Protein 6XKC (pdb70)

Secondary structure (DSSP, 8-state):
-HHHHHHHHHHHT-HHHHHHHTSS--HHHHHHHHT--BTTB-HHHHHHHTT-HHHHHHHHHH-SGGGG--EEEEETTEEEEEE-HHHHHHHTT-HHHHHHHHHTT--TT---TT---HHHHHHHHT-HHHHHHHHHTT--TT---TT---HHHHHHHHT-HHHHHHHHHTT--TT---TT---HHHHHHHHT-HHHHHHHHHTTPPP---TTS--HHHHHHHTT-HHHHHHHHHHHHGGGG--/-HHHHHHHHHHTT-HHHHHHHHTT--HHHHHHHHH--BTTB-HHHHHHHTT-HHHHHHHHHH--TTTT--EEEEETTEEEEEE-HHHHHHHHT-HHHHHHHHHTT--TT---TT---HHHHHHHTT-HHHHHHHHHTT--TT---TT---HHHHHHHTT-HHHHHHHHHTT--TT---TT---HHHHHHHHT-HHHHHHHHHTTPPP---TTS--HHHHHHHTT-HHHHHHHHHHHHGGGG--/-HHHHHHHHHHHT-HHHHHHHHTT--HHHHHHHHHS-BTTB-HHHHHHHTT-HHHHHHHHHH--GGGG--EEEEETTEEEEEE-HHHHHHHTT-HHHHHHHHHTT--TT---TT---HHHHHHHHT-HHHHHHHHHTT--TT---TT---HHHHHHHHT-HHHHHHHHHTT--TT---SS---HHHHHHHHT-HHHHHHHHHT-PPP---TTS--HHHHHHHTT-HHHHHHHHHHHTGGGG--/-HHHHHHHHHHTT-HHHHHHHTSS--HHHHHHHTTS-BTTB-HHHHHHHTT-HHHHHHHHTT-SGGGG--EEEEETTEEEEEE-HHHHHHHTT-HHHHHHHHHTT--TT---TT---HHHHHHHHT-HHHHHHHHHTT--TT---TT---HHHHHHHHT-HHHHHHHHHTT--TT---TT---HHHHHHHHT-HHHHHHHHHTTPPP---TTS--HHHHHHHTT-HHHHHHHHHHHSGGGG--/-HHHHHHHHHHTT-HHHHHHHHTT--HHHHHHHHHS-BTTB-HHHHHHHTT-HHHHHHHHHH--TTTT--EEEEETTEEEEEE-HHHHHHHHT-HHHHHHHHHTT--TT---TT---HHHHHHHTT-HHHHHHHHHTT--TT---TT---HHHHHHHTT-HHHHHHHHHTT--TT---TT---HHHHHHHHT-HHHHHHHHHTTPPP---TTS--HHHHHHHTT-HHHHHHHHHHHHGGGG--/-HHHHHHHHHHHT-HHHHHHHSSSS-HHHHHHHTTS-BTTB-HHHHHHHTT-HHHHHHHHHH-SSGGG--EEEESSS-EEEEE-HHHHHHHHT-HHHHHHHHHT---TT---TT---HHHHHHHHT-HHHHHHHHHTT--TT---TT---HHHHHHHTT-HHHHHHHHHTT--SS---TT---HHHHHHHHT-HHHHHHHHHT-PPP---TTS--HHHHHHHTT-HHHHHHHHHHHTGGGG--

InterPro domains:
  IPR002110 Ankyrin repeat [PF00023] (40-68)
  IPR002110 Ankyrin repeat [PF12796] (88-178)
  IPR002110 Ankyrin repeat [PF12796] (181-237)
  IPR002110 Ankyrin repeat [PF12796] (483-557)
  IPR002110 Ankyrin repeat [PR01415] (41-56)
  IPR002110 Ankyrin repeat [PR01415] (164-178)
  IPR002110 Ankyrin repeat [PS50088] (40-62)
  IPR002110 Ankyrin repeat [PS50088] (82-114)
  IPR002110 Ankyrin repeat [PS50088] (115-147)
  IPR002110 Ankyrin repeat [PS50088] (148-180)
  IPR002110 Ankyrin repeat [PS50088] (181-213)
  IPR002110 Ankyrin repeat [PS50088] (481-526)
  IPR002110 Ankyrin repeat [PS50088] (527-559)
  IPR002110 Ankyrin repeat [SM00248] (2-33)
  IPR002110 Ankyrin repeat [SM00248] (40-70)
  IPR002110 Ankyrin repeat [SM00248] (82-111)
  IPR002110 Ankyrin repeat [SM00248] (115-144)
  IPR002110 Ankyrin repeat [SM00248] (148-177)
  IPR002110 Ankyrin repeat [SM00248] (181-210)
  IPR002110 Ankyrin repeat [SM00248] (213-243)

Structure (mmCIF, N/CA/C/O backbone):
data_6XKC
#
_entry.id   6XKC
#
_cell.length_a   97.003
_cell.length_b   97.003
_cell.length_c   148.341
_cell.angle_alpha   90.000
_cell.angle_beta   90.000
_cell.angle_gamma   120.000
#
_symmetry.space_group_name_H-M   'P 31'
#
loop_
_entity.id
_entity.type
_entity.pdbx_description
1 polymer 'Protein fem-1 homolog C'
2 water water
#
loop_
_atom_site.group_PDB
_atom_site.id
_atom_site.type_symbol
_atom_site.label_atom_id
_atom_site.label_alt_id
_atom_site.label_comp_id
_atom_site.label_asym_id
_atom_site.label_entity_id
_atom_site.label_seq_id
_atom_site.pdbx_PDB_ins_code
_atom_site.Cartn_x
_atom_site.Cartn_y
_atom_site.Cartn_z
_atom_site.occupancy
_atom_site.B_iso_or_equiv
_atom_site.auth_seq_id
_atom_site.auth_comp_id
_atom_site.auth_asym_id
_atom_site.auth_atom_id
_atom_site.pdbx_PDB_model_num
ATOM 1 N N . ASP A 1 4 ? -0.779 -47.810 61.906 1.00 107.66 2 ASP A N 1
ATOM 2 C CA . ASP A 1 4 ? -0.208 -48.098 60.590 1.00 107.21 2 ASP A CA 1
ATOM 3 C C . ASP A 1 4 ? 1.058 -48.948 60.695 1.00 110.70 2 ASP A C 1
ATOM 4 O O . ASP A 1 4 ? 1.923 -48.661 61.530 1.00 110.85 2 ASP A O 1
ATOM 6 N N . LEU A 1 5 ? 1.174 -49.977 59.827 1.00 106.43 3 LEU A N 1
ATOM 7 C CA . LEU A 1 5 ? 2.342 -50.865 59.748 1.00 105.90 3 LEU A CA 1
ATOM 8 C C . LEU A 1 5 ? 3.573 -50.085 59.269 1.00 107.58 3 LEU A C 1
ATOM 9 O O . LEU A 1 5 ? 4.672 -50.322 59.772 1.00 107.06 3 LEU A O 1
ATOM 14 N N . LYS A 1 6 ? 3.372 -49.129 58.339 1.00 102.81 4 LYS A N 1
ATOM 15 C CA . LYS A 1 6 ? 4.415 -48.246 57.804 1.00 102.00 4 LYS A CA 1
ATOM 16 C C . LYS A 1 6 ? 5.120 -47.490 58.949 1.00 104.85 4 LYS A C 1
ATOM 17 O O . LYS A 1 6 ? 6.345 -47.369 58.934 1.00 105.01 4 LYS A O 1
ATOM 20 N N . THR A 1 7 ? 4.341 -47.025 59.948 1.00 100.46 5 THR A N 1
ATOM 21 C CA . THR A 1 7 ? 4.809 -46.327 61.151 1.00 99.95 5 THR A CA 1
ATOM 22 C C . THR A 1 7 ? 5.598 -47.305 62.056 1.00 102.16 5 THR A C 1
ATOM 23 O O . THR A 1 7 ? 6.679 -46.946 62.528 1.00 101.29 5 THR A O 1
ATOM 27 N N . ALA A 1 8 ? 5.054 -48.534 62.281 1.00 97.73 6 ALA A N 1
ATOM 28 C CA . ALA A 1 8 ? 5.670 -49.594 63.098 1.00 96.41 6 ALA A CA 1
ATOM 29 C C . ALA A 1 8 ? 7.040 -50.033 62.536 1.00 97.30 6 ALA A C 1
ATOM 30 O O . ALA A 1 8 ? 7.966 -50.294 63.311 1.00 96.51 6 ALA A O 1
ATOM 32 N N . VAL A 1 9 ? 7.153 -50.092 61.188 1.00 91.13 7 VAL A N 1
ATOM 33 C CA . VAL A 1 9 ? 8.361 -50.426 60.424 1.00 89.62 7 VAL A CA 1
ATOM 34 C C . VAL A 1 9 ? 9.400 -49.299 60.615 1.00 92.47 7 VAL A C 1
ATOM 35 O O . VAL A 1 9 ? 10.581 -49.580 60.835 1.00 92.08 7 VAL A O 1
ATOM 39 N N . PHE A 1 10 ? 8.941 -48.033 60.562 1.00 87.92 8 PHE A N 1
ATOM 40 C CA . PHE A 1 10 ? 9.773 -46.840 60.729 1.00 87.27 8 PHE A CA 1
ATOM 41 C C . PHE A 1 10 ? 10.409 -46.803 62.130 1.00 91.85 8 PHE A C 1
ATOM 42 O O . PHE A 1 10 ? 11.632 -46.686 62.225 1.00 91.35 8 PHE A O 1
ATOM 50 N N . ASN A 1 11 ? 9.590 -46.943 63.204 1.00 89.32 9 ASN A N 1
ATOM 51 C CA . ASN A 1 11 ? 10.056 -46.930 64.600 1.00 89.19 9 ASN A CA 1
ATOM 52 C C . ASN A 1 11 ? 11.097 -48.023 64.865 1.00 92.65 9 ASN A C 1
ATOM 53 O O . ASN A 1 11 ? 12.132 -47.738 65.473 1.00 92.73 9 ASN A O 1
ATOM 58 N N . ALA A 1 12 ? 10.840 -49.249 64.364 1.00 87.53 10 ALA A N 1
ATOM 59 C CA . ALA A 1 12 ? 11.723 -50.413 64.494 1.00 86.70 10 ALA A CA 1
ATOM 60 C C . ALA A 1 12 ? 13.084 -50.164 63.827 1.00 88.80 10 ALA A C 1
ATOM 61 O O . ALA A 1 12 ? 14.113 -50.500 64.410 1.00 88.27 10 ALA A O 1
ATOM 63 N N . ALA A 1 13 ? 13.093 -49.552 62.633 1.00 84.92 11 ALA A N 1
ATOM 64 C CA . ALA A 1 13 ? 14.336 -49.225 61.930 1.00 84.64 11 ALA A CA 1
ATOM 65 C C . ALA A 1 13 ? 15.125 -48.143 62.686 1.00 88.44 11 ALA A C 1
ATOM 66 O O . ALA A 1 13 ? 16.338 -48.281 62.854 1.00 87.96 11 ALA A O 1
ATOM 68 N N . ARG A 1 14 ? 14.419 -47.102 63.178 1.00 85.02 12 ARG A N 1
ATOM 69 C CA . ARG A 1 14 ? 14.977 -45.992 63.949 1.00 84.98 12 ARG A CA 1
ATOM 70 C C . ARG A 1 14 ? 15.608 -46.485 65.266 1.00 91.53 12 ARG A C 1
ATOM 71 O O . ARG A 1 14 ? 16.721 -46.077 65.601 1.00 90.61 12 ARG A O 1
ATOM 79 N N . ASP A 1 15 ? 14.899 -47.371 65.994 1.00 91.24 13 ASP A N 1
ATOM 80 C CA . ASP A 1 15 ? 15.345 -47.920 67.276 1.00 92.24 13 ASP A CA 1
ATOM 81 C C . ASP A 1 15 ? 16.283 -49.134 67.106 1.00 98.24 13 ASP A C 1
ATOM 82 O O . ASP A 1 15 ? 16.812 -49.639 68.102 1.00 98.61 13 ASP A O 1
ATOM 87 N N . GLY A 1 16 ? 16.486 -49.574 65.862 1.00 95.48 14 GLY A N 1
ATOM 88 C CA . GLY A 1 16 ? 17.354 -50.701 65.527 1.00 95.79 14 GLY A CA 1
ATOM 89 C C . GLY A 1 16 ? 16.832 -52.059 65.957 1.00 100.95 14 GLY A C 1
ATOM 90 O O . GLY A 1 16 ? 17.606 -53.016 66.049 1.00 100.48 14 GLY A O 1
ATOM 91 N N . LYS A 1 17 ? 15.512 -52.153 66.212 1.00 98.58 15 LYS A N 1
ATOM 92 C CA . LYS A 1 17 ? 14.825 -53.372 66.634 1.00 98.70 15 LYS A CA 1
ATOM 93 C C . LYS A 1 17 ? 14.610 -54.289 65.413 1.00 105.03 15 LYS A C 1
ATOM 94 O O . LYS A 1 17 ? 13.527 -54.307 64.821 1.00 104.43 15 LYS A O 1
ATOM 97 N N . LEU A 1 18 ? 15.671 -55.022 65.024 1.00 103.68 16 LEU A N 1
ATOM 98 C CA . LEU A 1 18 ? 15.677 -55.913 63.863 1.00 104.95 16 LEU A CA 1
ATOM 99 C C . LEU A 1 18 ? 14.754 -57.130 64.058 1.00 113.59 16 LEU A C 1
ATOM 100 O O . LEU A 1 18 ? 14.170 -57.610 63.085 1.00 112.69 16 LEU A O 1
ATOM 105 N N . ARG A 1 19 ? 14.604 -57.598 65.310 1.00 114.05 17 ARG A N 1
ATOM 106 C CA . ARG A 1 19 ? 13.750 -58.723 65.673 1.00 115.79 17 ARG A CA 1
ATOM 107 C C . ARG A 1 19 ? 12.268 -58.427 65.392 1.00 121.74 17 ARG A C 1
ATOM 108 O O . ARG A 1 19 ? 11.608 -59.227 64.725 1.00 121.66 17 ARG A O 1
ATOM 112 N N . LEU A 1 20 ? 11.763 -57.271 65.878 1.00 119.80 18 LEU A N 1
ATOM 113 C CA . LEU A 1 20 ? 10.371 -56.828 65.721 1.00 118.88 18 LEU A CA 1
ATOM 114 C C . LEU A 1 20 ? 9.995 -56.546 64.248 1.00 118.73 18 LEU A C 1
ATOM 115 O O . LEU A 1 20 ? 8.878 -56.862 63.833 1.00 118.07 18 LEU A O 1
ATOM 120 N N . LEU A 1 21 ? 10.924 -55.962 63.474 1.00 112.53 19 LEU A N 1
ATOM 121 C CA . LEU A 1 21 ? 10.712 -55.594 62.073 1.00 111.11 19 LEU A CA 1
ATOM 122 C C . LEU A 1 21 ? 10.413 -56.807 61.182 1.00 113.77 19 LEU A C 1
ATOM 123 O O . LEU A 1 21 ? 9.557 -56.712 60.305 1.00 111.91 19 LEU A O 1
ATOM 128 N N . THR A 1 22 ? 11.104 -57.930 61.412 1.00 111.82 20 THR A N 1
ATOM 129 C CA . THR A 1 22 ? 10.943 -59.164 60.639 1.00 112.30 20 THR A CA 1
ATOM 130 C C . THR A 1 22 ? 9.590 -59.840 60.935 1.00 117.21 20 THR A C 1
ATOM 131 O O . THR A 1 22 ? 9.042 -60.509 60.053 1.00 116.27 20 THR A O 1
ATOM 135 N N . LYS A 1 23 ? 9.049 -59.651 62.162 1.00 115.18 21 LYS A N 1
ATOM 136 C CA . LYS A 1 23 ? 7.732 -60.156 62.542 1.00 115.16 21 LYS A CA 1
ATOM 137 C C . LYS A 1 23 ? 6.662 -59.293 61.867 1.00 119.25 21 LYS A C 1
ATOM 138 O O . LYS A 1 23 ? 5.585 -59.790 61.542 1.00 120.84 21 LYS A O 1
ATOM 140 N N . LEU A 1 24 ? 6.984 -58.013 61.624 1.00 115.09 22 LEU A N 1
ATOM 141 C CA . LEU A 1 24 ? 6.121 -57.055 60.940 1.00 113.86 22 LEU A CA 1
ATOM 142 C C . LEU A 1 24 ? 6.102 -57.329 59.428 1.00 113.84 22 LEU A C 1
ATOM 143 O O . LEU A 1 24 ? 5.030 -57.283 58.827 1.00 113.30 22 LEU A O 1
ATOM 145 N N . LEU A 1 25 ? 7.276 -57.643 58.825 1.00 107.52 23 LEU A N 1
ATOM 146 C CA . LEU A 1 25 ? 7.420 -57.950 57.388 1.00 106.04 23 LEU A CA 1
ATOM 147 C C . LEU A 1 25 ? 7.363 -59.476 57.139 1.00 108.25 23 LEU A C 1
ATOM 148 O O . LEU A 1 25 ? 7.983 -59.988 56.198 1.00 107.24 23 LEU A O 1
ATOM 153 N N . ALA A 1 26 ? 6.600 -60.188 57.982 1.00 104.16 24 ALA A N 1
ATOM 154 C CA . ALA A 1 26 ? 6.447 -61.637 57.948 1.00 103.56 24 ALA A CA 1
ATOM 155 C C . ALA A 1 26 ? 5.711 -62.140 56.700 1.00 108.17 24 ALA A C 1
ATOM 156 O O . ALA A 1 26 ? 6.352 -62.772 55.861 1.00 108.50 24 ALA A O 1
ATOM 158 N N . SER A 1 27 ? 4.386 -61.888 56.577 1.00 104.75 25 SER A N 1
ATOM 159 C CA . SER A 1 27 ? 3.561 -62.387 55.464 1.00 104.02 25 SER A CA 1
ATOM 160 C C . SER A 1 27 ? 3.523 -61.457 54.235 1.00 106.60 25 SER A C 1
ATOM 161 O O . SER A 1 27 ? 2.748 -61.716 53.306 1.00 107.39 25 SER A O 1
ATOM 163 N N . LYS A 1 28 ? 4.358 -60.402 54.218 1.00 100.62 26 LYS A N 1
ATOM 164 C CA . LYS A 1 28 ? 4.410 -59.442 53.115 1.00 98.98 26 LYS A CA 1
ATOM 165 C C . LYS A 1 28 ? 5.385 -59.898 52.032 1.00 100.02 26 LYS A C 1
ATOM 166 O O . LYS A 1 28 ? 6.500 -60.317 52.352 1.00 99.91 26 LYS A O 1
ATOM 171 N N . SER A 1 29 ? 4.976 -59.792 50.751 1.00 93.82 27 SER A N 1
ATOM 172 C CA . SER A 1 29 ? 5.823 -60.144 49.607 1.00 92.61 27 SER A CA 1
ATOM 173 C C . SER A 1 29 ? 6.988 -59.152 49.457 1.00 95.32 27 SER A C 1
ATOM 174 O O . SER A 1 29 ? 6.912 -58.040 49.985 1.00 94.58 27 SER A O 1
ATOM 177 N N . LYS A 1 30 ? 8.046 -59.545 48.710 1.00 90.91 28 LYS A N 1
ATOM 178 C CA . LYS A 1 30 ? 9.227 -58.711 48.434 1.00 90.06 28 LYS A CA 1
ATOM 179 C C . LYS A 1 30 ? 8.844 -57.349 47.827 1.00 92.16 28 LYS A C 1
ATOM 180 O O . LYS A 1 30 ? 9.546 -56.370 48.057 1.00 91.81 28 LYS A O 1
ATOM 182 N N . GLU A 1 31 ? 7.716 -57.291 47.089 1.00 87.40 29 GLU A N 1
ATOM 183 C CA . GLU A 1 31 ? 7.164 -56.084 46.469 1.00 86.77 29 GLU A CA 1
ATOM 184 C C . GLU A 1 31 ? 6.562 -55.162 47.546 1.00 89.66 29 GLU A C 1
ATOM 185 O O . GLU A 1 31 ? 6.753 -53.944 47.494 1.00 88.07 29 GLU A O 1
ATOM 191 N N . GLU A 1 32 ? 5.829 -55.756 48.511 1.00 86.28 30 GLU A N 1
ATOM 192 C CA . GLU A 1 32 ? 5.187 -55.061 49.627 1.00 85.82 30 GLU A CA 1
ATOM 193 C C . GLU A 1 32 ? 6.245 -54.526 50.584 1.00 89.50 30 GLU A C 1
ATOM 194 O O . GLU A 1 32 ? 6.158 -53.363 50.995 1.00 89.18 30 GLU A O 1
ATOM 196 N N . VAL A 1 33 ? 7.272 -55.356 50.902 1.00 85.52 31 VAL A N 1
ATOM 197 C CA . VAL A 1 33 ? 8.398 -54.974 51.768 1.00 84.92 31 VAL A CA 1
ATOM 198 C C . VAL A 1 33 ? 9.114 -53.769 51.153 1.00 85.93 31 VAL A C 1
ATOM 199 O O . VAL A 1 33 ? 9.262 -52.752 51.834 1.00 85.32 31 VAL A O 1
ATOM 203 N N . SER A 1 34 ? 9.485 -53.870 49.849 1.00 80.95 32 SER A N 1
ATOM 204 C CA . SER A 1 34 ? 10.161 -52.825 49.068 1.00 80.28 32 SER A CA 1
ATOM 205 C C . SER A 1 34 ? 9.451 -51.470 49.169 1.00 83.52 32 SER A C 1
ATOM 206 O O . SER A 1 34 ? 10.104 -50.469 49.457 1.00 82.62 32 SER A O 1
ATOM 208 N N . SER A 1 35 ? 8.118 -51.453 48.968 1.00 80.08 33 SER A N 1
ATOM 209 C CA . SER A 1 35 ? 7.283 -50.254 49.040 1.00 79.92 33 SER A CA 1
ATOM 210 C C . SER A 1 35 ? 7.191 -49.691 50.466 1.00 84.56 33 SER A C 1
ATOM 211 O O . SER A 1 35 ? 7.205 -48.472 50.633 1.00 84.28 33 SER A O 1
ATOM 213 N N . LEU A 1 36 ? 7.112 -50.572 51.484 1.00 81.89 34 LEU A N 1
ATOM 214 C CA . LEU A 1 36 ? 7.007 -50.182 52.895 1.00 82.21 34 LEU A CA 1
ATOM 215 C C . LEU A 1 36 ? 8.313 -49.604 53.472 1.00 85.80 34 LEU A C 1
ATOM 216 O O . LEU A 1 36 ? 8.272 -48.633 54.232 1.00 84.77 34 LEU A O 1
ATOM 221 N N . ILE A 1 37 ? 9.458 -50.223 53.125 1.00 82.15 35 ILE A N 1
ATOM 222 C CA . ILE A 1 37 ? 10.803 -49.881 53.592 1.00 81.55 35 ILE A CA 1
ATOM 223 C C . ILE A 1 37 ? 11.324 -48.595 52.895 1.00 84.17 35 ILE A C 1
ATOM 224 O O . ILE A 1 37 ? 12.271 -47.988 53.388 1.00 83.64 35 ILE A O 1
ATOM 228 N N . SER A 1 38 ? 10.694 -48.174 51.784 1.00 79.92 36 SER A N 1
ATOM 229 C CA . SER A 1 38 ? 11.081 -46.978 51.033 1.00 79.11 36 SER A CA 1
ATOM 230 C C . SER A 1 38 ? 10.195 -45.762 51.353 1.00 82.02 36 SER A C 1
ATOM 231 O O . SER A 1 38 ? 10.515 -44.653 50.928 1.00 81.63 36 SER A O 1
ATOM 233 N N . GLU A 1 39 ? 9.084 -45.969 52.085 1.00 78.84 37 GLU A N 1
ATOM 234 C CA . GLU A 1 39 ? 8.127 -44.918 52.445 1.00 78.52 37 GLU A CA 1
ATOM 235 C C . GLU A 1 39 ? 8.676 -43.980 53.510 1.00 81.16 37 GLU A C 1
ATOM 236 O O . GLU A 1 39 ? 9.430 -44.412 54.384 1.00 81.36 37 GLU A O 1
ATOM 238 N N . LYS A 1 40 ? 8.279 -42.698 53.442 1.00 76.09 38 LYS A N 1
ATOM 239 C CA . LYS A 1 40 ? 8.710 -41.664 54.387 1.00 75.43 38 LYS A CA 1
ATOM 240 C C . LYS A 1 40 ? 7.703 -41.443 55.510 1.00 79.64 38 LYS A C 1
ATOM 241 O O . LYS A 1 40 ? 6.491 -41.461 55.281 1.00 78.84 38 LYS A O 1
ATOM 247 N N . THR A 1 41 ? 8.229 -41.231 56.723 1.00 76.46 39 THR A N 1
ATOM 248 C CA . THR A 1 41 ? 7.497 -40.915 57.948 1.00 76.50 39 THR A CA 1
ATOM 249 C C . THR A 1 41 ? 8.311 -39.812 58.627 1.00 80.09 39 THR A C 1
ATOM 250 O O . THR A 1 41 ? 9.525 -39.966 58.783 1.00 79.39 39 THR A O 1
ATOM 254 N N . ASN A 1 42 ? 7.651 -38.687 58.988 1.00 76.56 40 ASN A N 1
ATOM 255 C CA . ASN A 1 42 ? 8.254 -37.492 59.601 1.00 76.13 40 ASN A CA 1
ATOM 256 C C . ASN A 1 42 ? 9.326 -36.876 58.659 1.00 78.69 40 ASN A C 1
ATOM 257 O O . ASN A 1 42 ? 10.288 -36.242 59.112 1.00 78.76 40 ASN A O 1
ATOM 262 N N . GLY A 1 43 ? 9.118 -37.068 57.354 1.00 73.35 41 GLY A N 1
ATOM 263 C CA . GLY A 1 43 ? 10.003 -36.587 56.301 1.00 72.17 41 GLY A CA 1
ATOM 264 C C . GLY A 1 43 ? 11.270 -37.400 56.123 1.00 73.86 41 GLY A C 1
ATOM 265 O O . GLY A 1 43 ? 12.182 -36.954 55.430 1.00 73.57 41 GLY A O 1
ATOM 266 N N . ALA A 1 44 ? 11.340 -38.599 56.735 1.00 69.14 42 ALA A N 1
ATOM 267 C CA . ALA A 1 44 ? 12.508 -39.479 56.657 1.00 67.94 42 ALA A CA 1
ATOM 268 C C . ALA A 1 44 ? 12.138 -40.938 56.368 1.00 69.99 42 ALA A C 1
ATOM 269 O O . ALA A 1 44 ? 11.049 -41.395 56.729 1.00 69.93 42 ALA A O 1
ATOM 271 N N . THR A 1 45 ? 13.068 -41.669 55.730 1.00 64.79 43 THR A N 1
ATOM 272 C CA . THR A 1 45 ? 12.923 -43.091 55.398 1.00 63.64 43 THR A CA 1
ATOM 273 C C . THR A 1 45 ? 13.473 -43.956 56.555 1.00 66.21 43 THR A C 1
ATOM 274 O O . THR A 1 45 ? 14.330 -43.473 57.308 1.00 65.79 43 THR A O 1
ATOM 278 N N . PRO A 1 46 ? 13.059 -45.244 56.675 1.00 61.94 44 PRO A N 1
ATOM 279 C CA . PRO A 1 46 ? 13.630 -46.114 57.718 1.00 61.24 44 PRO A CA 1
ATOM 280 C C . PRO A 1 46 ? 15.161 -46.242 57.643 1.00 63.82 44 PRO A C 1
ATOM 281 O O . PRO A 1 46 ? 15.804 -46.249 58.686 1.00 64.59 44 PRO A O 1
ATOM 285 N N . LEU A 1 47 ? 15.742 -46.327 56.423 1.00 57.87 45 LEU A N 1
ATOM 286 C CA . LEU A 1 47 ? 17.193 -46.440 56.204 1.00 57.10 45 LEU A CA 1
ATOM 287 C C . LEU A 1 47 ? 17.950 -45.187 56.685 1.00 60.40 45 LEU A C 1
ATOM 288 O O . LEU A 1 47 ? 19.015 -45.316 57.295 1.00 59.44 45 LEU A O 1
ATOM 293 N N . LEU A 1 48 ? 17.402 -43.990 56.429 1.00 57.13 46 LEU A N 1
ATOM 294 C CA . LEU A 1 48 ? 18.033 -42.754 56.888 1.00 57.03 46 LEU A CA 1
ATOM 295 C C . LEU A 1 48 ? 18.126 -42.729 58.422 1.00 65.05 46 LEU A C 1
ATOM 296 O O . LEU A 1 48 ? 19.167 -42.340 58.958 1.00 64.29 46 LEU A O 1
ATOM 301 N N . MET A 1 49 ? 17.051 -43.165 59.107 1.00 64.97 47 MET A N 1
ATOM 302 C CA . MET A 1 49 ? 16.964 -43.232 60.567 1.00 67.25 47 MET A CA 1
ATOM 303 C C . MET A 1 49 ? 17.888 -44.313 61.137 1.00 72.19 47 MET A C 1
ATOM 304 O O . MET A 1 49 ? 18.488 -44.089 62.181 1.00 72.42 47 MET A O 1
ATOM 309 N N . ALA A 1 50 ? 18.010 -45.476 60.457 1.00 68.23 48 ALA A N 1
ATOM 310 C CA . ALA A 1 50 ? 18.917 -46.550 60.881 1.00 67.71 48 ALA A CA 1
ATOM 311 C C . ALA A 1 50 ? 20.383 -46.075 60.763 1.00 71.74 48 ALA A C 1
ATOM 312 O O . ALA A 1 50 ? 21.196 -46.385 61.642 1.00 72.48 48 ALA A O 1
ATOM 314 N N . ALA A 1 51 ? 20.700 -45.306 59.686 1.00 65.79 49 ALA A N 1
ATOM 315 C CA . ALA A 1 51 ? 22.033 -44.752 59.405 1.00 64.71 49 ALA A CA 1
ATOM 316 C C . ALA A 1 51 ? 22.397 -43.654 60.393 1.00 68.61 49 ALA A C 1
ATOM 317 O O . ALA A 1 51 ? 23.507 -43.660 60.914 1.00 68.76 49 ALA A O 1
ATOM 319 N N . ARG A 1 52 ? 21.454 -42.734 60.662 1.00 64.93 50 ARG A N 1
ATOM 320 C CA . ARG A 1 52 ? 21.592 -41.617 61.592 1.00 65.25 50 ARG A CA 1
ATOM 321 C C . ARG A 1 52 ? 21.903 -42.099 63.027 1.00 71.69 50 ARG A C 1
ATOM 322 O O . ARG A 1 52 ? 22.704 -41.453 63.711 1.00 71.02 50 ARG A O 1
ATOM 330 N N . TYR A 1 53 ? 21.289 -43.220 63.477 1.00 69.06 51 TYR A N 1
ATOM 331 C CA . TYR A 1 53 ? 21.510 -43.697 64.844 1.00 70.05 51 TYR A CA 1
ATOM 332 C C . TYR A 1 53 ? 22.437 -44.941 64.905 1.00 73.07 51 TYR A C 1
ATOM 333 O O . TYR A 1 53 ? 22.516 -45.602 65.938 1.00 72.16 51 TYR A O 1
ATOM 342 N N . GLY A 1 54 ? 23.208 -45.149 63.842 1.00 70.29 52 GLY A N 1
ATOM 343 C CA . GLY A 1 54 ? 24.252 -46.162 63.734 1.00 70.80 52 GLY A CA 1
ATOM 344 C C . GLY A 1 54 ? 23.922 -47.598 64.052 1.00 77.14 52 GLY A C 1
ATOM 345 O O . GLY A 1 54 ? 24.687 -48.266 64.759 1.00 77.13 52 GLY A O 1
ATOM 346 N N . HIS A 1 55 ? 22.800 -48.088 63.516 1.00 75.19 53 HIS A N 1
ATOM 347 C CA . HIS A 1 55 ? 22.393 -49.479 63.691 1.00 75.23 53 HIS A CA 1
ATOM 348 C C . HIS A 1 55 ? 22.871 -50.234 62.446 1.00 81.05 53 HIS A C 1
ATOM 349 O O . HIS A 1 55 ? 22.141 -50.321 61.453 1.00 81.41 53 HIS A O 1
ATOM 356 N N . LEU A 1 56 ? 24.130 -50.728 62.488 1.00 78.54 54 LEU A N 1
ATOM 357 C CA . LEU A 1 56 ? 24.800 -51.451 61.395 1.00 79.13 54 LEU A CA 1
ATOM 358 C C . LEU A 1 56 ? 24.025 -52.718 60.923 1.00 84.53 54 LEU A C 1
ATOM 359 O O . LEU A 1 56 ? 23.967 -52.949 59.712 1.00 84.05 54 LEU A O 1
ATOM 364 N N . ASP A 1 57 ? 23.449 -53.529 61.846 1.00 82.82 55 ASP A N 1
ATOM 365 C CA . ASP A 1 57 ? 22.682 -54.718 61.433 1.00 83.09 55 ASP A CA 1
ATOM 366 C C . ASP A 1 57 ? 21.430 -54.305 60.653 1.00 84.49 55 ASP A C 1
ATOM 367 O O . ASP A 1 57 ? 21.165 -54.857 59.587 1.00 83.34 55 ASP A O 1
ATOM 372 N N . MET A 1 58 ? 20.713 -53.281 61.152 1.00 80.36 56 MET A N 1
ATOM 373 C CA . MET A 1 58 ? 19.512 -52.714 60.534 1.00 79.61 56 MET A CA 1
ATOM 374 C C . MET A 1 58 ? 19.787 -52.188 59.113 1.00 80.79 56 MET A C 1
ATOM 375 O O . MET A 1 58 ? 19.025 -52.516 58.203 1.00 80.33 56 MET A O 1
ATOM 380 N N . VAL A 1 59 ? 20.869 -51.388 58.930 1.00 75.28 57 VAL A N 1
ATOM 381 C CA . VAL A 1 59 ? 21.262 -50.797 57.640 1.00 74.09 57 VAL A CA 1
ATOM 382 C C . VAL A 1 59 ? 21.455 -51.925 56.593 1.00 77.39 57 VAL A C 1
ATOM 383 O O . VAL A 1 59 ? 20.856 -51.861 55.514 1.00 75.72 57 VAL A O 1
ATOM 387 N N . GLU A 1 60 ? 22.253 -52.958 56.942 1.00 74.73 58 GLU A 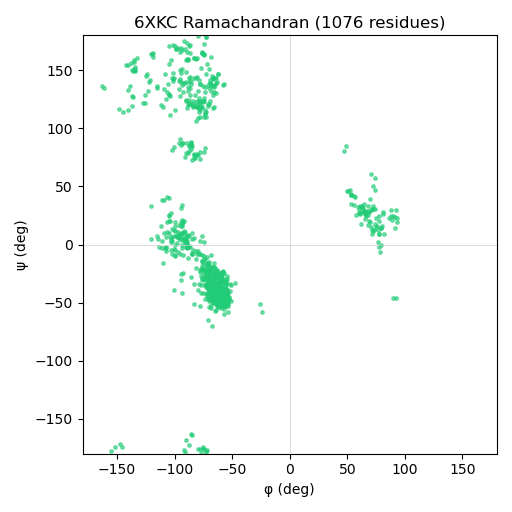N 1
ATOM 388 C CA . GLU A 1 60 ? 22.534 -54.131 56.104 1.00 75.52 58 GLU A CA 1
ATOM 389 C C . GLU A 1 60 ? 21.246 -54.795 55.618 1.00 80.65 58 GLU A C 1
ATOM 390 O O . GLU A 1 60 ? 21.139 -55.115 54.433 1.00 80.83 58 GLU A O 1
ATOM 396 N N . PHE A 1 61 ? 20.266 -54.965 56.532 1.00 77.77 59 PHE A N 1
ATOM 397 C CA . PHE A 1 61 ? 18.971 -55.590 56.272 1.00 77.63 59 PHE A CA 1
ATOM 398 C C . PHE A 1 61 ? 18.099 -54.771 55.318 1.00 78.80 59 PHE A C 1
ATOM 399 O O . PHE A 1 61 ? 17.550 -55.337 54.371 1.00 78.20 59 PHE A O 1
ATOM 407 N N . LEU A 1 62 ? 17.937 -53.461 55.592 1.00 72.48 60 LEU A N 1
ATOM 408 C CA . LEU A 1 62 ? 17.097 -52.571 54.789 1.00 71.38 60 LEU A CA 1
ATOM 409 C C . LEU A 1 62 ? 17.637 -52.416 53.367 1.00 75.41 60 LEU A C 1
ATOM 410 O O . LEU A 1 62 ? 16.843 -52.386 52.427 1.00 75.50 60 LEU A O 1
ATOM 415 N N . LEU A 1 63 ? 18.977 -52.359 53.210 1.00 70.96 61 LEU A N 1
ATOM 416 C CA . LEU A 1 63 ? 19.640 -52.277 51.908 1.00 70.90 61 LEU A CA 1
ATOM 417 C C . LEU A 1 63 ? 19.503 -53.597 51.132 1.00 78.32 61 LEU A C 1
ATOM 418 O O . LEU A 1 63 ? 19.475 -53.571 49.902 1.00 78.19 61 LEU A O 1
ATOM 423 N N . GLU A 1 64 ? 19.393 -54.741 51.846 1.00 77.33 62 GLU A N 1
ATOM 424 C CA . GLU A 1 64 ? 19.214 -56.070 51.238 1.00 78.74 62 GLU A CA 1
ATOM 425 C C . GLU A 1 64 ? 17.785 -56.209 50.678 1.00 85.52 62 GLU A C 1
ATOM 426 O O . GLU A 1 64 ? 17.547 -57.048 49.806 1.00 86.18 62 GLU A O 1
ATOM 429 N N . GLN A 1 65 ? 16.844 -55.383 51.184 1.00 83.18 63 GLN A N 1
ATOM 430 C CA . GLN A 1 65 ? 15.439 -55.362 50.777 1.00 83.17 63 GLN A CA 1
ATOM 431 C C . GLN A 1 65 ? 15.194 -54.324 49.673 1.00 87.05 63 GLN A C 1
ATOM 432 O O . GLN A 1 65 ? 14.466 -54.616 48.726 1.00 87.04 63 GLN A O 1
ATOM 435 N N . CYS A 1 66 ? 15.801 -53.126 49.790 1.00 83.30 64 CYS A N 1
ATOM 436 C CA . CYS A 1 66 ? 15.682 -52.039 48.811 1.00 83.06 64 CYS A CA 1
ATOM 437 C C . CYS A 1 66 ? 17.010 -51.258 48.710 1.00 83.29 64 CYS A C 1
ATOM 438 O O . CYS A 1 66 ? 17.437 -50.613 49.675 1.00 83.14 64 CYS A O 1
ATOM 441 N N . SER A 1 67 ? 17.660 -51.338 47.531 1.00 76.69 65 SER A N 1
ATOM 442 C CA . SER A 1 67 ? 18.941 -50.686 47.237 1.00 74.73 65 SER A CA 1
ATOM 443 C C . SER A 1 67 ? 18.793 -49.224 46.816 1.00 74.76 65 SER A C 1
ATOM 444 O O . SER A 1 67 ? 19.681 -48.431 47.109 1.00 72.79 65 SER A O 1
ATOM 446 N N . ALA A 1 68 ? 17.698 -48.877 46.105 1.00 70.03 66 ALA A N 1
ATOM 447 C CA . ALA A 1 68 ? 17.428 -47.525 45.582 1.00 69.04 66 ALA A CA 1
ATOM 448 C C . ALA A 1 68 ? 17.248 -46.461 46.683 1.00 69.04 66 ALA A C 1
ATOM 449 O O . ALA A 1 68 ? 17.466 -45.273 46.424 1.00 69.42 66 ALA A O 1
ATOM 451 N N . SER A 1 69 ? 16.885 -46.892 47.903 1.00 61.77 67 SER A N 1
ATOM 452 C CA . SER A 1 69 ? 16.678 -46.045 49.082 1.00 60.39 67 SER A CA 1
ATOM 453 C C . SER A 1 69 ? 17.981 -45.375 49.589 1.00 60.70 67 SER A C 1
ATOM 454 O O . SER A 1 69 ? 17.904 -44.377 50.313 1.00 59.61 67 SER A O 1
ATOM 457 N N . ILE A 1 70 ? 19.164 -45.918 49.195 1.00 54.60 68 ILE A N 1
ATOM 458 C CA . ILE A 1 70 ? 20.511 -45.505 49.618 1.00 52.72 68 ILE A CA 1
ATOM 459 C C . ILE A 1 70 ? 20.790 -43.990 49.380 1.00 55.06 68 ILE A C 1
ATOM 460 O O . ILE A 1 70 ? 21.602 -43.425 50.110 1.00 55.09 68 ILE A O 1
ATOM 465 N N . GLU A 1 71 ? 20.138 -43.341 48.398 1.00 51.08 69 GLU A N 1
ATOM 466 C CA . GLU A 1 71 ? 20.406 -41.921 48.118 1.00 50.59 69 GLU A CA 1
ATOM 467 C C . GLU A 1 71 ? 19.272 -40.988 48.553 1.00 54.89 69 GLU A C 1
ATOM 468 O O . GLU A 1 71 ? 19.432 -39.770 48.463 1.00 54.45 69 GLU A O 1
ATOM 474 N N . VAL A 1 72 ? 18.141 -41.537 49.020 1.00 51.66 70 VAL A N 1
ATOM 475 C CA . VAL A 1 72 ? 16.979 -40.727 49.404 1.00 51.18 70 VAL A CA 1
ATOM 476 C C . VAL A 1 72 ? 17.313 -39.851 50.626 1.00 51.97 70 VAL A C 1
ATOM 477 O O . VAL A 1 72 ? 17.647 -40.363 51.702 1.00 49.53 70 VAL A O 1
ATOM 481 N N . GLY A 1 73 ? 17.226 -38.535 50.416 1.00 48.06 71 GLY A N 1
ATOM 482 C CA . GLY A 1 73 ? 17.457 -37.538 51.450 1.00 47.72 71 GLY A CA 1
ATOM 483 C C . GLY A 1 73 ? 16.185 -37.240 52.220 1.00 52.69 71 GLY A C 1
ATOM 484 O O . GLY A 1 73 ? 15.096 -37.232 51.638 1.00 52.11 71 GLY A O 1
ATOM 485 N N . GLY A 1 74 ? 16.319 -37.010 53.525 1.00 49.96 72 GLY A N 1
ATOM 486 C CA . GLY A 1 74 ? 15.195 -36.693 54.398 1.00 50.26 72 GLY A CA 1
ATOM 487 C C . GLY A 1 74 ? 15.556 -35.843 55.602 1.00 56.02 72 GLY A C 1
ATOM 488 O O . GLY A 1 74 ? 16.708 -35.424 55.741 1.00 54.50 72 GLY A O 1
ATOM 489 N N . SER A 1 75 ? 14.574 -35.617 56.503 1.00 54.96 73 SER A N 1
ATOM 490 C CA . SER A 1 75 ? 14.761 -34.792 57.708 1.00 55.59 73 SER A CA 1
ATOM 491 C C . SER A 1 75 ? 15.468 -35.560 58.825 1.00 59.86 73 SER A C 1
ATOM 492 O O . SER A 1 75 ? 15.094 -36.693 59.138 1.00 58.04 73 SER A O 1
ATOM 495 N N . VAL A 1 76 ? 16.487 -34.935 59.422 1.00 57.54 74 VAL A N 1
ATOM 496 C CA . VAL A 1 76 ? 17.251 -35.480 60.550 1.00 58.14 74 VAL A CA 1
ATOM 497 C C . VAL A 1 76 ? 17.429 -34.396 61.609 1.00 64.51 74 VAL A C 1
ATOM 498 O O . VAL A 1 76 ? 17.501 -33.219 61.269 1.00 63.80 74 VAL A O 1
ATOM 502 N N . ASN A 1 77 ? 17.506 -34.793 62.885 1.00 63.44 75 ASN A N 1
ATOM 503 C CA . ASN A 1 77 ? 17.698 -33.859 63.991 1.00 63.85 75 ASN A CA 1
ATOM 504 C C . ASN A 1 77 ? 19.136 -33.917 64.505 1.00 67.63 75 ASN A C 1
ATOM 505 O O . ASN A 1 77 ? 19.655 -35.002 64.791 1.00 68.06 75 ASN A O 1
ATOM 510 N N . PHE A 1 78 ? 19.780 -32.747 64.592 1.00 63.36 76 PHE A N 1
ATOM 511 C CA . PHE A 1 78 ? 21.138 -32.573 65.099 1.00 63.07 76 PHE A CA 1
ATOM 512 C C . PHE A 1 78 ? 21.203 -31.308 65.934 1.00 70.01 76 PHE A C 1
ATOM 513 O O . PHE A 1 78 ? 20.982 -30.217 65.402 1.00 70.41 76 PHE A O 1
ATOM 521 N N . ASP A 1 79 ? 21.484 -31.461 67.250 1.00 68.15 77 ASP A N 1
ATOM 522 C CA . ASP A 1 79 ? 21.629 -30.382 68.243 1.00 68.63 77 ASP A CA 1
ATOM 523 C C . ASP A 1 79 ? 20.397 -29.435 68.263 1.00 74.91 77 ASP A C 1
ATOM 524 O O . ASP A 1 79 ? 20.544 -28.211 68.339 1.00 75.40 77 ASP A O 1
ATOM 529 N N . GLY A 1 80 ? 19.205 -30.024 68.206 1.00 72.75 78 GLY A N 1
ATOM 530 C CA . GLY A 1 80 ? 17.942 -29.295 68.188 1.00 73.08 78 GLY A CA 1
ATOM 531 C C . GLY A 1 80 ? 17.453 -28.999 66.783 1.00 78.36 78 GLY A C 1
ATOM 532 O O . GLY A 1 80 ? 16.280 -29.233 66.477 1.00 79.06 78 GLY A O 1
ATOM 533 N N . GLU A 1 81 ? 18.366 -28.508 65.913 1.00 73.80 79 GLU A N 1
ATOM 534 C CA . GLU A 1 81 ? 18.108 -28.143 64.516 1.00 73.32 79 GLU A CA 1
ATOM 535 C C . GLU A 1 81 ? 17.753 -29.349 63.634 1.00 76.85 79 GLU A C 1
ATOM 536 O O . GLU A 1 81 ? 18.306 -30.438 63.813 1.00 76.96 79 GLU A O 1
ATOM 538 N N . THR A 1 82 ? 16.825 -29.138 62.677 1.00 71.83 80 THR A N 1
ATOM 539 C CA . THR A 1 82 ? 16.365 -30.152 61.727 1.00 70.31 80 THR A CA 1
ATOM 540 C C . THR A 1 82 ? 16.996 -29.896 60.349 1.00 70.60 80 THR A C 1
ATOM 541 O O . THR A 1 82 ? 16.680 -28.889 59.711 1.00 71.18 80 THR A O 1
ATOM 545 N N . ILE A 1 83 ? 17.900 -30.799 59.909 1.00 63.01 81 ILE A N 1
ATOM 546 C CA . ILE A 1 83 ? 18.588 -30.745 58.607 1.00 60.80 81 ILE A CA 1
ATOM 547 C C . ILE A 1 83 ? 17.696 -31.432 57.565 1.00 60.17 81 ILE A C 1
ATOM 548 O O . ILE A 1 83 ? 17.146 -32.498 57.852 1.00 58.39 81 ILE A O 1
ATOM 553 N N . GLU A 1 84 ? 17.526 -30.812 56.381 1.00 53.64 82 GLU A N 1
ATOM 554 C CA . GLU A 1 84 ? 16.648 -31.350 55.334 1.00 52.57 82 GLU A CA 1
ATOM 555 C C . GLU A 1 84 ? 17.426 -31.908 54.142 1.00 51.36 82 GLU A C 1
ATOM 556 O O . GLU A 1 84 ? 18.491 -31.402 53.807 1.00 49.28 82 GLU A O 1
ATOM 562 N N . GLY A 1 85 ? 16.878 -32.951 53.521 1.00 45.87 83 GLY A N 1
ATOM 563 C CA . GLY A 1 85 ? 17.471 -33.600 52.351 1.00 44.24 83 GLY A CA 1
ATOM 564 C C . GLY A 1 85 ? 18.797 -34.289 52.603 1.00 45.41 83 GLY A C 1
ATOM 565 O O . GLY A 1 85 ? 19.597 -34.444 51.682 1.00 42.93 83 GLY A O 1
ATOM 566 N N . ALA A 1 86 ? 19.032 -34.721 53.845 1.00 43.81 84 ALA A N 1
ATOM 567 C CA . ALA A 1 86 ? 20.241 -35.436 54.227 1.00 44.52 84 ALA A CA 1
ATOM 568 C C . ALA A 1 86 ? 20.177 -36.902 53.766 1.00 49.68 84 ALA A C 1
ATOM 569 O O . ALA A 1 86 ? 19.295 -37.626 54.227 1.00 51.50 84 ALA A O 1
ATOM 571 N N . PRO A 1 87 ? 21.089 -37.391 52.888 1.00 45.68 85 PRO A N 1
ATOM 572 C CA . PRO A 1 87 ? 21.061 -38.823 52.537 1.00 45.41 85 PRO A CA 1
ATOM 573 C C . PRO A 1 87 ? 21.641 -39.659 53.696 1.00 48.79 85 PRO A C 1
ATOM 574 O O . PRO A 1 87 ? 22.297 -39.083 54.573 1.00 47.76 85 PRO A O 1
ATOM 578 N N . PRO A 1 88 ? 21.421 -41.004 53.732 1.00 45.87 86 PRO A N 1
ATOM 579 C CA . PRO A 1 88 ? 21.958 -41.821 54.841 1.00 45.65 86 PRO A CA 1
ATOM 580 C C . PRO A 1 88 ? 23.462 -41.646 55.122 1.00 49.71 86 PRO A C 1
ATOM 581 O O . PRO A 1 88 ? 23.853 -41.627 56.291 1.00 49.89 86 PRO A O 1
ATOM 585 N N . LEU A 1 89 ? 24.294 -41.538 54.067 1.00 45.50 87 LEU A N 1
ATOM 586 C CA . LEU A 1 89 ? 25.744 -41.409 54.184 1.00 44.89 87 LEU A CA 1
ATOM 587 C C . LEU A 1 89 ? 26.125 -40.127 54.908 1.00 47.91 87 LEU A C 1
ATOM 588 O O . LEU A 1 89 ? 27.045 -40.164 55.721 1.00 47.98 87 LEU A O 1
ATOM 593 N N . TRP A 1 90 ? 25.400 -39.015 54.655 1.00 43.62 88 TRP A N 1
ATOM 594 C CA . TRP A 1 90 ? 25.647 -37.736 55.326 1.00 42.59 88 TRP A CA 1
ATOM 595 C C . TRP A 1 90 ? 25.392 -37.842 56.841 1.00 48.95 88 TRP A C 1
ATOM 596 O O . TRP A 1 90 ? 26.221 -37.380 57.638 1.00 48.46 88 TRP A O 1
ATOM 607 N N . ALA A 1 91 ? 24.220 -38.389 57.220 1.00 47.92 89 ALA A N 1
ATOM 608 C CA . ALA A 1 91 ? 23.754 -38.555 58.604 1.00 49.67 89 ALA A CA 1
ATOM 609 C C . ALA A 1 91 ? 24.686 -39.433 59.436 1.00 56.22 89 ALA A C 1
ATOM 610 O O . ALA A 1 91 ? 24.976 -39.081 60.573 1.00 56.31 89 ALA A O 1
ATOM 612 N N . ALA A 1 92 ? 25.145 -40.573 58.866 1.00 53.57 90 ALA A N 1
ATOM 613 C CA . ALA A 1 92 ? 26.077 -41.510 59.502 1.00 53.22 90 ALA A CA 1
ATOM 614 C C . ALA A 1 92 ? 27.469 -40.864 59.699 1.00 55.73 90 ALA A C 1
ATOM 615 O O . ALA A 1 92 ? 28.146 -41.153 60.695 1.00 54.13 90 ALA A O 1
ATOM 617 N N . SER A 1 93 ? 27.880 -39.993 58.752 1.00 51.58 91 SER A N 1
ATOM 618 C CA . SER A 1 93 ? 29.147 -39.254 58.799 1.00 51.83 91 SER A CA 1
ATOM 619 C C . SER A 1 93 ? 29.110 -38.229 59.918 1.00 55.22 91 SER A C 1
ATOM 620 O O . SER A 1 93 ? 30.052 -38.156 60.705 1.00 54.74 91 SER A O 1
ATOM 623 N N . ALA A 1 94 ? 28.010 -37.457 59.993 1.00 52.10 92 ALA A N 1
ATOM 624 C CA . ALA A 1 94 ? 27.793 -36.402 60.985 1.00 52.02 92 ALA A CA 1
ATOM 625 C C . ALA A 1 94 ? 27.703 -36.962 62.400 1.00 56.19 92 ALA A C 1
ATOM 626 O O . ALA A 1 94 ? 28.291 -36.388 63.310 1.00 53.48 92 ALA A O 1
ATOM 628 N N . ALA A 1 95 ? 27.015 -38.114 62.571 1.00 55.97 93 ALA A N 1
ATOM 629 C CA . ALA A 1 95 ? 26.832 -38.777 63.865 1.00 57.23 93 ALA A CA 1
ATOM 630 C C . ALA A 1 95 ? 28.049 -39.631 64.289 1.00 65.16 93 ALA A C 1
ATOM 631 O O . ALA A 1 95 ? 28.066 -40.167 65.407 1.00 65.13 93 ALA A O 1
ATOM 633 N N . GLY A 1 96 ? 29.033 -39.757 63.394 1.00 63.18 94 GLY A N 1
ATOM 634 C CA . GLY A 1 96 ? 30.275 -40.481 63.641 1.00 63.57 94 GLY A CA 1
ATOM 635 C C . GLY A 1 96 ? 30.224 -41.994 63.692 1.00 68.91 94 GLY A C 1
ATOM 636 O O . GLY A 1 96 ? 31.051 -42.611 64.371 1.00 68.74 94 GLY A O 1
ATOM 637 N N . HIS A 1 97 ? 29.334 -42.607 62.899 1.00 66.04 95 HIS A N 1
ATOM 638 C CA . HIS A 1 97 ? 29.177 -44.063 62.825 1.00 66.04 95 HIS A CA 1
ATOM 639 C C . HIS A 1 97 ? 30.008 -44.610 61.651 1.00 72.19 95 HIS A C 1
ATOM 640 O O . HIS A 1 97 ? 29.518 -44.676 60.516 1.00 71.63 95 HIS A O 1
ATOM 647 N N . LEU A 1 98 ? 31.283 -44.974 61.936 1.00 69.54 96 LEU A N 1
ATOM 648 C CA . LEU A 1 98 ? 32.273 -45.426 60.955 1.00 69.30 96 LEU A CA 1
ATOM 649 C C . LEU A 1 98 ? 31.846 -46.719 60.250 1.00 72.01 96 LEU A C 1
ATOM 650 O O . LEU A 1 98 ? 31.861 -46.734 59.018 1.00 71.09 96 LEU A O 1
ATOM 655 N N . LYS A 1 99 ? 31.445 -47.782 60.998 1.00 68.17 97 LYS A N 1
ATOM 656 C CA . LYS A 1 99 ? 31.011 -49.043 60.386 1.00 67.49 97 LYS A CA 1
ATOM 657 C C . LYS A 1 99 ? 29.835 -48.820 59.417 1.00 70.85 97 LYS A C 1
ATOM 658 O O . LYS A 1 99 ? 29.821 -49.399 58.331 1.00 70.12 97 LYS A O 1
ATOM 660 N N . VAL A 1 100 ? 28.897 -47.925 59.789 1.00 66.28 98 VAL A N 1
ATOM 661 C CA . VAL A 1 100 ? 27.713 -47.601 58.994 1.00 64.88 98 VAL A CA 1
ATOM 662 C C . VAL A 1 100 ? 28.148 -46.836 57.728 1.00 67.68 98 VAL A C 1
ATOM 663 O O . VAL A 1 100 ? 27.623 -47.127 56.652 1.00 66.33 98 VAL A O 1
ATOM 667 N N . VAL A 1 101 ? 29.145 -45.917 57.846 1.00 64.51 99 VAL A N 1
ATOM 668 C CA . VAL A 1 101 ? 29.704 -45.155 56.712 1.00 63.81 99 VAL A CA 1
ATOM 669 C C . VAL A 1 101 ? 30.368 -46.144 55.740 1.00 67.72 99 VAL A C 1
ATOM 670 O O . VAL A 1 101 ? 30.062 -46.126 54.545 1.00 66.26 99 VAL A O 1
ATOM 674 N N . GLN A 1 102 ? 31.221 -47.046 56.281 1.00 65.99 100 GLN A N 1
ATOM 675 C CA . GLN A 1 102 ? 31.934 -48.089 55.535 1.00 66.32 100 GLN A CA 1
ATOM 676 C C . GLN A 1 102 ? 30.969 -49.020 54.795 1.00 69.10 100 GLN A C 1
ATOM 677 O O . GLN A 1 102 ? 31.205 -49.334 53.626 1.00 69.43 100 GLN A O 1
ATOM 683 N N . SER A 1 103 ? 29.877 -49.438 55.472 1.00 63.82 101 SER A N 1
ATOM 684 C CA . SER A 1 103 ? 28.849 -50.313 54.905 1.00 62.69 101 SER A CA 1
ATOM 685 C C . SER A 1 103 ? 28.123 -49.650 53.734 1.00 64.70 101 SER A C 1
ATOM 686 O O . SER A 1 103 ? 27.916 -50.299 52.702 1.00 65.25 101 SER A O 1
ATOM 689 N N . LEU A 1 104 ? 27.725 -48.372 53.899 1.00 58.59 102 LEU A N 1
ATOM 690 C CA . LEU A 1 104 ? 27.008 -47.626 52.868 1.00 56.96 102 LEU A CA 1
ATOM 691 C C . LEU A 1 104 ? 27.871 -47.436 51.616 1.00 60.36 102 LEU A C 1
ATOM 692 O O . LEU A 1 104 ? 27.354 -47.615 50.518 1.00 60.44 102 LEU A O 1
ATOM 697 N N . LEU A 1 105 ? 29.182 -47.153 51.774 1.00 56.58 103 LEU A N 1
ATOM 698 C CA . LEU A 1 105 ? 30.105 -47.020 50.641 1.00 56.84 103 LEU A CA 1
ATOM 699 C C . LEU A 1 105 ? 30.365 -48.389 49.959 1.00 64.67 103 LEU A C 1
ATOM 700 O O . LEU A 1 105 ? 30.489 -48.440 48.729 1.00 64.53 103 LEU A O 1
ATOM 705 N N . ASN A 1 106 ? 30.408 -49.492 50.746 1.00 63.25 104 ASN A N 1
ATOM 706 C CA . ASN A 1 106 ? 30.578 -50.850 50.206 1.00 64.58 104 ASN A CA 1
ATOM 707 C C . ASN A 1 106 ? 29.333 -51.256 49.402 1.00 69.89 104 ASN A C 1
ATOM 708 O O . ASN A 1 106 ? 29.427 -52.091 48.505 1.00 70.05 104 ASN A O 1
ATOM 713 N N . HIS A 1 107 ? 28.178 -50.635 49.713 1.00 67.03 105 HIS A N 1
ATOM 714 C CA . HIS A 1 107 ? 26.897 -50.865 49.045 1.00 66.22 105 HIS A CA 1
ATOM 715 C C . HIS A 1 107 ? 26.674 -49.905 47.852 1.00 65.96 105 HIS A C 1
ATOM 716 O O . HIS A 1 107 ? 25.603 -49.931 47.242 1.00 65.22 105 HIS A O 1
ATOM 723 N N . GLY A 1 108 ? 27.688 -49.102 47.524 1.00 59.59 106 GLY A N 1
ATOM 724 C CA . GLY A 1 108 ? 27.665 -48.172 46.395 1.00 58.54 106 GLY A CA 1
ATOM 725 C C . GLY A 1 108 ? 27.123 -46.769 46.621 1.00 59.55 106 GLY A C 1
ATOM 726 O O . GLY A 1 108 ? 26.737 -46.108 45.651 1.00 59.25 106 GLY A O 1
ATOM 727 N N . ALA A 1 109 ? 27.096 -46.281 47.879 1.00 54.03 107 ALA A N 1
ATOM 728 C CA . ALA A 1 109 ? 26.598 -44.923 48.160 1.00 53.05 107 ALA A CA 1
ATOM 729 C C . ALA A 1 109 ? 27.483 -43.838 47.535 1.00 54.86 107 ALA A C 1
ATOM 730 O O . ALA A 1 109 ? 28.701 -43.988 47.471 1.00 54.03 107 ALA A O 1
ATOM 732 N N . SER A 1 110 ? 26.861 -42.756 47.056 1.00 51.45 108 SER A N 1
ATOM 733 C CA . SER A 1 110 ? 27.562 -41.627 46.446 1.00 50.54 108 SER A CA 1
ATOM 734 C C . SER A 1 110 ? 28.275 -40.799 47.531 1.00 52.15 108 SER A C 1
ATOM 735 O O . SER A 1 110 ? 27.634 -40.185 48.393 1.00 51.48 108 SER A O 1
ATOM 738 N N . VAL A 1 111 ? 29.613 -40.817 47.490 1.00 47.35 109 VAL A N 1
ATOM 739 C CA . VAL A 1 111 ? 30.503 -40.143 48.440 1.00 46.76 109 VAL A CA 1
ATOM 740 C C . VAL A 1 111 ? 30.298 -38.596 48.440 1.00 49.20 109 VAL A C 1
ATOM 741 O O . VAL A 1 111 ? 30.557 -37.958 49.462 1.00 48.91 109 VAL A O 1
ATOM 745 N N . ASN A 1 112 ? 29.795 -38.015 47.335 1.00 44.50 110 ASN A N 1
ATOM 746 C CA . ASN A 1 112 ? 29.606 -36.566 47.231 1.00 43.55 110 ASN A CA 1
ATOM 747 C C . ASN A 1 112 ? 28.127 -36.128 47.194 1.00 44.93 110 ASN A C 1
ATOM 748 O O . ASN A 1 112 ? 27.847 -34.981 46.829 1.00 44.38 110 ASN A O 1
ATOM 753 N N . ASN A 1 113 ? 27.187 -37.015 47.587 1.00 39.10 111 ASN A N 1
ATOM 754 C CA . ASN A 1 113 ? 25.770 -36.643 47.638 1.00 37.70 111 ASN A CA 1
ATOM 755 C C . ASN A 1 113 ? 25.573 -35.754 48.866 1.00 40.40 111 ASN A C 1
ATOM 756 O O . ASN A 1 113 ? 26.008 -36.095 49.966 1.00 40.95 111 ASN A O 1
ATOM 761 N N . THR A 1 114 ? 25.000 -34.578 48.656 1.00 36.43 112 THR A N 1
ATOM 762 C CA . THR A 1 114 ? 24.873 -33.546 49.681 1.00 35.93 112 THR A CA 1
ATOM 763 C C . THR A 1 114 ? 23.471 -33.378 50.271 1.00 40.91 112 THR A C 1
ATOM 764 O O . THR A 1 114 ? 22.499 -33.918 49.734 1.00 41.18 112 THR A O 1
ATOM 768 N N . THR A 1 115 ? 23.369 -32.564 51.354 1.00 38.19 113 THR A N 1
ATOM 769 C CA . THR A 1 115 ? 22.089 -32.169 51.955 1.00 38.37 113 THR A CA 1
ATOM 770 C C . THR A 1 115 ? 21.499 -31.109 51.008 1.00 43.31 113 THR A C 1
ATOM 771 O O . THR A 1 115 ? 22.096 -30.836 49.966 1.00 42.34 113 THR A O 1
ATOM 775 N N . LEU A 1 116 ? 20.368 -30.476 51.386 1.00 41.77 114 LEU A N 1
ATOM 776 C CA . LEU A 1 116 ? 19.764 -29.421 50.568 1.00 42.34 114 LEU A CA 1
ATOM 777 C C . LEU A 1 116 ? 20.562 -28.107 50.657 1.00 44.05 114 LEU A C 1
ATOM 778 O O . LEU A 1 116 ? 20.350 -27.231 49.815 1.00 44.22 114 LEU A O 1
ATOM 783 N N . THR A 1 117 ? 21.516 -28.001 51.622 1.00 38.43 115 THR A N 1
ATOM 784 C CA . THR A 1 117 ? 22.378 -26.810 51.798 1.00 38.18 115 THR A CA 1
ATOM 785 C C . THR A 1 117 ? 23.821 -27.080 51.261 1.00 39.09 115 THR A C 1
ATOM 786 O O . THR A 1 117 ? 24.760 -26.379 51.632 1.00 38.41 115 THR A O 1
ATOM 790 N N . ASN A 1 118 ? 23.967 -28.089 50.377 1.00 35.10 116 ASN A N 1
ATOM 791 C CA . ASN A 1 118 ? 25.190 -28.511 49.672 1.00 34.21 116 ASN A CA 1
ATOM 792 C C . ASN A 1 118 ? 26.295 -28.981 50.649 1.00 38.03 116 ASN A C 1
ATOM 793 O O . ASN A 1 118 ? 27.492 -28.837 50.346 1.00 38.61 116 ASN A O 1
ATOM 798 N N . SER A 1 119 ? 25.908 -29.582 51.791 1.00 32.94 117 SER A N 1
ATOM 799 C CA . SER A 1 119 ? 26.897 -30.106 52.737 1.00 33.18 117 SER A CA 1
ATOM 800 C C . SER A 1 119 ? 27.218 -31.563 52.389 1.00 38.43 117 SER A C 1
ATOM 801 O O . SER A 1 119 ? 26.311 -32.396 52.312 1.00 37.67 117 SER A O 1
ATOM 804 N N . THR A 1 120 ? 28.506 -31.863 52.160 1.00 36.19 118 THR A N 1
ATOM 805 C CA . THR A 1 120 ? 28.954 -33.234 51.855 1.00 35.77 118 THR A CA 1
ATOM 806 C C . THR A 1 120 ? 29.093 -34.075 53.128 1.00 40.12 118 THR A C 1
ATOM 807 O O . THR A 1 120 ? 29.290 -33.496 54.210 1.00 38.77 118 THR A O 1
ATOM 811 N N . PRO A 1 121 ? 29.102 -35.442 53.014 1.00 37.17 119 PRO A N 1
ATOM 812 C CA . PRO A 1 121 ? 29.397 -36.272 54.183 1.00 37.39 119 PRO A CA 1
ATOM 813 C C . PRO A 1 121 ? 30.779 -35.924 54.761 1.00 43.13 119 PRO A C 1
ATOM 814 O O . PRO A 1 121 ? 30.956 -35.993 55.981 1.00 43.62 119 PRO A O 1
ATOM 818 N N . LEU A 1 122 ? 31.753 -35.529 53.895 1.00 39.66 120 LEU A N 1
ATOM 819 C CA . LEU A 1 122 ? 33.089 -35.121 54.334 1.00 40.74 120 LEU A CA 1
ATOM 820 C C . LEU A 1 122 ? 33.007 -33.897 55.258 1.00 45.05 120 LEU A C 1
ATOM 821 O O . LEU A 1 122 ? 33.670 -33.884 56.294 1.00 45.54 120 LEU A O 1
ATOM 826 N N . ARG A 1 123 ? 32.174 -32.898 54.907 1.00 41.51 121 ARG A N 1
ATOM 827 C CA . ARG A 1 123 ? 31.983 -31.695 55.729 1.00 40.88 121 ARG A CA 1
ATOM 828 C C . ARG A 1 123 ? 31.254 -32.066 57.033 1.00 46.06 121 ARG A C 1
ATOM 829 O O . ARG A 1 123 ? 31.639 -31.604 58.108 1.00 46.15 121 ARG A O 1
ATOM 837 N N . ALA A 1 124 ? 30.232 -32.934 56.929 1.00 44.01 122 ALA A N 1
ATOM 838 C CA . ALA A 1 124 ? 29.442 -33.471 58.042 1.00 44.00 122 ALA A CA 1
ATOM 839 C C . ALA A 1 124 ? 30.340 -34.091 59.111 1.00 46.95 122 ALA A C 1
ATOM 840 O O . ALA A 1 124 ? 30.149 -33.801 60.286 1.00 45.87 122 ALA A O 1
ATOM 842 N N . ALA A 1 125 ? 31.327 -34.922 58.695 1.00 43.77 123 ALA A N 1
ATOM 843 C CA . ALA A 1 125 ? 32.277 -35.600 59.590 1.00 44.53 123 ALA A CA 1
ATOM 844 C C . ALA A 1 125 ? 33.276 -34.628 60.236 1.00 48.15 123 ALA A C 1
ATOM 845 O O . ALA A 1 125 ? 33.670 -34.835 61.383 1.00 48.79 123 ALA A O 1
ATOM 847 N N . CYS A 1 126 ? 33.673 -33.583 59.496 1.00 44.02 124 CYS A N 1
ATOM 848 C CA . CYS A 1 126 ? 34.594 -32.523 59.915 1.00 44.71 124 CYS A CA 1
ATOM 849 C C . CYS A 1 126 ? 34.024 -31.676 61.058 1.00 52.00 124 CYS A C 1
ATOM 850 O O . CYS A 1 126 ? 34.792 -31.271 61.934 1.00 52.86 124 CYS A O 1
ATOM 853 N N . PHE A 1 127 ? 32.702 -31.390 61.039 1.00 48.68 125 PHE A N 1
ATOM 854 C CA . PHE A 1 127 ? 32.030 -30.559 62.047 1.00 49.23 125 PHE A CA 1
ATOM 855 C C . PHE A 1 127 ? 32.287 -31.076 63.474 1.00 55.03 125 PHE A C 1
ATOM 856 O O . PHE A 1 127 ? 32.858 -30.342 64.284 1.00 54.14 125 PHE A O 1
ATOM 864 N N . ASP A 1 128 ? 31.918 -32.341 63.767 1.00 53.59 126 ASP A N 1
ATOM 865 C CA . ASP A 1 128 ? 32.098 -32.895 65.110 1.00 53.92 126 ASP A CA 1
ATOM 866 C C . ASP A 1 128 ? 33.473 -33.566 65.321 1.00 59.24 126 ASP A C 1
ATOM 867 O O . ASP A 1 128 ? 33.758 -34.025 66.424 1.00 60.30 126 ASP A O 1
ATOM 872 N N . GLY A 1 129 ? 34.314 -33.578 64.295 1.00 55.75 127 GLY A N 1
ATOM 873 C CA . GLY A 1 129 ? 35.665 -34.114 64.384 1.00 55.50 127 GLY A CA 1
ATOM 874 C C . GLY A 1 129 ? 35.811 -35.620 64.444 1.00 60.64 127 GLY A C 1
ATOM 875 O O . GLY A 1 129 ? 36.451 -36.131 65.366 1.00 61.26 127 GLY A O 1
ATOM 876 N N . HIS A 1 130 ? 35.273 -36.337 63.436 1.00 56.74 128 HIS A N 1
ATOM 877 C CA . HIS A 1 130 ? 35.377 -37.804 63.322 1.00 56.06 128 HIS A CA 1
ATOM 878 C C . HIS A 1 130 ? 36.490 -38.112 62.303 1.00 60.95 128 HIS A C 1
ATOM 879 O O . HIS A 1 130 ? 36.218 -38.282 61.113 1.00 59.21 128 HIS A O 1
ATOM 886 N N . LEU A 1 131 ? 37.756 -38.119 62.782 1.00 60.33 129 LEU A N 1
ATOM 887 C CA . LEU A 1 131 ? 38.987 -38.282 61.994 1.00 61.21 129 LEU A CA 1
ATOM 888 C C . LEU A 1 131 ? 38.993 -39.538 61.092 1.00 64.76 129 LEU A C 1
ATOM 889 O O . LEU A 1 131 ? 39.373 -39.435 59.920 1.00 63.80 129 LEU A O 1
ATOM 894 N N . GLU A 1 132 ? 38.602 -40.703 61.632 1.00 62.21 130 GLU A N 1
ATOM 895 C CA . GLU A 1 132 ? 38.601 -41.960 60.872 1.00 61.77 130 GLU A CA 1
ATOM 896 C C . GLU A 1 132 ? 37.613 -41.911 59.700 1.00 62.59 130 GLU A C 1
ATOM 897 O O . GLU A 1 132 ? 37.931 -42.408 58.615 1.00 61.63 130 GLU A O 1
ATOM 903 N N . ILE A 1 133 ? 36.443 -41.279 59.903 1.00 57.38 131 ILE A N 1
ATOM 904 C CA . ILE A 1 133 ? 35.439 -41.133 58.847 1.00 56.53 131 ILE A CA 1
ATOM 905 C C . ILE A 1 133 ? 35.979 -40.172 57.774 1.00 57.87 131 ILE A C 1
ATOM 906 O O . ILE A 1 133 ? 35.843 -40.465 56.584 1.00 56.22 131 ILE A O 1
ATOM 911 N N . VAL A 1 134 ? 36.669 -39.090 58.199 1.00 54.77 132 VAL A N 1
ATOM 912 C CA . VAL A 1 134 ? 37.292 -38.102 57.311 1.00 54.76 132 VAL A CA 1
ATOM 913 C C . VAL A 1 134 ? 38.306 -38.804 56.390 1.00 58.82 132 VAL A C 1
ATOM 914 O O . VAL A 1 134 ? 38.224 -38.640 55.178 1.00 58.34 132 VAL A O 1
ATOM 918 N N . LYS A 1 135 ? 39.215 -39.612 56.957 1.00 56.89 133 LYS A N 1
ATOM 919 C CA . LYS A 1 135 ? 40.234 -40.346 56.200 1.00 57.83 133 LYS A CA 1
ATOM 920 C C . LYS A 1 135 ? 39.615 -41.388 55.259 1.00 62.46 133 LYS A C 1
ATOM 921 O O . LYS A 1 135 ? 40.072 -41.510 54.119 1.00 62.25 133 LYS A O 1
ATOM 925 N N . TYR A 1 136 ? 38.567 -42.118 55.721 1.00 59.39 134 TYR A N 1
ATOM 926 C CA . TYR A 1 136 ? 37.894 -43.154 54.921 1.00 59.57 134 TYR A CA 1
ATOM 927 C C . TYR A 1 136 ? 37.190 -42.532 53.705 1.00 61.50 134 TYR A C 1
ATOM 928 O O . TYR A 1 136 ? 37.356 -43.042 52.595 1.00 61.58 134 TYR A O 1
ATOM 937 N N . LEU A 1 137 ? 36.445 -41.418 53.912 1.00 55.93 135 LEU A N 1
ATOM 938 C CA . LEU A 1 137 ? 35.741 -40.695 52.848 1.00 54.37 135 LEU A CA 1
ATOM 939 C C . LEU A 1 137 ? 36.724 -40.139 51.809 1.00 56.58 135 LEU A C 1
ATOM 940 O O . LEU A 1 137 ? 36.511 -40.340 50.611 1.00 55.40 135 LEU A O 1
ATOM 945 N N . VAL A 1 138 ? 37.818 -39.484 52.269 1.00 52.16 136 VAL A N 1
ATOM 946 C CA . VAL A 1 138 ? 38.872 -38.934 51.402 1.00 52.56 136 VAL A CA 1
ATOM 947 C C . VAL A 1 138 ? 39.499 -40.065 50.558 1.00 61.49 136 VAL A C 1
ATOM 948 O O . VAL A 1 138 ? 39.671 -39.892 49.350 1.00 62.43 136 VAL A O 1
ATOM 952 N N . GLU A 1 139 ? 39.768 -41.238 51.174 1.00 60.39 137 GLU A N 1
ATOM 953 C CA . GLU A 1 139 ? 40.354 -42.376 50.465 1.00 61.05 137 GLU A CA 1
ATOM 954 C C . GLU A 1 139 ? 39.298 -43.091 49.590 1.00 65.38 137 GLU A C 1
ATOM 955 O O . GLU A 1 139 ? 39.665 -43.912 48.746 1.00 66.20 137 GLU A O 1
ATOM 961 N N . HIS A 1 140 ? 38.012 -42.724 49.736 1.00 61.57 138 HIS A N 1
ATOM 962 C CA . HIS A 1 140 ? 36.927 -43.223 48.896 1.00 61.28 138 HIS A CA 1
ATOM 963 C C . HIS A 1 140 ? 36.383 -42.082 47.990 1.00 62.41 138 HIS A C 1
ATOM 964 O O . HIS A 1 140 ? 35.184 -41.982 47.732 1.00 61.90 138 HIS A O 1
ATOM 971 N N . LYS A 1 141 ? 37.325 -41.240 47.498 1.00 57.29 139 LYS A N 1
ATOM 972 C CA . LYS A 1 141 ? 37.232 -40.177 46.488 1.00 55.82 139 LYS A CA 1
ATOM 973 C C . LYS A 1 141 ? 36.304 -38.987 46.843 1.00 57.22 139 LYS A C 1
ATOM 974 O O . LYS A 1 141 ? 35.788 -38.345 45.922 1.00 56.39 139 LYS A O 1
ATOM 979 N N . ALA A 1 142 ? 36.184 -38.620 48.138 1.00 52.29 140 ALA A N 1
ATOM 980 C CA . ALA A 1 142 ? 35.403 -37.442 48.536 1.00 51.09 140 ALA A CA 1
ATOM 981 C C . ALA A 1 142 ? 36.098 -36.171 48.049 1.00 52.36 140 ALA A C 1
ATOM 982 O O . ALA A 1 142 ? 37.312 -36.012 48.224 1.00 51.37 140 ALA A O 1
ATOM 984 N N . ASP A 1 143 ? 35.323 -35.281 47.419 1.00 46.85 141 ASP A N 1
ATOM 985 C CA . ASP A 1 143 ? 35.803 -34.001 46.920 1.00 45.82 141 ASP A CA 1
ATOM 986 C C . ASP A 1 143 ? 36.018 -33.061 48.119 1.00 47.56 141 ASP A C 1
ATOM 987 O O . ASP A 1 143 ? 35.061 -32.730 48.823 1.00 47.02 141 ASP A O 1
ATOM 992 N N . LEU A 1 144 ? 37.280 -32.655 48.360 1.00 42.81 142 LEU A N 1
ATOM 993 C CA . LEU A 1 144 ? 37.648 -31.766 49.470 1.00 42.55 142 LEU A CA 1
ATOM 994 C C . LEU A 1 144 ? 37.145 -30.345 49.256 1.00 43.49 142 LEU A C 1
ATOM 995 O O . LEU A 1 144 ? 37.100 -29.581 50.220 1.00 43.75 142 LEU A O 1
ATOM 1000 N N . GLU A 1 145 ? 36.871 -29.955 47.994 1.00 37.24 143 GLU A N 1
ATOM 1001 C CA . GLU A 1 145 ? 36.567 -28.563 47.650 1.00 36.35 143 GLU A CA 1
ATOM 1002 C C . GLU A 1 145 ? 35.065 -28.209 47.514 1.00 39.30 143 GLU A C 1
ATOM 1003 O O . GLU A 1 145 ? 34.758 -27.038 47.244 1.00 39.47 143 GLU A O 1
ATOM 1009 N N . VAL A 1 146 ? 34.143 -29.164 47.739 1.00 34.03 144 VAL A N 1
ATOM 1010 C CA . VAL A 1 146 ? 32.711 -28.849 47.698 1.00 33.44 144 VAL A CA 1
ATOM 1011 C C . VAL A 1 146 ? 32.390 -28.143 49.033 1.00 38.46 144 VAL A C 1
ATOM 1012 O O . VAL A 1 146 ? 32.597 -28.717 50.107 1.00 38.42 144 VAL A O 1
ATOM 1016 N N . SER A 1 147 ? 31.943 -26.892 48.952 1.00 34.56 145 SER A N 1
ATOM 1017 C CA . SER A 1 147 ? 31.591 -26.075 50.115 1.00 34.37 145 SER A CA 1
ATOM 1018 C C . SER A 1 147 ? 30.077 -26.007 50.267 1.00 37.45 145 SER A C 1
ATOM 1019 O O . SER A 1 147 ? 29.366 -26.246 49.293 1.00 38.20 145 SER A O 1
ATOM 1022 N N . ASN A 1 148 ? 29.581 -25.687 51.472 1.00 33.30 146 ASN A N 1
ATOM 1023 C CA . ASN A 1 148 ? 28.131 -25.602 51.721 1.00 34.09 146 ASN A CA 1
ATOM 1024 C C . ASN A 1 148 ? 27.572 -24.310 51.089 1.00 37.63 146 ASN A C 1
ATOM 1025 O O . ASN A 1 148 ? 28.343 -23.577 50.470 1.00 37.65 146 ASN A O 1
ATOM 1030 N N . ARG A 1 149 ? 26.268 -24.003 51.272 1.00 34.44 147 ARG A N 1
ATOM 1031 C CA . ARG A 1 149 ? 25.633 -22.811 50.683 1.00 34.50 147 ARG A CA 1
ATOM 1032 C C . ARG A 1 149 ? 26.305 -21.483 51.098 1.00 38.33 147 ARG A C 1
ATOM 1033 O O . ARG A 1 149 ? 26.225 -20.532 50.336 1.00 38.01 147 ARG A O 1
ATOM 1041 N N . HIS A 1 150 ? 27.002 -21.423 52.253 1.00 36.32 148 HIS A N 1
ATOM 1042 C CA . HIS A 1 150 ? 27.681 -20.186 52.663 1.00 36.34 148 HIS A CA 1
ATOM 1043 C C . HIS A 1 150 ? 29.134 -20.100 52.119 1.00 37.63 148 HIS A C 1
ATOM 1044 O O . HIS A 1 150 ? 29.813 -19.106 52.357 1.00 36.69 148 HIS A O 1
ATOM 1051 N N . GLY A 1 151 ? 29.565 -21.102 51.358 1.00 32.59 149 GLY A N 1
ATOM 1052 C CA . GLY A 1 151 ? 30.920 -21.157 50.813 1.00 31.73 149 GLY A CA 1
ATOM 1053 C C . GLY A 1 151 ? 31.942 -21.630 51.829 1.00 34.68 149 GLY A C 1
ATOM 1054 O O . GLY A 1 151 ? 33.145 -21.504 51.597 1.00 33.30 149 GLY A O 1
ATOM 1055 N N . HIS A 1 152 ? 31.472 -22.202 52.961 1.00 32.10 150 HIS A N 1
ATOM 1056 C CA . HIS A 1 152 ? 32.318 -22.706 54.036 1.00 32.12 150 HIS A CA 1
ATOM 1057 C C . HIS A 1 152 ? 32.798 -24.130 53.716 1.00 36.95 150 HIS A C 1
ATOM 1058 O O . HIS A 1 152 ? 31.988 -25.038 53.551 1.00 37.08 150 HIS A O 1
ATOM 1065 N N . THR A 1 153 ? 34.121 -24.315 53.613 1.00 34.17 151 THR A N 1
ATOM 1066 C CA . THR A 1 153 ? 34.755 -25.587 53.251 1.00 33.39 151 THR A CA 1
ATOM 1067 C C . THR A 1 153 ? 34.999 -26.488 54.457 1.00 38.76 151 THR A C 1
ATOM 1068 O O . THR A 1 153 ? 34.864 -26.045 55.598 1.00 37.77 151 THR A O 1
ATOM 1072 N N . CYS A 1 154 ? 35.421 -27.741 54.192 1.00 37.05 152 CYS A N 1
ATOM 1073 C CA . CYS A 1 154 ? 35.798 -28.735 55.204 1.00 38.72 152 CYS A CA 1
ATOM 1074 C C . CYS A 1 154 ? 36.983 -28.218 55.976 1.00 42.59 152 CYS A C 1
ATOM 1075 O O . CYS A 1 154 ? 37.003 -28.353 57.195 1.00 42.54 152 CYS A O 1
ATOM 1078 N N . LEU A 1 155 ? 37.967 -27.612 55.269 1.00 38.69 153 LEU A N 1
ATOM 1079 C CA . LEU A 1 155 ? 39.142 -27.008 55.906 1.00 38.74 153 LEU A CA 1
ATOM 1080 C C . LEU A 1 155 ? 38.718 -25.896 56.844 1.00 38.44 153 LEU A C 1
ATOM 1081 O O . LEU A 1 155 ? 39.203 -25.850 57.968 1.00 38.96 153 LEU A O 1
ATOM 1086 N N . MET A 1 156 ? 37.784 -25.045 56.413 1.00 32.87 154 MET A N 1
ATOM 1087 C CA . MET A 1 156 ? 37.295 -23.923 57.212 1.00 31.47 154 MET A CA 1
ATOM 1088 C C . MET A 1 156 ? 36.654 -24.375 58.530 1.00 40.36 154 MET A C 1
ATOM 1089 O O . MET A 1 156 ? 37.068 -23.880 59.583 1.00 39.94 154 MET A O 1
ATOM 1094 N N . ILE A 1 157 ? 35.664 -25.314 58.477 1.00 38.36 155 ILE A N 1
ATOM 1095 C CA . ILE A 1 157 ? 34.958 -25.778 59.675 1.00 38.88 155 ILE A CA 1
ATOM 1096 C C . ILE A 1 157 ? 35.948 -26.511 60.599 1.00 43.40 155 ILE A C 1
ATOM 1097 O O . ILE A 1 157 ? 35.893 -26.285 61.809 1.00 43.65 155 ILE A O 1
ATOM 1102 N N . SER A 1 158 ? 36.897 -27.296 60.030 1.00 39.87 156 SER A N 1
ATOM 1103 C CA . SER A 1 158 ? 37.938 -27.990 60.800 1.00 39.97 156 SER A CA 1
ATOM 1104 C C . SER A 1 158 ? 38.769 -26.980 61.592 1.00 45.61 156 SER A C 1
ATOM 1105 O O . SER A 1 158 ? 39.023 -27.195 62.774 1.00 47.02 156 SER A O 1
ATOM 1108 N N . CYS A 1 159 ? 39.160 -25.874 60.943 1.00 41.58 157 CYS A N 1
ATOM 1109 C CA . CYS A 1 159 ? 39.911 -24.770 61.538 1.00 41.60 157 CYS A CA 1
ATOM 1110 C C . CYS A 1 159 ? 39.095 -24.046 62.620 1.00 44.57 157 CYS A C 1
ATOM 1111 O O . CYS A 1 159 ? 39.641 -23.698 63.665 1.00 44.87 157 CYS A O 1
ATOM 1114 N N . TYR A 1 160 ? 37.795 -23.855 62.380 1.00 39.32 158 TYR A N 1
ATOM 1115 C CA . TYR A 1 160 ? 36.879 -23.198 63.304 1.00 39.19 158 TYR A CA 1
ATOM 1116 C C . TYR A 1 160 ? 36.615 -24.024 64.567 1.00 44.40 158 TYR A C 1
ATOM 1117 O O . TYR A 1 160 ? 36.491 -23.449 65.644 1.00 43.38 158 TYR A O 1
ATOM 1126 N N . LYS A 1 161 ? 36.506 -25.360 64.440 1.00 42.42 159 LYS A N 1
ATOM 1127 C CA . LYS A 1 161 ? 36.213 -26.228 65.577 1.00 43.16 159 LYS A CA 1
ATOM 1128 C C . LYS A 1 161 ? 37.489 -26.685 66.314 1.00 50.00 159 LYS A C 1
ATOM 1129 O O . LYS A 1 161 ? 37.392 -27.361 67.348 1.00 50.74 159 LYS A O 1
ATOM 1135 N N . GLY A 1 162 ? 38.653 -26.279 65.807 1.00 46.99 160 GLY A N 1
ATOM 1136 C CA . GLY A 1 162 ? 39.945 -26.613 66.394 1.00 47.28 160 GLY A CA 1
ATOM 1137 C C . GLY A 1 162 ? 40.385 -28.054 66.212 1.00 52.72 160 GLY A C 1
ATOM 1138 O O . GLY A 1 162 ? 41.122 -28.576 67.049 1.00 53.42 160 GLY A O 1
ATOM 1139 N N . HIS A 1 163 ? 39.980 -28.702 65.111 1.00 49.72 161 HIS A N 1
ATOM 1140 C CA . HIS A 1 163 ? 40.384 -30.098 64.839 1.00 49.89 161 HIS A CA 1
ATOM 1141 C C . HIS A 1 163 ? 41.740 -30.111 64.134 1.00 55.06 161 HIS A C 1
ATOM 1142 O O . HIS A 1 163 ? 41.805 -30.049 62.896 1.00 53.81 161 HIS A O 1
ATOM 1149 N N . LYS A 1 164 ? 42.820 -30.126 64.949 1.00 52.63 162 LYS A N 1
ATOM 1150 C CA . LYS A 1 164 ? 44.222 -30.095 64.529 1.00 53.56 162 LYS A CA 1
ATOM 1151 C C . LYS A 1 164 ? 44.594 -31.233 63.579 1.00 57.72 162 LYS A C 1
ATOM 1152 O O . LYS A 1 164 ? 45.112 -30.963 62.493 1.00 56.33 162 LYS A O 1
ATOM 1155 N N . GLU A 1 165 ? 44.349 -32.501 63.987 1.00 55.82 163 GLU A N 1
ATOM 1156 C CA . GLU A 1 165 ? 44.670 -33.666 63.172 1.00 55.21 163 GLU A CA 1
ATOM 1157 C C . GLU A 1 165 ? 43.887 -33.654 61.853 1.00 57.62 163 GLU A C 1
ATOM 1158 O O . GLU A 1 165 ? 44.490 -33.878 60.808 1.00 57.93 163 GLU A O 1
ATOM 1160 N N . ILE A 1 166 ? 42.583 -33.312 61.880 1.00 53.29 164 ILE A N 1
ATOM 1161 C CA . ILE A 1 166 ? 41.742 -33.256 60.667 1.00 51.59 164 ILE A CA 1
ATOM 1162 C C . ILE A 1 166 ? 42.252 -32.177 59.695 1.00 54.21 164 ILE A C 1
ATOM 1163 O O . ILE A 1 166 ? 42.358 -32.463 58.497 1.00 53.37 164 ILE A O 1
ATOM 1168 N N . ALA A 1 167 ? 42.572 -30.963 60.197 1.00 50.07 165 ALA A N 1
ATOM 1169 C CA . ALA A 1 167 ? 43.101 -29.866 59.373 1.00 49.45 165 ALA A CA 1
ATOM 1170 C C . ALA A 1 167 ? 44.429 -30.290 58.714 1.00 53.71 165 ALA A C 1
ATOM 1171 O O . ALA A 1 167 ? 44.602 -30.093 57.513 1.00 52.95 165 ALA A O 1
ATOM 1173 N N . GLN A 1 168 ? 45.316 -30.940 59.496 1.00 51.22 166 GLN A N 1
ATOM 1174 C CA . GLN A 1 168 ? 46.612 -31.485 59.080 1.00 51.96 166 GLN A CA 1
ATOM 1175 C C . GLN A 1 168 ? 46.437 -32.505 57.937 1.00 55.74 166 GLN A C 1
ATOM 1176 O O . GLN A 1 168 ? 47.166 -32.450 56.946 1.00 54.51 166 GLN A O 1
ATOM 1182 N N . TYR A 1 169 ? 45.459 -33.414 58.073 1.00 52.98 167 TYR A N 1
ATOM 1183 C CA . TYR A 1 169 ? 45.182 -34.428 57.065 1.00 53.08 167 TYR A CA 1
ATOM 1184 C C . TYR A 1 169 ? 44.643 -33.792 55.779 1.00 55.69 167 TYR A C 1
ATOM 1185 O O . TYR A 1 169 ? 45.060 -34.198 54.693 1.00 55.92 167 TYR A O 1
ATOM 1194 N N . LEU A 1 170 ? 43.731 -32.799 55.901 1.00 49.44 168 LEU A N 1
ATOM 1195 C CA . LEU A 1 170 ? 43.127 -32.120 54.758 1.00 47.94 168 LEU A CA 1
ATOM 1196 C C . LEU A 1 170 ? 44.183 -31.384 53.934 1.00 50.49 168 LEU A C 1
ATOM 1197 O O . LEU A 1 170 ? 44.159 -31.498 52.710 1.00 49.10 168 LEU A O 1
ATOM 1202 N N . LEU A 1 171 ? 45.125 -30.673 54.601 1.00 47.35 169 LEU A N 1
ATOM 1203 C CA . LEU A 1 171 ? 46.238 -29.971 53.955 1.00 48.44 169 LEU A CA 1
ATOM 1204 C C . LEU A 1 171 ? 47.174 -30.944 53.233 1.00 56.98 169 LEU A C 1
ATOM 1205 O O . LEU A 1 171 ? 47.560 -30.684 52.092 1.00 57.42 169 LEU A O 1
ATOM 1210 N N . GLU A 1 172 ? 47.521 -32.073 53.886 1.00 55.02 170 GLU A N 1
ATOM 1211 C CA . GLU A 1 172 ? 48.414 -33.082 53.306 1.00 55.58 170 GLU A CA 1
ATOM 1212 C C . GLU A 1 172 ? 47.761 -33.736 52.085 1.00 59.88 170 GLU A C 1
ATOM 1213 O O . GLU A 1 172 ? 48.473 -34.172 51.177 1.00 59.67 170 GLU A O 1
ATOM 1219 N N . LYS A 1 173 ? 46.403 -33.770 52.050 1.00 56.51 171 LYS A N 1
ATOM 1220 C CA . LYS A 1 173 ? 45.648 -34.354 50.939 1.00 56.19 171 LYS A CA 1
ATOM 1221 C C . LYS A 1 173 ? 45.350 -33.302 49.848 1.00 58.85 171 LYS A C 1
ATOM 1222 O O . LYS A 1 173 ? 44.670 -33.604 48.862 1.00 59.46 171 LYS A O 1
ATOM 1226 N N . GLY A 1 174 ? 45.883 -32.095 50.032 1.00 52.99 172 GLY A N 1
ATOM 1227 C CA . GLY A 1 174 ? 45.823 -31.009 49.063 1.00 51.30 172 GLY A CA 1
ATOM 1228 C C . GLY A 1 174 ? 44.649 -30.059 49.055 1.00 51.72 172 GLY A C 1
ATOM 1229 O O . GLY A 1 174 ? 44.353 -29.496 47.998 1.00 50.84 172 GLY A O 1
ATOM 1230 N N . ALA A 1 175 ? 44.008 -29.817 50.222 1.00 46.46 173 ALA A N 1
ATOM 1231 C CA . ALA A 1 175 ? 42.898 -28.858 50.338 1.00 45.12 173 ALA A CA 1
ATOM 1232 C C . ALA A 1 175 ? 43.410 -27.434 50.062 1.00 46.85 173 ALA A C 1
ATOM 1233 O O . ALA A 1 175 ? 44.498 -27.085 50.519 1.00 46.41 173 ALA A O 1
ATOM 1235 N N . ASP A 1 176 ? 42.649 -26.629 49.298 1.00 41.32 174 ASP A N 1
ATOM 1236 C CA . ASP A 1 176 ? 43.056 -25.256 48.958 1.00 40.17 174 ASP A CA 1
ATOM 1237 C C . ASP A 1 176 ? 42.907 -24.319 50.173 1.00 43.15 174 ASP A C 1
ATOM 1238 O O . ASP A 1 176 ? 41.792 -24.019 50.604 1.00 44.27 174 ASP A O 1
ATOM 1243 N N . VAL A 1 177 ? 44.039 -23.852 50.696 1.00 39.04 175 VAL A N 1
ATOM 1244 C CA . VAL A 1 177 ? 44.134 -22.943 51.851 1.00 38.80 175 VAL A CA 1
ATOM 1245 C C . VAL A 1 177 ? 43.554 -21.569 51.564 1.00 41.34 175 VAL A C 1
ATOM 1246 O O . VAL A 1 177 ? 43.252 -20.846 52.505 1.00 41.14 175 VAL A O 1
ATOM 1250 N N . ASN A 1 178 ? 43.450 -21.182 50.282 1.00 37.33 176 ASN A N 1
ATOM 1251 C CA . ASN A 1 178 ? 43.047 -19.827 49.931 1.00 36.65 176 ASN A CA 1
ATOM 1252 C C . ASN A 1 178 ? 41.589 -19.712 49.483 1.00 40.51 176 ASN A C 1
ATOM 1253 O O . ASN A 1 178 ? 41.193 -18.631 49.038 1.00 39.81 176 ASN A O 1
ATOM 1258 N N . ARG A 1 179 ? 40.757 -20.754 49.716 1.00 34.98 177 ARG A N 1
ATOM 1259 C CA . ARG A 1 179 ? 39.339 -20.642 49.392 1.00 33.79 177 ARG A CA 1
ATOM 1260 C C . ARG A 1 179 ? 38.703 -19.529 50.224 1.00 37.09 177 ARG A C 1
ATOM 1261 O O . ARG A 1 179 ? 39.106 -19.294 51.364 1.00 36.74 177 ARG A O 1
ATOM 1269 N N . LYS A 1 180 ? 37.722 -18.846 49.641 1.00 32.28 178 LYS A N 1
ATOM 1270 C CA . LYS A 1 180 ? 36.970 -17.812 50.314 1.00 32.44 178 LYS A CA 1
ATOM 1271 C C . LYS A 1 180 ? 35.512 -18.198 50.307 1.00 38.59 178 LYS A C 1
ATOM 1272 O O . LYS A 1 180 ? 35.015 -18.725 49.306 1.00 37.45 178 LYS A O 1
ATOM 1278 N N . SER A 1 181 ? 34.807 -17.915 51.417 1.00 36.14 179 SER A N 1
ATOM 1279 C CA . SER A 1 181 ? 33.374 -18.153 51.494 1.00 34.86 179 SER A CA 1
ATOM 1280 C C . SER A 1 181 ? 32.698 -16.981 50.763 1.00 39.64 179 SER A C 1
ATOM 1281 O O . SER A 1 181 ? 33.372 -16.051 50.285 1.00 39.06 179 SER A O 1
ATOM 1284 N N . VAL A 1 182 ? 31.367 -17.007 50.711 1.00 37.45 180 VAL A N 1
ATOM 1285 C CA . VAL A 1 182 ? 30.548 -15.968 50.097 1.00 37.70 180 VAL A CA 1
ATOM 1286 C C . VAL A 1 182 ? 30.757 -14.652 50.881 1.00 42.18 180 VAL A C 1
ATOM 1287 O O . VAL A 1 182 ? 30.771 -13.596 50.268 1.00 41.20 180 VAL A O 1
ATOM 1291 N N . LYS A 1 183 ? 30.989 -14.720 52.213 1.00 40.99 181 LYS A N 1
ATOM 1292 C CA . LYS A 1 183 ? 31.247 -13.518 53.027 1.00 41.51 181 LYS A CA 1
ATOM 1293 C C . LYS A 1 183 ? 32.760 -13.239 53.166 1.00 44.14 181 LYS A C 1
ATOM 1294 O O . LYS A 1 183 ? 33.184 -12.512 54.071 1.00 44.29 181 LYS A O 1
ATOM 1300 N N . GLY A 1 184 ? 33.544 -13.787 52.236 1.00 38.88 182 GLY A N 1
ATOM 1301 C CA . GLY A 1 184 ? 34.985 -13.582 52.158 1.00 37.87 182 GLY A CA 1
ATOM 1302 C C . GLY A 1 184 ? 35.824 -14.224 53.240 1.00 39.27 182 GLY A C 1
ATOM 1303 O O . GLY A 1 184 ? 37.004 -13.885 53.374 1.00 37.92 182 GLY A O 1
ATOM 1304 N N . ASN A 1 185 ? 35.234 -15.175 54.003 1.00 34.21 183 ASN A N 1
ATOM 1305 C CA . ASN A 1 185 ? 35.928 -15.907 55.063 1.00 33.13 183 ASN A CA 1
ATOM 1306 C C . ASN A 1 185 ? 36.922 -16.872 54.468 1.00 34.87 183 ASN A C 1
ATOM 1307 O O . ASN A 1 185 ? 36.591 -17.587 53.521 1.00 34.78 183 ASN A O 1
ATOM 1312 N N . THR A 1 186 ? 38.122 -16.933 55.062 1.00 31.48 184 THR A N 1
ATOM 1313 C CA . THR A 1 186 ? 39.196 -17.861 54.687 1.00 30.98 184 THR A CA 1
ATOM 1314 C C . THR A 1 186 ? 39.472 -18.739 55.907 1.00 36.27 184 THR A C 1
ATOM 1315 O O . THR A 1 186 ? 39.114 -18.344 57.014 1.00 36.27 184 THR A O 1
ATOM 1319 N N . ALA A 1 187 ? 40.135 -19.900 55.723 1.00 33.72 185 ALA A N 1
ATOM 1320 C CA . ALA A 1 187 ? 40.500 -20.789 56.833 1.00 33.72 185 ALA A CA 1
ATOM 1321 C C . ALA A 1 187 ? 41.322 -20.050 57.921 1.00 37.11 185 ALA A C 1
ATOM 1322 O O . ALA A 1 187 ? 41.152 -20.353 59.098 1.00 37.44 185 ALA A O 1
ATOM 1324 N N . LEU A 1 188 ? 42.161 -19.055 57.541 1.00 33.08 186 LEU A N 1
ATOM 1325 C CA . LEU A 1 188 ? 42.920 -18.237 58.511 1.00 32.26 186 LEU A CA 1
ATOM 1326 C C . LEU A 1 188 ? 42.005 -17.470 59.458 1.00 34.86 186 LEU A C 1
ATOM 1327 O O . LEU A 1 188 ? 42.364 -17.274 60.616 1.00 35.02 186 LEU A O 1
ATOM 1332 N N . HIS A 1 189 ? 40.845 -17.010 58.961 1.00 32.07 187 HIS A N 1
ATOM 1333 C CA . HIS A 1 189 ? 39.855 -16.304 59.772 1.00 31.87 187 HIS A CA 1
ATOM 1334 C C . HIS A 1 189 ? 39.214 -17.276 60.775 1.00 36.14 187 HIS A C 1
ATOM 1335 O O . HIS A 1 189 ? 39.001 -16.897 61.925 1.00 36.49 187 HIS A O 1
ATOM 1342 N N . ASP A 1 190 ? 38.937 -18.534 60.353 1.00 32.91 188 ASP A N 1
ATOM 1343 C CA . ASP A 1 190 ? 38.370 -19.565 61.243 1.00 31.84 188 ASP A CA 1
ATOM 1344 C C . ASP A 1 190 ? 39.312 -19.855 62.396 1.00 36.63 188 ASP A C 1
ATOM 1345 O O . ASP A 1 190 ? 38.849 -19.967 63.529 1.00 35.76 188 ASP A O 1
ATOM 1350 N N . CYS A 1 191 ? 40.636 -19.894 62.114 1.00 36.39 189 CYS A N 1
ATOM 1351 C CA . CYS A 1 191 ? 41.699 -20.079 63.104 1.00 38.56 189 CYS A CA 1
ATOM 1352 C C . CYS A 1 191 ? 41.712 -18.929 64.087 1.00 42.26 189 CYS A C 1
ATOM 1353 O O . CYS A 1 191 ? 41.690 -19.161 65.292 1.00 42.36 189 CYS A O 1
ATOM 1356 N N . ALA A 1 192 ? 41.752 -17.686 63.566 1.00 39.76 190 ALA A N 1
ATOM 1357 C CA . ALA A 1 192 ? 41.778 -16.460 64.363 1.00 39.22 190 ALA A CA 1
ATOM 1358 C C . ALA A 1 192 ? 40.544 -16.319 65.269 1.00 44.48 190 ALA A C 1
ATOM 1359 O O . ALA A 1 192 ? 40.696 -15.907 66.414 1.00 45.26 190 ALA A O 1
ATOM 1361 N N . GLU A 1 193 ? 39.346 -16.707 64.787 1.00 42.47 191 GLU A N 1
ATOM 1362 C CA . GLU A 1 193 ? 38.094 -16.630 65.561 1.00 42.53 191 GLU A CA 1
ATOM 1363 C C . GLU A 1 193 ? 37.979 -17.673 66.684 1.00 47.35 191 GLU A C 1
ATOM 1364 O O . GLU A 1 193 ? 37.187 -17.474 67.607 1.00 46.83 191 GLU A O 1
ATOM 1370 N N . SER A 1 194 ? 38.720 -18.790 66.583 1.00 44.71 192 SER A N 1
ATOM 1371 C CA . SER A 1 194 ? 38.692 -19.871 67.567 1.00 44.26 192 SER A CA 1
ATOM 1372 C C . SER A 1 194 ? 39.965 -19.953 68.418 1.00 50.10 192 SER A C 1
ATOM 1373 O O . SER A 1 194 ? 40.047 -20.815 69.298 1.00 50.43 192 SER A O 1
ATOM 1376 N N . GLY A 1 195 ? 40.947 -19.097 68.121 1.00 46.91 193 GLY A N 1
ATOM 1377 C CA . GLY A 1 195 ? 42.236 -19.075 68.806 1.00 47.27 193 GLY A CA 1
ATOM 1378 C C . GLY A 1 195 ? 43.098 -20.296 68.526 1.00 52.00 193 GLY A C 1
ATOM 1379 O O . GLY A 1 195 ? 43.928 -20.678 69.355 1.00 52.25 193 GLY A O 1
ATOM 1380 N N . SER A 1 196 ? 42.918 -20.903 67.345 1.00 48.55 194 SER A N 1
ATOM 1381 C CA . SER A 1 196 ? 43.632 -22.106 66.911 1.00 47.63 194 SER A CA 1
ATOM 1382 C C . SER A 1 196 ? 44.984 -21.721 66.284 1.00 52.13 194 SER A C 1
ATOM 1383 O O . SER A 1 196 ? 45.156 -21.783 65.064 1.00 51.40 194 SER A O 1
ATOM 1386 N N . LEU A 1 197 ? 45.939 -21.306 67.139 1.00 49.41 195 LEU A N 1
ATOM 1387 C CA . LEU A 1 197 ? 47.267 -20.843 66.722 1.00 50.01 195 LEU A CA 1
ATOM 1388 C C . LEU A 1 197 ? 48.100 -21.964 66.101 1.00 54.59 195 LEU A C 1
ATOM 1389 O O . LEU A 1 197 ? 48.863 -21.683 65.172 1.00 53.55 195 LEU A O 1
ATOM 1394 N N . ASP A 1 198 ? 47.935 -23.220 66.573 1.00 52.75 196 ASP A N 1
ATOM 1395 C CA . ASP A 1 198 ? 48.653 -24.371 66.015 1.00 52.61 196 ASP A CA 1
ATOM 1396 C C . ASP A 1 198 ? 48.228 -24.576 64.555 1.00 54.32 196 ASP A C 1
ATOM 1397 O O . ASP A 1 198 ? 49.082 -24.722 63.682 1.00 53.17 196 ASP A O 1
ATOM 1402 N N . ILE A 1 199 ? 46.916 -24.523 64.291 1.00 50.37 197 ILE A N 1
ATOM 1403 C CA . ILE A 1 199 ? 46.354 -24.733 62.949 1.00 49.68 197 ILE A CA 1
ATOM 1404 C C . ILE A 1 199 ? 46.726 -23.549 62.023 1.00 51.85 197 ILE A C 1
ATOM 1405 O O . ILE A 1 199 ? 47.007 -23.773 60.844 1.00 51.60 197 ILE A O 1
ATOM 1410 N N . MET A 1 200 ? 46.789 -22.316 62.566 1.00 46.37 198 MET A N 1
ATOM 1411 C CA . MET A 1 200 ? 47.174 -21.129 61.793 1.00 43.96 198 MET A CA 1
ATOM 1412 C C . MET A 1 200 ? 48.599 -21.275 61.264 1.00 48.90 198 MET A C 1
ATOM 1413 O O . MET A 1 200 ? 48.837 -21.012 60.083 1.00 48.07 198 MET A O 1
ATOM 1418 N N . LYS A 1 201 ? 49.532 -21.716 62.136 1.00 47.16 199 LYS A N 1
ATOM 1419 C CA . LYS A 1 201 ? 50.935 -21.957 61.804 1.00 48.34 199 LYS A CA 1
ATOM 1420 C C . LYS A 1 201 ? 51.030 -22.946 60.656 1.00 54.25 199 LYS A C 1
ATOM 1421 O O . LYS A 1 201 ? 51.841 -22.764 59.752 1.00 53.53 199 LYS A O 1
ATOM 1427 N N . MET A 1 202 ? 50.155 -23.962 60.677 1.00 53.91 200 MET A N 1
ATOM 1428 C CA . MET A 1 202 ? 50.029 -25.001 59.658 1.00 54.93 200 MET A CA 1
ATOM 1429 C C . MET A 1 202 ? 49.613 -24.402 58.324 1.00 55.31 200 MET A C 1
ATOM 1430 O O . MET A 1 202 ? 50.154 -24.785 57.291 1.00 55.30 200 MET A O 1
ATOM 1435 N N . LEU A 1 203 ? 48.627 -23.488 58.343 1.00 49.48 201 LEU A N 1
ATOM 1436 C CA . LEU A 1 203 ? 48.107 -22.852 57.132 1.00 47.57 201 LEU A CA 1
ATOM 1437 C C . LEU A 1 203 ? 49.157 -21.975 56.462 1.00 50.75 201 LEU A C 1
ATOM 1438 O O . LEU A 1 203 ? 49.244 -21.958 55.237 1.00 49.02 201 LEU A O 1
ATOM 1443 N N . LEU A 1 204 ? 49.984 -21.295 57.269 1.00 49.43 202 LEU A N 1
ATOM 1444 C CA . LEU A 1 204 ? 51.046 -20.414 56.790 1.00 50.44 202 LEU A CA 1
ATOM 1445 C C . LEU A 1 204 ? 52.209 -21.202 56.187 1.00 59.89 202 LEU A C 1
ATOM 1446 O O . LEU A 1 204 ? 52.939 -20.645 55.367 1.00 60.09 202 LEU A O 1
ATOM 1451 N N . MET A 1 205 ? 52.352 -22.499 56.548 1.00 60.37 203 MET A N 1
ATOM 1452 C CA . MET A 1 205 ? 53.346 -23.416 55.980 1.00 62.50 203 MET A CA 1
ATOM 1453 C C . MET A 1 205 ? 52.924 -23.748 54.537 1.00 64.95 203 MET A C 1
ATOM 1454 O O . MET A 1 205 ? 53.775 -24.061 53.700 1.00 64.87 203 MET A O 1
ATOM 1459 N N . TYR A 1 206 ? 51.598 -23.682 54.265 1.00 59.68 204 TYR A N 1
ATOM 1460 C CA . TYR A 1 206 ? 50.987 -23.909 52.957 1.00 58.76 204 TYR A CA 1
ATOM 1461 C C . TYR A 1 206 ? 50.748 -22.572 52.217 1.00 61.95 204 TYR A C 1
ATOM 1462 O O . TYR A 1 206 ? 50.008 -22.529 51.231 1.00 62.03 204 TYR A O 1
ATOM 1471 N N . CYS A 1 207 ? 51.423 -21.496 52.681 1.00 57.66 205 CYS A N 1
ATOM 1472 C CA . CYS A 1 207 ? 51.430 -20.138 52.134 1.00 57.51 205 CYS A CA 1
ATOM 1473 C C . CYS A 1 207 ? 50.003 -19.532 52.040 1.00 54.77 205 CYS A C 1
ATOM 1474 O O . CYS A 1 207 ? 49.688 -18.864 51.053 1.00 53.85 205 CYS A O 1
ATOM 1477 N N . ALA A 1 208 ? 49.153 -19.752 53.077 1.00 46.82 206 ALA A N 1
ATOM 1478 C CA . ALA A 1 208 ? 47.805 -19.166 53.151 1.00 44.67 206 ALA A CA 1
ATOM 1479 C C . ALA A 1 208 ? 47.967 -17.651 53.246 1.00 47.77 206 ALA A C 1
ATOM 1480 O O . ALA A 1 208 ? 48.792 -17.181 54.028 1.00 46.10 206 ALA A O 1
ATOM 1482 N N . LYS A 1 209 ? 47.246 -16.895 52.403 1.00 43.76 207 LYS A N 1
ATOM 1483 C CA . LYS A 1 209 ? 47.397 -15.445 52.361 1.00 42.99 207 LYS A CA 1
ATOM 1484 C C . LYS A 1 209 ? 46.422 -14.742 53.286 1.00 43.84 207 LYS A C 1
ATOM 1485 O O . LYS A 1 209 ? 45.255 -15.125 53.373 1.00 42.10 207 LYS A O 1
ATOM 1491 N N . MET A 1 210 ? 46.915 -13.703 53.969 1.00 38.54 208 MET A N 1
ATOM 1492 C CA . MET A 1 210 ? 46.157 -12.833 54.858 1.00 38.19 208 MET A CA 1
ATOM 1493 C C . MET A 1 210 ? 45.336 -11.925 53.945 1.00 42.46 208 MET A C 1
ATOM 1494 O O . MET A 1 210 ? 45.899 -11.280 53.050 1.00 42.44 208 MET A O 1
ATOM 1499 N N . GLU A 1 211 ? 44.011 -11.923 54.128 1.00 37.72 209 GLU A N 1
ATOM 1500 C CA . GLU A 1 211 ? 43.080 -11.138 53.317 1.00 38.60 209 GLU A CA 1
ATOM 1501 C C . GLU A 1 211 ? 41.976 -10.594 54.210 1.00 42.53 209 GLU A C 1
ATOM 1502 O O . GLU A 1 211 ? 41.655 -11.210 55.226 1.00 41.88 209 GLU A O 1
ATOM 1508 N N . LYS A 1 212 ? 41.354 -9.480 53.806 1.00 39.39 210 LYS A N 1
ATOM 1509 C CA . LYS A 1 212 ? 40.207 -8.940 54.531 1.00 38.66 210 LYS A CA 1
ATOM 1510 C C . LYS A 1 212 ? 38.973 -9.734 54.109 1.00 41.78 210 LYS A C 1
ATOM 1511 O O . LYS A 1 212 ? 38.889 -10.141 52.953 1.00 40.40 210 LYS A O 1
ATOM 1517 N N . ASP A 1 213 ? 38.035 -9.975 55.036 1.00 39.62 211 ASP A N 1
ATOM 1518 C CA . ASP A 1 213 ? 36.782 -10.682 54.715 1.00 39.82 211 ASP A CA 1
ATOM 1519 C C . ASP A 1 213 ? 35.735 -9.622 54.290 1.00 46.73 211 ASP A C 1
ATOM 1520 O O . ASP A 1 213 ? 36.111 -8.473 54.058 1.00 47.22 211 ASP A O 1
ATOM 1525 N N . GLY A 1 214 ? 34.460 -10.009 54.182 1.00 46.11 212 GLY A N 1
ATOM 1526 C CA . GLY A 1 214 ? 33.358 -9.125 53.787 1.00 46.26 212 GLY A CA 1
ATOM 1527 C C . GLY A 1 214 ? 33.001 -8.078 54.824 1.00 52.18 212 GLY A C 1
ATOM 1528 O O . GLY A 1 214 ? 32.295 -7.108 54.520 1.00 52.47 212 GLY A O 1
ATOM 1529 N N . TYR A 1 215 ? 33.490 -8.268 56.059 1.00 48.59 213 TYR A N 1
ATOM 1530 C CA . TYR A 1 215 ? 33.289 -7.348 57.169 1.00 48.76 213 TYR A CA 1
ATOM 1531 C C . TYR A 1 215 ? 34.503 -6.423 57.328 1.00 50.53 213 TYR A C 1
ATOM 1532 O O . TYR A 1 215 ? 34.559 -5.665 58.306 1.00 51.04 213 TYR A O 1
ATOM 1541 N N . GLY A 1 216 ? 35.444 -6.491 56.361 1.00 43.87 214 GLY A N 1
ATOM 1542 C CA . GLY A 1 216 ? 36.669 -5.684 56.307 1.00 42.34 214 GLY A CA 1
ATOM 1543 C C . GLY A 1 216 ? 37.739 -6.126 57.286 1.00 43.98 214 GLY A C 1
ATOM 1544 O O . GLY A 1 216 ? 38.644 -5.356 57.628 1.00 42.23 214 GLY A O 1
ATOM 1545 N N . MET A 1 217 ? 37.679 -7.398 57.710 1.00 39.11 215 MET A N 1
ATOM 1546 C CA . MET A 1 217 ? 38.593 -7.894 58.724 1.00 38.85 215 MET A CA 1
ATOM 1547 C C . MET A 1 217 ? 39.625 -8.852 58.202 1.00 41.17 215 MET A C 1
ATOM 1548 O O . MET A 1 217 ? 39.283 -9.816 57.517 1.00 40.98 215 MET A O 1
ATOM 1553 N N . THR A 1 218 ? 40.884 -8.636 58.609 1.00 35.77 216 THR A N 1
ATOM 1554 C CA . THR A 1 218 ? 41.981 -9.561 58.316 1.00 34.90 216 THR A CA 1
ATOM 1555 C C . THR A 1 218 ? 41.943 -10.590 59.458 1.00 37.21 216 THR A C 1
ATOM 1556 O O . THR A 1 218 ? 41.328 -10.299 60.492 1.00 34.23 216 THR A O 1
ATOM 1560 N N . PRO A 1 219 ? 42.613 -11.761 59.360 1.00 35.18 217 PRO A N 1
ATOM 1561 C CA . PRO A 1 219 ? 42.599 -12.695 60.500 1.00 35.21 217 PRO A CA 1
ATOM 1562 C C . PRO A 1 219 ? 43.094 -12.032 61.801 1.00 39.66 217 PRO A C 1
ATOM 1563 O O . PRO A 1 219 ? 42.463 -12.251 62.826 1.00 40.26 217 PRO A O 1
ATOM 1567 N N . LEU A 1 220 ? 44.123 -11.140 61.747 1.00 36.57 218 LEU A N 1
ATOM 1568 C CA . LEU A 1 220 ? 44.637 -10.388 62.908 1.00 36.48 218 LEU A CA 1
ATOM 1569 C C . LEU A 1 220 ? 43.541 -9.544 63.592 1.00 38.01 218 LEU A C 1
ATOM 1570 O O . LEU A 1 220 ? 43.432 -9.570 64.822 1.00 38.28 218 LEU A O 1
ATOM 1575 N N . LEU A 1 221 ? 42.740 -8.813 62.813 1.00 32.84 219 LEU A N 1
ATOM 1576 C CA . LEU A 1 221 ? 41.677 -7.977 63.379 1.00 32.20 219 LEU A CA 1
ATOM 1577 C C . LEU A 1 221 ? 40.522 -8.846 63.931 1.00 37.66 219 LEU A C 1
ATOM 1578 O O . LEU A 1 221 ? 39.972 -8.527 64.986 1.00 37.32 219 LEU A O 1
ATOM 1583 N N . SER A 1 222 ? 40.201 -9.953 63.252 1.00 35.80 220 SER A N 1
ATOM 1584 C CA . SER A 1 222 ? 39.183 -10.911 63.712 1.00 36.54 220 SER A CA 1
ATOM 1585 C C . SER A 1 222 ? 39.577 -11.455 65.115 1.00 43.02 220 SER A C 1
ATOM 1586 O O . SER A 1 222 ? 38.741 -11.477 66.016 1.00 43.62 220 SER A O 1
ATOM 1589 N N . ALA A 1 223 ? 40.867 -11.815 65.303 1.00 39.47 221 ALA A N 1
ATOM 1590 C CA . ALA A 1 223 ? 41.414 -12.311 66.570 1.00 39.04 221 ALA A CA 1
ATOM 1591 C C . ALA A 1 223 ? 41.381 -11.243 67.661 1.00 43.75 221 ALA A C 1
ATOM 1592 O O . ALA A 1 223 ? 41.072 -11.561 68.814 1.00 42.54 221 ALA A O 1
ATOM 1594 N N . SER A 1 224 ? 41.710 -9.978 67.297 1.00 41.37 222 SER A N 1
ATOM 1595 C CA . SER A 1 224 ? 41.716 -8.846 68.215 1.00 41.75 222 SER A CA 1
ATOM 1596 C C . SER A 1 224 ? 40.318 -8.552 68.780 1.00 47.23 222 SER A C 1
ATOM 1597 O O . SER A 1 224 ? 40.197 -8.358 69.985 1.00 46.65 222 SER A O 1
ATOM 1600 N N . VAL A 1 225 ? 39.274 -8.553 67.929 1.00 46.73 223 VAL A N 1
ATOM 1601 C CA . VAL A 1 225 ? 37.901 -8.254 68.366 1.00 48.21 223 VAL A CA 1
ATOM 1602 C C . VAL A 1 225 ? 37.263 -9.460 69.101 1.00 54.56 223 VAL A C 1
ATOM 1603 O O . VAL A 1 225 ? 36.297 -9.249 69.842 1.00 55.85 223 VAL A O 1
ATOM 1607 N N . THR A 1 226 ? 37.774 -10.697 68.894 1.00 50.94 224 THR A N 1
ATOM 1608 C CA . THR A 1 226 ? 37.231 -11.897 69.551 1.00 50.72 224 THR A CA 1
ATOM 1609 C C . THR A 1 226 ? 38.085 -12.281 70.791 1.00 56.03 224 THR A C 1
ATOM 1610 O O . THR A 1 226 ? 37.841 -13.321 71.411 1.00 56.27 224 THR A O 1
ATOM 1614 N N . GLY A 1 227 ? 39.041 -11.422 71.147 1.00 52.65 225 GLY A N 1
ATOM 1615 C CA . GLY A 1 227 ? 39.894 -11.573 72.321 1.00 52.69 225 GLY A CA 1
ATOM 1616 C C . GLY A 1 227 ? 40.963 -12.653 72.312 1.00 56.42 225 GLY A C 1
ATOM 1617 O O . GLY A 1 227 ? 41.609 -12.871 73.340 1.00 56.96 225 GLY A O 1
ATOM 1618 N N . HIS A 1 228 ? 41.208 -13.300 71.162 1.00 51.40 226 HIS A N 1
ATOM 1619 C CA . HIS A 1 228 ? 42.239 -14.339 71.047 1.00 50.55 226 HIS A CA 1
ATOM 1620 C C . HIS A 1 228 ? 43.625 -13.701 70.911 1.00 54.79 226 HIS A C 1
ATOM 1621 O O . HIS A 1 228 ? 44.201 -13.647 69.819 1.00 53.17 226 HIS A O 1
ATOM 1628 N N . THR A 1 229 ? 44.159 -13.221 72.055 1.00 53.68 227 THR A N 1
ATOM 1629 C CA . THR A 1 229 ? 45.448 -12.526 72.159 1.00 54.06 227 THR A CA 1
ATOM 1630 C C . THR A 1 229 ? 46.617 -13.396 71.697 1.00 57.40 227 THR A C 1
ATOM 1631 O O . THR A 1 229 ? 47.597 -12.839 71.224 1.00 56.78 227 THR A O 1
ATOM 1635 N N . ASN A 1 230 ? 46.510 -14.737 71.798 1.00 54.85 228 ASN A N 1
ATOM 1636 C CA . ASN A 1 230 ? 47.557 -15.669 71.345 1.00 54.39 228 ASN A CA 1
ATOM 1637 C C . ASN A 1 230 ? 47.857 -15.452 69.855 1.00 55.65 228 ASN A C 1
ATOM 1638 O O . ASN A 1 230 ? 49.029 -15.334 69.488 1.00 55.11 228 ASN A O 1
ATOM 1643 N N . ILE A 1 231 ? 46.789 -15.302 69.024 1.00 49.61 229 ILE A N 1
ATOM 1644 C CA . ILE A 1 231 ? 46.871 -15.047 67.580 1.00 48.22 229 ILE A CA 1
ATOM 1645 C C . ILE A 1 231 ? 47.432 -13.645 67.343 1.00 52.49 229 ILE A C 1
ATOM 1646 O O . ILE A 1 231 ? 48.314 -13.481 66.498 1.00 52.76 229 ILE A O 1
ATOM 1651 N N . VAL A 1 232 ? 46.899 -12.634 68.071 1.00 48.62 230 VAL A N 1
ATOM 1652 C CA . VAL A 1 232 ? 47.314 -11.224 67.962 1.00 48.59 230 VAL A CA 1
ATOM 1653 C C . VAL A 1 232 ? 48.806 -11.088 68.245 1.00 52.76 230 VAL A C 1
ATOM 1654 O O . VAL A 1 232 ? 49.536 -10.543 67.414 1.00 50.06 230 VAL A O 1
ATOM 1658 N N . ASP A 1 233 ? 49.256 -11.627 69.400 1.00 52.84 231 ASP A N 1
ATOM 1659 C CA . ASP A 1 233 ? 50.659 -11.621 69.824 1.00 54.01 231 ASP A CA 1
ATOM 1660 C C . ASP A 1 233 ? 51.553 -12.277 68.770 1.00 57.31 231 ASP A C 1
ATOM 1661 O O . ASP A 1 233 ? 52.650 -11.786 68.543 1.00 57.00 231 ASP A O 1
ATOM 1666 N N . PHE A 1 234 ? 51.067 -13.348 68.099 1.00 52.99 232 PHE A N 1
ATOM 1667 C CA . PHE A 1 234 ? 51.833 -14.043 67.069 1.00 52.81 232 PHE A CA 1
ATOM 1668 C C . PHE A 1 234 ? 51.990 -13.208 65.806 1.00 53.26 232 PHE A C 1
ATOM 1669 O O . PHE A 1 234 ? 53.110 -13.025 65.337 1.00 52.31 232 PHE A O 1
ATOM 1677 N N . LEU A 1 235 ? 50.874 -12.722 65.248 1.00 48.04 233 LEU A N 1
ATOM 1678 C CA . LEU A 1 235 ? 50.849 -11.982 63.997 1.00 46.72 233 LEU A CA 1
ATOM 1679 C C . LEU A 1 235 ? 51.502 -10.614 64.092 1.00 53.23 233 LEU A C 1
ATOM 1680 O O . LEU A 1 235 ? 52.110 -10.197 63.111 1.00 52.65 233 LEU A O 1
ATOM 1685 N N . THR A 1 236 ? 51.367 -9.906 65.235 1.00 52.06 234 THR A N 1
ATOM 1686 C CA . THR A 1 236 ? 52.011 -8.598 65.409 1.00 52.90 234 THR A CA 1
ATOM 1687 C C . THR A 1 236 ? 53.517 -8.818 65.517 1.00 60.57 234 THR A C 1
ATOM 1688 O O . THR A 1 236 ? 54.270 -8.150 64.814 1.00 58.91 234 THR A O 1
ATOM 1692 N N . HIS A 1 237 ? 53.934 -9.814 66.338 1.00 61.64 235 HIS A N 1
ATOM 1693 C CA . HIS A 1 237 ? 55.330 -10.215 66.565 1.00 63.84 235 HIS A CA 1
ATOM 1694 C C . HIS A 1 237 ? 55.980 -10.663 65.255 1.00 70.42 235 HIS A C 1
ATOM 1695 O O . HIS A 1 237 ? 57.121 -10.295 65.010 1.00 70.81 235 HIS A O 1
ATOM 1702 N N . HIS A 1 238 ? 55.235 -11.409 64.401 1.00 67.68 236 HIS A N 1
ATOM 1703 C CA . HIS A 1 238 ? 55.681 -11.886 63.087 1.00 67.31 236 HIS A CA 1
ATOM 1704 C C . HIS A 1 238 ? 55.864 -10.725 62.111 1.00 66.96 236 HIS A C 1
ATOM 1705 O O . HIS A 1 238 ? 56.880 -10.675 61.426 1.00 66.33 236 HIS A O 1
ATOM 1712 N N . ALA A 1 239 ? 54.895 -9.798 62.050 1.00 61.55 237 ALA A N 1
ATOM 1713 C CA . ALA A 1 239 ? 54.956 -8.610 61.191 1.00 60.90 237 ALA A CA 1
ATOM 1714 C C . ALA A 1 239 ? 55.985 -7.574 61.709 1.00 64.64 237 ALA A C 1
ATOM 1715 O O . ALA A 1 239 ? 56.361 -6.674 60.953 1.00 63.78 237 ALA A O 1
ATOM 1717 N N . GLN A 1 240 ? 56.430 -7.707 62.988 1.00 62.21 238 GLN A N 1
ATOM 1718 C CA . GLN A 1 240 ? 57.388 -6.804 63.661 1.00 62.91 238 GLN A CA 1
ATOM 1719 C C . GLN A 1 240 ? 58.775 -7.443 63.934 1.00 69.97 238 GLN A C 1
ATOM 1720 O O . GLN A 1 240 ? 59.649 -6.753 64.461 1.00 70.50 238 GLN A O 1
ATOM 1726 N N . THR A 1 241 ? 58.973 -8.744 63.598 1.00 68.30 239 THR A N 1
ATOM 1727 C CA . THR A 1 241 ? 60.230 -9.460 63.861 1.00 69.03 239 THR A CA 1
ATOM 1728 C C . THR A 1 241 ? 61.394 -8.884 63.018 1.00 72.66 239 THR A C 1
ATOM 1729 O O . THR A 1 241 ? 62.524 -8.931 63.497 1.00 72.08 239 THR A O 1
ATOM 1733 N N . SER A 1 242 ? 61.125 -8.316 61.804 1.00 69.70 240 SER A N 1
ATOM 1734 C CA . SER A 1 242 ? 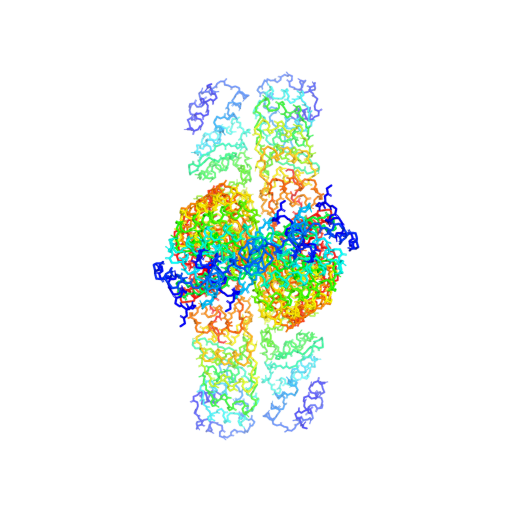62.165 -7.702 60.953 1.00 69.70 240 SER A CA 1
ATOM 1735 C C . SER A 1 242 ? 62.784 -6.470 61.613 1.00 75.36 240 SER A C 1
ATOM 1736 O O . SER A 1 242 ? 63.956 -6.153 61.393 1.00 74.62 240 SER A O 1
ATOM 1739 N N . LYS A 1 243 ? 61.992 -5.818 62.466 1.00 73.36 241 LYS A N 1
ATOM 1740 C CA . LYS A 1 243 ? 62.332 -4.605 63.179 1.00 73.75 241 LYS A CA 1
ATOM 1741 C C . LYS A 1 243 ? 63.102 -4.859 64.499 1.00 79.31 241 LYS A C 1
ATOM 1742 O O . LYS A 1 243 ? 63.335 -3.911 65.258 1.00 78.67 241 LYS A O 1
ATOM 1744 N N . THR A 1 244 ? 63.548 -6.115 64.739 1.00 77.43 242 THR A N 1
ATOM 1745 C CA . THR A 1 244 ? 64.399 -6.477 65.892 1.00 77.78 242 THR A CA 1
ATOM 1746 C C . THR A 1 244 ? 65.868 -6.390 65.425 1.00 82.77 242 THR A C 1
ATOM 1747 O O . THR A 1 244 ? 66.778 -6.219 66.237 1.00 82.80 242 THR A O 1
ATOM 1751 N N . GLU A 1 245 ? 66.069 -6.534 64.101 1.00 80.41 243 GLU A N 1
ATOM 1752 C CA . GLU A 1 245 ? 67.339 -6.573 63.369 1.00 81.18 243 GLU A CA 1
ATOM 1753 C C . GLU A 1 245 ? 68.032 -5.202 63.316 1.00 85.30 243 GLU A C 1
ATOM 1754 O O . GLU A 1 245 ? 67.460 -4.254 62.779 1.00 84.95 243 GLU A O 1
ATOM 1760 N N . ARG A 1 246 ? 69.271 -5.121 63.849 1.00 81.33 244 ARG A N 1
ATOM 1761 C CA . ARG A 1 246 ? 70.102 -3.909 63.884 1.00 83.81 244 ARG A CA 1
ATOM 1762 C C . ARG A 1 246 ? 70.660 -3.526 62.507 1.00 102.62 244 ARG A C 1
ATOM 1763 O O . ARG A 1 246 ? 70.710 -2.308 62.211 1.00 102.21 244 ARG A O 1
ATOM 1772 N N . ASP B 1 4 ? 24.545 55.195 66.866 1.00 60.16 2 ASP B N 1
ATOM 1773 C CA . ASP B 1 4 ? 24.134 54.632 68.148 1.00 59.54 2 ASP B CA 1
ATOM 1774 C C . ASP B 1 4 ? 22.705 54.070 68.095 1.00 59.67 2 ASP B C 1
ATOM 1775 O O . ASP B 1 4 ? 22.426 53.094 68.797 1.00 59.91 2 ASP B O 1
ATOM 1780 N N . LEU B 1 5 ? 21.809 54.663 67.265 1.00 51.75 3 LEU B N 1
ATOM 1781 C CA . LEU B 1 5 ? 20.422 54.189 67.117 1.00 49.79 3 LEU B CA 1
ATOM 1782 C C . LEU B 1 5 ? 20.366 52.746 66.583 1.00 50.64 3 LEU B C 1
ATOM 1783 O O . LEU B 1 5 ? 19.578 51.947 67.095 1.00 48.65 3 LEU B O 1
ATOM 1788 N N . LYS B 1 6 ? 21.225 52.421 65.587 1.00 46.33 4 LYS B N 1
ATOM 1789 C CA . LYS B 1 6 ? 21.387 51.092 64.964 1.00 45.89 4 LYS B CA 1
ATOM 1790 C C . LYS B 1 6 ? 21.773 50.055 66.035 1.00 49.03 4 LYS B C 1
ATOM 1791 O O . LYS B 1 6 ? 21.240 48.942 66.051 1.00 47.16 4 LYS B O 1
ATOM 1794 N N . THR B 1 7 ? 22.706 50.441 66.927 1.00 46.45 5 THR B N 1
ATOM 1795 C CA . THR B 1 7 ? 23.191 49.620 68.039 1.00 45.46 5 THR B CA 1
ATOM 1796 C C . THR B 1 7 ? 22.067 49.455 69.064 1.00 46.54 5 THR B C 1
ATOM 1797 O O . THR B 1 7 ? 21.813 48.340 69.496 1.00 45.86 5 THR B O 1
ATOM 1801 N N . ALA B 1 8 ? 21.370 50.553 69.416 1.00 43.26 6 ALA B N 1
ATOM 1802 C CA . ALA B 1 8 ? 20.245 50.516 70.360 1.00 42.27 6 ALA B CA 1
ATOM 1803 C C . ALA B 1 8 ? 19.138 49.560 69.843 1.00 45.08 6 ALA B C 1
ATOM 1804 O O . ALA B 1 8 ? 18.619 48.758 70.620 1.00 44.41 6 ALA B O 1
ATOM 1806 N N . VAL B 1 9 ? 18.834 49.617 68.520 1.00 40.39 7 VAL B N 1
ATOM 1807 C CA . VAL B 1 9 ? 17.835 48.778 67.843 1.00 38.99 7 VAL B CA 1
ATOM 1808 C C . VAL B 1 9 ? 18.264 47.296 67.939 1.00 41.09 7 VAL B C 1
ATOM 1809 O O . VAL B 1 9 ? 17.475 46.475 68.422 1.00 40.77 7 VAL B O 1
ATOM 1813 N N . PHE B 1 10 ? 19.513 46.983 67.539 1.00 36.12 8 PHE B N 1
ATOM 1814 C CA . PHE B 1 10 ? 20.093 45.635 67.606 1.00 36.40 8 PHE B CA 1
ATOM 1815 C C . PHE B 1 10 ? 20.045 45.062 69.028 1.00 42.12 8 PHE B C 1
ATOM 1816 O O . PHE B 1 10 ? 19.672 43.897 69.194 1.00 42.30 8 PHE B O 1
ATOM 1824 N N . ASN B 1 11 ? 20.453 45.864 70.037 1.00 39.32 9 ASN B N 1
ATOM 1825 C CA . ASN B 1 11 ? 20.465 45.464 71.449 1.00 39.90 9 ASN B CA 1
ATOM 1826 C C . ASN B 1 11 ? 19.059 45.188 71.971 1.00 45.90 9 ASN B C 1
ATOM 1827 O O . ASN B 1 11 ? 18.883 44.226 72.715 1.00 47.44 9 ASN B O 1
ATOM 1832 N N . ALA B 1 12 ? 18.052 45.997 71.561 1.00 42.04 10 ALA B N 1
ATOM 1833 C CA . ALA B 1 12 ? 16.659 45.772 71.957 1.00 41.02 10 ALA B CA 1
ATOM 1834 C C . ALA B 1 12 ? 16.129 44.484 71.329 1.00 44.73 10 ALA B C 1
ATOM 1835 O O . ALA B 1 12 ? 15.468 43.706 72.016 1.00 46.28 10 ALA B O 1
ATOM 1837 N N . ALA B 1 13 ? 16.445 44.242 70.032 1.00 39.47 11 ALA B N 1
ATOM 1838 C CA . ALA B 1 13 ? 16.010 43.059 69.285 1.00 38.27 11 ALA B CA 1
ATOM 1839 C C . ALA B 1 13 ? 16.644 41.784 69.807 1.00 40.43 11 ALA B C 1
ATOM 1840 O O . ALA B 1 13 ? 15.941 40.779 69.937 1.00 39.00 11 ALA B O 1
ATOM 1842 N N . ARG B 1 14 ? 17.961 41.817 70.103 1.00 38.03 12 ARG B N 1
ATOM 1843 C CA . ARG B 1 14 ? 18.710 40.652 70.603 1.00 39.54 12 ARG B CA 1
ATOM 1844 C C . ARG B 1 14 ? 18.164 40.154 71.960 1.00 47.11 12 ARG B C 1
ATOM 1845 O O . ARG B 1 14 ? 18.083 38.948 72.179 1.00 46.30 12 ARG B O 1
ATOM 1853 N N . ASP B 1 15 ? 17.770 41.082 72.847 1.00 47.22 13 ASP B N 1
ATOM 1854 C CA . ASP B 1 15 ? 17.244 40.751 74.173 1.00 48.53 13 ASP B CA 1
ATOM 1855 C C . ASP B 1 15 ? 15.688 40.734 74.220 1.00 52.48 13 ASP B C 1
ATOM 1856 O O . ASP B 1 15 ? 15.120 40.649 75.306 1.00 52.69 13 ASP B O 1
ATOM 1861 N N . GLY B 1 16 ? 15.034 40.785 73.054 1.00 48.19 14 GLY B N 1
ATOM 1862 C CA . GLY B 1 16 ? 13.577 40.740 72.917 1.00 47.72 14 GLY B CA 1
ATOM 1863 C C . GLY B 1 16 ? 12.768 41.855 73.561 1.00 52.91 14 GLY B C 1
ATOM 1864 O O . GLY B 1 16 ? 11.548 41.706 73.721 1.00 53.21 14 GLY B O 1
ATOM 1865 N N . LYS B 1 17 ? 13.411 43.000 73.899 1.00 48.86 15 LYS B N 1
ATOM 1866 C CA . LYS B 1 17 ? 12.756 44.166 74.527 1.00 48.21 15 LYS B CA 1
ATOM 1867 C C . LYS B 1 17 ? 11.905 44.916 73.491 1.00 51.77 15 LYS B C 1
ATOM 1868 O O . LYS B 1 17 ? 12.328 45.945 72.947 1.00 50.46 15 LYS B O 1
ATOM 1874 N N . LEU B 1 18 ? 10.702 44.385 73.214 1.00 48.82 16 LEU B N 1
ATOM 1875 C CA . LEU B 1 18 ? 9.796 44.907 72.200 1.00 48.82 16 LEU B CA 1
ATOM 1876 C C . LEU B 1 18 ? 9.240 46.284 72.549 1.00 54.77 16 LEU B C 1
ATOM 1877 O O . LEU B 1 18 ? 9.101 47.121 71.650 1.00 53.62 16 LEU B O 1
ATOM 1882 N N . ARG B 1 19 ? 8.934 46.521 73.836 1.00 53.59 17 ARG B N 1
ATOM 1883 C CA . ARG B 1 19 ? 8.417 47.799 74.322 1.00 53.57 17 ARG B CA 1
ATOM 1884 C C . ARG B 1 19 ? 9.416 48.910 73.978 1.00 56.60 17 ARG B C 1
ATOM 1885 O O . ARG B 1 19 ? 9.044 49.882 73.318 1.00 57.26 17 ARG B O 1
ATOM 1887 N N . LEU B 1 20 ? 10.693 48.706 74.340 1.00 52.56 18 LEU B N 1
ATOM 1888 C CA . LEU B 1 20 ? 11.805 49.619 74.073 1.00 52.53 18 LEU B CA 1
ATOM 1889 C C . LEU B 1 20 ? 12.005 49.869 72.562 1.00 55.60 18 LEU B C 1
ATOM 1890 O O . LEU B 1 20 ? 12.113 51.026 72.161 1.00 54.22 18 LEU B O 1
ATOM 1895 N N . LEU B 1 21 ? 12.051 48.792 71.741 1.00 51.46 19 LEU B N 1
ATOM 1896 C CA . LEU B 1 21 ? 12.251 48.887 70.291 1.00 50.73 19 LEU B CA 1
ATOM 1897 C C . LEU B 1 21 ? 11.147 49.698 69.609 1.00 54.31 19 LEU B C 1
ATOM 1898 O O . LEU B 1 21 ? 11.443 50.475 68.698 1.00 53.49 19 LEU B O 1
ATOM 1903 N N . THR B 1 22 ? 9.891 49.521 70.048 1.00 51.84 20 THR B N 1
ATOM 1904 C CA . THR B 1 22 ? 8.727 50.253 69.535 1.00 52.18 20 THR B CA 1
ATOM 1905 C C . THR B 1 22 ? 8.928 51.764 69.752 1.00 57.59 20 THR B C 1
ATOM 1906 O O . THR B 1 22 ? 8.669 52.556 68.839 1.00 56.87 20 THR B O 1
ATOM 1910 N N . LYS B 1 23 ? 9.423 52.141 70.955 1.00 54.76 21 LYS B N 1
ATOM 1911 C CA . LYS B 1 23 ? 9.719 53.519 71.349 1.00 54.48 21 LYS B CA 1
ATOM 1912 C C . LYS B 1 23 ? 10.909 54.094 70.573 1.00 57.31 21 LYS B C 1
ATOM 1913 O O . LYS B 1 23 ? 10.899 55.278 70.254 1.00 57.64 21 LYS B O 1
ATOM 1915 N N . LEU B 1 24 ? 11.930 53.273 70.272 1.00 52.83 22 LEU B N 1
ATOM 1916 C CA . LEU B 1 24 ? 13.109 53.737 69.533 1.00 51.98 22 LEU B CA 1
ATOM 1917 C C . LEU B 1 24 ? 12.804 53.992 68.042 1.00 56.02 22 LEU B C 1
ATOM 1918 O O . LEU B 1 24 ? 13.516 54.776 67.404 1.00 56.01 22 LEU B O 1
ATOM 1923 N N . LEU B 1 25 ? 11.773 53.307 67.487 1.00 51.10 23 LEU B N 1
ATOM 1924 C CA . LEU B 1 25 ? 11.373 53.429 66.075 1.00 50.20 23 LEU B CA 1
ATOM 1925 C C . LEU B 1 25 ? 10.115 54.290 65.884 1.00 56.38 23 LEU B C 1
ATOM 1926 O O . LEU B 1 25 ? 9.720 54.559 64.748 1.00 56.09 23 LEU B O 1
ATOM 1931 N N . ALA B 1 26 ? 9.515 54.721 67.003 1.00 55.29 24 ALA B N 1
ATOM 1932 C CA . ALA B 1 26 ? 8.280 55.494 67.163 1.00 56.05 24 ALA B CA 1
ATOM 1933 C C . ALA B 1 26 ? 7.866 56.364 65.959 1.00 63.28 24 ALA B C 1
ATOM 1934 O O . ALA B 1 26 ? 6.745 56.185 65.476 1.00 65.07 24 ALA B O 1
ATOM 1936 N N . SER B 1 27 ? 8.705 57.303 65.489 1.00 60.16 25 SER B N 1
ATOM 1937 C CA . SER B 1 27 ? 8.253 58.191 64.404 1.00 60.68 25 SER B CA 1
ATOM 1938 C C . SER B 1 27 ? 9.121 58.101 63.141 1.00 65.07 25 SER B C 1
ATOM 1939 O O . SER B 1 27 ? 9.265 59.087 62.406 1.00 65.25 25 SER B O 1
ATOM 1941 N N . LYS B 1 28 ? 9.656 56.911 62.861 1.00 61.54 26 LYS B N 1
ATOM 1942 C CA . LYS B 1 28 ? 10.524 56.699 61.705 1.00 60.83 26 LYS B CA 1
ATOM 1943 C C . LYS B 1 28 ? 9.731 56.205 60.492 1.00 63.22 26 LYS B C 1
ATOM 1944 O O . LYS B 1 28 ? 8.693 55.547 60.642 1.00 61.26 26 LYS B O 1
ATOM 1950 N N . SER B 1 29 ? 10.230 56.543 59.291 1.00 60.44 27 SER B N 1
ATOM 1951 C CA . SER B 1 29 ? 9.664 56.143 58.002 1.00 60.59 27 SER B CA 1
ATOM 1952 C C . SER B 1 29 ? 9.966 54.656 57.721 1.00 66.14 27 SER B C 1
ATOM 1953 O O . SER B 1 29 ? 10.740 54.033 58.458 1.00 65.78 27 SER B O 1
ATOM 1956 N N . LYS B 1 30 ? 9.369 54.099 56.643 1.00 63.00 28 LYS B N 1
ATOM 1957 C CA . LYS B 1 30 ? 9.579 52.713 56.214 1.00 61.81 28 LYS B CA 1
ATOM 1958 C C . LYS B 1 30 ? 11.052 52.506 55.877 1.00 66.23 28 LYS B C 1
ATOM 1959 O O . LYS B 1 30 ? 11.666 51.577 56.406 1.00 65.38 28 LYS B O 1
ATOM 1961 N N . GLU B 1 31 ? 11.627 53.417 55.060 1.00 63.26 29 GLU B N 1
ATOM 1962 C CA . GLU B 1 31 ? 13.032 53.421 54.636 1.00 63.00 29 GLU B CA 1
ATOM 1963 C C . GLU B 1 31 ? 13.970 53.380 55.852 1.00 65.03 29 GLU B C 1
ATOM 1964 O O . GLU B 1 31 ? 14.883 52.548 55.885 1.00 64.67 29 GLU B O 1
ATOM 1967 N N . GLU B 1 32 ? 13.719 54.271 56.849 1.00 59.44 30 GLU B N 1
ATOM 1968 C CA . GLU B 1 32 ? 14.478 54.414 58.095 1.00 57.99 30 GLU B CA 1
ATOM 1969 C C . GLU B 1 32 ? 14.413 53.138 58.943 1.00 58.01 30 GLU B C 1
ATOM 1970 O O . GLU B 1 32 ? 15.474 52.615 59.303 1.00 56.56 30 GLU B O 1
ATOM 1972 N N . VAL B 1 33 ? 13.184 52.618 59.225 1.00 52.56 31 VAL B N 1
ATOM 1973 C CA . VAL B 1 33 ? 12.965 51.390 60.013 1.00 51.57 31 VAL B CA 1
ATOM 1974 C C . VAL B 1 33 ? 13.651 50.194 59.315 1.00 54.15 31 VAL B C 1
ATOM 1975 O O . VAL B 1 33 ? 14.421 49.490 59.965 1.00 53.32 31 VAL B O 1
ATOM 1979 N N . SER B 1 34 ? 13.400 50.001 58.001 1.00 50.61 32 SER B N 1
ATOM 1980 C CA . SER B 1 34 ? 13.966 48.903 57.204 1.00 51.29 32 SER B CA 1
ATOM 1981 C C . SER B 1 34 ? 15.486 48.921 57.241 1.00 54.33 32 SER B C 1
ATOM 1982 O O . SER B 1 34 ? 16.075 47.883 57.492 1.00 52.98 32 SER B O 1
ATOM 1985 N N . SER B 1 35 ? 16.108 50.112 57.092 1.00 51.55 33 SER B N 1
ATOM 1986 C CA . SER B 1 35 ? 17.563 50.289 57.153 1.00 51.08 33 SER B CA 1
ATOM 1987 C C . SER B 1 35 ? 18.104 49.864 58.520 1.00 53.48 33 SER B C 1
ATOM 1988 O O . SER B 1 35 ? 19.028 49.050 58.584 1.00 53.32 33 SER B O 1
ATOM 1990 N N . LEU B 1 36 ? 17.485 50.372 59.604 1.00 48.55 34 LEU B N 1
ATOM 1991 C CA . LEU B 1 36 ? 17.866 50.087 60.985 1.00 48.31 34 LEU B CA 1
ATOM 1992 C C . LEU B 1 36 ? 17.740 48.604 61.328 1.00 52.19 34 LEU B C 1
ATOM 1993 O O . LEU B 1 36 ? 18.659 48.039 61.922 1.00 51.45 34 LEU B O 1
ATOM 1998 N N . ILE B 1 37 ? 16.634 47.977 60.906 1.00 49.11 35 ILE B N 1
ATOM 1999 C CA . ILE B 1 37 ? 16.322 46.573 61.180 1.00 49.60 35 ILE B CA 1
ATOM 2000 C C . ILE B 1 37 ? 17.136 45.601 60.254 1.00 53.60 35 ILE B C 1
ATOM 2001 O O . ILE B 1 37 ? 17.365 44.465 60.665 1.00 53.25 35 ILE B O 1
ATOM 2005 N N . SER B 1 38 ? 17.606 46.032 59.064 1.00 50.27 36 SER B N 1
ATOM 2006 C CA . SER B 1 38 ? 18.344 45.131 58.166 1.00 50.34 36 SER B CA 1
ATOM 2007 C C . SER B 1 38 ? 19.885 45.230 58.309 1.00 54.00 36 SER B C 1
ATOM 2008 O O . SER B 1 38 ? 20.592 44.408 57.727 1.00 53.58 36 SER B O 1
ATOM 2010 N N . GLU B 1 39 ? 20.398 46.208 59.075 1.00 50.05 37 GLU B N 1
ATOM 2011 C CA . GLU B 1 39 ? 21.843 46.380 59.289 1.00 49.55 37 GLU B CA 1
ATOM 2012 C C . GLU B 1 39 ? 22.404 45.274 60.202 1.00 51.53 37 GLU B C 1
ATOM 2013 O O . GLU B 1 39 ? 21.658 44.670 60.978 1.00 51.50 37 GLU B O 1
ATOM 2015 N N . LYS B 1 40 ? 23.711 44.998 60.084 1.00 45.61 38 LYS B N 1
ATOM 2016 C CA . LYS B 1 40 ? 24.407 44.009 60.901 1.00 43.64 38 LYS B CA 1
ATOM 2017 C C . LYS B 1 40 ? 25.189 44.703 62.013 1.00 47.30 38 LYS B C 1
ATOM 2018 O O . LYS B 1 40 ? 25.798 45.752 61.777 1.00 45.77 38 LYS B O 1
ATOM 2024 N N . THR B 1 41 ? 25.191 44.102 63.215 1.00 43.30 39 THR B N 1
ATOM 2025 C CA . THR B 1 41 ? 25.984 44.562 64.360 1.00 43.29 39 THR B CA 1
ATOM 2026 C C . THR B 1 41 ? 26.742 43.327 64.793 1.00 46.91 39 THR B C 1
ATOM 2027 O O . THR B 1 41 ? 26.117 42.298 65.061 1.00 46.10 39 THR B O 1
ATOM 2031 N N . ASN B 1 42 ? 28.087 43.408 64.801 1.00 44.01 40 ASN B N 1
ATOM 2032 C CA . ASN B 1 42 ? 29.003 42.300 65.141 1.00 44.23 40 ASN B CA 1
ATOM 2033 C C . ASN B 1 42 ? 28.705 41.052 64.295 1.00 45.68 40 ASN B C 1
ATOM 2034 O O . ASN B 1 42 ? 28.699 39.921 64.796 1.00 46.87 40 ASN B O 1
ATOM 2039 N N . GLY B 1 43 ? 28.461 41.274 63.007 1.00 40.46 41 GLY B N 1
ATOM 2040 C CA . GLY B 1 43 ? 28.178 40.197 62.062 1.00 39.58 41 GLY B CA 1
ATOM 2041 C C . GLY B 1 43 ? 26.785 39.590 62.115 1.00 41.68 41 GLY B C 1
ATOM 2042 O O . GLY B 1 43 ? 26.511 38.659 61.360 1.00 41.94 41 GLY B O 1
ATOM 2043 N N . ALA B 1 44 ? 25.890 40.092 62.987 1.00 36.83 42 ALA B N 1
ATOM 2044 C CA . ALA B 1 44 ? 24.521 39.569 63.092 1.00 36.40 42 ALA B CA 1
ATOM 2045 C C . ALA B 1 44 ? 23.463 40.653 62.911 1.00 39.84 42 ALA B C 1
ATOM 2046 O O . ALA B 1 44 ? 23.656 41.772 63.364 1.00 39.21 42 ALA B O 1
ATOM 2048 N N . THR B 1 45 ? 22.319 40.304 62.293 1.00 37.27 43 THR B N 1
ATOM 2049 C CA . THR B 1 45 ? 21.179 41.217 62.113 1.00 35.96 43 THR B CA 1
ATOM 2050 C C . THR B 1 45 ? 20.243 41.127 63.342 1.00 37.64 43 THR B C 1
ATOM 2051 O O . THR B 1 45 ? 20.244 40.087 64.002 1.00 35.47 43 THR B O 1
ATOM 2055 N N . PRO B 1 46 ? 19.369 42.139 63.610 1.00 36.50 44 PRO B N 1
ATOM 2056 C CA . PRO B 1 46 ? 18.413 42.025 64.726 1.00 36.20 44 PRO B CA 1
ATOM 2057 C C . PRO B 1 46 ? 17.512 40.786 64.633 1.00 38.92 44 PRO B C 1
ATOM 2058 O O . PRO B 1 46 ? 17.304 40.113 65.646 1.00 38.02 44 PRO B O 1
ATOM 2062 N N . LEU B 1 47 ? 17.025 40.453 63.413 1.00 35.31 45 LEU B N 1
ATOM 2063 C CA . LEU B 1 47 ? 16.168 39.284 63.157 1.00 34.24 45 LEU B CA 1
ATOM 2064 C C . LEU B 1 47 ? 16.863 37.966 63.501 1.00 35.69 45 LEU B C 1
ATOM 2065 O O . LEU B 1 47 ? 16.274 37.121 64.179 1.00 33.88 45 LEU B O 1
ATOM 2070 N N . LEU B 1 48 ? 18.102 37.800 63.035 1.00 31.64 46 LEU B N 1
ATOM 2071 C CA . LEU B 1 48 ? 18.883 36.615 63.313 1.00 30.21 46 LEU B CA 1
ATOM 2072 C C . LEU B 1 48 ? 19.010 36.384 64.819 1.00 35.85 46 LEU B C 1
ATOM 2073 O O . LEU B 1 48 ? 18.814 35.265 65.272 1.00 37.13 46 LEU B O 1
ATOM 2078 N N . MET B 1 49 ? 19.298 37.433 65.586 1.00 34.25 47 MET B N 1
ATOM 2079 C CA . MET B 1 49 ? 19.453 37.326 67.031 1.00 34.75 47 MET B CA 1
ATOM 2080 C C . MET B 1 49 ? 18.114 37.029 67.712 1.00 37.63 47 MET B C 1
ATOM 2081 O O . MET B 1 49 ? 18.047 36.113 68.541 1.00 36.61 47 MET B O 1
ATOM 2086 N N . ALA B 1 50 ? 17.044 37.738 67.311 1.00 33.81 48 ALA B N 1
ATOM 2087 C CA . ALA B 1 50 ? 15.703 37.481 67.834 1.00 33.72 48 ALA B CA 1
ATOM 2088 C C . ALA B 1 50 ? 15.341 35.995 67.595 1.00 37.81 48 ALA B C 1
ATOM 2089 O O . ALA B 1 50 ? 14.904 35.330 68.526 1.00 37.72 48 ALA B O 1
ATOM 2091 N N . ALA B 1 51 ? 15.615 35.464 66.377 1.00 34.93 49 ALA B N 1
ATOM 2092 C CA . ALA B 1 51 ? 15.348 34.077 65.987 1.00 35.46 49 ALA B CA 1
ATOM 2093 C C . ALA B 1 51 ? 16.201 33.070 66.773 1.00 38.72 49 ALA B C 1
ATOM 2094 O O . ALA B 1 51 ? 15.656 32.085 67.277 1.00 38.96 49 ALA B O 1
ATOM 2096 N N . ARG B 1 52 ? 17.522 33.329 66.885 1.00 34.50 50 ARG B N 1
ATOM 2097 C CA . ARG B 1 52 ? 18.499 32.488 67.608 1.00 34.53 50 ARG B CA 1
ATOM 2098 C C . ARG B 1 52 ? 18.135 32.337 69.093 1.00 38.21 50 ARG B C 1
ATOM 2099 O O . ARG B 1 52 ? 18.290 31.248 69.639 1.00 36.85 50 ARG B O 1
ATOM 2107 N N . TYR B 1 53 ? 17.666 33.418 69.735 1.00 37.00 51 TYR B N 1
ATOM 2108 C CA . TYR B 1 53 ? 17.329 33.379 71.156 1.00 37.69 51 TYR B CA 1
ATOM 2109 C C . TYR B 1 53 ? 15.814 33.170 71.403 1.00 42.38 51 TYR B C 1
ATOM 2110 O O . TYR B 1 53 ? 15.386 33.145 72.555 1.00 41.76 51 TYR B O 1
ATOM 2119 N N . GLY B 1 54 ? 15.060 32.914 70.334 1.00 39.65 52 GLY B N 1
ATOM 2120 C CA . GLY B 1 54 ? 13.644 32.563 70.387 1.00 39.60 52 GLY B CA 1
ATOM 2121 C C . GLY B 1 54 ? 12.649 33.570 70.910 1.00 43.73 52 GLY B C 1
ATOM 2122 O O . GLY B 1 54 ? 11.638 33.183 71.521 1.00 41.99 52 GLY B O 1
ATOM 2123 N N . HIS B 1 55 ? 12.893 34.859 70.632 1.00 40.23 53 HIS B N 1
ATOM 2124 C CA . HIS B 1 55 ? 11.970 35.919 71.029 1.00 39.84 53 HIS B CA 1
ATOM 2125 C C . HIS B 1 55 ? 10.923 36.005 69.905 1.00 43.27 53 HIS B C 1
ATOM 2126 O O . HIS B 1 55 ? 11.122 36.724 68.928 1.00 42.69 53 HIS B O 1
ATOM 2133 N N . LEU B 1 56 ? 9.853 35.202 70.007 1.00 41.89 54 LEU B N 1
ATOM 2134 C CA . LEU B 1 56 ? 8.787 35.087 68.997 1.00 43.15 54 LEU B CA 1
ATOM 2135 C C . LEU B 1 56 ? 8.109 36.428 68.662 1.00 47.64 54 LEU B C 1
ATOM 2136 O O . LEU B 1 56 ? 7.978 36.754 67.476 1.00 47.32 54 LEU B O 1
ATOM 2141 N N . ASP B 1 57 ? 7.639 37.170 69.685 1.00 44.31 55 ASP B N 1
ATOM 2142 C CA . ASP B 1 57 ? 6.977 38.465 69.481 1.00 43.95 55 ASP B CA 1
ATOM 2143 C C . ASP B 1 57 ? 7.926 39.429 68.750 1.00 45.79 55 ASP B C 1
ATOM 2144 O O . ASP B 1 57 ? 7.519 40.049 67.765 1.00 45.22 55 ASP B O 1
ATOM 2149 N N . MET B 1 58 ? 9.215 39.461 69.167 1.00 40.10 56 MET B N 1
ATOM 2150 C CA . MET B 1 58 ? 10.245 40.264 68.516 1.00 38.96 56 MET B CA 1
ATOM 2151 C C . MET B 1 58 ? 10.399 39.846 67.038 1.00 44.22 56 MET B C 1
ATOM 2152 O O . MET B 1 58 ? 10.368 40.720 66.174 1.00 43.65 56 MET B O 1
ATOM 2157 N N . VAL B 1 59 ? 10.497 38.519 66.750 1.00 41.26 57 VAL B N 1
ATOM 2158 C CA . VAL B 1 59 ? 10.598 37.971 65.382 1.00 40.38 57 VAL B CA 1
ATOM 2159 C C . VAL B 1 59 ? 9.389 38.449 64.544 1.00 45.58 57 VAL B C 1
ATOM 2160 O O . VAL B 1 59 ? 9.569 38.977 63.439 1.00 45.36 57 VAL B O 1
ATOM 2164 N N . GLU B 1 60 ? 8.171 38.293 65.101 1.00 43.00 58 GLU B N 1
ATOM 2165 C CA . GLU B 1 60 ? 6.914 38.700 64.472 1.00 43.67 58 GLU B CA 1
ATOM 2166 C C . GLU B 1 60 ? 6.897 40.189 64.157 1.00 48.76 58 GLU B C 1
ATOM 2167 O O . GLU B 1 60 ? 6.458 40.569 63.069 1.00 49.62 58 GLU B O 1
ATOM 2173 N N . PHE B 1 61 ? 7.376 41.032 65.100 1.00 43.85 59 PHE B N 1
ATOM 2174 C CA . PHE B 1 61 ? 7.402 42.484 64.906 1.00 43.89 59 PHE B CA 1
ATOM 2175 C C . PHE B 1 61 ? 8.340 42.886 63.767 1.00 45.49 59 PHE B C 1
ATOM 2176 O O . PHE B 1 61 ? 7.940 43.665 62.902 1.00 44.69 59 PHE B O 1
ATOM 2184 N N . LEU B 1 62 ? 9.582 42.379 63.791 1.00 40.67 60 LEU B N 1
ATOM 2185 C CA . LEU B 1 62 ? 10.609 42.670 62.786 1.00 39.95 60 LEU B CA 1
ATOM 2186 C C . LEU B 1 62 ? 10.180 42.231 61.392 1.00 44.90 60 LEU B C 1
ATOM 2187 O O . LEU B 1 62 ? 10.356 42.995 60.450 1.00 45.32 60 LEU B O 1
ATOM 2192 N N . LEU B 1 63 ? 9.582 41.034 61.266 1.00 42.49 61 LEU B N 1
ATOM 2193 C CA . LEU B 1 63 ? 9.103 40.518 59.983 1.00 43.31 61 LEU B CA 1
ATOM 2194 C C . LEU B 1 63 ? 7.919 41.348 59.439 1.00 51.01 61 LEU B C 1
ATOM 2195 O O . LEU B 1 63 ? 7.832 41.539 58.223 1.00 51.31 61 LEU B O 1
ATOM 2200 N N . GLU B 1 64 ? 7.052 41.877 60.330 1.00 49.00 62 GLU B N 1
ATOM 2201 C CA . GLU B 1 64 ? 5.912 42.721 59.928 1.00 50.27 62 GLU B CA 1
ATOM 2202 C C . GLU B 1 64 ? 6.365 44.144 59.531 1.00 54.89 62 GLU B C 1
ATOM 2203 O O . GLU B 1 64 ? 5.634 44.835 58.824 1.00 55.91 62 GLU B O 1
ATOM 2209 N N . GLN B 1 65 ? 7.560 44.574 59.971 1.00 51.57 63 GLN B N 1
ATOM 2210 C CA . GLN B 1 65 ? 8.133 45.869 59.590 1.00 51.15 63 GLN B CA 1
ATOM 2211 C C . GLN B 1 65 ? 8.831 45.701 58.235 1.00 56.37 63 GLN B C 1
ATOM 2212 O O . GLN B 1 65 ? 8.559 46.476 57.323 1.00 56.89 63 GLN B O 1
ATOM 2218 N N . CYS B 1 66 ? 9.713 44.675 58.104 1.00 53.12 64 CYS B N 1
ATOM 2219 C CA . CYS B 1 66 ? 10.464 44.377 56.880 1.00 52.83 64 CYS B CA 1
ATOM 2220 C C . CYS B 1 66 ? 11.008 42.944 56.888 1.00 56.09 64 CYS B C 1
ATOM 2221 O O . CYS B 1 66 ? 11.589 42.517 57.885 1.00 54.73 64 CYS B O 1
ATOM 2224 N N . SER B 1 67 ? 10.857 42.227 55.761 1.00 52.94 65 SER B N 1
ATOM 2225 C CA . SER B 1 67 ? 11.313 40.839 55.607 1.00 53.24 65 SER B CA 1
ATOM 2226 C C . SER B 1 67 ? 12.598 40.733 54.769 1.00 56.71 65 SER B C 1
ATOM 2227 O O . SER B 1 67 ? 13.044 39.623 54.480 1.00 56.59 65 SER B O 1
ATOM 2229 N N . ALA B 1 68 ? 13.208 41.883 54.406 1.00 52.58 66 ALA B N 1
ATOM 2230 C CA . ALA B 1 68 ? 14.435 41.954 53.603 1.00 51.07 66 ALA B CA 1
ATOM 2231 C C . ALA B 1 68 ? 15.573 41.081 54.136 1.00 52.49 66 ALA B C 1
ATOM 2232 O O . ALA B 1 68 ? 16.340 40.548 53.330 1.00 51.89 66 ALA B O 1
ATOM 2234 N N . SER B 1 69 ? 15.694 40.943 55.475 1.00 47.03 67 SER B N 1
ATOM 2235 C CA . SER B 1 69 ? 16.779 40.174 56.099 1.00 45.35 67 SER B CA 1
ATOM 2236 C C . SER B 1 69 ? 16.411 38.704 56.431 1.00 47.31 67 SER B C 1
ATOM 2237 O O . SER B 1 69 ? 17.214 38.023 57.080 1.00 47.16 67 SER B O 1
ATOM 2240 N N . ILE B 1 70 ? 15.239 38.203 55.971 1.00 42.36 68 ILE B N 1
ATOM 2241 C CA . ILE B 1 70 ? 14.780 36.834 56.271 1.00 41.38 68 ILE B CA 1
ATOM 2242 C C . ILE B 1 70 ? 15.783 35.756 55.758 1.00 44.29 68 ILE B C 1
ATOM 2243 O O . ILE B 1 70 ? 15.851 34.682 56.350 1.00 44.04 68 ILE B O 1
ATOM 2248 N N . GLU B 1 71 ? 16.574 36.045 54.713 1.00 41.75 69 GLU B N 1
ATOM 2249 C CA . GLU B 1 71 ? 17.524 35.071 54.172 1.00 41.75 69 GLU B CA 1
ATOM 2250 C C . GLU B 1 71 ? 18.994 35.451 54.431 1.00 45.80 69 GLU B C 1
ATOM 2251 O O . GLU B 1 71 ? 19.900 34.729 53.992 1.00 45.78 69 GLU B O 1
ATOM 2257 N N . VAL B 1 72 ? 19.232 36.552 55.159 1.00 41.57 70 VAL B N 1
ATOM 2258 C CA . VAL B 1 72 ? 20.588 37.032 55.427 1.00 41.07 70 VAL B CA 1
ATOM 2259 C C . VAL B 1 72 ? 21.229 36.217 56.557 1.00 43.01 70 VAL B C 1
ATOM 2260 O O . VAL B 1 72 ? 20.750 36.209 57.695 1.00 41.00 70 VAL B O 1
ATOM 2264 N N . GLY B 1 73 ? 22.322 35.556 56.212 1.00 40.54 71 GLY B N 1
ATOM 2265 C CA . GLY B 1 73 ? 23.107 34.768 57.146 1.00 39.17 71 GLY B CA 1
ATOM 2266 C C . GLY B 1 73 ? 24.065 35.657 57.911 1.00 40.33 71 GLY B C 1
ATOM 2267 O O . GLY B 1 73 ? 24.616 36.610 57.351 1.00 39.31 71 GLY B O 1
ATOM 2268 N N . GLY B 1 74 ? 24.273 35.337 59.183 1.00 34.40 72 GLY B N 1
ATOM 2269 C CA . GLY B 1 74 ? 25.165 36.097 60.046 1.00 33.29 72 GLY B CA 1
ATOM 2270 C C . GLY B 1 74 ? 25.857 35.234 61.074 1.00 38.25 72 GLY B C 1
ATOM 2271 O O . GLY B 1 74 ? 25.759 34.006 61.036 1.00 36.96 72 GLY B O 1
ATOM 2272 N N . SER B 1 75 ? 26.554 35.884 62.002 1.00 37.06 73 SER B N 1
ATOM 2273 C CA . SER B 1 75 ? 27.355 35.237 63.039 1.00 36.88 73 SER B CA 1
ATOM 2274 C C . SER B 1 75 ? 26.523 34.832 64.248 1.00 39.22 73 SER B C 1
ATOM 2275 O O . SER B 1 75 ? 25.831 35.661 64.826 1.00 39.75 73 SER B O 1
ATOM 2277 N N . VAL B 1 76 ? 26.555 33.543 64.605 1.00 36.17 74 VAL B N 1
ATOM 2278 C CA . VAL B 1 76 ? 25.853 32.999 65.780 1.00 35.54 74 VAL B CA 1
ATOM 2279 C C . VAL B 1 76 ? 26.813 32.113 66.574 1.00 39.74 74 VAL B C 1
ATOM 2280 O O . VAL B 1 76 ? 27.791 31.637 66.011 1.00 40.26 74 VAL B O 1
ATOM 2284 N N . ASN B 1 77 ? 26.516 31.844 67.843 1.00 35.88 75 ASN B N 1
ATOM 2285 C CA . ASN B 1 77 ? 27.395 31.006 68.647 1.00 35.73 75 ASN B CA 1
ATOM 2286 C C . ASN B 1 77 ? 26.652 29.833 69.268 1.00 38.91 75 ASN B C 1
ATOM 2287 O O . ASN B 1 77 ? 25.585 30.005 69.860 1.00 38.01 75 ASN B O 1
ATOM 2292 N N . PHE B 1 78 ? 27.200 28.634 69.071 1.00 34.26 76 PHE B N 1
ATOM 2293 C CA . PHE B 1 78 ? 26.708 27.368 69.609 1.00 34.09 76 PHE B CA 1
ATOM 2294 C C . PHE B 1 78 ? 27.918 26.572 70.064 1.00 41.76 76 PHE B C 1
ATOM 2295 O O . PHE B 1 78 ? 28.931 26.537 69.350 1.00 40.79 76 PHE B O 1
ATOM 2303 N N . ASP B 1 79 ? 27.810 25.943 71.254 1.00 41.03 77 ASP B N 1
ATOM 2304 C CA . ASP B 1 79 ? 28.836 25.102 71.897 1.00 42.30 77 ASP B CA 1
ATOM 2305 C C . ASP B 1 79 ? 30.203 25.832 72.009 1.00 47.24 77 ASP B C 1
ATOM 2306 O O . ASP B 1 79 ? 31.250 25.207 71.869 1.00 47.11 77 ASP B O 1
ATOM 2311 N N . GLY B 1 80 ? 30.158 27.141 72.224 1.00 44.92 78 GLY B N 1
ATOM 2312 C CA . GLY B 1 80 ? 31.335 28.006 72.307 1.00 45.98 78 GLY B CA 1
ATOM 2313 C C . GLY B 1 80 ? 31.971 28.400 70.980 1.00 52.01 78 GLY B C 1
ATOM 2314 O O . GLY B 1 80 ? 32.895 29.219 70.964 1.00 53.41 78 GLY B O 1
ATOM 2315 N N . GLU B 1 81 ? 31.486 27.828 69.860 1.00 48.35 79 GLU B N 1
ATOM 2316 C CA . GLU B 1 81 ? 31.995 28.060 68.505 1.00 47.95 79 GLU B CA 1
ATOM 2317 C C . GLU B 1 81 ? 31.137 29.035 67.708 1.00 50.82 79 GLU B C 1
ATOM 2318 O O . GLU B 1 81 ? 29.914 29.019 67.820 1.00 49.52 79 GLU B O 1
ATOM 2320 N N . THR B 1 82 ? 31.785 29.863 66.883 1.00 47.50 80 THR B N 1
ATOM 2321 C CA . THR B 1 82 ? 31.116 30.833 66.023 1.00 47.00 80 THR B CA 1
ATOM 2322 C C . THR B 1 82 ? 30.726 30.162 64.704 1.00 49.35 80 THR B C 1
ATOM 2323 O O . THR B 1 82 ? 31.553 29.485 64.088 1.00 49.80 80 THR B O 1
ATOM 2327 N N . ILE B 1 83 ? 29.453 30.301 64.310 1.00 43.01 81 ILE B N 1
ATOM 2328 C CA . ILE B 1 83 ? 28.932 29.774 63.045 1.00 41.66 81 ILE B CA 1
ATOM 2329 C C . ILE B 1 83 ? 28.609 30.993 62.174 1.00 44.52 81 ILE B C 1
ATOM 2330 O O . ILE B 1 83 ? 27.849 31.881 62.587 1.00 41.71 81 ILE B O 1
ATOM 2335 N N . GLU B 1 84 ? 29.265 31.067 61.009 1.00 41.94 82 GLU B N 1
ATOM 2336 C CA . GLU B 1 84 ? 29.139 32.194 60.083 1.00 42.03 82 GLU B CA 1
ATOM 2337 C C . GLU B 1 84 ? 28.112 31.917 59.006 1.00 42.35 82 GLU B C 1
ATOM 2338 O O . GLU B 1 84 ? 27.911 30.766 58.632 1.00 40.83 82 GLU B O 1
ATOM 2344 N N . GLY B 1 85 ? 27.478 32.979 58.519 1.00 38.10 83 GLY B N 1
ATOM 2345 C CA . GLY B 1 85 ? 26.486 32.914 57.450 1.00 37.89 83 GLY B CA 1
ATOM 2346 C C . GLY B 1 85 ? 25.243 32.087 57.740 1.00 41.27 83 GLY B C 1
ATOM 2347 O O . GLY B 1 85 ? 24.603 31.599 56.801 1.00 40.38 83 GLY B O 1
ATOM 2348 N N . ALA B 1 86 ? 24.869 31.966 59.030 1.00 37.51 84 ALA B N 1
ATOM 2349 C CA . ALA B 1 86 ? 23.666 31.246 59.457 1.00 38.55 84 ALA B CA 1
ATOM 2350 C C . ALA B 1 86 ? 22.408 32.120 59.298 1.00 40.90 84 ALA B C 1
ATOM 2351 O O . ALA B 1 86 ? 22.337 33.189 59.907 1.00 40.46 84 ALA B O 1
ATOM 2353 N N . PRO B 1 87 ? 21.418 31.718 58.461 1.00 36.48 85 PRO B N 1
ATOM 2354 C CA . PRO B 1 87 ? 20.190 32.534 58.318 1.00 35.35 85 PRO B CA 1
ATOM 2355 C C . PRO B 1 87 ? 19.248 32.363 59.538 1.00 38.30 85 PRO B C 1
ATOM 2356 O O . PRO B 1 87 ? 19.467 31.430 60.310 1.00 37.97 85 PRO B O 1
ATOM 2360 N N . PRO B 1 88 ? 18.214 33.236 59.767 1.00 33.84 86 PRO B N 1
ATOM 2361 C CA . PRO B 1 88 ? 17.366 33.081 60.968 1.00 33.47 86 PRO B CA 1
ATOM 2362 C C . PRO B 1 88 ? 16.711 31.699 61.129 1.00 37.76 86 PRO B C 1
ATOM 2363 O O . PRO B 1 88 ? 16.674 31.187 62.251 1.00 37.09 86 PRO B O 1
ATOM 2367 N N . LEU B 1 89 ? 16.233 31.071 60.032 1.00 34.93 87 LEU B N 1
ATOM 2368 C CA . LEU B 1 89 ? 15.588 29.758 60.106 1.00 33.66 87 LEU B CA 1
ATOM 2369 C C . LEU B 1 89 ? 16.538 28.679 60.642 1.00 36.15 87 LEU B C 1
ATOM 2370 O O . LEU B 1 89 ? 16.136 27.898 61.501 1.00 34.71 87 LEU B O 1
ATOM 2375 N N . TRP B 1 90 ? 17.790 28.654 60.174 1.00 33.01 88 TRP B N 1
ATOM 2376 C CA . TRP B 1 90 ? 18.779 27.678 60.644 1.00 31.59 88 TRP B CA 1
ATOM 2377 C C . TRP B 1 90 ? 19.049 27.840 62.148 1.00 34.18 88 TRP B C 1
ATOM 2378 O O . TRP B 1 90 ? 19.074 26.844 62.869 1.00 34.28 88 TRP B O 1
ATOM 2389 N N . ALA B 1 91 ? 19.281 29.089 62.606 1.00 30.13 89 ALA B N 1
ATOM 2390 C CA . ALA B 1 91 ? 19.572 29.426 64.002 1.00 29.05 89 ALA B CA 1
ATOM 2391 C C . ALA B 1 91 ? 18.421 29.023 64.927 1.00 33.78 89 ALA B C 1
ATOM 2392 O O . ALA B 1 91 ? 18.658 28.478 66.003 1.00 34.26 89 ALA B O 1
ATOM 2394 N N . ALA B 1 92 ? 17.179 29.281 64.503 1.00 30.38 90 ALA B N 1
ATOM 2395 C CA . ALA B 1 92 ? 15.987 28.936 65.282 1.00 30.15 90 ALA B CA 1
ATOM 2396 C C . ALA B 1 92 ? 15.836 27.418 65.369 1.00 33.07 90 ALA B C 1
ATOM 2397 O O . ALA B 1 92 ? 15.438 26.877 66.414 1.00 31.40 90 ALA B O 1
ATOM 2399 N N . SER B 1 93 ? 16.161 26.728 64.261 1.00 30.28 91 SER B N 1
ATOM 2400 C CA . SER B 1 93 ? 16.049 25.279 64.163 1.00 30.14 91 SER B CA 1
ATOM 2401 C C . SER B 1 93 ? 17.112 24.618 65.041 1.00 33.29 91 SER B C 1
ATOM 2402 O O . SER B 1 93 ? 16.823 23.647 65.740 1.00 33.68 91 SER B O 1
ATOM 2405 N N . ALA B 1 94 ? 18.325 25.175 65.029 1.00 28.93 92 ALA B N 1
ATOM 2406 C CA . ALA B 1 94 ? 19.450 24.676 65.810 1.00 28.47 92 ALA B CA 1
ATOM 2407 C C . ALA B 1 94 ? 19.222 24.908 67.298 1.00 32.91 92 ALA B C 1
ATOM 2408 O O . ALA B 1 94 ? 19.568 24.044 68.108 1.00 33.13 92 ALA B O 1
ATOM 2410 N N . ALA B 1 95 ? 18.613 26.054 67.659 1.00 30.22 93 ALA B N 1
ATOM 2411 C CA . ALA B 1 95 ? 18.391 26.389 69.068 1.00 30.57 93 ALA B CA 1
ATOM 2412 C C . ALA B 1 95 ? 17.117 25.767 69.651 1.00 37.24 93 ALA B C 1
ATOM 2413 O O . ALA B 1 95 ? 16.909 25.836 70.864 1.00 38.41 93 ALA B O 1
ATOM 2415 N N . GLY B 1 96 ? 16.295 25.161 68.798 1.00 34.96 94 GLY B N 1
ATOM 2416 C CA . GLY B 1 96 ? 15.062 24.487 69.195 1.00 33.98 94 GLY B CA 1
ATOM 2417 C C . GLY B 1 96 ? 13.834 25.344 69.421 1.00 37.63 94 GLY B C 1
ATOM 2418 O O . GLY B 1 96 ? 12.942 24.934 70.170 1.00 36.76 94 GLY B O 1
ATOM 2419 N N . HIS B 1 97 ? 13.737 26.509 68.743 1.00 33.33 95 HIS B N 1
ATOM 2420 C CA . HIS B 1 97 ? 12.587 27.415 68.902 1.00 32.50 95 HIS B CA 1
ATOM 2421 C C . HIS B 1 97 ? 11.520 27.123 67.825 1.00 39.22 95 HIS B C 1
ATOM 2422 O O . HIS B 1 97 ? 11.532 27.719 66.747 1.00 38.85 95 HIS B O 1
ATOM 2429 N N . LEU B 1 98 ? 10.618 26.176 68.121 1.00 38.16 96 LEU B N 1
ATOM 2430 C CA . LEU B 1 98 ? 9.597 25.688 67.190 1.00 38.73 96 LEU B CA 1
ATOM 2431 C C . LEU B 1 98 ? 8.660 26.786 66.688 1.00 44.69 96 LEU B C 1
ATOM 2432 O O . LEU B 1 98 ? 8.413 26.825 65.481 1.00 45.85 96 LEU B O 1
ATOM 2437 N N . LYS B 1 99 ? 8.102 27.635 67.594 1.00 40.00 97 LYS B N 1
ATOM 2438 C CA . LYS B 1 99 ? 7.193 28.712 67.197 1.00 39.38 97 LYS B CA 1
ATOM 2439 C C . LYS B 1 99 ? 7.915 29.731 66.290 1.00 41.73 97 LYS B C 1
ATOM 2440 O O . LYS B 1 99 ? 7.295 30.280 65.377 1.00 39.87 97 LYS B O 1
ATOM 2446 N N . VAL B 1 100 ? 9.225 29.960 66.520 1.00 37.34 98 VAL B N 1
ATOM 2447 C CA . VAL B 1 100 ? 10.014 30.888 65.679 1.00 37.58 98 VAL B CA 1
ATOM 2448 C C . VAL B 1 100 ? 10.194 30.257 64.279 1.00 41.25 98 VAL B C 1
ATOM 2449 O O . VAL B 1 100 ? 10.012 30.949 63.278 1.00 41.40 98 VAL B O 1
ATOM 2453 N N . VAL B 1 101 ? 10.486 28.936 64.220 1.00 38.17 99 VAL B N 1
ATOM 2454 C CA . VAL B 1 101 ? 10.620 28.169 62.974 1.00 38.08 99 VAL B CA 1
ATOM 2455 C C . VAL B 1 101 ? 9.320 28.316 62.137 1.00 43.72 99 VAL B C 1
ATOM 2456 O O . VAL B 1 101 ? 9.390 28.580 60.934 1.00 43.84 99 VAL B O 1
ATOM 2460 N N . GLN B 1 102 ? 8.153 28.149 62.796 1.00 40.49 100 GLN B N 1
ATOM 2461 C CA . GLN B 1 102 ? 6.832 28.250 62.183 1.00 40.77 100 GLN B CA 1
ATOM 2462 C C . GLN B 1 102 ? 6.553 29.665 61.681 1.00 45.69 100 GLN B C 1
ATOM 2463 O O . GLN B 1 102 ? 6.028 29.825 60.584 1.00 45.03 100 GLN B O 1
ATOM 2469 N N . SER B 1 103 ? 6.949 30.687 62.457 1.00 44.34 101 SER B N 1
ATOM 2470 C CA . SER B 1 103 ? 6.758 32.100 62.104 1.00 44.55 101 SER B CA 1
ATOM 2471 C C . SER B 1 103 ? 7.586 32.479 60.866 1.00 47.40 101 SER B C 1
ATOM 2472 O O . SER B 1 103 ? 7.079 33.144 59.956 1.00 46.85 101 SER B O 1
ATOM 2475 N N . LEU B 1 104 ? 8.841 32.018 60.824 1.00 43.80 102 LEU B N 1
ATOM 2476 C CA . LEU B 1 104 ? 9.753 32.280 59.715 1.00 42.48 102 LEU B CA 1
ATOM 2477 C C . LEU B 1 104 ? 9.242 31.637 58.436 1.00 46.47 102 LEU B C 1
ATOM 2478 O O . LEU B 1 104 ? 9.215 32.303 57.401 1.00 45.48 102 LEU B O 1
ATOM 2483 N N . LEU B 1 105 ? 8.747 30.385 58.525 1.00 43.75 103 LEU B N 1
ATOM 2484 C CA . LEU B 1 105 ? 8.200 29.682 57.359 1.00 43.43 103 LEU B CA 1
ATOM 2485 C C . LEU B 1 105 ? 6.886 30.306 56.913 1.00 47.62 103 LEU B C 1
ATOM 2486 O O . LEU B 1 105 ? 6.692 30.463 55.709 1.00 47.11 103 LEU B O 1
ATOM 2491 N N . ASN B 1 106 ? 6.024 30.737 57.863 1.00 45.59 104 ASN B N 1
ATOM 2492 C CA . ASN B 1 106 ? 4.765 31.422 57.541 1.00 47.11 104 ASN B CA 1
ATOM 2493 C C . ASN B 1 106 ? 5.047 32.743 56.797 1.00 51.99 104 ASN B C 1
ATOM 2494 O O . ASN B 1 106 ? 4.216 33.176 56.004 1.00 52.36 104 ASN B O 1
ATOM 2499 N N . HIS B 1 107 ? 6.225 33.359 57.039 1.00 48.85 105 HIS B N 1
ATOM 2500 C CA . HIS B 1 107 ? 6.632 34.630 56.434 1.00 49.39 105 HIS B CA 1
ATOM 2501 C C . HIS B 1 107 ? 7.473 34.447 55.142 1.00 54.01 105 HIS B C 1
ATOM 2502 O O . HIS B 1 107 ? 8.002 35.429 54.612 1.00 54.40 105 HIS B O 1
ATOM 2509 N N . GLY B 1 108 ? 7.542 33.214 54.635 1.00 49.69 106 GLY B N 1
ATOM 2510 C CA . GLY B 1 108 ? 8.226 32.893 53.386 1.00 48.65 106 GLY B CA 1
ATOM 2511 C C . GLY B 1 108 ? 9.698 32.532 53.439 1.00 51.17 106 GLY B C 1
ATOM 2512 O O . GLY B 1 108 ? 10.386 32.676 52.426 1.00 52.71 106 GLY B O 1
ATOM 2513 N N . ALA B 1 109 ? 10.201 32.036 54.580 1.00 44.94 107 ALA B N 1
ATOM 2514 C CA . ALA B 1 109 ? 11.604 31.609 54.674 1.00 43.73 107 ALA B CA 1
ATOM 2515 C C . ALA B 1 109 ? 11.861 30.379 53.814 1.00 45.91 107 ALA B C 1
ATOM 2516 O O . ALA B 1 109 ? 10.978 29.530 53.675 1.00 44.14 107 ALA B O 1
ATOM 2518 N N . SER B 1 110 ? 13.064 30.298 53.224 1.00 42.66 108 SER B N 1
ATOM 2519 C CA . SER B 1 110 ? 13.506 29.174 52.414 1.00 43.00 108 SER B CA 1
ATOM 2520 C C . SER B 1 110 ? 13.937 28.055 53.353 1.00 45.02 108 SER B C 1
ATOM 2521 O O . SER B 1 110 ? 14.896 28.201 54.108 1.00 43.02 108 SER B O 1
ATOM 2524 N N . VAL B 1 111 ? 13.197 26.947 53.318 1.00 41.78 109 VAL B N 1
ATOM 2525 C CA . VAL B 1 111 ? 13.407 25.764 54.161 1.00 40.73 109 VAL B CA 1
ATOM 2526 C C . VAL B 1 111 ? 14.796 25.114 53.915 1.00 42.92 109 VAL B C 1
ATOM 2527 O O . VAL B 1 111 ? 15.339 24.528 54.847 1.00 42.13 109 VAL B O 1
ATOM 2531 N N . ASN B 1 112 ? 15.382 25.237 52.704 1.00 38.56 110 ASN B N 1
ATOM 2532 C CA . ASN B 1 112 ? 16.674 24.598 52.432 1.00 38.38 110 ASN B CA 1
ATOM 2533 C C . ASN B 1 112 ? 17.854 25.591 52.398 1.00 41.79 110 ASN B C 1
ATOM 2534 O O . ASN B 1 112 ? 18.960 25.188 52.044 1.00 42.41 110 ASN B O 1
ATOM 2539 N N . ASN B 1 113 ? 17.643 26.865 52.805 1.00 35.54 111 ASN B N 1
ATOM 2540 C CA . ASN B 1 113 ? 18.727 27.844 52.852 1.00 34.51 111 ASN B CA 1
ATOM 2541 C C . ASN B 1 113 ? 19.710 27.492 53.986 1.00 36.15 111 ASN B C 1
ATOM 2542 O O . ASN B 1 113 ? 19.339 27.378 55.159 1.00 33.73 111 ASN B O 1
ATOM 2547 N N . THR B 1 114 ? 20.968 27.279 53.598 1.00 33.65 112 THR B N 1
ATOM 2548 C CA . THR B 1 114 ? 22.027 26.770 54.467 1.00 33.14 112 THR B CA 1
ATOM 2549 C C . THR B 1 114 ? 22.964 27.830 55.039 1.00 37.03 112 THR B C 1
ATOM 2550 O O . THR B 1 114 ? 23.023 28.961 54.536 1.00 37.66 112 THR B O 1
ATOM 2554 N N . THR B 1 115 ? 23.787 27.413 56.025 1.00 33.35 113 THR B N 1
ATOM 2555 C CA . THR B 1 115 ? 24.902 28.228 56.548 1.00 33.04 113 THR B CA 1
ATOM 2556 C C . THR B 1 115 ? 25.978 28.210 55.435 1.00 35.09 113 THR B C 1
ATOM 2557 O O . THR B 1 115 ? 25.819 27.503 54.430 1.00 33.31 113 THR B O 1
ATOM 2561 N N . LEU B 1 116 ? 27.099 28.902 55.646 1.00 33.34 114 LEU B N 1
ATOM 2562 C CA . LEU B 1 116 ? 28.188 28.910 54.666 1.00 34.09 114 LEU B CA 1
ATOM 2563 C C . LEU B 1 116 ? 28.810 27.508 54.455 1.00 37.22 114 LEU B C 1
ATOM 2564 O O . LEU B 1 116 ? 29.347 27.268 53.376 1.00 37.60 114 LEU B O 1
ATOM 2569 N N . THR B 1 117 ? 28.670 26.576 55.432 1.00 33.45 115 THR B N 1
ATOM 2570 C CA . THR B 1 117 ? 29.199 25.201 55.349 1.00 33.18 115 THR B CA 1
ATOM 2571 C C . THR B 1 117 ? 28.149 24.199 54.804 1.00 35.92 115 THR B C 1
ATOM 2572 O O . THR B 1 117 ? 28.316 22.990 54.972 1.00 36.12 115 THR B O 1
ATOM 2576 N N . ASN B 1 118 ? 27.068 24.706 54.177 1.00 31.48 116 ASN B N 1
ATOM 2577 C CA . ASN B 1 118 ? 25.984 23.937 53.551 1.00 31.02 116 ASN B CA 1
ATOM 2578 C C . ASN B 1 118 ? 25.154 23.092 54.541 1.00 35.32 116 ASN B C 1
ATOM 2579 O O . ASN B 1 118 ? 24.556 22.067 54.151 1.00 33.80 116 ASN B O 1
ATOM 2584 N N . SER B 1 119 ? 25.075 23.542 55.805 1.00 31.12 117 SER B N 1
ATOM 2585 C CA . SER B 1 119 ? 24.232 22.865 56.783 1.00 30.69 117 SER B CA 1
ATOM 2586 C C . SER B 1 119 ? 22.803 23.460 56.671 1.00 34.57 117 SER B C 1
ATOM 2587 O O . SER B 1 119 ? 22.637 24.675 56.759 1.00 33.48 117 SER B O 1
ATOM 2590 N N . THR B 1 120 ? 21.791 22.611 56.441 1.00 33.14 118 THR B N 1
ATOM 2591 C CA . THR B 1 120 ? 20.388 23.033 56.318 1.00 32.87 118 THR B CA 1
ATOM 2592 C C . THR B 1 120 ? 19.734 23.180 57.688 1.00 36.29 118 THR B C 1
ATOM 2593 O O . THR B 1 120 ? 20.189 22.533 58.633 1.00 34.79 118 THR B O 1
ATOM 2597 N N . PRO B 1 121 ? 18.601 23.928 57.795 1.00 33.93 119 PRO B N 1
ATOM 2598 C CA . PRO B 1 121 ? 17.846 23.960 59.059 1.00 33.97 119 PRO B CA 1
ATOM 2599 C C . PRO B 1 121 ? 17.434 22.558 59.535 1.00 37.68 119 PRO B C 1
ATOM 2600 O O . PRO B 1 121 ? 17.353 22.356 60.742 1.00 37.44 119 PRO B O 1
ATOM 2604 N N . LEU B 1 122 ? 17.169 21.595 58.606 1.00 34.17 120 LEU B N 1
ATOM 2605 C CA . LEU B 1 122 ? 16.818 20.224 58.995 1.00 35.00 120 LEU B CA 1
ATOM 2606 C C . LEU B 1 122 ? 17.993 19.573 59.703 1.00 36.69 120 LEU B C 1
ATOM 2607 O O . LEU B 1 122 ? 17.810 18.993 60.776 1.00 35.17 120 LEU B O 1
ATOM 2612 N N . ARG B 1 123 ? 19.206 19.730 59.141 1.00 32.81 121 ARG B N 1
ATOM 2613 C CA . ARG B 1 123 ? 20.438 19.232 59.761 1.00 31.54 121 ARG B CA 1
ATOM 2614 C C . ARG B 1 123 ? 20.677 19.922 61.124 1.00 34.19 121 ARG B C 1
ATOM 2615 O O . ARG B 1 123 ? 21.142 19.275 62.067 1.00 33.03 121 ARG B O 1
ATOM 2623 N N . ALA B 1 124 ? 20.345 21.227 61.226 1.00 31.33 122 ALA B N 1
ATOM 2624 C CA . ALA B 1 124 ? 20.466 22.007 62.461 1.00 31.42 122 ALA B CA 1
ATOM 2625 C C . ALA B 1 124 ? 19.618 21.415 63.590 1.00 34.32 122 ALA B C 1
ATOM 2626 O O . ALA B 1 124 ? 20.111 21.260 64.715 1.00 32.37 122 ALA B O 1
ATOM 2628 N N . ALA B 1 125 ? 18.359 21.048 63.280 1.00 32.45 123 ALA B N 1
ATOM 2629 C CA . ALA B 1 125 ? 17.415 20.470 64.246 1.00 31.98 123 ALA B CA 1
ATOM 2630 C C . ALA B 1 125 ? 17.818 19.063 64.702 1.00 36.87 123 ALA B C 1
ATOM 2631 O O . ALA B 1 125 ? 17.546 18.703 65.851 1.00 37.40 123 ALA B O 1
ATOM 2633 N N . CYS B 1 126 ? 18.441 18.271 63.809 1.00 34.10 124 CYS B N 1
ATOM 2634 C CA . CYS B 1 126 ? 18.870 16.887 64.078 1.00 33.51 124 CYS B CA 1
ATOM 2635 C C . CYS B 1 126 ? 20.036 16.811 65.086 1.00 37.06 124 CYS B C 1
ATOM 2636 O O . CYS B 1 126 ? 20.176 15.769 65.714 1.00 36.43 124 CYS B O 1
ATOM 2639 N N . PHE B 1 127 ? 20.879 17.874 65.224 1.00 33.82 125 PHE B N 1
ATOM 2640 C CA . PHE B 1 127 ? 22.074 17.883 66.103 1.00 32.07 125 PHE B CA 1
ATOM 2641 C C . PHE B 1 127 ? 21.699 17.767 67.594 1.00 37.12 125 PHE B C 1
ATOM 2642 O O . PHE B 1 127 ? 22.149 16.830 68.243 1.00 35.42 125 PHE B O 1
ATOM 2650 N N . ASP B 1 128 ? 20.858 18.680 68.130 1.00 35.99 126 ASP B N 1
ATOM 2651 C CA . ASP B 1 128 ? 20.434 18.607 69.534 1.00 36.35 126 ASP B CA 1
ATOM 2652 C C . ASP B 1 128 ? 19.129 17.806 69.695 1.00 41.59 126 ASP B C 1
ATOM 2653 O O . ASP B 1 128 ? 18.609 17.688 70.807 1.00 42.84 126 ASP B O 1
ATOM 2658 N N . GLY B 1 129 ? 18.638 17.244 68.593 1.00 37.16 127 GLY B N 1
ATOM 2659 C CA . GLY B 1 129 ? 17.474 16.365 68.575 1.00 36.33 127 GLY B CA 1
ATOM 2660 C C . GLY B 1 129 ? 16.110 16.976 68.789 1.00 39.23 127 GLY B C 1
ATOM 2661 O O . GLY B 1 129 ? 15.308 16.434 69.555 1.00 39.07 127 GLY B O 1
ATOM 2662 N N . HIS B 1 130 ? 15.788 18.036 68.043 1.00 34.84 128 HIS B N 1
ATOM 2663 C CA . HIS B 1 130 ? 14.477 18.709 68.149 1.00 34.06 128 HIS B CA 1
ATOM 2664 C C . HIS B 1 130 ? 13.466 18.022 67.203 1.00 38.27 128 HIS B C 1
ATOM 2665 O O . HIS B 1 130 ? 13.281 18.454 66.060 1.00 37.04 128 HIS B O 1
ATOM 2672 N N . LEU B 1 131 ? 12.842 16.929 67.685 1.00 37.08 129 LEU B N 1
ATOM 2673 C CA . LEU B 1 131 ? 11.960 16.066 66.892 1.00 37.77 129 LEU B CA 1
ATOM 2674 C C . LEU B 1 131 ? 10.796 16.842 66.188 1.00 43.57 129 LEU B C 1
ATOM 2675 O O . LEU B 1 131 ? 10.609 16.663 64.979 1.00 43.53 129 LEU B O 1
ATOM 2680 N N . GLU B 1 132 ? 10.037 17.671 66.929 1.00 40.21 130 GLU B N 1
ATOM 2681 C CA . GLU B 1 132 ? 8.902 18.439 66.391 1.00 40.86 130 GLU B CA 1
ATOM 2682 C C . GLU B 1 132 ? 9.326 19.386 65.264 1.00 42.79 130 GLU B C 1
ATOM 2683 O O . GLU B 1 132 ? 8.590 19.523 64.284 1.00 41.95 130 GLU B O 1
ATOM 2689 N N . ILE B 1 133 ? 10.507 20.026 65.400 1.00 37.45 131 ILE B N 1
ATOM 2690 C CA . ILE B 1 133 ? 11.084 20.904 64.370 1.00 36.69 131 ILE B CA 1
ATOM 2691 C C . ILE B 1 133 ? 11.441 20.054 63.112 1.00 40.74 131 ILE B C 1
ATOM 2692 O O . ILE B 1 133 ? 11.092 20.445 61.996 1.00 41.73 131 ILE B O 1
ATOM 2697 N N . VAL B 1 134 ? 12.078 18.894 63.303 1.00 37.48 132 VAL B N 1
ATOM 2698 C CA . VAL B 1 134 ? 12.434 17.957 62.217 1.00 36.71 132 VAL B CA 1
ATOM 2699 C C . VAL B 1 134 ? 11.150 17.623 61.402 1.00 41.46 132 VAL B C 1
ATOM 2700 O O . VAL B 1 134 ? 11.136 17.777 60.174 1.00 39.99 132 VAL B O 1
ATOM 2704 N N . LYS B 1 135 ? 10.075 17.214 62.101 1.00 39.60 133 LYS B N 1
ATOM 2705 C CA . LYS B 1 135 ? 8.783 16.892 61.480 1.00 40.83 133 LYS B CA 1
ATOM 2706 C C . LYS B 1 135 ? 8.207 18.110 60.752 1.00 45.98 133 LYS B C 1
ATOM 2707 O O . LYS B 1 135 ? 7.848 17.978 59.589 1.00 47.22 133 LYS B O 1
ATOM 2713 N N . TYR B 1 136 ? 8.206 19.301 61.388 1.00 42.33 134 TYR B N 1
ATOM 2714 C CA . TYR B 1 136 ? 7.681 20.529 60.764 1.00 42.31 134 TYR B CA 1
ATOM 2715 C C . TYR B 1 136 ? 8.431 20.869 59.483 1.00 43.96 134 TYR B C 1
ATOM 2716 O O . TYR B 1 136 ? 7.799 21.132 58.462 1.00 44.10 134 TYR B O 1
ATOM 2725 N N . LEU B 1 137 ? 9.757 20.803 59.525 1.00 39.19 135 LEU B N 1
ATOM 2726 C CA . LEU B 1 137 ? 10.613 21.074 58.369 1.00 38.40 135 LEU B CA 1
ATOM 2727 C C . LEU B 1 137 ? 10.360 20.081 57.226 1.00 44.25 135 LEU B C 1
ATOM 2728 O O . LEU B 1 137 ? 10.143 20.516 56.093 1.00 42.66 135 LEU B O 1
ATOM 2733 N N . VAL B 1 138 ? 10.327 18.766 57.530 1.00 43.32 136 VAL B N 1
ATOM 2734 C CA . VAL B 1 138 ? 10.066 17.704 56.537 1.00 44.11 136 VAL B CA 1
ATOM 2735 C C . VAL B 1 138 ? 8.685 17.925 55.931 1.00 50.19 136 VAL B C 1
ATOM 2736 O O . VAL B 1 138 ? 8.564 17.889 54.707 1.00 49.63 136 VAL B O 1
ATOM 2740 N N . GLU B 1 139 ? 7.673 18.261 56.770 1.00 49.59 137 GLU B N 1
ATOM 2741 C CA . GLU B 1 139 ? 6.318 18.570 56.312 1.00 50.27 137 GLU B CA 1
ATOM 2742 C C . GLU B 1 139 ? 6.302 19.805 55.396 1.00 54.53 137 GLU B C 1
ATOM 2743 O O . GLU B 1 139 ? 5.446 19.893 54.522 1.00 54.89 137 GLU B O 1
ATOM 2749 N N . HIS B 1 140 ? 7.268 20.719 55.562 1.00 50.35 138 HIS B N 1
ATOM 2750 C CA . HIS B 1 140 ? 7.357 21.944 54.766 1.00 50.04 138 HIS B CA 1
ATOM 2751 C C . HIS B 1 140 ? 8.513 21.863 53.733 1.00 54.12 138 HIS B C 1
ATOM 2752 O O . HIS B 1 140 ? 9.237 22.827 53.510 1.00 54.08 138 HIS B O 1
ATOM 2759 N N . LYS B 1 141 ? 8.651 20.674 53.106 1.00 50.26 139 LYS B N 1
ATOM 2760 C CA . LYS B 1 141 ? 9.504 20.292 51.971 1.00 48.98 139 LYS B CA 1
ATOM 2761 C C . LYS B 1 141 ? 11.032 20.411 52.215 1.00 49.08 139 LYS B C 1
ATOM 2762 O O . LYS B 1 141 ? 11.776 20.613 51.249 1.00 48.38 139 LYS B O 1
ATOM 2766 N N . ALA B 1 142 ? 11.510 20.178 53.455 1.00 43.09 140 ALA B N 1
ATOM 2767 C CA . ALA B 1 142 ? 12.952 20.147 53.726 1.00 42.31 140 ALA B CA 1
ATOM 2768 C C . ALA B 1 142 ? 13.548 18.946 52.979 1.00 44.97 140 ALA B C 1
ATOM 2769 O O . ALA B 1 142 ? 12.933 17.878 52.956 1.00 45.60 140 ALA B O 1
ATOM 2771 N N . ASP B 1 143 ? 14.688 19.137 52.307 1.00 40.80 141 ASP B N 1
ATOM 2772 C CA . ASP B 1 143 ? 15.340 18.067 51.550 1.00 40.47 141 ASP B CA 1
ATOM 2773 C C . ASP B 1 143 ? 16.220 17.254 52.491 1.00 43.53 141 ASP B C 1
ATOM 2774 O O . ASP B 1 143 ? 17.138 17.795 53.083 1.00 43.28 141 ASP B O 1
ATOM 2779 N N . LEU B 1 144 ? 15.952 15.945 52.604 1.00 41.93 142 LEU B N 1
ATOM 2780 C CA . LEU B 1 144 ? 16.688 15.006 53.463 1.00 40.96 142 LEU B CA 1
ATOM 2781 C C . LEU B 1 144 ? 18.117 14.694 52.979 1.00 42.32 142 LEU B C 1
ATOM 2782 O O . LEU B 1 144 ? 18.936 14.191 53.752 1.00 40.06 142 LEU B O 1
ATOM 2787 N N . GLU B 1 145 ? 18.403 14.937 51.706 1.00 38.41 143 GLU B N 1
ATOM 2788 C CA . GLU B 1 145 ? 19.678 14.516 51.129 1.00 37.08 143 GLU B CA 1
ATOM 2789 C C . GLU B 1 145 ? 20.690 15.655 50.962 1.00 40.68 143 GLU B C 1
ATOM 2790 O O . GLU B 1 145 ? 21.797 15.415 50.468 1.00 40.65 143 GLU B O 1
ATOM 2796 N N . VAL B 1 146 ? 20.353 16.867 51.414 1.00 36.22 144 VAL B N 1
ATOM 2797 C CA . VAL B 1 146 ? 21.301 17.980 51.353 1.00 35.66 144 VAL B CA 1
ATOM 2798 C C . VAL B 1 146 ? 22.225 17.825 52.576 1.00 37.36 144 VAL B C 1
ATOM 2799 O O . VAL B 1 146 ? 21.793 17.998 53.720 1.00 36.02 144 VAL B O 1
ATOM 2803 N N . SER B 1 147 ? 23.466 17.392 52.322 1.00 33.81 145 SER B N 1
ATOM 2804 C CA . SER B 1 147 ? 24.461 17.144 53.359 1.00 33.79 145 SER B CA 1
ATOM 2805 C C . SER B 1 147 ? 25.286 18.405 53.597 1.00 37.90 145 SER B C 1
ATOM 2806 O O . SER B 1 147 ? 25.237 19.314 52.768 1.00 37.76 145 SER B O 1
ATOM 2809 N N . ASN B 1 148 ? 26.096 18.450 54.682 1.00 33.56 146 ASN B N 1
ATOM 2810 C CA . ASN B 1 148 ? 26.978 19.605 54.872 1.00 32.30 146 ASN B CA 1
ATOM 2811 C C . ASN B 1 148 ? 28.220 19.424 53.960 1.00 36.64 146 ASN B C 1
ATOM 2812 O O . ASN B 1 148 ? 28.282 18.456 53.196 1.00 36.18 146 ASN B O 1
ATOM 2817 N N . ARG B 1 149 ? 29.196 20.346 54.044 1.00 33.13 147 ARG B N 1
ATOM 2818 C CA . ARG B 1 149 ? 30.421 20.326 53.252 1.00 33.24 147 ARG B CA 1
ATOM 2819 C C . ARG B 1 149 ? 31.247 19.038 53.440 1.00 36.88 147 ARG B C 1
ATOM 2820 O O . ARG B 1 149 ? 32.041 18.705 52.557 1.00 36.52 147 ARG B O 1
ATOM 2828 N N . HIS B 1 150 ? 31.060 18.326 54.575 1.00 32.89 148 HIS B N 1
ATOM 2829 C CA . HIS B 1 150 ? 31.759 17.056 54.835 1.00 32.83 148 HIS B CA 1
ATOM 2830 C C . HIS B 1 150 ? 30.986 15.867 54.257 1.00 35.99 148 HIS B C 1
ATOM 2831 O O . HIS B 1 150 ? 31.443 14.735 54.359 1.00 36.05 148 HIS B O 1
ATOM 2838 N N . GLY B 1 151 ? 29.826 16.128 53.653 1.00 32.98 149 GLY B N 1
ATOM 2839 C CA . GLY B 1 151 ? 28.984 15.071 53.095 1.00 32.40 149 GLY B CA 1
ATOM 2840 C C . GLY B 1 151 ? 28.282 14.297 54.191 1.00 36.99 149 GLY B C 1
ATOM 2841 O O . GLY B 1 151 ? 27.799 13.184 53.955 1.00 37.78 149 GLY B O 1
ATOM 2842 N N . HIS B 1 152 ? 28.224 14.883 55.411 1.00 33.05 150 HIS B N 1
ATOM 2843 C CA . HIS B 1 152 ? 27.583 14.271 56.579 1.00 32.49 150 HIS B CA 1
ATOM 2844 C C . HIS B 1 152 ? 26.101 14.657 56.539 1.00 36.01 150 HIS B C 1
ATOM 2845 O O . HIS B 1 152 ? 25.776 15.837 56.447 1.00 36.08 150 HIS B O 1
ATOM 2852 N N . THR B 1 153 ? 25.204 13.664 56.510 1.00 31.94 151 THR B N 1
ATOM 2853 C CA . THR B 1 153 ? 23.771 13.911 56.357 1.00 31.53 151 THR B CA 1
ATOM 2854 C C . THR B 1 153 ? 23.011 14.050 57.685 1.00 35.55 151 THR B C 1
ATOM 2855 O O . THR B 1 153 ? 23.577 13.832 58.760 1.00 33.93 151 THR B O 1
ATOM 2859 N N . CYS B 1 154 ? 21.703 14.383 57.570 1.00 32.89 152 CYS B N 1
ATOM 2860 C CA . CYS B 1 154 ? 20.726 14.485 58.655 1.00 34.20 152 CYS B CA 1
ATOM 2861 C C . CYS B 1 154 ? 20.608 13.116 59.347 1.00 34.77 152 CYS B C 1
ATOM 2862 O O . CYS B 1 154 ? 20.635 13.048 60.574 1.00 33.33 152 CYS B O 1
ATOM 2865 N N . LEU B 1 155 ? 20.502 12.032 58.551 1.00 30.69 153 LEU B N 1
ATOM 2866 C CA . LEU B 1 155 ? 20.445 10.665 59.076 1.00 30.37 153 LEU B CA 1
ATOM 2867 C C . LEU B 1 155 ? 21.748 10.333 59.816 1.00 31.44 153 LEU B C 1
ATOM 2868 O O . LEU B 1 155 ? 21.702 9.810 60.930 1.00 31.04 153 LEU B O 1
ATOM 2873 N N . MET B 1 156 ? 22.901 10.681 59.226 1.00 27.31 154 MET B N 1
ATOM 2874 C CA . MET B 1 156 ? 24.193 10.401 59.850 1.00 26.74 154 MET B CA 1
ATOM 2875 C C . MET B 1 156 ? 24.344 11.091 61.204 1.00 31.72 154 MET B C 1
ATOM 2876 O O . MET B 1 156 ? 24.760 10.454 62.174 1.00 33.03 154 MET B O 1
ATOM 2881 N N . ILE B 1 157 ? 23.996 12.380 61.286 1.00 28.07 155 ILE B N 1
ATOM 2882 C CA . ILE B 1 157 ? 24.160 13.108 62.538 1.00 28.10 155 ILE B CA 1
ATOM 2883 C C . ILE B 1 157 ? 23.131 12.632 63.595 1.00 31.64 155 ILE B C 1
ATOM 2884 O O . ILE B 1 157 ? 23.465 12.600 64.776 1.00 30.74 155 ILE B O 1
ATOM 2889 N N . SER B 1 158 ? 21.927 12.212 63.181 1.00 30.93 156 SER B N 1
ATOM 2890 C CA . SER B 1 158 ? 20.918 11.693 64.106 1.00 30.82 156 SER B CA 1
ATOM 2891 C C . SER B 1 158 ? 21.398 10.393 64.737 1.00 35.32 156 SER B C 1
ATOM 2892 O O . SER B 1 158 ? 21.216 10.213 65.942 1.00 36.03 156 SER B O 1
ATOM 2895 N N . CYS B 1 159 ? 22.057 9.515 63.943 1.00 32.33 157 CYS B N 1
ATOM 2896 C CA . CYS B 1 159 ? 22.640 8.244 64.421 1.00 32.16 157 CYS B CA 1
ATOM 2897 C C . CYS B 1 159 ? 23.821 8.507 65.333 1.00 35.57 157 CYS B C 1
ATOM 2898 O O . CYS B 1 159 ? 23.907 7.897 66.399 1.00 33.66 157 CYS B O 1
ATOM 2901 N N . TYR B 1 160 ? 24.707 9.468 64.942 1.00 32.10 158 TYR B N 1
ATOM 2902 C CA . TYR B 1 160 ? 25.890 9.823 65.732 1.00 32.12 158 TYR B CA 1
ATOM 2903 C C . TYR B 1 160 ? 25.523 10.331 67.130 1.00 36.19 158 TYR B C 1
ATOM 2904 O O . TYR B 1 160 ? 26.251 10.074 68.092 1.00 34.53 158 TYR B O 1
ATOM 2913 N N . LYS B 1 161 ? 24.389 11.037 67.235 1.00 32.80 159 LYS B N 1
ATOM 2914 C CA . LYS B 1 161 ? 23.920 11.623 68.479 1.00 33.46 159 LYS B CA 1
ATOM 2915 C C . LYS B 1 161 ? 22.952 10.706 69.226 1.00 39.66 159 LYS B C 1
ATOM 2916 O O . LYS B 1 161 ? 22.560 11.031 70.346 1.00 40.29 159 LYS B O 1
ATOM 2922 N N . GLY B 1 162 ? 22.621 9.555 68.634 1.00 36.73 160 GLY B N 1
ATOM 2923 C CA . GLY B 1 162 ? 21.754 8.555 69.241 1.00 36.18 160 GLY B CA 1
ATOM 2924 C C . GLY B 1 162 ? 20.295 8.949 69.340 1.00 39.49 160 GLY B C 1
ATOM 2925 O O . GLY B 1 162 ? 19.602 8.467 70.239 1.00 40.64 160 GLY B O 1
ATOM 2926 N N . HIS B 1 163 ? 19.801 9.791 68.406 1.00 33.19 161 HIS B N 1
ATOM 2927 C CA . HIS B 1 163 ? 18.386 10.212 68.402 1.00 31.83 161 HIS B CA 1
ATOM 2928 C C . HIS B 1 163 ? 17.550 9.189 67.647 1.00 38.39 161 HIS B C 1
ATOM 2929 O O . HIS B 1 163 ? 17.354 9.316 66.433 1.00 39.11 161 HIS B O 1
ATOM 2936 N N . LYS B 1 164 ? 17.097 8.138 68.362 1.00 36.87 162 LYS B N 1
ATOM 2937 C CA . LYS B 1 164 ? 16.339 7.017 67.807 1.00 37.31 162 LYS B CA 1
ATOM 2938 C C . LYS B 1 164 ? 15.070 7.483 67.083 1.00 41.92 162 LYS B C 1
ATOM 2939 O O . LYS B 1 164 ? 14.869 7.108 65.928 1.00 40.52 162 LYS B O 1
ATOM 2942 N N . GLU B 1 165 ? 14.238 8.306 67.749 1.00 40.01 163 GLU B N 1
ATOM 2943 C CA . GLU B 1 165 ? 12.970 8.788 67.191 1.00 40.90 163 GLU B CA 1
ATOM 2944 C C . GLU B 1 165 ? 13.172 9.550 65.879 1.00 41.24 163 GLU B C 1
ATOM 2945 O O . GLU B 1 165 ? 12.502 9.221 64.895 1.00 39.42 163 GLU B O 1
ATOM 2951 N N . ILE B 1 166 ? 14.159 10.466 65.828 1.00 37.42 164 ILE B N 1
ATOM 2952 C CA . ILE B 1 166 ? 14.476 11.238 64.621 1.00 36.47 164 ILE B CA 1
ATOM 2953 C C . ILE B 1 166 ? 14.981 10.314 63.515 1.00 41.12 164 ILE B C 1
ATOM 2954 O O . ILE B 1 166 ? 14.515 10.428 62.380 1.00 41.07 164 ILE B O 1
ATOM 2959 N N . ALA B 1 167 ? 15.908 9.394 63.838 1.00 38.74 165 ALA B N 1
ATOM 2960 C CA . ALA B 1 167 ? 16.454 8.461 62.850 1.00 38.94 165 ALA B CA 1
ATOM 2961 C C . ALA B 1 167 ? 15.309 7.630 62.251 1.00 43.33 165 ALA B C 1
ATOM 2962 O O . ALA B 1 167 ? 15.220 7.525 61.030 1.00 42.17 165 ALA B O 1
ATOM 2964 N N . GLN B 1 168 ? 14.387 7.147 63.107 1.00 40.57 166 GLN B N 1
ATOM 2965 C CA . GLN B 1 168 ? 13.214 6.348 62.735 1.00 41.09 166 GLN B CA 1
ATOM 2966 C C . GLN B 1 168 ? 12.330 7.119 61.744 1.00 45.17 166 GLN B C 1
ATOM 2967 O O . GLN B 1 168 ? 11.945 6.562 60.714 1.00 45.08 166 GLN B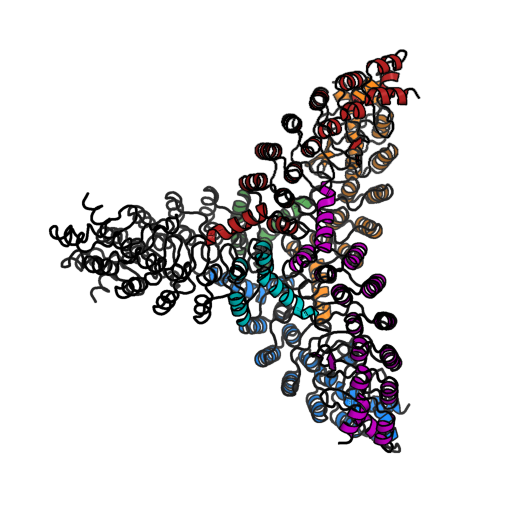 O 1
ATOM 2973 N N . TYR B 1 169 ? 12.042 8.400 62.055 1.00 42.16 167 TYR B N 1
ATOM 2974 C CA . TYR B 1 169 ? 11.213 9.297 61.245 1.00 41.70 167 TYR B CA 1
ATOM 2975 C C . TYR B 1 169 ? 11.849 9.554 59.872 1.00 43.93 167 TYR B C 1
ATOM 2976 O O . TYR B 1 169 ? 11.142 9.511 58.859 1.00 43.27 167 TYR B O 1
ATOM 2985 N N . LEU B 1 170 ? 13.168 9.837 59.849 1.00 37.94 168 LEU B N 1
ATOM 2986 C CA . LEU B 1 170 ? 13.920 10.104 58.613 1.00 37.34 168 LEU B CA 1
ATOM 2987 C C . LEU B 1 170 ? 13.881 8.886 57.703 1.00 41.79 168 LEU B C 1
ATOM 2988 O O . LEU B 1 170 ? 13.605 9.027 56.509 1.00 40.78 168 LEU B O 1
ATOM 2993 N N . LEU B 1 171 ? 14.112 7.688 58.283 1.00 39.31 169 LEU B N 1
ATOM 2994 C CA . LEU B 1 171 ? 14.067 6.413 57.568 1.00 39.35 169 LEU B CA 1
ATOM 2995 C C . LEU B 1 171 ? 12.696 6.226 56.918 1.00 46.49 169 LEU B C 1
ATOM 2996 O O . LEU B 1 171 ? 12.638 6.000 55.711 1.00 47.39 169 LEU B O 1
ATOM 3001 N N . GLU B 1 172 ? 11.600 6.436 57.680 1.00 44.05 170 GLU B N 1
ATOM 3002 C CA . GLU B 1 172 ? 10.222 6.311 57.171 1.00 44.91 170 GLU B CA 1
ATOM 3003 C C . GLU B 1 172 ? 9.945 7.296 56.044 1.00 49.12 170 GLU B C 1
ATOM 3004 O O . GLU B 1 172 ? 9.287 6.930 55.074 1.00 49.95 170 GLU B O 1
ATOM 3010 N N . LYS B 1 173 ? 10.494 8.512 56.141 1.00 45.53 171 LYS B N 1
ATOM 3011 C CA . LYS B 1 173 ? 10.332 9.555 55.133 1.00 45.38 171 LYS B CA 1
ATOM 3012 C C . LYS B 1 173 ? 11.234 9.344 53.890 1.00 51.18 171 LYS B C 1
ATOM 3013 O O . LYS B 1 173 ? 11.186 10.147 52.955 1.00 51.69 171 LYS B O 1
ATOM 3019 N N . GLY B 1 174 ? 11.981 8.244 53.865 1.00 48.44 172 GLY B N 1
ATOM 3020 C CA . GLY B 1 174 ? 12.804 7.851 52.726 1.00 47.57 172 GLY B CA 1
ATOM 3021 C C . GLY B 1 174 ? 14.248 8.310 52.691 1.00 49.16 172 GLY B C 1
ATOM 3022 O O . GLY B 1 174 ? 14.829 8.353 51.601 1.00 48.94 172 GLY B O 1
ATOM 3023 N N . ALA B 1 175 ? 14.862 8.614 53.864 1.00 43.30 173 ALA B N 1
ATOM 3024 C CA . ALA B 1 175 ? 16.289 8.985 53.926 1.00 42.26 173 ALA B CA 1
ATOM 3025 C C . ALA B 1 175 ? 17.160 7.863 53.336 1.00 44.88 173 ALA B C 1
ATOM 3026 O O . ALA B 1 175 ? 16.916 6.686 53.604 1.00 42.98 173 ALA B O 1
ATOM 3028 N N . ASP B 1 176 ? 18.166 8.233 52.530 1.00 41.98 174 ASP B N 1
ATOM 3029 C CA . ASP B 1 176 ? 19.079 7.280 51.898 1.00 41.29 174 ASP B CA 1
ATOM 3030 C C . ASP B 1 176 ? 20.058 6.739 52.951 1.00 41.62 174 ASP B C 1
ATOM 3031 O O . ASP B 1 176 ? 20.923 7.470 53.426 1.00 41.01 174 ASP B O 1
ATOM 3036 N N . VAL B 1 177 ? 19.907 5.458 53.313 1.00 36.89 175 VAL B N 1
ATOM 3037 C CA . VAL B 1 177 ? 20.732 4.784 54.327 1.00 35.93 175 VAL B CA 1
ATOM 3038 C C . VAL B 1 177 ? 22.174 4.530 53.852 1.00 37.22 175 VAL B C 1
ATOM 3039 O O . VAL B 1 177 ? 23.070 4.405 54.695 1.00 36.27 175 VAL B O 1
ATOM 3043 N N . ASN B 1 178 ? 22.385 4.399 52.527 1.00 32.15 176 ASN B N 1
ATOM 3044 C CA . ASN B 1 178 ? 23.688 4.043 51.987 1.00 32.58 176 ASN B CA 1
ATOM 3045 C C . ASN B 1 178 ? 24.494 5.239 51.450 1.00 38.81 176 ASN B C 1
ATOM 3046 O O . ASN B 1 178 ? 25.515 5.023 50.797 1.00 39.65 176 ASN B O 1
ATOM 3051 N N . ARG B 1 179 ? 24.112 6.477 51.813 1.00 35.42 177 ARG B N 1
ATOM 3052 C CA . ARG B 1 179 ? 24.883 7.685 51.484 1.00 34.95 177 ARG B CA 1
ATOM 3053 C C . ARG B 1 179 ? 26.246 7.575 52.189 1.00 36.92 177 ARG B C 1
ATOM 3054 O O . ARG B 1 179 ? 26.311 7.079 53.322 1.00 36.25 177 ARG B O 1
ATOM 3062 N N . LYS B 1 180 ? 27.319 7.984 51.499 1.00 32.95 178 LYS B N 1
ATOM 3063 C CA . LYS B 1 180 ? 28.694 8.002 52.022 1.00 32.70 178 LYS B CA 1
ATOM 3064 C C . LYS B 1 180 ? 29.149 9.464 52.083 1.00 36.90 178 LYS B C 1
ATOM 3065 O O . LYS B 1 180 ? 28.959 10.206 51.117 1.00 35.84 178 LYS B O 1
ATOM 3069 N N . SER B 1 181 ? 29.779 9.866 53.200 1.00 31.42 179 SER B N 1
ATOM 3070 C CA . SER B 1 181 ? 30.295 11.221 53.361 1.00 30.42 179 SER B CA 1
ATOM 3071 C C . SER B 1 181 ? 31.551 11.408 52.482 1.00 33.42 179 SER B C 1
ATOM 3072 O O . SER B 1 181 ? 31.934 10.488 51.755 1.00 33.17 179 SER B O 1
ATOM 3075 N N . VAL B 1 182 ? 32.200 12.592 52.545 1.00 30.64 180 VAL B N 1
ATOM 3076 C CA . VAL B 1 182 ? 33.410 12.841 51.763 1.00 31.44 180 VAL B CA 1
ATOM 3077 C C . VAL B 1 182 ? 34.508 11.775 52.138 1.00 37.07 180 VAL B C 1
ATOM 3078 O O . VAL B 1 182 ? 35.187 11.245 51.258 1.00 37.39 180 VAL B O 1
ATOM 3082 N N . LYS B 1 183 ? 34.587 11.411 53.429 1.00 34.46 181 LYS B N 1
ATOM 3083 C CA . LYS B 1 183 ? 35.575 10.468 53.965 1.00 34.71 181 LYS B CA 1
ATOM 3084 C C . LYS B 1 183 ? 35.034 9.014 54.043 1.00 39.77 181 LYS B C 1
ATOM 3085 O O . LYS B 1 183 ? 35.608 8.190 54.752 1.00 39.39 181 LYS B O 1
ATOM 3089 N N . GLY B 1 184 ? 33.967 8.712 53.297 1.00 36.94 182 GLY B N 1
ATOM 3090 C CA . GLY B 1 184 ? 33.404 7.362 53.224 1.00 35.68 182 GLY B CA 1
ATOM 3091 C C . GLY B 1 184 ? 32.563 6.936 54.411 1.00 38.06 182 GLY B C 1
ATOM 3092 O O . GLY B 1 184 ? 32.193 5.761 54.511 1.00 37.48 182 GLY B O 1
ATOM 3093 N N . ASN B 1 185 ? 32.244 7.875 55.326 1.00 33.61 183 ASN B N 1
ATOM 3094 C CA . ASN B 1 185 ? 31.401 7.558 56.489 1.00 31.81 183 ASN B CA 1
ATOM 3095 C C . ASN B 1 185 ? 29.961 7.269 56.072 1.00 33.51 183 ASN B C 1
ATOM 3096 O O . ASN B 1 185 ? 29.411 7.978 55.239 1.00 33.65 183 ASN B O 1
ATOM 3101 N N . THR B 1 186 ? 29.336 6.245 56.685 1.00 30.71 184 THR B N 1
ATOM 3102 C CA . THR B 1 186 ? 27.925 5.902 56.465 1.00 29.38 184 THR B CA 1
ATOM 3103 C C . THR B 1 186 ? 27.206 6.036 57.802 1.00 32.40 184 THR B C 1
ATOM 3104 O O . THR B 1 186 ? 27.869 6.040 58.839 1.00 30.52 184 THR B O 1
ATOM 3108 N N . ALA B 1 187 ? 25.859 6.086 57.797 1.00 29.89 185 ALA B N 1
ATOM 3109 C CA . ALA B 1 187 ? 25.067 6.151 59.035 1.00 29.76 185 ALA B CA 1
ATOM 3110 C C . ALA B 1 187 ? 25.350 4.961 59.976 1.00 33.71 185 ALA B C 1
ATOM 3111 O O . ALA B 1 187 ? 25.300 5.117 61.195 1.00 32.70 185 ALA B O 1
ATOM 3113 N N . LEU B 1 188 ? 25.698 3.791 59.411 1.00 32.21 186 LEU B N 1
ATOM 3114 C CA . LEU B 1 188 ? 26.050 2.613 60.198 1.00 31.28 186 LEU B CA 1
ATOM 3115 C C . LEU B 1 188 ? 27.291 2.876 61.062 1.00 33.89 186 LEU B C 1
ATOM 3116 O O . LEU B 1 188 ? 27.326 2.408 62.199 1.00 34.14 186 LEU B O 1
ATOM 3121 N N . HIS B 1 189 ? 28.286 3.626 60.539 1.00 30.41 187 HIS B N 1
ATOM 3122 C CA . HIS B 1 189 ? 29.506 3.993 61.279 1.00 29.68 187 HIS B CA 1
ATOM 3123 C C . HIS B 1 189 ? 29.160 4.936 62.425 1.00 31.35 187 HIS B C 1
ATOM 3124 O O . HIS B 1 189 ? 29.702 4.786 63.513 1.00 30.25 187 HIS B O 1
ATOM 3131 N N . ASP B 1 190 ? 28.236 5.898 62.188 1.00 28.91 188 ASP B N 1
ATOM 3132 C CA . ASP B 1 190 ? 27.777 6.846 63.218 1.00 28.60 188 ASP B CA 1
ATOM 3133 C C . ASP B 1 190 ? 27.155 6.106 64.406 1.00 33.55 188 ASP B C 1
ATOM 3134 O O . ASP B 1 190 ? 27.420 6.454 65.554 1.00 33.66 188 ASP B O 1
ATOM 3139 N N . CYS B 1 191 ? 26.380 5.046 64.120 1.00 30.07 189 CYS B N 1
ATOM 3140 C CA . CYS B 1 191 ? 25.769 4.168 65.123 1.00 31.76 189 CYS B CA 1
ATOM 3141 C C . CYS B 1 191 ? 26.872 3.452 65.920 1.00 33.73 189 CYS B C 1
ATOM 3142 O O . CYS B 1 191 ? 26.810 3.382 67.144 1.00 32.22 189 CYS B O 1
ATOM 3145 N N . ALA B 1 192 ? 27.866 2.905 65.212 1.00 31.84 190 ALA B N 1
ATOM 3146 C CA . ALA B 1 192 ? 28.961 2.152 65.829 1.00 31.32 190 ALA B CA 1
ATOM 3147 C C . ALA B 1 192 ? 29.735 3.019 66.814 1.00 36.92 190 ALA B C 1
ATOM 3148 O O . ALA B 1 192 ? 30.012 2.585 67.934 1.00 36.83 190 ALA B O 1
ATOM 3150 N N . GLU B 1 193 ? 30.010 4.273 66.418 1.00 33.56 191 GLU B N 1
ATOM 3151 C CA . GLU B 1 193 ? 30.765 5.229 67.208 1.00 34.46 191 GLU B CA 1
ATOM 3152 C C . GLU B 1 193 ? 30.007 5.753 68.424 1.00 39.38 191 GLU B C 1
ATOM 3153 O O . GLU B 1 193 ? 30.651 6.175 69.381 1.00 40.34 191 GLU B O 1
ATOM 3159 N N . SER B 1 194 ? 28.662 5.747 68.390 1.00 36.01 192 SER B N 1
ATOM 3160 C CA . SER B 1 194 ? 27.838 6.220 69.509 1.00 35.83 192 SER B CA 1
ATOM 3161 C C . SER B 1 194 ? 27.282 5.083 70.350 1.00 38.63 192 SER B C 1
ATOM 3162 O O . SER B 1 194 ? 26.590 5.345 71.335 1.00 38.28 192 SER B O 1
ATOM 3165 N N . GLY B 1 195 ? 27.535 3.843 69.923 1.00 33.89 193 GLY B N 1
ATOM 3166 C CA . GLY B 1 195 ? 27.026 2.636 70.559 1.00 34.02 193 GLY B CA 1
ATOM 3167 C C . GLY B 1 195 ? 25.518 2.503 70.448 1.00 39.97 193 GLY B C 1
ATOM 3168 O O . GLY B 1 195 ? 24.886 1.877 71.307 1.00 39.87 193 GLY B O 1
ATOM 3169 N N . SER B 1 196 ? 24.929 3.090 69.384 1.00 35.96 194 SER B N 1
ATOM 3170 C CA . SER B 1 196 ? 23.476 3.078 69.153 1.00 35.34 194 SER B CA 1
ATOM 3171 C C . SER B 1 196 ? 23.053 1.765 68.472 1.00 39.85 194 SER B C 1
ATOM 3172 O O . SER B 1 196 ? 22.803 1.731 67.260 1.00 39.00 194 SER B O 1
ATOM 3175 N N . LEU B 1 197 ? 22.991 0.680 69.260 1.00 37.95 195 LEU B N 1
ATOM 3176 C CA . LEU B 1 197 ? 22.647 -0.659 68.785 1.00 37.95 195 LEU B CA 1
ATOM 3177 C C . LEU B 1 197 ? 21.222 -0.729 68.175 1.00 43.57 195 LEU B C 1
ATOM 3178 O O . LEU B 1 197 ? 21.061 -1.322 67.105 1.00 41.75 195 LEU B O 1
ATOM 3183 N N . ASP B 1 198 ? 20.212 -0.102 68.830 1.00 42.02 196 ASP B N 1
ATOM 3184 C CA . ASP B 1 198 ? 18.825 -0.061 68.337 1.00 41.66 196 ASP B CA 1
ATOM 3185 C C . ASP B 1 198 ? 18.711 0.663 66.984 1.00 42.75 196 ASP B C 1
ATOM 3186 O O . ASP B 1 198 ? 17.977 0.193 66.109 1.00 42.26 196 ASP B O 1
ATOM 3191 N N . ILE B 1 199 ? 19.436 1.788 66.807 1.00 36.70 197 ILE B N 1
ATOM 3192 C CA . ILE B 1 199 ? 19.436 2.514 65.529 1.00 35.05 197 ILE B CA 1
ATOM 3193 C C . ILE B 1 199 ? 20.165 1.670 64.456 1.00 38.43 197 ILE B C 1
ATOM 3194 O O . ILE B 1 199 ? 19.680 1.565 63.329 1.00 37.73 197 ILE B O 1
ATOM 3199 N N . MET B 1 200 ? 21.282 1.015 64.817 1.00 35.34 198 MET B N 1
ATOM 3200 C CA . MET B 1 200 ? 21.984 0.139 63.858 1.00 34.10 198 MET B CA 1
ATOM 3201 C C . MET B 1 200 ? 21.033 -0.954 63.320 1.00 38.08 198 MET B C 1
ATOM 3202 O O . MET B 1 200 ? 21.005 -1.216 62.116 1.00 37.66 198 MET B O 1
ATOM 3207 N N . LYS B 1 201 ? 20.245 -1.559 64.212 1.00 36.63 199 LYS B N 1
ATOM 3208 C CA . LYS B 1 201 ? 19.272 -2.597 63.859 1.00 37.91 199 LYS B CA 1
ATOM 3209 C C . LYS B 1 201 ? 18.220 -2.047 62.874 1.00 43.55 199 LYS B C 1
ATOM 3210 O O . LYS B 1 201 ? 17.875 -2.730 61.903 1.00 43.00 199 LYS B O 1
ATOM 3216 N N . MET B 1 202 ? 17.771 -0.787 63.099 1.00 41.57 200 MET B N 1
ATOM 3217 C CA . MET B 1 202 ? 16.831 -0.069 62.242 1.00 42.56 200 MET B CA 1
ATOM 3218 C C . MET B 1 202 ? 17.434 0.075 60.850 1.00 44.63 200 MET B C 1
ATOM 3219 O O . MET B 1 202 ? 16.788 -0.278 59.871 1.00 44.88 200 MET B O 1
ATOM 3224 N N . LEU B 1 203 ? 18.665 0.617 60.759 1.00 40.31 201 LEU B N 1
ATOM 3225 C CA . LEU B 1 203 ? 19.354 0.817 59.484 1.00 39.46 201 LEU B CA 1
ATOM 3226 C C . LEU B 1 203 ? 19.441 -0.486 58.705 1.00 43.50 201 LEU B C 1
ATOM 3227 O O . LEU B 1 203 ? 19.086 -0.496 57.525 1.00 42.99 201 LEU B O 1
ATOM 3232 N N . LEU B 1 204 ? 19.880 -1.584 59.375 1.00 39.02 202 LEU B N 1
ATOM 3233 C CA . LEU B 1 204 ? 19.970 -2.920 58.770 1.00 39.93 202 LEU B CA 1
ATOM 3234 C C . LEU B 1 204 ? 18.622 -3.415 58.266 1.00 47.19 202 LEU B C 1
ATOM 3235 O O . LEU B 1 204 ? 18.578 -4.110 57.256 1.00 47.26 202 LEU B O 1
ATOM 3240 N N . MET B 1 205 ? 17.531 -3.046 58.953 1.00 46.64 203 MET B N 1
ATOM 3241 C CA . MET B 1 205 ? 16.158 -3.395 58.578 1.00 48.38 203 MET B CA 1
ATOM 3242 C C . MET B 1 205 ? 15.772 -2.611 57.292 1.00 51.38 203 MET B C 1
ATOM 3243 O O . MET B 1 205 ? 14.981 -3.106 56.489 1.00 50.22 203 MET B O 1
ATOM 3248 N N . TYR B 1 206 ? 16.356 -1.399 57.097 1.00 46.05 204 TYR B N 1
ATOM 3249 C CA . TYR B 1 206 ? 16.113 -0.556 55.923 1.00 46.05 204 TYR B CA 1
ATOM 3250 C C . TYR B 1 206 ? 17.178 -0.793 54.805 1.00 50.47 204 TYR B C 1
ATOM 3251 O O . TYR B 1 206 ? 17.302 0.009 53.874 1.00 48.16 204 TYR B O 1
ATOM 3260 N N . CYS B 1 207 ? 17.897 -1.925 54.900 1.00 49.92 205 CYS B N 1
ATOM 3261 C CA . CYS B 1 207 ? 18.862 -2.476 53.944 1.00 52.29 205 CYS B CA 1
ATOM 3262 C C . CYS B 1 207 ? 20.169 -1.650 53.836 1.00 51.10 205 CYS B C 1
ATOM 3263 O O . CYS B 1 207 ? 20.768 -1.573 52.753 1.00 50.83 205 CYS B O 1
ATOM 3266 N N . ALA B 1 208 ? 20.670 -1.149 54.979 1.00 42.89 206 ALA B N 1
ATOM 3267 C CA . ALA B 1 208 ? 21.962 -0.452 55.034 1.00 40.55 206 ALA B CA 1
ATOM 3268 C C . ALA B 1 208 ? 23.071 -1.526 54.929 1.00 41.10 206 ALA B C 1
ATOM 3269 O O . ALA B 1 208 ? 22.953 -2.583 55.548 1.00 39.94 206 ALA B O 1
ATOM 3271 N N . LYS B 1 209 ? 24.119 -1.262 54.122 1.00 35.98 207 LYS B N 1
ATOM 3272 C CA . LYS B 1 209 ? 25.232 -2.184 53.885 1.00 35.30 207 LYS B CA 1
ATOM 3273 C C . LYS B 1 209 ? 26.476 -1.811 54.676 1.00 39.23 207 LYS B C 1
ATOM 3274 O O . LYS B 1 209 ? 26.780 -0.629 54.818 1.00 36.92 207 LYS B O 1
ATOM 3280 N N . MET B 1 210 ? 27.207 -2.819 55.170 1.00 37.74 208 MET B N 1
ATOM 3281 C CA . MET B 1 210 ? 28.457 -2.619 55.910 1.00 38.69 208 MET B CA 1
ATOM 3282 C C . MET B 1 210 ? 29.529 -2.263 54.885 1.00 40.11 208 MET B C 1
ATOM 3283 O O . MET B 1 210 ? 29.690 -2.976 53.893 1.00 37.59 208 MET B O 1
ATOM 3288 N N . GLU B 1 211 ? 30.177 -1.105 55.063 1.00 36.33 209 GLU B N 1
ATOM 3289 C CA . GLU B 1 211 ? 31.172 -0.608 54.109 1.00 36.15 209 GLU B CA 1
ATOM 3290 C C . GLU B 1 211 ? 32.410 -0.085 54.795 1.00 38.36 209 GLU B C 1
ATOM 3291 O O . GLU B 1 211 ? 32.350 0.298 55.957 1.00 37.20 209 GLU B O 1
ATOM 3297 N N . LYS B 1 212 ? 33.536 -0.058 54.067 1.00 36.24 210 LYS B N 1
ATOM 3298 C CA . LYS B 1 212 ? 34.788 0.484 54.559 1.00 36.19 210 LYS B CA 1
ATOM 3299 C C . LYS B 1 212 ? 34.729 1.976 54.272 1.00 40.78 210 LYS B C 1
ATOM 3300 O O . LYS B 1 212 ? 34.323 2.366 53.166 1.00 40.69 210 LYS B O 1
ATOM 3305 N N . ASP B 1 213 ? 35.176 2.810 55.228 1.00 37.12 211 ASP B N 1
ATOM 3306 C CA . ASP B 1 213 ? 35.233 4.260 55.024 1.00 36.99 211 ASP B CA 1
ATOM 3307 C C . ASP B 1 213 ? 36.635 4.574 54.465 1.00 43.87 211 ASP B C 1
ATOM 3308 O O . ASP B 1 213 ? 37.418 3.658 54.274 1.00 42.54 211 ASP B O 1
ATOM 3313 N N . GLY B 1 214 ? 36.940 5.839 54.232 1.00 43.22 212 GLY B N 1
ATOM 3314 C CA . GLY B 1 214 ? 38.235 6.272 53.714 1.00 45.16 212 GLY B CA 1
ATOM 3315 C C . GLY B 1 214 ? 39.418 5.894 54.583 1.00 53.36 212 GLY B C 1
ATOM 3316 O O . GLY B 1 214 ? 40.529 5.758 54.071 1.00 54.11 212 GLY B O 1
ATOM 3317 N N . TYR B 1 215 ? 39.178 5.678 55.901 1.00 51.57 213 TYR B N 1
ATOM 3318 C CA . TYR B 1 215 ? 40.206 5.283 56.872 1.00 51.81 213 TYR B CA 1
ATOM 3319 C C . TYR B 1 215 ? 40.367 3.751 56.967 1.00 53.20 213 TYR B C 1
ATOM 3320 O O . TYR B 1 215 ? 41.116 3.262 57.819 1.00 54.35 213 TYR B O 1
ATOM 3329 N N . GLY B 1 216 ? 39.690 3.017 56.083 1.00 47.30 214 GLY B N 1
ATOM 3330 C CA . GLY B 1 216 ? 39.692 1.555 56.053 1.00 45.52 214 GLY B CA 1
ATOM 3331 C C . GLY B 1 216 ? 38.858 0.939 57.166 1.00 46.59 214 GLY B C 1
ATOM 3332 O O . GLY B 1 216 ? 38.972 -0.252 57.442 1.00 47.96 214 GLY B O 1
ATOM 3333 N N . MET B 1 217 ? 38.001 1.733 57.809 1.00 39.28 215 MET B N 1
ATOM 3334 C CA . MET B 1 217 ? 37.179 1.273 58.924 1.00 36.99 215 MET B CA 1
ATOM 3335 C C . MET B 1 217 ? 35.793 0.864 58.477 1.00 39.05 215 MET B C 1
ATOM 3336 O O . MET B 1 217 ? 35.122 1.604 57.753 1.00 38.75 215 MET B O 1
ATOM 3341 N N . THR B 1 218 ? 35.330 -0.288 58.953 1.00 35.01 216 THR B N 1
ATOM 3342 C CA . THR B 1 218 ? 33.954 -0.730 58.725 1.00 33.57 216 THR B CA 1
ATOM 3343 C C . THR B 1 218 ? 33.223 -0.410 60.039 1.00 35.21 216 THR B C 1
ATOM 3344 O O . THR B 1 218 ? 33.913 -0.156 61.030 1.00 33.69 216 THR B O 1
ATOM 3348 N N . PRO B 1 219 ? 31.877 -0.524 60.144 1.00 33.27 217 PRO B N 1
ATOM 3349 C CA . PRO B 1 219 ? 31.229 -0.256 61.445 1.00 34.07 217 PRO B CA 1
ATOM 3350 C C . PRO B 1 219 ? 31.701 -1.200 62.567 1.00 35.75 217 PRO B C 1
ATOM 3351 O O . PRO B 1 219 ? 31.827 -0.741 63.693 1.00 33.78 217 PRO B O 1
ATOM 3355 N N . LEU B 1 220 ? 32.042 -2.472 62.274 1.00 34.45 218 LEU B N 1
ATOM 3356 C CA . LEU B 1 220 ? 32.567 -3.354 63.323 1.00 34.59 218 LEU B CA 1
ATOM 3357 C C . LEU B 1 220 ? 33.824 -2.742 63.978 1.00 37.52 218 LEU B C 1
ATOM 3358 O O . LEU B 1 220 ? 33.875 -2.597 65.205 1.00 35.99 218 LEU B O 1
ATOM 3363 N N . LEU B 1 221 ? 34.794 -2.336 63.151 1.00 34.53 219 LEU B N 1
ATOM 3364 C CA . LEU B 1 221 ? 36.055 -1.761 63.603 1.00 33.41 219 LEU B CA 1
ATOM 3365 C C . LEU B 1 221 ? 35.859 -0.421 64.314 1.00 37.24 219 LEU B C 1
ATOM 3366 O O . LEU B 1 221 ? 36.541 -0.166 65.301 1.00 38.23 219 LEU B O 1
ATOM 3371 N N . SER B 1 222 ? 34.943 0.425 63.835 1.00 34.43 220 SER B N 1
ATOM 3372 C CA . SER B 1 222 ? 34.661 1.725 64.464 1.00 34.10 220 SER B CA 1
ATOM 3373 C C . SER B 1 222 ? 34.144 1.506 65.887 1.00 38.44 220 SER B C 1
ATOM 3374 O O . SER B 1 222 ? 34.541 2.234 66.796 1.00 38.18 220 SER B O 1
ATOM 3377 N N . ALA B 1 223 ? 33.304 0.465 66.084 1.00 34.08 221 ALA B N 1
ATOM 3378 C CA . ALA B 1 223 ? 32.777 0.098 67.399 1.00 34.06 221 ALA B CA 1
ATOM 3379 C C . ALA B 1 223 ? 33.893 -0.404 68.310 1.00 38.71 221 ALA B C 1
ATOM 3380 O O . ALA B 1 223 ? 33.899 -0.069 69.486 1.00 39.31 221 ALA B O 1
ATOM 3382 N N . SER B 1 224 ? 34.828 -1.206 67.771 1.00 36.53 222 SER B N 1
ATOM 3383 C CA . SER B 1 224 ? 35.947 -1.771 68.538 1.00 37.38 222 SER B CA 1
ATOM 3384 C C . SER B 1 224 ? 36.876 -0.679 69.092 1.00 42.97 222 SER B C 1
ATOM 3385 O O . SER B 1 224 ? 37.202 -0.702 70.270 1.00 44.05 222 SER B O 1
ATOM 3388 N N . VAL B 1 225 ? 37.277 0.280 68.261 1.00 40.83 223 VAL B N 1
ATOM 3389 C CA . VAL B 1 225 ?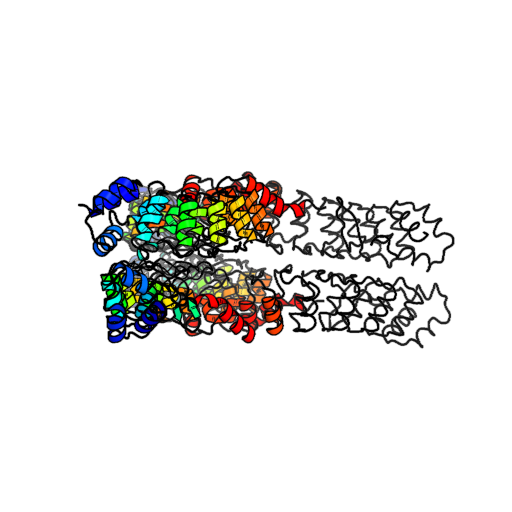 38.194 1.341 68.688 1.00 41.45 223 VAL B CA 1
ATOM 3390 C C . VAL B 1 225 ? 37.504 2.345 69.652 1.00 46.34 223 VAL B C 1
ATOM 3391 O O . VAL B 1 225 ? 38.199 2.963 70.451 1.00 48.18 223 VAL B O 1
ATOM 3395 N N . THR B 1 226 ? 36.166 2.495 69.593 1.00 41.81 224 THR B N 1
ATOM 3396 C CA . THR B 1 226 ? 35.437 3.418 70.473 1.00 41.19 224 THR B CA 1
ATOM 3397 C C . THR B 1 226 ? 34.891 2.704 71.739 1.00 45.41 224 THR B C 1
ATOM 3398 O O . THR B 1 226 ? 34.146 3.312 72.501 1.00 43.93 224 THR B O 1
ATOM 3402 N N . GLY B 1 227 ? 35.258 1.433 71.935 1.00 43.46 225 GLY B N 1
ATOM 3403 C CA . GLY B 1 227 ? 34.844 0.629 73.083 1.00 43.11 225 GLY B CA 1
ATOM 3404 C C . GLY B 1 227 ? 33.363 0.296 73.196 1.00 47.29 225 GLY B C 1
ATOM 3405 O O . GLY B 1 227 ? 32.895 -0.035 74.294 1.00 47.88 225 GLY B O 1
ATOM 3406 N N . HIS B 1 228 ? 32.606 0.343 72.071 1.00 40.82 226 HIS B N 1
ATOM 3407 C CA . HIS B 1 228 ? 31.186 -0.006 72.102 1.00 38.76 226 HIS B CA 1
ATOM 3408 C C . HIS B 1 228 ? 31.043 -1.505 71.880 1.00 44.56 226 HIS B C 1
ATOM 3409 O O . HIS B 1 228 ? 30.753 -1.955 70.765 1.00 43.69 226 HIS B O 1
ATOM 3416 N N . THR B 1 229 ? 31.290 -2.286 72.958 1.00 43.62 227 THR B N 1
ATOM 3417 C CA . THR B 1 229 ? 31.295 -3.763 72.938 1.00 44.17 227 THR B CA 1
ATOM 3418 C C . THR B 1 229 ? 29.914 -4.354 72.614 1.00 46.16 227 THR B C 1
ATOM 3419 O O . THR B 1 229 ? 29.863 -5.470 72.109 1.00 45.80 227 THR B O 1
ATOM 3423 N N . ASN B 1 230 ? 28.817 -3.601 72.855 1.00 42.22 228 ASN B N 1
ATOM 3424 C CA . ASN B 1 230 ? 27.453 -4.028 72.534 1.00 41.39 228 ASN B CA 1
ATOM 3425 C C . ASN B 1 230 ? 27.327 -4.261 71.022 1.00 44.05 228 ASN B C 1
ATOM 3426 O O . ASN B 1 230 ? 26.803 -5.284 70.605 1.00 43.78 228 ASN B O 1
ATOM 3431 N N . ILE B 1 231 ? 27.900 -3.356 70.216 1.00 39.16 229 ILE B N 1
ATOM 3432 C CA . ILE B 1 231 ? 27.855 -3.427 68.764 1.00 38.19 229 ILE B CA 1
ATOM 3433 C C . ILE B 1 231 ? 28.895 -4.453 68.245 1.00 41.54 229 ILE B C 1
ATOM 3434 O O . ILE B 1 231 ? 28.611 -5.139 67.262 1.00 39.88 229 ILE B O 1
ATOM 3439 N N . VAL B 1 232 ? 30.053 -4.589 68.915 1.00 37.77 230 VAL B N 1
ATOM 3440 C CA . VAL B 1 232 ? 31.060 -5.587 68.518 1.00 37.92 230 VAL B CA 1
ATOM 3441 C C . VAL B 1 232 ? 30.443 -6.982 68.673 1.00 42.72 230 VAL B C 1
ATOM 3442 O O . VAL B 1 232 ? 30.479 -7.760 67.726 1.00 42.84 230 VAL B O 1
ATOM 3446 N N . ASP B 1 233 ? 29.808 -7.253 69.828 1.00 40.50 231 ASP B N 1
ATOM 3447 C CA . ASP B 1 233 ? 29.157 -8.523 70.133 1.00 40.80 231 ASP B CA 1
ATOM 3448 C C . ASP B 1 233 ? 28.092 -8.856 69.111 1.00 43.55 231 ASP B C 1
ATOM 3449 O O . ASP B 1 233 ? 28.078 -9.974 68.605 1.00 41.06 231 ASP B O 1
ATOM 3454 N N . PHE B 1 234 ? 27.226 -7.873 68.780 1.00 39.64 232 PHE B N 1
ATOM 3455 C CA . PHE B 1 234 ? 26.144 -8.049 67.815 1.00 39.30 232 PHE B CA 1
ATOM 3456 C C . PHE B 1 234 ? 26.674 -8.383 66.407 1.00 41.86 232 PHE B C 1
ATOM 3457 O O . PHE B 1 234 ? 26.170 -9.314 65.782 1.00 41.99 232 PHE B O 1
ATOM 3465 N N . LEU B 1 235 ? 27.682 -7.643 65.921 1.00 38.08 233 LEU B N 1
ATOM 3466 C CA . LEU B 1 235 ? 28.234 -7.854 64.575 1.00 38.27 233 LEU B CA 1
ATOM 3467 C C . LEU B 1 235 ? 29.090 -9.113 64.480 1.00 45.46 233 LEU B C 1
ATOM 3468 O O . LEU B 1 235 ? 29.060 -9.761 63.427 1.00 47.52 233 LEU B O 1
ATOM 3473 N N . THR B 1 236 ? 29.827 -9.492 65.555 1.00 41.38 234 THR B N 1
ATOM 3474 C CA . THR B 1 236 ? 30.607 -10.744 65.523 1.00 40.74 234 THR B CA 1
ATOM 3475 C C . THR B 1 236 ? 29.652 -11.940 65.506 1.00 45.59 234 THR B C 1
ATOM 3476 O O . THR B 1 236 ? 29.881 -12.874 64.738 1.00 44.49 234 THR B O 1
ATOM 3480 N N . HIS B 1 237 ? 28.561 -11.890 66.300 1.00 46.03 235 HIS B N 1
ATOM 3481 C CA . HIS B 1 237 ? 27.540 -12.952 66.341 1.00 48.80 235 HIS B CA 1
ATOM 3482 C C . HIS B 1 237 ? 26.834 -13.079 64.978 1.00 56.01 235 HIS B C 1
ATOM 3483 O O . HIS B 1 237 ? 26.581 -14.193 64.523 1.00 54.80 235 HIS B O 1
ATOM 3490 N N . HIS B 1 238 ? 26.536 -11.928 64.335 1.00 55.97 236 HIS B N 1
ATOM 3491 C CA . HIS B 1 238 ? 25.912 -11.814 63.011 1.00 57.35 236 HIS B CA 1
ATOM 3492 C C . HIS B 1 238 ? 26.813 -12.482 61.950 1.00 59.16 236 HIS B C 1
ATOM 3493 O O . HIS B 1 238 ? 26.313 -13.207 61.088 1.00 59.48 236 HIS B O 1
ATOM 3500 N N . ALA B 1 239 ? 28.134 -12.266 62.045 1.00 52.83 237 ALA B N 1
ATOM 3501 C CA . ALA B 1 239 ? 29.115 -12.813 61.114 1.00 51.62 237 ALA B CA 1
ATOM 3502 C C . ALA B 1 239 ? 29.360 -14.314 61.309 1.00 52.63 237 ALA B C 1
ATOM 3503 O O . ALA B 1 239 ? 29.581 -15.016 60.326 1.00 52.70 237 ALA B O 1
ATOM 3505 N N . GLN B 1 240 ? 29.334 -14.803 62.564 1.00 46.61 238 GLN B N 1
ATOM 3506 C CA . GLN B 1 240 ? 29.628 -16.191 62.888 1.00 45.41 238 GLN B CA 1
ATOM 3507 C C . GLN B 1 240 ? 28.389 -17.120 62.952 1.00 48.60 238 GLN B C 1
ATOM 3508 O O . GLN B 1 240 ? 28.584 -18.325 63.015 1.00 47.60 238 GLN B O 1
ATOM 3514 N N . THR B 1 241 ? 27.146 -16.589 62.904 1.00 45.53 239 THR B N 1
ATOM 3515 C CA . THR B 1 241 ? 25.918 -17.393 63.046 1.00 44.98 239 THR B CA 1
ATOM 3516 C C . THR B 1 241 ? 25.787 -18.519 61.979 1.00 47.84 239 THR B C 1
ATOM 3517 O O . THR B 1 241 ? 25.363 -19.620 62.337 1.00 47.22 239 THR B O 1
ATOM 3521 N N . SER B 1 242 ? 26.174 -18.276 60.712 1.00 43.55 240 SER B N 1
ATOM 3522 C CA . SER B 1 242 ? 26.077 -19.309 59.664 1.00 42.49 240 SER B CA 1
ATOM 3523 C C . SER B 1 242 ? 27.126 -20.453 59.838 1.00 47.72 240 SER B C 1
ATOM 3524 O O . SER B 1 242 ? 27.000 -21.495 59.181 1.00 47.15 240 SER B O 1
ATOM 3527 N N . LYS B 1 243 ? 28.125 -20.292 60.743 1.00 45.74 241 LYS B N 1
ATOM 3528 C CA . LYS B 1 243 ? 29.161 -21.325 60.991 1.00 46.20 241 LYS B CA 1
ATOM 3529 C C . LYS B 1 243 ? 28.648 -22.439 61.915 1.00 51.94 241 LYS B C 1
ATOM 3530 O O . LYS B 1 243 ? 29.313 -23.464 62.089 1.00 52.50 241 LYS B O 1
ATOM 3536 N N . THR B 1 244 ? 27.450 -22.259 62.487 1.00 50.56 242 THR B N 1
ATOM 3537 C CA . THR B 1 244 ? 26.818 -23.287 63.324 1.00 51.02 242 THR B CA 1
ATOM 3538 C C . THR B 1 244 ? 26.138 -24.335 62.426 1.00 53.98 242 THR B C 1
ATOM 3539 O O . THR B 1 244 ? 25.752 -25.384 62.921 1.00 55.02 242 THR B O 1
ATOM 3543 N N . GLU B 1 245 ? 25.993 -24.043 61.112 1.00 49.81 243 GLU B N 1
ATOM 3544 C CA . GLU B 1 245 ? 25.356 -24.908 60.116 1.00 50.54 243 GLU B CA 1
ATOM 3545 C C . GLU B 1 245 ? 26.253 -26.083 59.729 1.00 56.92 243 GLU B C 1
ATOM 3546 O O . GLU B 1 245 ? 27.386 -25.884 59.283 1.00 57.58 243 GLU B O 1
ATOM 3552 N N . ARG B 1 246 ? 25.741 -27.309 59.899 1.00 54.22 244 ARG B N 1
ATOM 3553 C CA . ARG B 1 246 ? 26.468 -28.533 59.558 1.00 55.65 244 ARG B CA 1
ATOM 3554 C C . ARG B 1 246 ? 26.558 -28.734 58.046 1.00 59.25 244 ARG B C 1
ATOM 3555 O O . ARG B 1 246 ? 25.684 -28.211 57.322 1.00 54.82 244 ARG B O 1
ATOM 3564 N N A ASP C 1 4 ? 99.620 -15.560 56.532 0.50 51.35 2 ASP C N 1
ATOM 3565 N N B ASP C 1 4 ? 98.451 -20.490 68.809 0.50 54.24 2 ASP C N 1
ATOM 3566 C CA A ASP C 1 4 ? 99.101 -14.873 55.355 0.50 51.06 2 ASP C CA 1
ATOM 3567 C CA B ASP C 1 4 ? 98.388 -19.607 67.651 0.50 54.07 2 ASP C CA 1
ATOM 3568 C C A ASP C 1 4 ? 99.251 -13.358 55.510 0.50 54.60 2 ASP C C 1
ATOM 3569 C C B ASP C 1 4 ? 98.685 -18.155 68.027 0.50 57.46 2 ASP C C 1
ATOM 3570 O O A ASP C 1 4 ? 98.760 -12.788 56.484 0.50 53.99 2 ASP C O 1
ATOM 3571 O O B ASP C 1 4 ? 98.189 -17.672 69.048 0.50 57.18 2 ASP C O 1
ATOM 3574 N N A LEU C 1 5 ? 99.959 -12.721 54.558 0.50 51.21 3 LEU C N 1
ATOM 3575 N N B LEU C 1 5 ? 99.492 -17.463 67.197 0.50 53.17 3 LEU C N 1
ATOM 3576 C CA A LEU C 1 5 ? 100.258 -11.287 54.552 0.50 50.73 3 LEU C CA 1
ATOM 3577 C CA B LEU C 1 5 ? 99.857 -16.056 67.398 0.50 52.35 3 LEU C CA 1
ATOM 3578 C C A LEU C 1 5 ? 98.995 -10.437 54.430 0.50 53.78 3 LEU C C 1
ATOM 3579 C C B LEU C 1 5 ? 98.741 -15.132 66.896 0.50 54.87 3 LEU C C 1
ATOM 3580 O O A LEU C 1 5 ? 98.834 -9.488 55.198 0.50 53.72 3 LEU C O 1
ATOM 3581 O O B LEU C 1 5 ? 98.412 -14.155 67.571 0.50 54.26 3 LEU C O 1
ATOM 3584 N N A LYS C 1 6 ? 98.096 -10.793 53.485 0.50 49.38 4 LYS C N 1
ATOM 3585 N N B LYS C 1 6 ? 98.146 -15.459 65.727 0.50 50.35 4 LYS C N 1
ATOM 3586 C CA A LYS C 1 6 ? 96.820 -10.108 53.240 0.50 48.45 4 LYS C CA 1
ATOM 3587 C CA B LYS C 1 6 ? 97.047 -14.708 65.109 0.50 49.51 4 LYS C CA 1
ATOM 3588 C C A LYS C 1 6 ? 95.919 -10.148 54.481 0.50 50.90 4 LYS C C 1
ATOM 3589 C C B LYS C 1 6 ? 95.817 -14.642 66.021 0.50 51.79 4 LYS C C 1
ATOM 3590 O O A LYS C 1 6 ? 95.274 -9.147 54.802 0.50 49.76 4 LYS C O 1
ATOM 3591 O O B LYS C 1 6 ? 95.120 -13.625 66.032 0.50 51.42 4 LYS C O 1
ATOM 3594 N N A THR C 1 7 ? 95.905 -11.299 55.187 0.50 46.93 5 THR C N 1
ATOM 3595 N N B THR C 1 7 ? 95.568 -15.720 66.790 0.50 47.07 5 THR C N 1
ATOM 3596 C CA A THR C 1 7 ? 95.131 -11.517 56.414 0.50 46.44 5 THR C CA 1
ATOM 3597 C CA B THR C 1 7 ? 94.464 -15.822 67.747 0.50 46.41 5 THR C CA 1
ATOM 3598 C C A THR C 1 7 ? 95.717 -10.667 57.545 0.50 48.32 5 THR C C 1
ATOM 3599 C C B THR C 1 7 ? 94.770 -14.953 68.971 0.50 48.19 5 THR C C 1
ATOM 3600 O O A THR C 1 7 ? 94.956 -10.008 58.252 0.50 47.44 5 THR C O 1
ATOM 3601 O O B THR C 1 7 ? 93.906 -14.187 69.399 0.50 47.53 5 THR C O 1
ATOM 3608 N N A ALA C 1 8 ? 97.063 -10.665 57.694 0.50 44.24 6 ALA C N 1
ATOM 3609 N N B ALA C 1 8 ? 96.000 -15.084 69.527 0.50 43.19 6 ALA C N 1
ATOM 3610 C CA A ALA C 1 8 ? 97.802 -9.894 58.706 0.50 43.74 6 ALA C CA 1
ATOM 3611 C CA B ALA C 1 8 ? 96.490 -14.346 70.695 0.50 42.34 6 ALA C CA 1
ATOM 3612 C C A ALA C 1 8 ? 97.541 -8.381 58.599 0.50 46.58 6 ALA C C 1
ATOM 3613 C C B ALA C 1 8 ? 96.405 -12.831 70.494 0.50 43.85 6 ALA C C 1
ATOM 3614 O O A ALA C 1 8 ? 97.481 -7.699 59.625 0.50 46.41 6 ALA C O 1
ATOM 3615 O O B ALA C 1 8 ? 96.015 -12.118 71.417 0.50 42.79 6 ALA C O 1
ATOM 3618 N N A VAL C 1 9 ? 97.352 -7.874 57.363 0.50 42.37 7 VAL C N 1
ATOM 3619 N N B VAL C 1 9 ? 96.737 -12.358 69.273 0.50 39.54 7 VAL C N 1
ATOM 3620 C CA A VAL C 1 9 ? 97.050 -6.467 57.069 0.50 41.64 7 VAL C CA 1
ATOM 3621 C CA B VAL C 1 9 ? 96.697 -10.957 68.844 0.50 39.04 7 VAL C CA 1
ATOM 3622 C C A VAL C 1 9 ? 95.592 -6.160 57.492 0.50 43.32 7 VAL C C 1
ATOM 3623 C C B VAL C 1 9 ? 95.229 -10.499 68.771 0.50 42.60 7 VAL C C 1
ATOM 3624 O O A VAL C 1 9 ? 95.349 -5.139 58.140 0.50 41.90 7 VAL C O 1
ATOM 3625 O O B VAL C 1 9 ? 94.901 -9.423 69.282 0.50 42.60 7 VAL C O 1
ATOM 3632 N N A PHE C 1 10 ? 94.648 -7.060 57.144 0.50 39.24 8 PHE C N 1
ATOM 3633 N N B PHE C 1 10 ? 94.347 -11.334 68.177 0.50 38.23 8 PHE C N 1
ATOM 3634 C CA A PHE C 1 10 ? 93.217 -6.953 57.447 0.50 38.67 8 PHE C CA 1
ATOM 3635 C CA B PHE C 1 10 ? 92.910 -11.050 68.058 0.50 37.57 8 PHE C CA 1
ATOM 3636 C C A PHE C 1 10 ? 92.946 -6.963 58.952 0.50 41.47 8 PHE C C 1
ATOM 3637 C C B PHE C 1 10 ? 92.252 -10.949 69.440 0.50 41.91 8 PHE C C 1
ATOM 3638 O O A PHE C 1 10 ? 92.096 -6.204 59.418 0.50 40.81 8 PHE C O 1
ATOM 3639 O O B PHE C 1 10 ? 91.460 -10.033 69.666 0.50 41.49 8 PHE C O 1
ATOM 3654 N N A ASN C 1 11 ? 93.633 -7.852 59.690 0.50 37.95 9 ASN C N 1
ATOM 3655 N N B ASN C 1 11 ? 92.593 -11.887 70.355 0.50 38.55 9 ASN C N 1
ATOM 3656 C CA A ASN C 1 11 ? 93.477 -8.028 61.133 0.50 37.92 9 ASN C CA 1
ATOM 3657 C CA B ASN C 1 11 ? 92.070 -11.959 71.722 0.50 38.43 9 ASN C CA 1
ATOM 3658 C C A ASN C 1 11 ? 93.944 -6.793 61.899 0.50 41.96 9 ASN C C 1
ATOM 3659 C C B ASN C 1 11 ? 92.429 -10.714 72.537 0.50 42.40 9 ASN C C 1
ATOM 3660 O O A ASN C 1 11 ? 93.212 -6.328 62.773 0.50 42.56 9 ASN C O 1
ATOM 3661 O O B ASN C 1 11 ? 91.551 -10.165 73.209 0.50 41.74 9 ASN C O 1
ATOM 3670 N N A ALA C 1 12 ? 95.121 -6.232 61.538 0.50 37.24 10 ALA C N 1
ATOM 3671 N N B ALA C 1 12 ? 93.706 -10.257 72.458 0.50 38.85 10 ALA C N 1
ATOM 3672 C CA A ALA C 1 12 ? 95.676 -5.023 62.154 0.50 36.56 10 ALA C CA 1
ATOM 3673 C CA B ALA C 1 12 ? 94.198 -9.064 73.157 0.50 38.17 10 ALA C CA 1
ATOM 3674 C C A ALA C 1 12 ? 94.744 -3.814 61.961 0.50 39.69 10 ALA C C 1
ATOM 3675 C C B ALA C 1 12 ? 93.429 -7.803 72.740 0.50 40.68 10 ALA C C 1
ATOM 3676 O O A ALA C 1 12 ? 94.546 -3.045 62.902 0.50 39.49 10 ALA C O 1
ATOM 3677 O O B ALA C 1 12 ? 93.100 -6.987 73.600 0.50 39.65 10 ALA C O 1
ATOM 3680 N N A ALA C 1 13 ? 94.156 -3.672 60.754 0.50 35.13 11 ALA C N 1
ATOM 3681 N N B ALA C 1 13 ? 93.108 -7.672 71.432 0.50 37.33 11 ALA C N 1
ATOM 3682 C CA A ALA C 1 13 ? 93.235 -2.591 60.404 0.50 34.70 11 ALA C CA 1
ATOM 3683 C CA B ALA C 1 13 ? 92.366 -6.541 70.863 0.50 36.97 11 ALA C CA 1
ATOM 3684 C C A ALA C 1 13 ? 91.925 -2.677 61.188 0.50 37.84 11 ALA C C 1
ATOM 3685 C C B ALA C 1 13 ? 90.923 -6.483 71.361 0.50 41.42 11 ALA C C 1
ATOM 3686 O O A ALA C 1 13 ? 91.427 -1.655 61.664 0.50 37.63 11 ALA C O 1
ATOM 3687 O O B ALA C 1 13 ? 90.454 -5.402 71.716 0.50 40.33 11 ALA C O 1
ATOM 3690 N N A ARG C 1 14 ? 91.395 -3.901 61.352 0.50 33.74 12 ARG C N 1
ATOM 3691 N N B ARG C 1 14 ? 90.233 -7.645 71.404 0.50 39.83 12 ARG C N 1
ATOM 3692 C CA A ARG C 1 14 ? 90.163 -4.178 62.090 0.50 32.62 12 ARG C CA 1
ATOM 3693 C CA B ARG C 1 14 ? 88.844 -7.786 71.862 0.50 39.93 12 ARG C CA 1
ATOM 3694 C C A ARG C 1 14 ? 90.341 -3.879 63.579 0.50 37.00 12 ARG C C 1
ATOM 3695 C C B ARG C 1 14 ? 88.710 -7.486 73.366 0.50 45.45 12 ARG C C 1
ATOM 3696 O O A ARG C 1 14 ? 89.449 -3.274 64.179 0.50 35.05 12 ARG C O 1
ATOM 3697 O O B ARG C 1 14 ? 87.727 -6.866 73.778 0.50 45.31 12 ARG C O 1
ATOM 3712 N N A ASP C 1 15 ? 91.496 -4.289 64.160 0.50 34.94 13 ASP C N 1
ATOM 3713 N N B ASP C 1 15 ? 89.691 -7.939 74.171 0.50 43.11 13 ASP C N 1
ATOM 3714 C CA A ASP C 1 15 ? 91.818 -4.101 65.583 0.50 35.94 13 ASP C CA 1
ATOM 3715 C CA B ASP C 1 15 ? 89.733 -7.777 75.629 0.50 43.02 13 ASP C CA 1
ATOM 3716 C C A ASP C 1 15 ? 92.322 -2.686 65.913 0.50 40.69 13 ASP C C 1
ATOM 3717 C C B ASP C 1 15 ? 90.291 -6.417 76.066 0.50 46.97 13 ASP C C 1
ATOM 3718 O O A ASP C 1 15 ? 92.374 -2.321 67.090 0.50 40.72 13 ASP C O 1
ATOM 3719 O O B ASP C 1 15 ? 90.182 -6.066 77.244 0.50 46.66 13 ASP C O 1
ATOM 3728 N N A GLY C 1 16 ? 92.691 -1.919 64.887 0.50 37.45 14 GLY C N 1
ATOM 3729 N N B GLY C 1 16 ? 90.896 -5.686 75.129 0.50 43.32 14 GLY C N 1
ATOM 3730 C CA A GLY C 1 16 ? 93.208 -0.561 65.044 0.50 36.98 14 GLY C CA 1
ATOM 3731 C CA B GLY C 1 16 ? 91.500 -4.383 75.382 0.50 43.00 14 GLY C CA 1
ATOM 3732 C C A GLY C 1 16 ? 94.657 -0.531 65.478 0.50 41.06 14 GLY C C 1
ATOM 3733 C C B GLY C 1 16 ? 92.761 -4.462 76.212 0.50 48.03 14 GLY C C 1
ATOM 3734 O O A GLY C 1 16 ? 95.096 0.418 66.134 0.50 39.77 14 GLY C O 1
ATOM 3735 O O B GLY C 1 16 ? 92.891 -3.749 77.213 0.50 47.76 14 GLY C O 1
ATOM 3736 N N A LYS C 1 17 ? 95.409 -1.576 65.099 0.50 38.58 15 LYS C N 1
ATOM 3737 N N B LYS C 1 17 ? 93.693 -5.349 75.807 0.50 45.03 15 LYS C N 1
ATOM 3738 C CA A LYS C 1 17 ? 96.826 -1.771 65.411 0.50 38.69 15 LYS C CA 1
ATOM 3739 C CA B LYS C 1 17 ? 94.974 -5.566 76.482 0.50 44.85 15 LYS C CA 1
ATOM 3740 C C A LYS C 1 17 ? 97.703 -1.102 64.333 0.50 43.44 15 LYS C C 1
ATOM 3741 C C B LYS C 1 17 ? 96.124 -5.091 75.582 0.50 50.11 15 LYS C C 1
ATOM 3742 O O A LYS C 1 17 ? 98.316 -1.781 63.500 0.50 42.58 15 LYS C O 1
ATOM 3743 O O B LYS C 1 17 ? 96.797 -5.903 74.935 0.50 49.65 15 LYS C O 1
ATOM 3746 N N A LEU C 1 18 ? 97.722 0.250 64.348 0.50 41.27 16 LEU C N 1
ATOM 3747 N N B LEU C 1 18 ? 96.308 -3.754 75.516 0.50 47.14 16 LEU C N 1
ATOM 3748 C CA A LEU C 1 18 ? 98.456 1.108 63.410 0.50 41.49 16 LEU C CA 1
ATOM 3749 C CA B LEU C 1 18 ? 97.334 -3.082 74.706 0.50 47.08 16 LEU C CA 1
ATOM 3750 C C A LEU C 1 18 ? 99.967 0.826 63.408 0.50 45.53 16 LEU C C 1
ATOM 3751 C C B LEU C 1 18 ? 98.749 -3.455 75.137 0.50 50.58 16 LEU C C 1
ATOM 3752 O O A LEU C 1 18 ? 100.557 0.734 62.329 0.50 45.26 16 LEU C O 1
ATOM 3753 O O B LEU C 1 18 ? 99.614 -3.617 74.270 0.50 50.26 16 LEU C O 1
ATOM 3756 N N A ARG C 1 19 ? 100.583 0.681 64.603 0.50 42.03 17 ARG C N 1
ATOM 3757 N N B ARG C 1 19 ? 98.982 -3.603 76.465 0.50 46.36 17 ARG C N 1
ATOM 3758 C CA A ARG C 1 19 ? 102.017 0.403 64.753 0.50 42.12 17 ARG C CA 1
ATOM 3759 C CA B ARG C 1 19 ? 100.277 -3.997 77.030 0.50 45.82 17 ARG C CA 1
ATOM 3760 C C A ARG C 1 19 ? 102.392 -0.979 64.188 0.50 46.99 17 ARG C C 1
ATOM 3761 C C B ARG C 1 19 ? 100.679 -5.393 76.547 0.50 49.17 17 ARG C C 1
ATOM 3762 O O A ARG C 1 19 ? 103.470 -1.133 63.605 0.50 47.42 17 ARG C O 1
ATOM 3763 O O B ARG C 1 19 ? 101.821 -5.579 76.132 0.50 49.51 17 ARG C O 1
ATOM 3766 N N A LEU C 1 20 ? 101.499 -1.971 64.363 0.50 43.32 18 LEU C N 1
ATOM 3767 N N B LEU C 1 20 ? 99.729 -6.354 76.553 0.50 44.93 18 LEU C N 1
ATOM 3768 C CA A LEU C 1 20 ? 101.653 -3.347 63.876 0.50 42.87 18 LEU C CA 1
ATOM 3769 C CA B LEU C 1 20 ? 99.960 -7.729 76.101 0.50 44.51 18 LEU C CA 1
ATOM 3770 C C A LEU C 1 20 ? 101.577 -3.376 62.345 0.50 46.28 18 LEU C C 1
ATOM 3771 C C B LEU C 1 20 ? 100.161 -7.796 74.576 0.50 48.86 18 LEU C C 1
ATOM 3772 O O A LEU C 1 20 ? 102.362 -4.083 61.708 0.50 46.19 18 LEU C O 1
ATOM 3773 O O B LEU C 1 20 ? 101.063 -8.504 74.121 0.50 48.76 18 LEU C O 1
ATOM 3782 N N A LEU C 1 21 ? 100.647 -2.589 61.767 0.50 41.76 19 LEU C N 1
ATOM 3783 N N B LEU C 1 21 ? 99.340 -7.052 73.801 0.50 45.46 19 LEU C N 1
ATOM 3784 C CA A LEU C 1 21 ? 100.440 -2.462 60.326 0.50 41.38 19 LEU C CA 1
ATOM 3785 C CA B LEU C 1 21 ? 99.399 -7.010 72.335 0.50 45.58 19 LEU C CA 1
ATOM 3786 C C A LEU C 1 21 ? 101.617 -1.763 59.637 0.50 44.76 19 LEU C C 1
ATOM 3787 C C B LEU C 1 21 ? 100.724 -6.433 71.825 0.50 49.42 19 LEU C C 1
ATOM 3788 O O A LEU C 1 21 ? 102.051 -2.217 58.575 0.50 42.93 19 LEU C O 1
ATOM 3789 O O B LEU C 1 21 ? 101.350 -7.050 70.960 0.50 48.36 19 LEU C O 1
ATOM 3798 N N A THR C 1 22 ? 102.131 -0.669 60.252 0.50 42.86 20 THR C N 1
ATOM 3799 N N B THR C 1 22 ? 101.135 -5.252 72.347 0.50 46.73 20 THR C N 1
ATOM 3800 C CA A THR C 1 22 ? 103.273 0.118 59.773 0.50 42.80 20 THR C CA 1
ATOM 3801 C CA B THR C 1 22 ? 102.374 -4.570 71.952 0.50 47.11 20 THR C CA 1
ATOM 3802 C C A THR C 1 22 ? 104.507 -0.770 59.552 0.50 46.91 20 THR C C 1
ATOM 3803 C C B THR C 1 22 ? 103.587 -5.480 72.190 0.50 53.70 20 THR C C 1
ATOM 3804 O O A THR C 1 22 ? 105.214 -0.594 58.560 0.50 47.15 20 THR C O 1
ATOM 3805 O O B THR C 1 22 ? 104.481 -5.518 71.349 0.50 53.76 20 THR C O 1
ATOM 3808 N N A LYS C 1 23 ? 104.737 -1.741 60.456 0.50 43.42 21 LYS C N 1
ATOM 3809 N N B LYS C 1 23 ? 103.583 -6.245 73.309 0.50 51.59 21 LYS C N 1
ATOM 3810 C CA A LYS C 1 23 ? 105.840 -2.698 60.378 0.50 43.35 21 LYS C CA 1
ATOM 3811 C CA B LYS C 1 23 ? 104.627 -7.210 73.668 0.50 51.80 21 LYS C CA 1
ATOM 3812 C C A LYS C 1 23 ? 105.613 -3.730 59.265 0.50 47.91 21 LYS C C 1
ATOM 3813 C C B LYS C 1 23 ? 104.594 -8.429 72.737 0.50 56.01 21 LYS C C 1
ATOM 3814 O O A LYS C 1 23 ? 106.577 -4.141 58.616 0.50 47.71 21 LYS C O 1
ATOM 3815 O O B LYS C 1 23 ? 105.653 -8.936 72.373 0.50 55.52 21 LYS C O 1
ATOM 3818 N N A LEU C 1 24 ? 104.345 -4.144 59.047 0.50 44.57 22 LEU C N 1
ATOM 3819 N N B LEU C 1 24 ? 103.380 -8.879 72.333 0.50 53.26 22 LEU C N 1
ATOM 3820 C CA A LEU C 1 24 ? 103.954 -5.114 58.019 0.50 44.51 22 LEU C CA 1
ATOM 3821 C CA B LEU C 1 24 ? 103.171 -10.010 71.417 0.50 53.25 22 LEU C CA 1
ATOM 3822 C C A LEU C 1 24 ? 104.122 -4.562 56.590 0.50 48.30 22 LEU C C 1
ATOM 3823 C C B LEU C 1 24 ? 103.653 -9.695 69.992 0.50 57.51 22 LEU C C 1
ATOM 3824 O O A LEU C 1 24 ? 104.437 -5.332 55.679 0.50 47.84 22 LEU C O 1
ATOM 3825 O O B LEU C 1 24 ? 103.903 -10.619 69.217 0.50 57.15 22 LEU C O 1
ATOM 3828 N N A LEU C 1 25 ? 103.918 -3.237 56.404 0.50 44.86 23 LEU C N 1
ATOM 3829 N N B LEU C 1 25 ? 103.797 -8.396 69.661 0.50 54.31 23 LEU C N 1
ATOM 3830 C CA A LEU C 1 25 ? 104.049 -2.539 55.117 0.50 44.90 23 LEU C CA 1
ATOM 3831 C CA B LEU C 1 25 ? 104.255 -7.925 68.354 0.50 54.47 23 LEU C CA 1
ATOM 3832 C C A LEU C 1 25 ? 105.433 -1.875 54.915 0.50 50.25 23 LEU C C 1
ATOM 3833 C C B LEU C 1 25 ? 105.610 -7.180 68.425 0.50 59.76 23 LEU C C 1
ATOM 3834 O O A LEU C 1 25 ? 105.724 -1.410 53.807 0.50 50.28 23 LEU C O 1
ATOM 3835 O O B LEU C 1 25 ? 106.144 -6.817 67.374 0.50 59.76 23 LEU C O 1
ATOM 3838 N N A ALA C 1 26 ? 106.271 -1.829 55.975 0.50 47.25 24 ALA C N 1
ATOM 3839 N N B ALA C 1 26 ? 106.174 -6.991 69.651 0.50 56.77 24 ALA C N 1
ATOM 3840 C CA A ALA C 1 26 ? 107.602 -1.195 55.997 0.50 47.39 24 ALA C CA 1
ATOM 3841 C CA B ALA C 1 26 ? 107.427 -6.275 69.965 0.50 57.14 24 ALA C CA 1
ATOM 3842 C C A ALA C 1 26 ? 108.480 -1.534 54.778 0.50 53.69 24 ALA C C 1
ATOM 3843 C C B ALA C 1 26 ? 108.587 -6.582 69.005 0.50 62.42 24 ALA C C 1
ATOM 3844 O O A ALA C 1 26 ? 109.048 -0.619 54.180 0.50 53.83 24 ALA C O 1
ATOM 3845 O O B ALA C 1 26 ? 109.316 -5.658 68.632 0.50 62.00 24 ALA C O 1
ATOM 3848 N N A SER C 1 27 ? 108.592 -2.827 54.415 0.50 51.36 25 SER C N 1
ATOM 3849 N N B SER C 1 27 ? 108.765 -7.862 68.620 0.50 59.63 25 SER C N 1
ATOM 3850 C CA A SER C 1 27 ? 109.425 -3.266 53.292 0.50 51.67 25 SER C CA 1
ATOM 3851 C CA B SER C 1 27 ? 109.805 -8.271 67.676 0.50 59.93 25 SER C CA 1
ATOM 3852 C C A SER C 1 27 ? 108.594 -3.582 52.029 0.50 56.81 25 SER C C 1
ATOM 3853 C C B SER C 1 27 ? 109.216 -8.182 66.255 0.50 65.06 25 SER C C 1
ATOM 3854 O O A SER C 1 27 ? 108.963 -4.473 51.254 0.50 56.80 25 SER C O 1
ATOM 3855 O O B SER C 1 27 ? 108.771 -7.099 65.863 0.50 64.69 25 SER C O 1
ATOM 3858 N N A LYS C 1 28 ? 107.494 -2.826 51.810 0.50 53.39 26 LYS C N 1
ATOM 3859 N N B LYS C 1 28 ? 109.181 -9.311 65.507 0.50 62.44 26 LYS C N 1
ATOM 3860 C CA A LYS C 1 28 ? 106.609 -2.995 50.655 0.50 53.58 26 LYS C CA 1
ATOM 3861 C CA B LYS C 1 28 ? 108.628 -9.444 64.152 0.50 62.69 26 LYS C CA 1
ATOM 3862 C C A LYS C 1 28 ? 106.495 -1.717 49.810 0.50 58.50 26 LYS C C 1
ATOM 3863 C C B LYS C 1 28 ? 109.110 -8.300 63.223 0.50 67.59 26 LYS C C 1
ATOM 3864 O O A LYS C 1 28 ? 106.439 -0.615 50.361 0.50 58.00 26 LYS C O 1
ATOM 3865 O O B LYS C 1 28 ? 110.314 -8.031 63.170 0.50 67.29 26 LYS C O 1
ATOM 3868 N N A SER C 1 29 ? 106.437 -1.878 48.472 0.50 55.79 27 SER C N 1
ATOM 3869 N N B SER C 1 29 ? 108.175 -7.642 62.505 0.50 64.03 27 SER C N 1
ATOM 3870 C CA A SER C 1 29 ? 106.295 -0.777 47.511 0.50 55.91 27 SER C CA 1
ATOM 3871 C CA B SER C 1 29 ? 108.417 -6.531 61.581 0.50 63.97 27 SER C CA 1
ATOM 3872 C C A SER C 1 29 ? 104.877 -0.189 47.534 0.50 59.88 27 SER C C 1
ATOM 3873 C C B SER C 1 29 ? 107.096 -5.810 61.309 0.50 67.98 27 SER C C 1
ATOM 3874 O O A SER C 1 29 ? 103.934 -0.885 47.921 0.50 59.39 27 SER C O 1
ATOM 3875 O O B SER C 1 29 ? 106.033 -6.406 61.506 0.50 67.63 27 SER C O 1
ATOM 3880 N N A LYS C 1 30 ? 104.733 1.087 47.097 0.50 56.21 28 LYS C N 1
ATOM 3881 N N B LYS C 1 30 ? 107.160 -4.547 60.827 0.50 64.30 28 LYS C N 1
ATOM 3882 C CA A LYS C 1 30 ? 103.475 1.847 47.044 0.50 55.89 28 LYS C CA 1
ATOM 3883 C CA B LYS C 1 30 ? 105.989 -3.726 60.486 0.50 64.00 28 LYS C CA 1
ATOM 3884 C C A LYS C 1 30 ? 102.340 1.075 46.355 0.50 59.46 28 LYS C C 1
ATOM 3885 C C B LYS C 1 30 ? 105.079 -4.446 59.488 0.50 67.13 28 LYS C C 1
ATOM 3886 O O A LYS C 1 30 ? 101.220 1.066 46.869 0.50 58.99 28 LYS C O 1
ATOM 3887 O O B LYS C 1 30 ? 103.859 -4.379 59.629 0.50 66.65 28 LYS C O 1
ATOM 3890 N N A GLU C 1 31 ? 102.636 0.421 45.212 0.50 55.88 29 GLU C N 1
ATOM 3891 N N B GLU C 1 31 ? 105.681 -5.167 58.513 0.50 63.14 29 GLU C N 1
ATOM 3892 C CA A GLU C 1 31 ? 101.680 -0.388 44.447 0.50 55.44 29 GLU C CA 1
ATOM 3893 C CA B GLU C 1 31 ? 104.984 -5.963 57.504 0.50 62.66 29 GLU C CA 1
ATOM 3894 C C A GLU C 1 31 ? 101.292 -1.667 45.204 0.50 58.19 29 GLU C C 1
ATOM 3895 C C B GLU C 1 31 ? 104.231 -7.124 58.166 0.50 65.66 29 GLU C C 1
ATOM 3896 O O A GLU C 1 31 ? 100.144 -2.099 45.108 0.50 57.79 29 GLU C O 1
ATOM 3897 O O B GLU C 1 31 ? 103.091 -7.401 57.792 0.50 65.15 29 GLU C O 1
ATOM 3900 N N A GLU C 1 32 ? 102.244 -2.270 45.951 0.50 53.85 30 GLU C N 1
ATOM 3901 N N B GLU C 1 32 ? 104.860 -7.776 59.167 0.50 61.33 30 GLU C N 1
ATOM 3902 C CA A GLU C 1 32 ? 102.007 -3.478 46.749 0.50 53.06 30 GLU C CA 1
ATOM 3903 C CA B GLU C 1 32 ? 104.270 -8.887 59.917 0.50 60.71 30 GLU C CA 1
ATOM 3904 C C A GLU C 1 32 ? 101.151 -3.175 47.982 0.50 55.09 30 GLU C C 1
ATOM 3905 C C B GLU C 1 32 ? 103.152 -8.404 60.852 0.50 63.24 30 GLU C C 1
ATOM 3906 O O A GLU C 1 32 ? 100.411 -4.044 48.438 0.50 54.28 30 GLU C O 1
ATOM 3907 O O B GLU C 1 32 ? 102.146 -9.101 60.996 0.50 62.66 30 GLU C O 1
ATOM 3910 N N A VAL C 1 33 ? 101.262 -1.944 48.517 0.50 50.53 31 VAL C N 1
ATOM 3911 N N B VAL C 1 33 ? 103.329 -7.215 61.479 0.50 58.93 31 VAL C N 1
ATOM 3912 C CA A VAL C 1 33 ? 100.514 -1.473 49.686 0.50 49.69 31 VAL C CA 1
ATOM 3913 C CA B VAL C 1 33 ? 102.356 -6.595 62.392 0.50 58.37 31 VAL C CA 1
ATOM 3914 C C A VAL C 1 33 ? 99.048 -1.247 49.275 0.50 53.42 31 VAL C C 1
ATOM 3915 C C B VAL C 1 33 ? 101.115 -6.183 61.588 0.50 62.34 31 VAL C C 1
ATOM 3916 O O A VAL C 1 33 ? 98.146 -1.694 49.989 0.50 52.99 31 VAL C O 1
ATOM 3917 O O B VAL C 1 33 ? 99.995 -6.488 62.005 0.50 62.17 31 VAL C O 1
ATOM 3924 N N A SER C 1 34 ? 98.826 -0.605 48.101 0.50 49.86 32 SER C N 1
ATOM 3925 N N B SER C 1 34 ? 101.324 -5.548 60.412 0.50 58.37 32 SER C N 1
ATOM 3926 C CA A SER C 1 34 ? 97.511 -0.316 47.520 0.50 49.72 32 SER C CA 1
ATOM 3927 C CA B SER C 1 34 ? 100.258 -5.130 59.500 0.50 57.79 32 SER C CA 1
ATOM 3928 C C A SER C 1 34 ? 96.719 -1.586 47.209 0.50 53.95 32 SER C C 1
ATOM 3929 C C B SER C 1 34 ? 99.505 -6.342 58.939 0.50 60.18 32 SER C C 1
ATOM 3930 O O A SER C 1 34 ? 95.496 -1.576 47.333 0.50 53.36 32 SER C O 1
ATOM 3931 O O B SER C 1 34 ? 98.329 -6.215 58.604 0.50 59.72 32 SER C O 1
ATOM 3934 N N A SER C 1 35 ? 97.411 -2.675 46.822 0.50 50.87 33 SER C N 1
ATOM 3935 N N B SER C 1 35 ? 100.176 -7.513 58.865 0.50 55.81 33 SER C N 1
ATOM 3936 C CA A SER C 1 35 ? 96.792 -3.969 46.524 0.50 50.96 33 SER C CA 1
ATOM 3937 C CA B SER C 1 35 ? 99.594 -8.773 58.388 0.50 55.52 33 SER C CA 1
ATOM 3938 C C A SER C 1 35 ? 96.325 -4.677 47.807 0.50 55.39 33 SER C C 1
ATOM 3939 C C B SER C 1 35 ? 98.845 -9.527 59.497 0.50 58.64 33 SER C C 1
ATOM 3940 O O A SER C 1 35 ? 95.222 -5.227 47.831 0.50 54.86 33 SER C O 1
ATOM 3941 O O B SER C 1 35 ? 97.843 -10.185 59.210 0.50 58.49 33 SER C O 1
ATOM 3944 N N A LEU C 1 36 ? 97.162 -4.652 48.868 0.50 52.45 34 LEU C N 1
ATOM 3945 N N B LEU C 1 36 ? 99.336 -9.443 60.750 0.50 53.96 34 LEU C N 1
ATOM 3946 C CA A LEU C 1 36 ? 96.887 -5.278 50.169 0.50 52.38 34 LEU C CA 1
ATOM 3947 C CA B LEU C 1 36 ? 98.729 -10.104 61.909 0.50 53.13 34 LEU C CA 1
ATOM 3948 C C A LEU C 1 36 ? 95.782 -4.552 50.955 0.50 56.77 34 LEU C C 1
ATOM 3949 C C B LEU C 1 36 ? 97.523 -9.326 62.449 0.50 56.10 34 LEU C C 1
ATOM 3950 O O A LEU C 1 36 ? 95.087 -5.185 51.755 0.50 56.06 34 LEU C O 1
ATOM 3951 O O B LEU C 1 36 ? 96.701 -9.902 63.162 0.50 55.83 34 LEU C O 1
ATOM 3954 N N A ILE C 1 37 ? 95.632 -3.230 50.726 0.50 54.12 35 ILE C N 1
ATOM 3955 N N B ILE C 1 37 ? 97.420 -8.026 62.115 0.50 52.66 35 ILE C N 1
ATOM 3956 C CA A ILE C 1 37 ? 94.643 -2.368 51.381 0.50 54.09 35 ILE C CA 1
ATOM 3957 C CA B ILE C 1 37 ? 96.321 -7.158 62.548 0.50 52.89 35 ILE C CA 1
ATOM 3958 C C A ILE C 1 37 ? 93.302 -2.318 50.613 0.50 57.77 35 ILE C C 1
ATOM 3959 C C B ILE C 1 37 ? 95.244 -6.995 61.447 0.50 56.87 35 ILE C C 1
ATOM 3960 O O A ILE C 1 37 ? 92.300 -1.883 51.186 0.50 57.78 35 ILE C O 1
ATOM 3961 O O B ILE C 1 37 ? 94.179 -6.440 61.726 0.50 56.78 35 ILE C O 1
ATOM 3964 N N A SER C 1 38 ? 93.284 -2.742 49.328 0.50 53.60 36 SER C N 1
ATOM 3965 N N B SER C 1 38 ? 95.509 -7.478 60.216 0.50 53.17 36 SER C N 1
ATOM 3966 C CA A SER C 1 38 ? 92.077 -2.761 48.489 0.50 52.79 36 SER C CA 1
ATOM 3967 C CA B SER C 1 38 ? 94.560 -7.383 59.099 0.50 52.80 36 SER C CA 1
ATOM 3968 C C A SER C 1 38 ? 91.514 -4.181 48.319 0.50 56.13 36 SER C C 1
ATOM 3969 C C B SER C 1 38 ? 93.718 -8.652 58.936 0.50 56.14 36 SER C C 1
ATOM 3970 O O A SER C 1 38 ? 90.414 -4.345 47.781 0.50 56.67 36 SER C O 1
ATOM 3971 O O B SER C 1 38 ? 92.629 -8.587 58.361 0.50 55.92 36 SER C O 1
ATOM 3974 N N A GLU C 1 39 ? 92.260 -5.204 48.786 0.50 50.89 37 GLU C N 1
ATOM 3975 N N B GLU C 1 39 ? 94.229 -9.799 59.435 0.50 51.87 37 GLU C N 1
ATOM 3976 C CA A GLU C 1 39 ? 91.837 -6.605 48.738 0.50 49.86 37 GLU C CA 1
ATOM 3977 C CA B GLU C 1 39 ? 93.583 -11.114 59.367 0.50 51.24 37 GLU C CA 1
ATOM 3978 C C A GLU C 1 39 ? 90.778 -6.834 49.814 0.50 51.26 37 GLU C C 1
ATOM 3979 C C B GLU C 1 39 ? 92.256 -11.154 60.128 0.50 54.22 37 GLU C C 1
ATOM 3980 O O A GLU C 1 39 ? 90.691 -6.051 50.766 0.50 50.87 37 GLU C O 1
ATOM 3981 O O B GLU C 1 39 ? 92.057 -10.383 61.070 0.50 53.61 37 GLU C O 1
ATOM 3984 N N A LYS C 1 40 ? 89.959 -7.884 49.656 0.50 45.49 38 LYS C N 1
ATOM 3985 N N B LYS C 1 40 ? 91.352 -12.055 59.711 0.50 50.26 38 LYS C N 1
ATOM 3986 C CA A LYS C 1 40 ? 88.897 -8.182 50.609 0.50 44.41 38 LYS C CA 1
ATOM 3987 C CA B LYS C 1 40 ? 90.042 -12.211 60.338 0.50 49.80 38 LYS C CA 1
ATOM 3988 C C A LYS C 1 40 ? 89.108 -9.525 51.299 0.50 46.16 38 LYS C C 1
ATOM 3989 C C B LYS C 1 40 ? 89.968 -13.472 61.188 0.50 52.46 38 LYS C C 1
ATOM 3990 O O A LYS C 1 40 ? 89.481 -10.507 50.654 0.50 45.50 38 LYS C O 1
ATOM 3991 O O B LYS C 1 40 ? 90.423 -14.536 60.767 0.50 51.88 38 LYS C O 1
ATOM 3994 N N A THR C 1 41 ? 88.873 -9.553 52.617 0.50 41.48 39 THR C N 1
ATOM 3995 N N B THR C 1 41 ? 89.397 -13.341 62.392 0.50 48.20 39 THR C N 1
ATOM 3996 C CA A THR C 1 41 ? 88.969 -10.748 53.450 0.50 40.94 39 THR C CA 1
ATOM 3997 C CA B THR C 1 41 ? 89.184 -14.440 63.327 0.50 47.71 39 THR C CA 1
ATOM 3998 C C A THR C 1 41 ? 87.619 -10.926 54.147 0.50 43.55 39 THR C C 1
ATOM 3999 C C B THR C 1 41 ? 87.709 -14.448 63.706 0.50 50.48 39 THR C C 1
ATOM 4000 O O A THR C 1 41 ? 87.214 -10.060 54.924 0.50 42.70 39 THR C O 1
ATOM 4001 O O B THR C 1 41 ? 87.214 -13.474 64.283 0.50 50.15 39 THR C O 1
ATOM 4004 N N A ASN C 1 42 ? 86.906 -12.029 53.818 0.50 40.04 40 ASN C N 1
ATOM 4005 N N B ASN C 1 42 ? 86.997 -15.526 63.311 0.50 46.46 40 ASN C N 1
ATOM 4006 C CA A ASN C 1 42 ? 85.571 -12.382 54.319 0.50 39.65 40 ASN C CA 1
ATOM 4007 C CA B ASN C 1 42 ? 85.553 -15.743 63.497 0.50 46.23 40 ASN C CA 1
ATOM 4008 C C A ASN C 1 42 ? 84.544 -11.289 53.920 0.50 42.78 40 ASN C C 1
ATOM 4009 C C B ASN C 1 42 ? 84.733 -14.679 62.724 0.50 50.12 40 ASN C C 1
ATOM 4010 O O A ASN C 1 42 ? 83.763 -10.812 54.750 0.50 41.88 40 ASN C O 1
ATOM 4011 O O B ASN C 1 42 ? 83.654 -14.266 63.165 0.50 49.94 40 ASN C O 1
ATOM 4014 N N A GLY C 1 43 ? 84.591 -10.902 52.642 0.50 39.55 41 GLY C N 1
ATOM 4015 N N B GLY C 1 43 ? 85.257 -14.272 61.565 0.50 46.12 41 GLY C N 1
ATOM 4016 C CA A GLY C 1 43 ? 83.716 -9.900 52.036 0.50 39.35 41 GLY C CA 1
ATOM 4017 C CA B GLY C 1 43 ? 84.631 -13.294 60.680 0.50 45.38 41 GLY C CA 1
ATOM 4018 C C A GLY C 1 43 ? 83.990 -8.444 52.372 0.50 43.73 41 GLY C C 1
ATOM 4019 C C B GLY C 1 43 ? 84.997 -11.842 60.922 0.50 48.36 41 GLY C C 1
ATOM 4020 O O A GLY C 1 43 ? 83.370 -7.561 51.771 0.50 44.24 41 GLY C O 1
ATOM 4021 O O B GLY C 1 43 ? 84.759 -11.004 60.050 0.50 47.84 41 GLY C O 1
ATOM 4022 N N A ALA C 1 44 ? 84.920 -8.163 53.310 0.50 39.73 42 ALA C N 1
ATOM 4023 N N B ALA C 1 44 ? 85.588 -11.527 62.091 0.50 44.06 42 ALA C N 1
ATOM 4024 C CA A ALA C 1 44 ? 85.221 -6.792 53.734 0.50 39.23 42 ALA C CA 1
ATOM 4025 C CA B ALA C 1 44 ? 85.955 -10.159 62.459 0.50 43.26 42 ALA C CA 1
ATOM 4026 C C A ALA C 1 44 ? 86.664 -6.359 53.461 0.50 41.91 42 ALA C C 1
ATOM 4027 C C B ALA C 1 44 ? 87.463 -9.941 62.578 0.50 46.34 42 ALA C C 1
ATOM 4028 O O A ALA C 1 44 ? 87.581 -7.181 53.473 0.50 41.78 42 ALA C O 1
ATOM 4029 O O B ALA C 1 44 ? 88.195 -10.868 62.920 0.50 45.58 42 ALA C O 1
ATOM 4032 N N A THR C 1 45 ? 86.851 -5.039 53.254 0.50 37.23 43 THR C N 1
ATOM 4033 N N B THR C 1 45 ? 87.910 -8.692 62.333 0.50 42.44 43 THR C N 1
ATOM 4034 C CA A THR C 1 45 ? 88.140 -4.388 52.996 0.50 35.70 43 THR C CA 1
ATOM 4035 C CA B THR C 1 45 ? 89.311 -8.261 62.440 0.50 41.89 43 THR C CA 1
ATOM 4036 C C A THR C 1 45 ? 88.747 -3.855 54.317 0.50 39.06 43 THR C C 1
ATOM 4037 C C B THR C 1 45 ? 89.587 -7.726 63.863 0.50 44.95 43 THR C C 1
ATOM 4038 O O A THR C 1 45 ? 87.982 -3.589 55.241 0.50 38.64 43 THR C O 1
ATOM 4039 O O B THR C 1 45 ? 88.633 -7.321 64.533 0.50 44.67 43 THR C O 1
ATOM 4046 N N A PRO C 1 46 ? 90.087 -3.628 54.413 0.50 35.61 44 PRO C N 1
ATOM 4047 N N B PRO C 1 46 ? 90.863 -7.667 64.332 0.50 40.61 44 PRO C N 1
ATOM 4048 C CA A PRO C 1 46 ? 90.664 -3.085 55.662 0.50 35.53 44 PRO C CA 1
ATOM 4049 C CA B PRO C 1 46 ? 91.132 -7.113 65.675 0.50 39.90 44 PRO C CA 1
ATOM 4050 C C A PRO C 1 46 ? 90.107 -1.715 56.078 0.50 39.01 44 PRO C C 1
ATOM 4051 C C B PRO C 1 46 ? 90.541 -5.713 65.918 0.50 42.00 44 PRO C C 1
ATOM 4052 O O A PRO C 1 46 ? 89.993 -1.458 57.279 0.50 39.00 44 PRO C O 1
ATOM 4053 O O B PRO C 1 46 ? 90.000 -5.470 67.003 0.50 40.43 44 PRO C O 1
ATOM 4060 N N A LEU C 1 47 ? 89.773 -0.840 55.100 0.50 34.20 45 LEU C N 1
ATOM 4061 N N B LEU C 1 47 ? 90.613 -4.810 64.908 0.50 38.31 45 LEU C N 1
ATOM 4062 C CA A LEU C 1 47 ? 89.219 0.496 55.348 0.50 34.01 45 LEU C CA 1
ATOM 4063 C CA B LEU C 1 47 ? 90.095 -3.433 64.988 0.50 37.86 45 LEU C CA 1
ATOM 4064 C C A LEU C 1 47 ? 87.814 0.408 55.953 0.50 38.27 45 LEU C C 1
ATOM 4065 C C B LEU C 1 47 ? 88.579 -3.397 65.243 0.50 39.83 45 LEU C C 1
ATOM 4066 O O A LEU C 1 47 ? 87.482 1.208 56.827 0.50 37.62 45 LEU C O 1
ATOM 4067 O O B LEU C 1 47 ? 88.129 -2.627 66.099 0.50 38.59 45 LEU C O 1
ATOM 4076 N N A LEU C 1 48 ? 87.013 -0.582 55.514 0.50 35.10 46 LEU C N 1
ATOM 4077 N N B LEU C 1 48 ? 87.804 -4.234 64.516 0.50 35.47 46 LEU C N 1
ATOM 4078 C CA A LEU C 1 48 ? 85.655 -0.811 56.004 0.50 35.11 46 LEU C CA 1
ATOM 4079 C CA B LEU C 1 48 ? 86.351 -4.306 64.672 0.50 35.13 46 LEU C CA 1
ATOM 4080 C C A LEU C 1 48 ? 85.648 -1.234 57.485 0.50 38.55 46 LEU C C 1
ATOM 4081 C C B LEU C 1 48 ? 85.970 -4.691 66.107 0.50 38.51 46 LEU C C 1
ATOM 4082 O O A LEU C 1 48 ? 84.860 -0.692 58.254 0.50 37.71 46 LEU C O 1
ATOM 4083 O O B LEU C 1 48 ? 85.117 -4.032 66.697 0.50 37.88 46 LEU C O 1
ATOM 4092 N N A MET C 1 49 ? 86.537 -2.164 57.881 0.50 35.25 47 MET C N 1
ATOM 4093 N N B MET C 1 49 ? 86.622 -5.723 66.671 0.50 35.16 47 MET C N 1
ATOM 4094 C CA A MET C 1 49 ? 86.645 -2.647 59.266 0.50 35.15 47 MET C CA 1
ATOM 4095 C CA B MET C 1 49 ? 86.358 -6.165 68.039 0.50 35.71 47 MET C CA 1
ATOM 4096 C C A MET C 1 49 ? 87.106 -1.533 60.216 0.50 37.37 47 MET C C 1
ATOM 4097 C C B MET C 1 49 ? 86.821 -5.110 69.067 0.50 40.16 47 MET C C 1
ATOM 4098 O O A MET C 1 49 ? 86.591 -1.425 61.330 0.50 36.79 47 MET C O 1
ATOM 4099 O O B MET C 1 49 ? 86.169 -4.948 70.102 0.50 39.52 47 MET C O 1
ATOM 4108 N N A ALA C 1 50 ? 88.034 -0.682 59.747 0.50 32.45 48 ALA C N 1
ATOM 4109 N N B ALA C 1 50 ? 87.905 -4.364 68.758 0.50 37.28 48 ALA C N 1
ATOM 4110 C CA A ALA C 1 50 ? 88.574 0.466 60.483 0.50 31.97 48 ALA C CA 1
ATOM 4111 C CA B ALA C 1 50 ? 88.432 -3.297 69.614 0.50 36.88 48 ALA C CA 1
ATOM 4112 C C A ALA C 1 50 ? 87.498 1.536 60.676 0.50 35.89 48 ALA C C 1
ATOM 4113 C C B ALA C 1 50 ? 87.424 -2.135 69.720 0.50 40.06 48 ALA C C 1
ATOM 4114 O O A ALA C 1 50 ? 87.494 2.234 61.693 0.50 34.69 48 ALA C O 1
ATOM 4115 O O B ALA C 1 50 ? 87.144 -1.667 70.827 0.50 39.68 48 ALA C O 1
ATOM 4118 N N A ALA C 1 51 ? 86.573 1.648 59.702 0.50 33.15 49 ALA C N 1
ATOM 4119 N N B ALA C 1 51 ? 86.847 -1.718 68.572 0.50 35.36 49 ALA C N 1
ATOM 4120 C CA A ALA C 1 51 ? 85.452 2.580 59.768 0.50 32.08 49 ALA C CA 1
ATOM 4121 C CA B ALA C 1 51 ? 85.853 -0.650 68.467 0.50 34.41 49 ALA C CA 1
ATOM 4122 C C A ALA C 1 51 ? 84.379 2.026 60.690 0.50 34.74 49 ALA C C 1
ATOM 4123 C C B ALA C 1 51 ? 84.466 -1.063 69.004 0.50 37.14 49 ALA C C 1
ATOM 4124 O O A ALA C 1 51 ? 83.873 2.755 61.540 0.50 33.87 49 ALA C O 1
ATOM 4125 O O B ALA C 1 51 ? 83.755 -0.216 69.546 0.50 36.89 49 ALA C O 1
ATOM 4128 N N A ARG C 1 52 ? 84.069 0.721 60.555 0.50 32.13 50 ARG C N 1
ATOM 4129 N N B ARG C 1 52 ? 84.089 -2.352 68.862 0.50 33.60 50 ARG C N 1
ATOM 4130 C CA A ARG C 1 52 ? 83.058 0.006 61.337 0.50 31.89 50 ARG C CA 1
ATOM 4131 C CA B ARG C 1 52 ? 82.799 -2.875 69.324 0.50 33.41 50 ARG C CA 1
ATOM 4132 C C A ARG C 1 52 ? 83.415 -0.111 62.823 0.50 35.58 50 ARG C C 1
ATOM 4133 C C B ARG C 1 52 ? 82.682 -2.908 70.854 0.50 38.46 50 ARG C C 1
ATOM 4134 O O A ARG C 1 52 ? 82.506 -0.204 63.652 0.50 35.40 50 ARG C O 1
ATOM 4135 O O B ARG C 1 52 ? 81.603 -2.651 71.383 0.50 37.81 50 ARG C O 1
ATOM 4138 N N A TYR C 1 53 ? 84.714 -0.128 63.159 0.50 32.11 51 TYR C N 1
ATOM 4139 N N B TYR C 1 53 ? 83.784 -3.214 71.559 0.50 36.24 51 TYR C N 1
ATOM 4140 C CA A TYR C 1 53 ? 85.149 -0.267 64.550 0.50 31.97 51 TYR C CA 1
ATOM 4141 C CA B TYR C 1 53 ? 83.785 -3.305 73.022 0.50 36.03 51 TYR C CA 1
ATOM 4142 C C A TYR C 1 53 ? 85.820 1.027 65.056 0.50 36.07 51 TYR C C 1
ATOM 4143 C C B TYR C 1 53 ? 84.378 -2.040 73.682 0.50 41.99 51 TYR C C 1
ATOM 4144 O O A TYR C 1 53 ? 86.492 1.017 66.082 0.50 36.58 51 TYR C O 1
ATOM 4145 O O B TYR C 1 53 ? 84.632 -2.029 74.889 0.50 41.55 51 TYR C O 1
ATOM 4162 N N A GLY C 1 54 ? 85.537 2.131 64.365 0.50 33.33 52 GLY C N 1
ATOM 4163 N N B GLY C 1 54 ? 84.500 -0.977 72.881 0.50 40.08 52 GLY C N 1
ATOM 4164 C CA A GLY C 1 54 ? 85.941 3.496 64.692 0.50 33.12 52 GLY C CA 1
ATOM 4165 C CA B GLY C 1 54 ? 84.936 0.354 73.285 0.50 40.46 52 GLY C CA 1
ATOM 4166 C C A GLY C 1 54 ? 87.385 3.774 65.026 0.50 37.02 52 GLY C C 1
ATOM 4167 C C B GLY C 1 54 ? 86.301 0.509 73.909 0.50 44.68 52 GLY C C 1
ATOM 4168 O O A GLY C 1 54 ? 87.670 4.385 66.060 0.50 37.39 52 GLY C O 1
ATOM 4169 O O B GLY C 1 54 ? 86.439 1.249 74.886 0.50 44.46 52 GLY C O 1
ATOM 4170 N N A HIS C 1 55 ? 88.296 3.382 64.139 0.50 32.71 53 HIS C N 1
ATOM 4171 N N B HIS C 1 55 ? 87.318 -0.142 73.329 0.50 41.26 53 HIS C N 1
ATOM 4172 C CA A HIS C 1 55 ? 89.719 3.634 64.344 0.50 32.62 53 HIS C CA 1
ATOM 4173 C CA B HIS C 1 55 ? 88.689 -0.034 73.816 0.50 41.38 53 HIS C CA 1
ATOM 4174 C C A HIS C 1 55 ? 90.131 4.794 63.449 0.50 37.98 53 HIS C C 1
ATOM 4175 C C B HIS C 1 55 ? 89.393 1.064 73.011 0.50 45.91 53 HIS C C 1
ATOM 4176 O O A HIS C 1 55 ? 90.420 4.590 62.262 0.50 37.44 53 HIS C O 1
ATOM 4177 O O B HIS C 1 55 ? 90.051 0.784 72.003 0.50 44.93 53 HIS C O 1
ATOM 4190 N N A LEU C 1 56 ? 90.092 6.029 64.017 0.50 35.22 54 LEU C N 1
ATOM 4191 N N B LEU C 1 56 ? 89.171 2.334 73.434 0.50 43.52 54 LEU C N 1
ATOM 4192 C CA A LEU C 1 56 ? 90.376 7.288 63.322 0.50 35.80 54 LEU C CA 1
ATOM 4193 C CA B LEU C 1 56 ? 89.677 3.560 72.803 0.50 43.86 54 LEU C CA 1
ATOM 4194 C C A LEU C 1 56 ? 91.785 7.321 62.725 0.50 40.92 54 LEU C C 1
ATOM 4195 C C B LEU C 1 56 ? 91.175 3.503 72.546 0.50 47.91 54 LEU C C 1
ATOM 4196 O O A LEU C 1 56 ? 91.927 7.695 61.561 0.50 40.38 54 LEU C O 1
ATOM 4197 O O B LEU C 1 56 ? 91.592 3.767 71.416 0.50 47.93 54 LEU C O 1
ATOM 4206 N N A ASP C 1 57 ? 92.814 6.944 63.517 0.50 38.17 55 ASP C N 1
ATOM 4207 N N B ASP C 1 57 ? 91.974 3.145 73.582 0.50 43.63 55 ASP C N 1
ATOM 4208 C CA A ASP C 1 57 ? 94.217 6.914 63.091 0.50 38.20 55 ASP C CA 1
ATOM 4209 C CA B ASP C 1 57 ? 93.427 3.019 73.493 0.50 43.31 55 ASP C CA 1
ATOM 4210 C C A ASP C 1 57 ? 94.410 5.942 61.922 0.50 40.98 55 ASP C C 1
ATOM 4211 C C B ASP C 1 57 ? 93.844 1.951 72.478 0.50 45.76 55 ASP C C 1
ATOM 4212 O O A ASP C 1 57 ? 95.069 6.280 60.933 0.50 39.18 55 ASP C O 1
ATOM 4213 O O B ASP C 1 57 ? 94.851 2.125 71.792 0.50 45.88 55 ASP C O 1
ATOM 4216 N N A MET C 1 58 ? 93.795 4.748 62.033 0.50 37.51 56 MET C N 1
ATOM 4217 N N B MET C 1 58 ? 93.064 0.858 72.376 0.50 40.54 56 MET C N 1
ATOM 4218 C CA A MET C 1 58 ? 93.860 3.682 61.042 0.50 37.19 56 MET C CA 1
ATOM 4219 C CA B MET C 1 58 ? 93.327 -0.244 71.452 0.50 39.09 56 MET C CA 1
ATOM 4220 C C A MET C 1 58 ? 93.226 4.134 59.727 0.50 41.33 56 MET C C 1
ATOM 4221 C C B MET C 1 58 ? 93.061 0.178 70.000 0.50 41.52 56 MET C C 1
ATOM 4222 O O A MET C 1 58 ? 93.870 4.020 58.683 0.50 40.99 56 MET C O 1
ATOM 4223 O O B MET C 1 58 ? 93.900 -0.095 69.141 0.50 40.71 56 MET C O 1
ATOM 4232 N N A VAL C 1 59 ? 91.992 4.685 59.792 0.50 37.76 57 VAL C N 1
ATOM 4233 N N B VAL C 1 59 ? 91.914 0.850 69.737 0.50 38.01 57 VAL C N 1
ATOM 4234 C CA A VAL C 1 59 ? 91.250 5.185 58.634 0.50 37.76 57 VAL C CA 1
ATOM 4235 C CA B VAL C 1 59 ? 91.519 1.330 68.409 0.50 37.73 57 VAL C CA 1
ATOM 4236 C C A VAL C 1 59 ? 92.072 6.241 57.889 0.50 40.44 57 VAL C C 1
ATOM 4237 C C B VAL C 1 59 ? 92.578 2.274 67.821 0.50 41.80 57 VAL C C 1
ATOM 4238 O O A VAL C 1 59 ? 92.187 6.149 56.669 0.50 39.21 57 VAL C O 1
ATOM 4239 O O B VAL C 1 59 ? 93.041 2.036 66.707 0.50 40.28 57 VAL C O 1
ATOM 4242 N N A GLU C 1 60 ? 92.692 7.194 58.629 0.50 37.50 58 GLU C N 1
ATOM 4243 N N B GLU C 1 60 ? 92.974 3.314 68.583 0.50 40.08 58 GLU C N 1
ATOM 4244 C CA A GLU C 1 60 ? 93.543 8.258 58.084 0.50 37.79 58 GLU C CA 1
ATOM 4245 C CA B GLU C 1 60 ? 93.968 4.326 68.194 0.50 41.23 58 GLU C CA 1
ATOM 4246 C C A GLU C 1 60 ? 94.759 7.701 57.337 0.50 43.02 58 GLU C C 1
ATOM 4247 C C B GLU C 1 60 ? 95.331 3.695 67.874 0.50 47.42 58 GLU C C 1
ATOM 4248 O O A GLU C 1 60 ? 95.097 8.197 56.262 0.50 42.34 58 GLU C O 1
ATOM 4249 O O B GLU C 1 60 ? 95.996 4.132 66.933 0.50 47.97 58 GLU C O 1
ATOM 4260 N N A PHE C 1 61 ? 95.402 6.667 57.905 0.50 40.90 59 PHE C N 1
ATOM 4261 N N B PHE C 1 61 ? 95.724 2.655 68.642 0.50 44.77 59 PHE C N 1
ATOM 4262 C CA A PHE C 1 61 ? 96.563 6.000 57.319 0.50 41.24 59 PHE C CA 1
ATOM 4263 C CA B PHE C 1 61 ? 96.964 1.901 68.460 0.50 44.89 59 PHE C CA 1
ATOM 4264 C C A PHE C 1 61 ? 96.211 5.326 55.990 0.50 45.17 59 PHE C C 1
ATOM 4265 C C B PHE C 1 61 ? 96.946 1.121 67.144 0.50 49.70 59 PHE C C 1
ATOM 4266 O O A PHE C 1 61 ? 96.940 5.500 55.018 0.50 45.07 59 PHE C O 1
ATOM 4267 O O B PHE C 1 61 ? 97.938 1.152 66.417 0.50 49.27 59 PHE C O 1
ATOM 4282 N N A LEU C 1 62 ? 95.099 4.562 55.954 0.50 41.59 60 LEU C N 1
ATOM 4283 N N B LEU C 1 62 ? 95.827 0.413 66.851 0.50 46.66 60 LEU C N 1
ATOM 4284 C CA A LEU C 1 62 ? 94.663 3.804 54.780 0.50 41.23 60 LEU C CA 1
ATOM 4285 C CA B LEU C 1 62 ? 95.645 -0.393 65.639 0.50 46.68 60 LEU C CA 1
ATOM 4286 C C A LEU C 1 62 ? 94.289 4.724 53.616 0.50 46.20 60 LEU C C 1
ATOM 4287 C C B LEU C 1 62 ? 95.491 0.488 64.390 0.50 52.54 60 LEU C C 1
ATOM 4288 O O A LEU C 1 62 ? 94.725 4.467 52.497 0.50 46.35 60 LEU C O 1
ATOM 4289 O O B LEU C 1 62 ? 95.939 0.090 63.312 0.50 51.44 60 LEU C O 1
ATOM 4298 N N A LEU C 1 63 ? 93.543 5.810 53.887 0.50 43.24 61 LEU C N 1
ATOM 4299 N N B LEU C 1 63 ? 94.878 1.683 64.539 0.50 51.72 61 LEU C N 1
ATOM 4300 C CA A LEU C 1 63 ? 93.127 6.799 52.885 0.50 43.55 61 LEU C CA 1
ATOM 4301 C CA B LEU C 1 63 ? 94.687 2.640 63.443 0.50 52.79 61 LEU C CA 1
ATOM 4302 C C A LEU C 1 63 ? 94.317 7.623 52.353 0.50 49.10 61 LEU C C 1
ATOM 4303 C C B LEU C 1 63 ? 95.996 3.360 63.083 0.50 59.43 61 LEU C C 1
ATOM 4304 O O A LEU C 1 63 ? 94.291 8.046 51.193 0.50 48.70 61 LEU C O 1
ATOM 4305 O O B LEU C 1 63 ? 96.136 3.844 61.957 0.50 58.93 61 LEU C O 1
ATOM 4314 N N A GLU C 1 64 ? 95.352 7.849 53.189 0.50 46.94 62 GLU C N 1
ATOM 4315 N N B GLU C 1 64 ? 96.945 3.431 64.039 0.50 58.14 62 GLU C N 1
ATOM 4316 C CA A GLU C 1 64 ? 96.554 8.587 52.775 0.50 47.16 62 GLU C CA 1
ATOM 4317 C CA B GLU C 1 64 ? 98.258 4.048 63.842 0.50 59.02 62 GLU C CA 1
ATOM 4318 C C A GLU C 1 64 ? 97.425 7.743 51.834 0.50 52.51 62 GLU C C 1
ATOM 4319 C C B GLU C 1 64 ? 99.168 3.093 63.072 0.50 65.39 62 GLU C C 1
ATOM 4320 O O A GLU C 1 64 ? 98.123 8.300 50.985 0.50 52.77 62 GLU C O 1
ATOM 4321 O O B GLU C 1 64 ? 99.931 3.539 62.218 0.50 65.65 62 GLU C O 1
ATOM 4324 N N A GLN C 1 65 ? 97.377 6.404 51.985 0.50 49.28 63 GLN C N 1
ATOM 4325 N N B GLN C 1 65 ? 99.075 1.780 63.370 0.50 63.53 63 GLN C N 1
ATOM 4326 C CA A GLN C 1 65 ? 98.133 5.458 51.159 0.50 49.34 63 GLN C CA 1
ATOM 4327 C CA B GLN C 1 65 ? 99.866 0.719 62.735 0.50 63.93 63 GLN C CA 1
ATOM 4328 C C A GLN C 1 65 ? 97.437 5.216 49.810 0.50 54.29 63 GLN C C 1
ATOM 4329 C C B GLN C 1 65 ? 99.445 0.502 61.280 0.50 69.12 63 GLN C C 1
ATOM 4330 O O A GLN C 1 65 ? 98.079 5.331 48.761 0.50 54.68 63 GLN C O 1
ATOM 4331 O O B GLN C 1 65 ? 100.302 0.461 60.394 0.50 69.45 63 GLN C O 1
ATOM 4342 N N A CYS C 1 66 ? 96.126 4.883 49.845 0.50 50.38 64 CYS C N 1
ATOM 4343 N N B CYS C 1 66 ? 98.129 0.364 61.042 0.50 65.60 64 CYS C N 1
ATOM 4344 C CA A CYS C 1 66 ? 95.283 4.634 48.672 0.50 49.97 64 CYS C CA 1
ATOM 4345 C CA B CYS C 1 66 ? 97.543 0.169 59.718 0.50 65.49 64 CYS C CA 1
ATOM 4346 C C A CYS C 1 66 ? 93.834 5.017 48.988 0.50 53.21 64 CYS C C 1
ATOM 4347 C C B CYS C 1 66 ? 96.156 0.819 59.682 0.50 68.59 64 CYS C C 1
ATOM 4348 O O A CYS C 1 66 ? 93.273 4.539 49.977 0.50 53.32 64 CYS C O 1
ATOM 4349 O O B CYS C 1 66 ? 95.246 0.387 60.396 0.50 68.62 64 CYS C O 1
ATOM 4354 N N A SER C 1 67 ? 93.238 5.884 48.149 0.50 48.47 65 SER C N 1
ATOM 4355 N N B SER C 1 67 ? 96.017 1.886 58.878 0.50 63.75 65 SER C N 1
ATOM 4356 C CA A SER C 1 67 ? 91.874 6.391 48.328 0.50 47.55 65 SER C CA 1
ATOM 4357 C CA B SER C 1 67 ? 94.779 2.653 58.726 0.50 63.03 65 SER C CA 1
ATOM 4358 C C A SER C 1 67 ? 90.802 5.567 47.581 0.50 50.13 65 SER C C 1
ATOM 4359 C C B SER C 1 67 ? 93.850 2.067 57.639 0.50 65.50 65 SER C C 1
ATOM 4360 O O A SER C 1 67 ? 89.614 5.779 47.827 0.50 49.68 65 SER C O 1
ATOM 4361 O O B SER C 1 67 ? 92.745 2.581 57.436 0.50 64.93 65 SER C O 1
ATOM 4364 N N A ALA C 1 68 ? 91.216 4.634 46.694 0.50 46.16 66 ALA C N 1
ATOM 4365 N N B ALA C 1 68 ? 94.294 0.991 56.957 0.50 60.81 66 ALA C N 1
ATOM 4366 C CA A ALA C 1 68 ? 90.353 3.777 45.862 0.50 45.80 66 ALA C CA 1
ATOM 4367 C CA B ALA C 1 68 ? 93.547 0.320 55.890 0.50 59.91 66 ALA C CA 1
ATOM 4368 C C A ALA C 1 68 ? 89.240 3.032 46.630 0.50 48.07 66 ALA C C 1
ATOM 4369 C C B ALA C 1 68 ? 92.334 -0.467 56.409 0.50 61.44 66 ALA C C 1
ATOM 4370 O O A ALA C 1 68 ? 88.163 2.839 46.067 0.50 47.73 66 ALA C O 1
ATOM 4371 O O B ALA C 1 68 ? 91.330 -0.566 55.701 0.50 61.47 66 ALA C O 1
ATOM 4374 N N A SER C 1 69 ? 89.495 2.617 47.889 0.50 43.61 67 SER C N 1
ATOM 4375 N N B SER C 1 69 ? 92.425 -1.015 57.638 0.50 55.50 67 SER C N 1
ATOM 4376 C CA A SER C 1 69 ? 88.547 1.847 48.709 0.50 43.31 67 SER C CA 1
ATOM 4377 C CA B SER C 1 69 ? 91.371 -1.824 58.264 0.50 54.16 67 SER C CA 1
ATOM 4378 C C A SER C 1 69 ? 87.457 2.702 49.423 0.50 45.90 67 SER C C 1
ATOM 4379 C C B SER C 1 69 ? 90.129 -1.007 58.700 0.50 55.11 67 SER C C 1
ATOM 4380 O O A SER C 1 69 ? 86.600 2.120 50.097 0.50 45.35 67 SER C O 1
ATOM 4381 O O B SER C 1 69 ? 89.099 -1.613 59.018 0.50 54.85 67 SER C O 1
ATOM 4384 N N A ILE C 1 70 ? 87.475 4.053 49.265 0.50 41.53 68 ILE C N 1
ATOM 4385 N N B ILE C 1 70 ? 90.220 0.345 58.701 0.50 49.42 68 ILE C N 1
ATOM 4386 C CA A ILE C 1 70 ? 86.548 5.016 49.900 0.50 40.51 68 ILE C CA 1
ATOM 4387 C CA B ILE C 1 70 ? 89.172 1.293 59.114 0.50 48.68 68 ILE C CA 1
ATOM 4388 C C A ILE C 1 70 ? 85.049 4.689 49.708 0.50 43.40 68 ILE C C 1
ATOM 4389 C C B ILE C 1 70 ? 87.795 1.035 58.463 0.50 50.73 68 ILE C C 1
ATOM 4390 O O A ILE C 1 70 ? 84.253 4.984 50.605 0.50 42.96 68 ILE C O 1
ATOM 4391 O O B ILE C 1 70 ? 86.781 1.267 59.116 0.50 50.29 68 ILE C O 1
ATOM 4394 N N A GLU C 1 71 ? 84.659 4.146 48.542 0.50 39.16 69 GLU C N 1
ATOM 4395 N N B GLU C 1 71 ? 87.753 0.580 57.197 0.50 46.35 69 GLU C N 1
ATOM 4396 C CA A GLU C 1 71 ? 83.253 3.844 48.256 0.50 38.43 69 GLU C CA 1
ATOM 4397 C CA B GLU C 1 71 ? 86.493 0.338 56.486 0.50 45.77 69 GLU C CA 1
ATOM 4398 C C A GLU C 1 71 ? 83.001 2.345 48.010 0.50 41.31 69 GLU C C 1
ATOM 4399 C C B GLU C 1 71 ? 86.151 -1.167 56.341 0.50 49.32 69 GLU C C 1
ATOM 4400 O O A GLU C 1 71 ? 81.905 1.984 47.576 0.50 40.88 69 GLU C O 1
ATOM 4401 O O B GLU C 1 71 ? 85.094 -1.491 55.791 0.50 49.27 69 GLU C O 1
ATOM 4404 N N A VAL C 1 72 ? 83.987 1.473 48.316 0.50 36.99 70 VAL C N 1
ATOM 4405 N N B VAL C 1 72 ? 87.007 -2.075 56.858 0.50 44.95 70 VAL C N 1
ATOM 4406 C CA A VAL C 1 72 ? 83.840 0.031 48.102 0.50 36.19 70 VAL C CA 1
ATOM 4407 C CA B VAL C 1 72 ? 86.790 -3.525 56.758 0.50 44.56 70 VAL C CA 1
ATOM 4408 C C A VAL C 1 72 ? 83.039 -0.585 49.262 0.50 39.63 70 VAL C C 1
ATOM 4409 C C B VAL C 1 72 ? 85.660 -3.964 57.703 0.50 48.40 70 VAL C C 1
ATOM 4410 O O A VAL C 1 72 ? 83.461 -0.526 50.419 0.50 38.59 70 VAL C O 1
ATOM 4411 O O B VAL C 1 72 ? 85.731 -3.748 58.915 0.50 48.58 70 VAL C O 1
ATOM 4418 N N A GLY C 1 73 ? 81.888 -1.157 48.918 0.50 36.13 71 GLY C N 1
ATOM 4419 N N B GLY C 1 73 ? 84.633 -4.571 57.117 0.50 43.92 71 GLY C N 1
ATOM 4420 C CA A GLY C 1 73 ? 80.977 -1.796 49.861 0.50 35.67 71 GLY C CA 1
ATOM 4421 C CA B GLY C 1 73 ? 83.477 -5.082 57.839 0.50 43.39 71 GLY C CA 1
ATOM 4422 C C A GLY C 1 73 ? 81.389 -3.207 50.223 0.50 38.07 71 GLY C C 1
ATOM 4423 C C B GLY C 1 73 ? 83.606 -6.549 58.189 0.50 46.23 71 GLY C C 1
ATOM 4424 O O A GLY C 1 73 ? 82.011 -3.903 49.415 0.50 36.94 71 GLY C O 1
ATOM 4425 O O B GLY C 1 73 ? 84.267 -7.307 57.472 0.50 45.90 71 GLY C O 1
ATOM 4426 N N A GLY C 1 74 ? 81.035 -3.623 51.436 0.50 34.53 72 GLY C N 1
ATOM 4427 N N B GLY C 1 74 ? 82.965 -6.941 59.287 0.50 41.86 72 GLY C N 1
ATOM 4428 C CA A GLY C 1 74 ? 81.351 -4.951 51.945 0.50 34.08 72 GLY C CA 1
ATOM 4429 C CA B GLY C 1 74 ? 82.971 -8.315 59.772 0.50 40.81 72 GLY C CA 1
ATOM 4430 C C A GLY C 1 74 ? 80.510 -5.429 53.114 0.50 37.86 72 GLY C C 1
ATOM 4431 C C B GLY C 1 74 ? 81.801 -8.663 60.668 0.50 43.44 72 GLY C C 1
ATOM 4432 O O A GLY C 1 74 ? 79.577 -4.744 53.551 0.50 36.89 72 GLY C O 1
ATOM 4433 O O B GLY C 1 74 ? 80.816 -7.922 60.732 0.50 43.17 72 GLY C O 1
ATOM 4434 N N A SER C 1 75 ? 80.869 -6.621 53.635 0.50 34.69 73 SER C N 1
ATOM 4435 N N B SER C 1 75 ? 81.913 -9.799 61.375 0.50 38.78 73 SER C N 1
ATOM 4436 C CA A SER C 1 75 ? 80.179 -7.311 54.727 0.50 34.41 73 SER C CA 1
ATOM 4437 C CA B SER C 1 75 ? 80.873 -10.332 62.254 0.50 37.91 73 SER C CA 1
ATOM 4438 C C A SER C 1 75 ? 80.580 -6.778 56.103 0.50 37.65 73 SER C C 1
ATOM 4439 C C B SER C 1 75 ? 80.961 -9.774 63.680 0.50 40.05 73 SER C C 1
ATOM 4440 O O A SER C 1 75 ? 81.770 -6.695 56.410 0.50 36.77 73 SER C O 1
ATOM 4441 O O B SER C 1 75 ? 82.032 -9.782 64.280 0.50 39.13 73 SER C O 1
ATOM 4444 N N A VAL C 1 76 ? 79.569 -6.395 56.915 0.50 33.51 74 VAL C N 1
ATOM 4445 N N B VAL C 1 76 ? 79.816 -9.295 64.214 0.50 36.59 74 VAL C N 1
ATOM 4446 C CA A VAL C 1 76 ? 79.718 -5.892 58.290 0.50 33.11 74 VAL C CA 1
ATOM 4447 C CA B VAL C 1 76 ? 79.663 -8.734 65.569 0.50 36.10 74 VAL C CA 1
ATOM 4448 C C A VAL C 1 76 ? 78.672 -6.554 59.195 0.50 38.13 74 VAL C C 1
ATOM 4449 C C B VAL C 1 76 ? 78.367 -9.230 66.202 0.50 40.03 74 VAL C C 1
ATOM 4450 O O A VAL C 1 76 ? 77.551 -6.806 58.745 0.50 36.91 74 VAL C O 1
ATOM 4451 O O B VAL C 1 76 ? 77.342 -9.307 65.523 0.50 38.33 74 VAL C O 1
ATOM 4458 N N A ASN C 1 77 ? 79.027 -6.800 60.472 0.50 37.05 75 ASN C N 1
ATOM 4459 N N B ASN C 1 77 ? 78.421 -9.552 67.505 0.50 38.00 75 ASN C N 1
ATOM 4460 C CA A ASN C 1 77 ? 78.135 -7.453 61.436 0.50 37.61 75 ASN C CA 1
ATOM 4461 C CA B ASN C 1 77 ? 77.288 -10.066 68.273 0.50 38.26 75 ASN C CA 1
ATOM 4462 C C A ASN C 1 77 ? 77.590 -6.493 62.490 0.50 41.62 75 ASN C C 1
ATOM 4463 C C B ASN C 1 77 ? 76.642 -8.985 69.123 0.50 42.07 75 ASN C C 1
ATOM 4464 O O A ASN C 1 77 ? 78.351 -5.716 63.065 0.50 40.35 75 ASN C O 1
ATOM 4465 O O B ASN C 1 77 ? 77.341 -8.249 69.821 0.50 41.57 75 ASN C O 1
ATOM 4468 N N A PHE C 1 78 ? 76.266 -6.580 62.751 0.50 39.22 76 PHE C N 1
ATOM 4469 N N B PHE C 1 78 ? 75.304 -8.884 69.053 0.50 39.57 76 PHE C N 1
ATOM 4470 C CA A PHE C 1 78 ? 75.517 -5.809 63.748 0.50 39.78 76 PHE C CA 1
ATOM 4471 C CA B PHE C 1 78 ? 74.496 -7.928 69.822 0.50 39.65 76 PHE C CA 1
ATOM 4472 C C A PHE C 1 78 ? 74.370 -6.696 64.267 0.50 45.01 76 PHE C C 1
ATOM 4473 C C B PHE C 1 78 ? 73.131 -8.546 70.148 0.50 44.68 76 PHE C C 1
ATOM 4474 O O A PHE C 1 78 ? 73.500 -7.087 63.480 0.50 44.55 76 PHE C O 1
ATOM 4475 O O B PHE C 1 78 ? 72.358 -8.855 69.238 0.50 44.04 76 PHE C O 1
ATOM 4478 N N A ASP C 1 79 ? 74.411 -7.058 65.578 0.50 43.04 77 ASP C N 1
ATOM 4479 N N B ASP C 1 79 ? 72.874 -8.774 71.455 0.50 42.16 77 ASP C N 1
ATOM 4480 C CA A ASP C 1 79 ? 73.480 -7.962 66.291 0.50 43.59 77 ASP C CA 1
ATOM 4481 C CA B ASP C 1 79 ? 71.660 -9.384 72.023 0.50 42.18 77 ASP C CA 1
ATOM 4482 C C A ASP C 1 79 ? 73.467 -9.388 65.693 0.50 49.09 77 ASP C C 1
ATOM 4483 C C B ASP C 1 79 ? 71.343 -10.759 71.353 0.50 45.80 77 ASP C C 1
ATOM 4484 O O A ASP C 1 79 ? 72.412 -10.039 65.651 0.50 48.94 77 ASP C O 1
ATOM 4485 O O B ASP C 1 79 ? 70.241 -10.980 70.839 0.50 43.88 77 ASP C O 1
ATOM 4488 N N A GLY C 1 80 ? 74.632 -9.854 65.240 0.50 46.38 78 GLY C N 1
ATOM 4489 N N B GLY C 1 80 ? 72.339 -11.648 71.373 0.50 43.54 78 GLY C N 1
ATOM 4490 C CA A GLY C 1 80 ? 74.779 -11.173 64.627 0.50 46.67 78 GLY C CA 1
ATOM 4491 C CA B GLY C 1 80 ? 72.270 -13.005 70.831 0.50 43.80 78 GLY C CA 1
ATOM 4492 C C A GLY C 1 80 ? 74.267 -11.267 63.198 0.50 51.15 78 GLY C C 1
ATOM 4493 C C B GLY C 1 80 ? 72.012 -13.127 69.339 0.50 49.42 78 GLY C C 1
ATOM 4494 O O A GLY C 1 80 ? 74.392 -12.323 62.566 0.50 51.13 78 GLY C O 1
ATOM 4495 O O B GLY C 1 80 ? 71.428 -14.120 68.897 0.50 48.84 78 GLY C O 1
ATOM 4496 N N A GLU C 1 81 ? 73.685 -10.166 62.676 0.50 47.32 79 GLU C N 1
ATOM 4497 N N B GLU C 1 81 ? 72.443 -12.126 68.552 0.50 46.77 79 GLU C N 1
ATOM 4498 C CA A GLU C 1 81 ? 73.163 -10.071 61.311 0.50 46.95 79 GLU C CA 1
ATOM 4499 C CA B GLU C 1 81 ? 72.288 -12.110 67.095 0.50 46.86 79 GLU C CA 1
ATOM 4500 C C A GLU C 1 81 ? 74.269 -9.535 60.407 0.50 49.99 79 GLU C C 1
ATOM 4501 C C B GLU C 1 81 ? 73.581 -11.637 66.436 0.50 50.95 79 GLU C C 1
ATOM 4502 O O A GLU C 1 81 ? 74.977 -8.601 60.799 0.50 49.31 79 GLU C O 1
ATOM 4503 O O B GLU C 1 81 ? 74.240 -10.732 66.957 0.50 50.38 79 GLU C O 1
ATOM 4506 N N A THR C 1 82 ? 74.444 -10.140 59.220 0.50 46.01 80 THR C N 1
ATOM 4507 N N B THR C 1 82 ? 73.943 -12.245 65.292 0.50 47.44 80 THR C N 1
ATOM 4508 C CA A THR C 1 82 ? 75.488 -9.721 58.283 0.50 45.81 80 THR C CA 1
ATOM 4509 C CA B THR C 1 82 ? 75.167 -11.899 64.571 0.50 47.09 80 THR C CA 1
ATOM 4510 C C A THR C 1 82 ? 74.880 -8.845 57.197 0.50 49.32 80 THR C C 1
ATOM 4511 C C B THR C 1 82 ? 74.849 -10.971 63.389 0.50 50.88 80 THR C C 1
ATOM 4512 O O A THR C 1 82 ? 74.031 -9.308 56.434 0.50 49.26 80 THR C O 1
ATOM 4513 O O B THR C 1 82 ? 73.999 -11.285 62.550 0.50 50.97 80 THR C O 1
ATOM 4520 N N A ILE C 1 83 ? 75.317 -7.578 57.139 0.50 45.08 81 ILE C N 1
ATOM 4521 N N B ILE C 1 83 ? 75.546 -9.827 63.342 0.50 46.34 81 ILE C N 1
ATOM 4522 C CA A ILE C 1 83 ? 74.850 -6.606 56.151 0.50 44.67 81 ILE C CA 1
ATOM 4523 C CA B ILE C 1 83 ? 75.436 -8.823 62.281 0.50 45.29 81 ILE C CA 1
ATOM 4524 C C A ILE C 1 83 ? 75.870 -6.545 55.005 0.50 46.90 81 ILE C C 1
ATOM 4525 C C B ILE C 1 83 ? 76.673 -9.016 61.392 0.50 47.32 81 ILE C C 1
ATOM 4526 O O A ILE C 1 83 ? 77.051 -6.300 55.240 0.50 46.35 81 ILE C O 1
ATOM 4527 O O B ILE C 1 83 ? 77.796 -8.974 61.896 0.50 46.46 81 ILE C O 1
ATOM 4536 N N A GLU C 1 84 ? 75.403 -6.790 53.771 0.50 42.41 82 GLU C N 1
ATOM 4537 N N B GLU C 1 84 ? 76.461 -9.279 60.090 0.50 43.07 82 GLU C N 1
ATOM 4538 C CA A GLU C 1 84 ? 76.244 -6.805 52.574 0.50 41.32 82 GLU C CA 1
ATOM 4539 C CA B GLU C 1 84 ? 77.531 -9.522 59.112 0.50 42.41 82 GLU C CA 1
ATOM 4540 C C A GLU C 1 84 ? 76.292 -5.435 51.883 0.50 42.75 82 GLU C C 1
ATOM 4541 C C B GLU C 1 84 ? 77.947 -8.252 58.358 0.50 44.11 82 GLU C C 1
ATOM 4542 O O A GLU C 1 84 ? 75.389 -4.615 52.065 0.50 41.69 82 GLU C O 1
ATOM 4543 O O B GLU C 1 84 ? 77.102 -7.401 58.061 0.50 43.46 82 GLU C O 1
ATOM 4554 N N A GLY C 1 85 ? 77.361 -5.212 51.115 0.50 37.31 83 GLY C N 1
ATOM 4555 N N B GLY C 1 85 ? 79.244 -8.162 58.048 0.50 38.22 83 GLY C N 1
ATOM 4556 C CA A GLY C 1 85 ? 77.593 -4.004 50.328 0.50 36.75 83 GLY C CA 1
ATOM 4557 C CA B GLY C 1 85 ? 79.851 -7.059 57.306 0.50 36.63 83 GLY C CA 1
ATOM 4558 C C A GLY C 1 85 ? 77.630 -2.688 51.080 0.50 40.07 83 GLY C C 1
ATOM 4559 C C B GLY C 1 85 ? 79.779 -5.697 57.967 0.50 37.35 83 GLY C C 1
ATOM 4560 O O A GLY C 1 85 ? 77.501 -1.629 50.461 0.50 39.40 83 GLY C O 1
ATOM 4561 O O B GLY C 1 85 ? 79.749 -4.675 57.274 0.50 35.53 83 GLY C O 1
ATOM 4562 N N A ALA C 1 86 ? 77.826 -2.731 52.413 0.50 36.36 84 ALA C N 1
ATOM 4563 N N B ALA C 1 86 ? 79.752 -5.670 59.310 0.50 32.72 84 ALA C N 1
ATOM 4564 C CA A ALA C 1 86 ? 77.899 -1.506 53.203 0.50 35.64 84 ALA C CA 1
ATOM 4565 C CA B ALA C 1 86 ? 79.684 -4.432 60.079 0.50 32.16 84 ALA C CA 1
ATOM 4566 C C A ALA C 1 86 ? 79.251 -0.825 52.990 0.50 35.71 84 ALA C C 1
ATOM 4567 C C B ALA C 1 86 ? 81.065 -3.782 60.203 0.50 35.46 84 ALA C C 1
ATOM 4568 O O A ALA C 1 86 ? 80.279 -1.463 53.211 0.50 34.07 84 ALA C O 1
ATOM 4569 O O B ALA C 1 86 ? 81.987 -4.415 60.718 0.50 34.70 84 ALA C O 1
ATOM 4572 N N A PRO C 1 87 ? 79.277 0.447 52.509 0.50 31.84 85 PRO C N 1
ATOM 4573 N N B PRO C 1 87 ? 81.242 -2.527 59.731 0.50 32.41 85 PRO C N 1
ATOM 4574 C CA A PRO C 1 87 ? 80.568 1.136 52.323 0.50 31.29 85 PRO C CA 1
ATOM 4575 C CA B PRO C 1 87 ? 82.554 -1.870 59.876 0.50 32.00 85 PRO C CA 1
ATOM 4576 C C A PRO C 1 87 ? 81.108 1.680 53.661 0.50 35.58 85 PRO C C 1
ATOM 4577 C C B PRO C 1 87 ? 82.788 -1.406 61.323 0.50 35.37 85 PRO C C 1
ATOM 4578 O O A PRO C 1 87 ? 80.405 1.545 54.669 0.50 34.48 85 PRO C O 1
ATOM 4579 O O B PRO C 1 87 ? 81.807 -1.351 62.080 0.50 34.24 85 PRO C O 1
ATOM 4586 N N A PRO C 1 88 ? 82.325 2.286 53.735 0.50 33.14 86 PRO C N 1
ATOM 4587 N N B PRO C 1 88 ? 84.045 -1.050 61.736 0.50 31.75 86 PRO C N 1
ATOM 4588 C CA A PRO C 1 88 ? 82.845 2.731 55.046 0.50 33.24 86 PRO C CA 1
ATOM 4589 C CA B PRO C 1 88 ? 84.273 -0.605 63.127 0.50 31.25 86 PRO C CA 1
ATOM 4590 C C A PRO C 1 88 ? 82.043 3.840 55.746 0.50 36.44 86 PRO C C 1
ATOM 4591 C C B PRO C 1 88 ? 83.423 0.592 63.567 0.50 34.34 86 PRO C C 1
ATOM 4592 O O A PRO C 1 88 ? 81.999 3.837 56.977 0.50 36.22 86 PRO C O 1
ATOM 4593 O O B PRO C 1 88 ? 82.972 0.588 64.716 0.50 33.86 86 PRO C O 1
ATOM 4600 N N A LEU C 1 89 ? 81.435 4.778 54.994 0.50 32.90 87 LEU C N 1
ATOM 4601 N N B LEU C 1 89 ? 83.170 1.587 62.678 0.50 30.54 87 LEU C N 1
ATOM 4602 C CA A LEU C 1 89 ? 80.674 5.898 55.570 0.50 32.93 87 LEU C CA 1
ATOM 4603 C CA B LEU C 1 89 ? 82.343 2.755 63.026 0.50 30.38 87 LEU C CA 1
ATOM 4604 C C A LEU C 1 89 ? 79.415 5.411 56.309 0.50 35.75 87 LEU C C 1
ATOM 4605 C C B LEU C 1 89 ? 80.916 2.343 63.400 0.50 32.93 87 LEU C C 1
ATOM 4606 O O A LEU C 1 89 ? 79.092 5.942 57.373 0.50 36.13 87 LEU C O 1
ATOM 4607 O O B LEU C 1 89 ? 80.385 2.849 64.395 0.50 31.24 87 LEU C O 1
ATOM 4616 N N A TRP C 1 90 ? 78.739 4.390 55.766 0.50 30.27 88 TRP C N 1
ATOM 4617 N N B TRP C 1 90 ? 80.309 1.414 62.621 0.50 29.36 88 TRP C N 1
ATOM 4618 C CA A TRP C 1 90 ? 77.543 3.801 56.363 0.50 29.34 88 TRP C CA 1
ATOM 4619 C CA B TRP C 1 90 ? 78.956 0.932 62.885 0.50 29.32 88 TRP C CA 1
ATOM 4620 C C A TRP C 1 90 ? 77.891 3.061 57.652 0.50 32.15 88 TRP C C 1
ATOM 4621 C C B TRP C 1 90 ? 78.885 0.246 64.247 0.50 33.51 88 TRP C C 1
ATOM 4622 O O A TRP C 1 90 ? 77.203 3.251 58.658 0.50 29.49 88 TRP C O 1
ATOM 4623 O O B TRP C 1 90 ? 77.912 0.449 64.981 0.50 32.29 88 TRP C O 1
ATOM 4644 N N A ALA C 1 91 ? 78.941 2.202 57.612 0.50 30.50 89 ALA C N 1
ATOM 4645 N N B ALA C 1 91 ? 79.896 -0.599 64.550 0.50 30.76 89 ALA C N 1
ATOM 4646 C CA A ALA C 1 91 ? 79.395 1.401 58.757 0.50 31.40 89 ALA C CA 1
ATOM 4647 C CA B ALA C 1 91 ? 79.989 -1.383 65.778 0.50 30.85 89 ALA C CA 1
ATOM 4648 C C A ALA C 1 91 ? 79.730 2.272 59.960 0.50 35.08 89 ALA C C 1
ATOM 4649 C C B ALA C 1 91 ? 80.095 -0.507 67.029 0.50 35.75 89 ALA C C 1
ATOM 4650 O O A ALA C 1 91 ? 79.253 1.981 61.061 0.50 33.61 89 ALA C O 1
ATOM 4651 O O B ALA C 1 91 ? 79.460 -0.823 68.031 0.50 36.27 89 ALA C O 1
ATOM 4654 N N A ALA C 1 92 ? 80.487 3.370 59.732 0.50 32.65 90 ALA C N 1
ATOM 4655 N N B ALA C 1 92 ? 80.868 0.598 66.961 0.50 32.48 90 ALA C N 1
ATOM 4656 C CA A ALA C 1 92 ? 80.869 4.339 60.763 0.50 32.63 90 ALA C CA 1
ATOM 4657 C CA B ALA C 1 92 ? 81.048 1.561 68.054 0.50 32.05 90 ALA C CA 1
ATOM 4658 C C A ALA C 1 92 ? 79.653 5.096 61.337 0.50 36.11 90 ALA C C 1
ATOM 4659 C C B ALA C 1 92 ? 79.800 2.435 68.285 0.50 36.39 90 ALA C C 1
ATOM 4660 O O A ALA C 1 92 ? 79.658 5.421 62.525 0.50 36.21 90 ALA C O 1
ATOM 4661 O O B ALA C 1 92 ? 79.516 2.802 69.428 0.50 34.97 90 ALA C O 1
ATOM 4664 N N A SER C 1 93 ? 78.615 5.357 60.507 0.50 32.93 91 SER C N 1
ATOM 4665 N N B SER C 1 93 ? 79.059 2.769 67.207 0.50 35.01 91 SER C N 1
ATOM 4666 C CA A SER C 1 93 ? 77.374 6.035 60.918 0.50 32.61 91 SER C CA 1
ATOM 4667 C CA B SER C 1 93 ? 77.816 3.557 67.279 0.50 34.79 91 SER C CA 1
ATOM 4668 C C A SER C 1 93 ? 76.552 5.108 61.798 0.50 36.45 91 SER C C 1
ATOM 4669 C C B SER C 1 93 ? 76.685 2.723 67.923 0.50 38.76 91 SER C C 1
ATOM 4670 O O A SER C 1 93 ? 76.144 5.505 62.888 0.50 36.22 91 SER C O 1
ATOM 4671 O O B SER C 1 93 ? 75.933 3.237 68.753 0.50 38.18 91 SER C O 1
ATOM 4676 N N A ALA C 1 94 ? 76.324 3.864 61.321 0.50 33.05 92 ALA C N 1
ATOM 4677 N N B ALA C 1 94 ? 76.601 1.428 67.555 0.50 34.79 92 ALA C N 1
ATOM 4678 C CA A ALA C 1 94 ? 75.578 2.812 62.009 0.50 32.57 92 ALA C CA 1
ATOM 4679 C CA B ALA C 1 94 ? 75.625 0.464 68.063 0.50 34.16 92 ALA C CA 1
ATOM 4680 C C A ALA C 1 94 ? 76.166 2.467 63.390 0.50 35.72 92 ALA C C 1
ATOM 4681 C C B ALA C 1 94 ? 75.782 0.196 69.572 0.50 37.80 92 ALA C C 1
ATOM 4682 O O A ALA C 1 94 ? 75.406 2.271 64.337 0.50 34.45 92 ALA C O 1
ATOM 4683 O O B ALA C 1 94 ? 74.782 0.115 70.284 0.50 36.94 92 ALA C O 1
ATOM 4686 N N A ALA C 1 95 ? 77.509 2.415 63.501 0.50 33.01 93 ALA C N 1
ATOM 4687 N N B ALA C 1 95 ? 77.033 0.075 70.050 0.50 35.02 93 ALA C N 1
ATOM 4688 C CA A ALA C 1 95 ? 78.221 2.047 64.729 0.50 33.14 93 ALA C CA 1
ATOM 4689 C CA B ALA C 1 95 ? 77.364 -0.225 71.443 0.50 35.04 93 ALA C CA 1
ATOM 4690 C C A ALA C 1 95 ? 78.468 3.232 65.688 0.50 38.48 93 ALA C C 1
ATOM 4691 C C B ALA C 1 95 ? 77.463 1.029 72.344 0.50 40.48 93 ALA C C 1
ATOM 4692 O O A ALA C 1 95 ? 78.932 3.016 66.807 0.50 39.24 93 ALA C O 1
ATOM 4693 O O B ALA C 1 95 ? 77.623 0.889 73.562 0.50 40.62 93 ALA C O 1
ATOM 4696 N N A GLY C 1 96 ? 78.163 4.452 65.255 0.50 35.53 94 GLY C N 1
ATOM 4697 N N B GLY C 1 96 ? 77.329 2.219 71.752 0.50 37.10 94 GLY C N 1
ATOM 4698 C CA A GLY C 1 96 ? 78.321 5.644 66.083 0.50 35.37 94 GLY C CA 1
ATOM 4699 C CA B GLY C 1 96 ? 77.334 3.491 72.473 0.50 36.86 94 GLY C CA 1
ATOM 4700 C C A GLY C 1 96 ? 79.739 6.145 66.255 0.50 40.26 94 GLY C C 1
ATOM 4701 C C B GLY C 1 96 ? 78.682 4.011 72.920 0.50 39.77 94 GLY C C 1
ATOM 4702 O O A GLY C 1 96 ? 80.180 6.397 67.384 0.50 40.84 94 GLY C O 1
ATOM 4703 O O B GLY C 1 96 ? 78.793 4.592 74.002 0.50 38.84 94 GLY C O 1
ATOM 4704 N N A HIS C 1 97 ? 80.462 6.306 65.139 0.50 35.64 95 HIS C N 1
ATOM 4705 N N B HIS C 1 97 ? 79.705 3.839 72.074 0.50 36.09 95 HIS C N 1
ATOM 4706 C CA A HIS C 1 97 ? 81.823 6.824 65.174 0.50 34.42 95 HIS C CA 1
ATOM 4707 C CA B HIS C 1 97 ? 81.065 4.278 72.375 0.50 35.27 95 HIS C CA 1
ATOM 4708 C C A HIS C 1 97 ? 81.861 8.151 64.434 0.50 38.19 95 HIS C C 1
ATOM 4709 C C B HIS C 1 97 ? 81.344 5.606 71.674 0.50 38.76 95 HIS C C 1
ATOM 4710 O O A HIS C 1 97 ? 82.218 8.210 63.250 0.50 37.63 95 HIS C O 1
ATOM 4711 O O B HIS C 1 97 ? 81.870 5.634 70.556 0.50 38.47 95 HIS C O 1
ATOM 4724 N N A LEU C 1 98 ? 81.453 9.220 65.154 0.50 34.54 96 LEU C N 1
ATOM 4725 N N B LEU C 1 98 ? 80.948 6.708 72.333 0.50 34.84 96 LEU C N 1
ATOM 4726 C CA A LEU C 1 98 ? 81.379 10.604 64.669 0.50 34.34 96 LEU C CA 1
ATOM 4727 C CA B LEU C 1 98 ? 81.079 8.067 71.804 0.50 35.06 96 LEU C CA 1
ATOM 4728 C C A LEU C 1 98 ? 82.720 11.064 64.083 0.50 38.75 96 LEU C C 1
ATOM 4729 C C B LEU C 1 98 ? 82.530 8.422 71.470 0.50 39.69 96 LEU C C 1
ATOM 4730 O O A LEU C 1 98 ? 82.733 11.675 63.013 0.50 38.20 96 LEU C O 1
ATOM 4731 O O B LEU C 1 98 ? 82.789 8.877 70.358 0.50 39.90 96 LEU C O 1
ATOM 4740 N N A LYS C 1 99 ? 83.830 10.735 64.768 0.50 35.50 97 LYS C N 1
ATOM 4741 N N B LYS C 1 99 ? 83.461 8.193 72.408 0.50 36.69 97 LYS C N 1
ATOM 4742 C CA A LYS C 1 99 ? 85.194 11.053 64.350 0.50 35.43 97 LYS C CA 1
ATOM 4743 C CA B LYS C 1 99 ? 84.877 8.521 72.242 0.50 37.02 97 LYS C CA 1
ATOM 4744 C C A LYS C 1 99 ? 85.517 10.528 62.940 0.50 38.61 97 LYS C C 1
ATOM 4745 C C B LYS C 1 99 ? 85.536 7.731 71.095 0.50 41.22 97 LYS C C 1
ATOM 4746 O O A LYS C 1 99 ? 86.083 11.263 62.126 0.50 37.08 97 LYS C O 1
ATOM 4747 O O B LYS C 1 99 ? 86.411 8.282 70.430 0.50 41.03 97 LYS C O 1
ATOM 4750 N N A VAL C 1 100 ? 85.139 9.264 62.659 0.50 35.38 98 VAL C N 1
ATOM 4751 N N B VAL C 1 100 ? 85.111 6.468 70.850 0.50 37.35 98 VAL C N 1
ATOM 4752 C CA A VAL C 1 100 ? 85.406 8.579 61.391 0.50 35.19 98 VAL C CA 1
ATOM 4753 C CA B VAL C 1 100 ? 85.671 5.632 69.775 0.50 36.89 98 VAL C CA 1
ATOM 4754 C C A VAL C 1 100 ? 84.465 9.106 60.289 0.50 40.67 98 VAL C C 1
ATOM 4755 C C B VAL C 1 100 ? 85.111 6.114 68.417 0.50 39.22 98 VAL C C 1
ATOM 4756 O O A VAL C 1 100 ? 84.909 9.260 59.145 0.50 41.39 98 VAL C O 1
ATOM 4757 O O B VAL C 1 100 ? 85.866 6.170 67.443 0.50 38.68 98 VAL C O 1
ATOM 4764 N N A VAL C 1 101 ? 83.195 9.413 60.633 0.50 37.15 99 VAL C N 1
ATOM 4765 N N B VAL C 1 101 ? 83.818 6.511 68.370 0.50 34.01 99 VAL C N 1
ATOM 4766 C CA A VAL C 1 101 ? 82.217 9.975 59.690 0.50 37.02 99 VAL C CA 1
ATOM 4767 C CA B VAL C 1 101 ? 83.182 7.048 67.161 0.50 33.71 99 VAL C CA 1
ATOM 4768 C C A VAL C 1 101 ? 82.766 11.266 59.080 0.50 39.55 99 VAL C C 1
ATOM 4769 C C B VAL C 1 101 ? 83.929 8.324 66.714 0.50 36.87 99 VAL C C 1
ATOM 4770 O O A VAL C 1 101 ? 82.804 11.402 57.856 0.50 38.80 99 VAL C O 1
ATOM 4771 O O B VAL C 1 101 ? 84.362 8.419 65.561 0.50 35.47 99 VAL C O 1
ATOM 4774 N N A GLN C 1 102 ? 83.234 12.183 59.946 0.50 35.93 100 GLN C N 1
ATOM 4775 N N B GLN C 1 102 ? 84.149 9.245 67.668 0.50 33.81 100 GLN C N 1
ATOM 4776 C CA A GLN C 1 102 ? 83.825 13.473 59.601 0.50 35.97 100 GLN C CA 1
ATOM 4777 C CA B GLN C 1 102 ? 84.861 10.515 67.509 0.50 34.76 100 GLN C CA 1
ATOM 4778 C C A GLN C 1 102 ? 85.066 13.315 58.729 0.50 41.26 100 GLN C C 1
ATOM 4779 C C B GLN C 1 102 ? 86.295 10.330 66.995 0.50 40.50 100 GLN C C 1
ATOM 4780 O O A GLN C 1 102 ? 85.251 14.097 57.793 0.50 41.71 100 GLN C O 1
ATOM 4781 O O B GLN C 1 102 ? 86.772 11.169 66.224 0.50 40.94 100 GLN C O 1
ATOM 4792 N N A SER C 1 103 ? 85.913 12.310 59.034 0.50 38.47 101 SER C N 1
ATOM 4793 N N B SER C 1 103 ? 86.978 9.247 67.431 0.50 37.28 101 SER C N 1
ATOM 4794 C CA A SER C 1 103 ? 87.162 12.060 58.310 0.50 38.32 101 SER C CA 1
ATOM 4795 C CA B SER C 1 103 ? 88.335 8.915 66.994 0.50 37.09 101 SER C CA 1
ATOM 4796 C C A SER C 1 103 ? 86.913 11.587 56.880 0.50 40.79 101 SER C C 1
ATOM 4797 C C B SER C 1 103 ? 88.309 8.268 65.599 0.50 39.38 101 SER C C 1
ATOM 4798 O O A SER C 1 103 ? 87.592 12.059 55.968 0.50 40.53 101 SER C O 1
ATOM 4799 O O B SER C 1 103 ? 89.137 8.625 64.761 0.50 38.80 101 SER C O 1
ATOM 4802 N N A LEU C 1 104 ? 85.944 10.677 56.684 0.50 36.25 102 LEU C N 1
ATOM 4803 N N B LEU C 1 104 ? 87.352 7.350 65.335 0.50 35.07 102 LEU C N 1
ATOM 4804 C CA A LEU C 1 104 ? 85.613 10.129 55.363 0.50 35.46 102 LEU C CA 1
ATOM 4805 C CA B LEU C 1 104 ? 87.237 6.695 64.021 0.50 34.44 102 LEU C CA 1
ATOM 4806 C C A LEU C 1 104 ? 85.015 11.207 54.457 0.50 39.40 102 LEU C C 1
ATOM 4807 C C B LEU C 1 104 ? 86.975 7.724 62.902 0.50 37.40 102 LEU C C 1
ATOM 4808 O O A LEU C 1 104 ? 85.362 11.260 53.275 0.50 39.78 102 LEU C O 1
ATOM 4809 O O B LEU C 1 104 ? 87.669 7.691 61.883 0.50 36.15 102 LEU C O 1
ATOM 4818 N N A LEU C 1 105 ? 84.174 12.102 55.023 0.50 34.75 103 LEU C N 1
ATOM 4819 N N B LEU C 1 105 ? 86.065 8.685 63.128 0.50 34.98 103 LEU C N 1
ATOM 4820 C CA A LEU C 1 105 ? 83.584 13.223 54.291 0.50 34.19 103 LEU C CA 1
ATOM 4821 C CA B LEU C 1 105 ? 85.768 9.756 62.162 0.50 35.25 103 LEU C CA 1
ATOM 4822 C C A LEU C 1 105 ? 84.661 14.217 53.892 0.50 39.29 103 LEU C C 1
ATOM 4823 C C B LEU C 1 105 ? 86.961 10.719 61.981 0.50 39.91 103 LEU C C 1
ATOM 4824 O O A LEU C 1 105 ? 84.641 14.699 52.759 0.50 39.74 103 LEU C O 1
ATOM 4825 O O B LEU C 1 105 ? 87.186 11.196 60.866 0.50 39.23 103 LEU C O 1
ATOM 4834 N N A ASN C 1 106 ? 85.650 14.453 54.789 0.50 36.17 104 ASN C N 1
ATOM 4835 N N B ASN C 1 106 ? 87.735 10.976 63.062 0.50 37.81 104 ASN C N 1
ATOM 4836 C CA A ASN C 1 106 ? 86.807 15.310 54.533 0.50 36.71 104 ASN C CA 1
ATOM 4837 C CA B ASN C 1 106 ? 88.936 11.828 63.027 0.50 38.76 104 ASN C CA 1
ATOM 4838 C C A ASN C 1 106 ? 87.656 14.713 53.409 0.50 41.39 104 ASN C C 1
ATOM 4839 C C B ASN C 1 106 ? 90.069 11.149 62.242 0.50 44.11 104 ASN C C 1
ATOM 4840 O O A ASN C 1 106 ? 88.277 15.464 52.666 0.50 41.64 104 ASN C O 1
ATOM 4841 O O B ASN C 1 106 ? 90.966 11.836 61.741 0.50 44.56 104 ASN C O 1
ATOM 4844 N N A HIS C 1 107 ? 87.636 13.370 53.253 0.50 38.05 105 HIS C N 1
ATOM 4845 N N B HIS C 1 107 ? 90.024 9.804 62.145 0.50 40.61 105 HIS C N 1
ATOM 4846 C CA A HIS C 1 107 ? 88.390 12.673 52.216 0.50 38.13 105 HIS C CA 1
ATOM 4847 C CA B HIS C 1 107 ? 91.012 8.992 61.434 0.50 40.98 105 HIS C CA 1
ATOM 4848 C C A HIS C 1 107 ? 87.538 12.402 50.956 0.50 40.29 105 HIS C C 1
ATOM 4849 C C B HIS C 1 107 ? 90.541 8.660 59.998 0.50 44.79 105 HIS C C 1
ATOM 4850 O O A HIS C 1 107 ? 87.969 11.658 50.071 0.50 39.82 105 HIS C O 1
ATOM 4851 O O B HIS C 1 107 ? 91.135 7.806 59.332 0.50 45.11 105 HIS C O 1
ATOM 4864 N N A GLY C 1 108 ? 86.381 13.061 50.872 0.50 36.10 106 GLY C N 1
ATOM 4865 N N B GLY C 1 108 ? 89.511 9.372 59.536 0.50 40.83 106 GLY C N 1
ATOM 4866 C CA A GLY C 1 108 ? 85.476 13.018 49.727 0.50 35.64 106 GLY C CA 1
ATOM 4867 C CA B GLY C 1 108 ? 88.974 9.278 58.183 0.50 40.67 106 GLY C CA 1
ATOM 4868 C C A GLY C 1 108 ? 84.581 11.802 49.574 0.50 39.15 106 GLY C C 1
ATOM 4869 C C B GLY C 1 108 ? 88.024 8.139 57.863 0.50 45.14 106 GLY C C 1
ATOM 4870 O O A GLY C 1 108 ? 84.284 11.409 48.441 0.50 39.18 106 GLY C O 1
ATOM 4871 O O B GLY C 1 108 ? 88.028 7.655 56.727 0.50 45.64 106 GLY C O 1
ATOM 4872 N N A ALA C 1 109 ? 84.122 11.205 50.693 0.50 34.69 107 ALA C N 1
ATOM 4873 N N B ALA C 1 109 ? 87.172 7.726 58.827 0.50 40.67 107 ALA C N 1
ATOM 4874 C CA A ALA C 1 109 ? 83.214 10.054 50.626 0.50 34.31 107 ALA C CA 1
ATOM 4875 C CA B ALA C 1 109 ? 86.182 6.665 58.590 0.50 39.96 107 ALA C CA 1
ATOM 4876 C C A ALA C 1 109 ? 81.836 10.524 50.196 0.50 38.07 107 ALA C C 1
ATOM 4877 C C B ALA C 1 109 ? 84.995 7.196 57.784 0.50 42.93 107 ALA C C 1
ATOM 4878 O O A ALA C 1 109 ? 81.430 11.638 50.543 0.50 36.80 107 ALA C O 1
ATOM 4879 O O B ALA C 1 109 ? 84.644 8.375 57.909 0.50 42.96 107 ALA C O 1
ATOM 4882 N N A SER C 1 110 ? 81.132 9.689 49.413 0.50 35.49 108 SER C N 1
ATOM 4883 N N B SER C 1 110 ? 84.385 6.328 56.955 0.50 37.62 108 SER C N 1
ATOM 4884 C CA A SER C 1 110 ? 79.791 9.996 48.920 0.50 35.17 108 SER C CA 1
ATOM 4885 C CA B SER C 1 110 ? 83.237 6.669 56.119 0.50 36.96 108 SER C CA 1
ATOM 4886 C C A SER C 1 110 ? 78.787 9.903 50.074 0.50 38.78 108 SER C C 1
ATOM 4887 C C B SER C 1 110 ? 81.973 6.697 56.988 0.50 39.74 108 SER C C 1
ATOM 4888 O O A SER C 1 110 ? 78.622 8.839 50.677 0.50 38.27 108 SER C O 1
ATOM 4889 O O B SER C 1 110 ? 81.577 5.669 57.542 0.50 38.25 108 SER C O 1
ATOM 4894 N N A VAL C 1 111 ? 78.132 11.032 50.383 0.50 35.09 109 VAL C N 1
ATOM 4895 N N B VAL C 1 111 ? 81.362 7.891 57.118 0.50 36.41 109 VAL C N 1
ATOM 4896 C CA A VAL C 1 111 ? 77.202 11.162 51.500 0.50 34.64 109 VAL C CA 1
ATOM 4897 C CA B VAL C 1 111 ? 80.184 8.153 57.947 0.50 36.23 109 VAL C CA 1
ATOM 4898 C C A VAL C 1 111 ? 75.888 10.347 51.264 0.50 38.27 109 VAL C C 1
ATOM 4899 C C B VAL C 1 111 ? 78.943 7.354 57.460 0.50 38.38 109 VAL C C 1
ATOM 4900 O O A VAL C 1 111 ? 75.276 9.934 52.249 0.50 38.35 109 VAL C O 1
ATOM 4901 O O B VAL C 1 111 ? 78.093 7.025 58.290 0.50 36.80 109 VAL C O 1
ATOM 4908 N N A ASN C 1 112 ? 75.488 10.078 50.000 0.50 33.66 110 ASN C N 1
ATOM 4909 N N B ASN C 1 112 ? 78.851 7.040 56.146 0.50 34.37 110 ASN C N 1
ATOM 4910 C CA A ASN C 1 112 ? 74.265 9.310 49.719 0.50 32.70 110 ASN C CA 1
ATOM 4911 C CA B ASN C 1 112 ? 77.703 6.332 55.575 0.50 34.55 110 ASN C CA 1
ATOM 4912 C C A ASN C 1 112 ? 74.563 7.857 49.269 0.50 36.49 110 ASN C C 1
ATOM 4913 C C B ASN C 1 112 ? 77.998 4.852 55.253 0.50 37.23 110 ASN C C 1
ATOM 4914 O O A ASN C 1 112 ? 73.628 7.140 48.899 0.50 35.95 110 ASN C O 1
ATOM 4915 O O B ASN C 1 112 ? 77.162 4.199 54.620 0.50 37.05 110 ASN C O 1
ATOM 4918 N N A ASN C 1 113 ? 75.845 7.415 49.337 0.50 31.98 111 ASN C N 1
ATOM 4919 N N B ASN C 1 113 ? 79.152 4.313 55.701 0.50 32.27 111 ASN C N 1
ATOM 4920 C CA A ASN C 1 113 ? 76.262 6.059 48.966 0.50 31.75 111 ASN C CA 1
ATOM 4921 C CA B ASN C 1 113 ? 79.496 2.906 55.452 0.50 31.39 111 ASN C CA 1
ATOM 4922 C C A ASN C 1 113 ? 75.653 5.045 49.936 0.50 35.02 111 ASN C C 1
ATOM 4923 C C B ASN C 1 113 ? 78.584 2.016 56.281 0.50 34.09 111 ASN C C 1
ATOM 4924 O O A ASN C 1 113 ? 75.855 5.154 51.149 0.50 35.07 111 ASN C O 1
ATOM 4925 O O B ASN C 1 113 ? 78.536 2.143 57.505 0.50 33.50 111 ASN C O 1
ATOM 4934 N N A THR C 1 114 ? 74.878 4.087 49.400 0.50 30.26 112 THR C N 1
ATOM 4935 N N B THR C 1 114 ? 77.828 1.144 55.588 0.50 30.27 112 THR C N 1
ATOM 4936 C CA A THR C 1 114 ? 74.148 3.123 50.218 0.50 30.02 112 THR C CA 1
ATOM 4937 C CA B THR C 1 114 ? 76.790 0.268 56.131 0.50 29.39 112 THR C CA 1
ATOM 4938 C C A THR C 1 114 ? 74.696 1.688 50.183 0.50 33.52 112 THR C C 1
ATOM 4939 C C B THR C 1 114 ? 77.190 -1.196 56.346 0.50 33.75 112 THR C C 1
ATOM 4940 O O A THR C 1 114 ? 75.557 1.339 49.376 0.50 32.45 112 THR C O 1
ATOM 4941 O O B THR C 1 114 ? 78.207 -1.655 55.822 0.50 32.79 112 THR C O 1
ATOM 4948 N N A THR C 1 115 ? 74.127 0.853 51.062 0.50 30.77 113 THR C N 1
ATOM 4949 N N B THR C 1 115 ? 76.305 -1.951 57.042 0.50 31.05 113 THR C N 1
ATOM 4950 C CA A THR C 1 115 ? 74.301 -0.594 51.155 0.50 30.30 113 THR C CA 1
ATOM 4951 C CA B THR C 1 115 ? 76.420 -3.395 57.239 0.50 31.02 113 THR C CA 1
ATOM 4952 C C A THR C 1 115 ? 73.428 -1.148 50.003 0.50 35.49 113 THR C C 1
ATOM 4953 C C B THR C 1 115 ? 75.951 -4.034 55.923 0.50 36.58 113 THR C C 1
ATOM 4954 O O A THR C 1 115 ? 72.617 -0.394 49.449 0.50 34.44 113 THR C O 1
ATOM 4955 O O B THR C 1 115 ? 75.581 -3.309 54.993 0.50 35.80 113 THR C O 1
ATOM 4962 N N A LEU C 1 116 ? 73.517 -2.464 49.705 0.50 33.13 114 LEU C N 1
ATOM 4963 N N B LEU C 1 116 ? 75.917 -5.379 55.853 0.50 34.46 114 LEU C N 1
ATOM 4964 C CA A LEU C 1 116 ? 72.704 -3.110 48.664 0.50 33.20 114 LEU C CA 1
ATOM 4965 C CA B LEU C 1 116 ? 75.442 -6.108 54.675 0.50 34.65 114 LEU C CA 1
ATOM 4966 C C A LEU C 1 116 ? 71.191 -2.916 48.891 0.50 37.40 114 LEU C C 1
ATOM 4967 C C B LEU C 1 116 ? 73.929 -5.869 54.441 0.50 38.31 114 LEU C C 1
ATOM 4968 O O A LEU C 1 116 ? 70.441 -2.818 47.918 0.50 37.58 114 LEU C O 1
ATOM 4969 O O B LEU C 1 116 ? 73.457 -5.941 53.301 0.50 39.24 114 LEU C O 1
ATOM 4972 N N A THR C 1 117 ? 70.759 -2.811 50.175 0.50 33.31 115 THR C N 1
ATOM 4973 N N B THR C 1 117 ? 73.188 -5.555 55.521 0.50 32.66 115 THR C N 1
ATOM 4974 C CA A THR C 1 117 ? 69.363 -2.611 50.602 0.50 32.02 115 THR C CA 1
ATOM 4975 C CA B THR C 1 117 ? 71.740 -5.313 55.494 0.50 31.82 115 THR C CA 1
ATOM 4976 C C A THR C 1 117 ? 68.905 -1.138 50.497 0.50 32.99 115 THR C C 1
ATOM 4977 C C B THR C 1 117 ? 71.428 -3.811 55.297 0.50 34.64 115 THR C C 1
ATOM 4978 O O A THR C 1 117 ? 67.788 -0.825 50.924 0.50 31.85 115 THR C O 1
ATOM 4979 O O B THR C 1 117 ? 70.318 -3.366 55.598 0.50 34.94 115 THR C O 1
ATOM 4986 N N A ASN C 1 118 ? 69.759 -0.242 49.926 0.50 27.83 116 ASN C N 1
ATOM 4987 N N B ASN C 1 118 ? 72.415 -3.048 54.778 0.50 29.14 116 ASN C N 1
ATOM 4988 C CA A ASN C 1 118 ? 69.510 1.201 49.705 0.50 26.40 116 ASN C CA 1
ATOM 4989 C CA B ASN C 1 118 ? 72.386 -1.614 54.466 0.50 28.49 116 ASN C CA 1
ATOM 4990 C C A ASN C 1 118 ? 69.341 1.967 51.032 0.50 28.35 116 ASN C C 1
ATOM 4991 C C B ASN C 1 118 ? 72.006 -0.730 55.691 0.50 29.54 116 ASN C C 1
ATOM 4992 O O A ASN C 1 118 ? 68.552 2.928 51.125 0.50 25.75 116 ASN C O 1
ATOM 499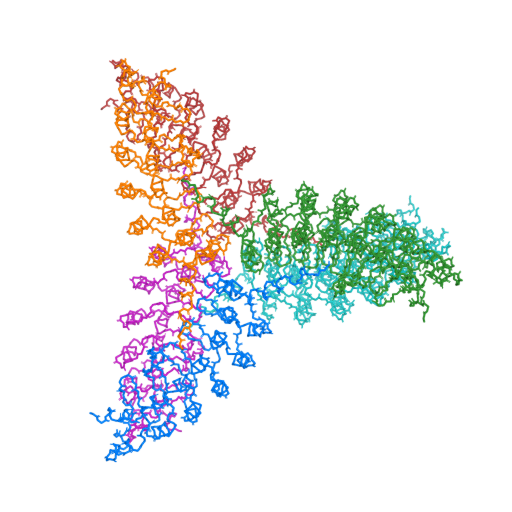3 O O B ASN C 1 118 ? 71.327 0.288 55.542 0.50 28.59 116 ASN C O 1
ATOM 5002 N N A SER C 1 119 ? 70.112 1.545 52.051 0.50 25.31 117 SER C N 1
ATOM 5003 N N B SER C 1 119 ? 72.500 -1.092 56.887 0.50 25.49 117 SER C N 1
ATOM 5004 C CA A SER C 1 119 ? 70.163 2.208 53.357 0.50 25.43 117 SER C CA 1
ATOM 5005 C CA B SER C 1 119 ? 72.261 -0.316 58.107 0.50 25.22 117 SER C CA 1
ATOM 5006 C C A SER C 1 119 ? 71.295 3.227 53.291 0.50 29.38 117 SER C C 1
ATOM 5007 C C B SER C 1 119 ? 73.456 0.639 58.381 0.50 30.76 117 SER C C 1
ATOM 5008 O O A SER C 1 119 ? 72.436 2.843 53.033 0.50 29.62 117 SER C O 1
ATOM 5009 O O B SER C 1 119 ? 74.581 0.193 58.582 0.50 29.17 117 SER C O 1
ATOM 5014 N N A THR C 1 120 ? 70.974 4.524 53.443 0.50 25.62 118 THR C N 1
ATOM 5015 N N B THR C 1 120 ? 73.178 1.947 58.401 0.50 28.98 118 THR C N 1
ATOM 5016 C CA A THR C 1 120 ? 71.953 5.622 53.419 0.50 25.49 118 THR C CA 1
ATOM 5017 C CA B THR C 1 120 ? 74.113 3.060 58.602 0.50 29.94 118 THR C CA 1
ATOM 5018 C C A THR C 1 120 ? 72.690 5.723 54.759 0.50 30.47 118 THR C C 1
ATOM 5019 C C B THR C 1 120 ? 74.527 3.180 60.105 0.50 34.10 118 THR C C 1
ATOM 5020 O O A THR C 1 120 ? 72.167 5.208 55.750 0.50 29.27 118 THR C O 1
ATOM 5021 O O B THR C 1 120 ? 73.719 2.801 60.951 0.50 34.26 118 THR C O 1
ATOM 5028 N N A PRO C 1 121 ? 73.832 6.471 54.851 0.50 28.66 119 PRO C N 1
ATOM 5029 N N B PRO C 1 121 ? 75.732 3.718 60.483 0.50 30.28 119 PRO C N 1
ATOM 5030 C CA A PRO C 1 121 ? 74.469 6.683 56.165 0.50 28.21 119 PRO C CA 1
ATOM 5031 C CA B PRO C 1 121 ? 76.042 3.899 61.919 0.50 30.10 119 PRO C CA 1
ATOM 5032 C C A PRO C 1 121 ? 73.522 7.422 57.116 0.50 30.49 119 PRO C C 1
ATOM 5033 C C B PRO C 1 121 ? 75.018 4.794 62.631 0.50 32.15 119 PRO C C 1
ATOM 5034 O O A PRO C 1 121 ? 73.615 7.251 58.320 0.50 28.89 119 PRO C O 1
ATOM 5035 O O B PRO C 1 121 ? 74.790 4.628 63.828 0.50 30.27 119 PRO C O 1
ATOM 5042 N N A LEU C 1 122 ? 72.601 8.240 56.572 0.50 28.50 120 LEU C N 1
ATOM 5043 N N B LEU C 1 122 ? 74.396 5.737 61.884 0.50 28.86 120 LEU C N 1
ATOM 5044 C CA A LEU C 1 122 ? 71.631 8.968 57.386 0.50 29.11 120 LEU C CA 1
ATOM 5045 C CA B LEU C 1 122 ? 73.344 6.616 62.387 0.50 29.07 120 LEU C CA 1
ATOM 5046 C C A LEU C 1 122 ? 70.672 8.004 58.059 0.50 32.96 120 LEU C C 1
ATOM 5047 C C B LEU C 1 122 ? 72.174 5.762 62.891 0.50 32.21 120 LEU C C 1
ATOM 5048 O O A LEU C 1 122 ? 70.406 8.162 59.251 0.50 33.20 120 LEU C O 1
ATOM 5049 O O B LEU C 1 122 ? 71.711 5.965 64.012 0.50 30.89 120 LEU C O 1
ATOM 5058 N N A ARG C 1 123 ? 70.189 6.984 57.317 0.50 28.71 121 ARG C N 1
ATOM 5059 N N B ARG C 1 123 ? 71.770 4.761 62.093 0.50 30.03 121 ARG C N 1
ATOM 5060 C CA A ARG C 1 123 ? 69.266 5.996 57.865 0.50 28.83 121 ARG C CA 1
ATOM 5061 C CA B ARG C 1 123 ? 70.707 3.821 62.437 0.50 30.30 121 ARG C CA 1
ATOM 5062 C C A ARG C 1 123 ? 69.993 5.109 58.869 0.50 30.91 121 ARG C C 1
ATOM 5063 C C B ARG C 1 123 ? 71.121 2.899 63.595 0.50 34.06 121 ARG C C 1
ATOM 5064 O O A ARG C 1 123 ? 69.374 4.629 59.827 0.50 28.94 121 ARG C O 1
ATOM 5065 O O B ARG C 1 123 ? 70.257 2.482 64.364 0.50 33.95 121 ARG C O 1
ATOM 5068 N N A ALA C 1 124 ? 71.316 4.925 58.653 0.50 27.36 122 ALA C N 1
ATOM 5069 N N B ALA C 1 124 ? 72.439 2.601 63.730 0.50 30.32 122 ALA C N 1
ATOM 5070 C CA A ALA C 1 124 ? 72.203 4.149 59.510 0.50 27.25 122 ALA C CA 1
ATOM 5071 C CA B ALA C 1 124 ? 72.983 1.755 64.793 0.50 30.32 122 ALA C CA 1
ATOM 5072 C C A ALA C 1 124 ? 72.262 4.775 60.908 0.50 32.47 122 ALA C C 1
ATOM 5073 C C B ALA C 1 124 ? 72.872 2.447 66.152 0.50 34.03 122 ALA C C 1
ATOM 5074 O O A ALA C 1 124 ? 71.974 4.087 61.884 0.50 31.74 122 ALA C O 1
ATOM 5075 O O B ALA C 1 124 ? 72.620 1.789 67.170 0.50 33.77 122 ALA C O 1
ATOM 5078 N N A ALA C 1 125 ? 72.566 6.092 60.984 0.50 30.47 123 ALA C N 1
ATOM 5079 N N B ALA C 1 125 ? 73.047 3.774 66.163 0.50 29.80 123 ALA C N 1
ATOM 5080 C CA A ALA C 1 125 ? 72.657 6.865 62.228 0.50 31.42 123 ALA C CA 1
ATOM 5081 C CA B ALA C 1 125 ? 72.948 4.598 67.365 0.50 29.54 123 ALA C CA 1
ATOM 5082 C C A ALA C 1 125 ? 71.310 7.003 62.952 0.50 36.73 123 ALA C C 1
ATOM 5083 C C B ALA C 1 125 ? 71.485 4.841 67.738 0.50 33.26 123 ALA C C 1
ATOM 5084 O O A ALA C 1 125 ? 71.286 7.060 64.183 0.50 36.89 123 ALA C O 1
ATOM 5085 O O B ALA C 1 125 ? 71.178 4.985 68.918 0.50 33.13 123 ALA C O 1
ATOM 5088 N N A CYS C 1 126 ? 70.200 7.054 62.194 0.50 34.02 124 CYS C N 1
ATOM 5089 N N B CYS C 1 126 ? 70.587 4.872 66.734 0.50 30.53 124 CYS C N 1
ATOM 5090 C CA A CYS C 1 126 ? 68.843 7.202 62.727 0.50 33.81 124 CYS C CA 1
ATOM 5091 C CA B CYS C 1 126 ? 69.146 5.108 66.898 0.50 31.01 124 CYS C CA 1
ATOM 5092 C C A CYS C 1 126 ? 68.395 5.969 63.506 0.50 39.46 124 CYS C C 1
ATOM 5093 C C B CYS C 1 126 ? 68.436 3.933 67.580 0.50 34.53 124 CYS C C 1
ATOM 5094 O O A CYS C 1 126 ? 67.638 6.121 64.459 0.50 40.06 124 CYS C O 1
ATOM 5095 O O B CYS C 1 126 ? 67.349 4.126 68.124 0.50 35.07 124 CYS C O 1
ATOM 5100 N N A PHE C 1 127 ? 68.867 4.766 63.110 0.50 35.88 125 PHE C N 1
ATOM 5101 N N B PHE C 1 127 ? 69.023 2.722 67.534 0.50 30.22 125 PHE C N 1
ATOM 5102 C CA A PHE C 1 127 ? 68.512 3.468 63.693 0.50 35.40 125 PHE C CA 1
ATOM 5103 C CA B PHE C 1 127 ? 68.425 1.528 68.137 0.50 28.84 125 PHE C CA 1
ATOM 5104 C C A PHE C 1 127 ? 68.857 3.372 65.194 0.50 39.48 125 PHE C C 1
ATOM 5105 C C B PHE C 1 127 ? 68.366 1.626 69.672 0.50 32.30 125 PHE C C 1
ATOM 5106 O O A PHE C 1 127 ? 67.952 3.139 65.992 0.50 38.33 125 PHE C O 1
ATOM 5107 O O B PHE C 1 127 ? 67.269 1.724 70.215 0.50 30.70 125 PHE C O 1
ATOM 5122 N N A ASP C 1 128 ? 70.143 3.537 65.576 0.50 36.74 126 ASP C N 1
ATOM 5123 N N B ASP C 1 128 ? 69.530 1.654 70.360 0.50 30.50 126 ASP C N 1
ATOM 5124 C CA A ASP C 1 128 ? 70.554 3.448 66.982 0.50 36.77 126 ASP C CA 1
ATOM 5125 C CA B ASP C 1 128 ? 69.593 1.677 71.828 0.50 30.78 126 ASP C CA 1
ATOM 5126 C C A ASP C 1 128 ? 70.552 4.831 67.672 0.50 40.16 126 ASP C C 1
ATOM 5127 C C B ASP C 1 128 ? 69.465 3.077 72.430 0.50 35.58 126 ASP C C 1
ATOM 5128 O O A ASP C 1 128 ? 70.866 4.926 68.858 0.50 40.11 126 ASP C O 1
ATOM 5129 O O B ASP C 1 128 ? 69.390 3.206 73.657 0.50 35.68 126 ASP C O 1
ATOM 5138 N N A GLY C 1 129 ? 70.144 5.864 66.933 0.50 36.09 127 GLY C N 1
ATOM 5139 N N B GLY C 1 129 ? 69.403 4.095 71.580 0.50 32.83 127 GLY C N 1
ATOM 5140 C CA A GLY C 1 129 ? 69.973 7.225 67.427 0.50 35.14 127 GLY C CA 1
ATOM 5141 C CA B GLY C 1 129 ? 69.215 5.473 72.010 0.50 32.86 127 GLY C CA 1
ATOM 5142 C C A GLY C 1 129 ? 71.209 8.049 67.694 0.50 37.63 127 GLY C C 1
ATOM 5143 C C B GLY C 1 129 ? 70.463 6.205 72.445 0.50 37.70 127 GLY C C 1
ATOM 5144 O O A GLY C 1 129 ? 71.298 8.697 68.741 0.50 37.50 127 GLY C O 1
ATOM 5145 O O B GLY C 1 129 ? 70.533 6.677 73.581 0.50 38.11 127 GLY C O 1
ATOM 5146 N N A HIS C 1 130 ? 72.140 8.080 66.734 0.50 33.40 128 HIS C N 1
ATOM 5147 N N B HIS C 1 130 ? 71.446 6.327 71.542 0.50 34.76 128 HIS C N 1
ATOM 5148 C CA A HIS C 1 130 ? 73.352 8.892 66.843 0.50 32.59 128 HIS C CA 1
ATOM 5149 C CA B HIS C 1 130 ? 72.687 7.047 71.821 0.50 34.93 128 HIS C CA 1
ATOM 5150 C C A HIS C 1 130 ? 73.040 10.294 66.295 0.50 35.91 128 HIS C C 1
ATOM 5151 C C B HIS C 1 130 ? 72.622 8.415 71.138 0.50 39.54 128 HIS C C 1
ATOM 5152 O O A HIS C 1 130 ? 73.289 10.576 65.118 0.50 34.03 128 HIS C O 1
ATOM 5153 O O B HIS C 1 130 ? 73.119 8.591 70.021 0.50 38.65 128 HIS C O 1
ATOM 5166 N N A LEU C 1 131 ? 72.439 11.155 67.159 0.50 34.31 129 LEU C N 1
ATOM 5167 N N B LEU C 1 131 ? 71.948 9.369 71.817 0.50 37.41 129 LEU C N 1
ATOM 5168 C CA A LEU C 1 131 ? 72.000 12.530 66.864 0.50 34.72 129 LEU C CA 1
ATOM 5169 C CA B LEU C 1 131 ? 71.682 10.734 71.362 0.50 38.09 129 LEU C CA 1
ATOM 5170 C C A LEU C 1 131 ? 73.086 13.402 66.227 0.50 37.46 129 LEU C C 1
ATOM 5171 C C B LEU C 1 131 ? 72.948 11.523 71.063 0.50 43.27 129 LEU C C 1
ATOM 5172 O O A LEU C 1 131 ? 72.822 14.046 65.211 0.50 36.85 129 LEU C O 1
ATOM 5173 O O B LEU C 1 131 ? 72.968 12.255 70.075 0.50 43.58 129 LEU C O 1
ATOM 5176 N N A GLU C 1 132 ? 74.289 13.427 66.819 0.50 33.72 130 GLU C N 1
ATOM 5177 N N B GLU C 1 132 ? 73.997 11.381 71.905 0.50 40.24 130 GLU C N 1
ATOM 5178 C CA A GLU C 1 132 ? 75.406 14.239 66.321 0.50 33.61 130 GLU C CA 1
ATOM 5179 C CA B GLU C 1 132 ? 75.278 12.075 71.729 0.50 39.73 130 GLU C CA 1
ATOM 5180 C C A GLU C 1 132 ? 75.804 13.824 64.901 0.50 36.40 130 GLU C C 1
ATOM 5181 C C B GLU C 1 132 ? 76.011 11.601 70.471 0.50 42.48 130 GLU C C 1
ATOM 5182 O O A GLU C 1 132 ? 76.101 14.685 64.078 0.50 36.31 130 GLU C O 1
ATOM 5183 O O B GLU C 1 132 ? 76.732 12.389 69.859 0.50 42.67 130 GLU C O 1
ATOM 5186 N N A ILE C 1 133 ? 75.759 12.514 64.603 0.50 32.16 131 ILE C N 1
ATOM 5187 N N B ILE C 1 133 ? 75.814 10.324 70.077 0.50 37.15 131 ILE C N 1
ATOM 5188 C CA A ILE C 1 133 ? 76.078 11.996 63.275 0.50 31.60 131 ILE C CA 1
ATOM 5189 C CA B ILE C 1 133 ? 76.433 9.751 68.880 0.50 35.86 131 ILE C CA 1
ATOM 5190 C C A ILE C 1 133 ? 74.961 12.392 62.282 0.50 33.73 131 ILE C C 1
ATOM 5191 C C B ILE C 1 133 ? 75.614 10.180 67.649 0.50 37.23 131 ILE C C 1
ATOM 5192 O O A ILE C 1 133 ? 75.280 12.769 61.156 0.50 32.04 131 ILE C O 1
ATOM 5193 O O B ILE C 1 133 ? 76.214 10.581 66.657 0.50 34.82 131 ILE C O 1
ATOM 5202 N N A VAL C 1 134 ? 73.679 12.344 62.714 0.50 31.34 132 VAL C N 1
ATOM 5203 N N B VAL C 1 134 ? 74.253 10.127 67.729 0.50 34.81 132 VAL C N 1
ATOM 5204 C CA A VAL C 1 134 ? 72.512 12.725 61.894 0.50 31.66 132 VAL C CA 1
ATOM 5205 C CA B VAL C 1 134 ? 73.320 10.558 66.670 0.50 34.83 132 VAL C CA 1
ATOM 5206 C C A VAL C 1 134 ? 72.692 14.174 61.447 0.50 37.87 132 VAL C C 1
ATOM 5207 C C B VAL C 1 134 ? 73.679 12.008 66.270 0.50 39.34 132 VAL C C 1
ATOM 5208 O O A VAL C 1 134 ? 72.598 14.461 60.253 0.50 38.40 132 VAL C O 1
ATOM 5209 O O B VAL C 1 134 ? 73.856 12.291 65.083 0.50 39.11 132 VAL C O 1
ATOM 5216 N N A LYS C 1 135 ? 73.003 15.066 62.416 0.50 34.89 133 LYS C N 1
ATOM 5217 N N B LYS C 1 135 ? 73.817 12.896 67.275 0.50 35.98 133 LYS C N 1
ATOM 5218 C CA A LYS C 1 135 ? 73.214 16.500 62.221 0.50 35.01 133 LYS C CA 1
ATOM 5219 C CA B LYS C 1 135 ? 74.183 14.301 67.107 0.50 36.82 133 LYS C CA 1
ATOM 5220 C C A LYS C 1 135 ? 74.352 16.778 61.242 0.50 39.14 133 LYS C C 1
ATOM 5221 C C B LYS C 1 135 ? 75.523 14.409 66.378 0.50 42.07 133 LYS C C 1
ATOM 5222 O O A LYS C 1 135 ? 74.170 17.574 60.319 0.50 38.99 133 LYS C O 1
ATOM 5223 O O B LYS C 1 135 ? 75.583 15.062 65.341 0.50 41.79 133 LYS C O 1
ATOM 5226 N N A TYR C 1 136 ? 75.498 16.093 61.417 0.50 35.61 134 TYR C N 1
ATOM 5227 N N B TYR C 1 136 ? 76.562 13.692 66.876 0.50 39.30 134 TYR C N 1
ATOM 5228 C CA A TYR C 1 136 ? 76.677 16.233 60.557 0.50 35.58 134 TYR C CA 1
ATOM 5229 C CA B TYR C 1 136 ? 77.921 13.655 66.323 0.50 39.18 134 TYR C CA 1
ATOM 5230 C C A TYR C 1 136 ? 76.372 15.828 59.107 0.50 38.34 134 TYR C C 1
ATOM 5231 C C B TYR C 1 136 ? 77.959 13.170 64.862 0.50 42.15 134 TYR C C 1
ATOM 5232 O O A TYR C 1 136 ? 76.737 16.562 58.189 0.50 38.02 134 TYR C O 1
ATOM 5233 O O B TYR C 1 136 ? 78.638 13.787 64.046 0.50 41.35 134 TYR C O 1
ATOM 5236 N N A LEU C 1 137 ? 75.668 14.695 58.909 0.50 34.20 135 LEU C N 1
ATOM 5237 N N B LEU C 1 137 ? 77.218 12.093 64.532 0.50 38.65 135 LEU C N 1
ATOM 5238 C CA A LEU C 1 137 ? 75.293 14.193 57.580 0.50 33.82 135 LEU C CA 1
ATOM 5239 C CA B LEU C 1 137 ? 77.157 11.525 63.181 0.50 38.28 135 LEU C CA 1
ATOM 5240 C C A LEU C 1 137 ? 74.318 15.149 56.880 0.50 36.84 135 LEU C C 1
ATOM 5241 C C B LEU C 1 137 ? 76.486 12.493 62.184 0.50 42.02 135 LEU C C 1
ATOM 5242 O O A LEU C 1 137 ? 74.563 15.517 55.726 0.50 35.65 135 LEU C O 1
ATOM 5243 O O B LEU C 1 137 ? 77.046 12.725 61.114 0.50 41.06 135 LEU C O 1
ATOM 5252 N N A VAL C 1 138 ? 73.259 15.599 57.587 0.50 33.35 136 VAL C N 1
ATOM 5253 N N B VAL C 1 138 ? 75.310 13.070 62.545 0.50 38.54 136 VAL C N 1
ATOM 5254 C CA A VAL C 1 138 ? 72.277 16.557 57.053 0.50 33.17 136 VAL C CA 1
ATOM 5255 C CA B VAL C 1 138 ? 74.558 14.033 61.719 0.50 38.42 136 VAL C CA 1
ATOM 5256 C C A VAL C 1 138 ? 72.994 17.875 56.654 0.50 39.52 136 VAL C C 1
ATOM 5257 C C B VAL C 1 138 ? 75.410 15.311 61.487 0.50 42.67 136 VAL C C 1
ATOM 5258 O O A VAL C 1 138 ? 72.710 18.422 55.583 0.50 39.93 136 VAL C O 1
ATOM 5259 O O B VAL C 1 138 ? 75.348 15.888 60.401 0.50 42.69 136 VAL C O 1
ATOM 5266 N N A GLU C 1 139 ? 73.951 18.341 57.488 0.50 36.19 137 GLU C N 1
ATOM 5267 N N B GLU C 1 139 ? 76.237 15.705 62.483 0.50 39.24 137 GLU C N 1
ATOM 5268 C CA A GLU C 1 139 ? 74.730 19.563 57.230 0.50 36.67 137 GLU C CA 1
ATOM 5269 C CA B GLU C 1 139 ? 77.142 16.861 62.418 0.50 39.23 137 GLU C CA 1
ATOM 5270 C C A GLU C 1 139 ? 75.698 19.394 56.052 0.50 41.09 137 GLU C C 1
ATOM 5271 C C B GLU C 1 139 ? 78.296 16.619 61.438 0.50 43.49 137 GLU C C 1
ATOM 5272 O O A GLU C 1 139 ? 76.189 20.395 55.528 0.50 40.78 137 GLU C O 1
ATOM 5273 O O B GLU C 1 139 ? 78.845 17.573 60.885 0.50 43.82 137 GLU C O 1
ATOM 5284 N N A HIS C 1 140 ? 75.965 18.137 55.638 0.50 37.98 138 HIS C N 1
ATOM 5285 N N B HIS C 1 140 ? 78.667 15.341 61.245 0.50 39.63 138 HIS C N 1
ATOM 5286 C CA A HIS C 1 140 ? 76.865 17.814 54.536 0.50 38.04 138 HIS C CA 1
ATOM 5287 C CA B HIS C 1 140 ? 79.737 14.911 60.350 0.50 39.22 138 HIS C CA 1
ATOM 5288 C C A HIS C 1 140 ? 76.100 17.159 53.355 0.50 40.14 138 HIS C C 1
ATOM 5289 C C B HIS C 1 140 ? 79.149 14.284 59.063 0.50 44.22 138 HIS C C 1
ATOM 5290 O O A HIS C 1 140 ? 76.567 16.196 52.742 0.50 38.34 138 HIS C O 1
ATOM 5291 O O B HIS C 1 140 ? 79.721 13.356 58.487 0.50 44.09 138 HIS C O 1
ATOM 5304 N N A LYS C 1 141 ? 74.926 17.747 53.038 0.50 36.94 139 LYS C N 1
ATOM 5305 N N B LYS C 1 141 ? 77.991 14.833 58.625 0.50 40.81 139 LYS C N 1
ATOM 5306 C CA A LYS C 1 141 ? 74.018 17.509 51.909 0.50 37.07 139 LYS C CA 1
ATOM 5307 C CA B LYS C 1 141 ? 77.224 14.571 57.401 0.50 40.18 139 LYS C CA 1
ATOM 5308 C C A LYS C 1 141 ? 73.426 16.079 51.808 0.50 42.34 139 LYS C C 1
ATOM 5309 C C B LYS C 1 141 ? 76.674 13.132 57.264 0.50 41.54 139 LYS C C 1
ATOM 5310 O O A LYS C 1 141 ? 72.979 15.704 50.718 0.50 42.59 139 LYS C O 1
ATOM 5311 O O B LYS C 1 141 ? 76.774 12.541 56.183 0.50 41.53 139 LYS C O 1
ATOM 5314 N N A ALA C 1 142 ? 73.309 15.334 52.930 0.50 39.15 140 ALA C N 1
ATOM 5315 N N B ALA C 1 142 ? 75.997 12.609 58.302 0.50 36.08 140 ALA C N 1
ATOM 5316 C CA A ALA C 1 142 ? 72.683 14.002 52.912 0.50 38.77 140 ALA C CA 1
ATOM 5317 C CA B ALA C 1 142 ? 75.328 11.312 58.154 0.50 34.89 140 ALA C CA 1
ATOM 5318 C C A ALA C 1 142 ? 71.200 14.145 52.574 0.50 41.62 140 ALA C C 1
ATOM 5319 C C B ALA C 1 142 ? 74.072 11.546 57.299 0.50 36.92 140 ALA C C 1
ATOM 5320 O O A ALA C 1 142 ? 70.565 15.105 53.016 0.50 41.36 140 ALA C O 1
ATOM 5321 O O B ALA C 1 142 ? 73.346 12.522 57.525 0.50 36.05 140 ALA C O 1
ATOM 5324 N N A ASP C 1 143 ? 70.659 13.215 51.768 0.50 36.85 141 ASP C N 1
ATOM 5325 N N B ASP C 1 143 ? 73.857 10.691 56.282 0.50 32.96 141 ASP C N 1
ATOM 5326 C CA A ASP C 1 143 ? 69.262 13.289 51.352 0.50 36.19 141 ASP C CA 1
ATOM 5327 C CA B ASP C 1 143 ? 72.687 10.766 55.408 0.50 31.79 141 ASP C CA 1
ATOM 5328 C C A ASP C 1 143 ? 68.343 12.650 52.388 0.50 37.83 141 ASP C C 1
ATOM 5329 C C B ASP C 1 143 ? 71.508 10.187 56.202 0.50 37.15 141 ASP C C 1
ATOM 5330 O O A ASP C 1 143 ? 68.470 11.466 52.700 0.50 36.52 141 ASP C O 1
ATOM 5331 O O B ASP C 1 143 ? 71.455 8.980 56.465 0.50 37.20 141 ASP C O 1
ATOM 5340 N N A LEU C 1 144 ? 67.400 13.460 52.899 0.50 33.88 142 LEU C N 1
ATOM 5341 N N B LEU C 1 144 ? 70.596 11.080 56.632 0.50 33.69 142 LEU C N 1
ATOM 5342 C CA A LEU C 1 144 ? 66.395 13.088 53.899 0.50 33.61 142 LEU C CA 1
ATOM 5343 C CA B LEU C 1 144 ? 69.408 10.774 57.439 0.50 33.50 142 LEU C CA 1
ATOM 5344 C C A LEU C 1 144 ? 65.394 12.044 53.414 0.50 37.91 142 LEU C C 1
ATOM 5345 C C B LEU C 1 144 ? 68.439 9.797 56.773 0.50 36.30 142 LEU C C 1
ATOM 5346 O O A LEU C 1 144 ? 64.898 11.267 54.233 0.50 37.26 142 LEU C O 1
ATOM 5347 O O B LEU C 1 144 ? 67.661 9.149 57.480 0.50 34.98 142 LEU C O 1
ATOM 5356 N N A GLU C 1 145 ? 65.056 12.057 52.106 0.50 34.18 143 GLU C N 1
ATOM 5357 N N B GLU C 1 145 ? 68.463 9.725 55.418 0.50 32.31 143 GLU C N 1
ATOM 5358 C CA A GLU C 1 145 ? 63.987 11.222 51.556 0.50 33.11 143 GLU C CA 1
ATOM 5359 C CA B GLU C 1 145 ? 67.535 8.948 54.603 0.50 31.02 143 GLU C CA 1
ATOM 5360 C C A GLU C 1 145 ? 64.460 9.930 50.834 0.50 35.23 143 GLU C C 1
ATOM 5361 C C B GLU C 1 145 ? 67.968 7.527 54.270 0.50 34.30 143 GLU C C 1
ATOM 5362 O O A GLU C 1 145 ? 63.610 9.209 50.322 0.50 34.23 143 GLU C O 1
ATOM 5363 O O B GLU C 1 145 ? 67.124 6.765 53.789 0.50 33.07 143 GLU C O 1
ATOM 5374 N N A VAL C 1 146 ? 65.754 9.595 50.834 0.50 32.94 144 VAL C N 1
ATOM 5375 N N B VAL C 1 146 ? 69.222 7.138 54.545 0.50 31.28 144 VAL C N 1
ATOM 5376 C CA A VAL C 1 146 ? 66.188 8.332 50.210 0.50 33.06 144 VAL C CA 1
ATOM 5377 C CA B VAL C 1 146 ? 69.634 5.769 54.235 0.50 30.96 144 VAL C CA 1
ATOM 5378 C C A VAL C 1 146 ? 65.886 7.178 51.186 0.50 36.72 144 VAL C C 1
ATOM 5379 C C B VAL C 1 146 ? 68.963 4.818 55.235 0.50 33.93 144 VAL C C 1
ATOM 5380 O O A VAL C 1 146 ? 66.554 7.030 52.209 0.50 35.46 144 VAL C O 1
ATOM 5381 O O B VAL C 1 146 ? 69.157 4.954 56.444 0.50 34.29 144 VAL C O 1
ATOM 5388 N N A SER C 1 147 ? 64.827 6.413 50.886 0.50 34.32 145 SER C N 1
ATOM 5389 N N B SER C 1 147 ? 68.109 3.917 54.718 0.50 29.14 145 SER C N 1
ATOM 5390 C CA A SER C 1 147 ? 64.368 5.287 51.702 0.50 33.61 145 SER C CA 1
ATOM 5391 C CA B SER C 1 147 ? 67.377 2.919 55.500 0.50 27.83 145 SER C CA 1
ATOM 5392 C C A SER C 1 147 ? 65.098 3.983 51.317 0.50 36.72 145 SER C C 1
ATOM 5393 C C B SER C 1 147 ? 67.985 1.524 55.266 0.50 31.76 145 SER C C 1
ATOM 5394 O O A SER C 1 147 ? 65.754 3.941 50.276 0.50 36.00 145 SER C O 1
ATOM 5395 O O B SER C 1 147 ? 68.759 1.354 54.326 0.50 30.78 145 SER C O 1
ATOM 5400 N N A ASN C 1 148 ? 64.983 2.927 52.153 0.50 32.53 146 ASN C N 1
ATOM 5401 N N B ASN C 1 148 ? 67.618 0.523 56.093 0.50 28.92 146 ASN C N 1
ATOM 5402 C CA A ASN C 1 148 ? 65.593 1.616 51.886 0.50 32.20 146 ASN C CA 1
ATOM 5403 C CA B ASN C 1 148 ? 68.141 -0.845 55.938 0.50 28.64 146 ASN C CA 1
ATOM 5404 C C A ASN C 1 148 ? 64.712 0.795 50.909 0.50 36.37 146 ASN C C 1
ATOM 5405 C C B ASN C 1 148 ? 67.410 -1.601 54.811 0.50 31.91 146 ASN C C 1
ATOM 5406 O O A ASN C 1 148 ? 63.751 1.346 50.360 0.50 36.36 146 ASN C O 1
ATOM 5407 O O B ASN C 1 148 ? 66.580 -1.016 54.120 0.50 31.76 146 ASN C O 1
ATOM 5416 N N A ARG C 1 149 ? 65.005 -0.517 50.724 0.50 31.71 147 ARG C N 1
ATOM 5417 N N B ARG C 1 149 ? 67.715 -2.898 54.632 0.50 29.91 147 ARG C N 1
ATOM 5418 C CA A ARG C 1 149 ? 64.256 -1.384 49.800 0.50 31.52 147 ARG C CA 1
ATOM 5419 C CA B ARG C 1 149 ? 67.129 -3.774 53.605 0.50 29.37 147 ARG C CA 1
ATOM 5420 C C A ARG C 1 149 ? 62.775 -1.577 50.219 0.50 34.98 147 ARG C C 1
ATOM 5421 C C B ARG C 1 149 ? 65.592 -3.855 53.683 0.50 32.96 147 ARG C C 1
ATOM 5422 O O A ARG C 1 149 ? 61.952 -1.953 49.381 0.50 35.91 147 ARG C O 1
ATOM 5423 O O B ARG C 1 149 ? 64.951 -4.073 52.655 0.50 32.43 147 ARG C O 1
ATOM 5438 N N A HIS C 1 150 ? 62.442 -1.288 51.482 0.50 29.46 148 HIS C N 1
ATOM 5439 N N B HIS C 1 150 ? 65.008 -3.635 54.874 0.50 29.51 148 HIS C N 1
ATOM 5440 C CA A HIS C 1 150 ? 61.077 -1.404 51.999 0.50 28.77 148 HIS C CA 1
ATOM 5441 C CA B HIS C 1 150 ? 63.558 -3.639 55.069 0.50 28.76 148 HIS C CA 1
ATOM 5442 C C A HIS C 1 150 ? 60.342 -0.057 51.957 0.50 31.12 148 HIS C C 1
ATOM 5443 C C B HIS C 1 150 ? 62.952 -2.250 54.746 0.50 32.83 148 HIS C C 1
ATOM 5444 O O A HIS C 1 150 ? 59.150 0.004 52.261 0.50 31.42 148 HIS C O 1
ATOM 5445 O O B HIS C 1 150 ? 61.733 -2.095 54.716 0.50 32.08 148 HIS C O 1
ATOM 5458 N N A GLY C 1 151 ? 61.046 1.004 51.570 0.50 25.26 149 GLY C N 1
ATOM 5459 N N B GLY C 1 151 ? 63.808 -1.264 54.483 0.50 29.71 149 GLY C N 1
ATOM 5460 C CA A GLY C 1 151 ? 60.456 2.333 51.531 0.50 25.35 149 GLY C CA 1
ATOM 5461 C CA B GLY C 1 151 ? 63.369 0.097 54.204 0.50 29.49 149 GLY C CA 1
ATOM 5462 C C A GLY C 1 151 ? 60.344 2.942 52.918 0.50 28.92 149 GLY C C 1
ATOM 5463 C C B GLY C 1 151 ? 62.990 0.853 55.465 0.50 32.37 149 GLY C C 1
ATOM 5464 O O A GLY C 1 151 ? 59.585 3.894 53.120 0.50 27.49 149 GLY C O 1
ATOM 5465 O O B GLY C 1 151 ? 62.402 1.933 55.381 0.50 31.72 149 GLY C O 1
ATOM 5466 N N A HIS C 1 152 ? 61.097 2.380 53.885 0.50 25.89 150 HIS C N 1
ATOM 5467 N N B HIS C 1 152 ? 63.336 0.289 56.645 0.50 29.11 150 HIS C N 1
ATOM 5468 C CA A HIS C 1 152 ? 61.139 2.858 55.261 0.50 26.57 150 HIS C CA 1
ATOM 5469 C CA B HIS C 1 152 ? 63.102 0.882 57.969 0.50 28.30 150 HIS C CA 1
ATOM 5470 C C A HIS C 1 152 ? 62.194 3.956 55.278 0.50 31.37 150 HIS C C 1
ATOM 5471 C C B HIS C 1 152 ? 64.168 1.949 58.210 0.50 28.21 150 HIS C C 1
ATOM 5472 O O A HIS C 1 152 ? 63.359 3.701 54.961 0.50 30.66 150 HIS C O 1
ATOM 5473 O O B HIS C 1 152 ? 65.363 1.649 58.200 0.50 26.57 150 HIS C O 1
ATOM 5486 N N A THR C 1 153 ? 61.759 5.188 55.586 0.50 28.95 151 THR C N 1
ATOM 5487 N N B THR C 1 153 ? 63.728 3.204 58.390 0.50 24.06 151 THR C N 1
ATOM 5488 C CA A THR C 1 153 ? 62.562 6.414 55.555 0.50 29.51 151 THR C CA 1
ATOM 5489 C CA B THR C 1 153 ? 64.610 4.363 58.576 0.50 23.83 151 THR C CA 1
ATOM 5490 C C A THR C 1 153 ? 63.263 6.681 56.923 0.50 34.16 151 THR C C 1
ATOM 5491 C C B THR C 1 153 ? 64.986 4.592 60.056 0.50 27.73 151 THR C C 1
ATOM 5492 O O A THR C 1 153 ? 63.031 5.943 57.884 0.50 33.57 151 THR C O 1
ATOM 5493 O O B THR C 1 153 ? 64.459 3.923 60.944 0.50 26.23 151 THR C O 1
ATOM 5500 N N A CYS C 1 154 ? 64.146 7.719 56.977 0.50 31.32 152 CYS C N 1
ATOM 5501 N N B CYS C 1 154 ? 65.914 5.547 60.296 0.50 26.27 152 CYS C N 1
ATOM 5502 C CA A CYS C 1 154 ? 64.889 8.152 58.175 0.50 31.22 152 CYS C CA 1
ATOM 5503 C CA B CYS C 1 154 ? 66.400 5.996 61.609 0.50 27.39 152 CYS C CA 1
ATOM 5504 C C A CYS C 1 154 ? 63.945 8.592 59.269 0.50 34.30 152 CYS C C 1
ATOM 5505 C C B CYS C 1 154 ? 65.243 6.582 62.419 0.50 30.65 152 CYS C C 1
ATOM 5506 O O A CYS C 1 154 ? 64.215 8.310 60.435 0.50 33.92 152 CYS C O 1
ATOM 5507 O O B CYS C 1 154 ? 65.116 6.291 63.612 0.50 30.66 152 CYS C O 1
ATOM 5512 N N A LEU C 1 155 ? 62.842 9.289 58.897 0.50 30.35 153 LEU C N 1
ATOM 5513 N N B LEU C 1 155 ? 64.408 7.417 61.766 0.50 26.86 153 LEU C N 1
ATOM 5514 C CA A LEU C 1 155 ? 61.824 9.764 59.842 0.50 29.83 153 LEU C CA 1
ATOM 5515 C CA B LEU C 1 155 ? 63.230 8.045 62.377 0.50 26.56 153 LEU C CA 1
ATOM 5516 C C A LEU C 1 155 ? 61.070 8.582 60.446 0.50 30.33 153 LEU C C 1
ATOM 5517 C C B LEU C 1 155 ? 62.277 6.946 62.883 0.50 29.21 153 LEU C C 1
ATOM 5518 O O A LEU C 1 155 ? 60.941 8.521 61.669 0.50 28.73 153 LEU C O 1
ATOM 5519 O O B LEU C 1 155 ? 61.947 6.939 64.068 0.50 28.79 153 LEU C O 1
ATOM 5522 N N A MET C 1 156 ? 60.606 7.630 59.593 0.50 25.34 154 MET C N 1
ATOM 5523 N N B MET C 1 156 ? 61.939 5.974 62.005 0.50 24.95 154 MET C N 1
ATOM 5524 C CA A MET C 1 156 ? 59.886 6.430 60.034 0.50 25.06 154 MET C CA 1
ATOM 5525 C CA B MET C 1 156 ? 61.077 4.812 62.277 0.50 24.39 154 MET C CA 1
ATOM 5526 C C A MET C 1 156 ? 60.684 5.567 61.026 0.50 29.40 154 MET C C 1
ATOM 5527 C C B MET C 1 156 ? 61.527 4.000 63.492 0.50 28.87 154 MET C C 1
ATOM 5528 O O A MET C 1 156 ? 60.099 5.087 61.998 0.50 28.34 154 MET C O 1
ATOM 5529 O O B MET C 1 156 ? 60.685 3.647 64.317 0.50 29.12 154 MET C O 1
ATOM 5538 N N A ILE C 1 157 ? 61.998 5.355 60.780 0.50 27.05 155 ILE C N 1
ATOM 5539 N N B ILE C 1 157 ? 62.834 3.654 63.570 0.50 26.12 155 ILE C N 1
ATOM 5540 C CA A ILE C 1 157 ? 62.819 4.499 61.656 0.50 28.04 155 ILE C CA 1
ATOM 5541 C CA B ILE C 1 157 ? 63.394 2.837 64.653 0.50 26.23 155 ILE C CA 1
ATOM 5542 C C A ILE C 1 157 ? 63.106 5.229 63.006 0.50 34.43 155 ILE C C 1
ATOM 5543 C C B ILE C 1 157 ? 63.469 3.672 65.949 0.50 29.69 155 ILE C C 1
ATOM 5544 O O A ILE C 1 157 ? 63.063 4.575 64.053 0.50 34.53 155 ILE C O 1
ATOM 5545 O O B ILE C 1 157 ? 63.313 3.093 67.016 0.50 27.75 155 ILE C O 1
ATOM 5554 N N A SER C 1 158 ? 63.303 6.563 62.979 0.50 31.74 156 SER C N 1
ATOM 5555 N N B SER C 1 158 ? 63.644 5.015 65.865 0.50 28.39 156 SER C N 1
ATOM 5556 C CA A SER C 1 158 ? 63.540 7.406 64.165 0.50 31.90 156 SER C CA 1
ATOM 5557 C CA B SER C 1 158 ? 63.632 5.865 67.059 0.50 28.67 156 SER C CA 1
ATOM 5558 C C A SER C 1 158 ? 62.359 7.357 65.139 0.50 36.57 156 SER C C 1
ATOM 5559 C C B SER C 1 158 ? 62.217 5.896 67.653 0.50 33.84 156 SER C C 1
ATOM 5560 O O A SER C 1 158 ? 62.566 7.344 66.350 0.50 36.53 156 SER C O 1
ATOM 5561 O O B SER C 1 158 ? 62.064 5.780 68.866 0.50 34.46 156 SER C O 1
ATOM 5566 N N A CYS C 1 159 ? 61.127 7.336 64.598 0.50 34.03 157 CYS C N 1
ATOM 5567 N N B CYS C 1 159 ? 61.189 6.016 66.794 0.50 31.00 157 CYS C N 1
ATOM 5568 C CA A CYS C 1 159 ? 59.873 7.230 65.349 0.50 34.15 157 CYS C CA 1
ATOM 5569 C CA B CYS C 1 159 ? 59.779 6.016 67.190 0.50 30.96 157 CYS C CA 1
ATOM 5570 C C A CYS C 1 159 ? 59.698 5.822 65.961 0.50 38.08 157 CYS C C 1
ATOM 5571 C C B CYS C 1 159 ? 59.379 4.667 67.811 0.50 33.68 157 CYS C C 1
ATOM 5572 O O A CYS C 1 159 ? 59.105 5.700 67.034 0.50 37.31 157 CYS C O 1
ATOM 5573 O O B CYS C 1 159 ? 58.718 4.658 68.849 0.50 34.65 157 CYS C O 1
ATOM 5578 N N A TYR C 1 160 ? 60.209 4.770 65.281 0.50 35.15 158 TYR C N 1
ATOM 5579 N N B TYR C 1 160 ? 59.806 3.540 67.198 0.50 28.84 158 TYR C N 1
ATOM 5580 C CA A TYR C 1 160 ? 60.108 3.374 65.733 0.50 35.21 158 TYR C CA 1
ATOM 5581 C CA B TYR C 1 160 ? 59.521 2.171 67.662 0.50 28.60 158 TYR C CA 1
ATOM 5582 C C A TYR C 1 160 ? 60.974 3.054 66.921 0.50 40.80 158 TYR C C 1
ATOM 5583 C C B TYR C 1 160 ? 60.175 1.843 69.025 0.50 33.35 158 TYR C C 1
ATOM 5584 O O A TYR C 1 160 ? 60.601 2.210 67.740 0.50 40.70 158 TYR C O 1
ATOM 5585 O O B TYR C 1 160 ? 59.652 1.008 69.758 0.50 34.33 158 TYR C O 1
ATOM 5602 N N A LYS C 1 161 ? 62.165 3.656 66.974 0.50 37.79 159 LYS C N 1
ATOM 5603 N N B LYS C 1 161 ? 61.326 2.454 69.331 0.50 29.59 159 LYS C N 1
ATOM 5604 C CA A LYS C 1 161 ? 63.115 3.362 68.031 0.50 38.31 159 LYS C CA 1
ATOM 5605 C CA B LYS C 1 161 ? 62.045 2.236 70.586 0.50 29.22 159 LYS C CA 1
ATOM 5606 C C A LYS C 1 161 ? 62.907 4.280 69.230 0.50 43.51 159 LYS C C 1
ATOM 5607 C C B LYS C 1 161 ? 61.725 3.316 71.642 0.50 33.90 159 LYS C C 1
ATOM 5608 O O A LYS C 1 161 ? 63.412 3.993 70.317 0.50 43.84 159 LYS C O 1
ATOM 5609 O O B LYS C 1 161 ? 62.248 3.252 72.755 0.50 34.95 159 LYS C O 1
ATOM 5620 N N A GLY C 1 162 ? 62.103 5.324 69.038 0.50 39.99 160 GLY C N 1
ATOM 5621 N N B GLY C 1 162 ? 60.885 4.285 71.277 0.50 29.85 160 GLY C N 1
ATOM 5622 C CA A GLY C 1 162 ? 61.764 6.277 70.087 0.50 39.34 160 GLY C CA 1
ATOM 5623 C CA B GLY C 1 162 ? 60.440 5.376 72.142 0.50 28.96 160 GLY C CA 1
ATOM 5624 C C A GLY C 1 162 ? 62.728 7.436 70.227 0.50 41.32 160 GLY C C 1
ATOM 5625 C C B GLY C 1 162 ? 61.476 6.418 72.527 0.50 31.73 160 GLY C C 1
ATOM 5626 O O A GLY C 1 162 ? 62.811 8.035 71.303 0.50 41.20 160 GLY C O 1
ATOM 5627 O O B GLY C 1 162 ? 61.382 7.003 73.610 0.50 30.00 160 GLY C O 1
ATOM 5628 N N A HIS C 1 163 ? 63.464 7.764 69.152 0.50 36.73 161 HIS C N 1
ATOM 5629 N N B HIS C 1 163 ? 62.461 6.681 71.649 0.50 29.00 161 HIS C N 1
ATOM 5630 C CA A HIS C 1 163 ? 64.416 8.877 69.156 0.50 36.55 161 HIS C CA 1
ATOM 5631 C CA B HIS C 1 163 ? 63.503 7.674 71.933 0.50 28.60 161 HIS C CA 1
ATOM 5632 C C A HIS C 1 163 ? 63.664 10.193 68.909 0.50 39.58 161 HIS C C 1
ATOM 5633 C C B HIS C 1 163 ? 63.029 9.052 71.467 0.50 33.92 161 HIS C C 1
ATOM 5634 O O A HIS C 1 163 ? 63.519 10.624 67.764 0.50 38.54 161 HIS C O 1
ATOM 5635 O O B HIS C 1 163 ? 63.334 9.482 70.351 0.50 33.92 161 HIS C O 1
ATOM 5648 N N A LYS C 1 164 ? 63.154 10.808 69.993 0.50 37.02 162 LYS C N 1
ATOM 5649 N N B LYS C 1 164 ? 62.237 9.718 72.329 0.50 31.29 162 LYS C N 1
ATOM 5650 C CA A LYS C 1 164 ? 62.361 12.041 69.931 0.50 36.59 162 LYS C CA 1
ATOM 5651 C CA B LYS C 1 164 ? 61.638 11.033 72.100 0.50 32.10 162 LYS C CA 1
ATOM 5652 C C A LYS C 1 164 ? 63.167 13.229 69.373 0.50 40.09 162 LYS C C 1
ATOM 5653 C C B LYS C 1 164 ? 62.673 12.077 71.692 0.50 37.37 162 LYS C C 1
ATOM 5654 O O A LYS C 1 164 ? 62.653 13.942 68.512 0.50 39.61 162 LYS C O 1
ATOM 5655 O O B LYS C 1 164 ? 62.409 12.853 70.773 0.50 38.30 162 LYS C O 1
ATOM 5658 N N A GLU C 1 165 ? 64.426 13.410 69.829 0.50 36.60 163 GLU C N 1
ATOM 5659 N N B GLU C 1 165 ? 63.854 12.071 72.352 0.50 33.74 163 GLU C N 1
ATOM 5660 C CA A GLU C 1 165 ? 65.315 14.498 69.406 0.50 36.74 163 GLU C CA 1
ATOM 5661 C CA B GLU C 1 165 ? 64.958 13.006 72.108 0.50 32.74 163 GLU C CA 1
ATOM 5662 C C A GLU C 1 165 ? 65.716 14.415 67.924 0.50 40.45 163 GLU C C 1
ATOM 5663 C C B GLU C 1 165 ? 65.520 12.880 70.686 0.50 35.00 163 GLU C C 1
ATOM 5664 O O A GLU C 1 165 ? 65.792 15.454 67.264 0.50 39.86 163 GLU C O 1
ATOM 5665 O O B GLU C 1 165 ? 65.518 13.859 69.946 0.50 34.10 163 GLU C O 1
ATOM 5668 N N A ILE C 1 166 ? 65.957 13.194 67.401 0.50 36.99 164 ILE C N 1
ATOM 5669 N N B ILE C 1 166 ? 65.955 11.669 70.295 0.50 30.66 164 ILE C N 1
ATOM 5670 C CA A ILE C 1 166 ? 66.351 12.969 66.003 0.50 36.56 164 ILE C CA 1
ATOM 5671 C CA B ILE C 1 166 ? 66.527 11.382 68.978 0.50 29.52 164 ILE C CA 1
ATOM 5672 C C A ILE C 1 166 ? 65.145 13.233 65.094 0.50 39.95 164 ILE C C 1
ATOM 5673 C C B ILE C 1 166 ? 65.493 11.658 67.860 0.50 33.09 164 ILE C C 1
ATOM 5674 O O A ILE C 1 166 ? 65.292 13.956 64.106 0.50 39.29 164 ILE C O 1
ATOM 5675 O O B ILE C 1 166 ? 65.850 12.303 66.872 0.50 32.94 164 ILE C O 1
ATOM 5684 N N A ALA C 1 167 ? 63.956 12.692 65.455 0.50 36.57 165 ALA C N 1
ATOM 5685 N N B ALA C 1 167 ? 64.221 11.243 68.047 0.50 28.57 165 ALA C N 1
ATOM 5686 C CA A ALA C 1 167 ? 62.707 12.900 64.725 0.50 36.21 165 ALA C CA 1
ATOM 5687 C CA B ALA C 1 167 ? 63.153 11.474 67.065 0.50 28.51 165 ALA C CA 1
ATOM 5688 C C A ALA C 1 167 ? 62.405 14.402 64.599 0.50 38.89 165 ALA C C 1
ATOM 5689 C C B ALA C 1 167 ? 62.946 12.966 66.782 0.50 33.63 165 ALA C C 1
ATOM 5690 O O A ALA C 1 167 ? 62.095 14.849 63.500 0.50 37.88 165 ALA C O 1
ATOM 5691 O O B ALA C 1 167 ? 62.753 13.337 65.627 0.50 32.69 165 ALA C O 1
ATOM 5694 N N A GLN C 1 168 ? 62.593 15.180 65.696 0.50 35.18 166 GLN C N 1
ATOM 5695 N N B GLN C 1 168 ? 63.009 13.811 67.835 0.50 31.49 166 GLN C N 1
ATOM 5696 C CA A GLN C 1 168 ? 62.381 16.631 65.745 0.50 34.68 166 GLN C CA 1
ATOM 5697 C CA B GLN C 1 168 ? 62.864 15.265 67.741 0.50 32.11 166 GLN C CA 1
ATOM 5698 C C A GLN C 1 168 ? 63.309 17.371 64.776 0.50 37.46 166 GLN C C 1
ATOM 5699 C C B GLN C 1 168 ? 64.002 15.861 66.934 0.50 37.11 166 GLN C C 1
ATOM 5700 O O A GLN C 1 168 ? 62.840 18.233 64.032 0.50 37.01 166 GLN C O 1
ATOM 5701 O O B GLN C 1 168 ? 63.748 16.629 66.005 0.50 36.84 166 GLN C O 1
ATOM 5704 N N A TYR C 1 169 ? 64.616 17.030 64.783 0.50 33.39 167 TYR C N 1
ATOM 5705 N N B TYR C 1 169 ? 65.252 15.472 67.271 0.50 34.95 167 TYR C N 1
ATOM 5706 C CA A TYR C 1 169 ? 65.619 17.620 63.900 0.50 33.15 167 TYR C CA 1
ATOM 5707 C CA B TYR C 1 169 ? 66.485 15.912 66.622 0.50 35.53 167 TYR C CA 1
ATOM 5708 C C A TYR C 1 169 ? 65.268 17.375 62.424 0.50 37.49 167 TYR C C 1
ATOM 5709 C C B TYR C 1 169 ? 66.458 15.589 65.124 0.50 40.04 167 TYR C C 1
ATOM 5710 O O A TYR C 1 169 ? 65.340 18.310 61.626 0.50 36.57 167 TYR C O 1
ATOM 5711 O O B TYR C 1 169 ? 66.746 16.474 64.318 0.50 39.74 167 TYR C O 1
ATOM 5728 N N A LEU C 1 170 ? 64.854 16.131 62.080 0.50 34.67 168 LEU C N 1
ATOM 5729 N N B LEU C 1 170 ? 66.073 14.341 64.758 0.50 36.37 168 LEU C N 1
ATOM 5730 C CA A LEU C 1 170 ? 64.485 15.745 60.712 0.50 34.13 168 LEU C CA 1
ATOM 5731 C CA B LEU C 1 170 ? 65.974 13.885 63.366 0.50 35.98 168 LEU C CA 1
ATOM 5732 C C A LEU C 1 170 ? 63.294 16.569 60.203 0.50 39.45 168 LEU C C 1
ATOM 5733 C C B LEU C 1 170 ? 64.944 14.701 62.577 0.50 39.97 168 LEU C C 1
ATOM 5734 O O A LEU C 1 170 ? 63.376 17.134 59.114 0.50 39.95 168 LEU C O 1
ATOM 5735 O O B LEU C 1 170 ? 65.192 15.015 61.413 0.50 39.50 168 LEU C O 1
ATOM 5744 N N A LEU C 1 171 ? 62.225 16.680 61.019 0.50 35.83 169 LEU C N 1
ATOM 5745 N N B LEU C 1 171 ? 63.812 15.072 63.217 0.50 36.86 169 LEU C N 1
ATOM 5746 C CA A LEU C 1 171 ? 61.001 17.445 60.742 0.50 36.05 169 LEU C CA 1
ATOM 5747 C CA B LEU C 1 171 ? 62.767 15.896 62.600 0.50 36.74 169 LEU C CA 1
ATOM 5748 C C A LEU C 1 171 ? 61.303 18.945 60.542 0.50 40.84 169 LEU C C 1
ATOM 5749 C C B LEU C 1 171 ? 63.269 17.315 62.374 0.50 41.39 169 LEU C C 1
ATOM 5750 O O A LEU C 1 171 ? 60.700 19.591 59.681 0.50 40.77 169 LEU C O 1
ATOM 5751 O O B LEU C 1 171 ? 63.022 17.883 61.309 0.50 41.53 169 LEU C O 1
ATOM 5760 N N A GLU C 1 172 ? 62.241 19.481 61.340 0.50 37.11 170 GLU C N 1
ATOM 5761 N N B GLU C 1 172 ? 64.014 17.864 63.354 0.50 37.94 170 GLU C N 1
ATOM 5762 C CA A GLU C 1 172 ? 62.699 20.867 61.273 0.50 37.29 170 GLU C CA 1
ATOM 5763 C CA B GLU C 1 172 ? 64.614 19.200 63.277 0.50 37.69 170 GLU C CA 1
ATOM 5764 C C A GLU C 1 172 ? 63.436 21.123 59.956 0.50 42.61 170 GLU C C 1
ATOM 5765 C C B GLU C 1 172 ? 65.683 19.264 62.188 0.50 41.38 170 GLU C C 1
ATOM 5766 O O A GLU C 1 172 ? 63.244 22.163 59.329 0.50 42.62 170 GLU C O 1
ATOM 5767 O O B GLU C 1 172 ? 65.863 20.320 61.584 0.50 41.34 170 GLU C O 1
ATOM 5778 N N A LYS C 1 173 ? 64.247 20.148 59.520 0.50 39.68 171 LYS C N 1
ATOM 5779 N N B LYS C 1 173 ? 66.379 18.137 61.931 0.50 37.63 171 LYS C N 1
ATOM 5780 C CA A LYS C 1 173 ? 65.015 20.222 58.283 0.50 39.02 171 LYS C CA 1
ATOM 5781 C CA B LYS C 1 173 ? 67.431 18.056 60.919 0.50 37.01 171 LYS C CA 1
ATOM 5782 C C A LYS C 1 173 ? 64.145 19.894 57.052 0.50 42.05 171 LYS C C 1
ATOM 5783 C C B LYS C 1 173 ? 66.847 17.749 59.519 0.50 39.37 171 LYS C C 1
ATOM 5784 O O A LYS C 1 173 ? 64.663 19.836 55.933 0.50 41.57 171 LYS C O 1
ATOM 5785 O O B LYS C 1 173 ? 67.577 17.771 58.524 0.50 38.01 171 LYS C O 1
ATOM 5796 N N A GLY C 1 174 ? 62.839 19.722 57.276 0.50 37.56 172 GLY C N 1
ATOM 5797 N N B GLY C 1 174 ? 65.536 17.528 59.461 0.50 36.01 172 GLY C N 1
ATOM 5798 C CA A GLY C 1 174 ? 61.840 19.503 56.238 0.50 37.25 172 GLY C CA 1
ATOM 5799 C CA B GLY C 1 174 ? 64.810 17.324 58.215 0.50 35.76 172 GLY C CA 1
ATOM 5800 C C A GLY C 1 174 ? 61.599 18.085 55.768 0.50 41.96 172 GLY C C 1
ATOM 5801 C C B GLY C 1 174 ? 64.614 15.902 57.736 0.50 38.08 172 GLY C C 1
ATOM 5802 O O A GLY C 1 174 ? 61.262 17.893 54.597 0.50 42.59 172 GLY C O 1
ATOM 5803 O O B GLY C 1 174 ? 64.658 15.663 56.527 0.50 38.00 172 GLY C O 1
ATOM 5804 N N A ALA C 1 175 ? 61.713 17.082 56.666 0.50 38.23 173 ALA C N 1
ATOM 5805 N N B ALA C 1 175 ? 64.366 14.956 58.664 0.50 33.33 173 ALA C N 1
ATOM 5806 C CA A ALA C 1 175 ? 61.439 15.687 56.306 0.50 37.98 173 ALA C CA 1
ATOM 5807 C CA B ALA C 1 175 ? 64.070 13.557 58.326 0.50 32.63 173 ALA C CA 1
ATOM 5808 C C A ALA C 1 175 ? 59.948 15.509 56.008 0.50 40.22 173 ALA C C 1
ATOM 5809 C C B ALA C 1 175 ? 62.685 13.482 57.696 0.50 37.36 173 ALA C C 1
ATOM 5810 O O A ALA C 1 175 ? 59.114 15.962 56.792 0.50 38.58 173 ALA C O 1
ATOM 5811 O O B ALA C 1 175 ? 61.779 14.226 58.100 0.50 35.57 173 ALA C O 1
ATOM 5814 N N A ASP C 1 176 ? 59.622 14.880 54.856 0.50 36.90 174 ASP C N 1
ATOM 5815 N N B ASP C 1 176 ? 62.526 12.589 56.698 0.50 34.76 174 ASP C N 1
ATOM 5816 C CA A ASP C 1 176 ? 58.245 14.631 54.422 0.50 36.31 174 ASP C CA 1
ATOM 5817 C CA B ASP C 1 176 ? 61.266 12.396 56.000 0.50 34.61 174 ASP C CA 1
ATOM 5818 C C A ASP C 1 176 ? 57.646 13.533 55.282 0.50 40.85 174 ASP C C 1
ATOM 5819 C C B ASP C 1 176 ? 60.302 11.661 56.924 0.50 37.86 174 ASP C C 1
ATOM 5820 O O A ASP C 1 176 ? 58.046 12.368 55.179 0.50 41.57 174 ASP C O 1
ATOM 5821 O O B ASP C 1 176 ? 60.522 10.495 57.258 0.50 37.78 174 ASP C O 1
ATOM 5830 N N A VAL C 1 177 ? 56.702 13.917 56.152 0.50 36.60 175 VAL C N 1
ATOM 5831 N N B VAL C 1 177 ? 59.268 12.366 57.388 0.50 34.17 175 VAL C N 1
ATOM 5832 C CA A VAL C 1 177 ? 56.029 13.002 57.073 0.50 36.05 175 VAL C CA 1
ATOM 5833 C CA B VAL C 1 177 ? 58.261 11.807 58.292 0.50 34.02 175 VAL C CA 1
ATOM 5834 C C A VAL C 1 177 ? 54.835 12.297 56.411 0.50 38.57 175 VAL C C 1
ATOM 5835 C C B VAL C 1 177 ? 57.311 10.856 57.519 0.50 38.21 175 VAL C C 1
ATOM 5836 O O A VAL C 1 177 ? 54.320 11.349 56.991 0.50 37.07 175 VAL C O 1
ATOM 5837 O O B VAL C 1 177 ? 56.689 9.983 58.134 0.50 38.34 175 VAL C O 1
ATOM 5844 N N A ASN C 1 178 ? 54.391 12.757 55.223 0.50 36.13 176 ASN C N 1
ATOM 5845 N N B ASN C 1 178 ? 57.218 11.007 56.178 0.50 34.09 176 ASN C N 1
ATOM 5846 C CA A ASN C 1 178 ? 53.266 12.162 54.487 0.50 36.75 176 ASN C CA 1
ATOM 5847 C CA B ASN C 1 178 ? 56.284 10.213 55.373 0.50 33.30 176 ASN C CA 1
ATOM 5848 C C A ASN C 1 178 ? 53.703 10.973 53.608 0.50 41.14 176 ASN C C 1
ATOM 5849 C C B ASN C 1 178 ? 56.953 9.094 54.543 0.50 35.12 176 ASN C C 1
ATOM 5850 O O A ASN C 1 178 ? 52.853 10.321 52.986 0.50 41.20 176 ASN C O 1
ATOM 5851 O O B ASN C 1 178 ? 56.277 8.489 53.705 0.50 33.58 176 ASN C O 1
ATOM 5860 N N A ARG C 1 179 ? 55.024 10.687 53.569 0.50 37.58 177 ARG C N 1
ATOM 5861 N N B ARG C 1 179 ? 58.233 8.760 54.813 0.50 30.49 177 ARG C N 1
ATOM 5862 C CA A ARG C 1 179 ? 55.602 9.607 52.776 0.50 37.62 177 ARG C CA 1
ATOM 5863 C CA B ARG C 1 179 ? 58.856 7.631 54.101 0.50 29.91 177 ARG C CA 1
ATOM 5864 C C A ARG C 1 179 ? 55.025 8.239 53.179 0.50 39.66 177 ARG C C 1
ATOM 5865 C C B ARG C 1 179 ? 58.148 6.327 54.505 0.50 31.58 177 ARG C C 1
ATOM 5866 O O A ARG C 1 179 ? 54.703 8.010 54.348 0.50 38.54 177 ARG C O 1
ATOM 5867 O O B ARG C 1 179 ? 57.666 6.214 55.632 0.50 30.56 177 ARG C O 1
ATOM 5870 N N A LYS C 1 180 ? 54.848 7.358 52.196 0.50 35.28 178 LYS C N 1
ATOM 5871 N N B LYS C 1 180 ? 58.032 5.384 53.571 0.50 27.76 178 LYS C N 1
ATOM 5872 C CA A LYS C 1 180 ? 54.319 6.021 52.454 0.50 34.04 178 LYS C CA 1
ATOM 5873 C CA B LYS C 1 180 ? 57.400 4.090 53.806 0.50 27.69 178 LYS C CA 1
ATOM 5874 C C A LYS C 1 180 ? 55.330 4.964 52.020 0.50 35.62 178 LYS C C 1
ATOM 5875 C C B LYS C 1 180 ? 58.409 2.970 53.573 0.50 33.95 178 LYS C C 1
ATOM 5876 O O A LYS C 1 180 ? 55.943 5.111 50.960 0.50 34.85 178 LYS C O 1
ATOM 5877 O O B LYS C 1 180 ? 59.203 3.035 52.630 0.50 32.99 178 LYS C O 1
ATOM 5880 N N A SER C 1 181 ? 55.523 3.914 52.841 0.50 31.51 179 SER C N 1
ATOM 5881 N N B SER C 1 181 ? 58.379 1.942 54.437 0.50 31.72 179 SER C N 1
ATOM 5882 C CA A SER C 1 181 ? 56.453 2.818 52.521 0.50 31.63 179 SER C CA 1
ATOM 5883 C CA B SER C 1 181 ? 59.283 0.794 54.350 0.50 31.85 179 SER C CA 1
ATOM 5884 C C A SER C 1 181 ? 55.881 1.923 51.400 0.50 35.91 179 SER C C 1
ATOM 5885 C C B SER C 1 181 ? 58.815 -0.165 53.239 0.50 39.05 179 SER C C 1
ATOM 5886 O O A SER C 1 181 ? 54.740 2.132 50.988 0.50 35.25 179 SER C O 1
ATOM 5887 O O B SER C 1 181 ? 57.770 0.084 52.626 0.50 39.18 179 SER C O 1
ATOM 5892 N N A VAL C 1 182 ? 56.662 0.923 50.919 0.50 33.08 180 VAL C N 1
ATOM 5893 N N B VAL C 1 182 ? 59.565 -1.270 52.996 0.50 36.56 180 VAL C N 1
ATOM 5894 C CA A VAL C 1 182 ? 56.244 -0.010 49.860 0.50 33.90 180 VAL C CA 1
ATOM 5895 C CA B VAL C 1 182 ? 59.203 -2.269 51.983 0.50 36.99 180 VAL C CA 1
ATOM 5896 C C A VAL C 1 182 ? 54.950 -0.740 50.259 0.50 41.08 180 VAL C C 1
ATOM 5897 C C B VAL C 1 182 ? 57.811 -2.863 52.272 0.50 41.22 180 VAL C C 1
ATOM 5898 O O A VAL C 1 182 ? 54.062 -0.959 49.429 0.50 41.34 180 VAL C O 1
ATOM 5899 O O B VAL C 1 182 ? 57.066 -3.139 51.331 0.50 41.35 180 VAL C O 1
ATOM 5902 N N A LYS C 1 183 ? 54.836 -1.063 51.549 0.50 38.77 181 LYS C N 1
ATOM 5903 N N B LYS C 1 183 ? 57.450 -3.004 53.569 0.50 37.21 181 LYS C N 1
ATOM 5904 C CA A LYS C 1 183 ? 53.667 -1.694 52.134 0.50 38.94 181 LYS C CA 1
ATOM 5905 C CA B LYS C 1 183 ? 56.158 -3.535 54.016 0.50 36.79 181 LYS C CA 1
ATOM 5906 C C A LYS C 1 183 ? 52.553 -0.629 52.287 0.50 42.49 181 LYS C C 1
ATOM 5907 C C B LYS C 1 183 ? 55.117 -2.413 54.272 0.50 38.67 181 LYS C C 1
ATOM 5908 O O A LYS C 1 183 ? 51.394 -0.901 51.974 0.50 44.05 181 LYS C O 1
ATOM 5909 O O B LYS C 1 183 ? 54.093 -2.662 54.910 0.50 38.90 181 LYS C O 1
ATOM 5912 N N A GLY C 1 184 ? 52.945 0.583 52.684 0.50 36.28 182 GLY C N 1
ATOM 5913 N N B GLY C 1 184 ? 55.378 -1.214 53.742 0.50 33.00 182 GLY C N 1
ATOM 5914 C CA A GLY C 1 184 ? 52.061 1.730 52.888 0.50 34.53 182 GLY C CA 1
ATOM 5915 C CA B GLY C 1 184 ? 54.500 -0.051 53.859 0.50 32.02 182 GLY C CA 1
ATOM 5916 C C A GLY C 1 184 ? 52.161 2.314 54.284 0.50 34.92 182 GLY C C 1
ATOM 5917 C C B GLY C 1 184 ? 54.418 0.606 55.228 0.50 35.27 182 GLY C C 1
ATOM 5918 O O A GLY C 1 184 ? 51.269 3.040 54.720 0.50 33.44 182 GLY C O 1
ATOM 5919 O O B GLY C 1 184 ? 53.530 1.432 55.463 0.50 34.22 182 GLY C O 1
ATOM 5920 N N A ASN C 1 185 ? 53.229 1.956 55.023 0.50 30.77 183 ASN C N 1
ATOM 5921 N N B ASN C 1 185 ? 55.336 0.255 56.146 0.50 31.87 183 ASN C N 1
ATOM 5922 C CA A ASN C 1 185 ? 53.481 2.441 56.379 0.50 29.98 183 ASN C CA 1
ATOM 5923 C CA B ASN C 1 185 ? 55.360 0.810 57.498 0.50 31.58 183 ASN C CA 1
ATOM 5924 C C A ASN C 1 185 ? 53.836 3.926 56.351 0.50 33.22 183 ASN C C 1
ATOM 5925 C C B ASN C 1 185 ? 55.927 2.232 57.482 0.50 34.81 183 ASN C C 1
ATOM 5926 O O A ASN C 1 185 ? 54.502 4.378 55.423 0.50 32.52 183 ASN C O 1
ATOM 5927 O O B ASN C 1 185 ? 56.910 2.494 56.789 0.50 33.43 183 ASN C O 1
ATOM 5936 N N A THR C 1 186 ? 53.409 4.666 57.385 0.50 30.51 184 THR C N 1
ATOM 5937 N N B THR C 1 186 ? 55.282 3.148 58.228 0.50 32.69 184 THR C N 1
ATOM 5938 C CA A THR C 1 186 ? 53.730 6.081 57.605 0.50 30.77 184 THR C CA 1
ATOM 5939 C CA B THR C 1 186 ? 55.705 4.548 58.373 0.50 33.81 184 THR C CA 1
ATOM 5940 C C A THR C 1 186 ? 54.412 6.189 58.961 0.50 37.84 184 THR C C 1
ATOM 5941 C C B THR C 1 186 ? 55.922 4.829 59.857 0.50 40.02 184 THR C C 1
ATOM 5942 O O A THR C 1 186 ? 54.211 5.309 59.797 0.50 36.72 184 THR C O 1
ATOM 5943 O O B THR C 1 186 ? 55.443 4.061 60.695 0.50 40.07 184 THR C O 1
ATOM 5950 N N A ALA C 1 187 ? 55.160 7.289 59.208 0.50 37.31 185 ALA C N 1
ATOM 5951 N N B ALA C 1 187 ? 56.618 5.936 60.174 0.50 37.89 185 ALA C N 1
ATOM 5952 C CA A ALA C 1 187 ? 55.896 7.521 60.458 0.50 38.89 185 ALA C CA 1
ATOM 5953 C CA B ALA C 1 187 ? 56.929 6.418 61.525 0.50 38.34 185 ALA C CA 1
ATOM 5954 C C A ALA C 1 187 ? 55.052 7.245 61.733 0.50 45.36 185 ALA C C 1
ATOM 5955 C C B ALA C 1 187 ? 55.679 6.570 62.422 0.50 43.26 185 ALA C C 1
ATOM 5956 O O A ALA C 1 187 ? 55.580 6.739 62.726 0.50 44.78 185 ALA C O 1
ATOM 5957 O O B ALA C 1 187 ? 55.771 6.268 63.609 0.50 41.43 185 ALA C O 1
ATOM 5960 N N A LEU C 1 188 ? 53.740 7.507 61.664 0.50 44.13 186 LEU C N 1
ATOM 5961 N N B LEU C 1 188 ? 54.531 7.034 61.865 0.50 42.09 186 LEU C N 1
ATOM 5962 C CA A LEU C 1 188 ? 52.801 7.324 62.765 0.50 44.62 186 LEU C CA 1
ATOM 5963 C CA B LEU C 1 188 ? 53.261 7.195 62.597 0.50 43.11 186 LEU C CA 1
ATOM 5964 C C A LEU C 1 188 ? 52.534 5.832 63.167 0.50 48.83 186 LEU C C 1
ATOM 5965 C C B LEU C 1 188 ? 52.788 5.862 63.164 0.50 48.20 186 LEU C C 1
ATOM 5966 O O A LEU C 1 188 ? 51.985 5.646 64.253 0.50 48.36 186 LEU C O 1
ATOM 5967 O O B LEU C 1 188 ? 52.335 5.808 64.307 0.50 47.50 186 LEU C O 1
ATOM 5976 N N . HIS C 1 189 ? 52.939 4.782 62.369 1.00 45.94 187 HIS C N 1
ATOM 5977 C CA . HIS C 1 189 ? 52.654 3.380 62.759 1.00 45.98 187 HIS C CA 1
ATOM 5978 C C . HIS C 1 189 ? 53.656 2.936 63.792 1.00 47.67 187 HIS C C 1
ATOM 5979 O O . HIS C 1 189 ? 53.326 2.215 64.729 1.00 43.75 187 HIS C O 1
ATOM 5986 N N . ASP C 1 190 ? 54.913 3.337 63.576 1.00 46.78 188 ASP C N 1
ATOM 5987 C CA . ASP C 1 190 ? 56.025 3.039 64.460 1.00 46.80 188 ASP C CA 1
ATOM 5988 C C . ASP C 1 190 ? 55.759 3.615 65.847 1.00 47.58 188 ASP C C 1
ATOM 5989 O O . ASP C 1 190 ? 55.971 2.917 66.839 1.00 47.40 188 ASP C O 1
ATOM 5994 N N . CYS C 1 191 ? 55.172 4.831 65.900 1.00 43.41 189 CYS C N 1
ATOM 5995 C CA . CYS C 1 191 ? 54.762 5.511 67.141 1.00 42.77 189 CYS C CA 1
ATOM 5996 C C . CYS C 1 191 ? 53.675 4.702 67.803 1.00 43.46 189 CYS C C 1
ATOM 5997 O O . CYS C 1 191 ? 53.751 4.425 68.995 1.00 43.07 189 CYS C O 1
ATOM 6000 N N . ALA C 1 192 ? 52.676 4.298 67.006 1.00 39.69 190 ALA C N 1
ATOM 6001 C CA . ALA C 1 192 ? 51.533 3.506 67.433 1.00 39.72 190 ALA C CA 1
ATOM 6002 C C . ALA C 1 192 ? 51.931 2.127 67.959 1.00 46.59 190 ALA C C 1
ATOM 6003 O O . ALA C 1 192 ? 51.303 1.648 68.897 1.00 46.16 190 ALA C O 1
ATOM 6005 N N . GLU C 1 193 ? 52.972 1.504 67.384 1.00 47.05 191 GLU C N 1
ATOM 6006 C CA . GLU C 1 193 ? 53.423 0.153 67.769 1.00 48.18 191 GLU C CA 1
ATOM 6007 C C . GLU C 1 193 ? 54.217 0.147 69.089 1.00 54.69 191 GLU C C 1
ATOM 6008 O O . GLU C 1 193 ? 54.180 -0.855 69.809 1.00 54.67 191 GLU C O 1
ATOM 6014 N N . SER C 1 194 ? 54.878 1.271 69.430 1.00 52.94 192 SER C N 1
ATOM 6015 C CA . SER C 1 194 ? 55.627 1.437 70.689 1.00 52.99 192 SER C CA 1
ATOM 6016 C C . SER C 1 194 ? 54.769 2.103 71.786 1.00 58.84 192 SER C C 1
ATOM 6017 O O . SER C 1 194 ? 55.045 1.940 72.984 1.00 59.38 192 SER C O 1
ATOM 6020 N N . GLY C 1 195 ? 53.770 2.870 71.358 1.00 54.40 193 GLY C N 1
ATOM 6021 C CA . GLY C 1 195 ? 52.885 3.610 72.248 1.00 53.51 193 GLY C CA 1
ATOM 6022 C C . GLY C 1 195 ? 53.438 4.982 72.568 1.00 54.95 193 GLY C C 1
ATOM 6023 O O . GLY C 1 195 ? 53.099 5.560 73.610 1.00 54.93 193 GLY C O 1
ATOM 6024 N N . SER C 1 196 ? 54.289 5.506 71.652 1.00 48.91 194 SER C N 1
ATOM 6025 C CA . SER C 1 196 ? 54.967 6.803 71.741 1.00 48.41 194 SER C CA 1
ATOM 6026 C C . SER C 1 196 ? 54.020 7.942 71.330 1.00 49.65 194 SER C C 1
ATOM 6027 O O . SER C 1 196 ? 54.099 8.436 70.203 1.00 46.80 194 SER C O 1
ATOM 6030 N N . LEU C 1 197 ? 53.114 8.334 72.243 1.00 47.33 195 LEU C N 1
ATOM 6031 C CA . LEU C 1 197 ? 52.125 9.385 71.996 1.00 47.08 195 LEU C CA 1
ATOM 6032 C C . LEU C 1 197 ? 52.797 10.733 71.791 1.00 51.86 195 LEU C C 1
ATOM 6033 O O . LEU C 1 197 ? 52.417 11.454 70.873 1.00 51.97 195 LEU C O 1
ATOM 6038 N N . ASP C 1 198 ? 53.804 11.050 72.624 1.00 48.58 196 ASP C N 1
ATOM 6039 C CA . ASP C 1 198 ? 54.576 12.291 72.582 1.00 48.53 196 ASP C CA 1
ATOM 6040 C C . ASP C 1 198 ? 55.228 12.472 71.212 1.00 52.01 196 ASP C C 1
ATOM 6041 O O . ASP C 1 198 ? 55.107 13.541 70.605 1.00 50.71 196 ASP C O 1
ATOM 6043 N N . ILE C 1 199 ? 55.868 11.401 70.703 1.00 48.54 197 ILE C N 1
ATOM 6044 C CA . ILE C 1 199 ? 56.506 11.411 69.386 1.00 47.91 197 ILE C CA 1
ATOM 6045 C C . ILE C 1 199 ? 55.424 11.529 68.305 1.00 46.50 197 ILE C C 1
ATOM 6046 O O . ILE C 1 199 ? 55.593 12.321 67.387 1.00 44.44 197 ILE C O 1
ATOM 6051 N N . MET C 1 200 ? 54.302 10.781 68.438 1.00 42.20 198 MET C N 1
ATOM 6052 C CA . MET C 1 200 ? 53.177 10.855 67.495 1.00 41.35 198 MET C CA 1
ATOM 6053 C C . MET C 1 200 ? 52.654 12.302 67.384 1.00 46.22 198 MET C C 1
ATOM 6054 O O . MET C 1 200 ? 52.496 12.810 66.274 1.00 46.01 198 MET C O 1
ATOM 6059 N N . LYS C 1 201 ? 52.401 12.951 68.535 1.00 43.64 199 LYS C N 1
ATOM 6060 C CA . LYS C 1 201 ? 51.933 14.340 68.630 1.00 44.42 199 LYS C CA 1
ATOM 6061 C C . LYS C 1 201 ? 52.916 15.266 67.905 1.00 49.70 199 LYS C C 1
ATOM 6062 O O . LYS C 1 201 ? 52.482 16.171 67.195 1.00 50.28 199 LYS C O 1
ATOM 6066 N N . MET C 1 202 ? 54.226 14.995 68.030 1.00 47.14 200 MET C N 1
ATOM 6067 C CA . MET C 1 202 ? 55.271 15.745 67.334 1.00 49.02 200 MET C CA 1
ATOM 6068 C C . MET C 1 202 ? 55.132 15.597 65.804 1.00 53.80 200 MET C C 1
ATOM 6069 O O . MET C 1 202 ? 55.221 16.592 65.088 1.00 52.18 200 MET C O 1
ATOM 6074 N N . LEU C 1 203 ? 54.876 14.360 65.311 1.00 52.45 201 LEU C N 1
ATOM 6075 C CA . LEU C 1 203 ? 54.697 14.103 63.875 1.00 53.08 201 LEU C CA 1
ATOM 6076 C C . LEU C 1 203 ? 53.503 14.838 63.317 1.00 58.85 201 LEU C C 1
ATOM 6077 O O . LEU C 1 203 ? 53.601 15.365 62.214 1.00 59.42 201 LEU C O 1
ATOM 6082 N N . LEU C 1 204 ? 52.393 14.905 64.085 1.00 56.65 202 LEU C N 1
ATOM 6083 C CA . LEU C 1 204 ? 51.157 15.580 63.681 1.00 57.66 202 LEU C CA 1
ATOM 6084 C C . LEU C 1 204 ? 51.260 17.111 63.788 1.00 68.28 202 LEU C C 1
ATOM 6085 O O . LEU C 1 204 ? 50.494 17.824 63.129 1.00 67.85 202 LEU C O 1
ATOM 6090 N N . MET C 1 205 ? 52.196 17.612 64.625 1.00 69.34 203 MET C N 1
ATOM 6091 C CA . MET C 1 205 ? 52.487 19.040 64.820 1.00 71.09 203 MET C CA 1
ATOM 6092 C C . MET C 1 205 ? 53.071 19.581 63.506 1.00 78.16 203 MET C C 1
ATOM 6093 O O . MET C 1 205 ? 52.950 20.770 63.204 1.00 77.88 203 MET C O 1
ATOM 6098 N N . TYR C 1 206 ? 53.703 18.675 62.737 1.00 77.18 204 TYR C N 1
ATOM 6099 C CA . TYR C 1 206 ? 54.298 18.894 61.426 1.00 78.35 204 TYR C CA 1
ATOM 6100 C C . TYR C 1 206 ? 53.401 18.288 60.308 1.00 84.53 204 TYR C C 1
ATOM 6101 O O . TYR C 1 206 ? 53.893 17.952 59.225 1.00 84.18 204 TYR C O 1
ATOM 6110 N N . CYS C 1 207 ? 52.081 18.160 60.595 1.00 82.36 205 CYS C N 1
ATOM 6111 C CA . CYS C 1 207 ? 51.020 17.645 59.715 1.00 82.74 205 CYS C CA 1
ATOM 6112 C C . CYS C 1 207 ? 51.431 16.311 59.026 1.00 86.62 205 CYS C C 1
ATOM 6113 O O . CYS C 1 207 ? 51.878 16.309 57.874 1.00 87.11 205 CYS C O 1
ATOM 6116 N N . ALA C 1 208 ? 51.306 15.187 59.757 1.00 81.90 206 ALA C N 1
ATOM 6117 C CA . ALA C 1 208 ? 51.657 13.859 59.240 1.00 80.89 206 ALA C CA 1
ATOM 6118 C C . ALA C 1 208 ? 50.433 13.148 58.658 1.00 82.81 206 ALA C C 1
ATOM 6119 O O . ALA C 1 208 ? 49.312 13.374 59.133 1.00 82.10 206 ALA C O 1
ATOM 6121 N N . LYS C 1 209 ? 50.643 12.313 57.612 1.00 77.95 207 LYS C N 1
ATOM 6122 C CA . LYS C 1 209 ? 49.544 11.597 56.956 1.00 77.04 207 LYS C CA 1
ATOM 6123 C C . LYS C 1 209 ? 49.323 10.203 57.518 1.00 77.34 207 LYS C C 1
ATOM 6124 O O . LYS C 1 209 ? 50.287 9.470 57.731 1.00 76.59 207 LYS C O 1
ATOM 6126 N N . MET C 1 210 ? 48.040 9.836 57.711 1.00 71.76 208 MET C N 1
ATOM 6127 C CA . MET C 1 210 ? 47.573 8.518 58.177 1.00 70.74 208 MET C CA 1
ATOM 6128 C C . MET C 1 210 ? 47.384 7.620 56.937 1.00 73.18 208 MET C C 1
ATOM 6129 O O . MET C 1 210 ? 46.595 7.963 56.056 1.00 72.58 208 MET C O 1
ATOM 6134 N N . GLU C 1 211 ? 48.111 6.490 56.852 1.00 69.18 209 GLU C N 1
ATOM 6135 C CA . GLU C 1 211 ? 47.976 5.558 55.721 1.00 68.49 209 GLU C CA 1
ATOM 6136 C C . GLU C 1 211 ? 47.952 4.098 56.177 1.00 70.50 209 GLU C C 1
ATOM 6137 O O . GLU C 1 211 ? 48.565 3.758 57.190 1.00 69.27 209 GLU C O 1
ATOM 6143 N N . LYS C 1 212 ? 47.251 3.234 55.420 1.00 65.68 210 LYS C N 1
ATOM 6144 C CA . LYS C 1 212 ? 47.204 1.805 55.697 1.00 64.93 210 LYS C CA 1
ATOM 6145 C C . LYS C 1 212 ? 48.516 1.188 55.196 1.00 69.42 210 LYS C C 1
ATOM 6146 O O . LYS C 1 212 ? 48.985 1.561 54.117 1.00 69.77 210 LYS C O 1
ATOM 6148 N N . ASP C 1 213 ? 49.118 0.266 55.967 1.00 65.03 211 ASP C N 1
ATOM 6149 C CA . ASP C 1 213 ? 50.351 -0.402 55.535 1.00 64.45 211 ASP C CA 1
ATOM 6150 C C . ASP C 1 213 ? 50.002 -1.626 54.646 1.00 68.36 211 ASP C C 1
ATOM 6151 O O . ASP C 1 213 ? 48.885 -1.708 54.129 1.00 66.63 211 ASP C O 1
ATOM 6156 N N . GLY C 1 214 ? 50.966 -2.530 54.455 1.00 66.61 212 GLY C N 1
ATOM 6157 C CA . GLY C 1 214 ? 50.817 -3.742 53.645 1.00 67.03 212 GLY C CA 1
ATOM 6158 C C . GLY C 1 214 ? 49.990 -4.835 54.287 1.00 71.46 212 GLY C C 1
ATOM 6159 O O . GLY C 1 214 ? 49.834 -5.921 53.717 1.00 71.97 212 GLY C O 1
ATOM 6160 N N . TYR C 1 215 ? 49.460 -4.542 55.482 1.00 67.51 213 TYR C N 1
ATOM 6161 C CA . TYR C 1 215 ? 48.602 -5.398 56.292 1.00 66.41 213 TYR C CA 1
ATOM 6162 C C . TYR C 1 215 ? 47.213 -4.734 56.408 1.00 66.49 213 TYR C C 1
ATOM 6163 O O . TYR C 1 215 ? 46.351 -5.208 57.154 1.00 66.58 213 TYR C O 1
ATOM 6172 N N . GLY C 1 216 ? 47.021 -3.647 55.654 1.00 59.77 214 GLY C N 1
ATOM 6173 C CA . GLY C 1 216 ? 45.798 -2.844 55.639 1.00 57.87 214 GLY C CA 1
ATOM 6174 C C . GLY C 1 216 ? 45.519 -2.176 56.971 1.00 58.54 214 GLY C C 1
ATOM 6175 O O . GLY C 1 216 ? 44.359 -1.921 57.320 1.00 57.76 214 GLY C O 1
ATOM 6176 N N . MET C 1 217 ? 46.604 -1.893 57.724 1.00 52.16 215 MET C N 1
ATOM 6177 C CA . MET C 1 217 ? 46.578 -1.330 59.071 1.00 50.32 215 MET C CA 1
ATOM 6178 C C . MET C 1 217 ? 46.969 0.133 59.073 1.00 54.68 215 MET C C 1
ATOM 6179 O O . MET C 1 217 ? 48.033 0.475 58.556 1.00 54.22 215 MET C O 1
ATOM 6184 N N . THR C 1 218 ? 46.143 0.974 59.714 1.00 50.76 216 THR C N 1
ATOM 6185 C CA . THR C 1 218 ? 46.413 2.389 59.922 1.00 50.54 216 THR C CA 1
ATOM 6186 C C . THR C 1 218 ? 47.073 2.536 61.324 1.00 53.66 216 THR C C 1
ATOM 6187 O O . THR C 1 218 ? 47.043 1.555 62.074 1.00 51.91 216 THR C O 1
ATOM 6191 N N . PRO C 1 219 ? 47.652 3.714 61.720 1.00 49.91 217 PRO C N 1
ATOM 6192 C CA . PRO C 1 219 ? 48.257 3.827 63.072 1.00 48.58 217 PRO C CA 1
ATOM 6193 C C . PRO C 1 219 ? 47.270 3.527 64.212 1.00 49.76 217 PRO C C 1
ATOM 6194 O O . PRO C 1 219 ? 47.646 2.873 65.189 1.00 47.94 217 PRO C O 1
ATOM 6198 N N . LEU C 1 220 ? 46.004 3.958 64.060 1.00 45.98 218 LEU C N 1
ATOM 6199 C CA . LEU C 1 220 ? 44.933 3.724 65.033 1.00 45.64 218 LEU C CA 1
ATOM 6200 C C . LEU C 1 220 ? 44.695 2.213 65.257 1.00 46.46 218 LEU C C 1
ATOM 6201 O O . LEU C 1 220 ? 44.652 1.774 66.406 1.00 44.44 218 LEU C O 1
ATOM 6206 N N . LEU C 1 221 ? 44.581 1.435 64.165 1.00 42.90 219 LEU C N 1
ATOM 6207 C CA . LEU C 1 221 ? 44.397 -0.013 64.226 1.00 42.38 219 LEU C CA 1
ATOM 6208 C C . LEU C 1 221 ? 45.646 -0.696 64.759 1.00 45.74 219 LEU C C 1
ATOM 6209 O O . LEU C 1 221 ? 45.522 -1.656 65.520 1.00 46.32 219 LEU C O 1
ATOM 6214 N N . SER C 1 222 ? 46.850 -0.202 64.364 1.00 40.15 220 SER C N 1
ATOM 6215 C CA . SER C 1 222 ? 48.140 -0.722 64.832 1.00 40.43 220 SER C CA 1
ATOM 6216 C C . SER C 1 222 ? 48.209 -0.613 66.352 1.00 45.34 220 SER C C 1
ATOM 6217 O O . SER C 1 222 ? 48.561 -1.589 67.005 1.00 46.00 220 SER C O 1
ATOM 6220 N N . ALA C 1 223 ? 47.786 0.545 66.906 1.00 40.41 221 ALA C N 1
ATOM 6221 C CA . ALA C 1 223 ? 47.742 0.827 68.337 1.00 40.03 221 ALA C CA 1
ATOM 6222 C C . ALA C 1 223 ? 46.699 -0.020 69.044 1.00 46.11 221 ALA C C 1
ATOM 6223 O O . ALA C 1 223 ? 46.923 -0.422 70.186 1.00 45.05 221 ALA C O 1
ATOM 6225 N N . SER C 1 224 ? 45.547 -0.263 68.373 1.00 45.31 222 SER C N 1
ATOM 6226 C CA . SER C 1 224 ? 44.429 -1.044 68.898 1.00 45.95 222 SER C CA 1
ATOM 6227 C C . SER C 1 224 ? 44.813 -2.493 69.132 1.00 50.29 222 SER C C 1
ATOM 6228 O O . SER C 1 224 ? 44.475 -3.025 70.186 1.00 50.31 222 SER C O 1
ATOM 6231 N N . VAL C 1 225 ? 45.537 -3.121 68.179 1.00 47.64 223 VAL C N 1
ATOM 6232 C CA . VAL C 1 225 ? 45.969 -4.527 68.293 1.00 47.77 223 VAL C CA 1
ATOM 6233 C C . VAL C 1 225 ? 47.240 -4.675 69.174 1.00 52.44 223 VAL C C 1
ATOM 6234 O O . VAL C 1 225 ? 47.510 -5.785 69.639 1.00 52.99 223 VAL C O 1
ATOM 6238 N N . THR C 1 226 ? 48.028 -3.596 69.381 1.00 48.20 224 THR C N 1
ATOM 6239 C CA . THR C 1 226 ? 49.247 -3.693 70.204 1.00 47.47 224 THR C CA 1
ATOM 6240 C C . THR C 1 226 ? 48.936 -3.263 71.666 1.00 51.28 224 THR C C 1
ATOM 6241 O O . THR C 1 226 ? 49.833 -3.223 72.510 1.00 50.67 224 THR C O 1
ATOM 6245 N N . GLY C 1 227 ? 47.656 -2.994 71.935 1.00 48.11 225 GLY C N 1
ATOM 6246 C CA . GLY C 1 227 ? 47.127 -2.613 73.239 1.00 48.68 225 GLY C CA 1
ATOM 6247 C C . GLY C 1 227 ? 47.431 -1.209 73.737 1.00 53.70 225 GLY C C 1
ATOM 6248 O O . GLY C 1 227 ? 47.198 -0.930 74.915 1.00 52.84 225 GLY C O 1
ATOM 6249 N N . HIS C 1 228 ? 47.933 -0.309 72.865 1.00 51.02 226 HIS C N 1
ATOM 6250 C CA . HIS C 1 228 ? 48.254 1.061 73.287 1.00 51.87 226 HIS C CA 1
ATOM 6251 C C . HIS C 1 228 ? 47.006 1.942 73.153 1.00 57.62 226 HIS C C 1
ATOM 6252 O O . HIS C 1 228 ? 46.850 2.669 72.165 1.00 57.61 226 HIS C O 1
ATOM 6259 N N . THR C 1 229 ? 46.107 1.846 74.158 1.00 54.38 227 THR C N 1
ATOM 6260 C CA . THR C 1 229 ? 44.819 2.547 74.207 1.00 54.73 227 THR C CA 1
ATOM 6261 C C . THR C 1 229 ? 44.976 4.088 74.287 1.00 58.22 227 THR C C 1
ATOM 6262 O O . THR C 1 229 ? 44.062 4.796 73.850 1.00 58.28 227 THR C O 1
ATOM 6266 N N . ASN C 1 230 ? 46.111 4.602 74.817 1.00 52.85 228 ASN C N 1
ATOM 6267 C CA . ASN C 1 230 ? 46.339 6.056 74.885 1.00 53.05 228 ASN C CA 1
ATOM 6268 C C . ASN C 1 230 ? 46.381 6.671 73.478 1.00 56.11 228 ASN C C 1
ATOM 6269 O O . ASN C 1 230 ? 45.873 7.775 73.276 1.00 57.10 228 ASN C O 1
ATOM 6274 N N . ILE C 1 231 ? 46.945 5.924 72.506 1.00 49.49 229 ILE C N 1
ATOM 6275 C CA . ILE C 1 231 ? 47.030 6.315 71.102 1.00 47.89 229 ILE C CA 1
ATOM 6276 C C . ILE C 1 231 ? 45.623 6.172 70.489 1.00 51.38 229 ILE C C 1
ATOM 6277 O O . ILE C 1 231 ? 45.166 7.074 69.782 1.00 49.77 229 ILE C O 1
ATOM 6282 N N . VAL C 1 232 ? 44.959 5.021 70.762 1.00 48.16 230 VAL C N 1
ATOM 6283 C CA . VAL C 1 232 ? 43.615 4.679 70.285 1.00 48.08 230 VAL C CA 1
ATOM 6284 C C . VAL C 1 232 ? 42.621 5.783 70.648 1.00 53.51 230 VAL C C 1
ATOM 6285 O O . VAL C 1 232 ? 41.934 6.288 69.759 1.00 53.46 230 VAL C O 1
ATOM 6289 N N . ASP C 1 233 ? 42.564 6.160 71.942 1.00 50.72 231 ASP C N 1
ATOM 6290 C CA . ASP C 1 233 ? 41.662 7.196 72.449 1.00 51.03 231 ASP C CA 1
ATOM 6291 C C . ASP C 1 233 ? 41.923 8.516 71.738 1.00 54.81 231 ASP C C 1
ATOM 6292 O O . ASP C 1 233 ? 40.979 9.199 71.321 1.00 54.80 231 ASP C O 1
ATOM 6297 N N . PHE C 1 234 ? 43.210 8.826 71.537 1.00 50.80 232 PHE C N 1
ATOM 6298 C CA . PHE C 1 234 ? 43.668 10.051 70.894 1.00 50.35 232 PHE C CA 1
ATOM 6299 C C . PHE C 1 234 ? 43.244 10.106 69.415 1.00 51.84 232 PHE C C 1
ATOM 6300 O O . PHE C 1 234 ? 42.675 11.112 68.994 1.00 51.27 232 PHE C O 1
ATOM 6308 N N . LEU C 1 235 ? 43.498 9.040 68.644 1.00 47.00 233 LEU C N 1
ATOM 6309 C CA . LEU C 1 235 ? 43.206 9.030 67.206 1.00 46.96 233 LEU C CA 1
ATOM 6310 C C . LEU C 1 235 ? 41.700 8.893 66.875 1.00 51.83 233 LEU C C 1
ATOM 6311 O O . LEU C 1 235 ? 41.287 9.435 65.845 1.00 50.81 233 LEU C O 1
ATOM 6316 N N . THR C 1 236 ? 40.882 8.221 67.729 1.00 48.72 234 THR C N 1
ATOM 6317 C CA . THR C 1 236 ? 39.430 8.126 67.486 1.00 49.08 234 THR C CA 1
ATOM 6318 C C . THR C 1 236 ? 38.808 9.521 67.625 1.00 54.89 234 THR C C 1
ATOM 6319 O O . THR C 1 236 ? 38.009 9.927 66.774 1.00 54.85 234 THR C O 1
ATOM 6323 N N . HIS C 1 237 ? 39.215 10.259 68.685 1.00 52.29 235 HIS C N 1
ATOM 6324 C CA . HIS C 1 237 ? 38.765 11.622 68.972 1.00 52.55 235 HIS C CA 1
ATOM 6325 C C . HIS C 1 237 ? 39.099 12.562 67.817 1.00 57.92 235 HIS C C 1
ATOM 6326 O O . HIS C 1 237 ? 38.242 13.340 67.401 1.00 57.11 235 HIS C O 1
ATOM 6333 N N . HIS C 1 238 ? 40.333 12.462 67.291 1.00 56.48 236 HIS C N 1
ATOM 6334 C CA . HIS C 1 238 ? 40.835 13.242 66.162 1.00 57.69 236 HIS C CA 1
ATOM 6335 C C . HIS C 1 238 ? 40.048 12.933 64.869 1.00 58.89 236 HIS C C 1
ATOM 6336 O O . HIS C 1 238 ? 39.641 13.866 64.177 1.00 58.37 236 HIS C O 1
ATOM 6343 N N . ALA C 1 239 ? 39.807 11.636 64.570 1.00 52.85 237 ALA C N 1
ATOM 6344 C CA . ALA C 1 239 ? 39.063 11.201 63.379 1.00 51.71 237 ALA C CA 1
ATOM 6345 C C . ALA C 1 239 ? 37.614 11.734 63.341 1.00 54.76 237 ALA C C 1
ATOM 6346 O O . ALA C 1 239 ? 37.108 12.039 62.257 1.00 54.34 237 ALA C O 1
ATOM 6348 N N . GLN C 1 240 ? 36.971 11.857 64.525 1.00 50.02 238 GLN C N 1
ATOM 6349 C CA . GLN C 1 240 ? 35.574 12.263 64.702 1.00 49.71 238 GLN C CA 1
ATOM 6350 C C . GLN C 1 240 ? 35.346 13.779 64.862 1.00 51.41 238 GLN C C 1
ATOM 6351 O O . GLN C 1 240 ? 34.189 14.190 64.973 1.00 51.55 238 GLN C O 1
ATOM 6357 N N . THR C 1 241 ? 36.417 14.599 64.873 1.00 47.73 239 THR C N 1
ATOM 6358 C CA . THR C 1 241 ? 36.353 16.054 65.080 1.00 46.32 239 THR C CA 1
ATOM 6359 C C . THR C 1 241 ? 35.396 16.771 64.106 1.00 46.96 239 THR C C 1
ATOM 6360 O O . THR C 1 241 ? 34.660 17.652 64.558 1.00 47.08 239 THR C O 1
ATOM 6364 N N . SER C 1 242 ? 35.370 16.400 62.804 1.00 41.61 240 SER C N 1
ATOM 6365 C CA . SER C 1 242 ? 34.470 17.060 61.830 1.00 41.29 240 SER C CA 1
ATOM 6366 C C . SER C 1 242 ? 32.975 16.763 62.097 1.00 44.09 240 SER C C 1
ATOM 6367 O O . SER C 1 242 ? 32.115 17.528 61.647 1.00 43.74 240 SER C O 1
ATOM 6370 N N . LYS C 1 243 ? 32.670 15.682 62.850 1.00 39.53 241 LYS C N 1
ATOM 6371 C CA . LYS C 1 243 ? 31.287 15.303 63.183 1.00 39.51 241 LYS C CA 1
ATOM 6372 C C . LYS C 1 243 ? 30.660 16.255 64.218 1.00 44.96 241 LYS C C 1
ATOM 6373 O O . LYS C 1 243 ? 29.432 16.323 64.304 1.00 46.50 241 LYS C O 1
ATOM 6379 N N . THR C 1 244 ? 31.483 17.052 64.928 1.00 42.21 242 THR C N 1
ATOM 6380 C CA . THR C 1 244 ? 31.006 18.061 65.887 1.00 41.56 242 THR C CA 1
ATOM 6381 C C . THR C 1 244 ? 30.540 19.348 65.161 1.00 45.40 242 THR C C 1
ATOM 6382 O O . THR C 1 244 ? 30.064 20.274 65.815 1.00 43.79 242 THR C O 1
ATOM 6386 N N . GLU C 1 245 ? 30.723 19.431 63.828 1.00 42.50 243 GLU C N 1
ATOM 6387 C CA . GLU C 1 245 ? 30.340 20.616 63.064 1.00 42.10 243 GLU C CA 1
ATOM 6388 C C . GLU C 1 245 ? 28.830 20.624 62.815 1.00 44.67 243 GLU C C 1
ATOM 6389 O O . GLU C 1 245 ? 28.274 19.675 62.278 1.00 43.47 243 GLU C O 1
ATOM 6395 N N . ARG C 1 246 ? 28.177 21.715 63.193 1.00 40.74 244 ARG C N 1
ATOM 6396 C CA . ARG C 1 246 ? 26.728 21.862 63.052 1.00 40.33 244 ARG C CA 1
ATOM 6397 C C . ARG C 1 246 ? 26.312 22.115 61.599 1.00 44.66 244 ARG C C 1
ATOM 6398 O O . ARG C 1 246 ? 27.030 22.847 60.883 1.00 45.34 244 ARG C O 1
ATOM 6407 N N . ASP D 1 4 ? -0.769 47.805 36.345 1.00 106.81 2 ASP D N 1
ATOM 6408 C CA . ASP D 1 4 ? -0.172 48.028 37.664 1.00 106.14 2 ASP D CA 1
ATOM 6409 C C . ASP D 1 4 ? 1.074 48.909 37.573 1.00 108.48 2 ASP D C 1
ATOM 6410 O O . ASP D 1 4 ? 1.940 48.660 36.728 1.00 107.98 2 ASP D O 1
ATOM 6412 N N . LEU D 1 5 ? 1.168 49.931 38.451 1.00 104.01 3 LEU D N 1
ATOM 6413 C CA . LEU D 1 5 ? 2.316 50.846 38.517 1.00 103.44 3 LEU D CA 1
ATOM 6414 C C . LEU D 1 5 ? 3.579 50.103 38.974 1.00 106.67 3 LEU D C 1
ATOM 6415 O O . LEU D 1 5 ? 4.659 50.359 38.438 1.00 106.64 3 LEU D O 1
ATOM 6420 N N . LYS D 1 6 ? 3.429 49.154 39.923 1.00 102.08 4 LYS D N 1
ATOM 6421 C CA . LYS D 1 6 ? 4.512 48.307 40.437 1.00 101.26 4 LYS D CA 1
ATOM 6422 C C . LYS D 1 6 ? 5.224 47.573 39.277 1.00 103.60 4 LYS D C 1
ATOM 6423 O O . LYS D 1 6 ? 6.452 47.496 39.272 1.00 103.57 4 LYS D O 1
ATOM 6426 N N . THR D 1 7 ? 4.444 47.086 38.285 1.00 99.05 5 THR D N 1
ATOM 6427 C CA . THR D 1 7 ? 4.912 46.394 37.076 1.00 98.39 5 THR D CA 1
ATOM 6428 C C . THR D 1 7 ? 5.704 47.365 36.169 1.00 100.08 5 THR D C 1
ATOM 6429 O O . THR D 1 7 ? 6.768 46.993 35.674 1.00 99.68 5 THR D O 1
ATOM 6433 N N . ALA D 1 8 ? 5.186 48.600 35.961 1.00 95.28 6 ALA D N 1
ATOM 6434 C CA . ALA D 1 8 ? 5.831 49.641 35.146 1.00 93.73 6 ALA D CA 1
ATOM 6435 C C . ALA D 1 8 ? 7.178 50.078 35.758 1.00 93.36 6 ALA D C 1
ATOM 6436 O O . ALA D 1 8 ? 8.123 50.357 35.017 1.00 91.94 6 ALA D O 1
ATOM 6438 N N . VAL D 1 9 ? 7.248 50.123 37.110 1.00 87.40 7 VAL D N 1
ATOM 6439 C CA . VAL D 1 9 ? 8.429 50.472 37.906 1.00 86.41 7 VAL D CA 1
ATOM 6440 C C . VAL D 1 9 ? 9.492 49.374 37.708 1.00 88.84 7 VAL D C 1
ATOM 6441 O O . VAL D 1 9 ? 10.664 49.686 37.482 1.00 88.08 7 VAL D O 1
ATOM 6445 N N . PHE D 1 10 ? 9.058 48.099 37.757 1.00 84.62 8 PHE D N 1
ATOM 6446 C CA . PHE D 1 10 ? 9.889 46.909 37.583 1.00 84.14 8 PHE D CA 1
ATOM 6447 C C . PHE D 1 10 ? 10.531 46.886 36.185 1.00 88.48 8 PHE D C 1
ATOM 6448 O O . PHE D 1 10 ? 11.753 46.751 36.091 1.00 88.00 8 PHE D O 1
ATOM 6456 N N . ASN D 1 11 ? 9.716 47.049 35.112 1.00 85.26 9 ASN D N 1
ATOM 6457 C CA . ASN D 1 11 ? 10.187 47.056 33.717 1.00 84.80 9 ASN D CA 1
ATOM 6458 C C . ASN D 1 11 ? 11.190 48.184 33.466 1.00 88.19 9 ASN D C 1
ATOM 6459 O O . ASN D 1 11 ? 12.213 47.949 32.826 1.00 87.72 9 ASN D O 1
ATOM 6464 N N . ALA D 1 12 ? 10.913 49.396 33.996 1.00 84.24 10 ALA D N 1
ATOM 6465 C CA . ALA D 1 12 ? 11.802 50.558 33.865 1.00 83.80 10 ALA D CA 1
ATOM 6466 C C . ALA D 1 12 ? 13.169 50.265 34.512 1.00 86.81 10 ALA D C 1
ATOM 6467 O O . ALA D 1 12 ? 14.202 50.576 33.920 1.00 86.25 10 ALA D O 1
ATOM 6469 N N . ALA D 1 13 ? 13.167 49.624 35.693 1.00 82.83 11 ALA D N 1
ATOM 6470 C CA . ALA D 1 13 ? 14.388 49.254 36.408 1.00 82.57 11 ALA D CA 1
ATOM 6471 C C . ALA D 1 13 ? 15.172 48.172 35.658 1.00 87.03 11 ALA D C 1
ATOM 6472 O O . ALA D 1 13 ? 16.394 48.281 35.542 1.00 87.15 11 ALA D O 1
ATOM 6474 N N . ARG D 1 14 ? 14.463 47.152 35.132 1.00 83.35 12 ARG D N 1
ATOM 6475 C CA . ARG D 1 14 ? 15.024 46.031 34.375 1.00 83.08 12 ARG D CA 1
ATOM 6476 C C . ARG D 1 14 ? 15.628 46.493 33.033 1.00 90.04 12 ARG D C 1
ATOM 6477 O O . ARG D 1 14 ? 16.724 46.055 32.679 1.00 89.26 12 ARG D O 1
ATOM 6485 N N . ASP D 1 15 ? 14.913 47.374 32.298 1.00 89.70 13 ASP D N 1
ATOM 6486 C CA . ASP D 1 15 ? 15.325 47.886 30.984 1.00 91.17 13 ASP D CA 1
ATOM 6487 C C . ASP D 1 15 ? 16.140 49.203 31.072 1.00 97.83 13 ASP D C 1
ATOM 6488 O O . ASP D 1 15 ? 16.375 49.845 30.043 1.00 98.43 13 ASP D O 1
ATOM 6493 N N . GLY D 1 16 ? 16.570 49.568 32.283 1.00 95.72 14 GLY D N 1
ATOM 6494 C CA . GLY D 1 16 ? 17.384 50.750 32.564 1.00 96.40 14 GLY D CA 1
ATOM 6495 C C . GLY D 1 16 ? 16.818 52.096 32.149 1.00 101.97 14 GLY D C 1
ATOM 6496 O O . GLY D 1 16 ? 17.582 53.036 31.916 1.00 102.00 14 GLY D O 1
ATOM 6497 N N . LYS D 1 17 ? 15.480 52.200 32.058 1.00 99.64 15 LYS D N 1
ATOM 6498 C CA . LYS D 1 17 ? 14.752 53.410 31.667 1.00 99.47 15 LYS D CA 1
ATOM 6499 C C . LYS D 1 17 ? 14.570 54.341 32.881 1.00 103.94 15 LYS D C 1
ATOM 6500 O O . LYS D 1 17 ? 13.471 54.444 33.433 1.00 103.45 15 LYS D O 1
ATOM 6505 N N . LEU D 1 18 ? 15.664 55.012 33.294 1.00 100.94 16 LEU D N 1
ATOM 6506 C CA . LEU D 1 18 ? 15.700 55.906 34.453 1.00 101.18 16 LEU D CA 1
ATOM 6507 C C . LEU D 1 18 ? 14.785 57.144 34.282 1.00 108.51 16 LEU D C 1
ATOM 6508 O O . LEU D 1 18 ? 14.193 57.595 35.264 1.00 107.57 16 LEU D O 1
ATOM 6513 N N . ARG D 1 19 ? 14.650 57.661 33.047 1.00 107.53 17 ARG D N 1
ATOM 6514 C CA . ARG D 1 19 ? 13.801 58.804 32.741 1.00 107.92 17 ARG D CA 1
ATOM 6515 C C . ARG D 1 19 ? 12.319 58.484 32.958 1.00 112.77 17 ARG D C 1
ATOM 6516 O O . ARG D 1 19 ? 11.612 59.295 33.563 1.00 112.80 17 ARG D O 1
ATOM 6518 N N . LEU D 1 20 ? 11.859 57.301 32.495 1.00 109.32 18 LEU D N 1
ATOM 6519 C CA . LEU D 1 20 ? 10.463 56.863 32.626 1.00 109.01 18 LEU D CA 1
ATOM 6520 C C . LEU D 1 20 ? 10.052 56.627 34.098 1.00 109.01 18 LEU D C 1
ATOM 6521 O O . LEU D 1 20 ? 8.966 57.049 34.503 1.00 107.88 18 LEU D O 1
ATOM 6526 N N . LEU D 1 21 ? 10.923 55.967 34.880 1.00 102.93 19 LEU D N 1
ATOM 6527 C CA . LEU D 1 21 ? 10.695 55.612 36.282 1.00 101.63 19 LEU D CA 1
ATOM 6528 C C . LEU D 1 21 ? 10.379 56.830 37.157 1.00 104.90 19 LEU D C 1
ATOM 6529 O O . LEU D 1 21 ? 9.480 56.751 37.990 1.00 103.27 19 LEU D O 1
ATOM 6534 N N . THR D 1 22 ? 11.099 57.940 36.959 1.00 102.92 20 THR D N 1
ATOM 6535 C CA . THR D 1 22 ? 10.920 59.174 37.724 1.00 103.95 20 THR D CA 1
ATOM 6536 C C . THR D 1 22 ? 9.554 59.824 37.429 1.00 110.21 20 THR D C 1
ATOM 6537 O O . THR D 1 22 ? 8.987 60.469 38.313 1.00 109.17 20 THR D O 1
ATOM 6541 N N . LYS D 1 23 ? 9.025 59.627 36.199 1.00 109.21 21 LYS D N 1
ATOM 6542 C CA . LYS D 1 23 ? 7.705 60.114 35.803 1.00 110.96 21 LYS D CA 1
ATOM 6543 C C . LYS D 1 23 ? 6.632 59.239 36.455 1.00 114.37 21 LYS D C 1
ATOM 6544 O O . LYS D 1 23 ? 5.526 59.716 36.715 1.00 115.65 21 LYS D O 1
ATOM 6546 N N . LEU D 1 24 ? 6.972 57.969 36.733 1.00 108.83 22 LEU D N 1
ATOM 6547 C CA . LEU D 1 24 ? 6.101 57.005 37.404 1.00 107.40 22 LEU D CA 1
ATOM 6548 C C . LEU D 1 24 ? 6.061 57.278 38.916 1.00 106.83 22 LEU D C 1
ATOM 6549 O O . LEU D 1 24 ? 4.978 57.238 39.498 1.00 106.82 22 LEU D O 1
ATOM 6551 N N . LEU D 1 25 ? 7.229 57.590 39.537 1.00 99.43 23 LEU D N 1
ATOM 6552 C CA . LEU D 1 25 ? 7.360 57.903 40.973 1.00 97.78 23 LEU D CA 1
ATOM 6553 C C . LEU D 1 25 ? 7.281 59.428 41.198 1.00 100.70 23 LEU D C 1
ATOM 6554 O O . LEU D 1 25 ? 7.936 59.973 42.096 1.00 99.12 23 LEU D O 1
ATOM 6559 N N . ALA D 1 26 ? 6.474 60.103 40.374 1.00 97.87 24 ALA D N 1
ATOM 6560 C CA . ALA D 1 26 ? 6.308 61.545 40.381 1.00 97.93 24 ALA D CA 1
ATOM 6561 C C . ALA D 1 26 ? 5.548 62.067 41.600 1.00 104.13 24 ALA D C 1
ATOM 6562 O O . ALA D 1 26 ? 6.135 62.836 42.363 1.00 105.27 24 ALA D O 1
ATOM 6564 N N . SER D 1 27 ? 4.250 61.713 41.768 1.00 101.07 25 SER D N 1
ATOM 6565 C CA . SER D 1 27 ? 3.420 62.255 42.864 1.00 100.54 25 SER D CA 1
ATOM 6566 C C . SER D 1 27 ? 3.407 61.369 44.122 1.00 103.24 25 SER D C 1
ATOM 6567 O O . SER D 1 27 ? 2.628 61.633 45.050 1.00 103.59 25 SER D O 1
ATOM 6569 N N . LYS D 1 28 ? 4.281 60.349 44.162 1.00 97.23 26 LYS D N 1
ATOM 6570 C CA . LYS D 1 28 ? 4.384 59.415 45.281 1.00 95.86 26 LYS D CA 1
ATOM 6571 C C . LYS D 1 28 ? 5.415 59.897 46.299 1.00 97.23 26 LYS D C 1
ATOM 6572 O O . LYS D 1 28 ? 6.490 60.361 45.915 1.00 96.98 26 LYS D O 1
ATOM 6578 N N . SER D 1 29 ? 5.093 59.764 47.599 1.00 91.54 27 SER D N 1
ATOM 6579 C CA . SER D 1 29 ? 5.993 60.119 48.698 1.00 90.06 27 SER D CA 1
ATOM 6580 C C . SER D 1 29 ? 7.102 59.061 48.832 1.00 92.19 27 SER D C 1
ATOM 6581 O O . SER D 1 29 ? 6.952 57.949 48.314 1.00 91.74 27 SER D O 1
ATOM 6584 N N . LYS D 1 30 ? 8.194 59.399 49.560 1.00 87.26 28 LYS D N 1
ATOM 6585 C CA . LYS D 1 30 ? 9.332 58.511 49.835 1.00 86.32 28 LYS D CA 1
ATOM 6586 C C . LYS D 1 30 ? 8.876 57.169 50.415 1.00 87.80 28 LYS D C 1
ATOM 6587 O O . LYS D 1 30 ? 9.470 56.146 50.093 1.00 87.77 28 LYS D O 1
ATOM 6589 N N . GLU D 1 31 ? 7.794 57.176 51.224 1.00 82.44 29 GLU D N 1
ATOM 6590 C CA . GLU D 1 31 ? 7.172 55.999 51.838 1.00 81.40 29 GLU D CA 1
ATOM 6591 C C . GLU D 1 31 ? 6.580 55.080 50.755 1.00 83.79 29 GLU D C 1
ATOM 6592 O O . GLU D 1 31 ? 6.805 53.866 50.790 1.00 82.38 29 GLU D O 1
ATOM 6598 N N . GLU D 1 32 ? 5.839 55.670 49.790 1.00 79.44 30 GLU D N 1
ATOM 6599 C CA . GLU D 1 32 ? 5.230 54.933 48.682 1.00 78.89 30 GLU D CA 1
ATOM 6600 C C . GLU D 1 32 ? 6.305 54.421 47.726 1.00 82.74 30 GLU D C 1
ATOM 6601 O O . GLU D 1 32 ? 6.232 53.264 47.312 1.00 81.89 30 GLU D O 1
ATOM 6607 N N . VAL D 1 33 ? 7.310 55.275 47.399 1.00 79.45 31 VAL D N 1
ATOM 6608 C CA . VAL D 1 33 ? 8.435 54.942 46.513 1.00 79.26 31 VAL D CA 1
ATOM 6609 C C . VAL D 1 33 ? 9.180 53.740 47.086 1.00 81.52 31 VAL D C 1
ATOM 6610 O O . VAL D 1 33 ? 9.320 52.735 46.381 1.00 81.17 31 VAL D O 1
ATOM 6614 N N . SER D 1 34 ? 9.585 53.820 48.384 1.00 77.14 32 SER D N 1
ATOM 6615 C CA . SER D 1 34 ? 10.289 52.751 49.107 1.00 77.19 32 SER D CA 1
ATOM 6616 C C . SER D 1 34 ? 9.539 51.430 49.023 1.00 80.56 32 SER D C 1
ATOM 6617 O O . SER D 1 34 ? 10.150 50.416 48.699 1.00 79.37 32 SER D O 1
ATOM 6620 N N . SER D 1 35 ? 8.212 51.459 49.261 1.00 77.23 33 SER D N 1
ATOM 6621 C CA . SER D 1 35 ? 7.337 50.291 49.200 1.00 77.25 33 SER D CA 1
ATOM 6622 C C . SER D 1 35 ? 7.219 49.731 47.774 1.00 82.27 33 SER D C 1
ATOM 6623 O O . SER D 1 35 ? 7.248 48.511 47.598 1.00 82.26 33 SER D O 1
ATOM 6625 N N . LEU D 1 36 ? 7.121 50.617 46.761 1.00 79.61 34 LEU D N 1
ATOM 6626 C CA . LEU D 1 36 ? 6.969 50.231 45.355 1.00 79.83 34 LEU D CA 1
ATOM 6627 C C . LEU D 1 36 ? 8.242 49.636 44.724 1.00 82.94 34 LEU D C 1
ATOM 6628 O O . LEU D 1 36 ? 8.125 48.730 43.892 1.00 82.06 34 LEU D O 1
ATOM 6633 N N . ILE D 1 37 ? 9.439 50.149 45.087 1.00 79.19 35 ILE D N 1
ATOM 6634 C CA . ILE D 1 37 ? 10.705 49.671 44.511 1.00 78.92 35 ILE D CA 1
ATOM 6635 C C . ILE D 1 37 ? 11.295 48.502 45.344 1.00 82.02 35 ILE D C 1
ATOM 6636 O O . ILE D 1 37 ? 12.403 48.053 45.057 1.00 82.06 35 ILE D O 1
ATOM 6641 N N . SER D 1 38 ? 10.558 48.015 46.358 1.00 77.42 36 SER D N 1
ATOM 6642 C CA . SER D 1 38 ? 10.981 46.893 47.198 1.00 76.32 36 SER D CA 1
ATOM 6643 C C . SER D 1 38 ? 10.115 45.668 46.917 1.00 79.03 36 SER D C 1
ATOM 6644 O O . SER D 1 38 ? 10.489 44.557 47.295 1.00 78.46 36 SER D O 1
ATOM 6646 N N . GLU D 1 39 ? 8.958 45.876 46.255 1.00 75.15 37 GLU D N 1
ATOM 6647 C CA . GLU D 1 39 ? 7.998 44.829 45.902 1.00 75.08 37 GLU D CA 1
ATOM 6648 C C . GLU D 1 39 ? 8.549 43.909 44.824 1.00 78.57 37 GLU D C 1
ATOM 6649 O O . GLU D 1 39 ? 9.232 44.372 43.908 1.00 78.53 37 GLU D O 1
ATOM 6651 N N . LYS D 1 40 ? 8.261 42.603 44.945 1.00 74.24 38 LYS D N 1
ATOM 6652 C CA . LYS D 1 40 ? 8.712 41.589 43.993 1.00 73.68 38 LYS D CA 1
ATOM 6653 C C . LYS D 1 40 ? 7.717 41.378 42.864 1.00 78.47 38 LYS D C 1
ATOM 6654 O O . LYS D 1 40 ? 6.503 41.378 43.084 1.00 78.57 38 LYS D O 1
ATOM 6660 N N . THR D 1 41 ? 8.252 41.203 41.654 1.00 74.81 39 THR D N 1
ATOM 6661 C CA . THR D 1 41 ? 7.527 40.911 40.422 1.00 74.76 39 THR D CA 1
ATOM 6662 C C . THR D 1 41 ? 8.333 39.815 39.733 1.00 77.54 39 THR D C 1
ATOM 6663 O O . THR D 1 41 ? 9.545 39.969 39.565 1.00 76.07 39 THR D O 1
ATOM 6667 N N . ASN D 1 42 ? 7.664 38.698 39.367 1.00 74.44 40 ASN D N 1
ATOM 6668 C CA . ASN D 1 42 ? 8.257 37.514 38.731 1.00 73.85 40 ASN D CA 1
ATOM 6669 C C . ASN D 1 42 ? 9.327 36.866 39.653 1.00 76.23 40 ASN D C 1
ATOM 6670 O O . ASN D 1 42 ? 10.239 36.175 39.181 1.00 76.01 40 ASN D O 1
ATOM 6675 N N . GLY D 1 43 ? 9.168 37.087 40.959 1.00 70.52 41 GLY D N 1
ATOM 6676 C CA . GLY D 1 43 ? 10.066 36.589 41.992 1.00 69.40 41 GLY D CA 1
ATOM 6677 C C . GLY D 1 43 ? 11.332 37.408 42.145 1.00 71.77 41 GLY D C 1
ATOM 6678 O O . GLY D 1 43 ? 12.275 36.955 42.793 1.00 71.55 41 GLY D O 1
ATOM 6679 N N . ALA D 1 44 ? 11.366 38.619 41.555 1.00 67.32 42 ALA D N 1
ATOM 6680 C CA . ALA D 1 44 ? 12.526 39.511 41.615 1.00 66.36 42 ALA D CA 1
ATOM 6681 C C . ALA D 1 44 ? 12.143 40.957 41.914 1.00 68.52 42 ALA D C 1
ATOM 6682 O O . ALA D 1 44 ? 11.055 41.402 41.552 1.00 68.01 42 ALA D O 1
ATOM 6684 N N . THR D 1 45 ? 13.063 41.688 42.560 1.00 63.73 43 THR D N 1
ATOM 6685 C CA . THR D 1 45 ? 12.929 43.103 42.912 1.00 62.82 43 THR D CA 1
ATOM 6686 C C . THR D 1 45 ? 13.470 43.978 41.761 1.00 66.42 43 THR D C 1
ATOM 6687 O O . THR D 1 45 ? 14.292 43.491 40.973 1.00 66.47 43 THR D O 1
ATOM 6691 N N . PRO D 1 46 ? 13.072 45.274 41.672 1.00 61.96 44 PRO D N 1
ATOM 6692 C CA . PRO D 1 46 ? 13.621 46.147 40.618 1.00 61.29 44 PRO D CA 1
ATOM 6693 C C . PRO D 1 46 ? 15.153 46.268 40.661 1.00 63.66 44 PRO D C 1
ATOM 6694 O O . PRO D 1 46 ? 15.779 46.299 39.607 1.00 64.77 44 PRO D O 1
ATOM 6698 N N . LEU D 1 47 ? 15.750 46.316 41.868 1.00 57.40 45 LEU D N 1
ATOM 6699 C CA . LEU D 1 47 ? 17.198 46.432 42.079 1.00 56.67 45 LEU D CA 1
ATOM 6700 C C . LEU D 1 47 ? 17.953 45.197 41.573 1.00 60.14 45 LEU D C 1
ATOM 6701 O O . LEU D 1 47 ? 18.983 45.348 40.913 1.00 60.28 45 LEU D O 1
ATOM 6706 N N . LEU D 1 48 ? 17.445 43.990 41.864 1.00 55.69 46 LEU D N 1
ATOM 6707 C CA . LEU D 1 48 ? 18.074 42.760 41.394 1.00 55.15 46 LEU D CA 1
ATOM 6708 C C . LEU D 1 48 ? 18.133 42.729 39.852 1.00 62.73 46 LEU D C 1
ATOM 6709 O O . LEU D 1 48 ? 19.166 42.351 39.287 1.00 61.96 46 LEU D O 1
ATOM 6714 N N . MET D 1 49 ? 17.041 43.153 39.191 1.00 62.55 47 MET D N 1
ATOM 6715 C CA . MET D 1 49 ? 16.938 43.217 37.726 1.00 64.24 47 MET D CA 1
ATOM 6716 C C . MET D 1 49 ? 17.865 44.292 37.153 1.00 69.53 47 MET D C 1
ATOM 6717 O O . MET D 1 49 ? 18.499 44.053 36.132 1.00 69.73 47 MET D O 1
ATOM 6722 N N . ALA D 1 50 ? 17.974 45.456 37.825 1.00 66.03 48 ALA D N 1
ATOM 6723 C CA . ALA D 1 50 ? 18.866 46.540 37.400 1.00 65.69 48 ALA D CA 1
ATOM 6724 C C . ALA D 1 50 ? 20.336 46.097 37.517 1.00 70.15 48 ALA D C 1
ATOM 6725 O O . ALA D 1 50 ? 21.151 46.453 36.658 1.00 70.75 48 ALA D O 1
ATOM 6727 N N . ALA D 1 51 ? 20.657 45.312 38.576 1.00 65.05 49 ALA D N 1
ATOM 6728 C CA . ALA D 1 51 ? 21.996 44.782 38.858 1.00 64.32 49 ALA D CA 1
ATOM 6729 C C . ALA D 1 51 ? 22.386 43.694 37.869 1.00 67.58 49 ALA D C 1
ATOM 6730 O O . ALA D 1 51 ? 23.490 43.747 37.335 1.00 67.69 49 ALA D O 1
ATOM 6732 N N . ARG D 1 52 ? 21.476 42.735 37.603 1.00 63.64 50 ARG D N 1
ATOM 6733 C CA . ARG D 1 52 ? 21.695 41.616 36.678 1.00 63.82 50 ARG D CA 1
ATOM 6734 C C . ARG D 1 52 ? 21.950 42.092 35.233 1.00 70.00 50 ARG D C 1
ATOM 6735 O O . ARG D 1 52 ? 22.704 41.430 34.515 1.00 69.21 50 ARG D O 1
ATOM 6743 N N . TYR D 1 53 ? 21.342 43.224 34.810 1.00 67.98 51 TYR D N 1
ATOM 6744 C CA . TYR D 1 53 ? 21.533 43.727 33.447 1.00 69.22 51 TYR D CA 1
ATOM 6745 C C . TYR D 1 53 ? 22.448 44.981 33.406 1.00 72.99 51 TYR D C 1
ATOM 6746 O O . TYR D 1 53 ? 22.491 45.680 32.400 1.00 70.77 51 TYR D O 1
ATOM 6755 N N . GLY D 1 54 ? 23.231 45.172 34.465 1.00 71.64 52 GLY D N 1
ATOM 6756 C CA . GLY D 1 54 ? 24.261 46.199 34.589 1.00 72.44 52 GLY D CA 1
ATOM 6757 C C . GLY D 1 54 ? 23.923 47.637 34.281 1.00 78.90 52 GLY D C 1
ATOM 6758 O O . GLY D 1 54 ? 24.697 48.320 33.599 1.00 79.29 52 GLY D O 1
ATOM 6759 N N . HIS D 1 55 ? 22.787 48.115 34.799 1.00 76.38 53 HIS D N 1
ATOM 6760 C CA . HIS D 1 55 ? 22.376 49.506 34.632 1.00 76.01 53 HIS D CA 1
ATOM 6761 C C . HIS D 1 55 ? 22.864 50.252 35.879 1.00 80.22 53 HIS D C 1
ATOM 6762 O O . HIS D 1 55 ? 22.130 50.361 36.866 1.00 80.42 53 HIS D O 1
ATOM 6769 N N . LEU D 1 56 ? 24.134 50.716 35.845 1.00 76.59 54 LEU D N 1
ATOM 6770 C CA . LEU D 1 56 ? 24.823 51.405 36.947 1.00 76.42 54 LEU D CA 1
ATOM 6771 C C . LEU D 1 56 ? 24.065 52.658 37.466 1.00 82.12 54 LEU D C 1
ATOM 6772 O O . LEU D 1 56 ? 23.989 52.845 38.685 1.00 81.45 54 LEU D O 1
ATOM 6777 N N . ASP D 1 57 ? 23.517 53.500 36.568 1.00 81.05 55 ASP D N 1
ATOM 6778 C CA . ASP D 1 57 ? 22.781 54.703 36.985 1.00 81.26 55 ASP D CA 1
ATOM 6779 C C . ASP D 1 57 ? 21.488 54.323 37.714 1.00 82.52 55 ASP D C 1
ATOM 6780 O O . ASP D 1 57 ? 21.184 54.896 38.758 1.00 80.74 55 ASP D O 1
ATOM 6785 N N . MET D 1 58 ? 20.782 53.302 37.204 1.00 78.79 56 MET D N 1
ATOM 6786 C CA . MET D 1 58 ? 19.564 52.745 37.798 1.00 77.89 56 MET D CA 1
ATOM 6787 C C . MET D 1 58 ? 19.850 52.185 39.208 1.00 79.65 56 MET D C 1
ATOM 6788 O O . MET D 1 58 ? 19.085 52.466 40.134 1.00 78.80 56 MET D O 1
ATOM 6793 N N . VAL D 1 59 ? 20.953 51.408 39.359 1.00 74.58 57 VAL D N 1
ATOM 6794 C CA . VAL D 1 59 ? 21.372 50.803 40.631 1.00 73.46 57 VAL D CA 1
ATOM 6795 C C . VAL D 1 59 ? 21.543 51.921 41.690 1.00 76.26 57 VAL D C 1
ATOM 6796 O O . VAL D 1 59 ? 20.940 51.841 42.766 1.00 74.62 57 VAL D O 1
ATOM 6800 N N . GLU D 1 60 ? 22.325 52.969 41.350 1.00 73.00 58 GLU D N 1
ATOM 6801 C CA . GLU D 1 60 ? 22.589 54.133 42.203 1.00 73.67 58 GLU D CA 1
ATOM 6802 C C . GLU D 1 60 ? 21.294 54.792 42.666 1.00 78.37 58 GLU D C 1
ATOM 6803 O O . GLU D 1 60 ? 21.178 55.126 43.846 1.00 78.16 58 GLU D O 1
ATOM 6809 N N . PHE D 1 61 ? 20.316 54.946 41.746 1.00 76.23 59 PHE D N 1
ATOM 6810 C CA . PHE D 1 61 ? 19.029 55.594 42.012 1.00 76.72 59 PHE D CA 1
ATOM 6811 C C . PHE D 1 61 ? 18.162 54.775 42.967 1.00 77.91 59 PHE D C 1
ATOM 6812 O O . PHE D 1 61 ? 17.677 55.328 43.953 1.00 77.23 59 PHE D O 1
ATOM 6820 N N . LEU D 1 62 ? 17.957 53.477 42.671 1.00 71.80 60 LEU D N 1
ATOM 6821 C CA . LEU D 1 62 ? 17.123 52.587 43.476 1.00 70.77 60 LEU D CA 1
ATOM 6822 C C . LEU D 1 62 ? 17.656 52.439 44.901 1.00 75.10 60 LEU D C 1
ATOM 6823 O O . LEU D 1 62 ? 16.861 52.441 45.840 1.00 74.30 60 LEU D O 1
ATOM 6828 N N . LEU D 1 63 ? 18.995 52.341 45.060 1.00 71.82 61 LEU D N 1
ATOM 6829 C CA . LEU D 1 63 ? 19.651 52.229 46.362 1.00 72.14 61 LEU D CA 1
ATOM 6830 C C . LEU D 1 63 ? 19.496 53.505 47.197 1.00 79.81 61 LEU D C 1
ATOM 6831 O O . LEU D 1 63 ? 19.448 53.418 48.423 1.00 80.04 61 LEU D O 1
ATOM 6836 N N . GLU D 1 64 ? 19.396 54.677 46.542 1.00 78.94 62 GLU D N 1
ATOM 6837 C CA . GLU D 1 64 ? 19.223 55.972 47.219 1.00 80.09 62 GLU D CA 1
ATOM 6838 C C . GLU D 1 64 ? 17.770 56.210 47.680 1.00 85.57 62 GLU D C 1
ATOM 6839 O O . GLU D 1 64 ? 17.509 57.191 48.385 1.00 86.35 62 GLU D O 1
ATOM 6842 N N . GLN D 1 65 ? 16.834 55.322 47.281 1.00 82.44 63 GLN D N 1
ATOM 6843 C CA . GLN D 1 65 ? 15.415 55.379 47.653 1.00 82.16 63 GLN D CA 1
ATOM 6844 C C . GLN D 1 65 ? 15.138 54.376 48.780 1.00 85.11 63 GLN D C 1
ATOM 6845 O O . GLN D 1 65 ? 14.371 54.676 49.693 1.00 84.81 63 GLN D O 1
ATOM 6851 N N . CYS D 1 66 ? 15.765 53.188 48.706 1.00 80.90 64 CYS D N 1
ATOM 6852 C CA . CYS D 1 66 ? 15.653 52.103 49.685 1.00 80.42 64 CYS D CA 1
ATOM 6853 C C . CYS D 1 66 ? 16.986 51.336 49.719 1.00 80.72 64 CYS D C 1
ATOM 6854 O O . CYS D 1 66 ? 17.409 50.771 48.705 1.00 80.70 64 CYS D O 1
ATOM 6857 N N . SER D 1 67 ? 17.663 51.367 50.881 1.00 73.94 65 SER D N 1
ATOM 6858 C CA . SER D 1 67 ? 18.953 50.711 51.110 1.00 71.87 65 SER D CA 1
ATOM 6859 C C . SER D 1 67 ? 18.795 49.247 51.516 1.00 71.98 65 SER D C 1
ATOM 6860 O O . SER D 1 67 ? 19.696 48.455 51.261 1.00 70.50 65 SER D O 1
ATOM 6862 N N . ALA D 1 68 ? 17.667 48.898 52.163 1.00 67.13 66 ALA D N 1
ATOM 6863 C CA . ALA D 1 68 ? 17.362 47.554 52.673 1.00 66.26 66 ALA D CA 1
ATOM 6864 C C . ALA D 1 68 ? 17.152 46.501 51.566 1.00 66.60 66 ALA D C 1
ATOM 6865 O O . ALA D 1 68 ? 17.272 45.304 51.841 1.00 66.99 66 ALA D O 1
ATOM 6867 N N . SER D 1 69 ? 16.864 46.938 50.328 1.00 60.04 67 SER D N 1
ATOM 6868 C CA . SER D 1 69 ? 16.650 46.060 49.170 1.00 58.82 67 SER D CA 1
ATOM 6869 C C . SER D 1 69 ? 17.954 45.374 48.674 1.00 59.55 67 SER D C 1
ATOM 6870 O O . SER D 1 69 ? 17.887 44.385 47.932 1.00 57.94 67 SER D O 1
ATOM 6873 N N . ILE D 1 70 ? 19.128 45.899 49.105 1.00 53.79 68 ILE D N 1
ATOM 6874 C CA . ILE D 1 70 ? 20.479 45.493 48.707 1.00 51.61 68 ILE D CA 1
ATOM 6875 C C . ILE D 1 70 ? 20.743 43.987 48.942 1.00 54.93 68 ILE D C 1
ATOM 6876 O O . ILE D 1 70 ? 21.514 43.416 48.183 1.00 55.07 68 ILE D O 1
ATOM 6881 N N . GLU D 1 71 ? 20.107 43.343 49.938 1.00 51.17 69 GLU D N 1
ATOM 6882 C CA . GLU D 1 71 ? 20.369 41.923 50.204 1.00 50.39 69 GLU D CA 1
ATOM 6883 C C . GLU D 1 71 ? 19.223 41.007 49.783 1.00 54.78 69 GLU D C 1
ATOM 6884 O O . GLU D 1 71 ? 19.361 39.793 49.907 1.00 54.84 69 GLU D O 1
ATOM 6890 N N . VAL D 1 72 ? 18.112 41.562 49.271 1.00 51.34 70 VAL D N 1
ATOM 6891 C CA . VAL D 1 72 ? 16.951 40.752 48.890 1.00 50.96 70 VAL D CA 1
ATOM 6892 C C . VAL D 1 72 ? 17.303 39.857 47.694 1.00 53.24 70 VAL D C 1
ATOM 6893 O O . VAL D 1 72 ? 17.649 40.343 46.611 1.00 51.35 70 VAL D O 1
ATOM 6897 N N . GLY D 1 73 ? 17.237 38.551 47.934 1.00 50.00 71 GLY D N 1
ATOM 6898 C CA . GLY D 1 73 ? 17.492 37.551 46.912 1.00 49.84 71 GLY D CA 1
ATOM 6899 C C . GLY D 1 73 ? 16.219 37.261 46.143 1.00 54.73 71 GLY D C 1
ATOM 6900 O O . GLY D 1 73 ? 15.134 37.271 46.728 1.00 54.11 71 GLY D O 1
ATOM 6901 N N . GLY D 1 74 ? 16.352 37.008 44.844 1.00 52.36 72 GLY D N 1
ATOM 6902 C CA . GLY D 1 74 ? 15.228 36.690 43.974 1.00 52.79 72 GLY D CA 1
ATOM 6903 C C . GLY D 1 74 ? 15.587 35.878 42.744 1.00 59.06 72 GLY D C 1
ATOM 6904 O O . GLY D 1 74 ? 16.749 35.502 42.560 1.00 58.95 72 GLY D O 1
ATOM 6905 N N . SER D 1 75 ? 14.583 35.614 41.886 1.00 57.11 73 SER D N 1
ATOM 6906 C CA . SER D 1 75 ? 14.729 34.828 40.657 1.00 57.72 73 SER D CA 1
ATOM 6907 C C . SER D 1 75 ? 15.459 35.596 39.554 1.00 61.93 73 SER D C 1
ATOM 6908 O O . SER D 1 75 ? 15.116 36.739 39.256 1.00 61.11 73 SER D O 1
ATOM 6911 N N . VAL D 1 76 ? 16.458 34.954 38.945 1.00 59.04 74 VAL D N 1
ATOM 6912 C CA . VAL D 1 76 ? 17.242 35.490 37.825 1.00 59.20 74 VAL D CA 1
ATOM 6913 C C . VAL D 1 76 ? 17.429 34.403 36.774 1.00 64.40 74 VAL D C 1
ATOM 6914 O O . VAL D 1 76 ? 17.517 33.226 37.118 1.00 63.59 74 VAL D O 1
ATOM 6918 N N . ASN D 1 77 ? 17.529 34.802 35.506 1.00 63.13 75 ASN D N 1
ATOM 6919 C CA . ASN D 1 77 ? 17.716 33.865 34.405 1.00 63.81 75 ASN D CA 1
ATOM 6920 C C . ASN D 1 77 ? 19.137 33.943 33.843 1.00 67.12 75 ASN D C 1
ATOM 6921 O O . ASN D 1 77 ? 19.619 35.027 33.507 1.00 67.44 75 ASN D O 1
ATOM 6926 N N . PHE D 1 78 ? 19.813 32.791 33.793 1.00 63.07 76 PHE D N 1
ATOM 6927 C CA . PHE D 1 78 ? 21.161 32.635 33.254 1.00 62.43 76 PHE D CA 1
ATOM 6928 C C . PHE D 1 78 ? 21.206 31.377 32.413 1.00 68.93 76 PHE D C 1
ATOM 6929 O O . PHE D 1 78 ? 20.945 30.287 32.930 1.00 69.48 76 PHE D O 1
ATOM 6937 N N . ASP D 1 79 ? 21.513 31.533 31.109 1.00 66.99 77 ASP D N 1
ATOM 6938 C CA . ASP D 1 79 ? 21.645 30.461 30.105 1.00 67.53 77 ASP D CA 1
ATOM 6939 C C . ASP D 1 79 ? 20.424 29.499 30.110 1.00 73.49 77 ASP D C 1
ATOM 6940 O O . ASP D 1 79 ? 20.580 28.274 30.078 1.00 73.59 77 ASP D O 1
ATOM 6945 N N . GLY D 1 80 ? 19.226 30.081 30.145 1.00 71.69 78 GLY D N 1
ATOM 6946 C CA . GLY D 1 80 ? 17.966 29.345 30.166 1.00 72.23 78 GLY D CA 1
ATOM 6947 C C . GLY D 1 80 ? 17.477 29.024 31.565 1.00 77.93 78 GLY D C 1
ATOM 6948 O O . GLY D 1 80 ? 16.296 29.230 31.867 1.00 79.10 78 GLY D O 1
ATOM 6949 N N . GLU D 1 81 ? 18.390 28.536 32.431 1.00 73.61 79 GLU D N 1
ATOM 6950 C CA . GLU D 1 81 ? 18.113 28.152 33.819 1.00 73.10 79 GLU D CA 1
ATOM 6951 C C . GLU D 1 81 ? 17.729 29.349 34.705 1.00 76.71 79 GLU D C 1
ATOM 6952 O O . GLU D 1 81 ? 18.278 30.446 34.551 1.00 76.49 79 GLU D O 1
ATOM 6954 N N . THR D 1 82 ? 16.769 29.120 35.627 1.00 71.71 80 THR D N 1
ATOM 6955 C CA . THR D 1 82 ? 16.284 30.104 36.595 1.00 70.31 80 THR D CA 1
ATOM 6956 C C . THR D 1 82 ? 16.961 29.826 37.936 1.00 70.58 80 THR D C 1
ATOM 6957 O O . THR D 1 82 ? 16.788 28.743 38.500 1.00 71.07 80 THR D O 1
ATOM 6961 N N . ILE D 1 83 ? 17.770 30.782 38.409 1.00 63.42 81 ILE D N 1
ATOM 6962 C CA . ILE D 1 83 ? 18.500 30.708 39.680 1.00 61.45 81 ILE D CA 1
ATOM 6963 C C . ILE D 1 83 ? 17.661 31.430 40.739 1.00 61.53 81 ILE D C 1
ATOM 6964 O O . ILE D 1 83 ? 17.228 32.556 40.502 1.00 60.03 81 ILE D O 1
ATOM 6969 N N . GLU D 1 84 ? 17.393 30.763 41.876 1.00 55.50 82 GLU D N 1
ATOM 6970 C CA . GLU D 1 84 ? 16.548 31.303 42.945 1.00 54.31 82 GLU D CA 1
ATOM 6971 C C . GLU D 1 84 ? 17.367 31.856 44.115 1.00 53.44 82 GLU D C 1
ATOM 6972 O O . GLU D 1 84 ? 18.450 31.353 44.410 1.00 51.22 82 GLU D O 1
ATOM 6978 N N . GLY D 1 85 ? 16.833 32.895 44.759 1.00 48.18 83 GLY D N 1
ATOM 6979 C CA . GLY D 1 85 ? 17.443 33.536 45.924 1.00 46.32 83 GLY D CA 1
ATOM 6980 C C . GLY D 1 85 ? 18.757 34.242 45.668 1.00 46.53 83 GLY D C 1
ATOM 6981 O O . GLY D 1 85 ? 19.577 34.373 46.576 1.00 44.09 83 GLY D O 1
ATOM 6982 N N . ALA D 1 86 ? 18.960 34.724 44.436 1.00 43.75 84 ALA D N 1
ATOM 6983 C CA . ALA D 1 86 ? 20.179 35.428 44.075 1.00 43.88 84 ALA D CA 1
ATOM 6984 C C . ALA D 1 86 ? 20.151 36.891 44.519 1.00 50.05 84 ALA D C 1
ATOM 6985 O O . ALA D 1 86 ? 19.266 37.630 44.084 1.00 51.36 84 ALA D O 1
ATOM 6987 N N . PRO D 1 87 ? 21.092 37.350 45.386 1.00 46.01 85 PRO D N 1
ATOM 6988 C CA . PRO D 1 87 ? 21.108 38.780 45.751 1.00 45.22 85 PRO D CA 1
ATOM 6989 C C . PRO D 1 87 ? 21.656 39.636 44.587 1.00 48.41 85 PRO D C 1
ATOM 6990 O O . PRO D 1 87 ? 22.289 39.072 43.685 1.00 47.67 85 PRO D O 1
ATOM 6994 N N . PRO D 1 88 ? 21.437 40.982 44.562 1.00 45.31 86 PRO D N 1
ATOM 6995 C CA . PRO D 1 88 ? 21.930 41.795 43.426 1.00 45.02 86 PRO D CA 1
ATOM 6996 C C . PRO D 1 88 ? 23.437 41.655 43.142 1.00 49.51 86 PRO D C 1
ATOM 6997 O O . PRO D 1 88 ? 23.815 41.608 41.975 1.00 50.37 86 PRO D O 1
ATOM 7001 N N . LEU D 1 89 ? 24.280 41.568 44.190 1.00 46.32 87 LEU D N 1
ATOM 7002 C CA . LEU D 1 89 ? 25.735 41.448 44.066 1.00 46.29 87 LEU D CA 1
ATOM 7003 C C . LEU D 1 89 ? 26.137 40.180 43.324 1.00 50.47 87 LEU D C 1
ATOM 7004 O O . LEU D 1 89 ? 27.035 40.250 42.486 1.00 50.45 87 LEU D O 1
ATOM 7009 N N . TRP D 1 90 ? 25.456 39.041 43.595 1.00 46.73 88 TRP D N 1
ATOM 7010 C CA . TRP D 1 90 ? 25.715 37.762 42.931 1.00 45.75 88 TRP D CA 1
ATOM 7011 C C . TRP D 1 90 ? 25.446 37.875 41.424 1.00 51.43 88 TRP D C 1
ATOM 7012 O O . TRP D 1 90 ? 26.289 37.462 40.618 1.00 51.49 88 TRP D O 1
ATOM 7023 N N . ALA D 1 91 ? 24.260 38.402 41.062 1.00 49.67 89 ALA D N 1
ATOM 7024 C CA . ALA D 1 91 ? 23.770 38.587 39.688 1.00 50.98 89 ALA D CA 1
ATOM 7025 C C . ALA D 1 91 ? 24.686 39.482 38.845 1.00 56.62 89 ALA D C 1
ATOM 7026 O O . ALA D 1 91 ? 24.946 39.157 37.688 1.00 56.71 89 ALA D O 1
ATOM 7028 N N . ALA D 1 92 ? 25.167 40.607 39.432 1.00 53.07 90 ALA D N 1
ATOM 7029 C CA . ALA D 1 92 ? 26.098 41.542 38.797 1.00 52.42 90 ALA D CA 1
ATOM 7030 C C . ALA D 1 92 ? 27.482 40.879 38.584 1.00 55.69 90 ALA D C 1
ATOM 7031 O O . ALA D 1 92 ? 28.121 41.128 37.557 1.00 55.09 90 ALA D O 1
ATOM 7033 N N . SER D 1 93 ? 27.921 40.030 39.546 1.00 50.83 91 SER D N 1
ATOM 7034 C CA . SER D 1 93 ? 29.181 39.272 39.490 1.00 51.18 91 SER D CA 1
ATOM 7035 C C . SER D 1 93 ? 29.115 38.207 38.401 1.00 54.61 91 SER D C 1
ATOM 7036 O O . SER D 1 93 ? 30.067 38.071 37.630 1.00 54.15 91 SER D O 1
ATOM 7039 N N . ALA D 1 94 ? 27.984 37.470 38.332 1.00 51.95 92 ALA D N 1
ATOM 7040 C CA . ALA D 1 94 ? 27.743 36.398 37.354 1.00 52.09 92 ALA D CA 1
ATOM 7041 C C . ALA D 1 94 ? 27.621 36.920 35.915 1.00 58.26 92 ALA D C 1
ATOM 7042 O O . ALA D 1 94 ? 28.081 36.244 34.998 1.00 56.28 92 ALA D O 1
ATOM 7044 N N . ALA D 1 95 ? 27.000 38.112 35.716 1.00 58.08 93 ALA D N 1
ATOM 7045 C CA . ALA D 1 95 ? 26.812 38.711 34.390 1.00 59.50 93 ALA D CA 1
ATOM 7046 C C . ALA D 1 95 ? 28.005 39.605 33.952 1.00 67.36 93 ALA D C 1
ATOM 7047 O O . ALA D 1 95 ? 28.003 40.135 32.832 1.00 67.90 93 ALA D O 1
ATOM 7049 N N . GLY D 1 96 ? 28.999 39.754 34.832 1.00 64.66 94 GLY D N 1
ATOM 7050 C CA . GLY D 1 96 ? 30.228 40.494 34.556 1.00 64.68 94 GLY D CA 1
ATOM 7051 C C . GLY D 1 96 ? 30.194 42.006 34.600 1.00 69.58 94 GLY D C 1
ATOM 7052 O O . GLY D 1 96 ? 31.077 42.651 34.025 1.00 69.40 94 GLY D O 1
ATOM 7053 N N . HIS D 1 97 ? 29.242 42.586 35.347 1.00 66.62 95 HIS D N 1
ATOM 7054 C CA . HIS D 1 97 ? 29.097 44.040 35.471 1.00 66.54 95 HIS D CA 1
ATOM 7055 C C . HIS D 1 97 ? 29.945 44.559 36.647 1.00 72.34 95 HIS D C 1
ATOM 7056 O O . HIS D 1 97 ? 29.454 44.657 37.777 1.00 71.74 95 HIS D O 1
ATOM 7063 N N . LEU D 1 98 ? 31.234 44.873 36.362 1.00 69.34 96 LEU D N 1
ATOM 7064 C CA . LEU D 1 98 ? 32.243 45.310 37.332 1.00 68.61 96 LEU D CA 1
ATOM 7065 C C . LEU D 1 98 ? 31.844 46.606 38.046 1.00 72.35 96 LEU D C 1
ATOM 7066 O O . LEU D 1 98 ? 31.904 46.636 39.277 1.00 72.10 96 LEU D O 1
ATOM 7071 N N . LYS D 1 99 ? 31.418 47.656 37.298 1.00 68.32 97 LYS D N 1
ATOM 7072 C CA . LYS D 1 99 ? 31.012 48.934 37.895 1.00 67.45 97 LYS D CA 1
ATOM 7073 C C . LYS D 1 99 ? 29.839 48.748 38.874 1.00 70.40 97 LYS D C 1
ATOM 7074 O O . LYS D 1 99 ? 29.822 49.386 39.929 1.00 69.21 97 LYS D O 1
ATOM 7076 N N . VAL D 1 100 ? 28.904 47.826 38.557 1.00 65.61 98 VAL D N 1
ATOM 7077 C CA . VAL D 1 100 ? 27.732 47.548 39.390 1.00 64.32 98 VAL D CA 1
ATOM 7078 C C . VAL D 1 100 ? 28.190 46.808 40.666 1.00 66.88 98 VAL D C 1
ATOM 7079 O O . VAL D 1 100 ? 27.690 47.120 41.751 1.00 65.64 98 VAL D O 1
ATOM 7083 N N . VAL D 1 101 ? 29.189 45.896 40.539 1.00 62.39 99 VAL D N 1
ATOM 7084 C CA . VAL D 1 101 ? 29.785 45.157 41.665 1.00 61.82 99 VAL D CA 1
ATOM 7085 C C . VAL D 1 101 ? 30.471 46.158 42.614 1.00 66.91 99 VAL D C 1
ATOM 7086 O O . VAL D 1 101 ? 30.210 46.134 43.819 1.00 65.41 99 VAL D O 1
ATOM 7090 N N . GLN D 1 102 ? 31.301 47.067 42.051 1.00 65.59 100 GLN D N 1
ATOM 7091 C CA . GLN D 1 102 ? 32.019 48.101 42.803 1.00 66.34 100 GLN D CA 1
ATOM 7092 C C . GLN D 1 102 ? 31.049 49.035 43.527 1.00 69.27 100 GLN D C 1
ATOM 7093 O O . GLN D 1 102 ? 31.274 49.358 44.694 1.00 69.88 100 GLN D O 1
ATOM 7099 N N . SER D 1 103 ? 29.947 49.414 42.847 1.00 63.83 101 SER D N 1
ATOM 7100 C CA . SER D 1 103 ? 28.894 50.266 43.388 1.00 63.05 101 SER D CA 1
ATOM 7101 C C . SER D 1 103 ? 28.164 49.606 44.548 1.00 64.42 101 SER D C 1
ATOM 7102 O O . SER D 1 103 ? 27.966 50.252 45.581 1.00 64.21 101 SER D O 1
ATOM 7105 N N . LEU D 1 104 ? 27.750 48.332 44.376 1.00 59.35 102 LEU D N 1
ATOM 7106 C CA . LEU D 1 104 ? 27.020 47.602 45.406 1.00 57.93 102 LEU D CA 1
ATOM 7107 C C . LEU D 1 104 ? 27.880 47.437 46.670 1.00 60.71 102 LEU D C 1
ATOM 7108 O O . LEU D 1 104 ? 27.378 47.709 47.755 1.00 60.11 102 LEU D O 1
ATOM 7113 N N . LEU D 1 105 ? 29.180 47.097 46.526 1.00 57.44 103 LEU D N 1
ATOM 7114 C CA . LEU D 1 105 ? 30.109 46.979 47.658 1.00 57.64 103 LEU D CA 1
ATOM 7115 C C . LEU D 1 105 ? 30.349 48.331 48.363 1.00 65.22 103 LEU D C 1
ATOM 7116 O O . LEU D 1 105 ? 30.462 48.360 49.595 1.00 65.00 103 LEU D O 1
ATOM 7121 N N . ASN D 1 106 ? 30.423 49.443 47.588 1.00 63.79 104 ASN D N 1
ATOM 7122 C CA . ASN D 1 106 ? 30.601 50.794 48.134 1.00 64.84 104 ASN D CA 1
ATOM 7123 C C . ASN D 1 106 ? 29.362 51.204 48.938 1.00 69.91 104 ASN D C 1
ATOM 7124 O O . ASN D 1 106 ? 29.473 51.990 49.879 1.00 70.45 104 ASN D O 1
ATOM 7129 N N . HIS D 1 107 ? 28.189 50.637 48.584 1.00 66.36 105 HIS D N 1
ATOM 7130 C CA . HIS D 1 107 ? 26.913 50.870 49.262 1.00 65.75 105 HIS D CA 1
ATOM 7131 C C . HIS D 1 107 ? 26.694 49.900 50.452 1.00 66.56 105 HIS D C 1
ATOM 7132 O O . HIS D 1 107 ? 25.611 49.893 51.041 1.00 65.97 105 HIS D O 1
ATOM 7139 N N . GLY D 1 108 ? 27.720 49.113 50.792 1.00 60.77 106 GLY D N 1
ATOM 7140 C CA . GLY D 1 108 ? 27.709 48.188 51.923 1.00 59.64 106 GLY D CA 1
ATOM 7141 C C . GLY D 1 108 ? 27.145 46.793 51.707 1.00 60.56 106 GLY D C 1
ATOM 7142 O O . GLY D 1 108 ? 26.735 46.154 52.680 1.00 60.02 106 GLY D O 1
ATOM 7143 N N . ALA D 1 109 ? 27.121 46.295 50.452 1.00 55.28 107 ALA D N 1
ATOM 7144 C CA . ALA D 1 109 ? 26.600 44.953 50.157 1.00 54.43 107 ALA D CA 1
ATOM 7145 C C . ALA D 1 109 ? 27.470 43.846 50.761 1.00 53.95 107 ALA D C 1
ATOM 7146 O O . ALA D 1 109 ? 28.690 43.970 50.806 1.00 52.55 107 ALA D O 1
ATOM 7148 N N . SER D 1 110 ? 26.831 42.770 51.237 1.00 49.49 108 SER D N 1
ATOM 7149 C CA . SER D 1 110 ? 27.503 41.625 51.847 1.00 48.80 108 SER D CA 1
ATOM 7150 C C . SER D 1 110 ? 28.221 40.802 50.761 1.00 50.34 108 SER D C 1
ATOM 7151 O O . SER D 1 110 ? 27.578 40.167 49.918 1.00 49.66 108 SER D O 1
ATOM 7154 N N . VAL D 1 111 ? 29.560 40.861 50.771 1.00 45.86 109 VAL D N 1
ATOM 7155 C CA . VAL D 1 111 ? 30.464 40.208 49.813 1.00 45.53 109 VAL D CA 1
ATOM 7156 C C . VAL D 1 111 ? 30.280 38.660 49.790 1.00 47.93 109 VAL D C 1
ATOM 7157 O O . VAL D 1 111 ? 30.530 38.040 48.752 1.00 47.55 109 VAL D O 1
ATOM 7161 N N . ASN D 1 112 ? 29.804 38.059 50.893 1.00 43.63 110 ASN D N 1
ATOM 7162 C CA . ASN D 1 112 ? 29.642 36.607 50.990 1.00 43.08 110 ASN D CA 1
ATOM 7163 C C . ASN D 1 112 ? 28.169 36.135 50.986 1.00 44.35 110 ASN D C 1
ATOM 7164 O O . ASN D 1 112 ? 27.926 34.950 51.240 1.00 43.00 110 ASN D O 1
ATOM 7169 N N . ASN D 1 113 ? 27.195 37.035 50.694 1.00 39.01 111 ASN D N 1
ATOM 7170 C CA . ASN D 1 113 ? 25.777 36.643 50.643 1.00 38.04 111 ASN D CA 1
ATOM 7171 C C . ASN D 1 113 ? 25.561 35.740 49.421 1.00 41.26 111 ASN D C 1
ATOM 7172 O O . ASN D 1 113 ? 25.932 36.093 48.305 1.00 42.47 111 ASN D O 1
ATOM 7177 N N . THR D 1 114 ? 25.039 34.540 49.653 1.00 37.53 112 THR D N 1
ATOM 7178 C CA . THR D 1 114 ? 24.912 33.501 48.633 1.00 36.79 112 THR D CA 1
ATOM 7179 C C . THR D 1 114 ? 23.522 33.360 48.006 1.00 40.61 112 THR D C 1
ATOM 7180 O O . THR D 1 114 ? 22.552 33.921 48.516 1.00 39.94 112 THR D O 1
ATOM 7184 N N . THR D 1 115 ? 23.426 32.539 46.917 1.00 37.47 113 THR D N 1
ATOM 7185 C CA . THR D 1 115 ? 22.153 32.144 46.310 1.00 37.04 113 THR D CA 1
ATOM 7186 C C . THR D 1 115 ? 21.561 31.106 47.269 1.00 41.68 113 THR D C 1
ATOM 7187 O O . THR D 1 115 ? 22.179 30.815 48.294 1.00 41.74 113 THR D O 1
ATOM 7191 N N . LEU D 1 116 ? 20.409 30.497 46.920 1.00 39.60 114 LEU D N 1
ATOM 7192 C CA . LEU D 1 116 ? 19.795 29.458 47.753 1.00 39.85 114 LEU D CA 1
ATOM 7193 C C . LEU D 1 116 ? 20.562 28.126 47.688 1.00 43.17 114 LEU D C 1
ATOM 7194 O O . LEU D 1 116 ? 20.341 27.271 48.555 1.00 44.30 114 LEU D O 1
ATOM 7199 N N . THR D 1 117 ? 21.502 27.980 46.715 1.00 37.55 115 THR D N 1
ATOM 7200 C CA . THR D 1 117 ? 22.349 26.776 46.548 1.00 36.55 115 THR D CA 1
ATOM 7201 C C . THR D 1 117 ? 23.794 27.059 47.049 1.00 38.35 115 THR D C 1
ATOM 7202 O O . THR D 1 117 ? 24.752 26.432 46.600 1.00 37.29 115 THR D O 1
ATOM 7206 N N . ASN D 1 118 ? 23.928 28.033 47.962 1.00 35.20 116 ASN D N 1
ATOM 7207 C CA . ASN D 1 118 ? 25.156 28.467 48.634 1.00 33.96 116 ASN D CA 1
ATOM 7208 C C . ASN D 1 118 ? 26.244 28.952 47.650 1.00 36.78 116 ASN D C 1
ATOM 7209 O O . ASN D 1 118 ? 27.435 28.809 47.951 1.00 36.69 116 ASN D O 1
ATOM 7214 N N . SER D 1 119 ? 25.860 29.553 46.502 1.00 32.81 117 SER D N 1
ATOM 7215 C CA . SER D 1 119 ? 26.867 30.076 45.566 1.00 32.84 117 SER D CA 1
ATOM 7216 C C . SER D 1 119 ? 27.181 31.533 45.910 1.00 38.55 117 SER D C 1
ATOM 7217 O O . SER D 1 119 ? 26.268 32.365 45.975 1.00 38.70 117 SER D O 1
ATOM 7220 N N . THR D 1 120 ? 28.469 31.845 46.140 1.00 35.70 118 THR D N 1
ATOM 7221 C CA . THR D 1 120 ? 28.895 33.224 46.469 1.00 36.04 118 THR D CA 1
ATOM 7222 C C . THR D 1 120 ? 29.085 34.073 45.208 1.00 38.89 118 THR D C 1
ATOM 7223 O O . THR D 1 120 ? 29.349 33.492 44.140 1.00 35.99 118 THR D O 1
ATOM 7227 N N . PRO D 1 121 ? 29.080 35.441 45.327 1.00 36.23 119 PRO D N 1
ATOM 7228 C CA . PRO D 1 121 ? 29.426 36.281 44.177 1.00 36.40 119 PRO D CA 1
ATOM 7229 C C . PRO D 1 121 ? 30.800 35.915 43.599 1.00 43.05 119 PRO D C 1
ATOM 7230 O O . PRO D 1 121 ? 30.970 36.004 42.382 1.00 44.81 119 PRO D O 1
ATOM 7234 N N . LEU D 1 122 ? 31.770 35.493 44.457 1.00 39.19 120 LEU D N 1
ATOM 7235 C CA . LEU D 1 122 ? 33.096 35.057 44.009 1.00 40.62 120 LEU D CA 1
ATOM 7236 C C . LEU D 1 122 ? 32.978 33.841 43.079 1.00 44.54 120 LEU D C 1
ATOM 7237 O O . LEU D 1 122 ? 33.623 33.833 42.033 1.00 45.82 120 LEU D O 1
ATOM 7242 N N . ARG D 1 123 ? 32.119 32.855 43.420 1.00 40.04 121 ARG D N 1
ATOM 7243 C CA . ARG D 1 123 ? 31.896 31.671 42.578 1.00 39.51 121 ARG D CA 1
ATOM 7244 C C . ARG D 1 123 ? 31.171 32.059 41.283 1.00 44.48 121 ARG D C 1
ATOM 7245 O O . ARG D 1 123 ? 31.523 31.560 40.209 1.00 44.82 121 ARG D O 1
ATOM 7253 N N . ALA D 1 124 ? 30.174 32.960 41.392 1.00 41.34 122 ALA D N 1
ATOM 7254 C CA . ALA D 1 124 ? 29.396 33.505 40.272 1.00 41.50 122 ALA D CA 1
ATOM 7255 C C . ALA D 1 124 ? 30.315 34.100 39.213 1.00 46.49 122 ALA D C 1
ATOM 7256 O O . ALA D 1 124 ? 30.144 33.794 38.035 1.00 45.78 122 ALA D O 1
ATOM 7258 N N . ALA D 1 125 ? 31.317 34.906 39.643 1.00 44.72 123 ALA D N 1
ATOM 7259 C CA . ALA D 1 125 ? 32.293 35.574 38.771 1.00 45.18 123 ALA D CA 1
ATOM 7260 C C . ALA D 1 125 ? 33.278 34.597 38.108 1.00 48.48 123 ALA D C 1
ATOM 7261 O O . ALA D 1 125 ? 33.649 34.806 36.953 1.00 48.37 123 ALA D O 1
ATOM 7263 N N . CYS D 1 126 ? 33.689 33.544 38.834 1.00 45.23 124 CYS D N 1
ATOM 7264 C CA . CYS D 1 126 ? 34.605 32.487 38.392 1.00 45.67 124 CYS D CA 1
ATOM 7265 C C . CYS D 1 126 ? 34.020 31.638 37.255 1.00 52.58 124 CYS D C 1
ATOM 7266 O O . CYS D 1 126 ? 34.790 31.144 36.429 1.00 53.78 124 CYS D O 1
ATOM 7269 N N . PHE D 1 127 ? 32.683 31.431 37.233 1.00 48.65 125 PHE D N 1
ATOM 7270 C CA . PHE D 1 127 ? 32.012 30.610 36.222 1.00 48.66 125 PHE D CA 1
ATOM 7271 C C . PHE D 1 127 ? 32.297 31.123 34.802 1.00 53.93 125 PHE D C 1
ATOM 7272 O O . PHE D 1 127 ? 32.901 30.395 34.017 1.00 52.05 125 PHE D O 1
ATOM 7280 N N . ASP D 1 128 ? 31.925 32.385 34.489 1.00 52.83 126 ASP D N 1
ATOM 7281 C CA . ASP D 1 128 ? 32.147 32.920 33.143 1.00 53.44 126 ASP D CA 1
ATOM 7282 C C . ASP D 1 128 ? 33.520 33.606 32.975 1.00 59.12 126 ASP D C 1
ATOM 7283 O O . ASP D 1 128 ? 33.823 34.098 31.889 1.00 60.21 126 ASP D O 1
ATOM 7288 N N . GLY D 1 129 ? 34.344 33.581 34.014 1.00 55.17 127 GLY D N 1
ATOM 7289 C CA . GLY D 1 129 ? 35.695 34.121 33.972 1.00 54.96 127 GLY D CA 1
ATOM 7290 C C . GLY D 1 129 ? 35.809 35.628 33.896 1.00 60.61 127 GLY D C 1
ATOM 7291 O O . GLY D 1 129 ? 36.394 36.150 32.945 1.00 61.00 127 GLY D O 1
ATOM 7292 N N . HIS D 1 130 ? 35.283 36.332 34.915 1.00 57.07 128 HIS D N 1
ATOM 7293 C CA . HIS D 1 130 ? 35.343 37.795 35.029 1.00 56.59 128 HIS D CA 1
ATOM 7294 C C . HIS D 1 130 ? 36.452 38.123 36.046 1.00 62.31 128 HIS D C 1
ATOM 7295 O O . HIS D 1 130 ? 36.181 38.313 37.233 1.00 61.01 128 HIS D O 1
ATOM 7302 N N . LEU D 1 131 ? 37.716 38.114 35.564 1.00 61.55 129 LEU D N 1
ATOM 7303 C CA . LEU D 1 131 ? 38.957 38.290 36.329 1.00 62.26 129 LEU D CA 1
ATOM 7304 C C . LEU D 1 131 ? 38.984 39.571 37.198 1.00 66.02 129 LEU D C 1
ATOM 7305 O O . LEU D 1 131 ? 39.399 39.496 38.359 1.00 65.15 129 LEU D O 1
ATOM 7310 N N . GLU D 1 132 ? 38.572 40.728 36.652 1.00 63.96 130 GLU D N 1
ATOM 7311 C CA . GLU D 1 132 ? 38.591 41.972 37.431 1.00 62.98 130 GLU D CA 1
ATOM 7312 C C . GLU D 1 132 ? 37.610 41.902 38.613 1.00 64.02 130 GLU D C 1
ATOM 7313 O O . GLU D 1 132 ? 37.956 42.352 39.706 1.00 63.57 130 GLU D O 1
ATOM 7319 N N . ILE D 1 133 ? 36.431 41.275 38.413 1.00 58.59 131 ILE D N 1
ATOM 7320 C CA . ILE D 1 133 ? 35.424 41.112 39.462 1.00 57.73 131 ILE D CA 1
ATOM 7321 C C . ILE D 1 133 ? 35.956 40.143 40.535 1.00 59.40 131 ILE D C 1
ATOM 7322 O O . ILE D 1 133 ? 35.765 40.404 41.723 1.00 58.10 131 ILE D O 1
ATOM 7327 N N . VAL D 1 134 ? 36.694 39.089 40.117 1.00 55.43 132 VAL D N 1
ATOM 7328 C CA . VAL D 1 134 ? 37.309 38.108 41.014 1.00 55.25 132 VAL D CA 1
ATOM 7329 C C . VAL D 1 134 ? 38.285 38.826 41.964 1.00 60.07 132 VAL D C 1
ATOM 7330 O O . VAL D 1 134 ? 38.110 38.732 43.174 1.00 60.38 132 VAL D O 1
ATOM 7334 N N . LYS D 1 135 ? 39.253 39.582 41.419 1.00 57.62 133 LYS D N 1
ATOM 7335 C CA . LYS D 1 135 ? 40.259 40.316 42.196 1.00 58.84 133 LYS D CA 1
ATOM 7336 C C . LYS D 1 135 ? 39.640 41.369 43.119 1.00 64.72 133 LYS D C 1
ATOM 7337 O O . LYS D 1 135 ? 40.103 41.511 44.254 1.00 65.36 133 LYS D O 1
ATOM 7341 N N . TYR D 1 136 ? 38.590 42.088 42.648 1.00 61.52 134 TYR D N 1
ATOM 7342 C CA . TYR D 1 136 ? 37.912 43.129 43.429 1.00 61.31 134 TYR D CA 1
ATOM 7343 C C . TYR D 1 136 ? 37.202 42.527 44.642 1.00 61.88 134 TYR D C 1
ATOM 7344 O O . TYR D 1 136 ? 37.357 43.047 45.748 1.00 61.06 134 TYR D O 1
ATOM 7353 N N . LEU D 1 137 ? 36.443 41.428 44.432 1.00 56.39 135 LEU D N 1
ATOM 7354 C CA . LEU D 1 137 ? 35.735 40.718 45.497 1.00 54.98 135 LEU D CA 1
ATOM 7355 C C . LEU D 1 137 ? 36.723 40.153 46.521 1.00 57.59 135 LEU D C 1
ATOM 7356 O O . LEU D 1 137 ? 36.500 40.316 47.722 1.00 56.96 135 LEU D O 1
ATOM 7361 N N . VAL D 1 138 ? 37.830 39.532 46.046 1.00 53.53 136 VAL D N 1
ATOM 7362 C CA . VAL D 1 138 ? 38.889 38.967 46.897 1.00 54.05 136 VAL D CA 1
ATOM 7363 C C . VAL D 1 138 ? 39.504 40.076 47.772 1.00 62.90 136 VAL D C 1
ATOM 7364 O O . VAL D 1 138 ? 39.609 39.889 48.985 1.00 63.59 136 VAL D O 1
ATOM 7368 N N . GLU D 1 139 ? 39.839 41.244 47.175 1.00 62.20 137 GLU D N 1
ATOM 7369 C CA . GLU D 1 139 ? 40.417 42.365 47.917 1.00 63.43 137 GLU D CA 1
ATOM 7370 C C . GLU D 1 139 ? 39.370 43.019 48.840 1.00 66.60 137 GLU D C 1
ATOM 7371 O O . GLU D 1 139 ? 39.748 43.704 49.791 1.00 68.00 137 GLU D O 1
ATOM 7377 N N . HIS D 1 140 ? 38.074 42.747 48.606 1.00 61.54 138 HIS D N 1
ATOM 7378 C CA . HIS D 1 140 ? 36.996 43.215 49.467 1.00 60.93 138 HIS D CA 1
ATOM 7379 C C . HIS D 1 140 ? 36.452 42.057 50.347 1.00 61.82 138 HIS D C 1
ATOM 7380 O O . HIS D 1 140 ? 35.247 41.946 50.571 1.00 60.68 138 HIS D O 1
ATOM 7387 N N . LYS D 1 141 ? 37.387 41.214 50.856 1.00 56.77 139 LYS D N 1
ATOM 7388 C CA . LYS D 1 141 ? 37.237 40.141 51.844 1.00 55.69 139 LYS D CA 1
ATOM 7389 C C . LYS D 1 141 ? 36.276 38.981 51.458 1.00 57.38 139 LYS D C 1
ATOM 7390 O O . LYS D 1 141 ? 35.699 38.362 52.361 1.00 56.75 139 LYS D O 1
ATOM 7392 N N . ALA D 1 142 ? 36.182 38.615 50.159 1.00 52.47 140 ALA D N 1
ATOM 7393 C CA . ALA D 1 142 ? 35.377 37.457 49.753 1.00 51.08 140 ALA D CA 1
ATOM 7394 C C . ALA D 1 142 ? 36.053 36.183 50.264 1.00 51.50 140 ALA D C 1
ATOM 7395 O O . ALA D 1 142 ? 37.276 36.054 50.182 1.00 49.66 140 ALA D O 1
ATOM 7397 N N . ASP D 1 143 ? 35.255 35.259 50.812 1.00 46.33 141 ASP D N 1
ATOM 7398 C CA . ASP D 1 143 ? 35.757 33.993 51.315 1.00 45.19 141 ASP D CA 1
ATOM 7399 C C . ASP D 1 143 ? 35.999 33.073 50.111 1.00 47.13 141 ASP D C 1
ATOM 7400 O O . ASP D 1 143 ? 35.072 32.801 49.351 1.00 47.26 141 ASP D O 1
ATOM 7405 N N . LEU D 1 144 ? 37.249 32.630 49.923 1.00 42.80 142 LEU D N 1
ATOM 7406 C CA . LEU D 1 144 ? 37.630 31.774 48.795 1.00 42.80 142 LEU D CA 1
ATOM 7407 C C . LEU D 1 144 ? 37.164 30.343 49.007 1.00 44.57 142 LEU D C 1
ATOM 7408 O O . LEU D 1 144 ? 37.162 29.568 48.050 1.00 44.86 142 LEU D O 1
ATOM 7413 N N . GLU D 1 145 ? 36.847 29.968 50.265 1.00 38.60 143 GLU D N 1
ATOM 7414 C CA . GLU D 1 145 ? 36.569 28.578 50.622 1.00 37.68 143 GLU D CA 1
ATOM 7415 C C . GLU D 1 145 ? 35.073 28.214 50.737 1.00 40.17 143 GLU D C 1
ATOM 7416 O O . GLU D 1 145 ? 34.773 27.031 50.945 1.00 39.95 143 GLU D O 1
ATOM 7422 N N . VAL D 1 146 ? 34.148 29.172 50.524 1.00 34.84 144 VAL D N 1
ATOM 7423 C CA . VAL D 1 146 ? 32.721 28.843 50.547 1.00 34.51 144 VAL D CA 1
ATOM 7424 C C . VAL D 1 146 ? 32.381 28.129 49.232 1.00 39.60 144 VAL D C 1
ATOM 7425 O O . VAL D 1 146 ? 32.535 28.701 48.152 1.00 40.87 144 VAL D O 1
ATOM 7429 N N . SER D 1 147 ? 31.936 26.885 49.333 1.00 34.97 145 SER D N 1
ATOM 7430 C CA . SER D 1 147 ? 31.589 26.067 48.178 1.00 34.90 145 SER D CA 1
ATOM 7431 C C . SER D 1 147 ? 30.078 25.965 48.030 1.00 38.11 145 SER D C 1
ATOM 7432 O O . SER D 1 147 ? 29.371 26.109 49.029 1.00 38.59 145 SER D O 1
ATOM 7435 N N . ASN D 1 148 ? 29.576 25.703 46.804 1.00 34.05 146 ASN D N 1
ATOM 7436 C CA . ASN D 1 148 ? 28.120 25.593 46.568 1.00 34.26 146 ASN D CA 1
ATOM 7437 C C . ASN D 1 148 ? 27.580 24.286 47.191 1.00 36.65 146 ASN D C 1
ATOM 7438 O O . ASN D 1 148 ? 28.368 23.556 47.786 1.00 35.32 146 ASN D O 1
ATOM 7443 N N . ARG D 1 149 ? 26.270 23.971 47.031 1.00 34.17 147 ARG D N 1
ATOM 7444 C CA . ARG D 1 149 ? 25.634 22.777 47.624 1.00 34.21 147 ARG D CA 1
ATOM 7445 C C . ARG D 1 149 ? 26.302 21.453 47.223 1.00 39.14 147 ARG D C 1
ATOM 7446 O O . ARG D 1 149 ? 26.191 20.489 47.975 1.00 39.27 147 ARG D O 1
ATOM 7454 N N . HIS D 1 150 ? 26.993 21.400 46.071 1.00 36.02 148 HIS D N 1
ATOM 7455 C CA . HIS D 1 150 ? 27.686 20.186 45.631 1.00 36.09 148 HIS D CA 1
ATOM 7456 C C . HIS D 1 150 ? 29.135 20.128 46.178 1.00 38.10 148 HIS D C 1
ATOM 7457 O O . HIS D 1 150 ? 29.814 19.131 45.983 1.00 37.11 148 HIS D O 1
ATOM 7464 N N . GLY D 1 151 ? 29.558 21.161 46.903 1.00 33.03 149 GLY D N 1
ATOM 7465 C CA . GLY D 1 151 ? 30.904 21.239 47.459 1.00 32.67 149 GLY D CA 1
ATOM 7466 C C . GLY D 1 151 ? 31.920 21.681 46.425 1.00 36.64 149 GLY D C 1
ATOM 7467 O O . GLY D 1 151 ? 33.121 21.524 46.636 1.00 35.32 149 GLY D O 1
ATOM 7468 N N . HIS D 1 152 ? 31.443 22.252 45.296 1.00 33.90 150 HIS D N 1
ATOM 7469 C CA . HIS D 1 152 ? 32.292 22.723 44.210 1.00 33.49 150 HIS D CA 1
ATOM 7470 C C . HIS D 1 152 ? 32.775 24.144 44.533 1.00 37.00 150 HIS D C 1
ATOM 7471 O O . HIS D 1 152 ? 31.966 25.041 44.734 1.00 36.88 150 HIS D O 1
ATOM 7478 N N . THR D 1 153 ? 34.092 24.325 44.651 1.00 33.08 151 THR D N 1
ATOM 7479 C CA . THR D 1 153 ? 34.722 25.603 45.016 1.00 32.88 151 THR D CA 1
ATOM 7480 C C . THR D 1 153 ? 34.989 26.500 43.819 1.00 38.27 151 THR D C 1
ATOM 7481 O O . THR D 1 153 ? 34.885 26.055 42.678 1.00 37.78 151 THR D O 1
ATOM 7485 N N . CYS D 1 154 ? 35.385 27.766 44.093 1.00 37.11 152 CYS D N 1
ATOM 7486 C CA . CYS D 1 154 ? 35.797 28.760 43.095 1.00 38.51 152 CYS D CA 1
ATOM 7487 C C . CYS D 1 154 ? 36.991 28.223 42.330 1.00 41.69 152 CYS D C 1
ATOM 7488 O O . CYS D 1 154 ? 37.010 28.320 41.108 1.00 41.37 152 CYS D O 1
ATOM 7491 N N . LEU D 1 155 ? 37.960 27.616 43.042 1.00 38.90 153 LEU D N 1
ATOM 7492 C CA . LEU D 1 155 ? 39.137 27.011 42.419 1.00 38.96 153 LEU D CA 1
ATOM 7493 C C . LEU D 1 155 ? 38.746 25.897 41.475 1.00 39.98 153 LEU D C 1
ATOM 7494 O O . LEU D 1 155 ? 39.274 25.849 40.368 1.00 40.31 153 LEU D O 1
ATOM 7499 N N . MET D 1 156 ? 37.794 25.049 41.879 1.00 34.49 154 MET D N 1
ATOM 7500 C CA . MET D 1 156 ? 37.322 23.920 41.074 1.00 33.30 154 MET D CA 1
ATOM 7501 C C . MET D 1 156 ? 36.690 24.370 39.757 1.00 40.62 154 MET D C 1
ATOM 7502 O O . MET D 1 156 ? 37.117 23.894 38.700 1.00 40.50 154 MET D O 1
ATOM 7507 N N . ILE D 1 157 ? 35.686 25.289 39.819 1.00 38.55 155 ILE D N 1
ATOM 7508 C CA . ILE D 1 157 ? 34.963 25.776 38.642 1.00 39.24 155 ILE D CA 1
ATOM 7509 C C . ILE D 1 157 ? 35.935 26.525 37.723 1.00 43.49 155 ILE D C 1
ATOM 7510 O O . ILE D 1 157 ? 35.832 26.352 36.512 1.00 43.79 155 ILE D O 1
ATOM 7515 N N . SER D 1 158 ? 36.911 27.284 38.288 1.00 40.26 156 SER D N 1
ATOM 7516 C CA . SER D 1 158 ? 37.938 27.983 37.508 1.00 40.02 156 SER D CA 1
ATOM 7517 C C . SER D 1 158 ? 38.761 26.965 36.716 1.00 44.86 156 SER D C 1
ATOM 7518 O O . SER D 1 158 ? 38.980 27.162 35.526 1.00 45.99 156 SER D O 1
ATOM 7521 N N . CYS D 1 159 ? 39.166 25.863 37.371 1.00 41.18 157 CYS D N 1
ATOM 7522 C CA . CYS D 1 159 ? 39.918 24.762 36.766 1.00 41.16 157 CYS D CA 1
ATOM 7523 C C . CYS D 1 159 ? 39.103 24.052 35.681 1.00 44.40 157 CYS D C 1
ATOM 7524 O O . CYS D 1 159 ? 39.641 23.756 34.616 1.00 45.39 157 CYS D O 1
ATOM 7527 N N . TYR D 1 160 ? 37.812 23.815 35.937 1.00 39.65 158 TYR D N 1
ATOM 7528 C CA . TYR D 1 160 ? 36.897 23.158 35.010 1.00 40.28 158 TYR D CA 1
ATOM 7529 C C . TYR D 1 160 ? 36.618 23.993 33.749 1.00 46.52 158 TYR D C 1
ATOM 7530 O O . TYR D 1 160 ? 36.483 23.423 32.673 1.00 46.55 158 TYR D O 1
ATOM 7539 N N . LYS D 1 161 ? 36.524 25.332 33.873 1.00 44.29 159 LYS D N 1
ATOM 7540 C CA . LYS D 1 161 ? 36.217 26.185 32.725 1.00 44.82 159 LYS D CA 1
ATOM 7541 C C . LYS D 1 161 ? 37.487 26.632 31.967 1.00 51.52 159 LYS D C 1
ATOM 7542 O O . LYS D 1 161 ? 37.383 27.281 30.921 1.00 51.23 159 LYS D O 1
ATOM 7548 N N . GLY D 1 162 ? 38.653 26.253 32.486 1.00 49.85 160 GLY D N 1
ATOM 7549 C CA . GLY D 1 162 ? 39.947 26.576 31.900 1.00 50.33 160 GLY D CA 1
ATOM 7550 C C . GLY D 1 162 ? 40.391 28.015 32.082 1.00 55.65 160 GLY D C 1
ATOM 7551 O O . GLY D 1 162 ? 41.137 28.532 31.250 1.00 56.40 160 GLY D O 1
ATOM 7552 N N . HIS D 1 163 ? 39.977 28.663 33.181 1.00 52.10 161 HIS D N 1
ATOM 7553 C CA . HIS D 1 163 ? 40.363 30.051 33.466 1.00 52.20 161 HIS D CA 1
ATOM 7554 C C . HIS D 1 163 ? 41.723 30.077 34.181 1.00 57.90 161 HIS D C 1
ATOM 7555 O O . HIS D 1 163 ? 41.788 30.098 35.419 1.00 56.52 161 HIS D O 1
ATOM 7562 N N . LYS D 1 164 ? 42.808 30.035 33.374 1.00 55.83 162 LYS D N 1
ATOM 7563 C CA . LYS D 1 164 ? 44.206 29.995 33.805 1.00 56.17 162 LYS D CA 1
ATOM 7564 C C . LYS D 1 164 ? 44.580 31.152 34.742 1.00 60.18 162 LYS D C 1
ATOM 7565 O O . LYS D 1 164 ? 45.127 30.902 35.819 1.00 58.55 162 LYS D O 1
ATOM 7568 N N . GLU D 1 165 ? 44.285 32.408 34.334 1.00 58.62 163 GLU D N 1
ATOM 7569 C CA . GLU D 1 165 ? 44.601 33.609 35.100 1.00 57.98 163 GLU D CA 1
ATOM 7570 C C . GLU D 1 165 ? 43.863 33.625 36.436 1.00 60.53 163 GLU D C 1
ATOM 7571 O O . GLU D 1 165 ? 44.487 33.904 37.457 1.00 61.19 163 GLU D O 1
ATOM 7573 N N . ILE D 1 166 ? 42.561 33.276 36.446 1.00 55.36 164 ILE D N 1
ATOM 7574 C CA . ILE D 1 166 ? 41.751 33.224 37.679 1.00 53.48 164 ILE D CA 1
ATOM 7575 C C . ILE D 1 166 ? 42.286 32.134 38.630 1.00 55.84 164 ILE D C 1
ATOM 7576 O O . ILE D 1 166 ? 42.422 32.410 39.825 1.00 54.82 164 ILE D O 1
ATOM 7581 N N . ALA D 1 167 ? 42.605 30.923 38.109 1.00 51.91 165 ALA D N 1
ATOM 7582 C CA . ALA D 1 167 ? 43.141 29.832 38.933 1.00 51.73 165 ALA D CA 1
ATOM 7583 C C . ALA D 1 167 ? 44.457 30.265 39.596 1.00 55.96 165 ALA D C 1
ATOM 7584 O O . ALA D 1 167 ? 44.599 30.114 40.808 1.00 55.23 165 ALA D O 1
ATOM 7586 N N . GLN D 1 168 ? 45.367 30.883 38.812 1.00 53.81 166 GLN D N 1
ATOM 7587 C CA . GLN D 1 168 ? 46.653 31.438 39.249 1.00 54.30 166 GLN D CA 1
ATOM 7588 C C . GLN D 1 168 ? 46.460 32.454 40.394 1.00 58.04 166 GLN D C 1
ATOM 7589 O O . GLN D 1 168 ? 47.133 32.350 41.419 1.00 58.17 166 GLN D O 1
ATOM 7595 N N . TYR D 1 169 ? 45.527 33.412 40.223 1.00 53.75 167 TYR D N 1
ATOM 7596 C CA . TYR D 1 169 ? 45.232 34.425 41.235 1.00 53.16 167 TYR D CA 1
ATOM 7597 C C . TYR D 1 169 ? 44.685 33.794 42.520 1.00 54.56 167 TYR D C 1
ATOM 7598 O O . TYR D 1 169 ? 45.108 34.197 43.606 1.00 54.21 167 TYR D O 1
ATOM 7607 N N . LEU D 1 170 ? 43.740 32.836 42.401 1.00 49.11 168 LEU D N 1
ATOM 7608 C CA . LEU D 1 170 ? 43.135 32.166 43.555 1.00 48.66 168 LEU D CA 1
ATOM 7609 C C . LEU D 1 170 ? 44.186 31.408 44.364 1.00 51.29 168 LEU D C 1
ATOM 7610 O O . LEU D 1 170 ? 44.149 31.473 45.590 1.00 49.66 168 LEU D O 1
ATOM 7615 N N . LEU D 1 171 ? 45.126 30.708 43.679 1.00 47.91 169 LEU D N 1
ATOM 7616 C CA . LEU D 1 171 ? 46.224 29.983 44.317 1.00 48.53 169 LEU D CA 1
ATOM 7617 C C . LEU D 1 171 ? 47.165 30.927 45.058 1.00 56.26 169 LEU D C 1
ATOM 7618 O O . LEU D 1 171 ? 47.551 30.639 46.190 1.00 56.13 169 LEU D O 1
ATOM 7623 N N . GLU D 1 172 ? 47.512 32.066 44.429 1.00 54.78 170 GLU D N 1
ATOM 7624 C CA . GLU D 1 172 ? 48.405 33.058 45.027 1.00 55.56 170 GLU D CA 1
ATOM 7625 C C . GLU D 1 172 ? 47.754 33.712 46.238 1.00 60.73 170 GLU D C 1
ATOM 7626 O O . GLU D 1 172 ? 48.470 34.176 47.130 1.00 61.22 170 GLU D O 1
ATOM 7632 N N . LYS D 1 173 ? 46.396 33.738 46.281 1.00 56.78 171 LYS D N 1
ATOM 7633 C CA . LYS D 1 173 ? 45.655 34.337 47.391 1.00 56.38 171 LYS D CA 1
ATOM 7634 C C . LYS D 1 173 ? 45.376 33.302 48.498 1.00 58.61 171 LYS D C 1
ATOM 7635 O O . LYS D 1 173 ? 44.776 33.634 49.521 1.00 59.59 171 LYS D O 1
ATOM 7640 N N . GLY D 1 174 ? 45.841 32.076 48.293 1.00 52.65 172 GLY D N 1
ATOM 7641 C CA . GLY D 1 174 ? 45.772 31.005 49.277 1.00 50.90 172 GLY D CA 1
ATOM 7642 C C . GLY D 1 174 ? 44.592 30.065 49.255 1.00 51.83 172 GLY D C 1
ATOM 7643 O O . GLY D 1 174 ? 44.257 29.517 50.307 1.00 51.43 172 GLY D O 1
ATOM 7644 N N . ALA D 1 175 ? 43.983 29.826 48.073 1.00 46.49 173 ALA D N 1
ATOM 7645 C CA . ALA D 1 175 ? 42.872 28.870 47.949 1.00 45.59 173 ALA D CA 1
ATOM 7646 C C . ALA D 1 175 ? 43.400 27.455 48.210 1.00 46.99 173 ALA D C 1
ATOM 7647 O O . ALA D 1 175 ? 44.498 27.132 47.760 1.00 45.84 173 ALA D O 1
ATOM 7649 N N . ASP D 1 176 ? 42.660 26.643 48.985 1.00 42.46 174 ASP D N 1
ATOM 7650 C CA . ASP D 1 176 ? 43.069 25.268 49.313 1.00 42.35 174 ASP D CA 1
ATOM 7651 C C . ASP D 1 176 ? 42.909 24.347 48.091 1.00 45.22 174 ASP D C 1
ATOM 7652 O O . ASP D 1 176 ? 41.791 24.115 47.623 1.00 46.51 174 ASP D O 1
ATOM 7657 N N . VAL D 1 177 ? 44.029 23.841 47.580 1.00 40.29 175 VAL D N 1
ATOM 7658 C CA . VAL D 1 177 ? 44.093 22.936 46.423 1.00 40.03 175 VAL D CA 1
ATOM 7659 C C . VAL D 1 177 ? 43.523 21.557 46.724 1.00 41.56 175 VAL D C 1
ATOM 7660 O O . VAL D 1 177 ? 43.199 20.836 45.786 1.00 40.98 175 VAL D O 1
ATOM 7664 N N . ASN D 1 178 ? 43.463 21.160 48.008 1.00 37.51 176 ASN D N 1
ATOM 7665 C CA . ASN D 1 178 ? 43.075 19.807 48.379 1.00 36.99 176 ASN D CA 1
ATOM 7666 C C . ASN D 1 178 ? 41.620 19.675 48.830 1.00 41.15 176 ASN D C 1
ATOM 7667 O O . ASN D 1 178 ? 41.233 18.581 49.262 1.00 41.53 176 ASN D O 1
ATOM 7672 N N . ARG D 1 179 ? 40.785 20.714 48.615 1.00 35.58 177 ARG D N 1
ATOM 7673 C CA . ARG D 1 179 ? 39.365 20.609 48.935 1.00 34.03 177 ARG D CA 1
ATOM 7674 C C . ARG D 1 179 ? 38.725 19.517 48.070 1.00 37.55 177 ARG D C 1
ATOM 7675 O O . ARG D 1 179 ? 39.136 19.306 46.926 1.00 36.81 177 ARG D O 1
ATOM 7683 N N . LYS D 1 180 ? 37.725 18.833 48.629 1.00 32.82 178 LYS D N 1
ATOM 7684 C CA . LYS D 1 180 ? 36.970 17.798 47.949 1.00 32.52 178 LYS D CA 1
ATOM 7685 C C . LYS D 1 180 ? 35.514 18.185 47.975 1.00 38.02 178 LYS D C 1
ATOM 7686 O O . LYS D 1 180 ? 35.021 18.671 49.006 1.00 37.47 178 LYS D O 1
ATOM 7692 N N . SER D 1 181 ? 34.805 17.950 46.855 1.00 35.36 179 SER D N 1
ATOM 7693 C CA . SER D 1 181 ? 33.368 18.185 46.798 1.00 35.50 179 SER D CA 1
ATOM 7694 C C . SER D 1 181 ? 32.696 17.012 47.526 1.00 39.93 179 SER D C 1
ATOM 7695 O O . SER D 1 181 ? 33.374 16.096 48.014 1.00 39.69 179 SER D O 1
ATOM 7698 N N . VAL D 1 182 ? 31.367 17.029 47.582 1.00 37.86 180 VAL D N 1
ATOM 7699 C CA . VAL D 1 182 ? 30.569 15.996 48.236 1.00 37.79 180 VAL D CA 1
ATOM 7700 C C . VAL D 1 182 ? 30.781 14.661 47.488 1.00 42.43 180 VAL D C 1
ATOM 7701 O O . VAL D 1 182 ? 30.859 13.615 48.131 1.00 42.59 180 VAL D O 1
ATOM 7705 N N . LYS D 1 183 ? 30.989 14.715 46.155 1.00 39.63 181 LYS D N 1
ATOM 7706 C CA . LYS D 1 183 ? 31.266 13.521 45.341 1.00 39.73 181 LYS D CA 1
ATOM 7707 C C . LYS D 1 183 ? 32.785 13.264 45.194 1.00 42.55 181 LYS D C 1
ATOM 7708 O O . LYS D 1 183 ? 33.203 12.535 44.291 1.00 42.15 181 LYS D O 1
ATOM 7714 N N . GLY D 1 184 ? 33.584 13.847 46.096 1.00 37.70 182 GLY D N 1
ATOM 7715 C CA . GLY D 1 184 ? 35.029 13.633 46.152 1.00 36.86 182 GLY D CA 1
ATOM 7716 C C . GLY D 1 184 ? 35.857 14.253 45.048 1.00 39.03 182 GLY D C 1
ATOM 7717 O O . GLY D 1 184 ? 37.048 13.934 44.915 1.00 36.67 182 GLY D O 1
ATOM 7718 N N . ASN D 1 185 ? 35.235 15.155 44.250 1.00 34.74 183 ASN D N 1
ATOM 7719 C CA . ASN D 1 185 ? 35.918 15.871 43.179 1.00 34.27 183 ASN D CA 1
ATOM 7720 C C . ASN D 1 185 ? 36.910 16.826 43.797 1.00 35.48 183 ASN D C 1
ATOM 7721 O O . ASN D 1 185 ? 36.575 17.506 44.768 1.00 34.88 183 ASN D O 1
ATOM 7726 N N . THR D 1 186 ? 38.110 16.911 43.205 1.00 31.93 184 THR D N 1
ATOM 7727 C CA . THR D 1 186 ? 39.179 17.834 43.605 1.00 31.58 184 THR D CA 1
ATOM 7728 C C . THR D 1 186 ? 39.457 18.721 42.382 1.00 36.76 184 THR D C 1
ATOM 7729 O O . THR D 1 186 ? 39.073 18.352 41.270 1.00 35.80 184 THR D O 1
ATOM 7733 N N . ALA D 1 187 ? 40.147 19.862 42.573 1.00 34.91 185 ALA D N 1
ATOM 7734 C CA . ALA D 1 187 ? 40.510 20.782 41.482 1.00 34.95 185 ALA D CA 1
ATOM 7735 C C . ALA D 1 187 ? 41.320 20.062 40.372 1.00 38.99 185 ALA D C 1
ATOM 7736 O O . ALA D 1 187 ? 41.163 20.391 39.195 1.00 39.64 185 ALA D O 1
ATOM 7738 N N . LEU D 1 188 ? 42.136 19.052 40.745 1.00 34.17 186 LEU D N 1
ATOM 7739 C CA . LEU D 1 188 ? 42.895 18.225 39.797 1.00 33.49 186 LEU D CA 1
ATOM 7740 C C . LEU D 1 188 ? 41.970 17.446 38.853 1.00 35.86 186 LEU D C 1
ATOM 7741 O O . LEU D 1 188 ? 42.315 17.266 37.687 1.00 35.37 186 LEU D O 1
ATOM 7746 N N . HIS D 1 189 ? 40.802 16.995 39.343 1.00 32.95 187 HIS D N 1
ATOM 7747 C CA . HIS D 1 189 ? 39.826 16.289 38.503 1.00 33.02 187 HIS D CA 1
ATOM 7748 C C . HIS D 1 189 ? 39.204 17.253 37.470 1.00 36.94 187 HIS D C 1
ATOM 7749 O O . HIS D 1 189 ? 39.026 16.878 36.307 1.00 36.86 187 HIS D O 1
ATOM 7756 N N . ASP D 1 190 ? 38.901 18.493 37.891 1.00 34.14 188 ASP D N 1
ATOM 7757 C CA . ASP D 1 190 ? 38.375 19.547 37.003 1.00 33.73 188 ASP D CA 1
ATOM 7758 C C . ASP D 1 190 ? 39.329 19.824 35.863 1.00 38.31 188 ASP D C 1
ATOM 7759 O O . ASP D 1 190 ? 38.870 19.945 34.731 1.00 38.20 188 ASP D O 1
ATOM 7764 N N . CYS D 1 191 ? 40.659 19.836 36.140 1.00 38.18 189 CYS D N 1
ATOM 7765 C CA . CYS D 1 191 ? 41.724 20.007 35.141 1.00 39.79 189 CYS D CA 1
ATOM 7766 C C . CYS D 1 191 ? 41.744 18.854 34.163 1.00 43.68 189 CYS D C 1
ATOM 7767 O O . CYS D 1 191 ? 41.879 19.068 32.955 1.00 43.17 189 CYS D O 1
ATOM 7770 N N . ALA D 1 192 ? 41.689 17.620 34.700 1.00 40.84 190 ALA D N 1
ATOM 7771 C CA . ALA D 1 192 ? 41.711 16.390 33.923 1.00 39.74 190 ALA D CA 1
ATOM 7772 C C . ALA D 1 192 ? 40.502 16.298 32.985 1.00 44.66 190 ALA D C 1
ATOM 7773 O O . ALA D 1 192 ? 40.678 15.953 31.827 1.00 45.07 190 ALA D O 1
ATOM 7775 N N . GLU D 1 193 ? 39.294 16.643 33.466 1.00 42.49 191 GLU D N 1
ATOM 7776 C CA . GLU D 1 193 ? 38.050 16.595 32.678 1.00 42.66 191 GLU D CA 1
ATOM 7777 C C . GLU D 1 193 ? 37.943 17.677 31.587 1.00 48.39 191 GLU D C 1
ATOM 7778 O O . GLU D 1 193 ? 37.094 17.544 30.705 1.00 48.57 191 GLU D O 1
ATOM 7784 N N . SER D 1 194 ? 38.754 18.752 31.667 1.00 45.93 192 SER D N 1
ATOM 7785 C CA . SER D 1 194 ? 38.751 19.857 30.705 1.00 45.55 192 SER D CA 1
ATOM 7786 C C . SER D 1 194 ? 40.052 19.951 29.878 1.00 50.44 192 SER D C 1
ATOM 7787 O O . SER D 1 194 ? 40.169 20.844 29.031 1.00 50.49 192 SER D O 1
ATOM 7790 N N . GLY D 1 195 ? 41.017 19.073 30.162 1.00 46.88 193 GLY D N 1
ATOM 7791 C CA . GLY D 1 195 ? 42.322 19.053 29.502 1.00 47.11 193 GLY D CA 1
ATOM 7792 C C . GLY D 1 195 ? 43.194 20.264 29.792 1.00 51.18 193 GLY D C 1
ATOM 7793 O O . GLY D 1 195 ? 44.070 20.611 28.992 1.00 50.97 193 GLY D O 1
ATOM 7794 N N . SER D 1 196 ? 42.978 20.901 30.949 1.00 46.92 194 SER D N 1
ATOM 7795 C CA . SER D 1 196 ? 43.699 22.097 31.392 1.00 45.98 194 SER D CA 1
ATOM 7796 C C . SER D 1 196 ? 45.040 21.710 32.036 1.00 51.41 194 SER D C 1
ATOM 7797 O O . SER D 1 196 ? 45.191 21.741 33.265 1.00 50.79 194 SER D O 1
ATOM 7800 N N . LEU D 1 197 ? 46.006 21.330 31.186 1.00 49.71 195 LEU D N 1
ATOM 7801 C CA . LEU D 1 197 ? 47.331 20.856 31.585 1.00 50.73 195 LEU D CA 1
ATOM 7802 C C . LEU D 1 197 ? 48.167 21.959 32.237 1.00 56.62 195 LEU D C 1
ATOM 7803 O O . LEU D 1 197 ? 48.916 21.660 33.171 1.00 55.80 195 LEU D O 1
ATOM 7808 N N . ASP D 1 198 ? 48.021 23.221 31.777 1.00 55.22 196 ASP D N 1
ATOM 7809 C CA . ASP D 1 198 ? 48.729 24.366 32.356 1.00 54.94 196 ASP D CA 1
ATOM 7810 C C . ASP D 1 198 ? 48.259 24.560 33.800 1.00 56.19 196 ASP D C 1
ATOM 7811 O O . ASP D 1 198 ? 49.087 24.679 34.701 1.00 54.81 196 ASP D O 1
ATOM 7816 N N . ILE D 1 199 ? 46.932 24.496 34.026 1.00 51.74 197 ILE D N 1
ATOM 7817 C CA . ILE D 1 199 ? 46.348 24.687 35.355 1.00 50.66 197 ILE D CA 1
ATOM 7818 C C . ILE D 1 199 ? 46.733 23.510 36.272 1.00 51.99 197 ILE D C 1
ATOM 7819 O O . ILE D 1 199 ? 47.018 23.734 37.451 1.00 51.56 197 ILE D O 1
ATOM 7824 N N . MET D 1 200 ? 46.782 22.276 35.729 1.00 46.48 198 MET D N 1
ATOM 7825 C CA . MET D 1 200 ? 47.174 21.098 36.503 1.00 44.21 198 MET D CA 1
ATOM 7826 C C . MET D 1 200 ? 48.587 21.264 37.054 1.00 49.62 198 MET D C 1
ATOM 7827 O O . MET D 1 200 ? 48.815 21.000 38.238 1.00 48.86 198 MET D O 1
ATOM 7832 N N . LYS D 1 201 ? 49.527 21.712 36.195 1.00 47.66 199 LYS D N 1
ATOM 7833 C CA . LYS D 1 201 ? 50.922 21.946 36.559 1.00 49.10 199 LYS D CA 1
ATOM 7834 C C . LYS D 1 201 ? 51.002 22.966 37.686 1.00 54.68 199 LYS D C 1
ATOM 7835 O O . LYS D 1 201 ? 51.832 22.819 38.581 1.00 54.35 199 LYS D O 1
ATOM 7841 N N . MET D 1 202 ? 50.117 23.982 37.654 1.00 53.81 200 MET D N 1
ATOM 7842 C CA . MET D 1 202 ? 50.027 25.014 38.688 1.00 54.66 200 MET D CA 1
ATOM 7843 C C . MET D 1 202 ? 49.604 24.391 40.009 1.00 55.42 200 MET D C 1
ATOM 7844 O O . MET D 1 202 ? 50.177 24.719 41.042 1.00 55.55 200 MET D O 1
ATOM 7849 N N . LEU D 1 203 ? 48.605 23.485 39.975 1.00 49.40 201 LEU D N 1
ATOM 7850 C CA . LEU D 1 203 ? 48.086 22.829 41.176 1.00 46.95 201 LEU D CA 1
ATOM 7851 C C . LEU D 1 203 ? 49.142 21.955 41.837 1.00 50.51 201 LEU D C 1
ATOM 7852 O O . LEU D 1 203 ? 49.249 21.952 43.060 1.00 49.00 201 LEU D O 1
ATOM 7857 N N . LEU D 1 204 ? 49.957 21.269 41.022 1.00 48.93 202 LEU D N 1
ATOM 7858 C CA . LEU D 1 204 ? 51.023 20.389 41.488 1.00 50.67 202 LEU D CA 1
ATOM 7859 C C . LEU D 1 204 ? 52.198 21.187 42.068 1.00 60.42 202 LEU D C 1
ATOM 7860 O O . LEU D 1 204 ? 52.970 20.634 42.851 1.00 60.86 202 LEU D O 1
ATOM 7865 N N . MET D 1 205 ? 52.296 22.493 41.735 1.00 60.60 203 MET D N 1
ATOM 7866 C CA . MET D 1 205 ? 53.282 23.421 42.290 1.00 62.73 203 MET D CA 1
ATOM 7867 C C . MET D 1 205 ? 52.864 23.778 43.726 1.00 64.97 203 MET D C 1
ATOM 7868 O O . MET D 1 205 ? 53.707 24.162 44.541 1.00 65.24 203 MET D O 1
ATOM 7873 N N . TYR D 1 206 ? 51.548 23.663 44.020 1.00 58.36 204 TYR D N 1
ATOM 7874 C CA . TYR D 1 206 ? 50.965 23.900 45.335 1.00 57.24 204 TYR D CA 1
ATOM 7875 C C . TYR D 1 206 ? 50.724 22.557 46.062 1.00 60.74 204 TYR D C 1
ATOM 7876 O O . TYR D 1 206 ? 49.978 22.499 47.043 1.00 60.79 204 TYR D O 1
ATOM 7885 N N . CYS D 1 207 ? 51.416 21.490 45.596 1.00 57.05 205 CYS D N 1
ATOM 7886 C CA . CYS D 1 207 ? 51.421 20.128 46.134 1.00 57.46 205 CYS D CA 1
ATOM 7887 C C . CYS D 1 207 ? 49.996 19.536 46.227 1.00 54.45 205 CYS D C 1
ATOM 7888 O O . CYS D 1 207 ? 49.681 18.887 47.225 1.00 53.12 205 CYS D O 1
ATOM 7891 N N . ALA D 1 208 ? 49.144 19.751 45.189 1.00 47.56 206 ALA D N 1
ATOM 7892 C CA . ALA D 1 208 ? 47.787 19.177 45.145 1.00 46.71 206 ALA D CA 1
ATOM 7893 C C . ALA D 1 208 ? 47.928 17.664 45.035 1.00 49.37 206 ALA D C 1
ATOM 7894 O O . ALA D 1 208 ? 48.707 17.189 44.215 1.00 48.87 206 ALA D O 1
ATOM 7896 N N . LYS D 1 209 ? 47.242 16.914 45.913 1.00 44.24 207 LYS D N 1
ATOM 7897 C CA . LYS D 1 209 ? 47.380 15.464 45.968 1.00 43.01 207 LYS D CA 1
ATOM 7898 C C . LYS D 1 209 ? 46.431 14.760 45.014 1.00 43.12 207 LYS D C 1
ATOM 7899 O O . LYS D 1 209 ? 45.276 15.153 44.898 1.00 41.07 207 LYS D O 1
ATOM 7905 N N . MET D 1 210 ? 46.919 13.703 44.348 1.00 38.05 208 MET D N 1
ATOM 7906 C CA . MET D 1 210 ? 46.132 12.849 43.459 1.00 37.46 208 MET D CA 1
ATOM 7907 C C . MET D 1 210 ? 45.332 11.925 44.361 1.00 43.00 208 MET D C 1
ATOM 7908 O O . MET D 1 210 ? 45.916 11.239 45.205 1.00 44.69 208 MET D O 1
ATOM 7913 N N . GLU D 1 211 ? 44.001 11.937 44.220 1.00 37.39 209 GLU D N 1
ATOM 7914 C CA . GLU D 1 211 ? 43.090 11.123 45.030 1.00 37.42 209 GLU D CA 1
ATOM 7915 C C . GLU D 1 211 ? 41.982 10.609 44.137 1.00 41.33 209 GLU D C 1
ATOM 7916 O O . GLU D 1 211 ? 41.652 11.254 43.139 1.00 41.25 209 GLU D O 1
ATOM 7922 N N . LYS D 1 212 ? 41.368 9.481 44.513 1.00 37.86 210 LYS D N 1
ATOM 7923 C CA . LYS D 1 212 ? 40.221 8.948 43.784 1.00 37.11 210 LYS D CA 1
ATOM 7924 C C . LYS D 1 212 ? 38.968 9.743 44.193 1.00 40.21 210 LYS D C 1
ATOM 7925 O O . LYS D 1 212 ? 38.828 10.095 45.364 1.00 39.33 210 LYS D O 1
ATOM 7931 N N . ASP D 1 213 ? 38.066 10.019 43.243 1.00 37.35 211 ASP D N 1
ATOM 7932 C CA . ASP D 1 213 ? 36.794 10.711 43.535 1.00 37.74 211 ASP D CA 1
ATOM 7933 C C . ASP D 1 213 ? 35.752 9.641 43.941 1.00 44.90 211 ASP D C 1
ATOM 7934 O O . ASP D 1 213 ? 36.119 8.470 44.080 1.00 45.06 211 ASP D O 1
ATOM 7939 N N . GLY D 1 214 ? 34.484 10.033 44.097 1.00 44.61 212 GLY D N 1
ATOM 7940 C CA . GLY D 1 214 ? 33.388 9.134 44.476 1.00 44.97 212 GLY D CA 1
ATOM 7941 C C . GLY D 1 214 ? 33.001 8.111 43.424 1.00 51.71 212 GLY D C 1
ATOM 7942 O O . GLY D 1 214 ? 32.213 7.197 43.699 1.00 52.34 212 GLY D O 1
ATOM 7943 N N . TYR D 1 215 ? 33.552 8.252 42.210 1.00 48.77 213 TYR D N 1
ATOM 7944 C CA . TYR D 1 215 ? 33.335 7.337 41.092 1.00 48.80 213 TYR D CA 1
ATOM 7945 C C . TYR D 1 215 ? 34.549 6.408 40.919 1.00 50.22 213 TYR D C 1
ATOM 7946 O O . TYR D 1 215 ? 34.593 5.634 39.946 1.00 50.26 213 TYR D O 1
ATOM 7955 N N . GLY D 1 216 ? 35.507 6.490 41.867 1.00 43.34 214 GLY D N 1
ATOM 7956 C CA . GLY D 1 216 ? 36.734 5.682 41.905 1.00 41.26 214 GLY D CA 1
ATOM 7957 C C . GLY D 1 216 ? 37.795 6.156 40.930 1.00 43.36 214 GLY D C 1
ATOM 7958 O O . GLY D 1 216 ? 38.722 5.415 40.589 1.00 41.72 214 GLY D O 1
ATOM 7959 N N . MET D 1 217 ? 37.679 7.421 40.490 1.00 38.20 215 MET D N 1
ATOM 7960 C CA . MET D 1 217 ? 38.577 7.955 39.486 1.00 38.07 215 MET D CA 1
ATOM 7961 C C . MET D 1 217 ? 39.577 8.920 40.043 1.00 40.26 215 MET D C 1
ATOM 7962 O O . MET D 1 217 ? 39.206 9.871 40.724 1.00 39.24 215 MET D O 1
ATOM 7967 N N . THR D 1 218 ? 40.842 8.714 39.682 1.00 35.67 216 THR D N 1
ATOM 7968 C CA . THR D 1 218 ? 41.930 9.637 39.996 1.00 34.80 216 THR D CA 1
ATOM 7969 C C . THR D 1 218 ? 41.941 10.611 38.818 1.00 37.47 216 THR D C 1
ATOM 7970 O O . THR D 1 218 ? 41.367 10.273 37.781 1.00 34.78 216 THR D O 1
ATOM 7974 N N . PRO D 1 219 ? 42.624 11.775 38.897 1.00 35.84 217 PRO D N 1
ATOM 7975 C CA . PRO D 1 219 ? 42.667 12.678 37.730 1.00 35.70 217 PRO D CA 1
ATOM 7976 C C . PRO D 1 219 ? 43.163 11.985 36.443 1.00 40.71 217 PRO D C 1
ATOM 7977 O O . PRO D 1 219 ? 42.571 12.208 35.389 1.00 40.18 217 PRO D O 1
ATOM 7981 N N . LEU D 1 220 ? 44.180 11.089 36.533 1.00 38.07 218 LEU D N 1
ATOM 7982 C CA . LEU D 1 220 ? 44.695 10.333 35.386 1.00 37.92 218 LEU D CA 1
ATOM 7983 C C . LEU D 1 220 ? 43.579 9.523 34.684 1.00 39.48 218 LEU D C 1
ATOM 7984 O O . LEU D 1 220 ? 43.451 9.599 33.459 1.00 39.06 218 LEU D O 1
ATOM 7989 N N . LEU D 1 221 ? 42.775 8.782 35.453 1.00 34.39 219 LEU D N 1
ATOM 7990 C CA . LEU D 1 221 ? 41.700 7.950 34.900 1.00 34.18 219 LEU D CA 1
ATOM 7991 C C . LEU D 1 221 ? 40.551 8.804 34.343 1.00 38.84 219 LEU D C 1
ATOM 7992 O O . LEU D 1 221 ? 39.995 8.469 33.296 1.00 38.44 219 LEU D O 1
ATOM 7997 N N . SER D 1 222 ? 40.231 9.913 35.023 1.00 35.82 220 SER D N 1
ATOM 7998 C CA . SER D 1 222 ? 39.217 10.876 34.579 1.00 37.29 220 SER D CA 1
ATOM 7999 C C . SER D 1 222 ? 39.586 11.437 33.185 1.00 43.65 220 SER D C 1
ATOM 8000 O O . SER D 1 222 ? 38.724 11.493 32.311 1.00 44.03 220 SER D O 1
ATOM 8003 N N . ALA D 1 223 ? 40.875 11.802 32.980 1.00 39.93 221 ALA D N 1
ATOM 8004 C CA . ALA D 1 223 ? 41.398 12.320 31.715 1.00 39.60 221 ALA D CA 1
ATOM 8005 C C . ALA D 1 223 ? 41.382 11.256 30.618 1.00 44.27 221 ALA D C 1
ATOM 8006 O O . ALA D 1 223 ? 41.160 11.584 29.446 1.00 43.11 221 ALA D O 1
ATOM 8008 N N . SER D 1 224 ? 41.641 9.987 30.997 1.00 41.63 222 SER D N 1
ATOM 8009 C CA . SER D 1 224 ? 41.669 8.869 30.069 1.00 41.78 222 SER D CA 1
ATOM 8010 C C . SER D 1 224 ? 40.279 8.554 29.512 1.00 47.36 222 SER D C 1
ATOM 8011 O O . SER D 1 224 ? 40.155 8.320 28.311 1.00 47.27 222 SER D O 1
ATOM 8014 N N . VAL D 1 225 ? 39.243 8.562 30.368 1.00 46.25 223 VAL D N 1
ATOM 8015 C CA . VAL D 1 225 ? 37.874 8.255 29.943 1.00 47.26 223 VAL D CA 1
ATOM 8016 C C . VAL D 1 225 ? 37.232 9.467 29.228 1.00 54.17 223 VAL D C 1
ATOM 8017 O O . VAL D 1 225 ? 36.270 9.266 28.484 1.00 55.83 223 VAL D O 1
ATOM 8021 N N . THR D 1 226 ? 37.736 10.704 29.458 1.00 50.83 224 THR D N 1
ATOM 8022 C CA . THR D 1 226 ? 37.191 11.912 28.819 1.00 50.56 224 THR D CA 1
ATOM 8023 C C . THR D 1 226 ? 38.031 12.295 27.572 1.00 55.33 224 THR D C 1
ATOM 8024 O O . THR D 1 226 ? 37.772 13.326 26.940 1.00 55.81 224 THR D O 1
ATOM 8028 N N . GLY D 1 227 ? 38.993 11.444 27.228 1.00 51.68 225 GLY D N 1
ATOM 8029 C CA . GLY D 1 227 ? 39.851 11.580 26.057 1.00 51.68 225 GLY D CA 1
ATOM 8030 C C . GLY D 1 227 ? 40.924 12.654 26.062 1.00 55.26 225 GLY D C 1
ATOM 8031 O O . GLY D 1 227 ? 41.542 12.890 25.021 1.00 56.09 225 GLY D O 1
ATOM 8032 N N . HIS D 1 228 ? 41.207 13.275 27.215 1.00 50.00 226 HIS D N 1
ATOM 8033 C CA . HIS D 1 228 ? 42.246 14.312 27.293 1.00 49.32 226 HIS D CA 1
ATOM 8034 C C . HIS D 1 228 ? 43.634 13.666 27.408 1.00 52.68 226 HIS D C 1
ATOM 8035 O O . HIS D 1 228 ? 44.226 13.613 28.493 1.00 50.27 226 HIS D O 1
ATOM 8042 N N . THR D 1 229 ? 44.149 13.171 26.258 1.00 51.55 227 THR D N 1
ATOM 8043 C CA . THR D 1 229 ? 45.437 12.472 26.165 1.00 52.14 227 THR D CA 1
ATOM 8044 C C . THR D 1 229 ? 46.609 13.366 26.581 1.00 55.72 227 THR D C 1
ATOM 8045 O O . THR D 1 229 ? 47.606 12.824 27.036 1.00 54.80 227 THR D O 1
ATOM 8049 N N . ASN D 1 230 ? 46.478 14.710 26.478 1.00 54.07 228 ASN D N 1
ATOM 8050 C CA . ASN D 1 230 ? 47.517 15.661 26.901 1.00 54.04 228 ASN D CA 1
ATOM 8051 C C . ASN D 1 230 ? 47.829 15.486 28.392 1.00 56.56 228 ASN D C 1
ATOM 8052 O O . ASN D 1 230 ? 49.006 15.424 28.756 1.00 57.01 228 ASN D O 1
ATOM 8057 N N . ILE D 1 231 ? 46.768 15.317 29.227 1.00 50.09 229 ILE D N 1
ATOM 8058 C CA . ILE D 1 231 ? 46.850 15.105 30.675 1.00 48.43 229 ILE D CA 1
ATOM 8059 C C . ILE D 1 231 ? 47.429 13.718 30.948 1.00 51.50 229 ILE D C 1
ATOM 8060 O O . ILE D 1 231 ? 48.335 13.594 31.775 1.00 51.29 229 ILE D O 1
ATOM 8065 N N . VAL D 1 232 ? 46.887 12.673 30.268 1.00 46.62 230 VAL D N 1
ATOM 8066 C CA . VAL D 1 232 ? 47.331 11.279 30.405 1.00 46.39 230 VAL D CA 1
ATOM 8067 C C . VAL D 1 232 ? 48.820 11.162 30.090 1.00 52.67 230 VAL D C 1
ATOM 8068 O O . VAL D 1 232 ? 49.569 10.617 30.904 1.00 50.91 230 VAL D O 1
ATOM 8072 N N . ASP D 1 233 ? 49.248 11.697 28.924 1.00 53.13 231 ASP D N 1
ATOM 8073 C CA . ASP D 1 233 ? 50.649 11.692 28.486 1.00 54.80 231 ASP D CA 1
ATOM 8074 C C . ASP D 1 233 ? 51.557 12.318 29.545 1.00 59.25 231 ASP D C 1
ATOM 8075 O O . ASP D 1 233 ? 52.624 11.780 29.794 1.00 59.68 231 ASP D O 1
ATOM 8080 N N . PHE D 1 234 ? 51.111 13.416 30.199 1.00 54.93 232 PHE D N 1
ATOM 8081 C CA . PHE D 1 234 ? 51.895 14.089 31.236 1.00 54.61 232 PHE D CA 1
ATOM 8082 C C . PHE D 1 234 ? 52.035 13.234 32.492 1.00 55.69 232 PHE D C 1
ATOM 8083 O O . PHE D 1 234 ? 53.150 12.980 32.938 1.00 55.71 232 PHE D O 1
ATOM 8091 N N . LEU D 1 235 ? 50.909 12.793 33.051 1.00 49.94 233 LEU D N 1
ATOM 8092 C CA . LEU D 1 235 ? 50.840 12.028 34.287 1.00 48.25 233 LEU D CA 1
ATOM 8093 C C . LEU D 1 235 ? 51.463 10.646 34.182 1.00 53.43 233 LEU D C 1
ATOM 8094 O O . LEU D 1 235 ? 52.007 10.188 35.185 1.00 52.45 233 LEU D O 1
ATOM 8099 N N . THR D 1 236 ? 51.373 9.967 33.012 1.00 51.77 234 THR D N 1
ATOM 8100 C CA . THR D 1 236 ? 52.017 8.655 32.837 1.00 52.70 234 THR D CA 1
ATOM 8101 C C . THR D 1 236 ? 53.529 8.872 32.752 1.00 61.00 234 THR D C 1
ATOM 8102 O O . THR D 1 236 ? 54.269 8.160 33.420 1.00 59.53 234 THR D O 1
ATOM 8106 N N . HIS D 1 237 ? 53.966 9.897 31.971 1.00 62.72 235 HIS D N 1
ATOM 8107 C CA . HIS D 1 237 ? 55.366 10.312 31.764 1.00 65.11 235 HIS D CA 1
ATOM 8108 C C . HIS D 1 237 ? 56.016 10.683 33.101 1.00 72.18 235 HIS D C 1
ATOM 8109 O O . HIS D 1 237 ? 57.118 10.219 33.378 1.00 73.40 235 HIS D O 1
ATOM 8116 N N . HIS D 1 238 ? 55.309 11.471 33.940 1.00 68.91 236 HIS D N 1
ATOM 8117 C CA . HIS D 1 238 ? 55.752 11.900 35.270 1.00 68.54 236 HIS D CA 1
ATOM 8118 C C . HIS D 1 238 ? 55.830 10.726 36.249 1.00 68.73 236 HIS D C 1
ATOM 8119 O O . HIS D 1 238 ? 56.755 10.685 37.050 1.00 68.81 236 HIS D O 1
ATOM 8126 N N . ALA D 1 239 ? 54.870 9.785 36.202 1.00 62.67 237 ALA D N 1
ATOM 8127 C CA . ALA D 1 239 ? 54.887 8.607 37.079 1.00 61.68 237 ALA D CA 1
ATOM 8128 C C . ALA D 1 239 ? 55.916 7.544 36.606 1.00 64.72 237 ALA D C 1
ATOM 8129 O O . ALA D 1 239 ? 56.232 6.627 37.373 1.00 63.03 237 ALA D O 1
ATOM 8131 N N . GLN D 1 240 ? 56.428 7.677 35.349 1.00 62.30 238 GLN D N 1
ATOM 8132 C CA . GLN D 1 240 ? 57.390 6.758 34.704 1.00 63.17 238 GLN D CA 1
ATOM 8133 C C . GLN D 1 240 ? 58.758 7.422 34.427 1.00 70.57 238 GLN D C 1
ATOM 8134 O O . GLN D 1 240 ? 59.618 6.802 33.793 1.00 71.28 238 GLN D O 1
ATOM 8140 N N . THR D 1 241 ? 58.946 8.675 34.885 1.00 68.74 239 THR D N 1
ATOM 8141 C CA . THR D 1 241 ? 60.173 9.455 34.690 1.00 69.09 239 THR D CA 1
ATOM 8142 C C . THR D 1 241 ? 61.370 8.766 35.362 1.00 72.95 239 THR D C 1
ATOM 8143 O O . THR D 1 241 ? 62.460 8.798 34.792 1.00 73.38 239 THR D O 1
ATOM 8147 N N . SER D 1 242 ? 61.155 8.108 36.534 1.00 69.45 240 SER D N 1
ATOM 8148 C CA . SER D 1 242 ? 62.199 7.370 37.260 1.00 69.26 240 SER D CA 1
ATOM 8149 C C . SER D 1 242 ? 62.700 6.148 36.469 1.00 74.91 240 SER D C 1
ATOM 8150 O O . SER D 1 242 ? 63.870 5.791 36.601 1.00 74.55 240 SER D O 1
ATOM 8153 N N . LYS D 1 243 ? 61.836 5.545 35.621 1.00 73.09 241 LYS D N 1
ATOM 8154 C CA . LYS D 1 243 ? 62.156 4.370 34.800 1.00 73.81 241 LYS D CA 1
ATOM 8155 C C . LYS D 1 243 ? 63.142 4.682 33.658 1.00 81.03 241 LYS D C 1
ATOM 8156 O O . LYS D 1 243 ? 63.764 3.750 33.135 1.00 80.98 241 LYS D O 1
ATOM 8162 N N . THR D 1 244 ? 63.315 5.976 33.295 1.00 80.30 242 THR D N 1
ATOM 8163 C CA . THR D 1 244 ? 64.285 6.400 32.267 1.00 81.40 242 THR D CA 1
ATOM 8164 C C . THR D 1 244 ? 65.703 6.362 32.868 1.00 87.95 242 THR D C 1
ATOM 8165 O O . THR D 1 244 ? 66.680 6.138 32.151 1.00 87.78 242 THR D O 1
ATOM 8169 N N . GLU D 1 245 ? 65.790 6.602 34.192 1.00 86.92 243 GLU D N 1
ATOM 8170 C CA . GLU D 1 245 ? 67.006 6.693 35.004 1.00 88.15 243 GLU D CA 1
ATOM 8171 C C . GLU D 1 245 ? 67.656 5.327 35.247 1.00 94.71 243 GLU D C 1
ATOM 8172 O O . GLU D 1 245 ? 66.974 4.364 35.602 1.00 94.63 243 GLU D O 1
ATOM 8178 N N . ARG D 1 246 ? 68.988 5.277 35.100 1.00 92.48 244 ARG D N 1
ATOM 8179 C CA . ARG D 1 246 ? 69.810 4.082 35.298 1.00 98.00 244 ARG D CA 1
ATOM 8180 C C . ARG D 1 246 ? 69.966 3.740 36.781 1.00 126.96 244 ARG D C 1
ATOM 8181 O O . ARG D 1 246 ? 70.237 4.655 37.593 1.00 130.61 244 ARG D O 1
ATOM 8190 N N . ASP E 1 4 ? 24.710 -55.237 29.452 1.00 57.68 2 ASP E N 1
ATOM 8191 C CA . ASP E 1 4 ? 24.052 -55.035 30.739 1.00 56.67 2 ASP E CA 1
ATOM 8192 C C . ASP E 1 4 ? 22.717 -54.312 30.553 1.00 57.76 2 ASP E C 1
ATOM 8193 O O . ASP E 1 4 ? 22.643 -53.332 29.800 1.00 58.01 2 ASP E O 1
ATOM 8195 N N . LEU E 1 5 ? 21.669 -54.795 31.250 1.00 51.01 3 LEU E N 1
ATOM 8196 C CA . LEU E 1 5 ? 20.312 -54.232 31.228 1.00 49.11 3 LEU E CA 1
ATOM 8197 C C . LEU E 1 5 ? 20.298 -52.772 31.700 1.00 49.29 3 LEU E C 1
ATOM 8198 O O . LEU E 1 5 ? 19.586 -51.960 31.110 1.00 47.02 3 LEU E O 1
ATOM 8203 N N . LYS E 1 6 ? 21.097 -52.451 32.747 1.00 45.36 4 LYS E N 1
ATOM 8204 C CA . LYS E 1 6 ? 21.271 -51.110 33.336 1.00 44.51 4 LYS E CA 1
ATOM 8205 C C . LYS E 1 6 ? 21.711 -50.093 32.266 1.00 48.72 4 LYS E C 1
ATOM 8206 O O . LYS E 1 6 ? 21.179 -48.979 32.217 1.00 47.08 4 LYS E O 1
ATOM 8209 N N . THR E 1 7 ? 22.678 -50.487 31.408 1.00 46.58 5 THR E N 1
ATOM 8210 C CA . THR E 1 7 ? 23.191 -49.642 30.321 1.00 45.85 5 THR E CA 1
ATOM 8211 C C . THR E 1 7 ? 22.091 -49.455 29.270 1.00 47.71 5 THR E C 1
ATOM 8212 O O . THR E 1 7 ? 21.892 -48.340 28.802 1.00 47.81 5 THR E O 1
ATOM 8216 N N . ALA E 1 8 ? 21.367 -50.533 28.928 1.00 43.92 6 ALA E N 1
ATOM 8217 C CA . ALA E 1 8 ? 20.267 -50.498 27.957 1.00 42.83 6 ALA E CA 1
ATOM 8218 C C . ALA E 1 8 ? 19.145 -49.554 28.446 1.00 43.80 6 ALA E C 1
ATOM 8219 O O . ALA E 1 8 ? 18.613 -48.772 27.652 1.00 42.24 6 ALA E O 1
ATOM 8221 N N . VAL E 1 9 ? 18.830 -49.605 29.765 1.00 38.15 7 VAL E N 1
ATOM 8222 C CA . VAL E 1 9 ? 17.815 -48.776 30.422 1.00 36.79 7 VAL E CA 1
ATOM 8223 C C . VAL E 1 9 ? 18.242 -47.286 30.338 1.00 38.76 7 VAL E C 1
ATOM 8224 O O . VAL E 1 9 ? 17.455 -46.452 29.873 1.00 37.92 7 VAL E O 1
ATOM 8228 N N . PHE E 1 10 ? 19.495 -46.987 30.722 1.00 34.23 8 PHE E N 1
ATOM 8229 C CA . PHE E 1 10 ? 20.082 -45.646 30.675 1.00 34.64 8 PHE E CA 1
ATOM 8230 C C . PHE E 1 10 ? 20.026 -45.066 29.256 1.00 41.15 8 PHE E C 1
ATOM 8231 O O . PHE E 1 10 ? 19.641 -43.908 29.096 1.00 41.04 8 PHE E O 1
ATOM 8239 N N . ASN E 1 11 ? 20.424 -45.867 28.244 1.00 39.04 9 ASN E N 1
ATOM 8240 C CA . ASN E 1 11 ? 20.427 -45.470 26.833 1.00 40.04 9 ASN E CA 1
ATOM 8241 C C . ASN E 1 11 ? 19.016 -45.158 26.336 1.00 45.78 9 ASN E C 1
ATOM 8242 O O . ASN E 1 11 ? 18.837 -44.133 25.679 1.00 47.58 9 ASN E O 1
ATOM 8247 N N . ALA E 1 12 ? 18.009 -45.993 26.693 1.00 41.17 10 ALA E N 1
ATOM 8248 C CA . ALA E 1 12 ? 16.610 -45.748 26.325 1.00 40.14 10 ALA E CA 1
ATOM 8249 C C . ALA E 1 12 ? 16.119 -44.445 26.958 1.00 44.26 10 ALA E C 1
ATOM 8250 O O . ALA E 1 12 ? 15.558 -43.601 26.255 1.00 45.08 10 ALA E O 1
ATOM 8252 N N . ALA E 1 13 ? 16.396 -44.252 28.275 1.00 39.51 11 ALA E N 1
ATOM 8253 C CA . ALA E 1 13 ? 16.021 -43.057 29.040 1.00 38.60 11 ALA E CA 1
ATOM 8254 C C . ALA E 1 13 ? 16.667 -41.787 28.506 1.00 41.69 11 ALA E C 1
ATOM 8255 O O . ALA E 1 13 ? 15.986 -40.772 28.412 1.00 40.21 11 ALA E O 1
ATOM 8257 N N . ARG E 1 14 ? 17.974 -41.832 28.178 1.00 39.93 12 ARG E N 1
ATOM 8258 C CA . ARG E 1 14 ? 18.720 -40.671 27.675 1.00 41.21 12 ARG E CA 1
ATOM 8259 C C . ARG E 1 14 ? 18.172 -40.179 26.314 1.00 48.59 12 ARG E C 1
ATOM 8260 O O . ARG E 1 14 ? 18.036 -38.977 26.106 1.00 47.54 12 ARG E O 1
ATOM 8268 N N . ASP E 1 15 ? 17.847 -41.112 25.412 1.00 48.64 13 ASP E N 1
ATOM 8269 C CA . ASP E 1 15 ? 17.332 -40.799 24.077 1.00 49.68 13 ASP E CA 1
ATOM 8270 C C . ASP E 1 15 ? 15.782 -40.721 24.038 1.00 52.37 13 ASP E C 1
ATOM 8271 O O . ASP E 1 15 ? 15.219 -40.497 22.975 1.00 52.39 13 ASP E O 1
ATOM 8276 N N . GLY E 1 16 ? 15.128 -40.861 25.192 1.00 48.55 14 GLY E N 1
ATOM 8277 C CA . GLY E 1 16 ? 13.674 -40.779 25.336 1.00 48.16 14 GLY E CA 1
ATOM 8278 C C . GLY E 1 16 ? 12.842 -41.881 24.700 1.00 53.87 14 GLY E C 1
ATOM 8279 O O . GLY E 1 16 ? 11.626 -41.700 24.542 1.00 54.27 14 GLY E O 1
ATOM 8280 N N . LYS E 1 17 ? 13.464 -43.046 24.352 1.00 50.11 15 LYS E N 1
ATOM 8281 C CA . LYS E 1 17 ? 12.782 -44.201 23.729 1.00 49.39 15 LYS E CA 1
ATOM 8282 C C . LYS E 1 17 ? 11.925 -44.934 24.772 1.00 53.10 15 LYS E C 1
ATOM 8283 O O . LYS E 1 17 ? 12.357 -45.934 25.357 1.00 52.36 15 LYS E O 1
ATOM 8289 N N . LEU E 1 18 ? 10.707 -44.418 25.007 1.00 49.63 16 LEU E N 1
ATOM 8290 C CA . LEU E 1 18 ? 9.787 -44.907 26.025 1.00 49.96 16 LEU E CA 1
ATOM 8291 C C . LEU E 1 18 ? 9.217 -46.291 25.711 1.00 56.10 16 LEU E C 1
ATOM 8292 O O . LEU E 1 18 ? 9.073 -47.114 26.627 1.00 55.19 16 LEU E O 1
ATOM 8297 N N . ARG E 1 19 ? 8.885 -46.541 24.432 1.00 54.17 17 ARG E N 1
ATOM 8298 C CA . ARG E 1 19 ? 8.352 -47.819 23.971 1.00 54.20 17 ARG E CA 1
ATOM 8299 C C . ARG E 1 19 ? 9.361 -48.933 24.295 1.00 56.89 17 ARG E C 1
ATOM 8300 O O . ARG E 1 19 ? 8.982 -49.947 24.884 1.00 57.90 17 ARG E O 1
ATOM 8302 N N . LEU E 1 20 ? 10.647 -48.701 23.978 1.00 51.49 18 LEU E N 1
ATOM 8303 C CA . LEU E 1 20 ? 11.756 -49.622 24.247 1.00 50.94 18 LEU E CA 1
ATOM 8304 C C . LEU E 1 20 ? 11.950 -49.856 25.760 1.00 54.48 18 LEU E C 1
ATOM 8305 O O . LEU E 1 20 ? 12.042 -51.008 26.169 1.00 53.77 18 LEU E O 1
ATOM 8310 N N . LEU E 1 21 ? 12.011 -48.776 26.576 1.00 50.46 19 LEU E N 1
ATOM 8311 C CA . LEU E 1 21 ? 12.191 -48.877 28.032 1.00 49.63 19 LEU E CA 1
ATOM 8312 C C . LEU E 1 21 ? 11.082 -49.699 28.700 1.00 53.50 19 LEU E C 1
ATOM 8313 O O . LEU E 1 21 ? 11.372 -50.490 29.605 1.00 52.41 19 LEU E O 1
ATOM 8318 N N . THR E 1 22 ? 9.823 -49.497 28.267 1.00 50.95 20 THR E N 1
ATOM 8319 C CA . THR E 1 22 ? 8.646 -50.222 28.764 1.00 51.45 20 THR E CA 1
ATOM 8320 C C . THR E 1 22 ? 8.837 -51.726 28.520 1.00 57.07 20 THR E C 1
ATOM 8321 O O . THR E 1 22 ? 8.581 -52.527 29.424 1.00 56.46 20 THR E O 1
ATOM 8325 N N . LYS E 1 23 ? 9.331 -52.092 27.314 1.00 54.58 21 LYS E N 1
ATOM 8326 C CA . LYS E 1 23 ? 9.614 -53.477 26.926 1.00 54.39 21 LYS E CA 1
ATOM 8327 C C . LYS E 1 23 ? 10.842 -54.040 27.665 1.00 57.64 21 LYS E C 1
ATOM 8328 O O . LYS E 1 23 ? 10.873 -55.235 27.939 1.00 57.91 21 LYS E O 1
ATOM 8330 N N . LEU E 1 24 ? 11.833 -53.189 28.005 1.00 53.72 22 LEU E N 1
ATOM 8331 C CA . LEU E 1 24 ? 13.043 -53.625 28.718 1.00 53.18 22 LEU E CA 1
ATOM 8332 C C . LEU E 1 24 ? 12.781 -53.940 30.200 1.00 57.41 22 LEU E C 1
ATOM 8333 O O . LEU E 1 24 ? 13.499 -54.764 30.777 1.00 56.46 22 LEU E O 1
ATOM 8338 N N . LEU E 1 25 ? 11.786 -53.259 30.820 1.00 54.10 23 LEU E N 1
ATOM 8339 C CA . LEU E 1 25 ? 11.430 -53.422 32.241 1.00 53.75 23 LEU E CA 1
ATOM 8340 C C . LEU E 1 25 ? 10.175 -54.280 32.462 1.00 60.51 23 LEU E C 1
ATOM 8341 O O . LEU E 1 25 ? 9.864 -54.626 33.604 1.00 60.57 23 LEU E O 1
ATOM 8346 N N . ALA E 1 26 ? 9.480 -54.616 31.366 1.00 59.27 24 ALA E N 1
ATOM 8347 C CA . ALA E 1 26 ? 8.216 -55.351 31.232 1.00 60.05 24 ALA E CA 1
ATOM 8348 C C . ALA E 1 26 ? 7.865 -56.325 32.377 1.00 66.98 24 ALA E C 1
ATOM 8349 O O . ALA E 1 26 ? 6.738 -56.250 32.868 1.00 68.84 24 ALA E O 1
ATOM 8351 N N . SER E 1 27 ? 8.765 -57.241 32.779 1.00 63.31 25 SER E N 1
ATOM 8352 C CA . SER E 1 27 ? 8.401 -58.228 33.803 1.00 63.70 25 SER E CA 1
ATOM 8353 C C . SER E 1 27 ? 9.045 -58.002 35.179 1.00 67.42 25 SER E C 1
ATOM 8354 O O . SER E 1 27 ? 8.738 -58.738 36.121 1.00 67.39 25 SER E O 1
ATOM 8356 N N . LYS E 1 28 ? 9.906 -56.991 35.307 1.00 63.54 26 LYS E N 1
ATOM 8357 C CA . LYS E 1 28 ? 10.667 -56.724 36.526 1.00 62.46 26 LYS E CA 1
ATOM 8358 C C . LYS E 1 28 ? 9.796 -56.208 37.691 1.00 64.62 26 LYS E C 1
ATOM 8359 O O . LYS E 1 28 ? 8.755 -55.576 37.483 1.00 63.48 26 LYS E O 1
ATOM 8365 N N . SER E 1 29 ? 10.249 -56.515 38.921 1.00 60.52 27 SER E N 1
ATOM 8366 C CA . SER E 1 29 ? 9.655 -56.105 40.195 1.00 60.38 27 SER E CA 1
ATOM 8367 C C . SER E 1 29 ? 9.975 -54.628 40.487 1.00 65.45 27 SER E C 1
ATOM 8368 O O . SER E 1 29 ? 10.881 -54.063 39.864 1.00 64.74 27 SER E O 1
ATOM 8371 N N . LYS E 1 30 ? 9.258 -54.019 41.468 1.00 62.04 28 LYS E N 1
ATOM 8372 C CA . LYS E 1 30 ? 9.477 -52.630 41.902 1.00 60.99 28 LYS E CA 1
ATOM 8373 C C . LYS E 1 30 ? 10.926 -52.437 42.315 1.00 64.14 28 LYS E C 1
ATOM 8374 O O . LYS E 1 30 ? 11.564 -51.506 41.826 1.00 63.64 28 LYS E O 1
ATOM 8376 N N . GLU E 1 31 ? 11.457 -53.351 43.160 1.00 60.24 29 GLU E N 1
ATOM 8377 C CA . GLU E 1 31 ? 12.841 -53.345 43.646 1.00 60.01 29 GLU E CA 1
ATOM 8378 C C . GLU E 1 31 ? 13.831 -53.315 42.481 1.00 62.40 29 GLU E C 1
ATOM 8379 O O . GLU E 1 31 ? 14.730 -52.469 42.470 1.00 61.61 29 GLU E O 1
ATOM 8381 N N . GLU E 1 32 ? 13.625 -54.213 41.485 1.00 58.09 30 GLU E N 1
ATOM 8382 C CA . GLU E 1 32 ? 14.446 -54.347 40.276 1.00 56.97 30 GLU E CA 1
ATOM 8383 C C . GLU E 1 32 ? 14.378 -53.084 39.417 1.00 57.62 30 GLU E C 1
ATOM 8384 O O . GLU E 1 32 ? 15.437 -52.524 39.110 1.00 56.75 30 GLU E O 1
ATOM 8386 N N . VAL E 1 33 ? 13.147 -52.611 39.067 1.00 52.33 31 VAL E N 1
ATOM 8387 C CA . VAL E 1 33 ? 12.936 -51.393 38.261 1.00 51.66 31 VAL E CA 1
ATOM 8388 C C . VAL E 1 33 ? 13.613 -50.194 38.960 1.00 55.24 31 VAL E C 1
ATOM 8389 O O . VAL E 1 33 ? 14.391 -49.494 38.321 1.00 54.83 31 VAL E O 1
ATOM 8393 N N . SER E 1 34 ? 13.352 -50.013 40.276 1.00 51.96 32 SER E N 1
ATOM 8394 C CA . SER E 1 34 ? 13.902 -48.952 41.117 1.00 52.22 32 SER E CA 1
ATOM 8395 C C . SER E 1 34 ? 15.415 -48.951 41.080 1.00 55.02 32 SER E C 1
ATOM 8396 O O . SER E 1 34 ? 15.996 -47.899 40.892 1.00 53.35 32 SER E O 1
ATOM 8399 N N . SER E 1 35 ? 16.041 -50.136 41.198 1.00 51.98 33 SER E N 1
ATOM 8400 C CA . SER E 1 35 ? 17.492 -50.315 41.153 1.00 51.31 33 SER E CA 1
ATOM 8401 C C . SER E 1 35 ? 18.056 -49.874 39.803 1.00 53.00 33 SER E C 1
ATOM 8402 O O . SER E 1 35 ? 19.016 -49.102 39.769 1.00 52.47 33 SER E O 1
ATOM 8404 N N . LEU E 1 36 ? 17.433 -50.339 38.702 1.00 48.11 34 LEU E N 1
ATOM 8405 C CA . LEU E 1 36 ? 17.847 -50.070 37.325 1.00 47.59 34 LEU E CA 1
ATOM 8406 C C . LEU E 1 36 ? 17.736 -48.595 36.940 1.00 50.47 34 LEU E C 1
ATOM 8407 O O . LEU E 1 36 ? 18.630 -48.085 36.258 1.00 50.20 34 LEU E O 1
ATOM 8412 N N . ILE E 1 37 ? 16.675 -47.909 37.381 1.00 45.82 35 ILE E N 1
ATOM 8413 C CA . ILE E 1 37 ? 16.479 -46.505 37.008 1.00 46.01 35 ILE E CA 1
ATOM 8414 C C . ILE E 1 37 ? 17.191 -45.526 37.996 1.00 50.68 35 ILE E C 1
ATOM 8415 O O . ILE E 1 37 ? 17.304 -44.340 37.676 1.00 50.68 35 ILE E O 1
ATOM 8420 N N . SER E 1 38 ? 17.674 -46.004 39.163 1.00 47.56 36 SER E N 1
ATOM 8421 C CA . SER E 1 38 ? 18.352 -45.126 40.128 1.00 47.78 36 SER E CA 1
ATOM 8422 C C . SER E 1 38 ? 19.892 -45.222 40.035 1.00 52.68 36 SER E C 1
ATOM 8423 O O . SER E 1 38 ? 20.585 -44.420 40.656 1.00 52.92 36 SER E O 1
ATOM 8425 N N . GLU E 1 39 ? 20.424 -46.182 39.258 1.00 48.81 37 GLU E N 1
ATOM 8426 C CA . GLU E 1 39 ? 21.873 -46.337 39.083 1.00 48.26 37 GLU E CA 1
ATOM 8427 C C . GLU E 1 39 ? 22.411 -45.272 38.120 1.00 50.43 37 GLU E C 1
ATOM 8428 O O . GLU E 1 39 ? 21.683 -44.800 37.242 1.00 49.51 37 GLU E O 1
ATOM 8430 N N . LYS E 1 40 ? 23.686 -44.897 38.293 1.00 45.24 38 LYS E N 1
ATOM 8431 C CA . LYS E 1 40 ? 24.359 -43.932 37.435 1.00 43.72 38 LYS E CA 1
ATOM 8432 C C . LYS E 1 40 ? 25.127 -44.673 36.348 1.00 47.80 38 LYS E C 1
ATOM 8433 O O . LYS E 1 40 ? 25.719 -45.721 36.620 1.00 46.05 38 LYS E O 1
ATOM 8439 N N . THR E 1 41 ? 25.136 -44.118 35.123 1.00 44.33 39 THR E N 1
ATOM 8440 C CA . THR E 1 41 ? 25.937 -44.629 34.007 1.00 43.97 39 THR E CA 1
ATOM 8441 C C . THR E 1 41 ? 26.714 -43.420 33.569 1.00 47.08 39 THR E C 1
ATOM 8442 O O . THR E 1 41 ? 26.102 -42.401 33.251 1.00 46.29 39 THR E O 1
ATOM 8446 N N . ASN E 1 42 ? 28.058 -43.512 33.595 1.00 44.08 40 ASN E N 1
ATOM 8447 C CA . ASN E 1 42 ? 28.995 -42.431 33.247 1.00 44.48 40 ASN E CA 1
ATOM 8448 C C . ASN E 1 42 ? 28.695 -41.151 34.051 1.00 46.11 40 ASN E C 1
ATOM 8449 O O . ASN E 1 42 ? 28.735 -40.036 33.524 1.00 46.32 40 ASN E O 1
ATOM 8454 N N . GLY E 1 43 ? 28.416 -41.335 35.339 1.00 41.50 41 GLY E N 1
ATOM 8455 C CA . GLY E 1 43 ? 28.147 -40.229 36.255 1.00 40.48 41 GLY E CA 1
ATOM 8456 C C . GLY E 1 43 ? 26.759 -39.610 36.217 1.00 40.99 41 GLY E C 1
ATOM 8457 O O . GLY E 1 43 ? 26.495 -38.694 36.994 1.00 40.07 41 GLY E O 1
ATOM 8458 N N . ALA E 1 44 ? 25.854 -40.095 35.344 1.00 36.64 42 ALA E N 1
ATOM 8459 C CA . ALA E 1 44 ? 24.485 -39.567 35.252 1.00 36.58 42 ALA E CA 1
ATOM 8460 C C . ALA E 1 44 ? 23.411 -40.639 35.441 1.00 38.88 42 ALA E C 1
ATOM 8461 O O . ALA E 1 44 ? 23.585 -41.768 34.985 1.00 37.60 42 ALA E O 1
ATOM 8463 N N . THR E 1 45 ? 22.263 -40.259 36.042 1.00 35.70 43 THR E N 1
ATOM 8464 C CA . THR E 1 45 ? 21.119 -41.166 36.214 1.00 35.17 43 THR E CA 1
ATOM 8465 C C . THR E 1 45 ? 20.201 -41.088 34.980 1.00 37.29 43 THR E C 1
ATOM 8466 O O . THR E 1 45 ? 20.207 -40.060 34.305 1.00 34.75 43 THR E O 1
ATOM 8470 N N . PRO E 1 46 ? 19.350 -42.114 34.713 1.00 35.43 44 PRO E N 1
ATOM 8471 C CA . PRO E 1 46 ? 18.387 -42.016 33.600 1.00 35.43 44 PRO E CA 1
ATOM 8472 C C . PRO E 1 46 ? 17.507 -40.762 33.694 1.00 38.76 44 PRO E C 1
ATOM 8473 O O . PRO E 1 46 ? 17.334 -40.060 32.698 1.00 39.09 44 PRO E O 1
ATOM 8477 N N . LEU E 1 47 ? 16.982 -40.463 34.899 1.00 35.23 45 LEU E N 1
ATOM 8478 C CA . LEU E 1 47 ? 16.155 -39.276 35.161 1.00 34.14 45 LEU E CA 1
ATOM 8479 C C . LEU E 1 47 ? 16.863 -37.969 34.800 1.00 35.74 45 LEU E C 1
ATOM 8480 O O . LEU E 1 47 ? 16.266 -37.112 34.146 1.00 34.37 45 LEU E O 1
ATOM 8485 N N . LEU E 1 48 ? 18.122 -37.819 35.230 1.00 31.23 46 LEU E N 1
ATOM 8486 C CA . LEU E 1 48 ? 18.904 -36.626 34.950 1.00 30.40 46 LEU E CA 1
ATOM 8487 C C . LEU E 1 48 ? 19.029 -36.395 33.450 1.00 36.02 46 LEU E C 1
ATOM 8488 O O . LEU E 1 48 ? 18.811 -35.279 33.001 1.00 37.13 46 LEU E O 1
ATOM 8493 N N . MET E 1 49 ? 19.325 -37.449 32.681 1.00 34.82 47 MET E N 1
ATOM 8494 C CA . MET E 1 49 ? 19.477 -37.360 31.233 1.00 35.12 47 MET E CA 1
ATOM 8495 C C . MET E 1 49 ? 18.125 -37.077 30.556 1.00 37.75 47 MET E C 1
ATOM 8496 O O . MET E 1 49 ? 18.059 -36.182 29.706 1.00 35.61 47 MET E O 1
ATOM 8501 N N . ALA E 1 50 ? 17.049 -37.767 30.982 1.00 34.31 48 ALA E N 1
ATOM 8502 C CA . ALA E 1 50 ? 15.697 -37.499 30.480 1.00 34.15 48 ALA E CA 1
ATOM 8503 C C . ALA E 1 50 ? 15.334 -36.007 30.715 1.00 37.82 48 ALA E C 1
ATOM 8504 O O . ALA E 1 50 ? 14.879 -35.345 29.784 1.00 37.48 48 ALA E O 1
ATOM 8506 N N . ALA E 1 51 ? 15.609 -35.471 31.930 1.00 35.23 49 ALA E N 1
ATOM 8507 C CA . ALA E 1 51 ? 15.348 -34.074 32.300 1.00 36.06 49 ALA E CA 1
ATOM 8508 C C . ALA E 1 51 ? 16.228 -33.090 31.527 1.00 39.22 49 ALA E C 1
ATOM 8509 O O . ALA E 1 51 ? 15.723 -32.063 31.068 1.00 39.10 49 ALA E O 1
ATOM 8511 N N . ARG E 1 52 ? 17.532 -33.404 31.378 1.00 35.63 50 ARG E N 1
ATOM 8512 C CA . ARG E 1 52 ? 18.519 -32.560 30.676 1.00 35.31 50 ARG E CA 1
ATOM 8513 C C . ARG E 1 52 ? 18.162 -32.379 29.192 1.00 37.69 50 ARG E C 1
ATOM 8514 O O . ARG E 1 52 ? 18.343 -31.287 28.659 1.00 36.25 50 ARG E O 1
ATOM 8522 N N . TYR E 1 53 ? 17.649 -33.429 28.542 1.00 36.56 51 TYR E N 1
ATOM 8523 C CA . TYR E 1 53 ? 17.315 -33.348 27.123 1.00 36.86 51 TYR E CA 1
ATOM 8524 C C . TYR E 1 53 ? 15.803 -33.125 26.866 1.00 41.44 51 TYR E C 1
ATOM 8525 O O . TYR E 1 53 ? 15.397 -33.060 25.709 1.00 40.42 51 TYR E O 1
ATOM 8534 N N . GLY E 1 54 ? 15.032 -32.885 27.927 1.00 38.47 52 GLY E N 1
ATOM 8535 C CA . GLY E 1 54 ? 13.616 -32.531 27.836 1.00 39.17 52 GLY E CA 1
ATOM 8536 C C . GLY E 1 54 ? 12.639 -33.572 27.341 1.00 43.05 52 GLY E C 1
ATOM 8537 O O . GLY E 1 54 ? 11.631 -33.229 26.702 1.00 41.82 52 GLY E O 1
ATOM 8538 N N . HIS E 1 55 ? 12.907 -34.851 27.652 1.00 39.42 53 HIS E N 1
ATOM 8539 C CA . HIS E 1 55 ? 12.004 -35.932 27.260 1.00 39.12 53 HIS E CA 1
ATOM 8540 C C . HIS E 1 55 ? 10.937 -36.031 28.362 1.00 43.16 53 HIS E C 1
ATOM 8541 O O . HIS E 1 55 ? 11.087 -36.802 29.311 1.00 43.32 53 HIS E O 1
ATOM 8548 N N . LEU E 1 56 ? 9.883 -35.209 28.252 1.00 41.14 54 LEU E N 1
ATOM 8549 C CA . LEU E 1 56 ? 8.801 -35.077 29.240 1.00 41.74 54 LEU E CA 1
ATOM 8550 C C . LEU E 1 56 ? 8.111 -36.401 29.584 1.00 46.24 54 LEU E C 1
ATOM 8551 O O . LEU E 1 56 ? 7.963 -36.706 30.775 1.00 46.33 54 LEU E O 1
ATOM 8556 N N . ASP E 1 57 ? 7.641 -37.153 28.567 1.00 42.41 55 ASP E N 1
ATOM 8557 C CA . ASP E 1 57 ? 6.952 -38.426 28.800 1.00 42.11 55 ASP E CA 1
ATOM 8558 C C . ASP E 1 57 ? 7.880 -39.394 29.547 1.00 43.65 55 ASP E C 1
ATOM 8559 O O . ASP E 1 57 ? 7.457 -39.998 30.536 1.00 42.54 55 ASP E O 1
ATOM 8564 N N . MET E 1 58 ? 9.166 -39.448 29.142 1.00 38.56 56 MET E N 1
ATOM 8565 C CA . MET E 1 58 ? 10.186 -40.262 29.803 1.00 37.78 56 MET E CA 1
ATOM 8566 C C . MET E 1 58 ? 10.370 -39.840 31.277 1.00 43.72 56 MET E C 1
ATOM 8567 O O . MET E 1 58 ? 10.382 -40.709 32.146 1.00 44.07 56 MET E O 1
ATOM 8572 N N . VAL E 1 59 ? 10.479 -38.520 31.558 1.00 40.43 57 VAL E N 1
ATOM 8573 C CA . VAL E 1 59 ? 10.601 -37.981 32.926 1.00 39.57 57 VAL E CA 1
ATOM 8574 C C . VAL E 1 59 ? 9.397 -38.465 33.766 1.00 44.49 57 VAL E C 1
ATOM 8575 O O . VAL E 1 59 ? 9.573 -38.996 34.870 1.00 43.29 57 VAL E O 1
ATOM 8579 N N . GLU E 1 60 ? 8.181 -38.290 33.213 1.00 43.26 58 GLU E N 1
ATOM 8580 C CA . GLU E 1 60 ? 6.922 -38.702 33.833 1.00 44.20 58 GLU E CA 1
ATOM 8581 C C . GLU E 1 60 ? 6.904 -40.187 34.127 1.00 48.92 58 GLU E C 1
ATOM 8582 O O . GLU E 1 60 ? 6.464 -40.584 35.207 1.00 49.16 58 GLU E O 1
ATOM 8588 N N . PHE E 1 61 ? 7.393 -41.009 33.177 1.00 44.88 59 PHE E N 1
ATOM 8589 C CA . PHE E 1 61 ? 7.424 -42.456 33.341 1.00 44.28 59 PHE E CA 1
ATOM 8590 C C . PHE E 1 61 ? 8.401 -42.878 34.447 1.00 44.22 59 PHE E C 1
ATOM 8591 O O . PHE E 1 61 ? 8.047 -43.705 35.286 1.00 42.84 59 PHE E O 1
ATOM 8599 N N . LEU E 1 62 ? 9.618 -42.323 34.440 1.00 39.05 60 LEU E N 1
ATOM 8600 C CA . LEU E 1 62 ? 10.645 -42.628 35.436 1.00 38.23 60 LEU E CA 1
ATOM 8601 C C . LEU E 1 62 ? 10.196 -42.222 36.836 1.00 43.65 60 LEU E C 1
ATOM 8602 O O . LEU E 1 62 ? 10.330 -43.020 37.757 1.00 43.46 60 LEU E O 1
ATOM 8607 N N . LEU E 1 63 ? 9.602 -41.025 36.983 1.00 42.55 61 LEU E N 1
ATOM 8608 C CA . LEU E 1 63 ? 9.110 -40.537 38.267 1.00 43.72 61 LEU E CA 1
ATOM 8609 C C . LEU E 1 63 ? 7.936 -41.385 38.794 1.00 52.27 61 LEU E C 1
ATOM 8610 O O . LEU E 1 63 ? 7.843 -41.586 40.006 1.00 52.86 61 LEU E O 1
ATOM 8615 N N . GLU E 1 64 ? 7.081 -41.914 37.892 1.00 50.78 62 GLU E N 1
ATOM 8616 C CA . GLU E 1 64 ? 5.945 -42.767 38.271 1.00 52.13 62 GLU E CA 1
ATOM 8617 C C . GLU E 1 64 ? 6.415 -44.161 38.721 1.00 56.54 62 GLU E C 1
ATOM 8618 O O . GLU E 1 64 ? 5.737 -44.793 39.523 1.00 56.66 62 GLU E O 1
ATOM 8622 N N . GLN E 1 65 ? 7.579 -44.622 38.236 1.00 53.29 63 GLN E N 1
ATOM 8623 C CA . GLN E 1 65 ? 8.162 -45.905 38.647 1.00 52.21 63 GLN E CA 1
ATOM 8624 C C . GLN E 1 65 ? 8.812 -45.729 40.027 1.00 57.14 63 GLN E C 1
ATOM 8625 O O . GLN E 1 65 ? 8.498 -46.490 40.939 1.00 57.80 63 GLN E O 1
ATOM 8631 N N . CYS E 1 66 ? 9.699 -44.712 40.178 1.00 53.66 64 CYS E N 1
ATOM 8632 C CA . CYS E 1 66 ? 10.402 -44.398 41.427 1.00 53.49 64 CYS E CA 1
ATOM 8633 C C . CYS E 1 66 ? 10.989 -42.977 41.397 1.00 56.33 64 CYS E C 1
ATOM 8634 O O . CYS E 1 66 ? 11.607 -42.591 40.404 1.00 55.52 64 CYS E O 1
ATOM 8637 N N . SER E 1 67 ? 10.838 -42.232 42.506 1.00 52.44 65 SER E N 1
ATOM 8638 C CA . SER E 1 67 ? 11.330 -40.852 42.640 1.00 52.45 65 SER E CA 1
ATOM 8639 C C . SER E 1 67 ? 12.629 -40.756 43.467 1.00 56.63 65 SER E C 1
ATOM 8640 O O . SER E 1 67 ? 13.132 -39.653 43.682 1.00 56.57 65 SER E O 1
ATOM 8642 N N . ALA E 1 68 ? 13.190 -41.905 43.898 1.00 53.23 66 ALA E N 1
ATOM 8643 C CA . ALA E 1 68 ? 14.423 -41.980 44.696 1.00 51.65 66 ALA E CA 1
ATOM 8644 C C . ALA E 1 68 ? 15.574 -41.124 44.155 1.00 52.32 66 ALA E C 1
ATOM 8645 O O . ALA E 1 68 ? 16.365 -40.618 44.956 1.00 52.23 66 ALA E O 1
ATOM 8647 N N . SER E 1 69 ? 15.679 -40.970 42.816 1.00 46.04 67 SER E N 1
ATOM 8648 C CA . SER E 1 69 ? 16.772 -40.206 42.190 1.00 44.74 67 SER E CA 1
ATOM 8649 C C . SER E 1 69 ? 16.396 -38.738 41.860 1.00 47.71 67 SER E C 1
ATOM 8650 O O . SER E 1 69 ? 17.191 -38.054 41.213 1.00 47.48 67 SER E O 1
ATOM 8653 N N . ILE E 1 70 ? 15.225 -38.244 42.324 1.00 43.64 68 ILE E N 1
ATOM 8654 C CA . ILE E 1 70 ? 14.775 -36.871 42.030 1.00 42.92 68 ILE E CA 1
ATOM 8655 C C . ILE E 1 70 ? 15.783 -35.797 42.559 1.00 45.79 68 ILE E C 1
ATOM 8656 O O . ILE E 1 70 ? 15.894 -34.736 41.944 1.00 45.91 68 ILE E O 1
ATOM 8661 N N . GLU E 1 71 ? 16.532 -36.071 43.641 1.00 41.89 69 GLU E N 1
ATOM 8662 C CA . GLU E 1 71 ? 17.489 -35.088 44.159 1.00 41.30 69 GLU E CA 1
ATOM 8663 C C . GLU E 1 71 ? 18.960 -35.471 43.897 1.00 45.04 69 GLU E C 1
ATOM 8664 O O . GLU E 1 71 ? 19.863 -34.768 44.374 1.00 45.13 69 GLU E O 1
ATOM 8670 N N . VAL E 1 72 ? 19.205 -36.552 43.135 1.00 40.23 70 VAL E N 1
ATOM 8671 C CA . VAL E 1 72 ? 20.574 -37.017 42.890 1.00 39.76 70 VAL E CA 1
ATOM 8672 C C . VAL E 1 72 ? 21.226 -36.224 41.750 1.00 40.57 70 VAL E C 1
ATOM 8673 O O . VAL E 1 72 ? 20.765 -36.249 40.606 1.00 37.33 70 VAL E O 1
ATOM 8677 N N . GLY E 1 73 ? 22.318 -35.557 42.093 1.00 38.11 71 GLY E N 1
ATOM 8678 C CA . GLY E 1 73 ? 23.108 -34.772 41.161 1.00 37.17 71 GLY E CA 1
ATOM 8679 C C . GLY E 1 73 ? 24.052 -35.654 40.372 1.00 39.92 71 GLY E C 1
ATOM 8680 O O . GLY E 1 73 ? 24.594 -36.631 40.901 1.00 39.06 71 GLY E O 1
ATOM 8681 N N . GLY E 1 74 ? 24.241 -35.310 39.110 1.00 35.44 72 GLY E N 1
ATOM 8682 C CA . GLY E 1 74 ? 25.115 -36.053 38.219 1.00 34.54 72 GLY E CA 1
ATOM 8683 C C . GLY E 1 74 ? 25.823 -35.178 37.213 1.00 39.28 72 GLY E C 1
ATOM 8684 O O . GLY E 1 74 ? 25.720 -33.950 37.259 1.00 38.21 72 GLY E O 1
ATOM 8685 N N . SER E 1 75 ? 26.537 -35.831 36.293 1.00 37.00 73 SER E N 1
ATOM 8686 C CA . SER E 1 75 ? 27.345 -35.223 35.238 1.00 36.76 73 SER E CA 1
ATOM 8687 C C . SER E 1 75 ? 26.494 -34.810 34.042 1.00 39.68 73 SER E C 1
ATOM 8688 O O . SER E 1 75 ? 25.781 -35.634 33.489 1.00 38.97 73 SER E O 1
ATOM 8690 N N . VAL E 1 76 ? 26.536 -33.526 33.667 1.00 37.29 74 VAL E N 1
ATOM 8691 C CA . VAL E 1 76 ? 25.828 -32.998 32.493 1.00 36.52 74 VAL E CA 1
ATOM 8692 C C . VAL E 1 76 ? 26.789 -32.083 31.738 1.00 39.35 74 VAL E C 1
ATOM 8693 O O . VAL E 1 76 ? 27.724 -31.584 32.339 1.00 38.80 74 VAL E O 1
ATOM 8697 N N . ASN E 1 77 ? 26.550 -31.841 30.452 1.00 35.79 75 ASN E N 1
ATOM 8698 C CA . ASN E 1 77 ? 27.424 -30.972 29.675 1.00 35.80 75 ASN E CA 1
ATOM 8699 C C . ASN E 1 77 ? 26.651 -29.822 29.067 1.00 38.35 75 ASN E C 1
ATOM 8700 O O . ASN E 1 77 ? 25.574 -30.027 28.501 1.00 36.79 75 ASN E O 1
ATOM 8705 N N . PHE E 1 78 ? 27.189 -28.615 29.225 1.00 34.09 76 PHE E N 1
ATOM 8706 C CA . PHE E 1 78 ? 26.679 -27.360 28.690 1.00 34.03 76 PHE E CA 1
ATOM 8707 C C . PHE E 1 78 ? 27.886 -26.560 28.224 1.00 41.57 76 PHE E C 1
ATOM 8708 O O . PHE E 1 78 ? 28.880 -26.494 28.952 1.00 41.03 76 PHE E O 1
ATOM 8716 N N . ASP E 1 79 ? 27.810 -25.997 26.995 1.00 41.24 77 ASP E N 1
ATOM 8717 C CA . ASP E 1 79 ? 28.838 -25.176 26.336 1.00 42.80 77 ASP E CA 1
ATOM 8718 C C . ASP E 1 79 ? 30.203 -25.903 26.242 1.00 48.20 77 ASP E C 1
ATOM 8719 O O . ASP E 1 79 ? 31.244 -25.263 26.361 1.00 48.27 77 ASP E O 1
ATOM 8724 N N . GLY E 1 80 ? 30.166 -27.217 26.062 1.00 46.12 78 GLY E N 1
ATOM 8725 C CA . GLY E 1 80 ? 31.346 -28.081 25.993 1.00 46.67 78 GLY E CA 1
ATOM 8726 C C . GLY E 1 80 ? 31.993 -28.420 27.330 1.00 52.20 78 GLY E C 1
ATOM 8727 O O . GLY E 1 80 ? 32.971 -29.171 27.364 1.00 53.40 78 GLY E O 1
ATOM 8728 N N . GLU E 1 81 ? 31.460 -27.879 28.441 1.00 48.24 79 GLU E N 1
ATOM 8729 C CA . GLU E 1 81 ? 31.980 -28.073 29.796 1.00 47.83 79 GLU E CA 1
ATOM 8730 C C . GLU E 1 81 ? 31.117 -29.022 30.625 1.00 50.99 79 GLU E C 1
ATOM 8731 O O . GLU E 1 81 ? 29.890 -28.931 30.594 1.00 49.66 79 GLU E O 1
ATOM 8733 N N . THR E 1 82 ? 31.766 -29.914 31.385 1.00 47.05 80 THR E N 1
ATOM 8734 C CA . THR E 1 82 ? 31.088 -30.862 32.258 1.00 46.50 80 THR E CA 1
ATOM 8735 C C . THR E 1 82 ? 30.722 -30.174 33.582 1.00 48.12 80 THR E C 1
ATOM 8736 O O . THR E 1 82 ? 31.572 -29.533 34.197 1.00 48.21 80 THR E O 1
ATOM 8740 N N . ILE E 1 83 ? 29.447 -30.276 33.987 1.00 42.18 81 ILE E N 1
ATOM 8741 C CA . ILE E 1 83 ? 28.936 -29.741 35.257 1.00 40.76 81 ILE E CA 1
ATOM 8742 C C . ILE E 1 83 ? 28.619 -30.964 36.134 1.00 44.11 81 ILE E C 1
ATOM 8743 O O . ILE E 1 83 ? 27.821 -31.832 35.749 1.00 40.85 81 ILE E O 1
ATOM 8748 N N . GLU E 1 84 ? 29.311 -31.052 37.280 1.00 41.81 82 GLU E N 1
ATOM 8749 C CA . GLU E 1 84 ? 29.207 -32.166 38.221 1.00 42.06 82 GLU E CA 1
ATOM 8750 C C . GLU E 1 84 ? 28.139 -31.917 39.262 1.00 43.18 82 GLU E C 1
ATOM 8751 O O . GLU E 1 84 ? 27.926 -30.779 39.640 1.00 41.44 82 GLU E O 1
ATOM 8757 N N . GLY E 1 85 ? 27.502 -32.985 39.736 1.00 39.17 83 GLY E N 1
ATOM 8758 C CA . GLY E 1 85 ? 26.484 -32.910 40.781 1.00 38.78 83 GLY E CA 1
ATOM 8759 C C . GLY E 1 85 ? 25.248 -32.078 40.477 1.00 41.99 83 GLY E C 1
ATOM 8760 O O . GLY E 1 85 ? 24.583 -31.613 41.408 1.00 42.20 83 GLY E O 1
ATOM 8761 N N . ALA E 1 86 ? 24.891 -31.939 39.186 1.00 38.29 84 ALA E N 1
ATOM 8762 C CA . ALA E 1 86 ? 23.690 -31.216 38.760 1.00 38.52 84 ALA E CA 1
ATOM 8763 C C . ALA E 1 86 ? 22.432 -32.094 38.934 1.00 41.48 84 ALA E C 1
ATOM 8764 O O . ALA E 1 86 ? 22.353 -33.163 38.325 1.00 40.70 84 ALA E O 1
ATOM 8766 N N . PRO E 1 87 ? 21.456 -31.702 39.788 1.00 37.63 85 PRO E N 1
ATOM 8767 C CA . PRO E 1 87 ? 20.238 -32.526 39.946 1.00 37.05 85 PRO E CA 1
ATOM 8768 C C . PRO E 1 87 ? 19.271 -32.360 38.748 1.00 39.02 85 PRO E C 1
ATOM 8769 O O . PRO E 1 87 ? 19.455 -31.410 37.989 1.00 38.04 85 PRO E O 1
ATOM 8773 N N . PRO E 1 88 ? 18.249 -33.242 38.526 1.00 36.20 86 PRO E N 1
ATOM 8774 C CA . PRO E 1 88 ? 17.389 -33.094 37.336 1.00 35.34 86 PRO E CA 1
ATOM 8775 C C . PRO E 1 88 ? 16.738 -31.714 37.163 1.00 38.45 86 PRO E C 1
ATOM 8776 O O . PRO E 1 88 ? 16.706 -31.221 36.038 1.00 37.80 86 PRO E O 1
ATOM 8780 N N . LEU E 1 89 ? 16.238 -31.083 38.248 1.00 34.97 87 LEU E N 1
ATOM 8781 C CA . LEU E 1 89 ? 15.592 -29.768 38.159 1.00 33.59 87 LEU E CA 1
ATOM 8782 C C . LEU E 1 89 ? 16.558 -28.689 37.655 1.00 34.56 87 LEU E C 1
ATOM 8783 O O . LEU E 1 89 ? 16.161 -27.885 36.813 1.00 32.76 87 LEU E O 1
ATOM 8788 N N . TRP E 1 90 ? 17.816 -28.689 38.109 1.00 30.93 88 TRP E N 1
ATOM 8789 C CA . TRP E 1 90 ? 18.783 -27.685 37.646 1.00 30.20 88 TRP E CA 1
ATOM 8790 C C . TRP E 1 90 ? 19.059 -27.833 36.140 1.00 32.97 88 TRP E C 1
ATOM 8791 O O . TRP E 1 90 ? 19.101 -26.837 35.421 1.00 32.76 88 TRP E O 1
ATOM 8802 N N . ALA E 1 91 ? 19.269 -29.074 35.681 1.00 28.98 89 ALA E N 1
ATOM 8803 C CA . ALA E 1 91 ? 19.570 -29.416 34.292 1.00 28.58 89 ALA E CA 1
ATOM 8804 C C . ALA E 1 91 ? 18.412 -29.033 33.354 1.00 33.23 89 ALA E C 1
ATOM 8805 O O . ALA E 1 91 ? 18.643 -28.438 32.302 1.00 32.61 89 ALA E O 1
ATOM 8807 N N . ALA E 1 92 ? 17.165 -29.310 33.772 1.00 31.09 90 ALA E N 1
ATOM 8808 C CA . ALA E 1 92 ? 15.953 -28.970 33.013 1.00 30.68 90 ALA E CA 1
ATOM 8809 C C . ALA E 1 92 ? 15.808 -27.445 32.899 1.00 33.49 90 ALA E C 1
ATOM 8810 O O . ALA E 1 92 ? 15.404 -26.921 31.844 1.00 33.02 90 ALA E O 1
ATOM 8812 N N . SER E 1 93 ? 16.125 -26.741 34.001 1.00 30.18 91 SER E N 1
ATOM 8813 C CA . SER E 1 93 ? 16.047 -25.280 34.110 1.00 30.04 91 SER E CA 1
ATOM 8814 C C . SER E 1 93 ? 17.136 -24.631 33.241 1.00 32.82 91 SER E C 1
ATOM 8815 O O . SER E 1 93 ? 16.872 -23.628 32.582 1.00 32.42 91 SER E O 1
ATOM 8818 N N . ALA E 1 94 ? 18.354 -25.206 33.248 1.00 28.73 92 ALA E N 1
ATOM 8819 C CA . ALA E 1 94 ? 19.477 -24.706 32.455 1.00 29.44 92 ALA E CA 1
ATOM 8820 C C . ALA E 1 94 ? 19.244 -24.899 30.954 1.00 34.01 92 ALA E C 1
ATOM 8821 O O . ALA E 1 94 ? 19.596 -24.014 30.167 1.00 34.66 92 ALA E O 1
ATOM 8823 N N . ALA E 1 95 ? 18.637 -26.040 30.561 1.00 30.10 93 ALA E N 1
ATOM 8824 C CA . ALA E 1 95 ? 18.385 -26.359 29.155 1.00 30.51 93 ALA E CA 1
ATOM 8825 C C . ALA E 1 95 ? 17.085 -25.744 28.601 1.00 36.42 93 ALA E C 1
ATOM 8826 O O . ALA E 1 95 ? 16.845 -25.817 27.399 1.00 37.20 93 ALA E O 1
ATOM 8828 N N . GLY E 1 96 ? 16.272 -25.145 29.464 1.00 35.54 94 GLY E N 1
ATOM 8829 C CA . GLY E 1 96 ? 15.031 -24.482 29.072 1.00 34.94 94 GLY E CA 1
ATOM 8830 C C . GLY E 1 96 ? 13.801 -25.329 28.843 1.00 38.31 94 GLY E C 1
ATOM 8831 O O . GLY E 1 96 ? 12.899 -24.897 28.119 1.00 37.11 94 GLY E O 1
ATOM 8832 N N . HIS E 1 97 ? 13.713 -26.505 29.500 1.00 34.63 95 HIS E N 1
ATOM 8833 C CA . HIS E 1 97 ? 12.568 -27.425 29.355 1.00 34.13 95 HIS E CA 1
ATOM 8834 C C . HIS E 1 97 ? 11.511 -27.136 30.454 1.00 39.48 95 HIS E C 1
ATOM 8835 O O . HIS E 1 97 ? 11.541 -27.720 31.546 1.00 38.70 95 HIS E O 1
ATOM 8842 N N . LEU E 1 98 ? 10.601 -26.193 30.162 1.00 36.57 96 LEU E N 1
ATOM 8843 C CA . LEU E 1 98 ? 9.617 -25.707 31.126 1.00 36.70 96 LEU E CA 1
ATOM 8844 C C . LEU E 1 98 ? 8.661 -26.804 31.596 1.00 42.52 96 LEU E C 1
ATOM 8845 O O . LEU E 1 98 ? 8.410 -26.880 32.804 1.00 43.09 96 LEU E O 1
ATOM 8850 N N . LYS E 1 99 ? 8.103 -27.619 30.667 1.00 38.06 97 LYS E N 1
ATOM 8851 C CA . LYS E 1 99 ? 7.179 -28.688 31.049 1.00 37.66 97 LYS E CA 1
ATOM 8852 C C . LYS E 1 99 ? 7.897 -29.718 31.949 1.00 39.83 97 LYS E C 1
ATOM 8853 O O . LYS E 1 99 ? 7.281 -30.241 32.874 1.00 37.96 97 LYS E O 1
ATOM 8859 N N . VAL E 1 100 ? 9.205 -29.955 31.724 1.00 35.41 98 VAL E N 1
ATOM 8860 C CA . VAL E 1 100 ? 9.982 -30.894 32.566 1.00 35.51 98 VAL E CA 1
ATOM 8861 C C . VAL E 1 100 ? 10.162 -30.287 33.989 1.00 40.81 98 VAL E C 1
ATOM 8862 O O . VAL E 1 100 ? 9.960 -30.989 34.981 1.00 41.98 98 VAL E O 1
ATOM 8866 N N . VAL E 1 101 ? 10.471 -28.981 34.069 1.00 37.41 99 VAL E N 1
ATOM 8867 C CA . VAL E 1 101 ? 10.607 -28.219 35.319 1.00 37.75 99 VAL E CA 1
ATOM 8868 C C . VAL E 1 101 ? 9.304 -28.324 36.156 1.00 43.57 99 VAL E C 1
ATOM 8869 O O . VAL E 1 101 ? 9.366 -28.578 37.363 1.00 44.46 99 VAL E O 1
ATOM 8873 N N . GLN E 1 102 ? 8.139 -28.138 35.498 1.00 39.04 100 GLN E N 1
ATOM 8874 C CA . GLN E 1 102 ? 6.828 -28.209 36.133 1.00 39.53 100 GLN E CA 1
ATOM 8875 C C . GLN E 1 102 ? 6.560 -29.617 36.653 1.00 45.85 100 GLN E C 1
ATOM 8876 O O . GLN E 1 102 ? 6.099 -29.772 37.780 1.00 46.55 100 GLN E O 1
ATOM 8882 N N . SER E 1 103 ? 6.908 -30.639 35.856 1.00 42.86 101 SER E N 1
ATOM 8883 C CA . SER E 1 103 ? 6.732 -32.056 36.198 1.00 43.47 101 SER E CA 1
ATOM 8884 C C . SER E 1 103 ? 7.548 -32.441 37.453 1.00 47.12 101 SER E C 1
ATOM 8885 O O . SER E 1 103 ? 7.019 -33.073 38.368 1.00 46.94 101 SER E O 1
ATOM 8888 N N . LEU E 1 104 ? 8.804 -32.003 37.507 1.00 43.85 102 LEU E N 1
ATOM 8889 C CA . LEU E 1 104 ? 9.709 -32.265 38.627 1.00 43.23 102 LEU E CA 1
ATOM 8890 C C . LEU E 1 104 ? 9.202 -31.606 39.906 1.00 47.20 102 LEU E C 1
ATOM 8891 O O . LEU E 1 104 ? 9.196 -32.250 40.958 1.00 45.99 102 LEU E O 1
ATOM 8896 N N . LEU E 1 105 ? 8.707 -30.357 39.805 1.00 44.40 103 LEU E N 1
ATOM 8897 C CA . LEU E 1 105 ? 8.179 -29.654 40.975 1.00 44.40 103 LEU E CA 1
ATOM 8898 C C . LEU E 1 105 ? 6.869 -30.286 41.427 1.00 49.85 103 LEU E C 1
ATOM 8899 O O . LEU E 1 105 ? 6.664 -30.415 42.628 1.00 50.45 103 LEU E O 1
ATOM 8904 N N . ASN E 1 106 ? 6.040 -30.774 40.481 1.00 48.06 104 ASN E N 1
ATOM 8905 C CA . ASN E 1 106 ? 4.793 -31.478 40.796 1.00 49.26 104 ASN E CA 1
ATOM 8906 C C . ASN E 1 106 ? 5.083 -32.774 41.582 1.00 53.90 104 ASN E C 1
ATOM 8907 O O . ASN E 1 106 ? 4.276 -33.157 42.423 1.00 54.46 104 ASN E O 1
ATOM 8912 N N . HIS E 1 107 ? 6.244 -33.419 41.328 1.00 50.41 105 HIS E N 1
ATOM 8913 C CA . HIS E 1 107 ? 6.653 -34.682 41.955 1.00 50.81 105 HIS E CA 1
ATOM 8914 C C . HIS E 1 107 ? 7.497 -34.500 43.239 1.00 54.33 105 HIS E C 1
ATOM 8915 O O . HIS E 1 107 ? 8.020 -35.490 43.764 1.00 53.59 105 HIS E O 1
ATOM 8922 N N . GLY E 1 108 ? 7.592 -33.263 43.732 1.00 49.86 106 GLY E N 1
ATOM 8923 C CA . GLY E 1 108 ? 8.272 -32.929 44.981 1.00 48.75 106 GLY E CA 1
ATOM 8924 C C . GLY E 1 108 ? 9.726 -32.507 44.920 1.00 50.59 106 GLY E C 1
ATOM 8925 O O . GLY E 1 108 ? 10.406 -32.534 45.949 1.00 50.77 106 GLY E O 1
ATOM 8926 N N . ALA E 1 109 ? 10.216 -32.085 43.747 1.00 45.46 107 ALA E N 1
ATOM 8927 C CA . ALA E 1 109 ? 11.609 -31.640 43.617 1.00 44.44 107 ALA E CA 1
ATOM 8928 C C . ALA E 1 109 ? 11.875 -30.399 44.459 1.00 46.77 107 ALA E C 1
ATOM 8929 O O . ALA E 1 109 ? 10.994 -29.546 44.591 1.00 45.46 107 ALA E O 1
ATOM 8931 N N . SER E 1 110 ? 13.081 -30.319 45.052 1.00 43.44 108 SER E N 1
ATOM 8932 C CA . SER E 1 110 ? 13.526 -29.186 45.858 1.00 43.10 108 SER E CA 1
ATOM 8933 C C . SER E 1 110 ? 13.948 -28.061 44.923 1.00 44.13 108 SER E C 1
ATOM 8934 O O . SER E 1 110 ? 14.901 -28.203 44.154 1.00 41.73 108 SER E O 1
ATOM 8937 N N . VAL E 1 111 ? 13.222 -26.943 44.987 1.00 40.96 109 VAL E N 1
ATOM 8938 C CA . VAL E 1 111 ? 13.420 -25.762 44.146 1.00 40.16 109 VAL E CA 1
ATOM 8939 C C . VAL E 1 111 ? 14.815 -25.113 44.373 1.00 43.25 109 VAL E C 1
ATOM 8940 O O . VAL E 1 111 ? 15.330 -24.510 43.438 1.00 42.71 109 VAL E O 1
ATOM 8944 N N . ASN E 1 112 ? 15.421 -25.238 45.575 1.00 39.33 110 ASN E N 1
ATOM 8945 C CA . ASN E 1 112 ? 16.710 -24.593 45.849 1.00 39.23 110 ASN E CA 1
ATOM 8946 C C . ASN E 1 112 ? 17.894 -25.580 45.908 1.00 41.95 110 ASN E C 1
ATOM 8947 O O . ASN E 1 112 ? 18.990 -25.179 46.302 1.00 42.16 110 ASN E O 1
ATOM 8952 N N . ASN E 1 113 ? 17.690 -26.846 45.488 1.00 36.12 111 ASN E N 1
ATOM 8953 C CA . ASN E 1 113 ? 18.754 -27.845 45.446 1.00 34.84 111 ASN E CA 1
ATOM 8954 C C . ASN E 1 113 ? 19.735 -27.507 44.325 1.00 36.78 111 ASN E C 1
ATOM 8955 O O . ASN E 1 113 ? 19.362 -27.435 43.150 1.00 33.52 111 ASN E O 1
ATOM 8960 N N . THR E 1 114 ? 20.997 -27.284 44.715 1.00 35.04 112 THR E N 1
ATOM 8961 C CA . THR E 1 114 ? 22.066 -26.799 43.842 1.00 34.40 112 THR E CA 1
ATOM 8962 C C . THR E 1 114 ? 22.981 -27.883 43.273 1.00 36.97 112 THR E C 1
ATOM 8963 O O . THR E 1 114 ? 23.010 -29.015 43.762 1.00 36.89 112 THR E O 1
ATOM 8967 N N . THR E 1 115 ? 23.809 -27.479 42.293 1.00 32.58 113 THR E N 1
ATOM 8968 C CA . THR E 1 115 ? 24.917 -28.275 41.748 1.00 32.15 113 THR E CA 1
ATOM 8969 C C . THR E 1 115 ? 26.018 -28.268 42.852 1.00 35.22 113 THR E C 1
ATOM 8970 O O . THR E 1 115 ? 25.871 -27.580 43.870 1.00 33.70 113 THR E O 1
ATOM 8974 N N . LEU E 1 116 ? 27.143 -28.945 42.623 1.00 34.81 114 LEU E N 1
ATOM 8975 C CA . LEU E 1 116 ? 28.227 -28.934 43.608 1.00 35.83 114 LEU E CA 1
ATOM 8976 C C . LEU E 1 116 ? 28.817 -27.521 43.836 1.00 37.30 114 LEU E C 1
ATOM 8977 O O . LEU E 1 116 ? 29.367 -27.273 44.907 1.00 36.68 114 LEU E O 1
ATOM 8982 N N . THR E 1 117 ? 28.643 -26.590 42.870 1.00 33.46 115 THR E N 1
ATOM 8983 C CA . THR E 1 117 ? 29.173 -25.223 42.960 1.00 33.19 115 THR E CA 1
ATOM 8984 C C . THR E 1 117 ? 28.147 -24.207 43.522 1.00 36.29 115 THR E C 1
ATOM 8985 O O . THR E 1 117 ? 28.361 -22.998 43.372 1.00 35.01 115 THR E O 1
ATOM 8989 N N . ASN E 1 118 ? 27.048 -24.689 44.159 1.00 31.52 116 ASN E N 1
ATOM 8990 C CA . ASN E 1 118 ? 25.996 -23.873 44.789 1.00 31.26 116 ASN E CA 1
ATOM 8991 C C . ASN E 1 118 ? 25.153 -23.069 43.768 1.00 36.42 116 ASN E C 1
ATOM 8992 O O . ASN E 1 118 ? 24.519 -22.054 44.118 1.00 35.29 116 ASN E O 1
ATOM 8997 N N . SER E 1 119 ? 25.089 -23.557 42.525 1.00 32.78 117 SER E N 1
ATOM 8998 C CA . SER E 1 119 ? 24.258 -22.903 41.520 1.00 32.13 117 SER E CA 1
ATOM 8999 C C . SER E 1 119 ? 22.826 -23.499 41.624 1.00 34.55 117 SER E C 1
ATOM 9000 O O . SER E 1 119 ? 22.650 -24.712 41.490 1.00 32.44 117 SER E O 1
ATOM 9003 N N . THR E 1 120 ? 21.823 -22.645 41.889 1.00 32.40 118 THR E N 1
ATOM 9004 C CA . THR E 1 120 ? 20.411 -23.050 42.014 1.00 31.93 118 THR E CA 1
ATOM 9005 C C . THR E 1 120 ? 19.750 -23.198 40.637 1.00 35.54 118 THR E C 1
ATOM 9006 O O . THR E 1 120 ? 20.211 -22.563 39.689 1.00 34.00 118 THR E O 1
ATOM 9010 N N . PRO E 1 121 ? 18.616 -23.947 40.521 1.00 33.43 119 PRO E N 1
ATOM 9011 C CA . PRO E 1 121 ? 17.870 -23.982 39.247 1.00 32.89 119 PRO E CA 1
ATOM 9012 C C . PRO E 1 121 ? 17.471 -22.577 38.761 1.00 36.62 119 PRO E C 1
ATOM 9013 O O . PRO E 1 121 ? 17.417 -22.369 37.556 1.00 35.94 119 PRO E O 1
ATOM 9017 N N . LEU E 1 122 ? 17.163 -21.622 39.686 1.00 32.87 120 LEU E N 1
ATOM 9018 C CA . LEU E 1 122 ? 16.818 -20.252 39.301 1.00 32.81 120 LEU E CA 1
ATOM 9019 C C . LEU E 1 122 ? 17.997 -19.606 38.593 1.00 34.13 120 LEU E C 1
ATOM 9020 O O . LEU E 1 122 ? 17.815 -19.046 37.508 1.00 32.45 120 LEU E O 1
ATOM 9025 N N . ARG E 1 123 ? 19.212 -19.714 39.180 1.00 30.93 121 ARG E N 1
ATOM 9026 C CA . ARG E 1 123 ? 20.438 -19.198 38.552 1.00 30.47 121 ARG E CA 1
ATOM 9027 C C . ARG E 1 123 ? 20.676 -19.892 37.191 1.00 35.29 121 ARG E C 1
ATOM 9028 O O . ARG E 1 123 ? 21.127 -19.251 36.236 1.00 35.80 121 ARG E O 1
ATOM 9036 N N . ALA E 1 124 ? 20.352 -21.191 37.105 1.00 32.25 122 ALA E N 1
ATOM 9037 C CA . ALA E 1 124 ? 20.476 -21.979 35.873 1.00 32.33 122 ALA E CA 1
ATOM 9038 C C . ALA E 1 124 ? 19.610 -21.406 34.746 1.00 35.11 122 ALA E C 1
ATOM 9039 O O . ALA E 1 124 ? 20.093 -21.253 33.619 1.00 33.25 122 ALA E O 1
ATOM 9041 N N . ALA E 1 125 ? 18.353 -21.028 35.063 1.00 33.46 123 ALA E N 1
ATOM 9042 C CA . ALA E 1 125 ? 17.417 -20.468 34.078 1.00 32.11 123 ALA E CA 1
ATOM 9043 C C . ALA E 1 125 ? 17.807 -19.046 33.637 1.00 36.47 123 ALA E C 1
ATOM 9044 O O . ALA E 1 125 ? 17.523 -18.678 32.500 1.00 36.59 123 ALA E O 1
ATOM 9046 N N . CYS E 1 126 ? 18.448 -18.259 34.519 1.00 34.26 124 CYS E N 1
ATOM 9047 C CA . CYS E 1 126 ? 18.863 -16.874 34.236 1.00 33.87 124 CYS E CA 1
ATOM 9048 C C . CYS E 1 126 ? 20.016 -16.788 33.219 1.00 38.70 124 CYS E C 1
ATOM 9049 O O . CYS E 1 126 ? 20.165 -15.723 32.623 1.00 38.84 124 CYS E O 1
ATOM 9052 N N . PHE E 1 127 ? 20.872 -17.847 33.082 1.00 34.15 125 PHE E N 1
ATOM 9053 C CA . PHE E 1 127 ? 22.060 -17.866 32.193 1.00 32.71 125 PHE E CA 1
ATOM 9054 C C . PHE E 1 127 ? 21.677 -17.757 30.699 1.00 37.15 125 PHE E C 1
ATOM 9055 O O . PHE E 1 127 ? 22.140 -16.834 30.034 1.00 34.76 125 PHE E O 1
ATOM 9063 N N . ASP E 1 128 ? 20.822 -18.669 30.175 1.00 35.44 126 ASP E N 1
ATOM 9064 C CA . ASP E 1 128 ? 20.402 -18.595 28.768 1.00 35.91 126 ASP E CA 1
ATOM 9065 C C . ASP E 1 128 ? 19.095 -17.786 28.599 1.00 41.09 126 ASP E C 1
ATOM 9066 O O . ASP E 1 128 ? 18.588 -17.658 27.480 1.00 42.29 126 ASP E O 1
ATOM 9071 N N . GLY E 1 129 ? 18.600 -17.211 29.695 1.00 37.10 127 GLY E N 1
ATOM 9072 C CA . GLY E 1 129 ? 17.439 -16.328 29.698 1.00 36.65 127 GLY E CA 1
ATOM 9073 C C . GLY E 1 129 ? 16.069 -16.940 29.511 1.00 39.84 127 GLY E C 1
ATOM 9074 O O . GLY E 1 129 ? 15.230 -16.375 28.795 1.00 39.39 127 GLY E O 1
ATOM 9075 N N . HIS E 1 130 ? 15.783 -18.016 30.240 1.00 35.39 128 HIS E N 1
ATOM 9076 C CA . HIS E 1 130 ? 14.478 -18.696 30.159 1.00 34.72 128 HIS E CA 1
ATOM 9077 C C . HIS E 1 130 ? 13.461 -18.022 31.106 1.00 39.06 128 HIS E C 1
ATOM 9078 O O . HIS E 1 130 ? 13.250 -18.505 32.221 1.00 38.60 128 HIS E O 1
ATOM 9085 N N . LEU E 1 131 ? 12.839 -16.898 30.658 1.00 37.33 129 LEU E N 1
ATOM 9086 C CA . LEU E 1 131 ? 11.943 -16.064 31.465 1.00 38.18 129 LEU E CA 1
ATOM 9087 C C . LEU E 1 131 ? 10.773 -16.868 32.121 1.00 43.63 129 LEU E C 1
ATOM 9088 O O . LEU E 1 131 ? 10.546 -16.729 33.326 1.00 43.62 129 LEU E O 1
ATOM 9093 N N . GLU E 1 132 ? 10.066 -17.691 31.338 1.00 40.12 130 GLU E N 1
ATOM 9094 C CA . GLU E 1 132 ? 8.941 -18.528 31.790 1.00 41.15 130 GLU E CA 1
ATOM 9095 C C . GLU E 1 132 ? 9.356 -19.453 32.949 1.00 43.98 130 GLU E C 1
ATOM 9096 O O . GLU E 1 132 ? 8.611 -19.573 33.922 1.00 42.67 130 GLU E O 1
ATOM 9102 N N . ILE E 1 133 ? 10.566 -20.061 32.859 1.00 39.88 131 ILE E N 1
ATOM 9103 C CA . ILE E 1 133 ? 11.134 -20.923 33.907 1.00 39.38 131 ILE E CA 1
ATOM 9104 C C . ILE E 1 133 ? 11.481 -20.067 35.154 1.00 43.44 131 ILE E C 1
ATOM 9105 O O . ILE E 1 133 ? 11.144 -20.462 36.271 1.00 43.97 131 ILE E O 1
ATOM 9110 N N . VAL E 1 134 ? 12.115 -18.904 34.959 1.00 39.24 132 VAL E N 1
ATOM 9111 C CA . VAL E 1 134 ? 12.445 -17.966 36.046 1.00 38.62 132 VAL E CA 1
ATOM 9112 C C . VAL E 1 134 ? 11.150 -17.612 36.824 1.00 42.56 132 VAL E C 1
ATOM 9113 O O . VAL E 1 134 ? 11.123 -17.742 38.052 1.00 42.38 132 VAL E O 1
ATOM 9117 N N . LYS E 1 135 ? 10.081 -17.210 36.108 1.00 39.85 133 LYS E N 1
ATOM 9118 C CA . LYS E 1 135 ? 8.791 -16.870 36.735 1.00 40.41 133 LYS E CA 1
ATOM 9119 C C . LYS E 1 135 ? 8.194 -18.078 37.461 1.00 45.74 133 LYS E C 1
ATOM 9120 O O . LYS E 1 135 ? 7.737 -17.924 38.590 1.00 47.15 133 LYS E O 1
ATOM 9126 N N . TYR E 1 136 ? 8.247 -19.275 36.852 1.00 41.66 134 TYR E N 1
ATOM 9127 C CA . TYR E 1 136 ? 7.696 -20.495 37.471 1.00 42.78 134 TYR E CA 1
ATOM 9128 C C . TYR E 1 136 ? 8.412 -20.846 38.770 1.00 44.53 134 TYR E C 1
ATOM 9129 O O . TYR E 1 136 ? 7.757 -21.138 39.766 1.00 44.56 134 TYR E O 1
ATOM 9138 N N . LEU E 1 137 ? 9.740 -20.791 38.758 1.00 39.39 135 LEU E N 1
ATOM 9139 C CA . LEU E 1 137 ? 10.577 -21.084 39.918 1.00 38.86 135 LEU E CA 1
ATOM 9140 C C . LEU E 1 137 ? 10.321 -20.105 41.074 1.00 44.93 135 LEU E C 1
ATOM 9141 O O . LEU E 1 137 ? 10.082 -20.552 42.198 1.00 44.10 135 LEU E O 1
ATOM 9146 N N . VAL E 1 138 ? 10.318 -18.786 40.786 1.00 42.85 136 VAL E N 1
ATOM 9147 C CA . VAL E 1 138 ? 10.068 -17.727 41.777 1.00 43.12 136 VAL E CA 1
ATOM 9148 C C . VAL E 1 138 ? 8.680 -17.935 42.379 1.00 49.69 136 VAL E C 1
ATOM 9149 O O . VAL E 1 138 ? 8.549 -17.888 43.600 1.00 49.18 136 VAL E O 1
ATOM 9153 N N . GLU E 1 139 ? 7.674 -18.273 41.545 1.00 49.68 137 GLU E N 1
ATOM 9154 C CA . GLU E 1 139 ? 6.319 -18.565 42.016 1.00 50.52 137 GLU E CA 1
ATOM 9155 C C . GLU E 1 139 ? 6.288 -19.836 42.899 1.00 54.97 137 GLU E C 1
ATOM 9156 O O . GLU E 1 139 ? 5.372 -19.984 43.702 1.00 54.97 137 GLU E O 1
ATOM 9162 N N . HIS E 1 140 ? 7.309 -20.711 42.789 1.00 50.74 138 HIS E N 1
ATOM 9163 C CA . HIS E 1 140 ? 7.393 -21.946 43.576 1.00 50.08 138 HIS E CA 1
ATOM 9164 C C . HIS E 1 140 ? 8.518 -21.864 44.648 1.00 52.60 138 HIS E C 1
ATOM 9165 O O . HIS E 1 140 ? 9.213 -22.838 44.907 1.00 52.00 138 HIS E O 1
ATOM 9172 N N . LYS E 1 141 ? 8.663 -20.668 45.265 1.00 49.07 139 LYS E N 1
ATOM 9173 C CA . LYS E 1 141 ? 9.500 -20.277 46.410 1.00 47.64 139 LYS E CA 1
ATOM 9174 C C . LYS E 1 141 ? 11.012 -20.383 46.179 1.00 48.57 139 LYS E C 1
ATOM 9175 O O . LYS E 1 141 ? 11.759 -20.543 47.152 1.00 47.60 139 LYS E O 1
ATOM 9179 N N . ALA E 1 142 ? 11.477 -20.170 44.933 1.00 43.43 140 ALA E N 1
ATOM 9180 C CA . ALA E 1 142 ? 12.909 -20.151 44.633 1.00 42.26 140 ALA E CA 1
ATOM 9181 C C . ALA E 1 142 ? 13.545 -18.944 45.341 1.00 46.12 140 ALA E C 1
ATOM 9182 O O . ALA E 1 142 ? 12.988 -17.842 45.290 1.00 45.84 140 ALA E O 1
ATOM 9184 N N . ASP E 1 143 ? 14.660 -19.166 46.061 1.00 42.26 141 ASP E N 1
ATOM 9185 C CA . ASP E 1 143 ? 15.356 -18.109 46.799 1.00 41.71 141 ASP E CA 1
ATOM 9186 C C . ASP E 1 143 ? 16.208 -17.285 45.832 1.00 43.74 141 ASP E C 1
ATOM 9187 O O . ASP E 1 143 ? 17.140 -17.809 45.232 1.00 41.66 141 ASP E O 1
ATOM 9192 N N . LEU E 1 144 ? 15.893 -15.982 45.706 1.00 41.59 142 LEU E N 1
ATOM 9193 C CA . LEU E 1 144 ? 16.587 -15.028 44.834 1.00 40.95 142 LEU E CA 1
ATOM 9194 C C . LEU E 1 144 ? 18.016 -14.712 45.291 1.00 42.80 142 LEU E C 1
ATOM 9195 O O . LEU E 1 144 ? 18.817 -14.214 44.496 1.00 41.56 142 LEU E O 1
ATOM 9200 N N . GLU E 1 145 ? 18.323 -14.937 46.571 1.00 37.92 143 GLU E N 1
ATOM 9201 C CA . GLU E 1 145 ? 19.600 -14.501 47.129 1.00 36.68 143 GLU E CA 1
ATOM 9202 C C . GLU E 1 145 ? 20.628 -15.630 47.308 1.00 40.82 143 GLU E C 1
ATOM 9203 O O . GLU E 1 145 ? 21.751 -15.353 47.748 1.00 40.38 143 GLU E O 1
ATOM 9209 N N . VAL E 1 146 ? 20.297 -16.870 46.904 1.00 36.99 144 VAL E N 1
ATOM 9210 C CA . VAL E 1 146 ? 21.269 -17.963 46.975 1.00 36.61 144 VAL E CA 1
ATOM 9211 C C . VAL E 1 146 ? 22.192 -17.817 45.746 1.00 38.36 144 VAL E C 1
ATOM 9212 O O . VAL E 1 146 ? 21.773 -18.033 44.597 1.00 37.04 144 VAL E O 1
ATOM 9216 N N . SER E 1 147 ? 23.443 -17.418 46.006 1.00 33.61 145 SER E N 1
ATOM 9217 C CA . SER E 1 147 ? 24.434 -17.169 44.972 1.00 33.34 145 SER E CA 1
ATOM 9218 C C . SER E 1 147 ? 25.267 -18.418 44.735 1.00 38.54 145 SER E C 1
ATOM 9219 O O . SER E 1 147 ? 25.251 -19.324 45.573 1.00 38.46 145 SER E O 1
ATOM 9222 N N . ASN E 1 148 ? 26.052 -18.456 43.638 1.00 34.25 146 ASN E N 1
ATOM 9223 C CA . ASN E 1 148 ? 26.941 -19.596 43.439 1.00 33.44 146 ASN E CA 1
ATOM 9224 C C . ASN E 1 148 ? 28.190 -19.418 44.352 1.00 37.29 146 ASN E C 1
ATOM 9225 O O . ASN E 1 148 ? 28.249 -18.457 45.130 1.00 36.50 146 ASN E O 1
ATOM 9230 N N . ARG E 1 149 ? 29.169 -20.336 44.255 1.00 33.08 147 ARG E N 1
ATOM 9231 C CA . ARG E 1 149 ? 30.384 -20.323 45.059 1.00 33.38 147 ARG E CA 1
ATOM 9232 C C . ARG E 1 149 ? 31.214 -19.029 44.881 1.00 37.25 147 ARG E C 1
ATOM 9233 O O . ARG E 1 149 ? 31.983 -18.683 45.783 1.00 36.88 147 ARG E O 1
ATOM 9241 N N . HIS E 1 150 ? 31.062 -18.324 43.735 1.00 33.57 148 HIS E N 1
ATOM 9242 C CA . HIS E 1 150 ? 31.771 -17.055 43.491 1.00 33.51 148 HIS E CA 1
ATOM 9243 C C . HIS E 1 150 ? 31.001 -15.866 44.061 1.00 37.81 148 HIS E C 1
ATOM 9244 O O . HIS E 1 150 ? 31.476 -14.733 43.988 1.00 38.93 148 HIS E O 1
ATOM 9251 N N . GLY E 1 151 ? 29.832 -16.124 44.635 1.00 33.82 149 GLY E N 1
ATOM 9252 C CA . GLY E 1 151 ? 28.984 -15.068 45.177 1.00 32.95 149 GLY E CA 1
ATOM 9253 C C . GLY E 1 151 ? 28.269 -14.309 44.079 1.00 36.40 149 GLY E C 1
ATOM 9254 O O . GLY E 1 151 ? 27.756 -13.213 44.317 1.00 36.98 149 GLY E O 1
ATOM 9255 N N . HIS E 1 152 ? 28.235 -14.881 42.855 1.00 32.27 150 HIS E N 1
ATOM 9256 C CA . HIS E 1 152 ? 27.566 -14.266 41.710 1.00 31.99 150 HIS E CA 1
ATOM 9257 C C . HIS E 1 152 ? 26.081 -14.663 41.768 1.00 34.97 150 HIS E C 1
ATOM 9258 O O . HIS E 1 152 ? 25.757 -15.847 41.797 1.00 34.92 150 HIS E O 1
ATOM 9265 N N . THR E 1 153 ? 25.179 -13.677 41.853 1.00 32.10 151 THR E N 1
ATOM 9266 C CA . THR E 1 153 ? 23.740 -13.928 41.991 1.00 31.61 151 THR E CA 1
ATOM 9267 C C . THR E 1 153 ? 22.979 -14.062 40.656 1.00 35.66 151 THR E C 1
ATOM 9268 O O . THR E 1 153 ? 23.543 -13.807 39.586 1.00 33.06 151 THR E O 1
ATOM 9272 N N . CYS E 1 154 ? 21.672 -14.429 40.755 1.00 33.55 152 CYS E N 1
ATOM 9273 C CA . CYS E 1 154 ? 20.711 -14.525 39.649 1.00 34.22 152 CYS E CA 1
ATOM 9274 C C . CYS E 1 154 ? 20.605 -13.165 38.954 1.00 34.52 152 CYS E C 1
ATOM 9275 O O . CYS E 1 154 ? 20.585 -13.106 37.729 1.00 32.95 152 CYS E O 1
ATOM 9278 N N . LEU E 1 155 ? 20.517 -12.083 39.742 1.00 29.99 153 LEU E N 1
ATOM 9279 C CA . LEU E 1 155 ? 20.443 -10.723 39.199 1.00 29.65 153 LEU E CA 1
ATOM 9280 C C . LEU E 1 155 ? 21.738 -10.364 38.471 1.00 32.67 153 LEU E C 1
ATOM 9281 O O . LEU E 1 155 ? 21.693 -9.852 37.345 1.00 32.67 153 LEU E O 1
ATOM 9286 N N . MET E 1 156 ? 22.885 -10.666 39.095 1.00 28.26 154 MET E N 1
ATOM 9287 C CA . MET E 1 156 ? 24.189 -10.382 38.501 1.00 27.65 154 MET E CA 1
ATOM 9288 C C . MET E 1 156 ? 24.348 -11.071 37.148 1.00 30.97 154 MET E C 1
ATOM 9289 O O . MET E 1 156 ? 24.758 -10.426 36.184 1.00 31.41 154 MET E O 1
ATOM 9294 N N . ILE E 1 157 ? 24.023 -12.371 37.063 1.00 27.86 155 ILE E N 1
ATOM 9295 C CA . ILE E 1 157 ? 24.168 -13.105 35.806 1.00 27.62 155 ILE E CA 1
ATOM 9296 C C . ILE E 1 157 ? 23.128 -12.629 34.749 1.00 31.64 155 ILE E C 1
ATOM 9297 O O . ILE E 1 157 ? 23.443 -12.629 33.561 1.00 30.85 155 ILE E O 1
ATOM 9302 N N . SER E 1 158 ? 21.926 -12.198 35.168 1.00 31.19 156 SER E N 1
ATOM 9303 C CA . SER E 1 158 ? 20.912 -11.673 34.247 1.00 31.59 156 SER E CA 1
ATOM 9304 C C . SER E 1 158 ? 21.395 -10.369 33.610 1.00 35.76 156 SER E C 1
ATOM 9305 O O . SER E 1 158 ? 21.179 -10.165 32.414 1.00 36.77 156 SER E O 1
ATOM 9308 N N . CYS E 1 159 ? 22.065 -9.504 34.398 1.00 31.67 157 CYS E N 1
ATOM 9309 C CA . CYS E 1 159 ? 22.623 -8.233 33.906 1.00 32.46 157 CYS E CA 1
ATOM 9310 C C . CYS E 1 159 ? 23.794 -8.487 32.981 1.00 36.33 157 CYS E C 1
ATOM 9311 O O . CYS E 1 159 ? 23.844 -7.893 31.906 1.00 36.91 157 CYS E O 1
ATOM 9314 N N . TYR E 1 160 ? 24.686 -9.441 33.357 1.00 32.24 158 TYR E N 1
ATOM 9315 C CA . TYR E 1 160 ? 25.862 -9.810 32.565 1.00 32.33 158 TYR E CA 1
ATOM 9316 C C . TYR E 1 160 ? 25.476 -10.351 31.193 1.00 35.79 158 TYR E C 1
ATOM 9317 O O . TYR E 1 160 ? 26.176 -10.100 30.212 1.00 34.15 158 TYR E O 1
ATOM 9326 N N . LYS E 1 161 ? 24.342 -11.052 31.125 1.00 32.26 159 LYS E N 1
ATOM 9327 C CA . LYS E 1 161 ? 23.877 -11.658 29.887 1.00 32.70 159 LYS E CA 1
ATOM 9328 C C . LYS E 1 161 ? 22.899 -10.750 29.112 1.00 39.45 159 LYS E C 1
ATOM 9329 O O . LYS E 1 161 ? 22.501 -11.106 28.004 1.00 39.55 159 LYS E O 1
ATOM 9335 N N . GLY E 1 162 ? 22.600 -9.563 29.656 1.00 37.52 160 GLY E N 1
ATOM 9336 C CA . GLY E 1 162 ? 21.735 -8.574 29.020 1.00 36.95 160 GLY E CA 1
ATOM 9337 C C . GLY E 1 162 ? 20.272 -8.964 28.941 1.00 41.21 160 GLY E C 1
ATOM 9338 O O . GLY E 1 162 ? 19.562 -8.502 28.041 1.00 42.13 160 GLY E O 1
ATOM 9339 N N . HIS E 1 163 ? 19.797 -9.785 29.896 1.00 35.24 161 HIS E N 1
ATOM 9340 C CA . HIS E 1 163 ? 18.393 -10.227 29.934 1.00 33.59 161 HIS E CA 1
ATOM 9341 C C . HIS E 1 163 ? 17.546 -9.198 30.678 1.00 38.51 161 HIS E C 1
ATOM 9342 O O . HIS E 1 163 ? 17.328 -9.315 31.891 1.00 37.47 161 HIS E O 1
ATOM 9349 N N . LYS E 1 164 ? 17.100 -8.158 29.943 1.00 37.48 162 LYS E N 1
ATOM 9350 C CA . LYS E 1 164 ? 16.340 -7.029 30.467 1.00 38.05 162 LYS E CA 1
ATOM 9351 C C . LYS E 1 164 ? 15.051 -7.484 31.166 1.00 43.16 162 LYS E C 1
ATOM 9352 O O . LYS E 1 164 ? 14.848 -7.121 32.321 1.00 42.87 162 LYS E O 1
ATOM 9358 N N . GLU E 1 165 ? 14.223 -8.316 30.505 1.00 41.06 163 GLU E N 1
ATOM 9359 C CA . GLU E 1 165 ? 12.959 -8.797 31.086 1.00 41.30 163 GLU E CA 1
ATOM 9360 C C . GLU E 1 165 ? 13.197 -9.580 32.393 1.00 40.12 163 GLU E C 1
ATOM 9361 O O . GLU E 1 165 ? 12.532 -9.284 33.387 1.00 37.26 163 GLU E O 1
ATOM 9367 N N . ILE E 1 166 ? 14.205 -10.483 32.429 1.00 36.22 164 ILE E N 1
ATOM 9368 C CA . ILE E 1 166 ? 14.516 -11.253 33.639 1.00 35.61 164 ILE E CA 1
ATOM 9369 C C . ILE E 1 166 ? 15.012 -10.314 34.765 1.00 39.53 164 ILE E C 1
ATOM 9370 O O . ILE E 1 166 ? 14.510 -10.413 35.881 1.00 38.79 164 ILE E O 1
ATOM 9375 N N . ALA E 1 167 ? 15.954 -9.398 34.474 1.00 38.06 165 ALA E N 1
ATOM 9376 C CA . ALA E 1 167 ? 16.475 -8.465 35.484 1.00 38.39 165 ALA E CA 1
ATOM 9377 C C . ALA E 1 167 ? 15.326 -7.638 36.071 1.00 43.84 165 ALA E C 1
ATOM 9378 O O . ALA E 1 167 ? 15.250 -7.496 37.290 1.00 43.31 165 ALA E O 1
ATOM 9380 N N . GLN E 1 168 ? 14.397 -7.182 35.207 1.00 41.46 166 GLN E N 1
ATOM 9381 C CA . GLN E 1 168 ? 13.210 -6.392 35.548 1.00 41.97 166 GLN E CA 1
ATOM 9382 C C . GLN E 1 168 ? 12.322 -7.164 36.537 1.00 45.69 166 GLN E C 1
ATOM 9383 O O . GLN E 1 168 ? 11.964 -6.614 37.576 1.00 45.40 166 GLN E O 1
ATOM 9389 N N . TYR E 1 169 ? 12.028 -8.444 36.229 1.00 41.59 167 TYR E N 1
ATOM 9390 C CA . TYR E 1 169 ? 11.208 -9.344 37.046 1.00 41.66 167 TYR E CA 1
ATOM 9391 C C . TYR E 1 169 ? 11.836 -9.584 38.430 1.00 45.17 167 TYR E C 1
ATOM 9392 O O . TYR E 1 169 ? 11.123 -9.505 39.436 1.00 44.93 167 TYR E O 1
ATOM 9401 N N . LEU E 1 170 ? 13.155 -9.894 38.471 1.00 39.60 168 LEU E N 1
ATOM 9402 C CA . LEU E 1 170 ? 13.897 -10.144 39.714 1.00 38.60 168 LEU E CA 1
ATOM 9403 C C . LEU E 1 170 ? 13.854 -8.915 40.613 1.00 42.27 168 LEU E C 1
ATOM 9404 O O . LEU E 1 170 ? 13.607 -9.062 41.812 1.00 41.29 168 LEU E O 1
ATOM 9409 N N . LEU E 1 171 ? 14.081 -7.710 40.027 1.00 38.66 169 LEU E N 1
ATOM 9410 C CA . LEU E 1 171 ? 14.053 -6.426 40.731 1.00 38.97 169 LEU E CA 1
ATOM 9411 C C . LEU E 1 171 ? 12.700 -6.203 41.382 1.00 45.13 169 LEU E C 1
ATOM 9412 O O . LEU E 1 171 ? 12.668 -5.868 42.560 1.00 45.90 169 LEU E O 1
ATOM 9417 N N . GLU E 1 172 ? 11.593 -6.450 40.647 1.00 43.75 170 GLU E N 1
ATOM 9418 C CA . GLU E 1 172 ? 10.212 -6.320 41.158 1.00 44.82 170 GLU E CA 1
ATOM 9419 C C . GLU E 1 172 ? 9.927 -7.305 42.291 1.00 49.80 170 GLU E C 1
ATOM 9420 O O . GLU E 1 172 ? 9.162 -6.981 43.197 1.00 50.60 170 GLU E O 1
ATOM 9426 N N . LYS E 1 173 ? 10.560 -8.488 42.251 1.00 46.40 171 LYS E N 1
ATOM 9427 C CA . LYS E 1 173 ? 10.382 -9.527 43.257 1.00 45.91 171 LYS E CA 1
ATOM 9428 C C . LYS E 1 173 ? 11.294 -9.333 44.492 1.00 49.67 171 LYS E C 1
ATOM 9429 O O . LYS E 1 173 ? 11.246 -10.140 45.422 1.00 49.41 171 LYS E O 1
ATOM 9435 N N . GLY E 1 174 ? 12.035 -8.232 44.531 1.00 47.31 172 GLY E N 1
ATOM 9436 C CA . GLY E 1 174 ? 12.851 -7.872 45.685 1.00 46.37 172 GLY E CA 1
ATOM 9437 C C . GLY E 1 174 ? 14.296 -8.316 45.688 1.00 47.51 172 GLY E C 1
ATOM 9438 O O . GLY E 1 174 ? 14.903 -8.369 46.763 1.00 46.93 172 GLY E O 1
ATOM 9439 N N . ALA E 1 175 ? 14.882 -8.587 44.499 1.00 42.28 173 ALA E N 1
ATOM 9440 C CA . ALA E 1 175 ? 16.301 -8.966 44.385 1.00 41.59 173 ALA E CA 1
ATOM 9441 C C . ALA E 1 175 ? 17.187 -7.879 45.010 1.00 43.73 173 ALA E C 1
ATOM 9442 O O . ALA E 1 175 ? 16.901 -6.691 44.857 1.00 41.46 173 ALA E O 1
ATOM 9444 N N . ASP E 1 176 ? 18.219 -8.283 45.764 1.00 40.17 174 ASP E N 1
ATOM 9445 C CA . ASP E 1 176 ? 19.108 -7.323 46.420 1.00 39.95 174 ASP E CA 1
ATOM 9446 C C . ASP E 1 176 ? 20.075 -6.767 45.373 1.00 41.19 174 ASP E C 1
ATOM 9447 O O . ASP E 1 176 ? 20.956 -7.484 44.910 1.00 40.19 174 ASP E O 1
ATOM 9452 N N . VAL E 1 177 ? 19.911 -5.489 45.014 1.00 37.27 175 VAL E N 1
ATOM 9453 C CA . VAL E 1 177 ? 20.726 -4.808 44.002 1.00 35.87 175 VAL E CA 1
ATOM 9454 C C . VAL E 1 177 ? 22.182 -4.563 44.458 1.00 37.74 175 VAL E C 1
ATOM 9455 O O . VAL E 1 177 ? 23.065 -4.423 43.604 1.00 36.99 175 VAL E O 1
ATOM 9459 N N . ASN E 1 178 ? 22.406 -4.437 45.778 1.00 33.43 176 ASN E N 1
ATOM 9460 C CA . ASN E 1 178 ? 23.695 -4.054 46.345 1.00 34.26 176 ASN E CA 1
ATOM 9461 C C . ASN E 1 178 ? 24.508 -5.234 46.883 1.00 40.13 176 ASN E C 1
ATOM 9462 O O . ASN E 1 178 ? 25.542 -5.018 47.513 1.00 41.91 176 ASN E O 1
ATOM 9467 N N . ARG E 1 179 ? 24.106 -6.456 46.559 1.00 36.49 177 ARG E N 1
ATOM 9468 C CA . ARG E 1 179 ? 24.860 -7.667 46.907 1.00 36.61 177 ARG E CA 1
ATOM 9469 C C . ARG E 1 179 ? 26.218 -7.614 46.167 1.00 38.09 177 ARG E C 1
ATOM 9470 O O . ARG E 1 179 ? 26.279 -7.137 45.028 1.00 36.69 177 ARG E O 1
ATOM 9478 N N . LYS E 1 180 ? 27.300 -8.003 46.852 1.00 34.44 178 LYS E N 1
ATOM 9479 C CA . LYS E 1 180 ? 28.655 -8.040 46.286 1.00 34.10 178 LYS E CA 1
ATOM 9480 C C . LYS E 1 180 ? 29.113 -9.488 46.254 1.00 38.02 178 LYS E C 1
ATOM 9481 O O . LYS E 1 180 ? 28.926 -10.215 47.237 1.00 36.51 178 LYS E O 1
ATOM 9487 N N . SER E 1 181 ? 29.734 -9.901 45.134 1.00 32.71 179 SER E N 1
ATOM 9488 C CA . SER E 1 181 ? 30.262 -11.248 44.981 1.00 31.60 179 SER E CA 1
ATOM 9489 C C . SER E 1 181 ? 31.534 -11.388 45.852 1.00 34.63 179 SER E C 1
ATOM 9490 O O . SER E 1 181 ? 31.935 -10.428 46.515 1.00 34.51 179 SER E O 1
ATOM 9493 N N . VAL E 1 182 ? 32.177 -12.562 45.824 1.00 31.37 180 VAL E N 1
ATOM 9494 C CA . VAL E 1 182 ? 33.406 -12.837 46.581 1.00 31.80 180 VAL E CA 1
ATOM 9495 C C . VAL E 1 182 ? 34.516 -11.785 46.191 1.00 36.75 180 VAL E C 1
ATOM 9496 O O . VAL E 1 182 ? 35.196 -11.241 47.069 1.00 36.95 180 VAL E O 1
ATOM 9500 N N . LYS E 1 183 ? 34.593 -11.434 44.900 1.00 33.45 181 LYS E N 1
ATOM 9501 C CA . LYS E 1 183 ? 35.560 -10.481 44.347 1.00 33.78 181 LYS E CA 1
ATOM 9502 C C . LYS E 1 183 ? 35.031 -9.026 44.332 1.00 37.79 181 LYS E C 1
ATOM 9503 O O . LYS E 1 183 ? 35.652 -8.171 43.703 1.00 36.69 181 LYS E O 1
ATOM 9507 N N . GLY E 1 184 ? 33.903 -8.757 45.004 1.00 34.84 182 GLY E N 1
ATOM 9508 C CA . GLY E 1 184 ? 33.344 -7.406 45.086 1.00 33.95 182 GLY E CA 1
ATOM 9509 C C . GLY E 1 184 ? 32.511 -6.966 43.899 1.00 36.97 182 GLY E C 1
ATOM 9510 O O . GLY E 1 184 ? 32.145 -5.785 43.795 1.00 35.20 182 GLY E O 1
ATOM 9511 N N . ASN E 1 185 ? 32.200 -7.903 42.986 1.00 32.93 183 ASN E N 1
ATOM 9512 C CA . ASN E 1 185 ? 31.370 -7.584 41.823 1.00 31.23 183 ASN E CA 1
ATOM 9513 C C . ASN E 1 185 ? 29.929 -7.291 42.237 1.00 33.17 183 ASN E C 1
ATOM 9514 O O . ASN E 1 185 ? 29.372 -7.992 43.080 1.00 32.23 183 ASN E O 1
ATOM 9519 N N . THR E 1 186 ? 29.317 -6.266 41.615 1.00 30.26 184 THR E N 1
ATOM 9520 C CA . THR E 1 186 ? 27.906 -5.911 41.831 1.00 28.74 184 THR E CA 1
ATOM 9521 C C . THR E 1 186 ? 27.197 -6.015 40.480 1.00 32.65 184 THR E C 1
ATOM 9522 O O . THR E 1 186 ? 27.870 -6.039 39.447 1.00 31.08 184 THR E O 1
ATOM 9526 N N . ALA E 1 187 ? 25.846 -6.059 40.476 1.00 30.69 185 ALA E N 1
ATOM 9527 C CA . ALA E 1 187 ? 25.057 -6.134 39.237 1.00 31.12 185 ALA E CA 1
ATOM 9528 C C . ALA E 1 187 ? 25.326 -4.947 38.295 1.00 33.19 185 ALA E C 1
ATOM 9529 O O . ALA E 1 187 ? 25.273 -5.119 37.079 1.00 31.71 185 ALA E O 1
ATOM 9531 N N . LEU E 1 188 ? 25.689 -3.773 38.847 1.00 30.83 186 LEU E N 1
ATOM 9532 C CA . LEU E 1 188 ? 26.058 -2.603 38.052 1.00 29.76 186 LEU E CA 1
ATOM 9533 C C . LEU E 1 188 ? 27.306 -2.883 37.209 1.00 32.52 186 LEU E C 1
ATOM 9534 O O . LEU E 1 188 ? 27.364 -2.424 36.067 1.00 32.34 186 LEU E O 1
ATOM 9539 N N . HIS E 1 189 ? 28.292 -3.632 37.757 1.00 29.07 187 HIS E N 1
ATOM 9540 C CA . HIS E 1 189 ? 29.518 -4.001 37.032 1.00 28.77 187 HIS E CA 1
ATOM 9541 C C . HIS E 1 189 ? 29.171 -4.953 35.884 1.00 31.79 187 HIS E C 1
ATOM 9542 O O . HIS E 1 189 ? 29.740 -4.823 34.805 1.00 30.60 187 HIS E O 1
ATOM 9549 N N . ASP E 1 190 ? 28.220 -5.894 36.112 1.00 30.04 188 ASP E N 1
ATOM 9550 C CA . ASP E 1 190 ? 27.757 -6.844 35.084 1.00 29.44 188 ASP E CA 1
ATOM 9551 C C . ASP E 1 190 ? 27.140 -6.099 33.888 1.00 33.68 188 ASP E C 1
ATOM 9552 O O . ASP E 1 190 ? 27.406 -6.453 32.738 1.00 32.80 188 ASP E O 1
ATOM 9557 N N . CYS E 1 191 ? 26.370 -5.030 34.166 1.00 30.98 189 CYS E N 1
ATOM 9558 C CA . CYS E 1 191 ? 25.765 -4.170 33.141 1.00 32.53 189 CYS E CA 1
ATOM 9559 C C . CYS E 1 191 ? 26.878 -3.472 32.342 1.00 35.01 189 CYS E C 1
ATOM 9560 O O . CYS E 1 191 ? 26.847 -3.463 31.117 1.00 34.07 189 CYS E O 1
ATOM 9563 N N . ALA E 1 192 ? 27.856 -2.899 33.048 1.00 32.48 190 ALA E N 1
ATOM 9564 C CA . ALA E 1 192 ? 28.967 -2.163 32.445 1.00 32.26 190 ALA E CA 1
ATOM 9565 C C . ALA E 1 192 ? 29.769 -3.042 31.472 1.00 37.90 190 ALA E C 1
ATOM 9566 O O . ALA E 1 192 ? 30.064 -2.611 30.354 1.00 37.60 190 ALA E O 1
ATOM 9568 N N . GLU E 1 193 ? 30.051 -4.293 31.874 1.00 34.09 191 GLU E N 1
ATOM 9569 C CA . GLU E 1 193 ? 30.810 -5.241 31.056 1.00 35.26 191 GLU E CA 1
ATOM 9570 C C . GLU E 1 193 ? 30.020 -5.770 29.851 1.00 40.26 191 GLU E C 1
ATOM 9571 O O . GLU E 1 193 ? 30.630 -6.190 28.864 1.00 41.29 191 GLU E O 1
ATOM 9577 N N . SER E 1 194 ? 28.681 -5.771 29.929 1.00 35.83 192 SER E N 1
ATOM 9578 C CA . SER E 1 194 ? 27.843 -6.255 28.820 1.00 35.21 192 SER E CA 1
ATOM 9579 C C . SER E 1 194 ? 27.283 -5.105 27.984 1.00 38.19 192 SER E C 1
ATOM 9580 O O . SER E 1 194 ? 26.603 -5.349 26.985 1.00 37.51 192 SER E O 1
ATOM 9583 N N . GLY E 1 195 ? 27.539 -3.872 28.428 1.00 34.38 193 GLY E N 1
ATOM 9584 C CA . GLY E 1 195 ? 27.051 -2.654 27.795 1.00 34.58 193 GLY E CA 1
ATOM 9585 C C . GLY E 1 195 ? 25.542 -2.519 27.865 1.00 41.07 193 GLY E C 1
ATOM 9586 O O . GLY E 1 195 ? 24.933 -1.886 26.991 1.00 41.36 193 GLY E O 1
ATOM 9587 N N . SER E 1 196 ? 24.933 -3.110 28.915 1.00 36.70 194 SER E N 1
ATOM 9588 C CA . SER E 1 196 ? 23.484 -3.106 29.142 1.00 36.36 194 SER E CA 1
ATOM 9589 C C . SER E 1 196 ? 23.078 -1.801 29.831 1.00 40.26 194 SER E C 1
ATOM 9590 O O . SER E 1 196 ? 22.877 -1.765 31.048 1.00 39.59 194 SER E O 1
ATOM 9593 N N . LEU E 1 197 ? 23.005 -0.719 29.045 1.00 37.31 195 LEU E N 1
ATOM 9594 C CA . LEU E 1 197 ? 22.677 0.626 29.515 1.00 36.91 195 LEU E CA 1
ATOM 9595 C C . LEU E 1 197 ? 21.241 0.723 30.106 1.00 43.03 195 LEU E C 1
ATOM 9596 O O . LEU E 1 197 ? 21.058 1.366 31.145 1.00 41.52 195 LEU E O 1
ATOM 9601 N N . ASP E 1 198 ? 20.248 0.074 29.457 1.00 40.98 196 ASP E N 1
ATOM 9602 C CA . ASP E 1 198 ? 18.852 0.010 29.916 1.00 40.95 196 ASP E CA 1
ATOM 9603 C C . ASP E 1 198 ? 18.734 -0.683 31.285 1.00 41.02 196 ASP E C 1
ATOM 9604 O O . ASP E 1 198 ? 18.030 -0.183 32.163 1.00 39.84 196 ASP E O 1
ATOM 9609 N N . ILE E 1 199 ? 19.449 -1.802 31.482 1.00 36.29 197 ILE E N 1
ATOM 9610 C CA . ILE E 1 199 ? 19.439 -2.510 32.769 1.00 34.64 197 ILE E CA 1
ATOM 9611 C C . ILE E 1 199 ? 20.159 -1.654 33.844 1.00 37.50 197 ILE E C 1
ATOM 9612 O O . ILE E 1 199 ? 19.657 -1.546 34.961 1.00 36.91 197 ILE E O 1
ATOM 9617 N N . MET E 1 200 ? 21.285 -1.004 33.499 1.00 34.03 198 MET E N 1
ATOM 9618 C CA . MET E 1 200 ? 21.988 -0.129 34.463 1.00 33.55 198 MET E CA 1
ATOM 9619 C C . MET E 1 200 ? 21.043 0.956 35.012 1.00 37.28 198 MET E C 1
ATOM 9620 O O . MET E 1 200 ? 20.993 1.167 36.222 1.00 36.42 198 MET E O 1
ATOM 9625 N N . LYS E 1 201 ? 20.277 1.603 34.129 1.00 36.60 199 LYS E N 1
ATOM 9626 C CA . LYS E 1 201 ? 19.319 2.649 34.512 1.00 37.94 199 LYS E CA 1
ATOM 9627 C C . LYS E 1 201 ? 18.257 2.090 35.479 1.00 43.63 199 LYS E C 1
ATOM 9628 O O . LYS E 1 201 ? 17.888 2.754 36.454 1.00 43.60 199 LYS E O 1
ATOM 9634 N N . MET E 1 202 ? 17.811 0.851 35.226 1.00 42.13 200 MET E N 1
ATOM 9635 C CA . MET E 1 202 ? 16.848 0.132 36.053 1.00 43.17 200 MET E CA 1
ATOM 9636 C C . MET E 1 202 ? 17.432 -0.092 37.450 1.00 45.30 200 MET E C 1
ATOM 9637 O O . MET E 1 202 ? 16.754 0.178 38.433 1.00 46.09 200 MET E O 1
ATOM 9642 N N . LEU E 1 203 ? 18.680 -0.595 37.538 1.00 40.18 201 LEU E N 1
ATOM 9643 C CA . LEU E 1 203 ? 19.345 -0.851 38.817 1.00 39.05 201 LEU E CA 1
ATOM 9644 C C . LEU E 1 203 ? 19.441 0.440 39.632 1.00 43.96 201 LEU E C 1
ATOM 9645 O O . LEU E 1 203 ? 19.067 0.432 40.810 1.00 44.14 201 LEU E O 1
ATOM 9650 N N . LEU E 1 204 ? 19.885 1.551 38.988 1.00 39.55 202 LEU E N 1
ATOM 9651 C CA . LEU E 1 204 ? 19.983 2.870 39.626 1.00 40.64 202 LEU E CA 1
ATOM 9652 C C . LEU E 1 204 ? 18.625 3.356 40.133 1.00 48.30 202 LEU E C 1
ATOM 9653 O O . LEU E 1 204 ? 18.564 3.973 41.191 1.00 49.03 202 LEU E O 1
ATOM 9658 N N . MET E 1 205 ? 17.543 3.055 39.397 1.00 47.90 203 MET E N 1
ATOM 9659 C CA . MET E 1 205 ? 16.160 3.387 39.767 1.00 49.70 203 MET E CA 1
ATOM 9660 C C . MET E 1 205 ? 15.788 2.601 41.056 1.00 52.17 203 MET E C 1
ATOM 9661 O O . MET E 1 205 ? 15.065 3.128 41.904 1.00 51.11 203 MET E O 1
ATOM 9666 N N . TYR E 1 206 ? 16.331 1.362 41.215 1.00 47.22 204 TYR E N 1
ATOM 9667 C CA . TYR E 1 206 ? 16.097 0.504 42.382 1.00 46.70 204 TYR E CA 1
ATOM 9668 C C . TYR E 1 206 ? 17.175 0.720 43.502 1.00 51.55 204 TYR E C 1
ATOM 9669 O O . TYR E 1 206 ? 17.319 -0.118 44.397 1.00 50.03 204 TYR E O 1
ATOM 9678 N N . CYS E 1 207 ? 17.872 1.877 43.467 1.00 50.18 205 CYS E N 1
ATOM 9679 C CA . CYS E 1 207 ? 18.828 2.405 44.455 1.00 51.99 205 CYS E CA 1
ATOM 9680 C C . CYS E 1 207 ? 20.175 1.634 44.502 1.00 50.76 205 CYS E C 1
ATOM 9681 O O . CYS E 1 207 ? 20.845 1.649 45.550 1.00 50.44 205 CYS E O 1
ATOM 9684 N N . ALA E 1 208 ? 20.621 1.065 43.365 1.00 42.97 206 ALA E N 1
ATOM 9685 C CA . ALA E 1 208 ? 21.933 0.395 43.293 1.00 41.11 206 ALA E CA 1
ATOM 9686 C C . ALA E 1 208 ? 23.043 1.464 43.385 1.00 42.47 206 ALA E C 1
ATOM 9687 O O . ALA E 1 208 ? 22.928 2.519 42.752 1.00 41.29 206 ALA E O 1
ATOM 9689 N N . LYS E 1 209 ? 24.090 1.209 44.209 1.00 37.92 207 LYS E N 1
ATOM 9690 C CA . LYS E 1 209 ? 25.191 2.160 44.427 1.00 37.02 207 LYS E CA 1
ATOM 9691 C C . LYS E 1 209 ? 26.453 1.793 43.648 1.00 40.56 207 LYS E C 1
ATOM 9692 O O . LYS E 1 209 ? 26.782 0.612 43.516 1.00 38.11 207 LYS E O 1
ATOM 9698 N N . MET E 1 210 ? 27.165 2.812 43.148 1.00 39.12 208 MET E N 1
ATOM 9699 C CA . MET E 1 210 ? 28.424 2.638 42.410 1.00 39.64 208 MET E CA 1
ATOM 9700 C C . MET E 1 210 ? 29.499 2.312 43.431 1.00 41.99 208 MET E C 1
ATOM 9701 O O . MET E 1 210 ? 29.659 3.047 44.406 1.00 40.96 208 MET E O 1
ATOM 9706 N N . GLU E 1 211 ? 30.160 1.159 43.262 1.00 38.11 209 GLU E N 1
ATOM 9707 C CA . GLU E 1 211 ? 31.157 0.653 44.206 1.00 37.71 209 GLU E CA 1
ATOM 9708 C C . GLU E 1 211 ? 32.365 0.081 43.497 1.00 39.98 209 GLU E C 1
ATOM 9709 O O . GLU E 1 211 ? 32.270 -0.330 42.344 1.00 38.88 209 GLU E O 1
ATOM 9715 N N . LYS E 1 212 ? 33.504 0.055 44.193 1.00 37.56 210 LYS E N 1
ATOM 9716 C CA . LYS E 1 212 ? 34.732 -0.528 43.683 1.00 37.41 210 LYS E CA 1
ATOM 9717 C C . LYS E 1 212 ? 34.682 -2.015 44.003 1.00 42.29 210 LYS E C 1
ATOM 9718 O O . LYS E 1 212 ? 34.265 -2.396 45.111 1.00 42.25 210 LYS E O 1
ATOM 9722 N N . ASP E 1 213 ? 35.145 -2.853 43.064 1.00 38.48 211 ASP E N 1
ATOM 9723 C CA . ASP E 1 213 ? 35.227 -4.292 43.287 1.00 38.51 211 ASP E CA 1
ATOM 9724 C C . ASP E 1 213 ? 36.642 -4.563 43.853 1.00 45.80 211 ASP E C 1
ATOM 9725 O O . ASP E 1 213 ? 37.396 -3.618 44.046 1.00 44.75 211 ASP E O 1
ATOM 9730 N N . GLY E 1 214 ? 36.987 -5.819 44.086 1.00 45.40 212 GLY E N 1
ATOM 9731 C CA . GLY E 1 214 ? 38.291 -6.219 44.607 1.00 47.04 212 GLY E CA 1
ATOM 9732 C C . GLY E 1 214 ? 39.460 -5.806 43.735 1.00 54.67 212 GLY E C 1
ATOM 9733 O O . GLY E 1 214 ? 40.546 -5.531 44.253 1.00 55.38 212 GLY E O 1
ATOM 9734 N N . TYR E 1 215 ? 39.229 -5.708 42.403 1.00 52.41 213 TYR E N 1
ATOM 9735 C CA . TYR E 1 215 ? 40.238 -5.292 41.423 1.00 52.72 213 TYR E CA 1
ATOM 9736 C C . TYR E 1 215 ? 40.356 -3.751 41.314 1.00 53.48 213 TYR E C 1
ATOM 9737 O O . TYR E 1 215 ? 41.102 -3.254 40.469 1.00 54.58 213 TYR E O 1
ATOM 9746 N N . GLY E 1 216 ? 39.636 -3.024 42.172 1.00 47.16 214 GLY E N 1
ATOM 9747 C CA . GLY E 1 216 ? 39.600 -1.562 42.198 1.00 45.44 214 GLY E CA 1
ATOM 9748 C C . GLY E 1 216 ? 38.730 -0.946 41.115 1.00 46.21 214 GLY E C 1
ATOM 9749 O O . GLY E 1 216 ? 38.721 0.269 40.932 1.00 47.82 214 GLY E O 1
ATOM 9750 N N . MET E 1 217 ? 37.966 -1.768 40.405 1.00 39.25 215 MET E N 1
ATOM 9751 C CA . MET E 1 217 ? 37.128 -1.311 39.312 1.00 37.47 215 MET E CA 1
ATOM 9752 C C . MET E 1 217 ? 35.750 -0.886 39.775 1.00 40.10 215 MET E C 1
ATOM 9753 O O . MET E 1 217 ? 35.088 -1.611 40.521 1.00 40.08 215 MET E O 1
ATOM 9758 N N . THR E 1 218 ? 35.307 0.285 39.317 1.00 35.88 216 THR E N 1
ATOM 9759 C CA . THR E 1 218 ? 33.939 0.762 39.531 1.00 34.55 216 THR E CA 1
ATOM 9760 C C . THR E 1 218 ? 33.221 0.427 38.225 1.00 36.49 216 THR E C 1
ATOM 9761 O O . THR E 1 218 ? 33.914 0.150 37.240 1.00 34.36 216 THR E O 1
ATOM 9765 N N . PRO E 1 219 ? 31.870 0.516 38.132 1.00 33.43 217 PRO E N 1
ATOM 9766 C CA . PRO E 1 219 ? 31.218 0.218 36.843 1.00 34.05 217 PRO E CA 1
ATOM 9767 C C . PRO E 1 219 ? 31.686 1.137 35.706 1.00 35.75 217 PRO E C 1
ATOM 9768 O O . PRO E 1 219 ? 31.768 0.676 34.578 1.00 35.06 217 PRO E O 1
ATOM 9772 N N . LEU E 1 220 ? 32.039 2.399 35.993 1.00 33.34 218 LEU E N 1
ATOM 9773 C CA . LEU E 1 220 ? 32.559 3.292 34.953 1.00 32.99 218 LEU E CA 1
ATOM 9774 C C . LEU E 1 220 ? 33.832 2.709 34.319 1.00 37.23 218 LEU E C 1
ATOM 9775 O O . LEU E 1 220 ? 33.910 2.601 33.092 1.00 36.19 218 LEU E O 1
ATOM 9780 N N . LEU E 1 221 ? 34.807 2.320 35.161 1.00 33.84 219 LEU E N 1
ATOM 9781 C CA . LEU E 1 221 ? 36.075 1.749 34.709 1.00 32.66 219 LEU E CA 1
ATOM 9782 C C . LEU E 1 221 ? 35.860 0.412 34.004 1.00 36.79 219 LEU E C 1
ATOM 9783 O O . LEU E 1 221 ? 36.463 0.175 32.965 1.00 37.97 219 LEU E O 1
ATOM 9788 N N . SER E 1 222 ? 34.994 -0.448 34.538 1.00 33.41 220 SER E N 1
ATOM 9789 C CA . SER E 1 222 ? 34.692 -1.743 33.913 1.00 32.04 220 SER E CA 1
ATOM 9790 C C . SER E 1 222 ? 34.153 -1.532 32.489 1.00 36.22 220 SER E C 1
ATOM 9791 O O . SER E 1 222 ? 34.505 -2.291 31.587 1.00 36.48 220 SER E O 1
ATOM 9794 N N . ALA E 1 223 ? 33.341 -0.474 32.288 1.00 31.41 221 ALA E N 1
ATOM 9795 C CA . ALA E 1 223 ? 32.787 -0.122 30.977 1.00 32.05 221 ALA E CA 1
ATOM 9796 C C . ALA E 1 223 ? 33.886 0.386 30.034 1.00 36.95 221 ALA E C 1
ATOM 9797 O O . ALA E 1 223 ? 33.874 0.050 28.854 1.00 37.17 221 ALA E O 1
ATOM 9799 N N . SER E 1 224 ? 34.833 1.184 30.562 1.00 34.19 222 SER E N 1
ATOM 9800 C CA . SER E 1 224 ? 35.943 1.758 29.798 1.00 35.92 222 SER E CA 1
ATOM 9801 C C . SER E 1 224 ? 36.883 0.682 29.228 1.00 41.74 222 SER E C 1
ATOM 9802 O O . SER E 1 224 ? 37.237 0.728 28.057 1.00 42.31 222 SER E O 1
ATOM 9805 N N . VAL E 1 225 ? 37.265 -0.288 30.043 1.00 39.55 223 VAL E N 1
ATOM 9806 C CA . VAL E 1 225 ? 38.206 -1.329 29.620 1.00 40.36 223 VAL E CA 1
ATOM 9807 C C . VAL E 1 225 ? 37.551 -2.341 28.638 1.00 45.45 223 VAL E C 1
ATOM 9808 O O . VAL E 1 225 ? 38.271 -2.956 27.855 1.00 47.41 223 VAL E O 1
ATOM 9812 N N . THR E 1 226 ? 36.213 -2.495 28.666 1.00 40.81 224 THR E N 1
ATOM 9813 C CA . THR E 1 226 ? 35.491 -3.418 27.778 1.00 39.84 224 THR E CA 1
ATOM 9814 C C . THR E 1 226 ? 34.925 -2.713 26.521 1.00 43.18 224 THR E C 1
ATOM 9815 O O . THR E 1 226 ? 34.185 -3.340 25.765 1.00 41.50 224 THR E O 1
ATOM 9819 N N . GLY E 1 227 ? 35.268 -1.433 26.326 1.00 40.67 225 GLY E N 1
ATOM 9820 C CA . GLY E 1 227 ? 34.847 -0.619 25.187 1.00 40.52 225 GLY E CA 1
ATOM 9821 C C . GLY E 1 227 ? 33.367 -0.295 25.065 1.00 46.52 225 GLY E C 1
ATOM 9822 O O . GLY E 1 227 ? 32.895 -0.009 23.956 1.00 47.60 225 GLY E O 1
ATOM 9823 N N . HIS E 1 228 ? 32.620 -0.303 26.195 1.00 41.06 226 HIS E N 1
ATOM 9824 C CA . HIS E 1 228 ? 31.196 0.022 26.197 1.00 39.59 226 HIS E CA 1
ATOM 9825 C C . HIS E 1 228 ? 31.027 1.512 26.438 1.00 44.90 226 HIS E C 1
ATOM 9826 O O . HIS E 1 228 ? 30.667 1.944 27.540 1.00 44.38 226 HIS E O 1
ATOM 9833 N N . THR E 1 229 ? 31.305 2.302 25.380 1.00 42.66 227 THR E N 1
ATOM 9834 C CA . THR E 1 229 ? 31.312 3.774 25.396 1.00 43.79 227 THR E CA 1
ATOM 9835 C C . THR E 1 229 ? 29.934 4.361 25.724 1.00 45.55 227 THR E C 1
ATOM 9836 O O . THR E 1 229 ? 29.895 5.461 26.273 1.00 44.57 227 THR E O 1
ATOM 9840 N N . ASN E 1 230 ? 28.828 3.621 25.447 1.00 40.63 228 ASN E N 1
ATOM 9841 C CA . ASN E 1 230 ? 27.467 4.059 25.778 1.00 40.18 228 ASN E CA 1
ATOM 9842 C C . ASN E 1 230 ? 27.337 4.251 27.301 1.00 43.69 228 ASN E C 1
ATOM 9843 O O . ASN E 1 230 ? 26.805 5.256 27.742 1.00 44.29 228 ASN E O 1
ATOM 9848 N N . ILE E 1 231 ? 27.905 3.332 28.089 1.00 39.09 229 ILE E N 1
ATOM 9849 C CA . ILE E 1 231 ? 27.858 3.409 29.543 1.00 38.12 229 ILE E CA 1
ATOM 9850 C C . ILE E 1 231 ? 28.883 4.460 30.050 1.00 40.66 229 ILE E C 1
ATOM 9851 O O . ILE E 1 231 ? 28.588 5.160 31.020 1.00 39.54 229 ILE E O 1
ATOM 9856 N N . VAL E 1 232 ? 30.046 4.591 29.384 1.00 36.23 230 VAL E N 1
ATOM 9857 C CA . VAL E 1 232 ? 31.059 5.589 29.756 1.00 36.00 230 VAL E CA 1
ATOM 9858 C C . VAL E 1 232 ? 30.436 6.975 29.620 1.00 41.55 230 VAL E C 1
ATOM 9859 O O . VAL E 1 232 ? 30.479 7.742 30.574 1.00 41.61 230 VAL E O 1
ATOM 9863 N N . ASP E 1 233 ? 29.793 7.249 28.467 1.00 38.98 231 ASP E N 1
ATOM 9864 C CA . ASP E 1 233 ? 29.128 8.512 28.162 1.00 40.04 231 ASP E CA 1
ATOM 9865 C C . ASP E 1 233 ? 28.085 8.853 29.202 1.00 43.79 231 ASP E C 1
ATOM 9866 O O . ASP E 1 233 ? 28.095 9.967 29.724 1.00 42.40 231 ASP E O 1
ATOM 9871 N N . PHE E 1 234 ? 27.227 7.877 29.543 1.00 39.94 232 PHE E N 1
ATOM 9872 C CA . PHE E 1 234 ? 26.159 8.040 30.521 1.00 39.74 232 PHE E CA 1
ATOM 9873 C C . PHE E 1 234 ? 26.705 8.377 31.912 1.00 42.69 232 PHE E C 1
ATOM 9874 O O . PHE E 1 234 ? 26.216 9.309 32.540 1.00 43.20 232 PHE E O 1
ATOM 9882 N N . LEU E 1 235 ? 27.706 7.636 32.383 1.00 39.19 233 LEU E N 1
ATOM 9883 C CA . LEU E 1 235 ? 28.251 7.842 33.723 1.00 39.25 233 LEU E CA 1
ATOM 9884 C C . LEU E 1 235 ? 29.089 9.120 33.823 1.00 46.04 233 LEU E C 1
ATOM 9885 O O . LEU E 1 235 ? 29.012 9.780 34.866 1.00 46.24 233 LEU E O 1
ATOM 9890 N N . THR E 1 236 ? 29.840 9.507 32.756 1.00 42.77 234 THR E N 1
ATOM 9891 C CA . THR E 1 236 ? 30.607 10.765 32.809 1.00 42.35 234 THR E CA 1
ATOM 9892 C C . THR E 1 236 ? 29.640 11.944 32.818 1.00 48.00 234 THR E C 1
ATOM 9893 O O . THR E 1 236 ? 29.850 12.875 33.594 1.00 46.41 234 THR E O 1
ATOM 9897 N N . HIS E 1 237 ? 28.551 11.876 32.017 1.00 48.27 235 HIS E N 1
ATOM 9898 C CA . HIS E 1 237 ? 27.513 12.924 31.973 1.00 50.38 235 HIS E CA 1
ATOM 9899 C C . HIS E 1 237 ? 26.795 13.030 33.332 1.00 56.78 235 HIS E C 1
ATOM 9900 O O . HIS E 1 237 ? 26.511 14.137 33.780 1.00 56.14 235 HIS E O 1
ATOM 9907 N N . HIS E 1 238 ? 26.520 11.870 33.978 1.00 55.73 236 HIS E N 1
ATOM 9908 C CA . HIS E 1 238 ? 25.904 11.729 35.304 1.00 56.78 236 HIS E CA 1
ATOM 9909 C C . HIS E 1 238 ? 26.790 12.416 36.364 1.00 58.24 236 HIS E C 1
ATOM 9910 O O . HIS E 1 238 ? 26.276 13.151 37.208 1.00 58.06 236 HIS E O 1
ATOM 9917 N N . ALA E 1 239 ? 28.119 12.199 36.292 1.00 52.42 237 ALA E N 1
ATOM 9918 C CA . ALA E 1 239 ? 29.101 12.750 37.226 1.00 51.68 237 ALA E CA 1
ATOM 9919 C C . ALA E 1 239 ? 29.344 14.256 37.056 1.00 53.65 237 ALA E C 1
ATOM 9920 O O . ALA E 1 239 ? 29.609 14.939 38.045 1.00 53.47 237 ALA E O 1
ATOM 9922 N N . GLN E 1 240 ? 29.294 14.762 35.814 1.00 48.38 238 GLN E N 1
ATOM 9923 C CA . GLN E 1 240 ? 29.618 16.140 35.500 1.00 47.87 238 GLN E CA 1
ATOM 9924 C C . GLN E 1 240 ? 28.404 17.088 35.389 1.00 50.92 238 GLN E C 1
ATOM 9925 O O . GLN E 1 240 ? 28.626 18.281 35.284 1.00 50.10 238 GLN E O 1
ATOM 9931 N N . THR E 1 241 ? 27.149 16.587 35.448 1.00 47.49 239 THR E N 1
ATOM 9932 C CA . THR E 1 241 ? 25.952 17.425 35.271 1.00 46.64 239 THR E CA 1
ATOM 9933 C C . THR E 1 241 ? 25.833 18.548 36.343 1.00 49.12 239 THR E C 1
ATOM 9934 O O . THR E 1 241 ? 25.504 19.673 35.973 1.00 49.30 239 THR E O 1
ATOM 9938 N N . SER E 1 242 ? 26.156 18.280 37.626 1.00 44.73 240 SER E N 1
ATOM 9939 C CA . SER E 1 242 ? 26.083 19.307 38.683 1.00 43.65 240 SER E CA 1
ATOM 9940 C C . SER E 1 242 ? 27.105 20.461 38.482 1.00 48.51 240 SER E C 1
ATOM 9941 O O . SER E 1 242 ? 26.935 21.528 39.082 1.00 48.29 240 SER E O 1
ATOM 9944 N N . LYS E 1 243 ? 28.128 20.277 37.613 1.00 45.76 241 LYS E N 1
ATOM 9945 C CA . LYS E 1 243 ? 29.158 21.308 37.339 1.00 45.77 241 LYS E CA 1
ATOM 9946 C C . LYS E 1 243 ? 28.637 22.434 36.422 1.00 51.72 241 LYS E C 1
ATOM 9947 O O . LYS E 1 243 ? 29.253 23.505 36.340 1.00 52.48 241 LYS E O 1
ATOM 9953 N N . THR E 1 244 ? 27.483 22.222 35.767 1.00 49.98 242 THR E N 1
ATOM 9954 C CA . THR E 1 244 ? 26.860 23.269 34.939 1.00 50.39 242 THR E CA 1
ATOM 9955 C C . THR E 1 244 ? 26.133 24.300 35.839 1.00 53.74 242 THR E C 1
ATOM 9956 O O . THR E 1 244 ? 25.675 25.323 35.334 1.00 54.24 242 THR E O 1
ATOM 9960 N N . GLU E 1 245 ? 26.029 24.023 37.163 1.00 49.35 243 GLU E N 1
ATOM 9961 C CA . GLU E 1 245 ? 25.343 24.874 38.140 1.00 49.87 243 GLU E CA 1
ATOM 9962 C C . GLU E 1 245 ? 26.206 26.069 38.573 1.00 55.03 243 GLU E C 1
ATOM 9963 O O . GLU E 1 245 ? 27.324 25.891 39.068 1.00 55.21 243 GLU E O 1
ATOM 9969 N N . ARG E 1 246 ? 25.676 27.291 38.391 1.00 52.12 244 ARG E N 1
ATOM 9970 C CA . ARG E 1 246 ? 26.376 28.520 38.776 1.00 53.45 244 ARG E CA 1
ATOM 9971 C C . ARG E 1 246 ? 26.439 28.672 40.295 1.00 55.02 244 ARG E C 1
ATOM 9972 O O . ARG E 1 246 ? 25.556 28.121 40.990 1.00 55.55 244 ARG E O 1
ATOM 9981 N N A ASP F 1 4 ? 98.752 20.562 29.560 0.50 50.88 2 ASP F N 1
ATOM 9982 N N B ASP F 1 4 ? 99.881 15.528 42.091 0.50 50.78 2 ASP F N 1
ATOM 9983 C CA A ASP F 1 4 ? 98.458 19.693 30.694 0.50 50.81 2 ASP F CA 1
ATOM 9984 C CA B ASP F 1 4 ? 99.192 14.805 43.156 0.50 50.62 2 ASP F CA 1
ATOM 9985 C C A ASP F 1 4 ? 98.680 18.218 30.348 0.50 54.60 2 ASP F C 1
ATOM 9986 C C B ASP F 1 4 ? 99.298 13.294 42.928 0.50 54.47 2 ASP F C 1
ATOM 9987 O O A ASP F 1 4 ? 98.133 17.731 29.356 0.50 54.28 2 ASP F O 1
ATOM 9988 O O B ASP F 1 4 ? 98.842 12.792 41.898 0.50 53.99 2 ASP F O 1
ATOM 9991 N N A LEU F 1 5 ? 99.492 17.516 31.165 0.50 50.64 3 LEU F N 1
ATOM 9992 N N B LEU F 1 5 ? 99.937 12.585 43.878 0.50 50.97 3 LEU F N 1
ATOM 9993 C CA A LEU F 1 5 ? 99.810 16.093 30.986 0.50 49.99 3 LEU F CA 1
ATOM 9994 C CA B LEU F 1 5 ? 100.184 11.143 43.821 0.50 50.70 3 LEU F CA 1
ATOM 9995 C C A LEU F 1 5 ? 98.680 15.194 31.500 0.50 53.20 3 LEU F C 1
ATOM 9996 C C B LEU F 1 5 ? 98.895 10.339 43.926 0.50 53.98 3 LEU F C 1
ATOM 9997 O O A LEU F 1 5 ? 98.383 14.179 30.868 0.50 52.49 3 LEU F O 1
ATOM 9998 O O B LEU F 1 5 ? 98.705 9.405 43.143 0.50 53.87 3 LEU F O 1
ATOM 10001 N N A LYS F 1 6 ? 98.048 15.574 32.634 0.50 49.00 4 LYS F N 1
ATOM 10002 N N B LYS F 1 6 ? 98.006 10.712 44.876 0.50 49.36 4 LYS F N 1
ATOM 10003 C CA A LYS F 1 6 ? 96.932 14.853 33.258 0.50 48.23 4 LYS F CA 1
ATOM 10004 C CA B LYS F 1 6 ? 96.706 10.075 45.109 0.50 48.38 4 LYS F CA 1
ATOM 10005 C C A LYS F 1 6 ? 95.748 14.709 32.301 0.50 51.09 4 LYS F C 1
ATOM 10006 C C B LYS F 1 6 ? 95.820 10.155 43.856 0.50 50.93 4 LYS F C 1
ATOM 10007 O O A LYS F 1 6 ? 95.130 13.642 32.249 0.50 51.02 4 LYS F O 1
ATOM 10008 O O B LYS F 1 6 ? 95.147 9.178 43.515 0.50 50.06 4 LYS F O 1
ATOM 10011 N N A THR F 1 7 ? 95.450 15.781 31.537 0.50 46.34 5 THR F N 1
ATOM 10012 N N B THR F 1 7 ? 95.851 11.315 43.163 0.50 46.58 5 THR F N 1
ATOM 10013 C CA A THR F 1 7 ? 94.373 15.837 30.543 0.50 45.59 5 THR F CA 1
ATOM 10014 C CA B THR F 1 7 ? 95.112 11.569 41.925 0.50 45.81 5 THR F CA 1
ATOM 10015 C C A THR F 1 7 ? 94.723 14.919 29.368 0.50 47.19 5 THR F C 1
ATOM 10016 C C B THR F 1 7 ? 95.703 10.709 40.806 0.50 46.79 5 THR F C 1
ATOM 10017 O O A THR F 1 7 ? 93.904 14.080 28.991 0.50 46.45 5 THR F O 1
ATOM 10018 O O B THR F 1 7 ? 94.945 10.062 40.088 0.50 45.30 5 THR F O 1
ATOM 10025 N N A ALA F 1 8 ? 95.951 15.069 28.819 0.50 42.23 6 ALA F N 1
ATOM 10026 N N B ALA F 1 8 ? 97.055 10.692 40.677 0.50 42.61 6 ALA F N 1
ATOM 10027 C CA A ALA F 1 8 ? 96.494 14.295 27.697 0.50 41.72 6 ALA F CA 1
ATOM 10028 C CA B ALA F 1 8 ? 97.792 9.914 39.670 0.50 42.17 6 ALA F CA 1
ATOM 10029 C C A ALA F 1 8 ? 96.389 12.782 27.918 0.50 44.10 6 ALA F C 1
ATOM 10030 C C B ALA F 1 8 ? 97.528 8.399 39.786 0.50 45.03 6 ALA F C 1
ATOM 10031 O O A ALA F 1 8 ? 96.022 12.063 26.993 0.50 43.39 6 ALA F O 1
ATOM 10032 O O B ALA F 1 8 ? 97.462 7.719 38.761 0.50 44.74 6 ALA F O 1
ATOM 10035 N N A VAL F 1 9 ? 96.673 12.319 29.154 0.50 40.10 7 VAL F N 1
ATOM 10036 N N B VAL F 1 9 ? 97.333 7.889 41.022 0.50 41.03 7 VAL F N 1
ATOM 10037 C CA A VAL F 1 9 ? 96.620 10.915 29.577 0.50 39.66 7 VAL F CA 1
ATOM 10038 C CA B VAL F 1 9 ? 97.020 6.478 41.302 0.50 40.44 7 VAL F CA 1
ATOM 10039 C C A VAL F 1 9 ? 95.149 10.442 29.616 0.50 43.27 7 VAL F C 1
ATOM 10040 C C B VAL F 1 9 ? 95.565 6.187 40.862 0.50 42.89 7 VAL F C 1
ATOM 10041 O O A VAL F 1 9 ? 94.845 9.350 29.120 0.50 43.43 7 VAL F O 1
ATOM 10042 O O B VAL F 1 9 ? 95.313 5.181 40.194 0.50 42.18 7 VAL F O 1
ATOM 10049 N N A PHE F 1 10 ? 94.244 11.277 30.168 0.50 38.75 8 PHE F N 1
ATOM 10050 N N B PHE F 1 10 ? 94.631 7.084 41.220 0.50 38.98 8 PHE F N 1
ATOM 10051 C CA A PHE F 1 10 ? 92.809 10.987 30.260 0.50 37.83 8 PHE F CA 1
ATOM 10052 C CA B PHE F 1 10 ? 93.200 6.980 40.918 0.50 38.50 8 PHE F CA 1
ATOM 10053 C C A PHE F 1 10 ? 92.174 10.893 28.866 0.50 41.36 8 PHE F C 1
ATOM 10054 C C B PHE F 1 10 ? 92.928 6.977 39.414 0.50 41.02 8 PHE F C 1
ATOM 10055 O O A PHE F 1 10 ? 91.380 9.983 28.618 0.50 40.86 8 PHE F O 1
ATOM 10056 O O B PHE F 1 10 ? 92.116 6.178 38.957 0.50 40.46 8 PHE F O 1
ATOM 10071 N N A ASN F 1 11 ? 92.527 11.841 27.971 0.50 37.29 9 ASN F N 1
ATOM 10072 N N B ASN F 1 11 ? 93.583 7.883 38.664 0.50 37.00 9 ASN F N 1
ATOM 10073 C CA A ASN F 1 11 ? 92.034 11.937 26.596 0.50 36.82 9 ASN F CA 1
ATOM 10074 C CA B ASN F 1 11 ? 93.408 8.044 37.221 0.50 36.81 9 ASN F CA 1
ATOM 10075 C C A ASN F 1 11 ? 92.424 10.721 25.756 0.50 40.14 9 ASN F C 1
ATOM 10076 C C B ASN F 1 11 ? 93.865 6.815 36.445 0.50 40.49 9 ASN F C 1
ATOM 10077 O O A ASN F 1 11 ? 91.570 10.203 25.034 0.50 39.79 9 ASN F O 1
ATOM 10078 O O B ASN F 1 11 ? 93.135 6.371 35.561 0.50 40.94 9 ASN F O 1
ATOM 10087 N N A ALA F 1 12 ? 93.691 10.249 25.865 0.50 35.64 10 ALA F N 1
ATOM 10088 N N B ALA F 1 12 ? 95.042 6.246 36.786 0.50 35.88 10 ALA F N 1
ATOM 10089 C CA A ALA F 1 12 ? 94.181 9.072 25.134 0.50 34.95 10 ALA F CA 1
ATOM 10090 C CA B ALA F 1 12 ? 95.575 5.050 36.131 0.50 34.97 10 ALA F CA 1
ATOM 10091 C C A ALA F 1 12 ? 93.424 7.799 25.548 0.50 38.77 10 ALA F C 1
ATOM 10092 C C B ALA F 1 12 ? 94.684 3.823 36.373 0.50 37.53 10 ALA F C 1
ATOM 10093 O O A ALA F 1 12 ? 93.105 6.975 24.688 0.50 38.15 10 ALA F O 1
ATOM 10094 O O B ALA F 1 12 ? 94.504 3.018 35.459 0.50 37.83 10 ALA F O 1
ATOM 10097 N N A ALA F 1 13 ? 93.115 7.666 26.859 0.50 35.15 11 ALA F N 1
ATOM 10098 N N B ALA F 1 13 ? 94.122 3.690 37.594 0.50 31.91 11 ALA F N 1
ATOM 10099 C CA A ALA F 1 13 ? 92.385 6.541 27.453 0.50 34.97 11 ALA F CA 1
ATOM 10100 C CA B ALA F 1 13 ? 93.237 2.583 37.956 0.50 31.60 11 ALA F CA 1
ATOM 10101 C C A ALA F 1 13 ? 90.929 6.480 26.983 0.50 40.35 11 ALA F C 1
ATOM 10102 C C B ALA F 1 13 ? 91.914 2.666 37.190 0.50 35.83 11 ALA F C 1
ATOM 10103 O O A ALA F 1 13 ? 90.442 5.392 26.675 0.50 39.29 11 ALA F O 1
ATOM 10104 O O B ALA F 1 13 ? 91.414 1.646 36.710 0.50 35.60 11 ALA F O 1
ATOM 10107 N N A ARG F 1 14 ? 90.251 7.649 26.902 0.50 38.90 12 ARG F N 1
ATOM 10108 N N B ARG F 1 14 ? 91.386 3.892 37.032 0.50 32.75 12 ARG F N 1
ATOM 10109 C CA A ARG F 1 14 ? 88.861 7.789 26.450 0.50 39.11 12 ARG F CA 1
ATOM 10110 C CA B ARG F 1 14 ? 90.148 4.176 36.303 0.50 32.13 12 ARG F CA 1
ATOM 10111 C C A ARG F 1 14 ? 88.724 7.479 24.951 0.50 45.09 12 ARG F C 1
ATOM 10112 C C B ARG F 1 14 ? 90.332 3.898 34.810 0.50 36.09 12 ARG F C 1
ATOM 10113 O O A ARG F 1 14 ? 87.728 6.881 24.545 0.50 45.72 12 ARG F O 1
ATOM 10114 O O B ARG F 1 14 ? 89.434 3.321 34.190 0.50 33.85 12 ARG F O 1
ATOM 10129 N N A ASP F 1 15 ? 89.711 7.912 24.141 0.50 42.31 13 ASP F N 1
ATOM 10130 N N B ASP F 1 15 ? 91.500 4.301 34.246 0.50 33.75 13 ASP F N 1
ATOM 10131 C CA A ASP F 1 15 ? 89.760 7.748 22.682 0.50 42.47 13 ASP F CA 1
ATOM 10132 C CA B ASP F 1 15 ? 91.834 4.122 32.826 0.50 34.40 13 ASP F CA 1
ATOM 10133 C C A ASP F 1 15 ? 90.339 6.394 22.246 0.50 46.32 13 ASP F C 1
ATOM 10134 C C B ASP F 1 15 ? 92.360 2.720 32.494 0.50 39.42 13 ASP F C 1
ATOM 10135 O O A ASP F 1 15 ? 90.269 6.058 21.062 0.50 46.24 13 ASP F O 1
ATOM 10136 O O B ASP F 1 15 ? 92.459 2.376 31.313 0.50 38.91 13 ASP F O 1
ATOM 10145 N N A GLY F 1 16 ? 90.909 5.652 23.192 0.50 42.55 14 GLY F N 1
ATOM 10146 N N B GLY F 1 16 ? 92.722 1.949 33.520 0.50 36.49 14 GLY F N 1
ATOM 10147 C CA A GLY F 1 16 ? 91.506 4.342 22.950 0.50 42.37 14 GLY F CA 1
ATOM 10148 C CA B GLY F 1 16 ? 93.265 0.603 33.356 0.50 36.47 14 GLY F CA 1
ATOM 10149 C C A GLY F 1 16 ? 92.801 4.381 22.169 0.50 47.25 14 GLY F C 1
ATOM 10150 C C B GLY F 1 16 ? 94.703 0.583 32.884 0.50 41.31 14 GLY F C 1
ATOM 10151 O O A GLY F 1 16 ? 93.055 3.489 21.353 0.50 47.34 14 GLY F O 1
ATOM 10152 O O B GLY F 1 16 ? 95.150 -0.399 32.279 0.50 40.93 14 GLY F O 1
ATOM 10153 N N A LYS F 1 17 ? 93.629 5.421 22.412 0.50 43.86 15 LYS F N 1
ATOM 10154 N N B LYS F 1 17 ? 95.442 1.667 33.171 0.50 38.32 15 LYS F N 1
ATOM 10155 C CA A LYS F 1 17 ? 94.924 5.617 21.762 0.50 43.69 15 LYS F CA 1
ATOM 10156 C CA B LYS F 1 17 ? 96.852 1.814 32.808 0.50 38.09 15 LYS F CA 1
ATOM 10157 C C A LYS F 1 17 ? 96.036 5.084 22.672 0.50 48.43 15 LYS F C 1
ATOM 10158 C C B LYS F 1 17 ? 97.698 1.138 33.897 0.50 41.41 15 LYS F C 1
ATOM 10159 O O A LYS F 1 17 ? 96.620 5.834 23.459 0.50 48.15 15 LYS F O 1
ATOM 10160 O O B LYS F 1 17 ? 98.227 1.803 34.796 0.50 40.57 15 LYS F O 1
ATOM 10163 N N A LEU F 1 18 ? 96.274 3.758 22.595 0.50 44.92 16 LEU F N 1
ATOM 10164 N N B LEU F 1 18 ? 97.756 -0.209 33.843 0.50 38.24 16 LEU F N 1
ATOM 10165 C CA A LEU F 1 18 ? 97.272 3.013 23.375 0.50 44.57 16 LEU F CA 1
ATOM 10166 C CA B LEU F 1 18 ? 98.474 -1.040 34.811 0.50 38.19 16 LEU F CA 1
ATOM 10167 C C A LEU F 1 18 ? 98.702 3.487 23.080 0.50 48.41 16 LEU F C 1
ATOM 10168 C C B LEU F 1 18 ? 99.989 -0.763 34.807 0.50 42.20 16 LEU F C 1
ATOM 10169 O O A LEU F 1 18 ? 99.468 3.714 24.024 0.50 47.84 16 LEU F O 1
ATOM 10170 O O B LEU F 1 18 ? 100.564 -0.632 35.889 0.50 42.50 16 LEU F O 1
ATOM 10179 N N A ARG F 1 19 ? 99.055 3.627 21.777 0.50 44.89 17 ARG F N 1
ATOM 10180 N N B ARG F 1 19 ? 100.620 -0.654 33.615 0.50 38.36 17 ARG F N 1
ATOM 10181 C CA A ARG F 1 19 ? 100.375 4.065 21.318 0.50 44.80 17 ARG F CA 1
ATOM 10182 C CA B ARG F 1 19 ? 102.061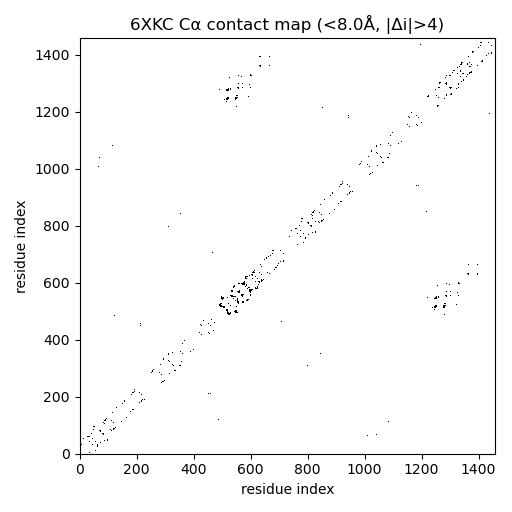 -0.388 33.488 0.50 38.26 17 ARG F CA 1
ATOM 10183 C C A ARG F 1 19 ? 100.739 5.448 21.864 0.50 48.79 17 ARG F C 1
ATOM 10184 C C B ARG F 1 19 ? 102.447 0.971 34.101 0.50 42.92 17 ARG F C 1
ATOM 10185 O O A ARG F 1 19 ? 101.825 5.600 22.419 0.50 48.85 17 ARG F O 1
ATOM 10186 O O B ARG F 1 19 ? 103.494 1.087 34.746 0.50 43.15 17 ARG F O 1
ATOM 10189 N N A LEU F 1 20 ? 99.823 6.434 21.750 0.50 45.87 18 LEU F N 1
ATOM 10190 N N B LEU F 1 20 ? 101.591 1.980 33.903 0.50 40.06 18 LEU F N 1
ATOM 10191 C CA A LEU F 1 20 ? 100.028 7.802 22.236 0.50 45.94 18 LEU F CA 1
ATOM 10192 C CA B LEU F 1 20 ? 101.730 3.344 34.417 0.50 40.01 18 LEU F CA 1
ATOM 10193 C C A LEU F 1 20 ? 100.221 7.853 23.764 0.50 50.21 18 LEU F C 1
ATOM 10194 C C B LEU F 1 20 ? 101.639 3.354 35.951 0.50 44.30 18 LEU F C 1
ATOM 10195 O O A LEU F 1 20 ? 101.097 8.587 24.230 0.50 49.91 18 LEU F O 1
ATOM 10196 O O B LEU F 1 20 ? 102.433 4.034 36.598 0.50 44.77 18 LEU F O 1
ATOM 10205 N N A LEU F 1 21 ? 99.424 7.069 24.529 0.50 46.76 19 LEU F N 1
ATOM 10206 N N B LEU F 1 21 ? 100.692 2.579 36.522 0.50 40.49 19 LEU F N 1
ATOM 10207 C CA A LEU F 1 21 ? 99.484 7.027 25.995 0.50 46.85 19 LEU F CA 1
ATOM 10208 C CA B LEU F 1 21 ? 100.469 2.467 37.963 0.50 40.17 19 LEU F CA 1
ATOM 10209 C C A LEU F 1 21 ? 100.805 6.466 26.521 0.50 51.08 19 LEU F C 1
ATOM 10210 C C B LEU F 1 21 ? 101.640 1.786 38.680 0.50 44.14 19 LEU F C 1
ATOM 10211 O O A LEU F 1 21 ? 101.427 7.100 27.377 0.50 49.83 19 LEU F O 1
ATOM 10212 O O B LEU F 1 21 ? 102.089 2.292 39.712 0.50 42.67 19 LEU F O 1
ATOM 10221 N N A THR F 1 22 ? 101.216 5.272 26.038 0.50 49.07 20 THR F N 1
ATOM 10222 N N B THR F 1 22 ? 102.126 0.645 38.132 0.50 42.11 20 THR F N 1
ATOM 10223 C CA A THR F 1 22 ? 102.437 4.600 26.495 0.50 49.42 20 THR F CA 1
ATOM 10224 C CA B THR F 1 22 ? 103.258 -0.136 38.644 0.50 42.38 20 THR F CA 1
ATOM 10225 C C A THR F 1 22 ? 103.682 5.457 26.134 0.50 54.95 20 THR F C 1
ATOM 10226 C C B THR F 1 22 ? 104.475 0.785 38.904 0.50 46.89 20 THR F C 1
ATOM 10227 O O A THR F 1 22 ? 104.703 5.337 26.810 0.50 55.03 20 THR F O 1
ATOM 10228 O O B THR F 1 22 ? 105.106 0.672 39.957 0.50 47.63 20 THR F O 1
ATOM 10235 N N A LYS F 1 23 ? 103.568 6.346 25.117 0.50 52.00 21 LYS F N 1
ATOM 10236 N N B LYS F 1 23 ? 104.767 1.708 37.967 0.50 42.94 21 LYS F N 1
ATOM 10237 C CA A LYS F 1 23 ? 104.617 7.279 24.700 0.50 52.02 21 LYS F CA 1
ATOM 10238 C CA B LYS F 1 23 ? 105.858 2.679 38.073 0.50 42.91 21 LYS F CA 1
ATOM 10239 C C A LYS F 1 23 ? 104.638 8.493 25.639 0.50 55.93 21 LYS F C 1
ATOM 10240 C C B LYS F 1 23 ? 105.612 3.695 39.205 0.50 48.19 21 LYS F C 1
ATOM 10241 O O A LYS F 1 23 ? 105.712 9.006 25.944 0.50 55.48 21 LYS F O 1
ATOM 10242 O O B LYS F 1 23 ? 106.565 4.071 39.886 0.50 47.88 21 LYS F O 1
ATOM 10245 N N A LEU F 1 24 ? 103.448 8.931 26.112 0.50 52.86 22 LEU F N 1
ATOM 10246 N N B LEU F 1 24 ? 104.345 4.119 39.418 0.50 46.28 22 LEU F N 1
ATOM 10247 C CA A LEU F 1 24 ? 103.270 10.053 27.044 0.50 52.83 22 LEU F CA 1
ATOM 10248 C CA B LEU F 1 24 ? 103.972 5.063 40.482 0.50 46.54 22 LEU F CA 1
ATOM 10249 C C A LEU F 1 24 ? 103.759 9.698 28.450 0.50 57.27 22 LEU F C 1
ATOM 10250 C C B LEU F 1 24 ? 104.155 4.443 41.879 0.50 51.02 22 LEU F C 1
ATOM 10251 O O A LEU F 1 24 ? 104.114 10.596 29.216 0.50 56.94 22 LEU F O 1
ATOM 10252 O O B LEU F 1 24 ? 104.606 5.135 42.797 0.50 51.04 22 LEU F O 1
ATOM 10255 N N A LEU F 1 25 ? 103.772 8.392 28.781 0.50 53.94 23 LEU F N 1
ATOM 10256 N N B LEU F 1 25 ? 103.842 3.136 42.019 0.50 47.28 23 LEU F N 1
ATOM 10257 C CA A LEU F 1 25 ? 104.208 7.863 30.071 0.50 54.13 23 LEU F CA 1
ATOM 10258 C CA B LEU F 1 25 ? 103.973 2.366 43.259 0.50 47.25 23 LEU F CA 1
ATOM 10259 C C A LEU F 1 25 ? 105.570 7.138 29.988 0.50 59.84 23 LEU F C 1
ATOM 10260 C C B LEU F 1 25 ? 105.377 1.725 43.449 0.50 51.89 23 LEU F C 1
ATOM 10261 O O A LEU F 1 25 ? 106.086 6.713 31.026 0.50 59.60 23 LEU F O 1
ATOM 10262 O O B LEU F 1 25 ? 105.651 1.194 44.529 0.50 51.80 23 LEU F O 1
ATOM 10265 N N A ALA F 1 26 ? 106.155 7.023 28.763 0.50 57.34 24 ALA F N 1
ATOM 10266 N N B ALA F 1 26 ? 106.256 1.784 42.415 0.50 48.47 24 ALA F N 1
ATOM 10267 C CA A ALA F 1 26 ? 107.430 6.349 28.461 0.50 57.75 24 ALA F CA 1
ATOM 10268 C CA B ALA F 1 26 ? 107.603 1.179 42.412 0.50 48.26 24 ALA F CA 1
ATOM 10269 C C A ALA F 1 26 ? 108.569 6.747 29.406 0.50 63.67 24 ALA F C 1
ATOM 10270 C C B ALA F 1 26 ? 108.462 1.557 43.632 0.50 52.71 24 ALA F C 1
ATOM 10271 O O A ALA F 1 26 ? 109.314 5.869 29.852 0.50 63.36 24 ALA F O 1
ATOM 10272 O O B ALA F 1 26 ? 108.973 0.657 44.302 0.50 52.43 24 ALA F O 1
ATOM 10275 N N A SER F 1 27 ? 108.696 8.054 29.718 0.50 61.42 25 SER F N 1
ATOM 10276 N N B SER F 1 27 ? 108.616 2.863 43.923 0.50 49.97 25 SER F N 1
ATOM 10277 C CA A SER F 1 27 ? 109.707 8.566 30.645 0.50 61.96 25 SER F CA 1
ATOM 10278 C CA B SER F 1 27 ? 109.443 3.338 45.038 0.50 50.37 25 SER F CA 1
ATOM 10279 C C A SER F 1 27 ? 109.159 8.416 32.078 0.50 67.43 25 SER F C 1
ATOM 10280 C C B SER F 1 27 ? 108.614 3.649 46.306 0.50 55.19 25 SER F C 1
ATOM 10281 O O A SER F 1 27 ? 108.869 7.288 32.486 0.50 67.37 25 SER F O 1
ATOM 10282 O O B SER F 1 27 ? 108.945 4.591 47.038 0.50 55.31 25 SER F O 1
ATOM 10285 N N A LYS F 1 28 ? 108.984 9.538 32.819 0.50 64.71 26 LYS F N 1
ATOM 10286 N N B LYS F 1 28 ? 107.568 2.832 46.584 0.50 51.30 26 LYS F N 1
ATOM 10287 C CA A LYS F 1 28 ? 108.443 9.613 34.184 0.50 64.69 26 LYS F CA 1
ATOM 10288 C CA B LYS F 1 28 ? 106.687 3.007 47.745 0.50 51.18 26 LYS F CA 1
ATOM 10289 C C A LYS F 1 28 ? 108.999 8.476 35.079 0.50 68.85 26 LYS F C 1
ATOM 10290 C C B LYS F 1 28 ? 106.522 1.726 48.586 0.50 55.39 26 LYS F C 1
ATOM 10291 O O A LYS F 1 28 ? 110.222 8.321 35.160 0.50 68.86 26 LYS F O 1
ATOM 10292 O O B LYS F 1 28 ? 106.493 0.622 48.036 0.50 54.43 26 LYS F O 1
ATOM 10295 N N A SER F 1 29 ? 108.107 7.682 35.716 0.50 64.69 27 SER F N 1
ATOM 10296 N N B SER F 1 29 ? 106.367 1.892 49.917 0.50 52.51 27 SER F N 1
ATOM 10297 C CA A SER F 1 29 ? 108.397 6.537 36.592 0.50 64.25 27 SER F CA 1
ATOM 10298 C CA B SER F 1 29 ? 106.165 0.787 50.863 0.50 52.69 27 SER F CA 1
ATOM 10299 C C A SER F 1 29 ? 107.086 5.799 36.879 0.50 67.15 27 SER F C 1
ATOM 10300 C C B SER F 1 29 ? 104.741 0.226 50.779 0.50 57.23 27 SER F C 1
ATOM 10301 O O A SER F 1 29 ? 106.021 6.399 36.714 0.50 66.87 27 SER F O 1
ATOM 10302 O O B SER F 1 29 ? 103.827 0.941 50.356 0.50 56.92 27 SER F O 1
ATOM 10307 N N A LYS F 1 30 ? 107.154 4.520 37.330 0.50 62.62 28 LYS F N 1
ATOM 10308 N N B LYS F 1 30 ? 104.557 -1.049 51.198 0.50 53.70 28 LYS F N 1
ATOM 10309 C CA A LYS F 1 30 ? 105.972 3.705 37.660 0.50 62.03 28 LYS F CA 1
ATOM 10310 C CA B LYS F 1 30 ? 103.281 -1.780 51.194 0.50 53.55 28 LYS F CA 1
ATOM 10311 C C A LYS F 1 30 ? 105.059 4.411 38.664 0.50 64.66 28 LYS F C 1
ATOM 10312 C C B LYS F 1 30 ? 102.157 -1.008 51.897 0.50 57.07 28 LYS F C 1
ATOM 10313 O O A LYS F 1 30 ? 103.841 4.391 38.486 0.50 64.26 28 LYS F O 1
ATOM 10314 O O B LYS F 1 30 ? 101.038 -0.970 51.381 0.50 57.13 28 LYS F O 1
ATOM 10317 N N A GLU F 1 31 ? 105.655 5.063 39.690 0.50 60.40 29 GLU F N 1
ATOM 10318 N N B GLU F 1 31 ? 102.459 -0.379 53.052 0.50 53.20 29 GLU F N 1
ATOM 10319 C CA A GLU F 1 31 ? 104.949 5.833 40.717 0.50 59.93 29 GLU F CA 1
ATOM 10320 C CA B GLU F 1 31 ? 101.506 0.433 53.818 0.50 52.84 29 GLU F CA 1
ATOM 10321 C C A GLU F 1 31 ? 104.210 7.015 40.082 0.50 62.96 29 GLU F C 1
ATOM 10322 C C B GLU F 1 31 ? 101.191 1.757 53.103 0.50 55.72 29 GLU F C 1
ATOM 10323 O O A GLU F 1 31 ? 103.048 7.253 40.414 0.50 62.51 29 GLU F O 1
ATOM 10324 O O B GLU F 1 31 ? 100.084 2.273 53.256 0.50 56.02 29 GLU F O 1
ATOM 10327 N N A GLU F 1 32 ? 104.872 7.723 39.141 0.50 58.62 30 GLU F N 1
ATOM 10328 N N B GLU F 1 32 ? 102.158 2.307 52.330 0.50 50.99 30 GLU F N 1
ATOM 10329 C CA A GLU F 1 32 ? 104.296 8.859 38.416 0.50 57.86 30 GLU F CA 1
ATOM 10330 C CA B GLU F 1 32 ? 101.959 3.542 51.561 0.50 50.17 30 GLU F CA 1
ATOM 10331 C C A GLU F 1 32 ? 103.189 8.408 37.449 0.50 59.89 30 GLU F C 1
ATOM 10332 C C B GLU F 1 32 ? 101.105 3.249 50.327 0.50 52.20 30 GLU F C 1
ATOM 10333 O O A GLU F 1 32 ? 102.221 9.143 37.261 0.50 59.04 30 GLU F O 1
ATOM 10334 O O B GLU F 1 32 ? 100.278 4.076 49.943 0.50 51.54 30 GLU F O 1
ATOM 10337 N N A VAL F 1 33 ? 103.335 7.204 36.850 0.50 55.57 31 VAL F N 1
ATOM 10338 N N B VAL F 1 33 ? 101.293 2.054 49.728 0.50 47.76 31 VAL F N 1
ATOM 10339 C CA A VAL F 1 33 ? 102.362 6.613 35.920 0.50 55.04 31 VAL F CA 1
ATOM 10340 C CA B VAL F 1 33 ? 100.541 1.574 48.564 0.50 47.22 31 VAL F CA 1
ATOM 10341 C C A VAL F 1 33 ? 101.116 6.202 36.718 0.50 59.28 31 VAL F C 1
ATOM 10342 C C B VAL F 1 33 ? 99.084 1.324 48.997 0.50 51.14 31 VAL F C 1
ATOM 10343 O O A VAL F 1 33 ? 100.002 6.562 36.329 0.50 58.76 31 VAL F O 1
ATOM 10344 O O B VAL F 1 33 ? 98.161 1.740 48.292 0.50 50.88 31 VAL F O 1
ATOM 10351 N N A SER F 1 34 ? 101.318 5.509 37.864 0.50 56.03 32 SER F N 1
ATOM 10352 N N B SER F 1 34 ? 98.896 0.702 50.188 0.50 47.58 32 SER F N 1
ATOM 10353 C CA A SER F 1 34 ? 100.255 5.071 38.774 0.50 55.93 32 SER F CA 1
ATOM 10354 C CA B SER F 1 34 ? 97.602 0.389 50.805 0.50 47.18 32 SER F CA 1
ATOM 10355 C C A SER F 1 34 ? 99.518 6.262 39.397 0.50 59.14 32 SER F C 1
ATOM 10356 C C B SER F 1 34 ? 96.784 1.646 51.092 0.50 51.25 32 SER F C 1
ATOM 10357 O O A SER F 1 34 ? 98.354 6.121 39.771 0.50 58.56 32 SER F O 1
ATOM 10358 O O B SER F 1 34 ? 95.563 1.614 50.955 0.50 50.26 32 SER F O 1
ATOM 10361 N N A SER F 1 35 ? 100.191 7.428 39.491 0.50 55.37 33 SER F N 1
ATOM 10362 N N B SER F 1 35 ? 97.456 2.750 51.479 0.50 48.08 33 SER F N 1
ATOM 10363 C CA A SER F 1 35 ? 99.614 8.667 40.024 0.50 55.26 33 SER F CA 1
ATOM 10364 C CA B SER F 1 35 ? 96.813 4.035 51.756 0.50 47.90 33 SER F CA 1
ATOM 10365 C C A SER F 1 35 ? 98.829 9.434 38.949 0.50 58.39 33 SER F C 1
ATOM 10366 C C B SER F 1 35 ? 96.335 4.695 50.451 0.50 52.16 33 SER F C 1
ATOM 10367 O O A SER F 1 35 ? 97.813 10.053 39.267 0.50 58.01 33 SER F O 1
ATOM 10368 O O B SER F 1 35 ? 95.203 5.182 50.391 0.50 51.45 33 SER F O 1
ATOM 10371 N N A LEU F 1 36 ? 99.309 9.399 37.686 0.50 54.11 34 LEU F N 1
ATOM 10372 N N B LEU F 1 36 ? 97.190 4.671 49.405 0.50 49.15 34 LEU F N 1
ATOM 10373 C CA A LEU F 1 36 ? 98.679 10.067 36.542 0.50 53.26 34 LEU F CA 1
ATOM 10374 C CA B LEU F 1 36 ? 96.934 5.247 48.081 0.50 49.04 34 LEU F CA 1
ATOM 10375 C C A LEU F 1 36 ? 97.493 9.269 35.982 0.50 56.04 34 LEU F C 1
ATOM 10376 C C B LEU F 1 36 ? 95.825 4.511 47.313 0.50 53.14 34 LEU F C 1
ATOM 10377 O O A LEU F 1 36 ? 96.618 9.857 35.345 0.50 55.41 34 LEU F O 1
ATOM 10378 O O B LEU F 1 36 ? 95.135 5.133 46.501 0.50 52.54 34 LEU F O 1
ATOM 10381 N N A ILE F 1 37 ? 97.469 7.941 36.213 0.50 52.82 35 ILE F N 1
ATOM 10382 N N B ILE F 1 37 ? 95.661 3.196 47.572 0.50 50.14 35 ILE F N 1
ATOM 10383 C CA A ILE F 1 37 ? 96.411 7.041 35.740 0.50 53.13 35 ILE F CA 1
ATOM 10384 C CA B ILE F 1 37 ? 94.665 2.331 46.934 0.50 50.19 35 ILE F CA 1
ATOM 10385 C C A ILE F 1 37 ? 95.288 6.858 36.786 0.50 57.12 35 ILE F C 1
ATOM 10386 C C B ILE F 1 37 ? 93.325 2.312 47.697 0.50 54.22 35 ILE F C 1
ATOM 10387 O O A ILE F 1 37 ? 94.241 6.297 36.454 0.50 57.08 35 ILE F O 1
ATOM 10388 O O B ILE F 1 37 ? 92.313 1.919 47.115 0.50 54.11 35 ILE F O 1
ATOM 10391 N N A SER F 1 38 ? 95.497 7.330 38.030 0.50 53.22 36 SER F N 1
ATOM 10392 N N B SER F 1 38 ? 93.317 2.712 48.989 0.50 50.65 36 SER F N 1
ATOM 10393 C CA A SER F 1 38 ? 94.508 7.224 39.111 0.50 52.57 36 SER F CA 1
ATOM 10394 C CA B SER F 1 38 ? 92.107 2.745 49.823 0.50 49.94 36 SER F CA 1
ATOM 10395 C C A SER F 1 38 ? 93.746 8.539 39.334 0.50 55.77 36 SER F C 1
ATOM 10396 C C B SER F 1 38 ? 91.518 4.160 49.942 0.50 53.48 36 SER F C 1
ATOM 10397 O O A SER F 1 38 ? 92.700 8.530 39.990 0.50 55.61 36 SER F O 1
ATOM 10398 O O B SER F 1 38 ? 90.381 4.309 50.402 0.50 53.95 36 SER F O 1
ATOM 10401 N N A GLU F 1 39 ? 94.274 9.663 38.798 0.50 51.40 37 GLU F N 1
ATOM 10402 N N B GLU F 1 39 ? 92.280 5.194 49.519 0.50 48.60 37 GLU F N 1
ATOM 10403 C CA A GLU F 1 39 ? 93.671 10.996 38.912 0.50 50.71 37 GLU F CA 1
ATOM 10404 C CA B GLU F 1 39 ? 91.838 6.592 49.537 0.50 47.60 37 GLU F CA 1
ATOM 10405 C C A GLU F 1 39 ? 92.340 11.069 38.165 0.50 53.41 37 GLU F C 1
ATOM 10406 C C B GLU F 1 39 ? 90.774 6.817 48.455 0.50 49.49 37 GLU F C 1
ATOM 10407 O O A GLU F 1 39 ? 92.159 10.373 37.163 0.50 52.58 37 GLU F O 1
ATOM 10408 O O B GLU F 1 39 ? 90.650 5.996 47.539 0.50 48.89 37 GLU F O 1
ATOM 10411 N N A LYS F 1 40 ? 91.409 11.903 38.659 0.50 49.57 38 LYS F N 1
ATOM 10412 N N B LYS F 1 40 ? 89.997 7.909 48.570 0.50 43.92 38 LYS F N 1
ATOM 10413 C CA A LYS F 1 40 ? 90.093 12.074 38.046 0.50 49.06 38 LYS F CA 1
ATOM 10414 C CA B LYS F 1 40 ? 88.935 8.198 47.613 0.50 43.11 38 LYS F CA 1
ATOM 10415 C C A LYS F 1 40 ? 90.028 13.348 37.205 0.50 52.34 38 LYS F C 1
ATOM 10416 C C B LYS F 1 40 ? 89.115 9.550 46.924 0.50 45.20 38 LYS F C 1
ATOM 10417 O O A LYS F 1 40 ? 90.510 14.399 37.629 0.50 51.78 38 LYS F O 1
ATOM 10418 O O B LYS F 1 40 ? 89.429 10.550 47.575 0.50 44.63 38 LYS F O 1
ATOM 10421 N N A THR F 1 41 ? 89.443 13.238 36.002 0.50 48.39 39 THR F N 1
ATOM 10422 N N B THR F 1 41 ? 88.911 9.561 45.599 0.50 40.83 39 THR F N 1
ATOM 10423 C CA A THR F 1 41 ? 89.254 14.347 35.068 0.50 47.73 39 THR F CA 1
ATOM 10424 C CA B THR F 1 41 ? 88.967 10.750 44.748 0.50 40.46 39 THR F CA 1
ATOM 10425 C C A THR F 1 41 ? 87.778 14.372 34.672 0.50 50.18 39 THR F C 1
ATOM 10426 C C B THR F 1 41 ? 87.589 10.893 44.097 0.50 43.23 39 THR F C 1
ATOM 10427 O O A THR F 1 41 ? 87.263 13.379 34.146 0.50 49.97 39 THR F O 1
ATOM 10428 O O B THR F 1 41 ? 87.154 9.986 43.385 0.50 42.99 39 THR F O 1
ATOM 10435 N N A ASN F 1 42 ? 87.091 15.495 34.984 0.50 45.65 40 ASN F N 1
ATOM 10436 N N B ASN F 1 42 ? 86.903 12.025 44.369 0.50 39.31 40 ASN F N 1
ATOM 10437 C CA A ASN F 1 42 ? 85.654 15.725 34.766 0.50 45.41 40 ASN F CA 1
ATOM 10438 C CA B ASN F 1 42 ? 85.555 12.366 43.899 0.50 38.64 40 ASN F CA 1
ATOM 10439 C C A ASN F 1 42 ? 84.820 14.677 35.546 0.50 48.75 40 ASN F C 1
ATOM 10440 C C B ASN F 1 42 ? 84.545 11.265 44.312 0.50 40.76 40 ASN F C 1
ATOM 10441 O O A ASN F 1 42 ? 83.781 14.205 35.073 0.50 48.77 40 ASN F O 1
ATOM 10442 O O B ASN F 1 42 ? 83.775 10.765 43.485 0.50 39.11 40 ASN F O 1
ATOM 10445 N N A GLY F 1 43 ? 85.303 14.338 36.740 0.50 44.26 41 GLY F N 1
ATOM 10446 N N B GLY F 1 43 ? 84.601 10.891 45.594 0.50 36.99 41 GLY F N 1
ATOM 10447 C CA A GLY F 1 43 ? 84.673 13.383 37.645 0.50 43.30 41 GLY F CA 1
ATOM 10448 C CA B GLY F 1 43 ? 83.742 9.885 46.214 0.50 36.19 41 GLY F CA 1
ATOM 10449 C C A GLY F 1 43 ? 84.878 11.917 37.318 0.50 45.71 41 GLY F C 1
ATOM 10450 C C B GLY F 1 43 ? 83.981 8.437 45.822 0.50 39.87 41 GLY F C 1
ATOM 10451 O O A GLY F 1 43 ? 84.257 11.068 37.956 0.50 45.09 41 GLY F O 1
ATOM 10452 O O B GLY F 1 43 ? 83.276 7.554 46.318 0.50 39.59 41 GLY F O 1
ATOM 10453 N N A ALA F 1 44 ? 85.752 11.597 36.345 0.50 41.50 42 ALA F N 1
ATOM 10454 N N B ALA F 1 44 ? 84.981 8.159 44.960 0.50 36.25 42 ALA F N 1
ATOM 10455 C CA A ALA F 1 44 ? 86.013 10.219 35.935 0.50 40.94 42 ALA F CA 1
ATOM 10456 C CA B ALA F 1 44 ? 85.248 6.789 44.515 0.50 35.82 42 ALA F CA 1
ATOM 10457 C C A ALA F 1 44 ? 87.498 9.920 35.769 0.50 44.06 42 ALA F C 1
ATOM 10458 C C B ALA F 1 44 ? 86.687 6.328 44.773 0.50 39.14 42 ALA F C 1
ATOM 10459 O O A ALA F 1 44 ? 88.258 10.794 35.354 0.50 43.39 42 ALA F O 1
ATOM 10460 O O B ALA F 1 44 ? 87.617 7.135 44.776 0.50 39.53 42 ALA F O 1
ATOM 10463 N N A THR F 1 45 ? 87.899 8.669 36.063 0.50 40.10 43 THR F N 1
ATOM 10464 N N B THR F 1 45 ? 86.864 5.006 44.954 0.50 34.39 43 THR F N 1
ATOM 10465 C CA A THR F 1 45 ? 89.283 8.198 35.924 0.50 39.69 43 THR F CA 1
ATOM 10466 C CA B THR F 1 45 ? 88.169 4.384 45.200 0.50 33.13 43 THR F CA 1
ATOM 10467 C C A THR F 1 45 ? 89.529 7.720 34.477 0.50 42.66 43 THR F C 1
ATOM 10468 C C B THR F 1 45 ? 88.774 3.829 43.891 0.50 36.80 43 THR F C 1
ATOM 10469 O O A THR F 1 45 ? 88.562 7.340 33.808 0.50 42.04 43 THR F O 1
ATOM 10470 O O B THR F 1 45 ? 88.013 3.531 42.971 0.50 36.63 43 THR F O 1
ATOM 10477 N N A PRO F 1 46 ? 90.801 7.669 33.994 0.50 38.29 44 PRO F N 1
ATOM 10478 N N B PRO F 1 46 ? 90.117 3.631 43.796 0.50 32.73 44 PRO F N 1
ATOM 10479 C CA A PRO F 1 46 ? 91.057 7.161 32.632 0.50 37.63 44 PRO F CA 1
ATOM 10480 C CA B PRO F 1 46 ? 90.701 3.070 42.562 0.50 32.33 44 PRO F CA 1
ATOM 10481 C C A PRO F 1 46 ? 90.506 5.751 32.371 0.50 39.78 44 PRO F C 1
ATOM 10482 C C B PRO F 1 46 ? 90.146 1.692 42.173 0.50 35.22 44 PRO F C 1
ATOM 10483 O O A PRO F 1 46 ? 89.967 5.505 31.290 0.50 38.19 44 PRO F O 1
ATOM 10484 O O B PRO F 1 46 ? 90.048 1.402 40.981 0.50 34.58 44 PRO F O 1
ATOM 10491 N N A LEU F 1 47 ? 90.616 4.841 33.370 0.50 36.93 45 LEU F N 1
ATOM 10492 N N B LEU F 1 47 ? 89.791 0.852 43.171 0.50 30.59 45 LEU F N 1
ATOM 10493 C CA A LEU F 1 47 ? 90.157 3.441 33.307 0.50 36.77 45 LEU F CA 1
ATOM 10494 C CA B LEU F 1 47 ? 89.228 -0.481 42.969 0.50 30.09 45 LEU F CA 1
ATOM 10495 C C A LEU F 1 47 ? 88.653 3.324 33.040 0.50 39.04 45 LEU F C 1
ATOM 10496 C C B LEU F 1 47 ? 87.842 -0.393 42.341 0.50 34.94 45 LEU F C 1
ATOM 10497 O O A LEU F 1 47 ? 88.237 2.486 32.233 0.50 38.07 45 LEU F O 1
ATOM 10498 O O B LEU F 1 47 ? 87.548 -1.140 41.408 0.50 34.30 45 LEU F O 1
ATOM 10501 N N A LEU F 1 48 ? 87.850 4.181 33.699 0.50 34.87 46 LEU F N 1
ATOM 10502 N N B LEU F 1 48 ? 87.013 0.556 42.820 0.50 32.81 46 LEU F N 1
ATOM 10503 C CA A LEU F 1 48 ? 86.399 4.225 33.538 0.50 34.26 46 LEU F CA 1
ATOM 10504 C CA B LEU F 1 48 ? 85.665 0.802 42.321 0.50 33.26 46 LEU F CA 1
ATOM 10505 C C A LEU F 1 48 ? 86.022 4.631 32.105 0.50 38.66 46 LEU F C 1
ATOM 10506 C C B LEU F 1 48 ? 85.674 1.223 40.840 0.50 37.35 46 LEU F C 1
ATOM 10507 O O A LEU F 1 48 ? 85.172 3.980 31.502 0.50 38.30 46 LEU F O 1
ATOM 10508 O O B LEU F 1 48 ? 84.901 0.676 40.059 0.50 37.03 46 LEU F O 1
ATOM 10517 N N A MET F 1 49 ? 86.673 5.673 31.557 0.50 35.21 47 MET F N 1
ATOM 10518 N N B MET F 1 49 ? 86.556 2.157 40.459 0.50 34.31 47 MET F N 1
ATOM 10519 C CA A MET F 1 49 ? 86.415 6.125 30.190 0.50 35.64 47 MET F CA 1
ATOM 10520 C CA B MET F 1 49 ? 86.685 2.632 39.075 0.50 34.56 47 MET F CA 1
ATOM 10521 C C A MET F 1 49 ? 86.869 5.068 29.172 0.50 40.60 47 MET F C 1
ATOM 10522 C C B MET F 1 49 ? 87.150 1.506 38.137 0.50 37.80 47 MET F C 1
ATOM 10523 O O A MET F 1 49 ? 86.206 4.891 28.148 0.50 40.97 47 MET F O 1
ATOM 10524 O O B MET F 1 49 ? 86.643 1.388 37.020 0.50 37.45 47 MET F O 1
ATOM 10533 N N A ALA F 1 50 ? 87.961 4.332 29.486 0.50 36.31 48 ALA F N 1
ATOM 10534 N N B ALA F 1 50 ? 88.074 0.656 38.619 0.50 33.71 48 ALA F N 1
ATOM 10535 C CA A ALA F 1 50 ? 88.489 3.240 28.665 0.50 35.49 48 ALA F CA 1
ATOM 10536 C CA B ALA F 1 50 ? 88.612 -0.499 37.888 0.50 33.66 48 ALA F CA 1
ATOM 10537 C C A ALA F 1 50 ? 87.465 2.089 28.582 0.50 37.47 48 ALA F C 1
ATOM 10538 C C B ALA F 1 50 ? 87.529 -1.560 37.667 0.50 36.98 48 ALA F C 1
ATOM 10539 O O A ALA F 1 50 ? 87.190 1.597 27.486 0.50 36.91 48 ALA F O 1
ATOM 10540 O O B ALA F 1 50 ? 87.543 -2.265 36.653 0.50 36.14 48 ALA F O 1
ATOM 10543 N N A ALA F 1 51 ? 86.861 1.709 29.734 0.50 32.10 49 ALA F N 1
ATOM 10544 N N B ALA F 1 51 ? 86.592 -1.669 38.625 0.50 33.49 49 ALA F N 1
ATOM 10545 C CA A ALA F 1 51 ? 85.852 0.654 29.835 0.50 30.73 49 ALA F CA 1
ATOM 10546 C CA B ALA F 1 51 ? 85.470 -2.596 38.562 0.50 32.29 49 ALA F CA 1
ATOM 10547 C C A ALA F 1 51 ? 84.466 1.084 29.286 0.50 33.84 49 ALA F C 1
ATOM 10548 C C B ALA F 1 51 ? 84.412 -2.052 37.624 0.50 34.12 49 ALA F C 1
ATOM 10549 O O A ALA F 1 51 ? 83.763 0.253 28.714 0.50 32.87 49 ALA F O 1
ATOM 10550 O O B ALA F 1 51 ? 83.890 -2.796 36.800 0.50 33.52 49 ALA F O 1
ATOM 10553 N N A ARG F 1 52 ? 84.088 2.370 29.456 0.50 31.11 50 ARG F N 1
ATOM 10554 N N B ARG F 1 52 ? 84.122 -0.744 37.736 0.50 31.30 50 ARG F N 1
ATOM 10555 C CA A ARG F 1 52 ? 82.815 2.952 29.006 0.50 30.98 50 ARG F CA 1
ATOM 10556 C CA B ARG F 1 52 ? 83.140 -0.001 36.946 0.50 30.87 50 ARG F CA 1
ATOM 10557 C C A ARG F 1 52 ? 82.665 2.902 27.469 0.50 36.94 50 ARG F C 1
ATOM 10558 C C B ARG F 1 52 ? 83.496 0.027 35.448 0.50 35.63 50 ARG F C 1
ATOM 10559 O O A ARG F 1 52 ? 81.589 2.559 26.982 0.50 37.14 50 ARG F O 1
ATOM 10560 O O B ARG F 1 52 ? 82.586 -0.069 34.616 0.50 35.21 50 ARG F O 1
ATOM 10575 N N A TYR F 1 53 ? 83.734 3.223 26.719 0.50 34.36 51 TYR F N 1
ATOM 10576 N N B TYR F 1 53 ? 84.793 0.163 35.106 0.50 33.14 51 TYR F N 1
ATOM 10577 C CA A TYR F 1 53 ? 83.697 3.237 25.251 0.50 34.15 51 TYR F CA 1
ATOM 10578 C CA B TYR F 1 53 ? 85.211 0.260 33.707 0.50 32.92 51 TYR F CA 1
ATOM 10579 C C A TYR F 1 53 ? 84.287 1.939 24.654 0.50 40.21 51 TYR F C 1
ATOM 10580 C C B TYR F 1 53 ? 85.895 -1.030 33.202 0.50 37.71 51 TYR F C 1
ATOM 10581 O O A TYR F 1 53 ? 84.467 1.842 23.437 0.50 39.95 51 TYR F O 1
ATOM 10582 O O B TYR F 1 53 ? 86.592 -1.003 32.190 0.50 38.40 51 TYR F O 1
ATOM 10599 N N A GLY F 1 54 ? 84.499 0.951 25.527 0.50 37.83 52 GLY F N 1
ATOM 10600 N N B GLY F 1 54 ? 85.594 -2.145 33.864 0.50 35.05 52 GLY F N 1
ATOM 10601 C CA A GLY F 1 54 ? 84.956 -0.396 25.213 0.50 38.06 52 GLY F CA 1
ATOM 10602 C CA B GLY F 1 54 ? 86.014 -3.505 33.527 0.50 34.51 52 GLY F CA 1
ATOM 10603 C C A GLY F 1 54 ? 86.280 -0.555 24.506 0.50 42.19 52 GLY F C 1
ATOM 10604 C C B GLY F 1 54 ? 87.469 -3.778 33.239 0.50 38.13 52 GLY F C 1
ATOM 10605 O O A GLY F 1 54 ? 86.348 -1.254 23.493 0.50 41.59 52 GLY F O 1
ATOM 10606 O O B GLY F 1 54 ? 87.787 -4.408 32.226 0.50 38.37 52 GLY F O 1
ATOM 10607 N N A HIS F 1 55 ? 87.340 0.045 25.058 0.50 39.08 53 HIS F N 1
ATOM 10608 N N B HIS F 1 55 ? 88.352 -3.366 34.146 0.50 34.36 53 HIS F N 1
ATOM 10609 C CA A HIS F 1 55 ? 88.685 -0.071 24.503 0.50 39.14 53 HIS F CA 1
ATOM 10610 C CA B HIS F 1 55 ? 89.784 -3.607 33.988 0.50 34.35 53 HIS F CA 1
ATOM 10611 C C A HIS F 1 55 ? 89.425 -1.145 25.311 0.50 43.20 53 HIS F C 1
ATOM 10612 C C B HIS F 1 55 ? 90.160 -4.781 34.879 0.50 39.46 53 HIS F C 1
ATOM 10613 O O A HIS F 1 55 ? 90.099 -0.831 26.296 0.50 41.91 53 HIS F O 1
ATOM 10614 O O B HIS F 1 55 ? 90.432 -4.597 36.071 0.50 39.12 53 HIS F O 1
ATOM 10627 N N A LEU F 1 56 ? 89.236 -2.430 24.908 0.50 41.06 54 LEU F N 1
ATOM 10628 N N B LEU F 1 56 ? 90.094 -6.004 34.302 0.50 36.18 54 LEU F N 1
ATOM 10629 C CA A LEU F 1 56 ? 89.769 -3.635 25.558 0.50 41.36 54 LEU F CA 1
ATOM 10630 C CA B LEU F 1 56 ? 90.349 -7.271 34.989 0.50 36.43 54 LEU F CA 1
ATOM 10631 C C A LEU F 1 56 ? 91.270 -3.567 25.796 0.50 46.00 54 LEU F C 1
ATOM 10632 C C B LEU F 1 56 ? 91.757 -7.338 35.589 0.50 41.91 54 LEU F C 1
ATOM 10633 O O A LEU F 1 56 ? 91.697 -3.777 26.934 0.50 45.68 54 LEU F O 1
ATOM 10634 O O B LEU F 1 56 ? 91.886 -7.722 36.750 0.50 42.21 54 LEU F O 1
ATOM 10643 N N A ASP F 1 57 ? 92.064 -3.284 24.738 0.50 43.01 55 ASP F N 1
ATOM 10644 N N B ASP F 1 57 ? 92.795 -6.972 34.807 0.50 39.18 55 ASP F N 1
ATOM 10645 C CA A ASP F 1 57 ? 93.522 -3.189 24.830 0.50 43.15 55 ASP F CA 1
ATOM 10646 C CA B ASP F 1 57 ? 94.204 -6.982 35.219 0.50 39.07 55 ASP F CA 1
ATOM 10647 C C A ASP F 1 57 ? 93.950 -2.079 25.799 0.50 45.79 55 ASP F C 1
ATOM 10648 C C B ASP F 1 57 ? 94.454 -6.002 36.368 0.50 42.12 55 ASP F C 1
ATOM 10649 O O A ASP F 1 57 ? 94.919 -2.251 26.540 0.50 46.03 55 ASP F O 1
ATOM 10650 O O B ASP F 1 57 ? 95.165 -6.330 37.322 0.50 40.70 55 ASP F O 1
ATOM 10653 N N A MET F 1 58 ? 93.201 -0.963 25.816 0.50 40.49 56 MET F N 1
ATOM 10654 N N B MET F 1 58 ? 93.851 -4.805 36.270 0.50 38.59 56 MET F N 1
ATOM 10655 C CA A MET F 1 58 ? 93.440 0.181 26.694 0.50 38.90 56 MET F CA 1
ATOM 10656 C CA B MET F 1 58 ? 93.948 -3.733 37.256 0.50 38.30 56 MET F CA 1
ATOM 10657 C C A MET F 1 58 ? 93.120 -0.169 28.157 0.50 41.35 56 MET F C 1
ATOM 10658 C C B MET F 1 58 ? 93.289 -4.160 38.568 0.50 41.91 56 MET F C 1
ATOM 10659 O O A MET F 1 58 ? 93.874 0.229 29.046 0.50 40.35 56 MET F O 1
ATOM 10660 O O B MET F 1 58 ? 93.887 -3.979 39.631 0.50 41.10 56 MET F O 1
ATOM 10669 N N A VAL F 1 59 ? 92.012 -0.910 28.400 0.50 38.07 57 VAL F N 1
ATOM 10670 N N B VAL F 1 59 ? 92.085 -4.768 38.482 0.50 38.81 57 VAL F N 1
ATOM 10671 C CA A VAL F 1 59 ? 91.598 -1.322 29.744 0.50 38.15 57 VAL F CA 1
ATOM 10672 C CA B VAL F 1 59 ? 91.323 -5.262 39.629 0.50 38.62 57 VAL F CA 1
ATOM 10673 C C A VAL F 1 59 ? 92.636 -2.262 30.366 0.50 42.74 57 VAL F C 1
ATOM 10674 C C B VAL F 1 59 ? 92.122 -6.328 40.377 0.50 41.01 57 VAL F C 1
ATOM 10675 O O A VAL F 1 59 ? 93.087 -1.997 31.478 0.50 42.05 57 VAL F O 1
ATOM 10676 O O B VAL F 1 59 ? 92.191 -6.261 41.603 0.50 39.67 57 VAL F O 1
ATOM 10679 N N A GLU F 1 60 ? 93.048 -3.318 29.630 0.50 40.37 58 GLU F N 1
ATOM 10680 N N B GLU F 1 60 ? 92.756 -7.275 39.646 0.50 38.59 58 GLU F N 1
ATOM 10681 C CA A GLU F 1 60 ? 94.024 -4.323 30.074 0.50 40.90 58 GLU F CA 1
ATOM 10682 C CA B GLU F 1 60 ? 93.593 -8.330 40.235 0.50 39.06 58 GLU F CA 1
ATOM 10683 C C A GLU F 1 60 ? 95.404 -3.706 30.357 0.50 46.20 58 GLU F C 1
ATOM 10684 C C B GLU F 1 60 ? 94.756 -7.731 41.026 0.50 44.49 58 GLU F C 1
ATOM 10685 O O A GLU F 1 60 ? 96.095 -4.166 31.266 0.50 46.41 58 GLU F O 1
ATOM 10686 O O B GLU F 1 60 ? 94.951 -8.095 42.184 0.50 43.89 58 GLU F O 1
ATOM 10697 N N A PHE F 1 61 ? 95.783 -2.653 29.606 0.50 43.34 59 PHE F N 1
ATOM 10698 N N B PHE F 1 61 ? 95.491 -6.778 40.415 0.50 42.52 59 PHE F N 1
ATOM 10699 C CA A PHE F 1 61 ? 97.038 -1.928 29.790 0.50 43.68 59 PHE F CA 1
ATOM 10700 C CA B PHE F 1 61 ? 96.638 -6.106 41.029 0.50 42.93 59 PHE F CA 1
ATOM 10701 C C A PHE F 1 61 ? 97.020 -1.142 31.102 0.50 47.45 59 PHE F C 1
ATOM 10702 C C B PHE F 1 61 ? 96.275 -5.364 42.320 0.50 47.90 59 PHE F C 1
ATOM 10703 O O A PHE F 1 61 ? 97.998 -1.197 31.849 0.50 46.26 59 PHE F O 1
ATOM 10704 O O B PHE F 1 61 ? 97.011 -5.482 43.298 0.50 48.09 59 PHE F O 1
ATOM 10719 N N A LEU F 1 62 ? 95.909 -0.407 31.370 0.50 44.23 60 LEU F N 1
ATOM 10720 N N B LEU F 1 62 ? 95.159 -4.600 42.320 0.50 44.46 60 LEU F N 1
ATOM 10721 C CA A LEU F 1 62 ? 95.714 0.412 32.572 0.50 44.37 60 LEU F CA 1
ATOM 10722 C CA B LEU F 1 62 ? 94.725 -3.827 43.487 0.50 43.91 60 LEU F CA 1
ATOM 10723 C C A LEU F 1 62 ? 95.572 -0.452 33.832 0.50 50.38 60 LEU F C 1
ATOM 10724 C C B LEU F 1 62 ? 94.366 -4.738 44.661 0.50 49.46 60 LEU F C 1
ATOM 10725 O O A LEU F 1 62 ? 95.908 0.011 34.925 0.50 49.90 60 LEU F O 1
ATOM 10726 O O B LEU F 1 62 ? 94.713 -4.416 45.793 0.50 49.73 60 LEU F O 1
ATOM 10735 N N A LEU F 1 63 ? 95.089 -1.702 33.677 0.50 48.60 61 LEU F N 1
ATOM 10736 N N B LEU F 1 63 ? 93.731 -5.893 44.383 0.50 46.87 61 LEU F N 1
ATOM 10737 C CA A LEU F 1 63 ? 94.950 -2.655 34.780 0.50 49.31 61 LEU F CA 1
ATOM 10738 C CA B LEU F 1 63 ? 93.326 -6.878 45.390 0.50 47.15 61 LEU F CA 1
ATOM 10739 C C A LEU F 1 63 ? 96.326 -3.192 35.203 0.50 55.32 61 LEU F C 1
ATOM 10740 C C B LEU F 1 63 ? 94.515 -7.671 45.945 0.50 52.35 61 LEU F C 1
ATOM 10741 O O A LEU F 1 63 ? 96.499 -3.574 36.363 0.50 54.92 61 LEU F O 1
ATOM 10742 O O B LEU F 1 63 ? 94.465 -8.091 47.106 0.50 52.17 61 LEU F O 1
ATOM 10751 N N A GLU F 1 64 ? 97.300 -3.204 34.264 0.50 53.41 62 GLU F N 1
ATOM 10752 N N B GLU F 1 64 ? 95.573 -7.886 45.130 0.50 49.66 62 GLU F N 1
ATOM 10753 C CA A GLU F 1 64 ? 98.676 -3.646 34.511 0.50 54.16 62 GLU F CA 1
ATOM 10754 C CA B GLU F 1 64 ? 96.786 -8.589 45.572 0.50 49.94 62 GLU F CA 1
ATOM 10755 C C A GLU F 1 64 ? 99.467 -2.564 35.255 0.50 60.18 62 GLU F C 1
ATOM 10756 C C B GLU F 1 64 ? 97.617 -7.689 46.497 0.50 54.58 62 GLU F C 1
ATOM 10757 O O A GLU F 1 64 ? 100.218 -2.888 36.175 0.50 59.68 62 GLU F O 1
ATOM 10758 O O B GLU F 1 64 ? 98.376 -8.198 47.326 0.50 54.75 62 GLU F O 1
ATOM 10769 N N A GLN F 1 65 ? 99.288 -1.281 34.860 0.50 58.59 63 GLN F N 1
ATOM 10770 N N B GLN F 1 65 ? 97.488 -6.357 46.333 0.50 51.12 63 GLN F N 1
ATOM 10771 C CA A GLN F 1 65 ? 99.948 -0.114 35.460 0.50 59.17 63 GLN F CA 1
ATOM 10772 C CA B GLN F 1 65 ? 98.192 -5.352 47.134 0.50 51.27 63 GLN F CA 1
ATOM 10773 C C A GLN F 1 65 ? 99.531 0.091 36.920 0.50 64.85 63 GLN F C 1
ATOM 10774 C C B GLN F 1 65 ? 97.452 -5.069 48.454 0.50 55.55 63 GLN F C 1
ATOM 10775 O O A GLN F 1 65 ? 100.352 0.525 37.733 0.50 64.88 63 GLN F O 1
ATOM 10776 O O B GLN F 1 65 ? 98.094 -5.009 49.507 0.50 55.29 63 GLN F O 1
ATOM 10779 N N A CYS F 1 66 ? 98.256 -0.223 37.238 0.50 62.29 64 CYS F N 1
ATOM 10780 N N B CYS F 1 66 ? 96.103 -4.902 48.389 0.50 51.87 64 CYS F N 1
ATOM 10781 C CA A CYS F 1 66 ? 97.642 -0.139 38.567 0.50 62.56 64 CYS F CA 1
ATOM 10782 C CA B CYS F 1 66 ? 95.216 -4.647 49.533 0.50 51.54 64 CYS F CA 1
ATOM 10783 C C A CYS F 1 66 ? 96.323 -0.927 38.575 0.50 66.42 64 CYS F C 1
ATOM 10784 C C B CYS F 1 66 ? 93.774 -5.057 49.206 0.50 55.04 64 CYS F C 1
ATOM 10785 O O A CYS F 1 66 ? 95.451 -0.676 37.740 0.50 66.41 64 CYS F O 1
ATOM 10786 O O B CYS F 1 66 ? 93.220 -4.617 48.195 0.50 55.12 64 CYS F O 1
ATOM 10791 N N A SER F 1 67 ? 96.188 -1.884 39.508 0.50 62.22 65 SER F N 1
ATOM 10792 N N B SER F 1 67 ? 93.165 -5.878 50.080 0.50 50.31 65 SER F N 1
ATOM 10793 C CA A SER F 1 67 ? 94.995 -2.726 39.639 0.50 61.68 65 SER F CA 1
ATOM 10794 C CA B SER F 1 67 ? 91.800 -6.395 49.922 0.50 49.41 65 SER F CA 1
ATOM 10795 C C A SER F 1 67 ? 94.045 -2.226 40.751 0.50 64.48 65 SER F C 1
ATOM 10796 C C B SER F 1 67 ? 90.740 -5.578 50.690 0.50 52.15 65 SER F C 1
ATOM 10797 O O A SER F 1 67 ? 93.084 -2.921 41.095 0.50 64.51 65 SER F O 1
ATOM 10798 O O B SER F 1 67 ? 89.550 -5.837 50.519 0.50 51.63 65 SER F O 1
ATOM 10801 N N A ALA F 1 68 ? 94.298 -1.014 41.289 0.50 59.46 66 ALA F N 1
ATOM 10802 N N B ALA F 1 68 ? 91.167 -4.605 51.522 0.50 48.25 66 ALA F N 1
ATOM 10803 C CA A ALA F 1 68 ? 93.496 -0.415 42.361 0.50 58.36 66 ALA F CA 1
ATOM 10804 C CA B ALA F 1 68 ? 90.311 -3.749 52.357 0.50 47.73 66 ALA F CA 1
ATOM 10805 C C A ALA F 1 68 ? 92.306 0.408 41.840 0.50 59.68 66 ALA F C 1
ATOM 10806 C C B ALA F 1 68 ? 89.182 -3.032 51.592 0.50 49.70 66 ALA F C 1
ATOM 10807 O O A ALA F 1 68 ? 91.299 0.521 42.543 0.50 59.62 66 ALA F O 1
ATOM 10808 O O B ALA F 1 68 ? 88.073 -2.936 52.118 0.50 49.63 66 ALA F O 1
ATOM 10811 N N A SER F 1 69 ? 92.419 0.979 40.623 0.50 53.79 67 SER F N 1
ATOM 10812 N N B SER F 1 69 ? 89.456 -2.544 50.365 0.50 44.81 67 SER F N 1
ATOM 10813 C CA A SER F 1 69 ? 91.376 1.809 40.004 0.50 52.47 67 SER F CA 1
ATOM 10814 C CA B SER F 1 69 ? 88.500 -1.784 49.550 0.50 44.05 67 SER F CA 1
ATOM 10815 C C A SER F 1 69 ? 90.155 0.995 39.508 0.50 53.12 67 SER F C 1
ATOM 10816 C C B SER F 1 69 ? 87.492 -2.662 48.746 0.50 46.60 67 SER F C 1
ATOM 10817 O O A SER F 1 69 ? 89.142 1.600 39.138 0.50 52.96 67 SER F O 1
ATOM 10818 O O B SER F 1 69 ? 86.761 -2.116 47.913 0.50 46.18 67 SER F O 1
ATOM 10821 N N A ILE F 1 70 ? 90.240 -0.359 39.532 0.50 46.80 68 ILE F N 1
ATOM 10822 N N B ILE F 1 70 ? 87.407 -3.984 49.027 0.50 41.86 68 ILE F N 1
ATOM 10823 C CA A ILE F 1 70 ? 89.205 -1.300 39.075 0.50 45.76 68 ILE F CA 1
ATOM 10824 C CA B ILE F 1 70 ? 86.510 -4.902 48.304 0.50 40.63 68 ILE F CA 1
ATOM 10825 C C A ILE F 1 70 ? 87.832 -1.061 39.781 0.50 47.42 68 ILE F C 1
ATOM 10826 C C B ILE F 1 70 ? 85.005 -4.606 48.593 0.50 43.69 68 ILE F C 1
ATOM 10827 O O A ILE F 1 70 ? 86.801 -1.226 39.135 0.50 47.35 68 ILE F O 1
ATOM 10828 O O B ILE F 1 70 ? 84.171 -4.874 47.727 0.50 43.23 68 ILE F O 1
ATOM 10837 N N A GLU F 1 71 ? 87.821 -0.669 41.068 0.50 42.76 69 GLU F N 1
ATOM 10838 N N B GLU F 1 71 ? 84.665 -4.074 49.784 0.50 39.25 69 GLU F N 1
ATOM 10839 C CA A GLU F 1 71 ? 86.579 -0.452 41.813 0.50 42.15 69 GLU F CA 1
ATOM 10840 C CA B GLU F 1 71 ? 83.274 -3.792 50.150 0.50 38.36 69 GLU F CA 1
ATOM 10841 C C A GLU F 1 71 ? 86.259 1.046 42.027 0.50 45.87 69 GLU F C 1
ATOM 10842 C C B GLU F 1 71 ? 83.004 -2.285 50.326 0.50 41.15 69 GLU F C 1
ATOM 10843 O O A GLU F 1 71 ? 85.248 1.361 42.659 0.50 46.41 69 GLU F O 1
ATOM 10844 O O B GLU F 1 71 ? 81.891 -1.910 50.704 0.50 40.29 69 GLU F O 1
ATOM 10847 N N A VAL F 1 72 ? 87.079 1.961 41.470 0.50 41.25 70 VAL F N 1
ATOM 10848 N N B VAL F 1 72 ? 84.005 -1.426 50.037 0.50 36.82 70 VAL F N 1
ATOM 10849 C CA A VAL F 1 72 ? 86.865 3.404 41.611 0.50 40.85 70 VAL F CA 1
ATOM 10850 C CA B VAL F 1 72 ? 83.868 0.022 50.182 0.50 36.56 70 VAL F CA 1
ATOM 10851 C C A VAL F 1 72 ? 85.799 3.880 40.623 0.50 44.58 70 VAL F C 1
ATOM 10852 C C B VAL F 1 72 ? 83.023 0.591 49.040 0.50 39.35 70 VAL F C 1
ATOM 10853 O O A VAL F 1 72 ? 85.932 3.674 39.415 0.50 44.60 70 VAL F O 1
ATOM 10854 O O B VAL F 1 72 ? 83.364 0.428 47.866 0.50 38.77 70 VAL F O 1
ATOM 10857 N N A GLY F 1 73 ? 84.745 4.491 41.157 0.50 40.29 71 GLY F N 1
ATOM 10858 N N B GLY F 1 73 ? 81.908 1.212 49.412 0.50 35.22 71 GLY F N 1
ATOM 10859 C CA A GLY F 1 73 ? 83.623 4.995 40.377 0.50 39.95 71 GLY F CA 1
ATOM 10860 C CA B GLY F 1 73 ? 80.967 1.826 48.483 0.50 34.54 71 GLY F CA 1
ATOM 10861 C C A GLY F 1 73 ? 83.673 6.479 40.082 0.50 43.79 71 GLY F C 1
ATOM 10862 C C B GLY F 1 73 ? 81.384 3.225 48.083 0.50 37.39 71 GLY F C 1
ATOM 10863 O O A GLY F 1 73 ? 84.229 7.256 40.866 0.50 43.55 71 GLY F O 1
ATOM 10864 O O B GLY F 1 73 ? 81.980 3.951 48.886 0.50 36.42 71 GLY F O 1
ATOM 10865 N N A GLY F 1 74 ? 83.078 6.864 38.954 0.50 40.28 72 GLY F N 1
ATOM 10866 N N B GLY F 1 74 ? 81.069 3.599 46.843 0.50 33.53 72 GLY F N 1
ATOM 10867 C CA A GLY F 1 74 ? 83.030 8.251 38.511 0.50 39.59 72 GLY F CA 1
ATOM 10868 C CA B GLY F 1 74 ? 81.401 4.912 46.309 0.50 33.08 72 GLY F CA 1
ATOM 10869 C C A GLY F 1 74 ? 81.874 8.602 37.596 0.50 42.84 72 GLY F C 1
ATOM 10870 C C B GLY F 1 74 ? 80.530 5.405 45.169 0.50 37.86 72 GLY F C 1
ATOM 10871 O O A GLY F 1 74 ? 80.894 7.857 37.502 0.50 42.69 72 GLY F O 1
ATOM 10872 O O B GLY F 1 74 ? 79.589 4.725 44.738 0.50 36.67 72 GLY F O 1
ATOM 10873 N N A SER F 1 75 ? 81.990 9.756 36.914 0.50 38.82 73 SER F N 1
ATOM 10874 N N B SER F 1 75 ? 80.857 6.612 44.676 0.50 35.40 73 SER F N 1
ATOM 10875 C CA A SER F 1 75 ? 80.963 10.315 36.032 0.50 38.32 73 SER F CA 1
ATOM 10876 C CA B SER F 1 75 ? 80.136 7.289 43.601 0.50 35.50 73 SER F CA 1
ATOM 10877 C C A SER F 1 75 ? 81.034 9.755 34.605 0.50 40.72 73 SER F C 1
ATOM 10878 C C B SER F 1 75 ? 80.550 6.762 42.235 0.50 39.18 73 SER F C 1
ATOM 10879 O O A SER F 1 75 ? 82.106 9.740 34.004 0.50 40.57 73 SER F O 1
ATOM 10880 O O B SER F 1 75 ? 81.744 6.663 41.948 0.50 38.13 73 SER F O 1
ATOM 10883 N N A VAL F 1 76 ? 79.878 9.303 34.069 0.50 36.99 74 VAL F N 1
ATOM 10884 N N B VAL F 1 76 ? 79.553 6.375 41.416 0.50 36.11 74 VAL F N 1
ATOM 10885 C CA A VAL F 1 76 ? 79.706 8.749 32.709 0.50 36.63 74 VAL F CA 1
ATOM 10886 C CA B VAL F 1 76 ? 79.723 5.870 40.045 0.50 35.76 74 VAL F CA 1
ATOM 10887 C C A VAL F 1 76 ? 78.413 9.280 32.074 0.50 40.49 74 VAL F C 1
ATOM 10888 C C B VAL F 1 76 ? 78.700 6.540 39.126 0.50 40.00 74 VAL F C 1
ATOM 10889 O O A VAL F 1 76 ? 77.410 9.437 32.771 0.50 39.63 74 VAL F O 1
ATOM 10890 O O B VAL F 1 76 ? 77.578 6.816 39.561 0.50 39.03 74 VAL F O 1
ATOM 10897 N N A ASN F 1 77 ? 78.438 9.527 30.747 0.50 37.83 75 ASN F N 1
ATOM 10898 N N B ASN F 1 77 ? 79.076 6.782 37.857 0.50 37.71 75 ASN F N 1
ATOM 10899 C CA A ASN F 1 77 ? 77.305 10.058 29.986 0.50 37.63 75 ASN F CA 1
ATOM 10900 C CA B ASN F 1 77 ? 78.189 7.449 36.900 0.50 38.29 75 ASN F CA 1
ATOM 10901 C C A ASN F 1 77 ? 76.619 8.994 29.141 0.50 40.54 75 ASN F C 1
ATOM 10902 C C B ASN F 1 77 ? 77.660 6.503 35.826 0.50 42.20 75 ASN F C 1
ATOM 10903 O O A ASN F 1 77 ? 77.280 8.244 28.416 0.50 39.80 75 ASN F O 1
ATOM 10904 O O B ASN F 1 77 ? 78.433 5.772 35.206 0.50 41.74 75 ASN F O 1
ATOM 10913 N N A PHE F 1 78 ? 75.281 8.934 29.246 0.50 36.99 76 PHE F N 1
ATOM 10914 N N B PHE F 1 78 ? 76.328 6.542 35.613 0.50 39.38 76 PHE F N 1
ATOM 10915 C CA A PHE F 1 78 ? 74.421 7.995 28.520 0.50 36.55 76 PHE F CA 1
ATOM 10916 C CA B PHE F 1 78 ? 75.572 5.768 34.629 0.50 39.99 76 PHE F CA 1
ATOM 10917 C C A PHE F 1 78 ? 73.114 8.682 28.128 0.50 42.14 76 PHE F C 1
ATOM 10918 C C B PHE F 1 78 ? 74.529 6.696 33.982 0.50 45.60 76 PHE F C 1
ATOM 10919 O O A PHE F 1 78 ? 72.345 9.093 29.005 0.50 40.68 76 PHE F O 1
ATOM 10920 O O B PHE F 1 78 ? 73.621 7.165 34.674 0.50 45.01 76 PHE F O 1
ATOM 10935 N N A ASP F 1 79 ? 72.890 8.832 26.804 0.50 40.83 77 ASP F N 1
ATOM 10936 N N B ASP F 1 79 ? 74.688 6.981 32.666 0.50 43.78 77 ASP F N 1
ATOM 10937 C CA A ASP F 1 79 ? 71.715 9.461 26.186 0.50 41.50 77 ASP F CA 1
ATOM 10938 C CA B ASP F 1 79 ? 73.849 7.870 31.835 0.50 44.61 77 ASP F CA 1
ATOM 10939 C C A ASP F 1 79 ? 71.370 10.837 26.843 0.50 46.43 77 ASP F C 1
ATOM 10940 C C B ASP F 1 79 ? 73.617 9.258 32.489 0.50 50.40 77 ASP F C 1
ATOM 10941 O O A ASP F 1 79 ? 70.227 11.077 27.247 0.50 45.35 77 ASP F O 1
ATOM 10942 O O B ASP F 1 79 ? 72.472 9.713 32.618 0.50 50.44 77 ASP F O 1
ATOM 10945 N N A GLY F 1 80 ? 72.383 11.702 26.941 0.50 44.49 78 GLY F N 1
ATOM 10946 N N B GLY F 1 80 ? 74.713 9.900 32.897 0.50 47.38 78 GLY F N 1
ATOM 10947 C CA A GLY F 1 80 ? 72.279 13.057 27.483 0.50 45.07 78 GLY F CA 1
ATOM 10948 C CA B GLY F 1 80 ? 74.695 11.220 33.524 0.50 47.41 78 GLY F CA 1
ATOM 10949 C C A GLY F 1 80 ? 71.968 13.179 28.964 0.50 50.90 78 GLY F C 1
ATOM 10950 C C B GLY F 1 80 ? 74.149 11.280 34.940 0.50 51.14 78 GLY F C 1
ATOM 10951 O O A GLY F 1 80 ? 71.206 14.065 29.364 0.50 51.01 78 GLY F O 1
ATOM 10952 O O B GLY F 1 80 ? 74.089 12.369 35.523 0.50 50.85 78 GLY F O 1
ATOM 10953 N N A GLU F 1 81 ? 72.559 12.301 29.790 0.50 47.75 79 GLU F N 1
ATOM 10954 N N B GLU F 1 81 ? 73.753 10.119 35.510 0.50 46.76 79 GLU F N 1
ATOM 10955 C CA A GLU F 1 81 ? 72.391 12.297 31.248 0.50 47.55 79 GLU F CA 1
ATOM 10956 C CA B GLU F 1 81 ? 73.221 10.016 36.872 0.50 46.43 79 GLU F CA 1
ATOM 10957 C C A GLU F 1 81 ? 73.660 11.764 31.909 0.50 51.17 79 GLU F C 1
ATOM 10958 C C B GLU F 1 81 ? 74.297 9.460 37.804 0.50 49.70 79 GLU F C 1
ATOM 10959 O O A GLU F 1 81 ? 74.312 10.879 31.345 0.50 50.34 79 GLU F O 1
ATOM 10960 O O B GLU F 1 81 ? 74.934 8.454 37.472 0.50 49.47 79 GLU F O 1
ATOM 10963 N N A THR F 1 82 ? 74.011 12.294 33.097 0.50 47.53 80 THR F N 1
ATOM 10964 N N B THR F 1 82 ? 74.511 10.125 38.952 0.50 45.34 80 THR F N 1
ATOM 10965 C CA A THR F 1 82 ? 75.215 11.864 33.810 0.50 47.16 80 THR F CA 1
ATOM 10966 C CA B THR F 1 82 ? 75.514 9.721 39.941 0.50 45.03 80 THR F CA 1
ATOM 10967 C C A THR F 1 82 ? 74.848 10.948 34.990 0.50 51.36 80 THR F C 1
ATOM 10968 C C B THR F 1 82 ? 74.870 8.815 40.978 0.50 47.78 80 THR F C 1
ATOM 10969 O O A THR F 1 82 ? 73.997 11.289 35.819 0.50 51.61 80 THR F O 1
ATOM 10970 O O B THR F 1 82 ? 73.866 9.189 41.586 0.50 47.46 80 THR F O 1
ATOM 10977 N N A ILE F 1 83 ? 75.514 9.784 35.045 0.50 46.69 81 ILE F N 1
ATOM 10978 N N B ILE F 1 83 ? 75.448 7.619 41.167 0.50 43.24 81 ILE F N 1
ATOM 10979 C CA A ILE F 1 83 ? 75.379 8.779 36.098 0.50 45.55 81 ILE F CA 1
ATOM 10980 C CA B ILE F 1 83 ? 74.950 6.629 42.118 0.50 42.68 81 ILE F CA 1
ATOM 10981 C C A ILE F 1 83 ? 76.607 8.941 37.004 0.50 47.73 81 ILE F C 1
ATOM 10982 C C B ILE F 1 83 ? 75.949 6.511 43.269 0.50 44.60 81 ILE F C 1
ATOM 10983 O O A ILE F 1 83 ? 77.740 8.874 36.521 0.50 46.57 81 ILE F O 1
ATOM 10984 O O B ILE F 1 83 ? 77.111 6.167 43.055 0.50 43.85 81 ILE F O 1
ATOM 10993 N N A GLU F 1 84 ? 76.374 9.201 38.301 0.50 43.99 82 GLU F N 1
ATOM 10994 N N B GLU F 1 84 ? 75.480 6.819 44.488 0.50 40.14 82 GLU F N 1
ATOM 10995 C CA A GLU F 1 84 ? 77.426 9.416 39.297 0.50 43.27 82 GLU F CA 1
ATOM 10996 C CA B GLU F 1 84 ? 76.272 6.819 45.717 0.50 38.90 82 GLU F CA 1
ATOM 10997 C C A GLU F 1 84 ? 77.892 8.114 39.962 0.50 45.37 82 GLU F C 1
ATOM 10998 C C B GLU F 1 84 ? 76.262 5.460 46.429 0.50 40.23 82 GLU F C 1
ATOM 10999 O O A GLU F 1 84 ? 77.100 7.180 40.131 0.50 44.48 82 GLU F O 1
ATOM 11000 O O B GLU F 1 84 ? 75.296 4.702 46.315 0.50 39.24 82 GLU F O 1
ATOM 11011 N N A GLY F 1 85 ? 79.181 8.093 40.321 0.50 40.34 83 GLY F N 1
ATOM 11012 N N B GLY F 1 85 ? 77.338 5.189 47.170 0.50 35.45 83 GLY F N 1
ATOM 11013 C CA A GLY F 1 85 ? 79.865 6.994 40.999 0.50 39.44 83 GLY F CA 1
ATOM 11014 C CA B GLY F 1 85 ? 77.499 3.985 47.981 0.50 35.44 83 GLY F CA 1
ATOM 11015 C C A GLY F 1 85 ? 79.801 5.642 40.319 0.50 41.08 83 GLY F C 1
ATOM 11016 C C B GLY F 1 85 ? 77.580 2.661 47.249 0.50 39.79 83 GLY F C 1
ATOM 11017 O O A GLY F 1 85 ? 79.737 4.613 40.997 0.50 39.60 83 GLY F O 1
ATOM 11018 O O B GLY F 1 85 ? 77.552 1.609 47.892 0.50 39.62 83 GLY F O 1
ATOM 11019 N N A ALA F 1 86 ? 79.815 5.635 38.977 0.50 36.97 84 ALA F N 1
ATOM 11020 N N B ALA F 1 86 ? 77.703 2.689 45.909 0.50 36.88 84 ALA F N 1
ATOM 11021 C CA A ALA F 1 86 ? 79.753 4.404 38.200 0.50 36.52 84 ALA F CA 1
ATOM 11022 C CA B ALA F 1 86 ? 77.809 1.475 45.106 0.50 36.42 84 ALA F CA 1
ATOM 11023 C C A ALA F 1 86 ? 81.131 3.748 38.079 0.50 38.91 84 ALA F C 1
ATOM 11024 C C B ALA F 1 86 ? 79.192 0.823 45.275 0.50 37.16 84 ALA F C 1
ATOM 11025 O O A ALA F 1 86 ? 82.045 4.366 37.533 0.50 38.30 84 ALA F O 1
ATOM 11026 O O B ALA F 1 86 ? 80.196 1.474 44.996 0.50 35.47 84 ALA F O 1
ATOM 11029 N N A PRO F 1 87 ? 81.307 2.501 38.575 0.50 34.80 85 PRO F N 1
ATOM 11030 N N B PRO F 1 87 ? 79.265 -0.452 45.743 0.50 32.98 85 PRO F N 1
ATOM 11031 C CA A PRO F 1 87 ? 82.609 1.830 38.426 0.50 34.25 85 PRO F CA 1
ATOM 11032 C CA B PRO F 1 87 ? 80.578 -1.113 45.914 0.50 31.96 85 PRO F CA 1
ATOM 11033 C C A PRO F 1 87 ? 82.828 1.353 36.977 0.50 37.41 85 PRO F C 1
ATOM 11034 C C B PRO F 1 87 ? 81.132 -1.678 44.585 0.50 35.94 85 PRO F C 1
ATOM 11035 O O A PRO F 1 87 ? 81.838 1.249 36.241 0.50 36.35 85 PRO F O 1
ATOM 11036 O O B PRO F 1 87 ? 80.440 -1.549 43.573 0.50 35.01 85 PRO F O 1
ATOM 11043 N N A PRO F 1 88 ? 84.090 1.046 36.544 0.50 33.26 86 PRO F N 1
ATOM 11044 N N B PRO F 1 88 ? 82.356 -2.289 44.526 0.50 33.09 86 PRO F N 1
ATOM 11045 C CA A PRO F 1 88 ? 84.312 0.602 35.152 0.50 33.04 86 PRO F CA 1
ATOM 11046 C CA B PRO F 1 88 ? 82.885 -2.762 43.229 0.50 32.98 86 PRO F CA 1
ATOM 11047 C C A PRO F 1 88 ? 83.435 -0.575 34.705 0.50 36.38 86 PRO F C 1
ATOM 11048 C C B PRO F 1 88 ? 82.061 -3.846 42.520 0.50 35.39 86 PRO F C 1
ATOM 11049 O O A PRO F 1 88 ? 82.959 -0.545 33.568 0.50 36.82 86 PRO F O 1
ATOM 11050 O O B PRO F 1 88 ? 81.998 -3.817 41.291 0.50 35.16 86 PRO F O 1
ATOM 11057 N N A LEU F 1 89 ? 83.186 -1.577 35.586 0.50 31.61 87 LEU F N 1
ATOM 11058 N N B LEU F 1 89 ? 81.475 -4.806 43.265 0.50 31.15 87 LEU F N 1
ATOM 11059 C CA A LEU F 1 89 ? 82.335 -2.733 35.265 0.50 30.54 87 LEU F CA 1
ATOM 11060 C CA B LEU F 1 89 ? 80.698 -5.917 42.693 0.50 30.99 87 LEU F CA 1
ATOM 11061 C C A LEU F 1 89 ? 80.897 -2.302 34.929 0.50 32.37 87 LEU F C 1
ATOM 11062 C C B LEU F 1 89 ? 79.440 -5.421 41.976 0.50 35.53 87 LEU F C 1
ATOM 11063 O O A LEU F 1 89 ? 80.311 -2.856 33.994 0.50 30.91 87 LEU F O 1
ATOM 11064 O O B LEU F 1 89 ? 79.139 -5.920 40.894 0.50 35.68 87 LEU F O 1
ATOM 11073 N N A TRP F 1 90 ? 80.342 -1.310 35.669 0.50 27.96 88 TRP F N 1
ATOM 11074 N N B TRP F 1 90 ? 78.728 -4.437 42.560 0.50 31.71 88 TRP F N 1
ATOM 11075 C CA A TRP F 1 90 ? 78.988 -0.817 35.416 0.50 27.33 88 TRP F CA 1
ATOM 11076 C CA B TRP F 1 90 ? 77.525 -3.853 41.968 0.50 31.31 88 TRP F CA 1
ATOM 11077 C C A TRP F 1 90 ? 78.866 -0.193 34.029 0.50 31.47 88 TRP F C 1
ATOM 11078 C C B TRP F 1 90 ? 77.863 -3.106 40.676 0.50 34.52 88 TRP F C 1
ATOM 11079 O O A TRP F 1 90 ? 77.897 -0.484 33.324 0.50 30.38 88 TRP F O 1
ATOM 11080 O O B TRP F 1 90 ? 77.165 -3.296 39.679 0.50 32.58 88 TRP F O 1
ATOM 11101 N N A ALA F 1 91 ? 79.820 0.696 33.665 0.50 29.31 89 ALA F N 1
ATOM 11102 N N B ALA F 1 91 ? 78.909 -2.244 40.706 0.50 32.41 89 ALA F N 1
ATOM 11103 C CA A ALA F 1 91 ? 79.841 1.428 32.396 0.50 29.54 89 ALA F CA 1
ATOM 11104 C CA B ALA F 1 91 ? 79.351 -1.438 39.559 0.50 32.84 89 ALA F CA 1
ATOM 11105 C C A ALA F 1 91 ? 79.979 0.503 31.193 0.50 35.18 89 ALA F C 1
ATOM 11106 C C B ALA F 1 91 ? 79.679 -2.306 38.348 0.50 37.08 89 ALA F C 1
ATOM 11107 O O A ALA F 1 91 ? 79.328 0.756 30.188 0.50 35.20 89 ALA F O 1
ATOM 11108 O O B ALA F 1 91 ? 79.154 -2.040 37.260 0.50 36.31 89 ALA F O 1
ATOM 11111 N N A ALA F 1 92 ? 80.801 -0.564 31.300 0.50 32.82 90 ALA F N 1
ATOM 11112 N N B ALA F 1 92 ? 80.495 -3.373 38.550 0.50 33.74 90 ALA F N 1
ATOM 11113 C CA A ALA F 1 92 ? 81.021 -1.564 30.242 0.50 32.68 90 ALA F CA 1
ATOM 11114 C CA B ALA F 1 92 ? 80.865 -4.336 37.505 0.50 33.53 90 ALA F CA 1
ATOM 11115 C C A ALA F 1 92 ? 79.777 -2.436 29.985 0.50 36.98 90 ALA F C 1
ATOM 11116 C C B ALA F 1 92 ? 79.639 -5.076 36.934 0.50 36.39 90 ALA F C 1
ATOM 11117 O O A ALA F 1 92 ? 79.469 -2.726 28.826 0.50 36.66 90 ALA F O 1
ATOM 11118 O O B ALA F 1 92 ? 79.597 -5.331 35.729 0.50 36.48 90 ALA F O 1
ATOM 11121 N N A SER F 1 93 ? 79.069 -2.858 31.056 0.50 33.74 91 SER F N 1
ATOM 11122 N N B SER F 1 93 ? 78.641 -5.389 37.794 0.50 31.74 91 SER F N 1
ATOM 11123 C CA A SER F 1 93 ? 77.828 -3.645 30.953 0.50 33.18 91 SER F CA 1
ATOM 11124 C CA B SER F 1 93 ? 77.388 -6.058 37.419 0.50 31.04 91 SER F CA 1
ATOM 11125 C C A SER F 1 93 ? 76.710 -2.796 30.306 0.50 37.00 91 SER F C 1
ATOM 11126 C C B SER F 1 93 ? 76.527 -5.122 36.588 0.50 33.72 91 SER F C 1
ATOM 11127 O O A SER F 1 93 ? 76.032 -3.270 29.394 0.50 36.41 91 SER F O 1
ATOM 11128 O O B SER F 1 93 ? 76.006 -5.535 35.555 0.50 32.76 91 SER F O 1
ATOM 11133 N N A ALA F 1 94 ? 76.556 -1.531 30.766 0.50 33.41 92 ALA F N 1
ATOM 11134 N N B ALA F 1 94 ? 76.380 -3.857 37.041 0.50 30.56 92 ALA F N 1
ATOM 11135 C CA A ALA F 1 94 ? 75.584 -0.551 30.284 0.50 33.07 92 ALA F CA 1
ATOM 11136 C CA B ALA F 1 94 ? 75.596 -2.822 36.367 0.50 30.35 92 ALA F CA 1
ATOM 11137 C C A ALA F 1 94 ? 75.763 -0.209 28.793 0.50 37.63 92 ALA F C 1
ATOM 11138 C C B ALA F 1 94 ? 76.150 -2.493 34.969 0.50 34.34 92 ALA F C 1
ATOM 11139 O O A ALA F 1 94 ? 74.771 -0.065 28.079 0.50 36.75 92 ALA F O 1
ATOM 11140 O O B ALA F 1 94 ? 75.373 -2.315 34.029 0.50 33.43 92 ALA F O 1
ATOM 11143 N N A ALA F 1 95 ? 77.023 -0.073 28.338 0.50 35.32 93 ALA F N 1
ATOM 11144 N N B ALA F 1 95 ? 77.485 -2.449 34.836 0.50 31.84 93 ALA F N 1
ATOM 11145 C CA A ALA F 1 95 ? 77.365 0.268 26.955 0.50 35.37 93 ALA F CA 1
ATOM 11146 C CA B ALA F 1 95 ? 78.179 -2.117 33.590 0.50 32.27 93 ALA F CA 1
ATOM 11147 C C A ALA F 1 95 ? 77.458 -0.966 26.034 0.50 40.08 93 ALA F C 1
ATOM 11148 C C B ALA F 1 95 ? 78.263 -3.296 32.609 0.50 38.53 93 ALA F C 1
ATOM 11149 O O A ALA F 1 95 ? 77.577 -0.814 24.811 0.50 40.38 93 ALA F O 1
ATOM 11150 O O B ALA F 1 95 ? 78.291 -3.075 31.400 0.50 39.62 93 ALA F O 1
ATOM 11153 N N A GLY F 1 96 ? 77.366 -2.160 26.621 0.50 36.09 94 GLY F N 1
ATOM 11154 N N B GLY F 1 96 ? 78.303 -4.520 33.121 0.50 35.12 94 GLY F N 1
ATOM 11155 C CA A GLY F 1 96 ? 77.366 -3.423 25.888 0.50 35.18 94 GLY F CA 1
ATOM 11156 C CA B GLY F 1 96 ? 78.353 -5.709 32.278 0.50 34.86 94 GLY F CA 1
ATOM 11157 C C A GLY F 1 96 ? 78.701 -3.962 25.427 0.50 37.44 94 GLY F C 1
ATOM 11158 C C B GLY F 1 96 ? 79.730 -6.297 32.069 0.50 39.27 94 GLY F C 1
ATOM 11159 O O A GLY F 1 96 ? 78.769 -4.593 24.371 0.50 36.48 94 GLY F O 1
ATOM 11160 O O B GLY F 1 96 ? 80.043 -6.772 30.971 0.50 39.82 94 GLY F O 1
ATOM 11161 N N A HIS F 1 97 ? 79.759 -3.759 26.230 0.50 33.63 95 HIS F N 1
ATOM 11162 N N B HIS F 1 97 ? 80.556 -6.286 33.123 0.50 34.58 95 HIS F N 1
ATOM 11163 C CA A HIS F 1 97 ? 81.100 -4.242 25.893 0.50 33.40 95 HIS F CA 1
ATOM 11164 C CA B HIS F 1 97 ? 81.897 -6.856 33.057 0.50 33.58 95 HIS F CA 1
ATOM 11165 C C A HIS F 1 97 ? 81.388 -5.542 26.651 0.50 37.82 95 HIS F C 1
ATOM 11166 C C B HIS F 1 97 ? 81.910 -8.169 33.831 0.50 38.50 95 HIS F C 1
ATOM 11167 O O A HIS F 1 97 ? 81.940 -5.530 27.755 0.50 37.57 95 HIS F O 1
ATOM 11168 O O B HIS F 1 97 ? 82.272 -8.201 35.012 0.50 38.14 95 HIS F O 1
ATOM 11181 N N A LEU F 1 98 ? 80.964 -6.660 26.044 0.50 34.84 96 LEU F N 1
ATOM 11182 N N B LEU F 1 98 ? 81.456 -9.248 33.154 0.50 35.40 96 LEU F N 1
ATOM 11183 C CA A LEU F 1 98 ? 81.082 -8.020 26.570 0.50 35.41 96 LEU F CA 1
ATOM 11184 C CA B LEU F 1 98 ? 81.372 -10.612 33.694 0.50 35.96 96 LEU F CA 1
ATOM 11185 C C A LEU F 1 98 ? 82.530 -8.403 26.897 0.50 40.31 96 LEU F C 1
ATOM 11186 C C B LEU F 1 98 ? 82.704 -11.057 34.310 0.50 41.11 96 LEU F C 1
ATOM 11187 O O A LEU F 1 98 ? 82.789 -8.810 28.029 0.50 39.82 96 LEU F O 1
ATOM 11188 O O B LEU F 1 98 ? 82.703 -11.586 35.420 0.50 40.71 96 LEU F O 1
ATOM 11197 N N A LYS F 1 99 ? 83.459 -8.259 25.931 0.50 38.04 97 LYS F N 1
ATOM 11198 N N B LYS F 1 99 ? 83.826 -10.798 33.606 0.50 38.28 97 LYS F N 1
ATOM 11199 C CA A LYS F 1 99 ? 84.869 -8.620 26.098 0.50 38.48 97 LYS F CA 1
ATOM 11200 C CA B LYS F 1 99 ? 85.186 -11.129 34.029 0.50 38.44 97 LYS F CA 1
ATOM 11201 C C A LYS F 1 99 ? 85.549 -7.812 27.216 0.50 42.73 97 LYS F C 1
ATOM 11202 C C B LYS F 1 99 ? 85.541 -10.548 35.407 0.50 41.80 97 LYS F C 1
ATOM 11203 O O A LYS F 1 99 ? 86.393 -8.366 27.920 0.50 43.10 97 LYS F O 1
ATOM 11204 O O B LYS F 1 99 ? 86.136 -11.252 36.223 0.50 40.62 97 LYS F O 1
ATOM 11207 N N A VAL F 1 100 ? 85.164 -6.532 27.399 0.50 38.66 98 VAL F N 1
ATOM 11208 N N B VAL F 1 100 ? 85.171 -9.273 35.658 0.50 38.49 98 VAL F N 1
ATOM 11209 C CA A VAL F 1 100 ? 85.709 -5.665 28.459 0.50 38.21 98 VAL F CA 1
ATOM 11210 C CA B VAL F 1 100 ? 85.460 -8.563 36.912 0.50 38.24 98 VAL F CA 1
ATOM 11211 C C A VAL F 1 100 ? 85.150 -6.132 29.814 0.50 39.95 98 VAL F C 1
ATOM 11212 C C B VAL F 1 100 ? 84.534 -9.083 38.032 0.50 42.88 98 VAL F C 1
ATOM 11213 O O A VAL F 1 100 ? 85.902 -6.171 30.792 0.50 39.28 98 VAL F O 1
ATOM 11214 O O B VAL F 1 100 ? 84.981 -9.219 39.177 0.50 42.99 98 VAL F O 1
ATOM 11221 N N A VAL F 1 101 ? 83.851 -6.527 29.855 0.50 35.11 99 VAL F N 1
ATOM 11222 N N B VAL F 1 101 ? 83.268 -9.400 37.692 0.50 39.74 99 VAL F N 1
ATOM 11223 C CA A VAL F 1 101 ? 83.183 -7.053 31.049 0.50 34.72 99 VAL F CA 1
ATOM 11224 C CA B VAL F 1 101 ? 82.284 -9.936 38.640 0.50 39.90 99 VAL F CA 1
ATOM 11225 C C A VAL F 1 101 ? 83.892 -8.340 31.500 0.50 38.24 99 VAL F C 1
ATOM 11226 C C B VAL F 1 101 ? 82.780 -11.266 39.212 0.50 43.01 99 VAL F C 1
ATOM 11227 O O A VAL F 1 101 ? 84.240 -8.469 32.677 0.50 37.03 99 VAL F O 1
ATOM 11228 O O B VAL F 1 101 ? 82.757 -11.455 40.429 0.50 42.68 99 VAL F O 1
ATOM 11231 N N A GLN F 1 102 ? 84.161 -9.245 30.534 0.50 35.07 100 GLN F N 1
ATOM 11232 N N B GLN F 1 102 ? 83.272 -12.156 38.327 0.50 39.27 100 GLN F N 1
ATOM 11233 C CA A GLN F 1 102 ? 84.865 -10.517 30.719 0.50 35.92 100 GLN F CA 1
ATOM 11234 C CA B GLN F 1 102 ? 83.832 -13.466 38.648 0.50 38.85 100 GLN F CA 1
ATOM 11235 C C A GLN F 1 102 ? 86.286 -10.309 31.261 0.50 42.16 100 GLN F C 1
ATOM 11236 C C B GLN F 1 102 ? 85.077 -13.336 39.520 0.50 43.80 100 GLN F C 1
ATOM 11237 O O A GLN F 1 102 ? 86.764 -11.135 32.044 0.50 42.82 100 GLN F O 1
ATOM 11238 O O B GLN F 1 102 ? 85.270 -14.154 40.422 0.50 43.59 100 GLN F O 1
ATOM 11249 N N A SER F 1 103 ? 86.957 -9.215 30.836 0.50 38.73 101 SER F N 1
ATOM 11250 N N B SER F 1 103 ? 85.919 -12.311 39.250 0.50 40.79 101 SER F N 1
ATOM 11251 C CA A SER F 1 103 ? 88.311 -8.858 31.272 0.50 38.14 101 SER F CA 1
ATOM 11252 C CA B SER F 1 103 ? 87.171 -12.069 39.974 0.50 40.60 101 SER F CA 1
ATOM 11253 C C A SER F 1 103 ? 88.299 -8.210 32.665 0.50 39.17 101 SER F C 1
ATOM 11254 C C B SER F 1 103 ? 86.932 -11.586 41.401 0.50 43.49 101 SER F C 1
ATOM 11255 O O A SER F 1 103 ? 89.134 -8.567 33.497 0.50 38.07 101 SER F O 1
ATOM 11256 O O B SER F 1 103 ? 87.614 -12.052 42.314 0.50 43.15 101 SER F O 1
ATOM 11259 N N A LEU F 1 104 ? 87.351 -7.280 32.929 0.50 34.56 102 LEU F N 1
ATOM 11260 N N B LEU F 1 104 ? 85.987 -10.647 41.590 0.50 39.34 102 LEU F N 1
ATOM 11261 C CA A LEU F 1 104 ? 87.232 -6.619 34.240 0.50 33.89 102 LEU F CA 1
ATOM 11262 C CA B LEU F 1 104 ? 85.661 -10.091 42.908 0.50 39.07 102 LEU F CA 1
ATOM 11263 C C A LEU F 1 104 ? 86.958 -7.646 35.351 0.50 38.45 102 LEU F C 1
ATOM 11264 C C B LEU F 1 104 ? 85.073 -11.169 43.819 0.50 43.14 102 LEU F C 1
ATOM 11265 O O A LEU F 1 104 ? 87.613 -7.598 36.391 0.50 37.26 102 LEU F O 1
ATOM 11266 O O B LEU F 1 104 ? 85.505 -11.285 44.969 0.50 43.32 102 LEU F O 1
ATOM 11275 N N A LEU F 1 105 ? 86.072 -8.622 35.091 0.50 36.86 103 LEU F N 1
ATOM 11276 N N B LEU F 1 105 ? 84.149 -12.001 43.288 0.50 38.67 103 LEU F N 1
ATOM 11277 C CA A LEU F 1 105 ? 85.753 -9.692 36.046 0.50 37.48 103 LEU F CA 1
ATOM 11278 C CA B LEU F 1 105 ? 83.551 -13.122 44.019 0.50 37.77 103 LEU F CA 1
ATOM 11279 C C A LEU F 1 105 ? 86.937 -10.652 36.254 0.50 42.44 103 LEU F C 1
ATOM 11280 C C B LEU F 1 105 ? 84.617 -14.136 44.416 0.50 42.99 103 LEU F C 1
ATOM 11281 O O A LEU F 1 105 ? 87.126 -11.139 37.369 0.50 42.43 103 LEU F O 1
ATOM 11282 O O B LEU F 1 105 ? 84.556 -14.679 45.520 0.50 43.88 103 LEU F O 1
ATOM 11291 N N A ASN F 1 106 ? 87.743 -10.894 35.196 0.50 39.64 104 ASN F N 1
ATOM 11292 N N B ASN F 1 106 ? 85.625 -14.340 43.540 0.50 39.30 104 ASN F N 1
ATOM 11293 C CA A ASN F 1 106 ? 88.948 -11.738 35.241 0.50 40.12 104 ASN F CA 1
ATOM 11294 C CA B ASN F 1 106 ? 86.776 -15.201 43.790 0.50 39.51 104 ASN F CA 1
ATOM 11295 C C A ASN F 1 106 ? 90.045 -11.073 36.080 0.50 44.32 104 ASN F C 1
ATOM 11296 C C B ASN F 1 106 ? 87.634 -14.635 44.923 0.50 43.32 104 ASN F C 1
ATOM 11297 O O A ASN F 1 106 ? 90.868 -11.772 36.673 0.50 44.03 104 ASN F O 1
ATOM 11298 O O B ASN F 1 106 ? 88.290 -15.403 45.618 0.50 43.71 104 ASN F O 1
ATOM 11307 N N A HIS F 1 107 ? 90.052 -9.726 36.120 0.50 41.01 105 HIS F N 1
ATOM 11308 N N B HIS F 1 107 ? 87.605 -13.301 45.128 0.50 39.15 105 HIS F N 1
ATOM 11309 C CA A HIS F 1 107 ? 91.038 -8.930 36.850 0.50 41.26 105 HIS F CA 1
ATOM 11310 C CA B HIS F 1 107 ? 88.361 -12.647 46.191 0.50 38.76 105 HIS F CA 1
ATOM 11311 C C A HIS F 1 107 ? 90.574 -8.600 38.284 0.50 45.15 105 HIS F C 1
ATOM 11312 C C B HIS F 1 107 ? 87.487 -12.396 47.436 0.50 41.78 105 HIS F C 1
ATOM 11313 O O A HIS F 1 107 ? 91.183 -7.761 38.955 0.50 45.03 105 HIS F O 1
ATOM 11314 O O B HIS F 1 107 ? 87.856 -11.600 48.304 0.50 41.45 105 HIS F O 1
ATOM 11327 N N A GLY F 1 108 ? 89.542 -9.306 38.746 0.50 41.51 106 GLY F N 1
ATOM 11328 N N B GLY F 1 108 ? 86.377 -13.132 47.527 0.50 37.69 106 GLY F N 1
ATOM 11329 C CA A GLY F 1 108 ? 88.991 -9.162 40.087 0.50 41.17 106 GLY F CA 1
ATOM 11330 C CA B GLY F 1 108 ? 85.443 -13.113 48.648 0.50 37.38 106 GLY F CA 1
ATOM 11331 C C A GLY F 1 108 ? 88.207 -7.885 40.308 0.50 44.97 106 GLY F C 1
ATOM 11332 C C B GLY F 1 108 ? 84.540 -11.900 48.773 0.50 41.06 106 GLY F C 1
ATOM 11333 O O A GLY F 1 108 ? 88.671 -6.983 41.014 0.50 44.90 106 GLY F O 1
ATOM 11334 O O B GLY F 1 108 ? 84.212 -11.505 49.894 0.50 41.40 106 GLY F O 1
ATOM 11335 N N A ALA F 1 109 ? 87.017 -7.800 39.693 0.50 40.69 107 ALA F N 1
ATOM 11336 N N B ALA F 1 109 ? 84.109 -11.308 47.639 0.50 36.32 107 ALA F N 1
ATOM 11337 C CA A ALA F 1 109 ? 86.096 -6.671 39.840 0.50 40.05 107 ALA F CA 1
ATOM 11338 C CA B ALA F 1 109 ? 83.204 -10.156 47.677 0.50 35.89 107 ALA F CA 1
ATOM 11339 C C A ALA F 1 109 ? 84.881 -7.138 40.624 0.50 42.54 107 ALA F C 1
ATOM 11340 C C B ALA F 1 109 ? 81.814 -10.589 48.114 0.50 39.36 107 ALA F C 1
ATOM 11341 O O A ALA F 1 109 ? 84.464 -8.292 40.478 0.50 42.09 107 ALA F O 1
ATOM 11342 O O B ALA F 1 109 ? 81.373 -11.694 47.775 0.50 38.39 107 ALA F O 1
ATOM 11345 N N A SER F 1 110 ? 84.324 -6.255 41.466 0.50 37.98 108 SER F N 1
ATOM 11346 N N B SER F 1 110 ? 81.140 -9.724 48.892 0.50 35.88 108 SER F N 1
ATOM 11347 C CA A SER F 1 110 ? 83.148 -6.566 42.275 0.50 37.57 108 SER F CA 1
ATOM 11348 C CA B SER F 1 110 ? 79.791 -9.954 49.404 0.50 35.33 108 SER F CA 1
ATOM 11349 C C A SER F 1 110 ? 81.907 -6.620 41.372 0.50 41.28 108 SER F C 1
ATOM 11350 C C B SER F 1 110 ? 78.790 -9.849 48.244 0.50 38.98 108 SER F C 1
ATOM 11351 O O A SER F 1 110 ? 81.465 -5.594 40.845 0.50 40.28 108 SER F O 1
ATOM 11352 O O B SER F 1 110 ? 78.606 -8.772 47.665 0.50 38.27 108 SER F O 1
ATOM 11357 N N A VAL F 1 111 ? 81.378 -7.843 41.175 0.50 38.33 109 VAL F N 1
ATOM 11358 N N B VAL F 1 111 ? 78.176 -10.990 47.888 0.50 35.98 109 VAL F N 1
ATOM 11359 C CA A VAL F 1 111 ? 80.227 -8.168 40.330 0.50 38.31 109 VAL F CA 1
ATOM 11360 C CA B VAL F 1 111 ? 77.240 -11.111 46.770 0.50 35.61 109 VAL F CA 1
ATOM 11361 C C A VAL F 1 111 ? 78.954 -7.376 40.755 0.50 41.08 109 VAL F C 1
ATOM 11362 C C B VAL F 1 111 ? 75.929 -10.307 47.032 0.50 40.31 109 VAL F C 1
ATOM 11363 O O A VAL F 1 111 ? 78.143 -7.047 39.887 0.50 39.14 109 VAL F O 1
ATOM 11364 O O B VAL F 1 111 ? 75.338 -9.824 46.069 0.50 40.81 109 VAL F O 1
ATOM 11371 N N A ASN F 1 112 ? 78.805 -7.051 42.062 0.50 37.91 110 ASN F N 1
ATOM 11372 N N B ASN F 1 112 ? 75.513 -10.122 48.301 0.50 36.42 110 ASN F N 1
ATOM 11373 C CA A ASN F 1 112 ? 77.637 -6.334 42.576 0.50 37.81 110 ASN F CA 1
ATOM 11374 C CA B ASN F 1 112 ? 74.288 -9.382 48.623 0.50 35.96 110 ASN F CA 1
ATOM 11375 C C A ASN F 1 112 ? 77.951 -4.868 42.957 0.50 41.03 110 ASN F C 1
ATOM 11376 C C B ASN F 1 112 ? 74.580 -7.937 49.096 0.50 39.83 110 ASN F C 1
ATOM 11377 O O A ASN F 1 112 ? 77.126 -4.227 43.615 0.50 41.16 110 ASN F O 1
ATOM 11378 O O B ASN F 1 112 ? 73.669 -7.263 49.597 0.50 40.02 110 ASN F O 1
ATOM 11381 N N A ASN F 1 113 ? 79.110 -4.326 42.517 0.50 36.37 111 ASN F N 1
ATOM 11382 N N B ASN F 1 113 ? 75.830 -7.445 48.899 0.50 34.58 111 ASN F N 1
ATOM 11383 C CA A ASN F 1 113 ? 79.480 -2.931 42.793 0.50 35.34 111 ASN F CA 1
ATOM 11384 C CA B ASN F 1 113 ? 76.201 -6.076 49.265 0.50 33.51 111 ASN F CA 1
ATOM 11385 C C A ASN F 1 113 ? 78.570 -2.021 41.986 0.50 37.17 111 ASN F C 1
ATOM 11386 C C B ASN F 1 113 ? 75.516 -5.092 48.322 0.50 36.09 111 ASN F C 1
ATOM 11387 O O A ASN F 1 113 ? 78.537 -2.093 40.758 0.50 36.73 111 ASN F O 1
ATOM 11388 O O B ASN F 1 113 ? 75.634 -5.213 47.103 0.50 35.70 111 ASN F O 1
ATOM 11397 N N A THR F 1 114 ? 77.791 -1.205 42.704 0.50 32.80 112 THR F N 1
ATOM 11398 N N B THR F 1 114 ? 74.780 -4.132 48.888 0.50 31.45 112 THR F N 1
ATOM 11399 C CA A THR F 1 114 ? 76.753 -0.315 42.187 0.50 31.92 112 THR F CA 1
ATOM 11400 C CA B THR F 1 114 ? 74.012 -3.177 48.101 0.50 31.18 112 THR F CA 1
ATOM 11401 C C A THR F 1 114 ? 77.175 1.141 41.967 0.50 36.24 112 THR F C 1
ATOM 11402 C C B THR F 1 114 ? 74.603 -1.754 48.098 0.50 35.48 112 THR F C 1
ATOM 11403 O O A THR F 1 114 ? 78.229 1.574 42.438 0.50 35.50 112 THR F O 1
ATOM 11404 O O B THR F 1 114 ? 75.525 -1.439 48.852 0.50 35.38 112 THR F O 1
ATOM 11411 N N A THR F 1 115 ? 76.278 1.916 41.315 0.50 33.40 113 THR F N 1
ATOM 11412 N N B THR F 1 115 ? 74.020 -0.898 47.246 0.50 32.00 113 THR F N 1
ATOM 11413 C CA A THR F 1 115 ? 76.401 3.360 41.122 0.50 33.31 113 THR F CA 1
ATOM 11414 C CA B THR F 1 115 ? 74.242 0.544 47.151 0.50 31.28 113 THR F CA 1
ATOM 11415 C C A THR F 1 115 ? 75.951 4.005 42.444 0.50 38.36 113 THR F C 1
ATOM 11416 C C B THR F 1 115 ? 73.390 1.113 48.303 0.50 34.48 113 THR F C 1
ATOM 11417 O O A THR F 1 115 ? 75.636 3.288 43.399 0.50 37.36 113 THR F O 1
ATOM 11418 O O B THR F 1 115 ? 72.556 0.384 48.854 0.50 32.59 113 THR F O 1
ATOM 11425 N N A LEU F 1 116 ? 75.873 5.343 42.499 0.50 36.48 114 LEU F N 1
ATOM 11426 N N B LEU F 1 116 ? 73.517 2.419 48.607 0.50 31.57 114 LEU F N 1
ATOM 11427 C CA A LEU F 1 116 ? 75.420 6.021 43.714 0.50 37.08 114 LEU F CA 1
ATOM 11428 C CA B LEU F 1 116 ? 72.730 3.044 49.679 0.50 31.27 114 LEU F CA 1
ATOM 11429 C C A LEU F 1 116 ? 73.893 5.868 43.889 0.50 40.47 114 LEU F C 1
ATOM 11430 C C B LEU F 1 116 ? 71.210 2.995 49.397 0.50 35.84 114 LEU F C 1
ATOM 11431 O O A LEU F 1 116 ? 73.393 5.971 45.012 0.50 40.78 114 LEU F O 1
ATOM 11432 O O B LEU F 1 116 ? 70.427 3.138 50.334 0.50 35.99 114 LEU F O 1
ATOM 11441 N N A THR F 1 117 ? 73.178 5.536 42.796 0.50 35.88 115 THR F N 1
ATOM 11442 N N B THR F 1 117 ? 70.806 2.738 48.124 0.50 32.35 115 THR F N 1
ATOM 11443 C CA A THR F 1 117 ? 71.726 5.312 42.790 0.50 35.18 115 THR F CA 1
ATOM 11444 C CA B THR F 1 117 ? 69.399 2.633 47.692 0.50 31.76 115 THR F CA 1
ATOM 11445 C C A THR F 1 117 ? 71.420 3.801 42.939 0.50 38.12 115 THR F C 1
ATOM 11446 C C B THR F 1 117 ? 68.889 1.176 47.758 0.50 34.09 115 THR F C 1
ATOM 11447 O O A THR F 1 117 ? 70.352 3.338 42.530 0.50 38.37 115 THR F O 1
ATOM 11448 O O B THR F 1 117 ? 67.768 0.901 47.318 0.50 33.70 115 THR F O 1
ATOM 11455 N N A ASN F 1 118 ? 72.383 3.043 43.515 0.50 32.63 116 ASN F N 1
ATOM 11456 N N B ASN F 1 118 ? 69.709 0.254 48.321 0.50 29.65 116 ASN F N 1
ATOM 11457 C CA A ASN F 1 118 ? 72.352 1.607 43.825 0.50 31.92 116 ASN F CA 1
ATOM 11458 C CA B ASN F 1 118 ? 69.433 -1.186 48.519 0.50 28.54 116 ASN F CA 1
ATOM 11459 C C A ASN F 1 118 ? 72.054 0.715 42.584 0.50 33.53 116 ASN F C 1
ATOM 11460 C C B ASN F 1 118 ? 69.313 -1.959 47.187 0.50 30.70 116 ASN F C 1
ATOM 11461 O O A ASN F 1 118 ? 71.473 -0.363 42.724 0.50 32.71 116 ASN F O 1
ATOM 11462 O O B ASN F 1 118 ? 68.602 -2.973 47.116 0.50 29.32 116 ASN F O 1
ATOM 11471 N N A SER F 1 119 ? 72.483 1.149 41.388 0.50 29.14 117 SER F N 1
ATOM 11472 N N B SER F 1 119 ? 70.042 -1.505 46.148 0.50 27.23 117 SER F N 1
ATOM 11473 C CA A SER F 1 119 ? 72.294 0.382 40.154 0.50 28.93 117 SER F CA 1
ATOM 11474 C CA B SER F 1 119 ? 70.100 -2.206 44.858 0.50 27.21 117 SER F CA 1
ATOM 11475 C C A SER F 1 119 ? 73.463 -0.594 39.967 0.50 33.92 117 SER F C 1
ATOM 11476 C C B SER F 1 119 ? 71.229 -3.225 44.971 0.50 30.66 117 SER F C 1
ATOM 11477 O O A SER F 1 119 ? 74.616 -0.179 39.873 0.50 32.66 117 SER F O 1
ATOM 11478 O O B SER F 1 119 ? 72.340 -2.844 45.333 0.50 31.31 117 SER F O 1
ATOM 11483 N N A THR F 1 120 ? 73.154 -1.887 39.907 0.50 31.23 118 THR F N 1
ATOM 11484 N N B THR F 1 120 ? 70.936 -4.515 44.728 0.50 26.23 118 THR F N 1
ATOM 11485 C CA A THR F 1 120 ? 74.148 -2.945 39.759 0.50 31.13 118 THR F CA 1
ATOM 11486 C CA B THR F 1 120 ? 71.920 -5.606 44.794 0.50 26.35 118 THR F CA 1
ATOM 11487 C C A THR F 1 120 ? 74.541 -3.102 38.257 0.50 35.31 118 THR F C 1
ATOM 11488 C C B THR F 1 120 ? 72.681 -5.745 43.461 0.50 31.21 118 THR F C 1
ATOM 11489 O O A THR F 1 120 ? 73.740 -2.714 37.407 0.50 35.68 118 THR F O 1
ATOM 11490 O O B THR F 1 120 ? 72.188 -5.246 42.440 0.50 31.54 118 THR F O 1
ATOM 11497 N N A PRO F 1 121 ? 75.738 -3.649 37.888 0.50 31.56 119 PRO F N 1
ATOM 11498 N N B PRO F 1 121 ? 73.831 -6.477 43.418 0.50 28.03 119 PRO F N 1
ATOM 11499 C CA A PRO F 1 121 ? 76.053 -3.843 36.454 0.50 31.28 119 PRO F CA 1
ATOM 11500 C CA B PRO F 1 121 ? 74.510 -6.713 42.131 0.50 27.39 119 PRO F CA 1
ATOM 11501 C C A PRO F 1 121 ? 75.043 -4.752 35.731 0.50 33.21 119 PRO F C 1
ATOM 11502 C C B PRO F 1 121 ? 73.590 -7.433 41.140 0.50 29.32 119 PRO F C 1
ATOM 11503 O O A PRO F 1 121 ? 74.853 -4.623 34.520 0.50 31.67 119 PRO F O 1
ATOM 11504 O O B PRO F 1 121 ? 73.696 -7.216 39.946 0.50 27.11 119 PRO F O 1
ATOM 11511 N N A LEU F 1 122 ? 74.395 -5.666 36.483 0.50 29.43 120 LEU F N 1
ATOM 11512 N N B LEU F 1 122 ? 72.662 -8.264 41.643 0.50 28.22 120 LEU F N 1
ATOM 11513 C CA A LEU F 1 122 ? 73.363 -6.564 35.976 0.50 29.16 120 LEU F CA 1
ATOM 11514 C CA B LEU F 1 122 ? 71.696 -8.970 40.805 0.50 28.29 120 LEU F CA 1
ATOM 11515 C C A LEU F 1 122 ? 72.169 -5.757 35.461 0.50 32.25 120 LEU F C 1
ATOM 11516 C C B LEU F 1 122 ? 70.715 -7.992 40.175 0.50 31.94 120 LEU F C 1
ATOM 11517 O O A LEU F 1 122 ? 71.710 -5.993 34.344 0.50 31.77 120 LEU F O 1
ATOM 11518 O O B LEU F 1 122 ? 70.417 -8.125 38.987 0.50 31.56 120 LEU F O 1
ATOM 11527 N N A ARG F 1 123 ? 71.712 -4.778 36.257 0.50 29.54 121 ARG F N 1
ATOM 11528 N N B ARG F 1 123 ? 70.248 -6.990 40.950 0.50 28.33 121 ARG F N 1
ATOM 11529 C CA A ARG F 1 123 ? 70.621 -3.876 35.903 0.50 29.77 121 ARG F CA 1
ATOM 11530 C CA B ARG F 1 123 ? 69.305 -5.995 40.454 0.50 28.12 121 ARG F CA 1
ATOM 11531 C C A ARG F 1 123 ? 71.043 -2.974 34.730 0.50 33.45 121 ARG F C 1
ATOM 11532 C C B ARG F 1 123 ? 70.001 -5.104 39.439 0.50 31.17 121 ARG F C 1
ATOM 11533 O O A ARG F 1 123 ? 70.200 -2.633 33.898 0.50 32.17 121 ARG F O 1
ATOM 11534 O O B ARG F 1 123 ? 69.375 -4.667 38.470 0.50 29.93 121 ARG F O 1
ATOM 11549 N N A ALA F 1 124 ? 72.354 -2.617 34.659 0.50 29.69 122 ALA F N 1
ATOM 11550 N N B ALA F 1 124 ? 71.311 -4.872 39.659 0.50 28.02 122 ALA F N 1
ATOM 11551 C CA A ALA F 1 124 ? 72.930 -1.778 33.607 0.50 29.89 122 ALA F CA 1
ATOM 11552 C CA B ALA F 1 124 ? 72.189 -4.074 38.813 0.50 27.80 122 ALA F CA 1
ATOM 11553 C C A ALA F 1 124 ? 72.847 -2.463 32.249 0.50 34.33 122 ALA F C 1
ATOM 11554 C C B ALA F 1 124 ? 72.290 -4.712 37.432 0.50 32.68 122 ALA F C 1
ATOM 11555 O O A ALA F 1 124 ? 72.596 -1.797 31.240 0.50 34.86 122 ALA F O 1
ATOM 11556 O O B ALA F 1 124 ? 72.060 -4.029 36.438 0.50 31.82 122 ALA F O 1
ATOM 11559 N N A ALA F 1 125 ? 73.053 -3.790 32.222 0.50 30.35 123 ALA F N 1
ATOM 11560 N N B ALA F 1 125 ? 72.566 -6.035 37.386 0.50 31.92 123 ALA F N 1
ATOM 11561 C CA A ALA F 1 125 ? 72.984 -4.591 30.998 0.50 29.82 123 ALA F CA 1
ATOM 11562 C CA B ALA F 1 125 ? 72.693 -6.833 36.166 0.50 32.84 123 ALA F CA 1
ATOM 11563 C C A ALA F 1 125 ? 71.530 -4.814 30.591 0.50 33.17 123 ALA F C 1
ATOM 11564 C C B ALA F 1 125 ? 71.370 -6.978 35.403 0.50 37.91 123 ALA F C 1
ATOM 11565 O O A ALA F 1 125 ? 71.238 -4.928 29.403 0.50 32.58 123 ALA F O 1
ATOM 11566 O O B ALA F 1 125 ? 71.387 -7.054 34.171 0.50 37.57 123 ALA F O 1
ATOM 11569 N N A CYS F 1 126 ? 70.627 -4.876 31.582 0.50 30.56 124 CYS F N 1
ATOM 11570 N N B CYS F 1 126 ? 70.235 -7.012 36.129 0.50 35.37 124 CYS F N 1
ATOM 11571 C CA A CYS F 1 126 ? 69.193 -5.105 31.395 0.50 31.14 124 CYS F CA 1
ATOM 11572 C CA B CYS F 1 126 ? 68.892 -7.161 35.564 0.50 35.20 124 CYS F CA 1
ATOM 11573 C C A CYS F 1 126 ? 68.498 -3.939 30.679 0.50 33.66 124 CYS F C 1
ATOM 11574 C C B CYS F 1 126 ? 68.455 -5.922 34.771 0.50 38.97 124 CYS F C 1
ATOM 11575 O O A CYS F 1 126 ? 67.508 -4.177 29.991 0.50 33.46 124 CYS F O 1
ATOM 11576 O O B CYS F 1 126 ? 67.732 -6.077 33.792 0.50 38.82 124 CYS F O 1
ATOM 11581 N N A PHE F 1 127 ? 69.001 -2.700 30.833 0.50 29.85 125 PHE F N 1
ATOM 11582 N N B PHE F 1 127 ? 68.878 -4.712 35.196 0.50 34.74 125 PHE F N 1
ATOM 11583 C CA A PHE F 1 127 ? 68.424 -1.500 30.217 0.50 28.64 125 PHE F CA 1
ATOM 11584 C CA B PHE F 1 127 ? 68.543 -3.422 34.579 0.50 33.87 125 PHE F CA 1
ATOM 11585 C C A PHE F 1 127 ? 68.418 -1.590 28.685 0.50 32.25 125 PHE F C 1
ATOM 11586 C C B PHE F 1 127 ? 68.861 -3.396 33.067 0.50 38.30 125 PHE F C 1
ATOM 11587 O O A PHE F 1 127 ? 67.343 -1.698 28.096 0.50 30.25 125 PHE F O 1
ATOM 11588 O O B PHE F 1 127 ? 67.934 -3.261 32.270 0.50 37.62 125 PHE F O 1
ATOM 11603 N N A ASP F 1 128 ? 69.609 -1.612 28.048 0.50 31.07 126 ASP F N 1
ATOM 11604 N N B ASP F 1 128 ? 70.149 -3.525 32.673 0.50 35.29 126 ASP F N 1
ATOM 11605 C CA A ASP F 1 128 ? 69.728 -1.651 26.589 0.50 31.51 126 ASP F CA 1
ATOM 11606 C CA B ASP F 1 128 ? 70.531 -3.518 31.250 0.50 34.78 126 ASP F CA 1
ATOM 11607 C C A ASP F 1 128 ? 69.572 -3.061 26.017 0.50 36.06 126 ASP F C 1
ATOM 11608 C C B ASP F 1 128 ? 70.481 -4.937 30.647 0.50 37.13 126 ASP F C 1
ATOM 11609 O O A ASP F 1 128 ? 69.455 -3.214 24.796 0.50 36.35 126 ASP F O 1
ATOM 11610 O O B ASP F 1 128 ? 70.705 -5.109 29.449 0.50 36.01 126 ASP F O 1
ATOM 11619 N N A GLY F 1 129 ? 69.546 -4.063 26.892 0.50 32.48 127 GLY F N 1
ATOM 11620 N N B GLY F 1 129 ? 70.125 -5.919 31.475 0.50 33.41 127 GLY F N 1
ATOM 11621 C CA A GLY F 1 129 ? 69.334 -5.453 26.517 0.50 32.14 127 GLY F CA 1
ATOM 11622 C CA B GLY F 1 129 ? 69.928 -7.303 31.068 0.50 32.41 127 GLY F CA 1
ATOM 11623 C C A GLY F 1 129 ? 70.536 -6.230 26.032 0.50 36.35 127 GLY F C 1
ATOM 11624 C C B GLY F 1 129 ? 71.171 -8.080 30.704 0.50 34.77 127 GLY F C 1
ATOM 11625 O O A GLY F 1 129 ? 70.480 -6.835 24.959 0.50 36.52 127 GLY F O 1
ATOM 11626 O O B GLY F 1 129 ? 71.258 -8.620 29.599 0.50 33.32 127 GLY F O 1
ATOM 11627 N N A HIS F 1 130 ? 71.608 -6.276 26.833 0.50 33.02 128 HIS F N 1
ATOM 11628 N N B HIS F 1 130 ? 72.120 -8.178 31.644 0.50 31.43 128 HIS F N 1
ATOM 11629 C CA A HIS F 1 130 ? 72.796 -7.043 26.459 0.50 33.21 128 HIS F CA 1
ATOM 11630 C CA B HIS F 1 130 ? 73.338 -8.963 31.442 0.50 30.91 128 HIS F CA 1
ATOM 11631 C C A HIS F 1 130 ? 72.707 -8.420 27.120 0.50 37.81 128 HIS F C 1
ATOM 11632 C C B HIS F 1 130 ? 73.043 -10.354 32.012 0.50 35.96 128 HIS F C 1
ATOM 11633 O O A HIS F 1 130 ? 73.185 -8.618 28.240 0.50 37.30 128 HIS F O 1
ATOM 11634 O O B HIS F 1 130 ? 73.260 -10.585 33.204 0.50 34.25 128 HIS F O 1
ATOM 11647 N N A LEU F 1 131 ? 72.032 -9.354 26.417 0.50 35.33 129 LEU F N 1
ATOM 11648 N N B LEU F 1 131 ? 72.478 -11.255 31.160 0.50 34.62 129 LEU F N 1
ATOM 11649 C CA A LEU F 1 131 ? 71.731 -10.724 26.843 0.50 35.99 129 LEU F CA 1
ATOM 11650 C CA B LEU F 1 131 ? 72.057 -12.630 31.486 0.50 35.20 129 LEU F CA 1
ATOM 11651 C C A LEU F 1 131 ? 72.965 -11.525 27.233 0.50 41.09 129 LEU F C 1
ATOM 11652 C C B LEU F 1 131 ? 73.165 -13.483 32.106 0.50 38.23 129 LEU F C 1
ATOM 11653 O O A LEU F 1 131 ? 72.953 -12.145 28.293 0.50 41.75 129 LEU F O 1
ATOM 11654 O O B LEU F 1 131 ? 72.914 -14.158 33.106 0.50 36.86 129 LEU F O 1
ATOM 11657 N N A GLU F 1 132 ? 74.017 -11.522 26.389 0.50 37.56 130 GLU F N 1
ATOM 11658 N N B GLU F 1 132 ? 74.372 -13.457 31.515 0.50 35.00 130 GLU F N 1
ATOM 11659 C CA A GLU F 1 132 ? 75.259 -12.260 26.645 0.50 37.39 130 GLU F CA 1
ATOM 11660 C CA B GLU F 1 132 ? 75.523 -14.230 31.996 0.50 35.46 130 GLU F CA 1
ATOM 11661 C C A GLU F 1 132 ? 75.991 -11.725 27.884 0.50 40.87 130 GLU F C 1
ATOM 11662 C C B GLU F 1 132 ? 75.922 -13.804 33.414 0.50 39.51 130 GLU F C 1
ATOM 11663 O O A GLU F 1 132 ? 76.678 -12.500 28.549 0.50 41.61 130 GLU F O 1
ATOM 11664 O O B GLU F 1 132 ? 76.316 -14.648 34.215 0.50 39.65 130 GLU F O 1
ATOM 11667 N N A ILE F 1 133 ? 75.817 -10.420 28.213 0.50 35.74 131 ILE F N 1
ATOM 11668 N N B ILE F 1 133 ? 75.775 -12.512 33.733 0.50 35.87 131 ILE F N 1
ATOM 11669 C CA A ILE F 1 133 ? 76.421 -9.798 29.398 0.50 34.10 131 ILE F CA 1
ATOM 11670 C CA B ILE F 1 133 ? 76.083 -11.992 35.066 0.50 35.65 131 ILE F CA 1
ATOM 11671 C C A ILE F 1 133 ? 75.586 -10.196 30.627 0.50 35.45 131 ILE F C 1
ATOM 11672 C C B ILE F 1 133 ? 74.958 -12.387 36.035 0.50 39.03 131 ILE F C 1
ATOM 11673 O O A ILE F 1 133 ? 76.167 -10.582 31.638 0.50 32.65 131 ILE F O 1
ATOM 11674 O O B ILE F 1 133 ? 75.250 -12.755 37.171 0.50 38.10 131 ILE F O 1
ATOM 11683 N N A VAL F 1 134 ? 74.226 -10.140 30.518 0.50 32.71 132 VAL F N 1
ATOM 11684 N N B VAL F 1 134 ? 73.690 -12.362 35.574 0.50 36.67 132 VAL F N 1
ATOM 11685 C CA A VAL F 1 134 ? 73.269 -10.556 31.557 0.50 32.87 132 VAL F CA 1
ATOM 11686 C CA B VAL F 1 134 ? 72.521 -12.757 36.371 0.50 36.88 132 VAL F CA 1
ATOM 11687 C C A VAL F 1 134 ? 73.623 -11.994 32.002 0.50 36.61 132 VAL F C 1
ATOM 11688 C C B VAL F 1 134 ? 72.695 -14.215 36.816 0.50 41.44 132 VAL F C 1
ATOM 11689 O O A VAL F 1 134 ? 73.766 -12.247 33.202 0.50 35.31 132 VAL F O 1
ATOM 11690 O O B VAL F 1 134 ? 72.547 -14.510 38.005 0.50 41.57 132 VAL F O 1
ATOM 11697 N N A LYS F 1 135 ? 73.790 -12.912 31.024 0.50 33.88 133 LYS F N 1
ATOM 11698 N N B LYS F 1 135 ? 73.070 -15.103 35.868 0.50 37.43 133 LYS F N 1
ATOM 11699 C CA A LYS F 1 135 ? 74.144 -14.310 31.257 0.50 34.87 133 LYS F CA 1
ATOM 11700 C CA B LYS F 1 135 ? 73.272 -16.534 36.101 0.50 36.90 133 LYS F CA 1
ATOM 11701 C C A LYS F 1 135 ? 75.475 -14.406 32.000 0.50 40.87 133 LYS F C 1
ATOM 11702 C C B LYS F 1 135 ? 74.381 -16.804 37.115 0.50 39.63 133 LYS F C 1
ATOM 11703 O O A LYS F 1 135 ? 75.496 -14.974 33.089 0.50 40.52 133 LYS F O 1
ATOM 11704 O O B LYS F 1 135 ? 74.158 -17.581 38.045 0.50 38.61 133 LYS F O 1
ATOM 11707 N N A TYR F 1 136 ? 76.548 -13.766 31.460 0.50 37.99 134 TYR F N 1
ATOM 11708 N N B TYR F 1 136 ? 75.549 -16.141 36.961 0.50 36.09 134 TYR F N 1
ATOM 11709 C CA A TYR F 1 136 ? 77.899 -13.732 32.037 0.50 37.86 134 TYR F CA 1
ATOM 11710 C CA B TYR F 1 136 ? 76.707 -16.307 37.845 0.50 35.99 134 TYR F CA 1
ATOM 11711 C C A TYR F 1 136 ? 77.923 -13.189 33.476 0.50 41.13 134 TYR F C 1
ATOM 11712 C C B TYR F 1 136 ? 76.385 -15.887 39.283 0.50 39.03 134 TYR F C 1
ATOM 11713 O O A TYR F 1 136 ? 78.596 -13.773 34.323 0.50 40.99 134 TYR F O 1
ATOM 11714 O O B TYR F 1 136 ? 76.699 -16.639 40.210 0.50 38.10 134 TYR F O 1
ATOM 11731 N N A LEU F 1 137 ? 77.188 -12.091 33.751 0.50 37.03 135 LEU F N 1
ATOM 11732 N N B LEU F 1 137 ? 75.722 -14.721 39.460 0.50 34.65 135 LEU F N 1
ATOM 11733 C CA A LEU F 1 137 ? 77.113 -11.475 35.081 0.50 36.17 135 LEU F CA 1
ATOM 11734 C CA B LEU F 1 137 ? 75.328 -14.199 40.774 0.50 34.29 135 LEU F CA 1
ATOM 11735 C C A LEU F 1 137 ? 76.417 -12.414 36.091 0.50 39.38 135 LEU F C 1
ATOM 11736 C C B LEU F 1 137 ? 74.329 -15.139 41.455 0.50 37.62 135 LEU F C 1
ATOM 11737 O O A LEU F 1 137 ? 76.944 -12.610 37.186 0.50 38.58 135 LEU F O 1
ATOM 11738 O O B LEU F 1 137 ? 74.544 -15.512 42.611 0.50 35.69 135 LEU F O 1
ATOM 11747 N N A VAL F 1 138 ? 75.266 -13.017 35.708 0.50 35.83 136 VAL F N 1
ATOM 11748 N N B VAL F 1 138 ? 73.280 -15.572 40.727 0.50 35.40 136 VAL F N 1
ATOM 11749 C CA A VAL F 1 138 ? 74.521 -13.981 36.537 0.50 35.93 136 VAL F CA 1
ATOM 11750 C CA B VAL F 1 138 ? 72.288 -16.531 41.244 0.50 35.54 136 VAL F CA 1
ATOM 11751 C C A VAL F 1 138 ? 75.403 -15.229 36.782 0.50 40.33 136 VAL F C 1
ATOM 11752 C C B VAL F 1 138 ? 73.006 -17.857 41.608 0.50 41.71 136 VAL F C 1
ATOM 11753 O O A VAL F 1 138 ? 75.436 -15.738 37.902 0.50 39.55 136 VAL F O 1
ATOM 11754 O O B VAL F 1 138 ? 72.708 -18.443 42.657 0.50 42.05 136 VAL F O 1
ATOM 11761 N N A GLU F 1 139 ? 76.157 -15.664 35.744 0.50 38.03 137 GLU F N 1
ATOM 11762 N N B GLU F 1 139 ? 73.993 -18.285 40.785 0.50 38.99 137 GLU F N 1
ATOM 11763 C CA A GLU F 1 139 ? 77.092 -16.799 35.771 0.50 38.27 137 GLU F CA 1
ATOM 11764 C CA B GLU F 1 139 ? 74.781 -19.498 41.055 0.50 39.27 137 GLU F CA 1
ATOM 11765 C C A GLU F 1 139 ? 78.248 -16.559 36.744 0.50 42.40 137 GLU F C 1
ATOM 11766 C C B GLU F 1 139 ? 75.677 -19.336 42.286 0.50 43.42 137 GLU F C 1
ATOM 11767 O O A GLU F 1 139 ? 78.814 -17.521 37.267 0.50 41.48 137 GLU F O 1
ATOM 11768 O O B GLU F 1 139 ? 76.038 -20.336 42.901 0.50 43.34 137 GLU F O 1
ATOM 11779 N N A HIS F 1 140 ? 78.596 -15.277 36.981 0.50 39.70 138 HIS F N 1
ATOM 11780 N N B HIS F 1 140 ? 76.021 -18.083 42.650 0.50 40.17 138 HIS F N 1
ATOM 11781 C CA A HIS F 1 140 ? 79.679 -14.878 37.878 0.50 39.79 138 HIS F CA 1
ATOM 11782 C CA B HIS F 1 140 ? 76.893 -17.782 43.784 0.50 40.27 138 HIS F CA 1
ATOM 11783 C C A HIS F 1 140 ? 79.118 -14.287 39.189 0.50 43.88 138 HIS F C 1
ATOM 11784 C C B HIS F 1 140 ? 76.110 -17.133 44.956 0.50 41.87 138 HIS F C 1
ATOM 11785 O O A HIS F 1 140 ? 79.744 -13.429 39.814 0.50 44.15 138 HIS F O 1
ATOM 11786 O O B HIS F 1 140 ? 76.537 -16.134 45.538 0.50 40.05 138 HIS F O 1
ATOM 11799 N N A LYS F 1 141 ? 77.941 -14.814 39.608 0.50 39.74 139 LYS F N 1
ATOM 11800 N N B LYS F 1 141 ? 74.968 -17.765 45.299 0.50 38.38 139 LYS F N 1
ATOM 11801 C CA A LYS F 1 141 ? 77.176 -14.581 40.841 0.50 39.40 139 LYS F CA 1
ATOM 11802 C CA B LYS F 1 141 ? 74.060 -17.527 46.428 0.50 38.15 139 LYS F CA 1
ATOM 11803 C C A LYS F 1 141 ? 76.657 -13.133 41.024 0.50 41.34 139 LYS F C 1
ATOM 11804 C C B LYS F 1 141 ? 73.428 -16.109 46.503 0.50 42.71 139 LYS F C 1
ATOM 11805 O O A LYS F 1 141 ? 76.769 -12.576 42.123 0.50 41.63 139 LYS F O 1
ATOM 11806 O O B LYS F 1 141 ? 72.970 -15.734 47.588 0.50 42.82 139 LYS F O 1
ATOM 11809 N N A ALA F 1 142 ? 75.997 -12.561 39.995 0.50 35.49 140 ALA F N 1
ATOM 11810 N N B ALA F 1 142 ? 73.301 -15.370 45.373 0.50 39.39 140 ALA F N 1
ATOM 11811 C CA A ALA F 1 142 ? 75.361 -11.249 40.160 0.50 33.78 140 ALA F CA 1
ATOM 11812 C CA B ALA F 1 142 ? 72.645 -14.052 45.399 0.50 38.94 140 ALA F CA 1
ATOM 11813 C C A ALA F 1 142 ? 74.097 -11.467 40.997 0.50 35.41 140 ALA F C 1
ATOM 11814 C C B ALA F 1 142 ? 71.155 -14.215 45.691 0.50 41.47 140 ALA F C 1
ATOM 11815 O O A ALA F 1 142 ? 73.351 -12.420 40.738 0.50 34.87 140 ALA F O 1
ATOM 11816 O O B ALA F 1 142 ? 70.523 -15.128 45.160 0.50 40.91 140 ALA F O 1
ATOM 11819 N N A ASP F 1 143 ? 73.893 -10.629 42.034 0.50 30.11 141 ASP F N 1
ATOM 11820 N N B ASP F 1 143 ? 70.610 -13.349 46.562 0.50 37.11 141 ASP F N 1
ATOM 11821 C CA A ASP F 1 143 ? 72.713 -10.717 42.896 0.50 29.08 141 ASP F CA 1
ATOM 11822 C CA B ASP F 1 143 ? 69.211 -13.401 46.962 0.50 36.17 141 ASP F CA 1
ATOM 11823 C C A ASP F 1 143 ? 71.514 -10.155 42.109 0.50 34.34 141 ASP F C 1
ATOM 11824 C C B ASP F 1 143 ? 68.332 -12.722 45.917 0.50 38.69 141 ASP F C 1
ATOM 11825 O O A ASP F 1 143 ? 71.449 -8.953 41.825 0.50 33.32 141 ASP F O 1
ATOM 11826 O O B ASP F 1 143 ? 68.535 -11.550 45.589 0.50 37.66 141 ASP F O 1
ATOM 11835 N N A LEU F 1 144 ? 70.601 -11.057 41.706 0.50 31.96 142 LEU F N 1
ATOM 11836 N N B LEU F 1 144 ? 67.363 -13.487 45.389 0.50 35.21 142 LEU F N 1
ATOM 11837 C CA A LEU F 1 144 ? 69.403 -10.765 40.905 0.50 31.91 142 LEU F CA 1
ATOM 11838 C CA B LEU F 1 144 ? 66.408 -13.057 44.364 0.50 34.75 142 LEU F CA 1
ATOM 11839 C C A LEU F 1 144 ? 68.403 -9.816 41.575 0.50 34.34 142 LEU F C 1
ATOM 11840 C C B LEU F 1 144 ? 65.404 -12.029 44.880 0.50 38.60 142 LEU F C 1
ATOM 11841 O O A LEU F 1 144 ? 67.566 -9.236 40.874 0.50 33.01 142 LEU F O 1
ATOM 11842 O O B LEU F 1 144 ? 64.958 -11.190 44.100 0.50 38.71 142 LEU F O 1
ATOM 11851 N N A GLU F 1 145 ? 68.461 -9.698 42.925 0.50 30.54 143 GLU F N 1
ATOM 11852 N N B GLU F 1 145 ? 65.018 -12.118 46.172 0.50 34.07 143 GLU F N 1
ATOM 11853 C CA A GLU F 1 145 ? 67.536 -8.927 43.750 0.50 29.15 143 GLU F CA 1
ATOM 11854 C CA B GLU F 1 145 ? 63.951 -11.300 46.754 0.50 33.12 143 GLU F CA 1
ATOM 11855 C C A GLU F 1 145 ? 67.994 -7.514 44.078 0.50 32.80 143 GLU F C 1
ATOM 11856 C C B GLU F 1 145 ? 64.427 -10.007 47.464 0.50 36.14 143 GLU F C 1
ATOM 11857 O O A GLU F 1 145 ? 67.192 -6.754 44.625 0.50 31.67 143 GLU F O 1
ATOM 11858 O O B GLU F 1 145 ? 63.576 -9.270 47.958 0.50 35.38 143 GLU F O 1
ATOM 11869 N N A VAL F 1 146 ? 69.224 -7.124 43.702 0.50 30.02 144 VAL F N 1
ATOM 11870 N N B VAL F 1 146 ? 65.732 -9.690 47.477 0.50 34.04 144 VAL F N 1
ATOM 11871 C CA A VAL F 1 146 ? 69.677 -5.759 43.962 0.50 29.99 144 VAL F CA 1
ATOM 11872 C CA B VAL F 1 146 ? 66.182 -8.431 48.090 0.50 34.22 144 VAL F CA 1
ATOM 11873 C C A VAL F 1 146 ? 68.933 -4.814 43.023 0.50 33.21 144 VAL F C 1
ATOM 11874 C C B VAL F 1 146 ? 65.887 -7.287 47.105 0.50 38.52 144 VAL F C 1
ATOM 11875 O O A VAL F 1 146 ? 69.031 -4.943 41.799 0.50 33.62 144 VAL F O 1
ATOM 11876 O O B VAL F 1 146 ? 66.499 -7.211 46.036 0.50 37.43 144 VAL F O 1
ATOM 11883 N N A SER F 1 147 ? 68.140 -3.909 43.610 0.50 28.74 145 SER F N 1
ATOM 11884 N N B SER F 1 147 ? 64.905 -6.437 47.460 0.50 35.91 145 SER F N 1
ATOM 11885 C CA A SER F 1 147 ? 67.362 -2.906 42.888 0.50 27.56 145 SER F CA 1
ATOM 11886 C CA B SER F 1 147 ? 64.434 -5.309 46.653 0.50 35.19 145 SER F CA 1
ATOM 11887 C C A SER F 1 147 ? 67.975 -1.526 43.101 0.50 31.21 145 SER F C 1
ATOM 11888 C C B SER F 1 147 ? 65.113 -3.991 47.054 0.50 37.81 145 SER F C 1
ATOM 11889 O O A SER F 1 147 ? 68.676 -1.314 44.093 0.50 30.19 145 SER F O 1
ATOM 11890 O O B SER F 1 147 ? 65.678 -3.909 48.146 0.50 37.46 145 SER F O 1
ATOM 11895 N N A ASN F 1 148 ? 67.681 -0.574 42.196 0.50 28.27 146 ASN F N 1
ATOM 11896 N N B ASN F 1 148 ? 65.026 -2.954 46.186 0.50 32.55 146 ASN F N 1
ATOM 11897 C CA A ASN F 1 148 ? 68.199 0.794 42.290 0.50 27.75 146 ASN F CA 1
ATOM 11898 C CA B ASN F 1 148 ? 65.604 -1.626 46.433 0.50 31.91 146 ASN F CA 1
ATOM 11899 C C A ASN F 1 148 ? 67.484 1.579 43.419 0.50 31.83 146 ASN F C 1
ATOM 11900 C C B ASN F 1 148 ? 64.710 -0.813 47.398 0.50 35.02 146 ASN F C 1
ATOM 11901 O O A ASN F 1 148 ? 66.651 1.015 44.126 0.50 32.35 146 ASN F O 1
ATOM 11902 O O B ASN F 1 148 ? 63.751 -1.370 47.943 0.50 34.56 146 ASN F O 1
ATOM 11911 N N A ARG F 1 149 ? 67.807 2.869 43.588 0.50 30.23 147 ARG F N 1
ATOM 11912 N N B ARG F 1 149 ? 64.995 0.499 47.584 0.50 30.59 147 ARG F N 1
ATOM 11913 C CA A ARG F 1 149 ? 67.225 3.733 44.630 0.50 30.01 147 ARG F CA 1
ATOM 11914 C CA B ARG F 1 149 ? 64.234 1.354 48.511 0.50 30.18 147 ARG F CA 1
ATOM 11915 C C A ARG F 1 149 ? 65.687 3.808 44.568 0.50 33.39 147 ARG F C 1
ATOM 11916 C C B ARG F 1 149 ? 62.744 1.506 48.106 0.50 33.66 147 ARG F C 1
ATOM 11917 O O A ARG F 1 149 ? 65.049 3.945 45.614 0.50 32.17 147 ARG F O 1
ATOM 11918 O O B ARG F 1 149 ? 61.909 1.801 48.964 0.50 33.97 147 ARG F O 1
ATOM 11933 N N A HIS F 1 150 ? 65.098 3.669 43.371 0.50 30.81 148 HIS F N 1
ATOM 11934 N N B HIS F 1 150 ? 62.417 1.272 46.828 0.50 29.17 148 HIS F N 1
ATOM 11935 C CA A HIS F 1 150 ? 63.643 3.689 43.200 0.50 30.47 148 HIS F CA 1
ATOM 11936 C CA B HIS F 1 150 ? 61.047 1.363 46.325 0.50 28.94 148 HIS F CA 1
ATOM 11937 C C A HIS F 1 150 ? 63.012 2.324 43.549 0.50 35.26 148 HIS F C 1
ATOM 11938 C C B HIS F 1 150 ? 60.341 0.007 46.354 0.50 32.76 148 HIS F C 1
ATOM 11939 O O A HIS F 1 150 ? 61.788 2.208 43.601 0.50 34.96 148 HIS F O 1
ATOM 11940 O O B HIS F 1 150 ? 59.153 -0.069 46.041 0.50 33.22 148 HIS F O 1
ATOM 11953 N N A GLY F 1 151 ? 63.850 1.312 43.783 0.50 31.63 149 GLY F N 1
ATOM 11954 N N B GLY F 1 151 ? 61.063 -1.048 46.728 0.50 28.10 149 GLY F N 1
ATOM 11955 C CA A GLY F 1 151 ? 63.393 -0.040 44.076 0.50 31.22 149 GLY F CA 1
ATOM 11956 C CA B GLY F 1 151 ? 60.491 -2.387 46.759 0.50 28.34 149 GLY F CA 1
ATOM 11957 C C A GLY F 1 151 ? 63.002 -0.814 42.827 0.50 33.27 149 GLY F C 1
ATOM 11958 C C B GLY F 1 151 ? 60.370 -2.984 45.373 0.50 32.42 149 GLY F C 1
ATOM 11959 O O A GLY F 1 151 ? 62.388 -1.877 42.929 0.50 31.97 149 GLY F O 1
ATOM 11960 O O B GLY F 1 151 ? 59.642 -3.961 45.175 0.50 31.50 149 GLY F O 1
ATOM 11961 N N A HIS F 1 152 ? 63.350 -0.279 41.636 0.50 29.61 150 HIS F N 1
ATOM 11962 N N B HIS F 1 152 ? 61.087 -2.390 44.400 0.50 29.70 150 HIS F N 1
ATOM 11963 C CA A HIS F 1 152 ? 63.085 -0.896 40.328 0.50 28.78 150 HIS F CA 1
ATOM 11964 C CA B HIS F 1 152 ? 61.127 -2.867 43.023 0.50 30.10 150 HIS F CA 1
ATOM 11965 C C A HIS F 1 152 ? 64.140 -1.984 40.078 0.50 30.20 150 HIS F C 1
ATOM 11966 C C B HIS F 1 152 ? 62.188 -3.968 43.000 0.50 33.49 150 HIS F C 1
ATOM 11967 O O A HIS F 1 152 ? 65.339 -1.693 40.031 0.50 29.44 150 HIS F O 1
ATOM 11968 O O B HIS F 1 152 ? 63.359 -3.704 43.290 0.50 32.75 150 HIS F O 1
ATOM 11981 N N A THR F 1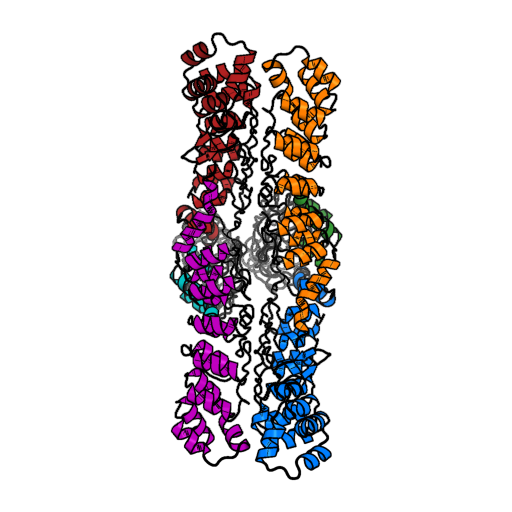 153 ? 63.695 -3.236 39.943 0.50 25.16 151 THR F N 1
ATOM 11982 N N B THR F 1 153 ? 61.764 -5.211 42.710 0.50 30.36 151 THR F N 1
ATOM 11983 C CA A THR F 1 153 ? 64.589 -4.386 39.765 0.50 24.07 151 THR F CA 1
ATOM 11984 C CA B THR F 1 153 ? 62.615 -6.407 42.738 0.50 30.14 151 THR F CA 1
ATOM 11985 C C A THR F 1 153 ? 64.966 -4.619 38.290 0.50 27.82 151 THR F C 1
ATOM 11986 C C B THR F 1 153 ? 63.320 -6.649 41.374 0.50 33.74 151 THR F C 1
ATOM 11987 O O A THR F 1 153 ? 64.454 -3.950 37.392 0.50 25.67 151 THR F O 1
ATOM 11988 O O B THR F 1 153 ? 63.077 -5.908 40.419 0.50 32.43 151 THR F O 1
ATOM 11995 N N A CYS F 1 154 ? 65.886 -5.574 38.063 0.50 27.06 152 CYS F N 1
ATOM 11996 N N B CYS F 1 154 ? 64.213 -7.673 41.314 0.50 31.14 152 CYS F N 1
ATOM 11997 C CA A CYS F 1 154 ? 66.381 -6.010 36.754 0.50 28.38 152 CYS F CA 1
ATOM 11998 C CA B CYS F 1 154 ? 64.955 -8.094 40.110 0.50 31.22 152 CYS F CA 1
ATOM 11999 C C A CYS F 1 154 ? 65.231 -6.584 35.922 0.50 33.36 152 CYS F C 1
ATOM 12000 C C B CYS F 1 154 ? 63.990 -8.544 39.032 0.50 32.93 152 CYS F C 1
ATOM 12001 O O A CYS F 1 154 ? 65.121 -6.274 34.732 0.50 33.82 152 CYS F O 1
ATOM 12002 O O B CYS F 1 154 ? 64.220 -8.265 37.857 0.50 31.19 152 CYS F O 1
ATOM 12007 N N A LEU F 1 155 ? 64.360 -7.400 36.559 0.50 29.66 153 LEU F N 1
ATOM 12008 N N B LEU F 1 155 ? 62.900 -9.236 39.436 0.50 29.25 153 LEU F N 1
ATOM 12009 C CA A LEU F 1 155 ? 63.194 -7.990 35.902 0.50 28.57 153 LEU F CA 1
ATOM 12010 C CA B LEU F 1 155 ? 61.866 -9.711 38.518 0.50 28.42 153 LEU F CA 1
ATOM 12011 C C A LEU F 1 155 ? 62.257 -6.878 35.409 0.50 28.59 153 LEU F C 1
ATOM 12012 C C B LEU F 1 155 ? 61.083 -8.535 37.925 0.50 29.31 153 LEU F C 1
ATOM 12013 O O A LEU F 1 155 ? 61.901 -6.877 34.232 0.50 26.89 153 LEU F O 1
ATOM 12014 O O B LEU F 1 155 ? 60.853 -8.517 36.714 0.50 27.09 153 LEU F O 1
ATOM 12023 N N A MET F 1 156 ? 61.907 -5.926 36.301 0.50 24.14 154 MET F N 1
ATOM 12024 N N B MET F 1 156 ? 60.688 -7.557 38.771 0.50 25.29 154 MET F N 1
ATOM 12025 C CA A MET F 1 156 ? 61.049 -4.768 36.019 0.50 24.04 154 MET F CA 1
ATOM 12026 C CA B MET F 1 156 ? 59.946 -6.374 38.319 0.50 25.51 154 MET F CA 1
ATOM 12027 C C A MET F 1 156 ? 61.515 -3.973 34.790 0.50 30.47 154 MET F C 1
ATOM 12028 C C B MET F 1 156 ? 60.731 -5.540 37.286 0.50 29.70 154 MET F C 1
ATOM 12029 O O A MET F 1 156 ? 60.681 -3.656 33.940 0.50 31.96 154 MET F O 1
ATOM 12030 O O B MET F 1 156 ? 60.137 -5.117 36.289 0.50 28.04 154 MET F O 1
ATOM 12039 N N A ILE F 1 157 ? 62.823 -3.614 34.712 0.50 27.21 155 ILE F N 1
ATOM 12040 N N B ILE F 1 157 ? 62.047 -5.302 37.521 0.50 27.46 155 ILE F N 1
ATOM 12041 C CA A ILE F 1 157 ? 63.382 -2.805 33.607 0.50 27.56 155 ILE F CA 1
ATOM 12042 C CA B ILE F 1 157 ? 62.874 -4.484 36.611 0.50 28.28 155 ILE F CA 1
ATOM 12043 C C A ILE F 1 157 ? 63.428 -3.636 32.307 0.50 32.88 155 ILE F C 1
ATOM 12044 C C B ILE F 1 157 ? 63.210 -5.277 35.308 0.50 34.19 155 ILE F C 1
ATOM 12045 O O A ILE F 1 157 ? 63.241 -3.071 31.233 0.50 32.76 155 ILE F O 1
ATOM 12046 O O B ILE F 1 157 ? 63.351 -4.656 34.249 0.50 33.82 155 ILE F O 1
ATOM 12055 N N A SER F 1 158 ? 63.621 -4.963 32.403 0.50 30.65 156 SER F N 1
ATOM 12056 N N B SER F 1 158 ? 63.287 -6.620 35.379 0.50 31.05 156 SER F N 1
ATOM 12057 C CA A SER F 1 158 ? 63.613 -5.835 31.228 0.50 30.56 156 SER F CA 1
ATOM 12058 C CA B SER F 1 158 ? 63.548 -7.478 34.211 0.50 31.41 156 SER F CA 1
ATOM 12059 C C A SER F 1 158 ? 62.196 -5.887 30.643 0.50 34.24 156 SER F C 1
ATOM 12060 C C B SER F 1 158 ? 62.395 -7.390 33.208 0.50 36.67 156 SER F C 1
ATOM 12061 O O A SER F 1 158 ? 62.038 -5.817 29.428 0.50 34.50 156 SER F O 1
ATOM 12062 O O B SER F 1 158 ? 62.643 -7.293 32.009 0.50 36.42 156 SER F O 1
ATOM 12067 N N A CYS F 1 159 ? 61.174 -5.962 31.511 0.50 30.93 157 CYS F N 1
ATOM 12068 N N B CYS F 1 159 ? 61.141 -7.402 33.710 0.50 34.43 157 CYS F N 1
ATOM 12069 C CA A CYS F 1 159 ? 59.764 -5.978 31.114 0.50 31.07 157 CYS F CA 1
ATOM 12070 C CA B CYS F 1 159 ? 59.915 -7.245 32.915 0.50 34.99 157 CYS F CA 1
ATOM 12071 C C A CYS F 1 159 ? 59.341 -4.640 30.513 0.50 34.98 157 CYS F C 1
ATOM 12072 C C B CYS F 1 159 ? 59.820 -5.804 32.381 0.50 39.00 157 CYS F C 1
ATOM 12073 O O A CYS F 1 159 ? 58.549 -4.631 29.570 0.50 36.18 157 CYS F O 1
ATOM 12074 O O B CYS F 1 159 ? 59.286 -5.590 31.294 0.50 37.90 157 CYS F O 1
ATOM 12079 N N A TYR F 1 160 ? 59.849 -3.518 31.063 0.50 30.26 158 TYR F N 1
ATOM 12080 N N B TYR F 1 160 ? 60.348 -4.831 33.154 0.50 36.60 158 TYR F N 1
ATOM 12081 C CA A TYR F 1 160 ? 59.526 -2.169 30.588 0.50 29.68 158 TYR F CA 1
ATOM 12082 C CA B TYR F 1 160 ? 60.351 -3.390 32.852 0.50 36.94 158 TYR F CA 1
ATOM 12083 C C A TYR F 1 160 ? 60.191 -1.848 29.235 0.50 32.98 158 TYR F C 1
ATOM 12084 C C B TYR F 1 160 ? 61.071 -3.017 31.582 0.50 41.61 158 TYR F C 1
ATOM 12085 O O A TYR F 1 160 ? 59.655 -1.047 28.481 0.50 33.87 158 TYR F O 1
ATOM 12086 O O B TYR F 1 160 ? 60.574 -2.188 30.814 0.50 40.74 158 TYR F O 1
ATOM 12089 N N A LYS F 1 161 ? 61.344 -2.460 28.933 0.50 29.44 159 LYS F N 1
ATOM 12090 N N B LYS F 1 161 ? 62.273 -3.573 31.403 0.50 38.84 159 LYS F N 1
ATOM 12091 C CA A LYS F 1 161 ? 62.068 -2.233 27.683 0.50 29.20 159 LYS F CA 1
ATOM 12092 C CA B LYS F 1 161 ? 63.151 -3.256 30.291 0.50 39.31 159 LYS F CA 1
ATOM 12093 C C A LYS F 1 161 ? 61.789 -3.331 26.636 0.50 34.53 159 LYS F C 1
ATOM 12094 C C B LYS F 1 161 ? 62.977 -4.244 29.136 0.50 43.81 159 LYS F C 1
ATOM 12095 O O A LYS F 1 161 ? 62.411 -3.331 25.573 0.50 36.29 159 LYS F O 1
ATOM 12096 O O B LYS F 1 161 ? 63.569 -4.051 28.072 0.50 44.50 159 LYS F O 1
ATOM 12107 N N A GLY F 1 162 ? 60.848 -4.224 26.941 0.50 30.20 160 GLY F N 1
ATOM 12108 N N B GLY F 1 162 ? 62.124 -5.247 29.336 0.50 39.34 160 GLY F N 1
ATOM 12109 C CA A GLY F 1 162 ? 60.417 -5.320 26.076 0.50 29.84 160 GLY F CA 1
ATOM 12110 C CA B GLY F 1 162 ? 61.804 -6.245 28.321 0.50 38.42 160 GLY F CA 1
ATOM 12111 C C A GLY F 1 162 ? 61.441 -6.396 25.754 0.50 32.28 160 GLY F C 1
ATOM 12112 C C B GLY F 1 162 ? 62.779 -7.399 28.197 0.50 40.28 160 GLY F C 1
ATOM 12113 O O A GLY F 1 162 ? 61.309 -7.065 24.728 0.50 30.13 160 GLY F O 1
ATOM 12114 O O B GLY F 1 162 ? 62.880 -7.995 27.123 0.50 40.17 160 GLY F O 1
ATOM 12115 N N A HIS F 1 163 ? 62.464 -6.593 26.611 0.50 29.38 161 HIS F N 1
ATOM 12116 N N B HIS F 1 163 ? 63.493 -7.738 29.285 0.50 35.61 161 HIS F N 1
ATOM 12117 C CA A HIS F 1 163 ? 63.487 -7.615 26.334 0.50 28.73 161 HIS F CA 1
ATOM 12118 C CA B HIS F 1 163 ? 64.453 -8.847 29.272 0.50 35.50 161 HIS F CA 1
ATOM 12119 C C A HIS F 1 163 ? 63.019 -8.976 26.872 0.50 34.24 161 HIS F C 1
ATOM 12120 C C B HIS F 1 163 ? 63.718 -10.172 29.508 0.50 39.29 161 HIS F C 1
ATOM 12121 O O A HIS F 1 163 ? 63.352 -9.367 27.997 0.50 33.72 161 HIS F O 1
ATOM 12122 O O B HIS F 1 163 ? 63.613 -10.641 30.643 0.50 39.18 161 HIS F O 1
ATOM 12135 N N A LYS F 1 164 ? 62.227 -9.684 26.038 0.50 31.45 162 LYS F N 1
ATOM 12136 N N B LYS F 1 164 ? 63.180 -10.749 28.424 0.50 36.11 162 LYS F N 1
ATOM 12137 C CA A LYS F 1 164 ? 61.602 -10.978 26.310 0.50 31.93 162 LYS F CA 1
ATOM 12138 C CA B LYS F 1 164 ? 62.378 -11.976 28.444 0.50 36.36 162 LYS F CA 1
ATOM 12139 C C A LYS F 1 164 ? 62.601 -12.058 26.702 0.50 37.03 162 LYS F C 1
ATOM 12140 C C B LYS F 1 164 ? 63.165 -13.198 28.951 0.50 40.21 162 LYS F C 1
ATOM 12141 O O A LYS F 1 164 ? 62.300 -12.858 27.590 0.50 37.13 162 LYS F O 1
ATOM 12142 O O B LYS F 1 164 ? 62.640 -13.923 29.798 0.50 39.66 162 LYS F O 1
ATOM 12145 N N A GLU F 1 165 ? 63.774 -12.091 26.037 0.50 33.81 163 GLU F N 1
ATOM 12146 N N B GLU F 1 165 ? 64.410 -13.408 28.460 0.50 37.14 163 GLU F N 1
ATOM 12147 C CA A GLU F 1 165 ? 64.825 -13.084 26.273 0.50 33.19 163 GLU F CA 1
ATOM 12148 C CA B GLU F 1 165 ? 65.270 -14.539 28.838 0.50 37.07 163 GLU F CA 1
ATOM 12149 C C A GLU F 1 165 ? 65.483 -12.902 27.646 0.50 35.03 163 GLU F C 1
ATOM 12150 C C B GLU F 1 165 ? 65.743 -14.476 30.297 0.50 40.60 163 GLU F C 1
ATOM 12151 O O A GLU F 1 165 ? 65.623 -13.877 28.383 0.50 33.72 163 GLU F O 1
ATOM 12152 O O B GLU F 1 165 ? 65.896 -15.524 30.929 0.50 40.04 163 GLU F O 1
ATOM 12155 N N A ILE F 1 166 ? 65.844 -11.660 28.007 0.50 31.51 164 ILE F N 1
ATOM 12156 N N B ILE F 1 166 ? 65.981 -13.262 30.823 0.50 37.26 164 ILE F N 1
ATOM 12157 C CA A ILE F 1 166 ? 66.469 -11.354 29.298 0.50 30.79 164 ILE F CA 1
ATOM 12158 C CA B ILE F 1 166 ? 66.413 -13.032 32.206 0.50 36.84 164 ILE F CA 1
ATOM 12159 C C A ILE F 1 166 ? 65.476 -11.643 30.440 0.50 34.84 164 ILE F C 1
ATOM 12160 C C B ILE F 1 166 ? 65.225 -13.290 33.142 0.50 40.48 164 ILE F C 1
ATOM 12161 O O A ILE F 1 166 ? 65.870 -12.271 31.423 0.50 35.15 164 ILE F O 1
ATOM 12162 O O B ILE F 1 166 ? 65.391 -13.947 34.174 0.50 39.62 164 ILE F O 1
ATOM 12171 N N A ALA F 1 167 ? 64.191 -11.262 30.276 0.50 30.77 165 ALA F N 1
ATOM 12172 N N B ALA F 1 167 ? 64.027 -12.793 32.757 0.50 37.30 165 ALA F N 1
ATOM 12173 C CA A ALA F 1 167 ? 63.154 -11.489 31.290 0.50 30.59 165 ALA F CA 1
ATOM 12174 C CA B ALA F 1 167 ? 62.779 -12.975 33.496 0.50 36.56 165 ALA F CA 1
ATOM 12175 C C A ALA F 1 167 ? 62.952 -12.980 31.564 0.50 35.66 165 ALA F C 1
ATOM 12176 C C B ALA F 1 167 ? 62.434 -14.463 33.593 0.50 38.88 165 ALA F C 1
ATOM 12177 O O A ALA F 1 167 ? 62.864 -13.366 32.725 0.50 34.69 165 ALA F O 1
ATOM 12178 O O B ALA F 1 167 ? 62.067 -14.913 34.675 0.50 37.38 165 ALA F O 1
ATOM 12181 N N A GLN F 1 168 ? 62.924 -13.806 30.495 0.50 33.28 166 GLN F N 1
ATOM 12182 N N B GLN F 1 168 ? 62.616 -15.231 32.485 0.50 35.20 166 GLN F N 1
ATOM 12183 C CA A GLN F 1 168 ? 62.788 -15.264 30.552 0.50 33.78 166 GLN F CA 1
ATOM 12184 C CA B GLN F 1 168 ? 62.352 -16.671 32.440 0.50 34.92 166 GLN F CA 1
ATOM 12185 C C A GLN F 1 168 ? 63.923 -15.875 31.354 0.50 38.40 166 GLN F C 1
ATOM 12186 C C B GLN F 1 168 ? 63.266 -17.418 33.412 0.50 38.38 166 GLN F C 1
ATOM 12187 O O A GLN F 1 168 ? 63.672 -16.657 32.275 0.50 38.00 166 GLN F O 1
ATOM 12188 O O B GLN F 1 168 ? 62.800 -18.313 34.122 0.50 38.50 166 GLN F O 1
ATOM 12191 N N A TYR F 1 169 ? 65.167 -15.472 31.025 0.50 35.85 167 TYR F N 1
ATOM 12192 N N B TYR F 1 169 ? 64.560 -17.038 33.449 0.50 34.37 167 TYR F N 1
ATOM 12193 C CA A TYR F 1 169 ? 66.404 -15.907 31.665 0.50 36.10 167 TYR F CA 1
ATOM 12194 C CA B TYR F 1 169 ? 65.569 -17.632 34.326 0.50 34.20 167 TYR F CA 1
ATOM 12195 C C A TYR F 1 169 ? 66.385 -15.608 33.172 0.50 40.03 167 TYR F C 1
ATOM 12196 C C B TYR F 1 169 ? 65.220 -17.415 35.800 0.50 37.95 167 TYR F C 1
ATOM 12197 O O A TYR F 1 169 ? 66.664 -16.510 33.964 0.50 39.69 167 TYR F O 1
ATOM 12198 O O B TYR F 1 169 ? 65.234 -18.381 36.565 0.50 36.77 167 TYR F O 1
ATOM 12215 N N A LEU F 1 170 ? 66.012 -14.365 33.563 0.50 35.84 168 LEU F N 1
ATOM 12216 N N B LEU F 1 170 ? 64.877 -16.154 36.183 0.50 34.74 168 LEU F N 1
ATOM 12217 C CA A LEU F 1 170 ? 65.926 -13.945 34.967 0.50 35.02 168 LEU F CA 1
ATOM 12218 C CA B LEU F 1 170 ? 64.525 -15.770 37.558 0.50 33.68 168 LEU F CA 1
ATOM 12219 C C A LEU F 1 170 ? 64.866 -14.745 35.731 0.50 39.46 168 LEU F C 1
ATOM 12220 C C B LEU F 1 170 ? 63.345 -16.587 38.081 0.50 38.25 168 LEU F C 1
ATOM 12221 O O A LEU F 1 170 ? 65.079 -15.052 36.903 0.50 39.50 168 LEU F O 1
ATOM 12222 O O B LEU F 1 170 ? 63.441 -17.152 39.166 0.50 38.71 168 LEU F O 1
ATOM 12231 N N A LEU F 1 171 ? 63.742 -15.098 35.068 0.50 36.50 169 LEU F N 1
ATOM 12232 N N B LEU F 1 171 ? 62.253 -16.661 37.295 0.50 34.42 169 LEU F N 1
ATOM 12233 C CA A LEU F 1 171 ? 62.672 -15.907 35.665 0.50 36.78 169 LEU F CA 1
ATOM 12234 C CA B LEU F 1 171 ? 61.030 -17.410 37.601 0.50 34.27 169 LEU F CA 1
ATOM 12235 C C A LEU F 1 171 ? 63.222 -17.298 35.962 0.50 42.30 169 LEU F C 1
ATOM 12236 C C B LEU F 1 171 ? 61.305 -18.915 37.757 0.50 38.33 169 LEU F C 1
ATOM 12237 O O A LEU F 1 171 ? 63.105 -17.771 37.095 0.50 42.64 169 LEU F O 1
ATOM 12238 O O B LEU F 1 171 ? 60.695 -19.562 38.612 0.50 38.35 169 LEU F O 1
ATOM 12247 N N A GLU F 1 172 ? 63.907 -17.900 34.966 0.50 39.18 170 GLU F N 1
ATOM 12248 N N B GLU F 1 172 ? 62.232 -19.457 36.939 0.50 34.05 170 GLU F N 1
ATOM 12249 C CA A GLU F 1 172 ? 64.560 -19.207 35.052 0.50 39.13 170 GLU F CA 1
ATOM 12250 C CA B GLU F 1 172 ? 62.653 -20.859 36.983 0.50 34.13 170 GLU F CA 1
ATOM 12251 C C A GLU F 1 172 ? 65.618 -19.247 36.152 0.50 43.86 170 GLU F C 1
ATOM 12252 C C B GLU F 1 172 ? 63.428 -21.122 38.277 0.50 39.91 170 GLU F C 1
ATOM 12253 O O A GLU F 1 172 ? 65.756 -20.275 36.817 0.50 44.24 170 GLU F O 1
ATOM 12254 O O B GLU F 1 172 ? 63.330 -22.207 38.848 0.50 39.43 170 GLU F O 1
ATOM 12265 N N A LYS F 1 173 ? 66.352 -18.131 36.347 0.50 40.60 171 LYS F N 1
ATOM 12266 N N B LYS F 1 173 ? 64.176 -20.109 38.748 0.50 36.97 171 LYS F N 1
ATOM 12267 C CA A LYS F 1 173 ? 67.416 -18.027 37.344 0.50 40.18 171 LYS F CA 1
ATOM 12268 C CA B LYS F 1 173 ? 64.964 -20.181 39.972 0.50 36.71 171 LYS F CA 1
ATOM 12269 C C A LYS F 1 173 ? 66.874 -17.682 38.756 0.50 43.03 171 LYS F C 1
ATOM 12270 C C B LYS F 1 173 ? 64.111 -19.857 41.218 0.50 39.34 171 LYS F C 1
ATOM 12271 O O A LYS F 1 173 ? 67.652 -17.623 39.712 0.50 42.36 171 LYS F O 1
ATOM 12272 O O B LYS F 1 173 ? 64.644 -19.786 42.327 0.50 38.43 171 LYS F O 1
ATOM 12283 N N A GLY F 1 174 ? 65.558 -17.520 38.877 0.50 39.39 172 GLY F N 1
ATOM 12284 N N B GLY F 1 174 ? 62.796 -19.733 41.025 0.50 35.27 172 GLY F N 1
ATOM 12285 C CA A GLY F 1 174 ? 64.898 -17.289 40.156 0.50 38.92 172 GLY F CA 1
ATOM 12286 C CA B GLY F 1 174 ? 61.829 -19.531 42.096 0.50 34.84 172 GLY F CA 1
ATOM 12287 C C A GLY F 1 174 ? 64.658 -15.860 40.599 0.50 40.23 172 GLY F C 1
ATOM 12288 C C B GLY F 1 174 ? 61.628 -18.121 42.600 0.50 39.97 172 GLY F C 1
ATOM 12289 O O A GLY F 1 174 ? 64.725 -15.582 41.800 0.50 40.11 172 GLY F O 1
ATOM 12290 O O B GLY F 1 174 ? 61.343 -17.940 43.785 0.50 40.71 172 GLY F O 1
ATOM 12291 N N A ALA F 1 175 ? 64.362 -14.948 39.654 0.50 34.85 173 ALA F N 1
ATOM 12292 N N B ALA F 1 175 ? 61.733 -17.113 41.710 0.50 36.22 173 ALA F N 1
ATOM 12293 C CA A ALA F 1 175 ? 64.025 -13.556 39.980 0.50 33.56 173 ALA F CA 1
ATOM 12294 C CA B ALA F 1 175 ? 61.483 -15.714 42.069 0.50 36.15 173 ALA F CA 1
ATOM 12295 C C A ALA F 1 175 ? 62.642 -13.534 40.617 0.50 36.46 173 ALA F C 1
ATOM 12296 C C B ALA F 1 175 ? 59.986 -15.537 42.376 0.50 39.14 173 ALA F C 1
ATOM 12297 O O A ALA F 1 175 ? 61.770 -14.328 40.238 0.50 33.85 173 ALA F O 1
ATOM 12298 O O B ALA F 1 175 ? 59.147 -16.052 41.635 0.50 36.76 173 ALA F O 1
ATOM 12301 N N A ASP F 1 176 ? 62.454 -12.632 41.595 0.50 33.49 174 ASP F N 1
ATOM 12302 N N B ASP F 1 176 ? 59.667 -14.837 43.484 0.50 37.01 174 ASP F N 1
ATOM 12303 C CA A ASP F 1 176 ? 61.206 -12.469 42.320 0.50 33.35 174 ASP F CA 1
ATOM 12304 C CA B ASP F 1 176 ? 58.294 -14.587 43.929 0.50 36.93 174 ASP F CA 1
ATOM 12305 C C A ASP F 1 176 ? 60.224 -11.670 41.468 0.50 36.80 174 ASP F C 1
ATOM 12306 C C B ASP F 1 176 ? 57.633 -13.549 43.033 0.50 41.58 174 ASP F C 1
ATOM 12307 O O A ASP F 1 176 ? 60.475 -10.500 41.178 0.50 36.53 174 ASP F O 1
ATOM 12308 O O B ASP F 1 176 ? 58.015 -12.374 43.036 0.50 41.57 174 ASP F O 1
ATOM 12317 N N A VAL F 1 177 ? 59.125 -12.308 41.036 0.50 33.59 175 VAL F N 1
ATOM 12318 N N B VAL F 1 177 ? 56.659 -14.006 42.244 0.50 38.57 175 VAL F N 1
ATOM 12319 C CA A VAL F 1 177 ? 58.090 -11.651 40.219 0.50 33.82 175 VAL F CA 1
ATOM 12320 C CA B VAL F 1 177 ? 55.879 -13.198 41.300 0.50 38.55 175 VAL F CA 1
ATOM 12321 C C A VAL F 1 177 ? 57.220 -10.718 41.068 0.50 38.35 175 VAL F C 1
ATOM 12322 C C B VAL F 1 177 ? 54.755 -12.420 42.006 0.50 40.87 175 VAL F C 1
ATOM 12323 O O A VAL F 1 177 ? 56.668 -9.747 40.540 0.50 39.27 175 VAL F O 1
ATOM 12324 O O B VAL F 1 177 ? 54.229 -11.468 41.439 0.50 39.25 175 VAL F O 1
ATOM 12331 N N A ASN F 1 178 ? 57.056 -11.043 42.370 0.50 33.89 176 ASN F N 1
ATOM 12332 N N B ASN F 1 178 ? 54.351 -12.856 43.204 0.50 38.00 176 ASN F N 1
ATOM 12333 C CA A ASN F 1 178 ? 56.179 -10.310 43.290 0.50 32.48 176 ASN F CA 1
ATOM 12334 C CA B ASN F 1 178 ? 53.241 -12.233 43.930 0.50 38.48 176 ASN F CA 1
ATOM 12335 C C A ASN F 1 178 ? 56.832 -9.062 43.901 0.50 33.53 176 ASN F C 1
ATOM 12336 C C B ASN F 1 178 ? 53.635 -10.954 44.691 0.50 41.28 176 ASN F C 1
ATOM 12337 O O A ASN F 1 178 ? 56.149 -8.332 44.622 0.50 31.70 176 ASN F O 1
ATOM 12338 O O B ASN F 1 178 ? 52.745 -10.216 45.133 0.50 41.70 176 ASN F O 1
ATOM 12341 N N A ARG F 1 179 ? 58.131 -8.807 43.624 0.50 29.39 177 ARG F N 1
ATOM 12342 N N B ARG F 1 179 ? 54.952 -10.690 44.829 0.50 36.27 177 ARG F N 1
ATOM 12343 C CA A ARG F 1 179 ? 58.813 -7.611 44.155 0.50 28.77 177 ARG F CA 1
ATOM 12344 C CA B ARG F 1 179 ? 55.504 -9.556 45.575 0.50 36.03 177 ARG F CA 1
ATOM 12345 C C A ARG F 1 179 ? 58.080 -6.318 43.782 0.50 31.52 177 ARG F C 1
ATOM 12346 C C B ARG F 1 179 ? 54.915 -8.205 45.130 0.50 37.91 177 ARG F C 1
ATOM 12347 O O A ARG F 1 179 ? 57.595 -6.188 42.660 0.50 31.52 177 ARG F O 1
ATOM 12348 O O B ARG F 1 179 ? 54.563 -8.013 43.962 0.50 36.39 177 ARG F O 1
ATOM 12363 N N A LYS F 1 180 ? 57.979 -5.387 44.740 0.50 26.85 178 LYS F N 1
ATOM 12364 N N B LYS F 1 180 ? 54.763 -7.293 46.090 0.50 33.96 178 LYS F N 1
ATOM 12365 C CA A LYS F 1 180 ? 57.358 -4.077 44.558 0.50 26.35 178 LYS F CA 1
ATOM 12366 C CA B LYS F 1 180 ? 54.250 -5.959 45.816 0.50 33.03 178 LYS F CA 1
ATOM 12367 C C A LYS F 1 180 ? 58.417 -2.992 44.749 0.50 30.68 178 LYS F C 1
ATOM 12368 C C B LYS F 1 180 ? 55.282 -4.938 46.254 0.50 34.89 178 LYS F C 1
ATOM 12369 O O A LYS F 1 180 ? 59.285 -3.111 45.625 0.50 29.14 178 LYS F O 1
ATOM 12370 O O B LYS F 1 180 ? 55.916 -5.118 47.295 0.50 34.47 178 LYS F O 1
ATOM 12373 N N A SER F 1 181 ? 58.351 -1.939 43.919 0.50 27.87 179 SER F N 1
ATOM 12374 N N B SER F 1 181 ? 55.471 -3.883 45.456 0.50 30.68 179 SER F N 1
ATOM 12375 C CA A SER F 1 181 ? 59.275 -0.801 43.988 0.50 27.83 179 SER F CA 1
ATOM 12376 C CA B SER F 1 181 ? 56.428 -2.820 45.773 0.50 30.58 179 SER F CA 1
ATOM 12377 C C A SER F 1 181 ? 58.819 0.142 45.118 0.50 33.88 179 SER F C 1
ATOM 12378 C C B SER F 1 181 ? 55.859 -1.913 46.887 0.50 35.10 179 SER F C 1
ATOM 12379 O O A SER F 1 181 ? 57.771 -0.107 45.726 0.50 33.59 179 SER F O 1
ATOM 12380 O O B SER F 1 181 ? 54.718 -2.118 47.304 0.50 34.66 179 SER F O 1
ATOM 12385 N N A VAL F 1 182 ? 59.588 1.233 45.381 0.50 31.14 180 VAL F N 1
ATOM 12386 N N B VAL F 1 182 ? 56.641 -0.919 47.363 0.50 32.92 180 VAL F N 1
ATOM 12387 C CA A VAL F 1 182 ? 59.262 2.259 46.385 0.50 31.73 180 VAL F CA 1
ATOM 12388 C CA B VAL F 1 182 ? 56.220 0.037 48.405 0.50 33.94 180 VAL F CA 1
ATOM 12389 C C A VAL F 1 182 ? 57.888 2.903 46.042 0.50 37.45 180 VAL F C 1
ATOM 12390 C C B VAL F 1 182 ? 54.856 0.634 48.007 0.50 40.75 180 VAL F C 1
ATOM 12391 O O A VAL F 1 182 ? 57.189 3.369 46.943 0.50 38.25 180 VAL F O 1
ATOM 12392 O O B VAL F 1 182 ? 53.899 0.594 48.786 0.50 41.16 180 VAL F O 1
ATOM 12399 N N A LYS F 1 183 ? 57.512 2.903 44.745 0.50 33.99 181 LYS F N 1
ATOM 12400 N N B LYS F 1 183 ? 54.769 1.104 46.757 0.50 38.79 181 LYS F N 1
ATOM 12401 C CA A LYS F 1 183 ? 56.254 3.470 44.247 0.50 34.13 181 LYS F CA 1
ATOM 12402 C CA B LYS F 1 183 ? 53.571 1.662 46.147 0.50 38.85 181 LYS F CA 1
ATOM 12403 C C A LYS F 1 183 ? 55.156 2.395 44.085 0.50 37.34 181 LYS F C 1
ATOM 12404 C C B LYS F 1 183 ? 52.495 0.565 45.990 0.50 42.82 181 LYS F C 1
ATOM 12405 O O A LYS F 1 183 ? 54.049 2.715 43.645 0.50 37.83 181 LYS F O 1
ATOM 12406 O O B LYS F 1 183 ? 51.326 0.801 46.303 0.50 44.47 181 LYS F O 1
ATOM 12409 N N A GLY F 1 184 ? 55.462 1.160 44.488 0.50 31.83 182 GLY F N 1
ATOM 12410 N N B GLY F 1 184 ? 52.924 -0.629 45.580 0.50 36.38 182 GLY F N 1
ATOM 12411 C CA A GLY F 1 184 ? 54.542 0.027 44.423 0.50 31.34 182 GLY F CA 1
ATOM 12412 C CA B GLY F 1 184 ? 52.069 -1.792 45.362 0.50 34.61 182 GLY F CA 1
ATOM 12413 C C A GLY F 1 184 ? 54.437 -0.631 43.059 0.50 34.12 182 GLY F C 1
ATOM 12414 C C B GLY F 1 184 ? 52.151 -2.314 43.941 0.50 35.19 182 GLY F C 1
ATOM 12415 O O A GLY F 1 184 ? 53.533 -1.439 42.833 0.50 32.95 182 GLY F O 1
ATOM 12416 O O B GLY F 1 184 ? 51.197 -2.898 43.439 0.50 33.64 182 GLY F O 1
ATOM 12417 N N A ASN F 1 185 ? 55.353 -0.289 42.133 0.50 30.67 183 ASN F N 1
ATOM 12418 N N B ASN F 1 185 ? 53.276 -2.050 43.253 0.50 31.15 183 ASN F N 1
ATOM 12419 C CA A ASN F 1 185 ? 55.379 -0.849 40.784 0.50 30.57 183 ASN F CA 1
ATOM 12420 C CA B ASN F 1 185 ? 53.495 -2.505 41.884 0.50 29.71 183 ASN F CA 1
ATOM 12421 C C A ASN F 1 185 ? 55.929 -2.272 40.829 0.50 34.59 183 ASN F C 1
ATOM 12422 C C B ASN F 1 185 ? 53.838 -3.993 41.906 0.50 32.91 183 ASN F C 1
ATOM 12423 O O A ASN F 1 185 ? 56.847 -2.552 41.601 0.50 33.81 183 ASN F O 1
ATOM 12424 O O B ASN F 1 185 ? 54.525 -4.447 42.822 0.50 31.62 183 ASN F O 1
ATOM 12433 N N A THR F 1 186 ? 55.340 -3.169 40.021 0.50 32.14 184 THR F N 1
ATOM 12434 N N B THR F 1 186 ? 53.370 -4.732 40.886 0.50 30.31 184 THR F N 1
ATOM 12435 C CA A THR F 1 186 ? 55.752 -4.568 39.867 0.50 32.54 184 THR F CA 1
ATOM 12436 C CA B THR F 1 186 ? 53.679 -6.148 40.648 0.50 31.51 184 THR F CA 1
ATOM 12437 C C A THR F 1 186 ? 56.057 -4.766 38.378 0.50 37.66 184 THR F C 1
ATOM 12438 C C B THR F 1 186 ? 54.413 -6.234 39.308 0.50 38.87 184 THR F C 1
ATOM 12439 O O A THR F 1 186 ? 55.688 -3.911 37.570 0.50 37.21 184 THR F O 1
ATOM 12440 O O B THR F 1 186 ? 54.256 -5.330 38.482 0.50 38.06 184 THR F O 1
ATOM 12447 N N A ALA F 1 187 ? 56.670 -5.902 38.014 0.50 35.03 185 ALA F N 1
ATOM 12448 N N B ALA F 1 187 ? 55.177 -7.326 39.071 0.50 38.05 185 ALA F N 1
ATOM 12449 C CA A ALA F 1 187 ? 56.985 -6.266 36.629 0.50 35.22 185 ALA F CA 1
ATOM 12450 C CA B ALA F 1 187 ? 55.965 -7.523 37.847 0.50 39.34 185 ALA F CA 1
ATOM 12451 C C A ALA F 1 187 ? 55.717 -6.465 35.773 0.50 41.24 185 ALA F C 1
ATOM 12452 C C B ALA F 1 187 ? 55.176 -7.224 36.544 0.50 46.18 185 ALA F C 1
ATOM 12453 O O A ALA F 1 187 ? 55.755 -6.162 34.587 0.50 39.96 185 ALA F O 1
ATOM 12454 O O B ALA F 1 187 ? 55.749 -6.722 35.575 0.50 45.77 185 ALA F O 1
ATOM 12457 N N A LEU F 1 188 ? 54.604 -6.962 36.369 0.50 40.54 186 LEU F N 1
ATOM 12458 N N B LEU F 1 188 ? 53.864 -7.459 36.562 0.50 45.29 186 LEU F N 1
ATOM 12459 C CA A LEU F 1 188 ? 53.315 -7.156 35.677 0.50 42.13 186 LEU F CA 1
ATOM 12460 C CA B LEU F 1 188 ? 52.971 -7.261 35.424 0.50 45.68 186 LEU F CA 1
ATOM 12461 C C A LEU F 1 188 ? 52.811 -5.827 35.128 0.50 47.59 186 LEU F C 1
ATOM 12462 C C B LEU F 1 188 ? 52.710 -5.773 35.041 0.50 49.27 186 LEU F C 1
ATOM 12463 O O A LEU F 1 188 ? 52.238 -5.781 34.041 0.50 47.00 186 LEU F O 1
ATOM 12464 O O B LEU F 1 188 ? 52.196 -5.569 33.942 0.50 48.88 186 LEU F O 1
ATOM 12473 N N . HIS F 1 189 ? 53.062 -4.745 35.883 1.00 45.72 187 HIS F N 1
ATOM 12474 C CA . HIS F 1 189 ? 52.775 -3.344 35.519 1.00 46.11 187 HIS F CA 1
ATOM 12475 C C . HIS F 1 189 ? 53.736 -2.883 34.455 1.00 48.00 187 HIS F C 1
ATOM 12476 O O . HIS F 1 189 ? 53.342 -2.170 33.545 1.00 45.12 187 HIS F O 1
ATOM 12483 N N . ASP F 1 190 ? 55.018 -3.266 34.585 1.00 46.44 188 ASP F N 1
ATOM 12484 C CA . ASP F 1 190 ? 56.046 -2.917 33.608 1.00 45.95 188 ASP F CA 1
ATOM 12485 C C . ASP F 1 190 ? 55.739 -3.544 32.272 1.00 46.85 188 ASP F C 1
ATOM 12486 O O . ASP F 1 190 ? 55.880 -2.880 31.242 1.00 47.07 188 ASP F O 1
ATOM 12491 N N . CYS F 1 191 ? 55.234 -4.792 32.301 1.00 42.47 189 CYS F N 1
ATOM 12492 C CA . CYS F 1 191 ? 54.781 -5.554 31.136 1.00 42.10 189 CYS F CA 1
ATOM 12493 C C . CYS F 1 191 ? 53.676 -4.750 30.493 1.00 42.49 189 CYS F C 1
ATOM 12494 O O . CYS F 1 191 ? 53.748 -4.457 29.305 1.00 42.30 189 CYS F O 1
ATOM 12497 N N . ALA F 1 192 ? 52.696 -4.327 31.309 1.00 39.08 190 ALA F N 1
ATOM 12498 C CA . ALA F 1 192 ? 51.535 -3.537 30.894 1.00 39.25 190 ALA F CA 1
ATOM 12499 C C . ALA F 1 192 ? 51.906 -2.160 30.341 1.00 45.96 190 ALA F C 1
ATOM 12500 O O . ALA F 1 192 ? 51.286 -1.715 29.375 1.00 44.39 190 ALA F O 1
ATOM 12502 N N . GLU F 1 193 ? 52.906 -1.497 30.932 1.00 47.25 191 GLU F N 1
ATOM 12503 C CA . GLU F 1 193 ? 53.347 -0.153 30.517 1.00 49.15 191 GLU F CA 1
ATOM 12504 C C . GLU F 1 193 ? 54.167 -0.198 29.219 1.00 57.83 191 GLU F C 1
ATOM 12505 O O . GLU F 1 193 ? 54.232 0.806 28.504 1.00 58.12 191 GLU F O 1
ATOM 12511 N N . SER F 1 194 ? 54.728 -1.377 28.891 1.00 57.44 192 SER F N 1
ATOM 12512 C CA . SER F 1 194 ? 55.532 -1.628 27.687 1.00 57.85 192 SER F CA 1
ATOM 12513 C C . SER F 1 194 ? 54.723 -2.199 26.499 1.00 62.76 192 SER F C 1
ATOM 12514 O O . SER F 1 194 ? 55.095 -1.991 25.335 1.00 62.82 192 SER F O 1
ATOM 12517 N N . GLY F 1 195 ? 53.681 -2.961 26.806 1.00 58.30 193 GLY F N 1
ATOM 12518 C CA . GLY F 1 195 ? 52.872 -3.637 25.800 1.00 57.15 193 GLY F CA 1
ATOM 12519 C C . GLY F 1 195 ? 53.418 -5.030 25.554 1.00 58.22 193 GLY F C 1
ATOM 12520 O O . GLY F 1 195 ? 53.050 -5.685 24.570 1.00 58.00 193 GLY F O 1
ATOM 12521 N N . SER F 1 196 ? 54.295 -5.485 26.479 1.00 51.97 194 SER F N 1
ATOM 12522 C CA . SER F 1 196 ? 54.986 -6.775 26.484 1.00 50.85 194 SER F CA 1
ATOM 12523 C C . SER F 1 196 ? 54.063 -7.911 26.955 1.00 51.51 194 SER F C 1
ATOM 12524 O O . SER F 1 196 ? 54.204 -8.404 28.082 1.00 48.86 194 SER F O 1
ATOM 12527 N N . LEU F 1 197 ? 53.119 -8.318 26.084 1.00 48.60 195 LEU F N 1
ATOM 12528 C CA . LEU F 1 197 ? 52.144 -9.368 26.372 1.00 48.36 195 LEU F CA 1
ATOM 12529 C C . LEU F 1 197 ? 52.817 -10.726 26.568 1.00 52.82 195 LEU F C 1
ATOM 12530 O O . LEU F 1 197 ? 52.440 -11.452 27.484 1.00 52.69 195 LEU F O 1
ATOM 12535 N N . ASP F 1 198 ? 53.820 -11.048 25.738 1.00 50.03 196 ASP F N 1
ATOM 12536 C CA . ASP F 1 198 ? 54.540 -12.322 25.795 1.00 50.36 196 ASP F CA 1
ATOM 12537 C C . ASP F 1 198 ? 55.262 -12.496 27.136 1.00 52.58 196 ASP F C 1
ATOM 12538 O O . ASP F 1 198 ? 55.198 -13.585 27.711 1.00 51.91 196 ASP F O 1
ATOM 12543 N N . ILE F 1 199 ? 55.870 -11.415 27.676 1.00 48.05 197 ILE F N 1
ATOM 12544 C CA . ILE F 1 199 ? 56.509 -11.480 28.995 1.00 47.11 197 ILE F CA 1
ATOM 12545 C C . ILE F 1 199 ? 55.417 -11.610 30.079 1.00 45.69 197 ILE F C 1
ATOM 12546 O O . ILE F 1 199 ? 55.581 -12.396 31.004 1.00 44.74 197 ILE F O 1
ATOM 12551 N N . MET F 1 200 ? 54.293 -10.874 29.938 1.00 40.11 198 MET F N 1
ATOM 12552 C CA . MET F 1 200 ? 53.154 -10.948 30.865 1.00 38.59 198 MET F CA 1
ATOM 12553 C C . MET F 1 200 ? 52.608 -12.390 30.941 1.00 44.03 198 MET F C 1
ATOM 12554 O O . MET F 1 200 ? 52.338 -12.889 32.034 1.00 43.96 198 MET F O 1
ATOM 12559 N N . LYS F 1 201 ? 52.463 -13.045 29.783 1.00 41.90 199 LYS F N 1
ATOM 12560 C CA . LYS F 1 201 ? 52.001 -14.432 29.667 1.00 43.51 199 LYS F CA 1
ATOM 12561 C C . LYS F 1 201 ? 52.937 -15.341 30.477 1.00 50.03 199 LYS F C 1
ATOM 12562 O O . LYS F 1 201 ? 52.449 -16.157 31.260 1.00 49.64 199 LYS F O 1
ATOM 12568 N N . MET F 1 202 ? 54.268 -15.140 30.338 1.00 48.69 200 MET F N 1
ATOM 12569 C CA . MET F 1 202 ? 55.300 -15.868 31.083 1.00 50.55 200 MET F CA 1
ATOM 12570 C C . MET F 1 202 ? 55.092 -15.728 32.591 1.00 54.72 200 MET F C 1
ATOM 12571 O O . MET F 1 202 ? 55.025 -16.741 33.286 1.00 53.12 200 MET F O 1
ATOM 12576 N N . LEU F 1 203 ? 54.936 -14.470 33.084 1.00 53.45 201 LEU F N 1
ATOM 12577 C CA . LEU F 1 203 ? 54.680 -14.179 34.499 1.00 54.29 201 LEU F CA 1
ATOM 12578 C C . LEU F 1 203 ? 53.440 -14.894 34.989 1.00 60.22 201 LEU F C 1
ATOM 12579 O O . LEU F 1 203 ? 53.473 -15.462 36.077 1.00 61.15 201 LEU F O 1
ATOM 12584 N N . LEU F 1 204 ? 52.364 -14.906 34.175 1.00 57.73 202 LEU F N 1
ATOM 12585 C CA . LEU F 1 204 ? 51.108 -15.574 34.512 1.00 58.38 202 LEU F CA 1
ATOM 12586 C C . LEU F 1 204 ? 51.216 -17.114 34.416 1.00 67.76 202 LEU F C 1
ATOM 12587 O O . LEU F 1 204 ? 50.408 -17.818 35.032 1.00 66.87 202 LEU F O 1
ATOM 12592 N N . MET F 1 205 ? 52.201 -17.637 33.645 1.00 68.54 203 MET F N 1
ATOM 12593 C CA . MET F 1 205 ? 52.440 -19.084 33.522 1.00 70.20 203 MET F CA 1
ATOM 12594 C C . MET F 1 205 ? 53.049 -19.604 34.831 1.00 77.43 203 MET F C 1
ATOM 12595 O O . MET F 1 205 ? 52.929 -20.791 35.150 1.00 77.23 203 MET F O 1
ATOM 12600 N N . TYR F 1 206 ? 53.695 -18.693 35.582 1.00 76.33 204 TYR F N 1
ATOM 12601 C CA . TYR F 1 206 ? 54.287 -18.921 36.895 1.00 77.58 204 TYR F CA 1
ATOM 12602 C C . TYR F 1 206 ? 53.370 -18.315 37.991 1.00 83.44 204 TYR F C 1
ATOM 12603 O O . TYR F 1 206 ? 53.848 -17.939 39.065 1.00 83.01 204 TYR F O 1
ATOM 12612 N N . CYS F 1 207 ? 52.046 -18.234 37.696 1.00 81.12 205 CYS F N 1
ATOM 12613 C CA . CYS F 1 207 ? 50.967 -17.719 38.553 1.00 81.39 205 CYS F CA 1
ATOM 12614 C C . CYS F 1 207 ? 51.334 -16.337 39.150 1.00 85.21 205 CYS F C 1
ATOM 12615 O O . CYS F 1 207 ? 51.871 -16.250 40.260 1.00 85.40 205 CYS F O 1
ATOM 12618 N N . ALA F 1 208 ? 51.081 -15.264 38.382 1.00 80.89 206 ALA F N 1
ATOM 12619 C CA . ALA F 1 208 ? 51.414 -13.905 38.810 1.00 80.13 206 ALA F CA 1
ATOM 12620 C C . ALA F 1 208 ? 50.238 -13.207 39.479 1.00 82.51 206 ALA F C 1
ATOM 12621 O O . ALA F 1 208 ? 49.090 -13.356 39.038 1.00 81.85 206 ALA F O 1
ATOM 12623 N N . LYS F 1 209 ? 50.528 -12.454 40.561 1.00 77.79 207 LYS F N 1
ATOM 12624 C CA . LYS F 1 209 ? 49.501 -11.737 41.318 1.00 76.68 207 LYS F CA 1
ATOM 12625 C C . LYS F 1 209 ? 49.322 -10.312 40.812 1.00 76.36 207 LYS F C 1
ATOM 12626 O O . LYS F 1 209 ? 50.308 -9.601 40.636 1.00 75.60 207 LYS F O 1
ATOM 12628 N N . MET F 1 210 ? 48.057 -9.911 40.582 1.00 70.13 208 MET F N 1
ATOM 12629 C CA . MET F 1 210 ? 47.637 -8.573 40.129 1.00 69.09 208 MET F CA 1
ATOM 12630 C C . MET F 1 210 ? 47.402 -7.684 41.363 1.00 72.19 208 MET F C 1
ATOM 12631 O O . MET F 1 210 ? 46.525 -7.997 42.166 1.00 71.78 208 MET F O 1
ATOM 12636 N N . GLU F 1 211 ? 48.169 -6.589 41.525 1.00 68.78 209 GLU F N 1
ATOM 12637 C CA . GLU F 1 211 ? 47.971 -5.663 42.654 1.00 68.69 209 GLU F CA 1
ATOM 12638 C C . GLU F 1 211 ? 47.999 -4.195 42.200 1.00 71.07 209 GLU F C 1
ATOM 12639 O O . GLU F 1 211 ? 48.667 -3.862 41.219 1.00 70.00 209 GLU F O 1
ATOM 12645 N N . LYS F 1 212 ? 47.264 -3.321 42.916 1.00 66.49 210 LYS F N 1
ATOM 12646 C CA . LYS F 1 212 ? 47.224 -1.891 42.624 1.00 65.79 210 LYS F CA 1
ATOM 12647 C C . LYS F 1 212 ? 48.499 -1.233 43.165 1.00 70.23 210 LYS F C 1
ATOM 12648 O O . LYS F 1 212 ? 48.937 -1.569 44.269 1.00 70.43 210 LYS F O 1
ATOM 12650 N N . ASP F 1 213 ? 49.103 -0.309 42.398 1.00 65.83 211 ASP F N 1
ATOM 12651 C CA . ASP F 1 213 ? 50.309 0.397 42.848 1.00 65.23 211 ASP F CA 1
ATOM 12652 C C . ASP F 1 213 ? 49.917 1.617 43.723 1.00 68.80 211 ASP F C 1
ATOM 12653 O O . ASP F 1 213 ? 48.789 1.681 44.218 1.00 66.28 211 ASP F O 1
ATOM 12658 N N . GLY F 1 214 ? 50.861 2.541 43.922 1.00 67.58 212 GLY F N 1
ATOM 12659 C CA . GLY F 1 214 ? 50.677 3.759 44.714 1.00 68.13 212 GLY F CA 1
ATOM 12660 C C . GLY F 1 214 ? 49.874 4.842 44.021 1.00 72.60 212 GLY F C 1
ATOM 12661 O O . GLY F 1 214 ? 49.772 5.966 44.526 1.00 72.59 212 GLY F O 1
ATOM 12662 N N . TYR F 1 215 ? 49.302 4.498 42.851 1.00 68.76 213 TYR F N 1
ATOM 12663 C CA . TYR F 1 215 ? 48.461 5.348 42.009 1.00 67.84 213 TYR F CA 1
ATOM 12664 C C . TYR F 1 215 ? 47.087 4.666 41.872 1.00 68.69 213 TYR F C 1
ATOM 12665 O O . TYR F 1 215 ? 46.226 5.137 41.124 1.00 68.68 213 TYR F O 1
ATOM 12674 N N . GLY F 1 216 ? 46.912 3.556 42.596 1.00 62.37 214 GLY F N 1
ATOM 12675 C CA . GLY F 1 216 ? 45.699 2.740 42.587 1.00 60.64 214 GLY F CA 1
ATOM 12676 C C . GLY F 1 216 ? 45.446 2.094 41.241 1.00 60.77 214 GLY F C 1
ATOM 12677 O O . GLY F 1 216 ? 44.292 1.850 40.864 1.00 59.85 214 GLY F O 1
ATOM 12678 N N . MET F 1 217 ? 46.546 1.835 40.505 1.00 53.87 215 MET F N 1
ATOM 12679 C CA . MET F 1 217 ? 46.551 1.286 39.155 1.00 51.76 215 MET F CA 1
ATOM 12680 C C . MET F 1 217 ? 46.973 -0.171 39.165 1.00 56.01 215 MET F C 1
ATOM 12681 O O . MET F 1 217 ? 48.022 -0.501 39.718 1.00 55.82 215 MET F O 1
ATOM 12686 N N . THR F 1 218 ? 46.164 -1.022 38.525 1.00 51.89 216 THR F N 1
ATOM 12687 C CA . THR F 1 218 ? 46.429 -2.436 38.323 1.00 51.70 216 THR F CA 1
ATOM 12688 C C . THR F 1 218 ? 47.065 -2.567 36.914 1.00 54.07 216 THR F C 1
ATOM 12689 O O . THR F 1 218 ? 46.969 -1.598 36.154 1.00 52.50 216 THR F O 1
ATOM 12693 N N . PRO F 1 219 ? 47.696 -3.716 36.523 1.00 49.52 217 PRO F N 1
ATOM 12694 C CA . PRO F 1 219 ? 48.291 -3.815 35.165 1.00 47.91 217 PRO F CA 1
ATOM 12695 C C . PRO F 1 219 ? 47.296 -3.507 34.031 1.00 48.81 217 PRO F C 1
ATOM 12696 O O . PRO F 1 219 ? 47.657 -2.825 33.068 1.00 46.05 217 PRO F O 1
ATOM 12700 N N . LEU F 1 220 ? 46.039 -3.963 34.175 1.00 45.39 218 LEU F N 1
ATOM 12701 C CA . LEU F 1 220 ? 44.956 -3.721 33.218 1.00 45.76 218 LEU F CA 1
ATOM 12702 C C . LEU F 1 220 ? 44.711 -2.212 33.026 1.00 46.24 218 LEU F C 1
ATOM 12703 O O . LEU F 1 220 ? 44.670 -1.751 31.882 1.00 44.40 218 LEU F O 1
ATOM 12708 N N . LEU F 1 221 ? 44.606 -1.452 34.140 1.00 41.95 219 LEU F N 1
ATOM 12709 C CA . LEU F 1 221 ? 44.405 -0.004 34.097 1.00 40.94 219 LEU F CA 1
ATOM 12710 C C . LEU F 1 221 ? 45.625 0.685 33.521 1.00 45.55 219 LEU F C 1
ATOM 12711 O O . LEU F 1 221 ? 45.468 1.620 32.733 1.00 46.44 219 LEU F O 1
ATOM 12716 N N . SER F 1 222 ? 46.839 0.223 33.911 1.00 40.79 220 SER F N 1
ATOM 12717 C CA . SER F 1 222 ? 48.113 0.750 33.409 1.00 41.02 220 SER F CA 1
ATOM 12718 C C . SER F 1 222 ? 48.172 0.608 31.887 1.00 44.13 220 SER F C 1
ATOM 12719 O O . SER F 1 222 ? 48.476 1.589 31.208 1.00 43.95 220 SER F O 1
ATOM 12722 N N . ALA F 1 223 ? 47.794 -0.581 31.359 1.00 38.31 221 ALA F N 1
ATOM 12723 C CA . ALA F 1 223 ? 47.754 -0.867 29.927 1.00 38.19 221 ALA F CA 1
ATOM 12724 C C . ALA F 1 223 ? 46.714 -0.013 29.207 1.00 44.43 221 ALA F C 1
ATOM 12725 O O . ALA F 1 223 ? 46.944 0.377 28.063 1.00 42.56 221 ALA F O 1
ATOM 12727 N N . SER F 1 224 ? 45.569 0.265 29.872 1.00 43.95 222 SER F N 1
ATOM 12728 C CA . SER F 1 224 ? 44.483 1.056 29.301 1.00 44.94 222 SER F CA 1
ATOM 12729 C C . SER F 1 224 ? 44.879 2.517 29.105 1.00 51.52 222 SER F C 1
ATOM 12730 O O . SER F 1 224 ? 44.594 3.057 28.039 1.00 52.53 222 SER F O 1
ATOM 12733 N N . VAL F 1 225 ? 45.551 3.147 30.102 1.00 49.05 223 VAL F N 1
ATOM 12734 C CA . VAL F 1 225 ? 45.974 4.561 30.005 1.00 49.40 223 VAL F CA 1
ATOM 12735 C C . VAL F 1 225 ? 47.222 4.721 29.089 1.00 54.46 223 VAL F C 1
ATOM 12736 O O . VAL F 1 225 ? 47.452 5.821 28.586 1.00 55.23 223 VAL F O 1
ATOM 12740 N N . THR F 1 226 ? 48.013 3.649 28.876 1.00 50.33 224 THR F N 1
ATOM 12741 C CA . THR F 1 226 ? 49.200 3.716 28.006 1.00 49.53 224 THR F CA 1
ATOM 12742 C C . THR F 1 226 ? 48.832 3.265 26.560 1.00 53.21 224 THR F C 1
ATOM 12743 O O . THR F 1 226 ? 49.698 3.209 25.687 1.00 52.45 224 THR F O 1
ATOM 12747 N N . GLY F 1 227 ? 47.549 2.985 26.337 1.00 50.72 225 GLY F N 1
ATOM 12748 C CA . GLY F 1 227 ? 46.989 2.581 25.050 1.00 51.29 225 GLY F CA 1
ATOM 12749 C C . GLY F 1 227 ? 47.376 1.205 24.530 1.00 55.91 225 GLY F C 1
ATOM 12750 O O . GLY F 1 227 ? 47.256 0.959 23.326 1.00 55.18 225 GLY F O 1
ATOM 12751 N N . HIS F 1 228 ? 47.832 0.293 25.412 1.00 52.87 226 HIS F N 1
ATOM 12752 C CA . HIS F 1 228 ? 48.207 -1.060 24.991 1.00 53.36 226 HIS F CA 1
ATOM 12753 C C . HIS F 1 228 ? 46.975 -1.959 25.097 1.00 57.90 226 HIS F C 1
ATOM 12754 O O . HIS F 1 228 ? 46.818 -2.699 26.076 1.00 57.38 226 HIS F O 1
ATOM 12761 N N . THR F 1 229 ? 46.079 -1.856 24.087 1.00 54.25 227 THR F N 1
ATOM 12762 C CA . THR F 1 229 ? 44.805 -2.584 24.025 1.00 54.40 227 THR F CA 1
ATOM 12763 C C . THR F 1 229 ? 45.011 -4.117 23.945 1.00 58.09 227 THR F C 1
ATOM 12764 O O . THR F 1 229 ? 44.143 -4.860 24.419 1.00 58.45 227 THR F O 1
ATOM 12768 N N . ASN F 1 230 ? 46.146 -4.586 23.380 1.00 52.96 228 ASN F N 1
ATOM 12769 C CA . ASN F 1 230 ? 46.427 -6.027 23.314 1.00 53.44 228 ASN F CA 1
ATOM 12770 C C . ASN F 1 230 ? 46.447 -6.650 24.722 1.00 56.53 228 ASN F C 1
ATOM 12771 O O . ASN F 1 230 ? 45.920 -7.746 24.913 1.00 56.94 228 ASN F O 1
ATOM 12776 N N . ILE F 1 231 ? 46.992 -5.912 25.709 1.00 50.70 229 ILE F N 1
ATOM 12777 C CA . ILE F 1 231 ? 47.065 -6.353 27.091 1.00 49.42 229 ILE F CA 1
ATOM 12778 C C . ILE F 1 231 ? 45.696 -6.139 27.767 1.00 52.88 229 ILE F C 1
ATOM 12779 O O . ILE F 1 231 ? 45.249 -7.015 28.518 1.00 52.10 229 ILE F O 1
ATOM 12784 N N . VAL F 1 232 ? 45.017 -5.010 27.455 1.00 48.91 230 VAL F N 1
ATOM 12785 C CA . VAL F 1 232 ? 43.696 -4.667 27.992 1.00 48.28 230 VAL F CA 1
ATOM 12786 C C . VAL F 1 232 ? 42.699 -5.789 27.674 1.00 54.15 230 VAL F C 1
ATOM 12787 O O . VAL F 1 232 ? 42.040 -6.297 28.588 1.00 53.71 230 VAL F O 1
ATOM 12791 N N . ASP F 1 233 ? 42.613 -6.175 26.383 1.00 51.09 231 ASP F N 1
ATOM 12792 C CA . ASP F 1 233 ? 41.701 -7.206 25.891 1.00 51.47 231 ASP F CA 1
ATOM 12793 C C . ASP F 1 233 ? 41.970 -8.539 26.561 1.00 55.24 231 ASP F C 1
ATOM 12794 O O . ASP F 1 233 ? 41.031 -9.271 26.906 1.00 55.00 231 ASP F O 1
ATOM 12799 N N . PHE F 1 234 ? 43.255 -8.824 26.790 1.00 50.92 232 PHE F N 1
ATOM 12800 C CA . PHE F 1 234 ? 43.703 -10.054 27.415 1.00 50.22 232 PHE F CA 1
ATOM 12801 C C . PHE F 1 234 ? 43.282 -10.108 28.898 1.00 51.46 232 PHE F C 1
ATOM 12802 O O . PHE F 1 234 ? 42.715 -11.115 29.324 1.00 50.84 232 PHE F O 1
ATOM 12810 N N . LEU F 1 235 ? 43.508 -9.025 29.661 1.00 46.71 233 LEU F N 1
ATOM 12811 C CA . LEU F 1 235 ? 43.198 -9.017 31.094 1.00 46.53 233 LEU F CA 1
ATOM 12812 C C . LEU F 1 235 ? 41.693 -8.867 31.410 1.00 51.23 233 LEU F C 1
ATOM 12813 O O . LEU F 1 235 ? 41.273 -9.394 32.443 1.00 49.99 233 LEU F O 1
ATOM 12818 N N . THR F 1 236 ? 40.887 -8.197 30.540 1.00 48.58 234 THR F N 1
ATOM 12819 C CA . THR F 1 236 ? 39.431 -8.069 30.749 1.00 49.35 234 THR F CA 1
ATOM 12820 C C . THR F 1 236 ? 38.787 -9.451 30.637 1.00 56.23 234 THR F C 1
ATOM 12821 O O . THR F 1 236 ? 37.960 -9.814 31.477 1.00 56.77 234 THR F O 1
ATOM 12825 N N . HIS F 1 237 ? 39.199 -10.223 29.608 1.00 54.09 235 HIS F N 1
ATOM 12826 C CA . HIS F 1 237 ? 38.730 -11.581 29.331 1.00 54.29 235 HIS F CA 1
ATOM 12827 C C . HIS F 1 237 ? 39.086 -12.525 30.478 1.00 59.84 235 HIS F C 1
ATOM 12828 O O . HIS F 1 237 ? 38.255 -13.335 30.884 1.00 59.61 235 HIS F O 1
ATOM 12835 N N . HIS F 1 238 ? 40.319 -12.403 30.991 1.00 57.77 236 HIS F N 1
ATOM 12836 C CA . HIS F 1 238 ? 40.860 -13.169 32.107 1.00 58.71 236 HIS F CA 1
ATOM 12837 C C . HIS F 1 238 ? 40.110 -12.855 33.421 1.00 60.22 236 HIS F C 1
ATOM 12838 O O . HIS F 1 238 ? 39.748 -13.784 34.133 1.00 59.51 236 HIS F O 1
ATOM 12845 N N . ALA F 1 239 ? 39.848 -11.561 33.724 1.00 54.78 237 ALA F N 1
ATOM 12846 C CA . ALA F 1 239 ? 39.140 -11.144 34.943 1.00 53.65 237 ALA F CA 1
ATOM 12847 C C . ALA F 1 239 ? 37.704 -11.694 35.023 1.00 56.51 237 ALA F C 1
ATOM 12848 O O . ALA F 1 239 ? 37.234 -12.020 36.119 1.00 56.10 237 ALA F O 1
ATOM 12850 N N . GLN F 1 240 ? 37.039 -11.831 33.853 1.00 50.96 238 GLN F N 1
ATOM 12851 C CA . GLN F 1 240 ? 35.647 -12.253 33.697 1.00 50.33 238 GLN F CA 1
ATOM 12852 C C . GLN F 1 240 ? 35.420 -13.765 33.522 1.00 50.73 238 GLN F C 1
ATOM 12853 O O . GLN F 1 240 ? 34.271 -14.160 33.340 1.00 50.43 238 GLN F O 1
ATOM 12859 N N . THR F 1 241 ? 36.480 -14.598 33.560 1.00 46.87 239 THR F N 1
ATOM 12860 C CA . THR F 1 241 ? 36.388 -16.049 33.325 1.00 45.39 239 THR F CA 1
ATOM 12861 C C . THR F 1 241 ? 35.381 -16.748 34.277 1.00 46.44 239 THR F C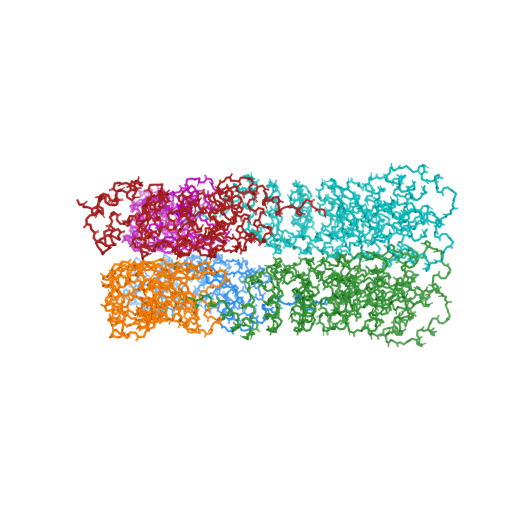 1
ATOM 12862 O O . THR F 1 241 ? 34.601 -17.566 33.787 1.00 46.94 239 THR F O 1
ATOM 12866 N N . SER F 1 242 ? 35.353 -16.418 35.591 1.00 40.82 240 SER F N 1
ATOM 12867 C CA . SER F 1 242 ? 34.439 -17.097 36.525 1.00 40.33 240 SER F CA 1
ATOM 12868 C C . SER F 1 242 ? 32.949 -16.808 36.218 1.00 43.02 240 SER F C 1
ATOM 12869 O O . SER F 1 242 ? 32.095 -17.607 36.608 1.00 41.69 240 SER F O 1
ATOM 12872 N N . LYS F 1 243 ? 32.648 -15.724 35.464 1.00 39.58 241 LYS F N 1
ATOM 12873 C CA . LYS F 1 243 ? 31.265 -15.359 35.097 1.00 39.80 241 LYS F CA 1
ATOM 12874 C C . LYS F 1 243 ? 30.671 -16.281 34.008 1.00 45.64 241 LYS F C 1
ATOM 12875 O O . LYS F 1 243 ? 29.455 -16.252 33.786 1.00 46.59 241 LYS F O 1
ATOM 12881 N N . THR F 1 244 ? 31.497 -17.138 33.380 1.00 43.24 242 THR F N 1
ATOM 12882 C CA . THR F 1 244 ? 31.035 -18.109 32.376 1.00 42.86 242 THR F CA 1
ATOM 12883 C C . THR F 1 244 ? 30.534 -19.401 33.076 1.00 46.35 242 THR F C 1
ATOM 12884 O O . THR F 1 244 ? 30.022 -20.303 32.417 1.00 44.91 242 THR F O 1
ATOM 12888 N N . GLU F 1 245 ? 30.725 -19.498 34.404 1.00 42.69 243 GLU F N 1
ATOM 12889 C CA . GLU F 1 245 ? 30.327 -20.661 35.185 1.00 41.69 243 GLU F CA 1
ATOM 12890 C C . GLU F 1 245 ? 28.821 -20.644 35.438 1.00 44.62 243 GLU F C 1
ATOM 12891 O O . GLU F 1 245 ? 28.289 -19.705 36.019 1.00 42.97 243 GLU F O 1
ATOM 12897 N N . ARG F 1 246 ? 28.143 -21.711 35.023 1.00 41.83 244 ARG F N 1
ATOM 12898 C CA . ARG F 1 246 ? 26.700 -21.855 35.178 1.00 43.84 244 ARG F CA 1
ATOM 12899 C C . ARG F 1 246 ? 26.307 -22.074 36.646 1.00 51.70 244 ARG F C 1
ATOM 12900 O O . ARG F 1 246 ? 27.046 -22.787 37.363 1.00 49.82 244 ARG F O 1
#

B-factor: mean 48.96, std 16.61, range [20.81, 151.62]

Solvent-accessible surface area: 53936 Å² total; per-residue (Å²): 114,63,41,60,44,0,2,55,4,0,69,85,24,57,50,144,115,0,63,74,29,18,74,107,77,72,88,86,32,16,6,67,32,2,44,35,106,28,122,35,1,0,2,2,0,23,0,0,39,86,25,51,69,102,1,0,75,58,1,11,112,37,10,59,8,3,18,27,26,15,4,22,3,86,14,127,76,65,78,28,94,15,0,3,0,5,0,0,0,0,0,27,26,53,60,48,3,0,58,7,0,26,120,83,59,9,28,20,38,19,19,2,56,34,4,0,0,0,0,1,0,0,0,11,72,27,48,60,105,2,0,40,46,0,20,114,72,155,10,56,24,56,7,3,0,108,49,2,7,4,0,4,1,0,0,0,43,88,36,40,56,58,5,0,74,28,0,3,114,73,58,11,65,13,65,40,61,5,26,71,9,10,4,2,1,0,0,0,0,24,40,16,17,35,97,4,0,92,32,0,51,167,97,92,6,128,71,73,82,21,54,24,3,4,11,0,19,4,5,0,36,26,41,52,52,90,60,0,9,91,49,12,20,122,104,34,43,68,84,30,98,99,144,156,58,43,58,30,0,7,53,1,0,68,63,23,106,53,91,88,0,72,69,49,11,83,102,96,54,39,42,34,11,12,41,26,2,28,37,86,24,139,34,3,0,1,1,0,22,0,0,37,99,25,56,57,103,2,0,63,45,1,9,128,81,29,44,17,3,18,44,7,15,3,18,2,75,14,111,82,55,78,25,98,15,0,4,0,4,0,0,0,0,0,27,26,50,56,141,3,0,54,3,0,25,121,54,57,11,30,20,52,12,8,0,32,33,5,0,1,0,0,0,0,0,0,10,74,24,44,32,112,3,0,75,40,0,20,112,74,133,10,62,24,60,26,5,0,89,54,0,6,4,1,5,2,0,0,0,36,80,36,44,57,120,3,0,67,26,0,4,112,110,56,13,41,16,24,46,64,12,36,79,13,11,3,1,1,0,0,0,0,27,37,16,16,40,100,4,0,79,16,0,48,147,85,89,7,60,39,28,86,19,67,87,30,10,5,0,8,3,3,0,37,14,35,54,50,94,61,0,12,94,49,0,22,134,79,18,38,71,22,12,102,39,14,112,87,57,63,50,18,17,51,2,0,79,88,28,32,40,89,124,6,49,76,60,23,84,113,46,76,82,69,50,21,12,61,31,10,37,45,68,31,99,47,0,4,1,2,0,24,0,0,13,108,25,46,79,73,1,0,69,68,7,9,82,97,25,62,24,7,21,48,22,28,5,14,12,72,34,72,79,28,89,25,97,27,0,3,0,3,19,4,0,0,22,49,28,50,66,47,1,1,101,8,1,32,90,80,65,11,28,26,35,12,7,0,34,46,5,17,3,0,0,15,4,0,0,33,62,20,52,50,58,4,1,25,13,0,19,117,103,89,12,65,28,81,26,12,36,104,106,3,40,9,0,5,2,20,0,0,38,73,35,40,45,74,12,2,24,47,0,9,120,111,52,9,73,11,72,32,44,10,36,57,11,18,0,2,0,1,6,0,0,44,55,17,24,47,78,12,0,68,30,1,38,142,86,103,15,29,50,81,47,22,53,110,18,8,15,0,19,4,5,0,34,16,38,53,49,91,75,0,10,95,67,5,15,137,90,41,30,69,48,17,88,38,13,113,67,38,61,44,0,5,53,1,0,73,74,28,86,56,90,95,0,64,72,25,18,74,103,82,59,79,85,76,8,5,64,34,1,44,38,110,28,126,32,1,1,1,0,0,16,0,0,34,95,26,52,67,102,2,0,69,50,1,9,98,54,7,53,8,4,18,28,26,16,4,18,0,79,10,127,73,63,78,26,96,15,0,3,0,5,0,0,0,0,0,29,25,53,59,48,2,0,58,6,0,24,120,77,60,9,31,21,37,20,19,3,50,32,3,0,1,0,0,0,0,0,0,11,72,26,47,61,105,4,0,40,45,0,19,119,78,81,9,57,30,56,9,6,1,106,46,4,6,4,0,3,1,0,0,0,42,87,37,42,53,59,5,0,76,26,0,3,114,87,56,10,67,11,67,41,60,5,29,80,10,10,4,2,1,0,0,0,0,24,38,16,16,38,98,3,0,92,30,0,53,165,97,92,5,114,71,74,89,21,53,18,4,4,11,0,18,5,5,0,38,26,40,53,50,91,62,0,7,93,50,13,20,127,110,26,43,72,36,26,94,47,22,116,58,38,62,35,0,8,56,1,0,72,65,22,109,52,90,89,0,70,72,45,10,85,102,100,52,43,34,35,12,12,42,27,4,25,38,87,22,141,34,3,0,1,2,0,23,0,0,34,100,26,55,57,101,2,0,62,43,2,9,110,82,30,42,17,5,19,46,7,14,2,19,2,74,15,112,84,55,78,26,99,15,0,4,0,5,0,0,0,0,0,27,27,49,54,140,2,0,53,3,0,26,117,62,58,12,28,19,50,11,9,0,29,31,1,0,0,0,1,1,0,0,0,9,74,24,42,32,113,2,0,78,42,0,21,113,74,135,10,64,25,52,28,4,0,85,54,0,8,4,1,5,2,0,0,0,38,81,35,43,105,121,4,0,65,22,0,6,108,107,56,12,44,16,24,57,72,11,38,81,13,11,4,2,2,0,0,0,0,28,38,15,16,39,76,4,0,89,12,0,47,144,80,87,6,62,38,28,76,20,68,89,29,10,5,0,7,3,4,0,38,13,38,55,51,94,63,0,14,94,52,1,24,133,76,20,34,74,25,11,104,40,16,118,82,55,58,48,13,12,58,4,0,80,92,29,37,70,82,117,6,61,70,65,24,81,90,78,60,90,73,43,35,26,67,37,10,54,44,72,35,95,47,0,13,2,14,0,22,0,0,32,91,23,51,72,64,2,5,71,69,12,14,139,38,26,65,14,12,19,24,21,40,6,12,2,88,18,111,86,59,79,17,95,16,0,4,1,4,0,0,0,0,0,28,26,47,60,52,3,0,60,7,4,26,124,70,58,16,56,28,41,24,22,1,51,29,2,1,1,0,0,2,2,0,0,22,75,24,47,52,58,3,1,26,44,1,19,115,80,82,9,77,32,52,12,7,2,97,53,3,6,5,1,5,2,0,0,0,28,87,37,47,47,73,6,0,25,45,1,20,130,110,57,16,71,42,76,43,37,5,48,49,14,11,17,2,6,1,0,0,0,37,36,18,16,32,105,2,0,74,36,1,36,140,138,117,19,74,47,111,60,24,68,95,16,10,15,1,18,3,5,0,34,16,38,53,48,89,74,0,9,91,57,5,13,145,86,43,29,83,44,15,90,39,13

Radius of gyration: 40.45 Å; Cα contacts (8 Å, |Δi|>4): 4487; chains: 6; bounding box: 110×125×54 Å

Organism: Homo sapiens (NCBI:txid9606)

Nearest PDB structures (foldseek):
  6xkc-assembly1_A  TM=1.004E+00  e=5.316E-37  Homo sapiens
  6len-assembly1_A  TM=9.743E-01  e=2.146E-32  Homo sapiens
  6len-assembly2_B  TM=9.706E-01  e=1.778E-32  Homo sapiens
  6lbg-assembly2_A  TM=9.639E-01  e=1.228E-31  Homo sapiens
  6lf0-assembly2_B  TM=9.639E-01  e=2.736E-31  Homo sapiens

GO terms:
  GO:0043161 proteasome-mediated ubiquitin-dependent protein catabolic process (P, IDA)
  GO:0031462 Cul2-RING ubiquitin ligase complex (C, IDA)
  GO:0140627 ubiquitin-dependent protein catabolic process via the C-end degron rule pathway (P, IDA)
  GO:1990756 ubiquitin-like ligase-substrate adaptor activity (F, IDA)
  GO:0005829 cytosol (C, TAS)
  GO:0005515 protein binding (F, IPI)
  GO:0005654 nucleoplasm (C, IDA)

Sequence (1458 aa):
DLKTAVFNAARDGKLRLLTKLLASKSKEEVSSLISEKTNGATPLLMAARYGHLDMVEFLLEQCSASIEVGGSVNFDGETIEGAPPLWAASAAGHLKVVQSLLNHGASVNNTTLTNSTPLRAACFDGHLEIVKYLVEHKADLEVSNRHGHTCLMISCYKGHKEIAQYLLEKGADVNRKSVKGNTALHDCAESGSLDIMKMLLMYCAKMEKDGYGMTPLLSASVTGHTNIVDFLTHHAQTSKTERDLKTAVFNAARDGKLRLLTKLLASKSKEEVSSLISEKTNGATPLLMAARYGHLDMVEFLLEQCSASIEVGGSVNFDGETIEGAPPLWAASAAGHLKVVQSLLNHGASVNNTTLTNSTPLRAACFDGHLEIVKYLVEHKADLEVSNRHGHTCLMISCYKGHKEIAQYLLEKGADVNRKSVKGNTALHDCAESGSLDIMKMLLMYCAKMEKDGYGMTPLLSASVTGHTNIVDFLTHHAQTSKTERDDLLKKTTAAVVFFNNAAAARRDDGGKKLLRRLLLLTTKKLLLLAASSKKSSKKEEEEVVSSSSLLIISSEEKKTTNNGGAATTPPLLLLMMAAAARRYYGGHHLLDDMMVVEEFFLLLLEEQQCCSSAASSIIEEVVGGGGSSVVNNFFDDGGEETTIIEEGGAAPPPPLLWWAAAASSAAAAGGHHLLKKVVVVQQSSLLLLNNHHGGAASSVVNNNNTTTTLLTTNNSSTTPPLLRRAAAACCFFDDGGHHLLEEIIVVKKYYLLVVEEHHKKAADDLLEEVVSSNNRRHHGGHHTTCCLLMMIISSCCYYKKGGHHKKEEIIAAQQYYLLLLEEKKGGAADDVVNNRRKKSSVVKKGGNNTTAALLHDCAESGSLDIMKMLLMYCAKMEKDGYGMTPLLSASVTGHTNIVDFLTHHAQTSKTERDLKTAVFNAARDGKLRLLTKLLASKSKEEVSSLISEKTNGATPLLMAARYGHLDMVEFLLEQCSASIEVGGSVNFDGETIEGAPPLWAASAAGHLKVVQSLLNHGASVNNTTLTNSTPLRAACFDGHLEIVKYLVEHKADLEVSNRHGHTCLMISCYKGHKEIAQYLLEKGADVNRKSVKGNTALHDCAESGSLDIMKMLLMYCAKMEKDGYGMTPLLSASVTGHTNIVDFLTHHAQTSKTERDLKTAVFNAARDGKLRLLTKLLASKSKEEVSSLISEKTNGATPLLMAARYGHLDMVEFLLEQCSASIEVGGSVNFDGETIEGAPPLWAASAAGHLKVVQSLLNHGASVNNTTLTNSTPLRAACFDGHLEIVKYLVEHKADLEVSNRHGHTCLMISCYKGHKEIAQYLLEKGADVNRKSVKGNTALHDCAESGSLDIMKMLLMYCAKMEKDGYGMTPLLSASVTGHTNIVDFLTHHAQTSKTERDDLLKKTTAAVVFFNNAAAARRDDGGKKLLRRLLLLTTKKLLLLAASSKKSSKKEEEEVVSSSSLLIISSEEKKTTNNGGAATTPPLLLLMMAAAARRYYGGHHLLDDMMVVEEFFLLLLEEQQCCSSAASSIIEEVVGGGGSSVVNNFFDDGGEETTIIEEGGAAPPPPLLWWAAAASSAAAAGGHHLLKKVVVVQQSSLLLLNNHHGGAASSVVNNNNTTTTLLTTNNSSTTPPLLRRAAAACCFFDDGGHHLLEEIIVVKKYYLLVVEEHHKKAADDLLEEVVSSNNRRHHGGHHTTCCLLMMIISSCCYYKKGGHHKKEEIIAAQQYYLLLLEEKKGGAADDVVNNRRKKSSVVKKGGNNTTAALLHDCAESGSLDIMKMLLMYCAKMEKDGYGMTPLLSASVTGHTNIVDFLTHHAQTSKTER

Foldseek 3Di:
DLLVVLLVCLLVLVPVSNCVSCPPPDLVRLQVSQLDDDPFDGSLLSNLLVQNLVSNVVSCVSYVVLQQAWGWDDDPNDIFTGHGSLLNNLLNQRQSSNVVSVVSPHDQLRATPQSQGSLLSNLQVPNQNSNVVSVVSPHDQCRAGNQQQTSLQNNLLVLVLVSNLVSVVSPRDQAGAGPQGDGSLLSNLLNLNVVSNVVSVVVVRDFDQGNVRDTSLRSNVVNVSVSSVVVVVCVVCVVVVPD/DLLVQLLVCLLVLVPVSNCVSCVPPDLVRLQCSQQDDDQFHGSLLNNLLVQSLVSNLVSLVSDCVQQLFFTWDDDPNDIFGRHGSLLSNLLNQRQSSNVSSVVSPHDQQRGTPQSQGSLLSNLQVPNPNSNVVSVVVVRDQQRAGNQSQTSLLNNLLNLVQNSNLVCVVSPRDQARATNQGDGSLLSNLLNLNPVSNVVSVVSVRDFDQGNVRDTSLRSNVVNVSVNVVVVVVCVVCVCVVPD/DLLVQLLVCLLVLPPVSNCVSPVDDDLVVNLVSQQDDDQFHGSLLSNLLNQNQVSNLVSCVSPVPLLLFFTWDDDPRDIFGGHGSLLSNLLNQRLSSNVVSVVSPHDQLRATPQSQGSLLSNLQVPNLSNVVVSVVSPRDQCRDGNQSQGSLLNNLLNLVLNSNLVSVVSPHDQCRATNQRDGSLLSNLLNLNVVSNVVCCVVPHDWAQTNVRDTSLNSNVVSVNVVVVVVVVCVVCVCVPPD/DLLVVLLVCLLVVVPVSNCVSCPPPDLVRLQVSQLDDDPFDGSLLSNLLVQNLVSNVVSCVSPVVSQQAFGWDDDPNDIFGGHGSLLSNLLNQRQSSNVVSVVSPHDQLRATPQSQGSLLSNLQVPNPVSNVVSVVSPYDQCRAGNQSQTSLQNNLLVLVQNSNLVSVVSPRDQAGAGPQGDGSLLSNLLRLNQSSNVVSVVVVHDFDQGNVRDTSLRSNVVNVSVSNVVVVVCVVCVCVVPD/DLLVVLLVCLLVLVPVSNCVSCVPPDLVRLQVSQQDADQFHGSLLSNLLVQSLVSNLVSLVSDCVQQLFFTWDDDPNDIFGGHGSLLSNLLNQRQSSNVSSVVSPHDQQRGGPQQQGSLLSNLQVPNQSSNVVSVVVVRDQQRAGNQSQTSLLNNLLNLVQSSNLVSLVSPRDQARAGNQGDGSLLSNLLNLNPVSNVVSVVSVRDFDAGNVRDTSLNSNVVNVSVVVVVVVVCVVCVCVVPD/DLLVQLLVCLLVLVPVSNCVSCVPDDLVRLQCSQQDDDQFDGSLQSNLLNQNLVSNVVSCVSPVVQLQAWGWDDDPNDIFTGHGSLLNNLLNQRQSSNVVSVVSVHDQLRGGPQSQGSLLSNLQVPNQSNNVVSVVSVHDQQRAGNFSQTSLLNNLQVPVQVNNLVSLVSPRDQAGATPQGDGSLQSCLLVLVVVSNVSSCVSPHHWTQGVVRDTSLNSNVVSVSVVVVVVVVCVVCVCVVPD